Protein AF-C1GUK2-F1 (afdb_monomer_lite)

pLDDT: mean 81.3, std 16.73, range [28.77, 96.94]

Radius of gyration: 42.58 Å; chains: 1; bounding box: 122×115×113 Å

Structure (mmCIF, N/CA/C/O backbone):
data_AF-C1GUK2-F1
#
_entry.id   AF-C1GUK2-F1
#
loop_
_atom_site.group_PDB
_atom_site.id
_atom_site.type_symbol
_atom_site.label_atom_id
_atom_site.label_alt_id
_atom_site.label_comp_id
_atom_site.label_asym_id
_atom_site.label_entity_id
_atom_site.label_seq_id
_atom_site.pdbx_PDB_ins_code
_atom_site.Cartn_x
_atom_site.Cartn_y
_atom_site.Cartn_z
_atom_site.occupancy
_atom_site.B_iso_or_equiv
_atom_site.auth_seq_id
_atom_site.auth_comp_id
_atom_site.auth_asym_id
_atom_site.auth_atom_id
_atom_site.pdbx_PDB_model_num
ATOM 1 N N . MET A 1 1 ? -11.797 35.949 -15.063 1.00 34.34 1 MET A N 1
ATOM 2 C CA . MET A 1 1 ? -13.109 36.200 -14.412 1.00 34.34 1 MET A CA 1
ATOM 3 C C . MET A 1 1 ? -14.295 36.336 -15.389 1.00 34.34 1 MET A C 1
ATOM 5 O O . MET A 1 1 ? -15.388 36.682 -14.964 1.00 34.34 1 MET A O 1
ATOM 9 N N . SER A 1 2 ? -14.150 36.006 -16.677 1.00 36.97 2 SER A N 1
ATOM 10 C CA . SER A 1 2 ? -15.197 36.165 -17.707 1.00 36.97 2 SER A CA 1
ATOM 11 C C . SER A 1 2 ? -16.134 34.954 -17.896 1.00 36.97 2 SER A C 1
ATOM 13 O O . SER A 1 2 ? -17.084 35.046 -18.670 1.00 36.97 2 SER A O 1
ATOM 15 N N . SER A 1 3 ? -15.911 33.816 -17.223 1.00 46.19 3 SER A N 1
ATOM 16 C CA . SER A 1 3 ? -16.674 32.581 -17.496 1.00 46.19 3 SER A CA 1
ATOM 17 C C . SER A 1 3 ? -18.022 32.496 -16.766 1.00 46.19 3 SER A C 1
ATOM 19 O O . SER A 1 3 ? -18.940 31.817 -17.243 1.00 46.19 3 SER A O 1
ATOM 21 N N . PHE A 1 4 ? -18.192 33.208 -15.651 1.00 55.41 4 PHE A N 1
ATOM 22 C CA . PHE A 1 4 ? -19.349 33.051 -14.771 1.00 55.41 4 PHE A CA 1
ATOM 23 C C . PHE A 1 4 ? -20.426 34.090 -15.082 1.00 55.41 4 PHE A C 1
ATOM 25 O O . PHE A 1 4 ? -20.455 35.178 -14.516 1.00 55.41 4 PHE A O 1
ATOM 32 N N . ALA A 1 5 ? -21.363 33.749 -15.969 1.00 56.78 5 ALA A N 1
ATOM 33 C CA . ALA A 1 5 ? -22.519 34.611 -16.213 1.00 56.78 5 ALA A CA 1
ATOM 34 C C . ALA A 1 5 ? -23.393 34.746 -14.947 1.00 56.78 5 ALA A C 1
ATOM 36 O O . ALA A 1 5 ? -24.022 35.780 -14.743 1.00 56.78 5 ALA A O 1
ATOM 37 N N . ARG A 1 6 ? -23.425 33.739 -14.066 1.00 68.81 6 ARG A N 1
ATOM 38 C CA . ARG A 1 6 ? -24.259 33.714 -12.853 1.00 68.81 6 ARG A CA 1
ATOM 39 C C . ARG A 1 6 ? -23.400 33.397 -11.619 1.00 68.81 6 ARG A C 1
ATOM 41 O O . ARG A 1 6 ? -23.351 32.234 -11.228 1.00 68.81 6 ARG A O 1
ATOM 48 N N . PRO A 1 7 ? -22.682 34.379 -11.042 1.00 73.50 7 PRO A N 1
ATOM 49 C CA . PRO A 1 7 ? -21.949 34.154 -9.800 1.00 73.50 7 PRO A CA 1
ATOM 50 C C . PRO A 1 7 ? -22.929 33.840 -8.664 1.00 73.50 7 PRO A C 1
ATOM 52 O O . PRO A 1 7 ? -24.010 34.428 -8.591 1.00 73.50 7 PRO A O 1
ATOM 55 N N . VAL A 1 8 ? -22.550 32.918 -7.781 1.00 79.00 8 VAL A N 1
ATOM 56 C CA . VAL A 1 8 ? -23.299 32.603 -6.561 1.00 79.00 8 VAL A CA 1
ATOM 57 C C . VAL A 1 8 ? -22.581 33.283 -5.397 1.00 79.00 8 VAL A C 1
ATOM 59 O O . VAL A 1 8 ? -21.444 32.939 -5.099 1.00 79.00 8 VAL A O 1
ATOM 62 N N . CYS A 1 9 ? -23.216 34.275 -4.766 1.00 78.25 9 CYS A N 1
ATOM 63 C CA . CYS A 1 9 ? -22.602 35.050 -3.678 1.00 78.25 9 CYS A CA 1
ATOM 64 C C . CYS A 1 9 ? -22.599 34.322 -2.324 1.00 78.25 9 CYS A C 1
ATOM 66 O O . CYS A 1 9 ? -21.855 34.710 -1.430 1.00 78.25 9 CYS A O 1
ATOM 68 N N . SER A 1 10 ? -23.431 33.292 -2.156 1.00 88.06 10 SER A N 1
ATOM 69 C CA . SER A 1 10 ? -23.583 32.553 -0.899 1.00 88.06 10 SER A CA 1
ATOM 70 C C . SER A 1 10 ? -23.221 31.086 -1.092 1.00 88.06 10 SER A C 1
ATOM 72 O O . SER A 1 10 ? -23.662 30.453 -2.047 1.00 88.06 10 SER A O 1
ATOM 74 N N . SER A 1 11 ? -22.447 30.528 -0.167 1.00 85.00 11 SER A N 1
ATOM 75 C CA . SER A 1 11 ? -22.019 29.129 -0.201 1.00 85.00 11 SER A CA 1
ATOM 76 C C . SER A 1 11 ? 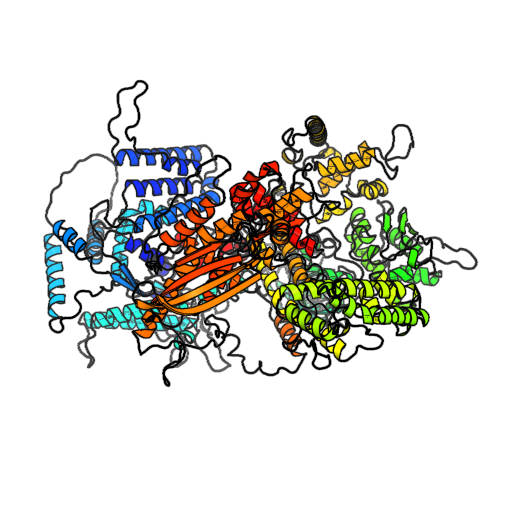-22.264 28.451 1.143 1.00 85.00 11 SER A C 1
ATOM 78 O O . SER A 1 11 ? -22.140 29.100 2.178 1.00 85.00 11 SER A O 1
ATOM 80 N N . ILE A 1 12 ? -22.561 27.152 1.133 1.00 90.19 12 ILE A N 1
ATOM 81 C CA . ILE A 1 12 ? -22.803 26.363 2.351 1.00 90.19 12 ILE A CA 1
ATOM 82 C C . ILE A 1 12 ? -21.505 26.269 3.167 1.00 90.19 12 ILE A C 1
ATOM 84 O O . ILE A 1 12 ? -20.499 25.771 2.659 1.00 90.19 12 ILE A O 1
ATOM 88 N N . GLY A 1 13 ? -21.507 26.777 4.400 1.00 85.44 13 GLY A N 1
ATOM 89 C CA . GLY A 1 13 ? -20.344 26.756 5.297 1.00 85.44 13 GLY A CA 1
ATOM 90 C C . GLY A 1 13 ? -20.205 25.452 6.082 1.00 85.44 13 GLY A C 1
ATOM 91 O O . GLY A 1 13 ? -19.138 24.859 6.084 1.00 85.44 13 GLY A O 1
ATOM 92 N N . GLU A 1 14 ? -21.294 24.994 6.694 1.00 87.94 14 GLU A N 1
ATOM 93 C CA . GLU A 1 14 ? -21.358 23.796 7.538 1.00 87.94 14 GLU A CA 1
ATOM 94 C C . GLU A 1 14 ? -22.722 23.102 7.379 1.00 87.94 14 GLU A C 1
ATOM 96 O O . GLU A 1 14 ? -23.648 23.671 6.791 1.00 87.94 14 GLU A O 1
ATOM 101 N N . ILE A 1 15 ? -22.846 21.878 7.899 1.00 90.81 15 ILE A N 1
ATOM 102 C CA . ILE A 1 15 ? -24.098 21.106 7.938 1.00 90.81 15 ILE A CA 1
ATOM 103 C C . ILE A 1 15 ? -24.337 20.607 9.354 1.00 90.81 15 ILE A C 1
ATOM 105 O O . ILE A 1 15 ? -23.467 19.949 9.910 1.00 90.81 15 ILE A O 1
ATOM 109 N N . ASP A 1 16 ? -25.533 20.829 9.892 1.00 89.62 16 ASP A N 1
ATOM 110 C CA . ASP A 1 16 ? -25.990 20.210 11.138 1.00 89.62 16 ASP A CA 1
ATOM 111 C C . ASP A 1 16 ? -26.901 19.006 10.843 1.00 89.62 16 ASP A C 1
ATOM 113 O O . ASP A 1 16 ? -27.817 19.096 10.020 1.00 89.62 16 ASP A O 1
ATOM 117 N N . PHE A 1 17 ? -26.686 17.888 11.543 1.00 90.88 17 PHE A N 1
ATOM 118 C CA . PHE A 1 17 ? -27.553 16.710 11.473 1.00 90.88 17 PHE A CA 1
ATOM 119 C C . PHE A 1 17 ? -28.589 16.720 12.609 1.00 90.88 17 PHE A C 1
ATOM 121 O O . PHE A 1 17 ? -28.284 17.030 13.760 1.00 90.88 17 PHE A O 1
ATOM 128 N N . GLY A 1 18 ? -29.836 16.362 12.295 1.00 88.44 18 GLY A N 1
ATOM 129 C CA . GLY A 1 18 ? -30.943 16.352 13.252 1.00 88.44 18 GLY A CA 1
ATOM 130 C C . GLY A 1 18 ? -32.194 15.660 12.706 1.00 88.44 18 GLY A C 1
ATOM 131 O O . GLY A 1 18 ? -32.170 15.082 11.620 1.00 88.44 18 GLY A O 1
ATOM 132 N N . VAL A 1 19 ? -33.292 15.717 13.465 1.00 87.50 19 VAL A N 1
ATOM 133 C CA . VAL A 1 19 ? -34.603 15.163 13.081 1.00 87.50 19 VAL A CA 1
ATOM 134 C C . VAL A 1 19 ? -35.626 16.285 12.964 1.00 87.50 19 VAL A C 1
ATOM 136 O O . VAL A 1 19 ? -35.645 17.178 13.805 1.00 87.50 19 VAL A O 1
ATOM 139 N N . LEU A 1 20 ? -36.474 16.211 11.934 1.00 87.81 20 LEU A N 1
ATOM 140 C CA . LEU A 1 20 ? -37.598 17.126 11.747 1.00 87.81 20 LEU A CA 1
ATOM 141 C C . LEU A 1 20 ? -38.716 16.801 12.746 1.00 87.81 20 LEU A C 1
ATOM 143 O O . LEU A 1 20 ? -39.210 15.673 12.786 1.00 87.81 20 LEU A O 1
ATOM 147 N N . SER A 1 21 ? -39.123 17.792 13.529 1.00 87.44 21 SER A N 1
ATOM 148 C CA . SER A 1 21 ? -40.266 17.707 14.443 1.00 87.44 21 SER A CA 1
ATOM 149 C C . SER A 1 21 ? -41.611 17.679 13.701 1.00 87.44 21 SER A C 1
ATOM 151 O O . SER A 1 21 ? -41.704 18.043 12.527 1.00 87.44 21 SER A O 1
ATOM 153 N N . ASP A 1 22 ? -42.684 17.273 14.392 1.00 89.31 22 ASP A N 1
ATOM 154 C CA . ASP A 1 22 ? -44.047 17.273 13.830 1.00 89.31 22 ASP A CA 1
ATOM 155 C C . ASP A 1 22 ? -44.465 18.667 13.325 1.00 89.31 22 ASP A C 1
ATOM 157 O O . ASP A 1 22 ? -45.017 18.806 12.232 1.00 89.31 22 ASP A O 1
ATOM 161 N N . GLU A 1 23 ? -44.144 19.709 14.098 1.00 89.75 23 GLU A N 1
ATOM 162 C CA . GLU A 1 23 ? -44.443 21.107 13.772 1.00 89.75 23 GLU A CA 1
ATOM 163 C C . GLU A 1 23 ? -43.652 21.590 12.549 1.00 89.75 23 GLU A C 1
ATOM 165 O O . GLU A 1 23 ? -44.216 22.231 11.658 1.00 89.75 23 GLU A O 1
ATOM 170 N N . GLU A 1 24 ? -42.368 21.234 12.448 1.00 89.56 24 GLU A N 1
ATOM 171 C CA . GLU A 1 24 ? -41.529 21.574 11.293 1.00 89.56 24 GLU A CA 1
ATOM 172 C C . GLU A 1 24 ? -42.018 20.879 10.019 1.00 89.56 24 GLU A C 1
ATOM 174 O O . GLU A 1 24 ? -42.138 21.525 8.979 1.00 89.56 24 GLU A O 1
ATOM 179 N N . ILE A 1 25 ? -42.367 19.587 10.088 1.00 92.00 25 ILE A N 1
ATOM 180 C CA . ILE A 1 25 ? -42.901 18.847 8.933 1.00 92.00 25 ILE A CA 1
ATOM 181 C C . ILE A 1 25 ? -44.204 19.485 8.446 1.00 92.00 25 ILE A C 1
ATOM 183 O O . ILE A 1 25 ? -44.368 19.697 7.242 1.00 92.00 25 ILE A O 1
ATOM 187 N N . LYS A 1 26 ? -45.116 19.832 9.361 1.00 92.50 26 LYS A N 1
ATOM 188 C CA . LYS A 1 26 ? -46.378 20.513 9.029 1.00 92.50 26 LYS A CA 1
ATOM 189 C C . LYS A 1 26 ? -46.149 21.911 8.449 1.00 92.50 26 LYS A C 1
ATOM 191 O O . LYS A 1 26 ? -46.883 22.300 7.549 1.00 92.50 26 LYS A O 1
ATOM 196 N N . THR A 1 27 ? -45.116 22.622 8.904 1.00 92.81 27 THR A N 1
ATOM 197 C CA . THR A 1 27 ? -44.743 23.954 8.395 1.00 92.81 27 THR A CA 1
ATOM 198 C C . THR A 1 27 ? -44.132 23.893 6.992 1.00 92.81 27 THR A C 1
ATOM 200 O O . THR A 1 27 ? -44.411 24.748 6.155 1.00 92.81 27 THR A O 1
ATOM 203 N N . ILE A 1 28 ? -43.306 22.879 6.713 1.00 91.19 28 ILE A N 1
ATOM 204 C CA . ILE A 1 28 ? -42.681 22.665 5.396 1.00 91.19 28 ILE A CA 1
ATOM 205 C C . ILE A 1 28 ? -43.706 22.150 4.373 1.00 91.19 28 ILE A C 1
ATOM 207 O O . ILE A 1 28 ? -43.604 22.429 3.176 1.00 91.19 28 ILE A O 1
ATOM 211 N N . SER A 1 29 ? -44.668 21.351 4.830 1.00 93.19 29 SER A N 1
ATOM 212 C CA . SER A 1 29 ? -45.648 20.687 3.981 1.00 93.19 29 SER A CA 1
ATOM 213 C C . SER A 1 29 ? -46.713 21.641 3.445 1.00 93.19 29 SER A C 1
ATOM 215 O O . SER A 1 29 ? -47.313 22.413 4.184 1.00 93.19 29 SER A O 1
ATOM 217 N N . ILE A 1 30 ? -47.018 21.527 2.152 1.00 93.25 30 ILE A N 1
ATOM 218 C CA . ILE A 1 30 ? -48.031 22.370 1.496 1.00 93.25 30 ILE A CA 1
ATOM 219 C C . ILE A 1 30 ? -49.412 21.708 1.504 1.00 93.25 30 ILE A C 1
ATOM 221 O O . ILE A 1 30 ? -50.442 22.381 1.456 1.00 93.25 30 ILE A O 1
ATOM 225 N N . LYS A 1 31 ? -49.454 20.372 1.559 1.00 93.19 31 LYS A N 1
ATOM 226 C CA . LYS A 1 31 ? -50.695 19.604 1.445 1.00 93.19 31 LYS A CA 1
ATOM 227 C C . LYS A 1 31 ? -50.661 18.353 2.316 1.00 93.19 31 LYS A C 1
ATOM 229 O O . LYS A 1 31 ? -49.698 17.586 2.290 1.00 93.19 31 LYS A O 1
ATOM 234 N N . ARG A 1 32 ? -51.757 18.121 3.041 1.00 94.75 32 ARG A N 1
ATOM 235 C CA . ARG A 1 32 ? -52.030 16.853 3.722 1.00 94.75 32 ARG A CA 1
ATOM 236 C C . ARG A 1 32 ? -52.549 15.825 2.718 1.00 94.75 32 ARG A C 1
ATOM 238 O O . ARG A 1 32 ? -53.514 16.107 2.009 1.00 94.75 32 ARG A O 1
ATOM 245 N N . ILE A 1 33 ? -51.945 14.643 2.713 1.00 93.94 33 ILE A N 1
ATOM 246 C CA . ILE A 1 33 ? -52.360 13.494 1.907 1.00 93.94 33 ILE A CA 1
ATOM 247 C C . ILE A 1 33 ? -53.239 12.596 2.771 1.00 93.94 33 ILE A C 1
ATOM 249 O O . ILE A 1 33 ? -52.839 12.193 3.863 1.00 93.94 33 ILE A O 1
ATOM 253 N N . TYR A 1 34 ? -54.456 12.341 2.303 1.00 91.50 34 TYR A N 1
ATOM 254 C CA . TYR A 1 34 ? -55.456 11.557 3.031 1.00 91.50 34 TYR A CA 1
ATOM 255 C C . TYR A 1 34 ? -56.293 10.651 2.122 1.00 91.50 34 TYR A C 1
ATOM 257 O O . TYR A 1 34 ? -56.941 9.746 2.628 1.00 91.50 34 TYR A O 1
ATOM 265 N N . ASN A 1 35 ? -56.276 10.854 0.799 1.00 90.62 35 ASN A N 1
ATOM 266 C CA . ASN A 1 35 ? -56.956 9.962 -0.134 1.00 90.62 35 ASN A CA 1
ATOM 267 C C . ASN A 1 35 ? -56.029 8.815 -0.545 1.00 90.62 35 ASN A C 1
ATOM 269 O O . ASN A 1 35 ? -54.904 9.034 -0.995 1.00 90.62 35 ASN A O 1
ATOM 273 N N . THR A 1 36 ? -56.530 7.589 -0.403 1.00 86.12 36 THR A N 1
ATOM 274 C CA . THR A 1 36 ? -55.828 6.363 -0.795 1.00 86.12 36 THR A CA 1
ATOM 275 C C . THR A 1 36 ? -55.628 6.220 -2.317 1.00 86.12 36 THR A C 1
ATOM 277 O O . THR A 1 36 ? -54.506 5.906 -2.711 1.00 86.12 36 THR A O 1
ATOM 280 N N . PRO A 1 37 ? -56.643 6.404 -3.194 1.00 86.56 37 PRO A N 1
ATOM 281 C CA . PRO A 1 37 ? -56.418 6.313 -4.638 1.00 86.56 37 PRO A CA 1
ATOM 282 C C . PRO A 1 37 ? -55.565 7.495 -5.115 1.00 86.56 37 PRO A C 1
ATOM 284 O O . PRO A 1 37 ? -55.906 8.652 -4.863 1.00 86.56 37 PRO A O 1
ATOM 287 N N . ALA A 1 38 ? -54.448 7.212 -5.788 1.00 83.69 38 ALA A N 1
ATOM 288 C CA . ALA A 1 38 ? -53.577 8.252 -6.332 1.00 83.69 38 ALA A CA 1
ATOM 289 C C . ALA A 1 38 ? -54.111 8.817 -7.659 1.00 83.69 38 ALA A C 1
ATOM 291 O O . ALA A 1 38 ? -53.994 10.022 -7.896 1.00 83.69 38 ALA A O 1
ATOM 292 N N . LEU A 1 39 ? -54.710 7.955 -8.487 1.00 85.62 39 LEU A N 1
ATOM 293 C CA . LEU A 1 39 ? -55.281 8.266 -9.798 1.00 85.62 39 LEU A CA 1
ATOM 294 C C . LEU A 1 39 ? -56.771 7.885 -9.849 1.00 85.62 39 LEU A C 1
ATOM 296 O O . LEU A 1 39 ? -57.200 6.947 -9.172 1.00 85.62 39 LEU A O 1
ATOM 300 N N . ASP A 1 40 ? -57.561 8.629 -10.622 1.00 86.25 40 ASP A N 1
ATOM 301 C CA . ASP A 1 40 ? -58.957 8.294 -10.920 1.00 86.25 40 ASP A CA 1
ATOM 302 C C . ASP A 1 40 ? -59.066 7.289 -12.087 1.00 86.25 40 ASP A C 1
ATOM 304 O O . ASP A 1 40 ? -58.070 6.864 -12.670 1.00 86.25 40 ASP A O 1
ATOM 308 N N . SER A 1 41 ? -60.290 6.899 -12.458 1.00 85.31 41 SER A N 1
ATOM 309 C CA . SER A 1 41 ? -60.536 5.977 -13.580 1.00 85.31 41 SER A CA 1
ATOM 310 C C . SER A 1 41 ? -60.124 6.525 -14.955 1.00 85.31 41 SER A C 1
ATOM 312 O O . SER A 1 41 ? -60.115 5.774 -15.926 1.00 85.31 41 SER A O 1
ATOM 314 N N . LEU A 1 42 ? -59.830 7.824 -15.057 1.00 82.56 42 LEU A N 1
ATOM 315 C CA . LEU A 1 42 ? -59.339 8.501 -16.259 1.00 82.56 42 LEU A CA 1
ATOM 316 C C . LEU A 1 42 ? -57.821 8.753 -16.190 1.00 82.56 42 LEU A C 1
ATOM 318 O O . LEU A 1 42 ? -57.291 9.489 -17.020 1.00 82.56 42 LEU A O 1
ATOM 322 N N . ASN A 1 43 ? -57.122 8.144 -15.224 1.00 79.62 43 ASN A N 1
ATOM 323 C CA . ASN A 1 43 ? -55.702 8.336 -14.932 1.00 79.62 43 ASN A CA 1
ATOM 324 C C . ASN A 1 43 ? -55.314 9.774 -14.538 1.00 79.62 43 ASN A C 1
ATOM 326 O O . ASN A 1 43 ? -54.137 10.117 -14.615 1.00 79.62 43 ASN A O 1
ATOM 330 N N . ASN A 1 44 ? -56.249 10.613 -14.083 1.00 85.50 44 ASN A N 1
ATOM 331 C CA . ASN A 1 44 ? -55.936 11.942 -13.553 1.00 85.50 44 ASN A CA 1
ATOM 332 C C . ASN A 1 44 ? -55.591 11.876 -12.056 1.00 85.50 44 ASN A C 1
ATOM 334 O O . ASN A 1 44 ? -56.128 11.033 -11.333 1.00 85.50 44 ASN A O 1
ATOM 338 N N . PRO A 1 45 ? -54.744 12.784 -11.542 1.00 87.56 45 PRO A N 1
ATOM 339 C CA . PRO A 1 45 ? -54.385 12.817 -10.131 1.00 87.56 45 PRO A CA 1
ATOM 340 C C . PRO A 1 45 ? -55.577 13.206 -9.252 1.00 87.56 45 PRO A C 1
ATOM 342 O O . PRO A 1 45 ? -56.184 14.265 -9.427 1.00 87.56 45 PRO A O 1
ATOM 345 N N . VAL A 1 46 ? -55.873 12.377 -8.251 1.00 89.88 46 VAL A N 1
ATOM 346 C CA . VAL A 1 46 ? -56.946 12.641 -7.284 1.00 89.88 46 VAL A CA 1
ATOM 347 C C . VAL A 1 46 ? -56.500 13.740 -6.305 1.00 89.88 46 VAL A C 1
ATOM 349 O O . VAL A 1 46 ? -55.441 13.607 -5.678 1.00 89.88 46 VAL A O 1
ATOM 352 N N . PRO A 1 47 ? -57.286 14.817 -6.101 1.00 88.69 47 PRO A N 1
ATOM 353 C CA . PRO A 1 47 ? -56.993 15.821 -5.079 1.00 88.69 47 PRO A CA 1
ATOM 354 C C . PRO A 1 47 ? -56.874 15.187 -3.686 1.00 88.69 47 PRO A C 1
ATOM 356 O O . PRO A 1 47 ? -57.713 14.384 -3.284 1.00 88.69 47 PRO A O 1
ATOM 359 N N . GLY A 1 48 ? -55.836 15.538 -2.928 1.00 89.50 48 GLY A N 1
ATOM 360 C CA . GLY A 1 48 ? -55.522 14.934 -1.628 1.00 89.50 48 GLY A CA 1
ATOM 361 C C . GLY A 1 48 ? -54.905 13.529 -1.690 1.00 89.50 48 GLY A C 1
ATOM 362 O O . GLY A 1 48 ? -54.653 12.953 -0.629 1.00 89.50 48 GLY A O 1
ATOM 363 N N . GLY A 1 49 ? -54.677 12.980 -2.889 1.00 90.81 49 GLY A N 1
ATOM 364 C CA . GLY A 1 49 ? -53.966 11.720 -3.127 1.00 90.81 49 GLY A CA 1
ATOM 365 C C . GLY A 1 49 ? -52.458 11.912 -3.328 1.00 90.81 49 GLY A C 1
ATOM 366 O O . GLY A 1 49 ? -51.937 13.027 -3.300 1.00 90.81 49 GLY A O 1
ATOM 367 N N . LEU A 1 50 ? -51.724 10.817 -3.555 1.00 91.19 50 LEU A N 1
ATOM 368 C CA . LEU A 1 50 ? -50.253 10.835 -3.655 1.00 91.19 50 LEU A CA 1
ATOM 369 C C . LEU A 1 50 ? -49.695 11.612 -4.860 1.00 91.19 50 LEU A C 1
ATOM 371 O O . LEU A 1 50 ? -48.512 11.958 -4.838 1.00 91.19 50 LEU A O 1
ATOM 375 N N . TYR A 1 51 ? -50.506 11.883 -5.885 1.00 90.94 51 TYR A N 1
ATOM 376 C CA . TYR A 1 51 ? -50.131 12.679 -7.060 1.00 90.94 51 TYR A CA 1
ATOM 377 C C . TYR A 1 51 ? -50.804 14.058 -7.110 1.00 90.94 51 TYR A C 1
ATOM 379 O O . TYR A 1 51 ? -50.846 14.671 -8.173 1.00 90.94 51 TYR A O 1
ATOM 387 N N . ASP A 1 52 ? -51.288 14.579 -5.974 1.00 91.62 52 ASP A N 1
ATOM 388 C CA . ASP A 1 52 ? -51.924 15.903 -5.906 1.00 91.62 52 ASP A CA 1
ATOM 389 C C . ASP A 1 52 ? -51.070 16.974 -6.636 1.00 91.62 52 ASP A C 1
ATOM 391 O O . ASP A 1 52 ? -49.872 17.106 -6.340 1.00 91.62 52 ASP A O 1
ATOM 395 N N . PRO A 1 53 ? -51.649 17.752 -7.575 1.00 90.00 53 PRO A N 1
ATOM 396 C CA . PRO A 1 53 ? -50.941 18.803 -8.313 1.00 90.00 53 PRO A CA 1
ATOM 397 C C . PRO A 1 53 ? -50.279 19.886 -7.439 1.00 90.00 53 PRO A C 1
ATOM 399 O O . PRO A 1 53 ? -49.428 20.637 -7.925 1.00 90.00 53 PRO A O 1
ATOM 402 N N . ALA A 1 54 ? -50.630 19.982 -6.151 1.00 92.12 54 ALA A N 1
ATOM 403 C CA . ALA A 1 54 ? -49.974 20.862 -5.182 1.00 92.12 54 ALA A CA 1
ATOM 404 C C . ALA A 1 54 ? -48.545 20.416 -4.844 1.00 92.12 54 ALA A C 1
ATOM 406 O O . ALA A 1 54 ? -47.701 21.254 -4.515 1.00 92.12 54 ALA A O 1
ATOM 407 N N . LEU A 1 55 ? -48.246 19.118 -4.964 1.00 92.50 55 LEU A N 1
ATOM 408 C CA . LEU A 1 55 ? -46.914 18.549 -4.720 1.00 92.50 55 LEU A CA 1
ATOM 409 C C . LEU A 1 55 ? -45.947 18.754 -5.897 1.00 92.50 55 LEU A C 1
ATOM 411 O O . LEU A 1 55 ? -44.754 18.447 -5.808 1.00 92.50 55 LEU A O 1
ATOM 415 N N . GLY A 1 56 ? -46.445 19.269 -7.018 1.00 90.88 56 GLY A N 1
ATOM 416 C CA . GLY A 1 56 ? -45.679 19.523 -8.228 1.00 90.88 56 GLY A CA 1
ATOM 417 C C . GLY A 1 56 ? -46.510 19.276 -9.478 1.00 90.88 56 GLY A C 1
ATOM 418 O O . GLY A 1 56 ? -47.491 18.535 -9.446 1.00 90.88 56 GLY A O 1
ATOM 419 N N . ALA A 1 57 ? -46.081 19.886 -10.581 1.00 87.69 57 ALA A N 1
ATOM 420 C CA . ALA A 1 57 ? -46.689 19.676 -11.889 1.00 87.69 57 ALA A CA 1
ATOM 421 C C . ALA A 1 57 ? -46.703 18.179 -12.254 1.00 87.69 57 ALA A C 1
ATOM 423 O O . ALA A 1 57 ? -45.744 17.457 -11.966 1.00 87.69 57 ALA A O 1
ATOM 424 N N . TRP A 1 58 ? -47.793 17.735 -12.875 1.00 79.94 58 TRP A N 1
ATOM 425 C CA . TRP A 1 58 ? -48.057 16.337 -13.213 1.00 79.94 58 TRP A CA 1
ATOM 426 C C . TRP A 1 58 ? -48.570 16.269 -14.654 1.00 79.94 58 TRP A C 1
ATOM 428 O O . TRP A 1 58 ? -49.547 16.937 -14.981 1.00 79.94 58 TRP A O 1
ATOM 438 N N . GLY A 1 59 ? -47.897 15.513 -15.528 1.00 77.94 59 GLY A N 1
ATOM 439 C CA . GLY A 1 59 ? -48.200 15.511 -16.965 1.00 77.94 59 GLY A CA 1
ATOM 440 C C . GLY A 1 59 ? -48.194 16.929 -17.551 1.00 77.94 59 GLY A C 1
ATOM 441 O O . GLY A 1 59 ? -47.230 17.678 -17.365 1.00 77.94 59 GLY A O 1
ATOM 442 N N . ASP A 1 60 ? -49.299 17.305 -18.193 1.00 79.00 60 ASP A N 1
ATOM 443 C CA . ASP A 1 60 ? -49.536 18.656 -18.718 1.00 79.00 60 ASP A CA 1
ATOM 444 C C . ASP A 1 60 ? -50.115 19.629 -17.671 1.00 79.00 60 ASP A C 1
ATOM 446 O O . ASP A 1 60 ? -50.195 20.838 -17.908 1.00 79.00 60 ASP A O 1
ATOM 450 N N . HIS A 1 61 ? -50.492 19.143 -16.484 1.00 81.56 61 HIS A N 1
ATOM 451 C CA . HIS A 1 61 ? -50.994 19.993 -15.411 1.00 81.56 61 HIS A CA 1
ATOM 452 C C . HIS A 1 61 ? -49.855 20.793 -14.775 1.00 81.56 61 HIS A C 1
ATOM 454 O O . HIS A 1 61 ? -48.862 20.250 -14.281 1.00 81.56 61 HIS A O 1
ATOM 460 N N . VAL A 1 62 ? -50.031 22.112 -14.723 1.00 89.62 62 VAL A N 1
ATOM 461 C CA . VAL A 1 62 ? -49.153 23.006 -13.962 1.00 89.62 62 VAL A CA 1
ATOM 462 C C . VAL A 1 62 ? -49.293 22.760 -12.461 1.00 89.62 62 VAL A C 1
ATOM 464 O O . VAL A 1 62 ? -50.357 22.390 -11.966 1.00 89.62 62 VAL A O 1
ATOM 467 N N . CYS A 1 63 ? -48.218 23.007 -11.717 1.00 91.44 63 CYS A N 1
ATOM 468 C CA . CYS A 1 63 ? -48.247 22.916 -10.262 1.00 91.44 63 CYS A CA 1
ATOM 469 C C . CYS A 1 63 ? -49.254 23.923 -9.686 1.00 91.44 63 CYS A C 1
ATOM 471 O O . CYS A 1 63 ? -49.151 25.116 -9.970 1.00 91.44 63 CYS A O 1
ATOM 473 N N . THR A 1 64 ? -50.184 23.499 -8.832 1.00 91.38 64 THR A N 1
ATOM 474 C CA . THR A 1 64 ? -51.162 24.431 -8.234 1.00 91.38 64 THR A CA 1
ATOM 475 C C . THR A 1 64 ? -50.532 25.356 -7.190 1.00 91.38 64 THR A C 1
ATOM 477 O O . THR A 1 64 ? -51.051 26.447 -6.956 1.00 91.38 64 THR A O 1
ATOM 480 N N . THR A 1 65 ? -49.376 24.975 -6.634 1.00 92.44 65 THR A N 1
ATOM 481 C CA . THR A 1 65 ? -48.619 25.776 -5.662 1.00 92.44 65 THR A CA 1
ATOM 482 C C . THR A 1 65 ? -47.781 26.867 -6.333 1.00 92.44 65 THR A C 1
ATOM 484 O O . THR A 1 65 ? -47.990 28.049 -6.075 1.00 92.44 65 THR A O 1
ATOM 487 N N . CYS A 1 66 ? -46.816 26.505 -7.190 1.00 92.81 66 CYS A N 1
ATOM 488 C CA . CYS A 1 66 ? -45.900 27.481 -7.802 1.00 92.81 66 CYS A CA 1
ATOM 489 C C . CYS A 1 66 ? -46.296 27.927 -9.215 1.00 92.81 66 CYS A C 1
ATOM 491 O O . CYS A 1 66 ? -45.659 28.827 -9.756 1.00 92.81 66 CYS A O 1
ATOM 493 N N . ARG A 1 67 ? -47.320 27.314 -9.830 1.00 91.81 67 ARG A N 1
ATOM 494 C CA . ARG A 1 67 ? -47.791 27.588 -11.206 1.00 91.81 67 ARG A CA 1
ATOM 495 C C . ARG A 1 67 ? -46.740 27.402 -12.302 1.00 91.81 67 ARG A C 1
ATOM 497 O O . ARG A 1 67 ? -46.930 27.841 -13.432 1.00 91.81 67 ARG A O 1
ATOM 504 N N . LEU A 1 68 ? -45.643 26.727 -11.975 1.00 91.06 68 LEU A N 1
ATOM 505 C CA . LEU A 1 68 ? -44.611 26.342 -12.923 1.00 91.06 68 LEU A CA 1
ATOM 506 C C . LEU A 1 68 ? -44.968 25.005 -13.583 1.00 91.06 68 LEU A C 1
ATOM 508 O O . LEU A 1 68 ? -45.655 24.164 -12.995 1.00 91.06 68 LEU A O 1
ATOM 512 N N . ASN A 1 69 ? -44.477 24.813 -14.805 1.00 88.62 69 ASN A N 1
ATOM 513 C CA . ASN A 1 69 ? -44.562 23.542 -15.523 1.00 88.62 69 ASN A CA 1
ATOM 514 C C . ASN A 1 69 ? -43.631 22.477 -14.908 1.00 88.62 69 ASN A C 1
ATOM 516 O O . ASN A 1 69 ? -42.821 22.777 -14.031 1.00 88.62 69 ASN A O 1
ATOM 520 N N . SER A 1 70 ? -43.716 21.238 -15.390 1.00 84.31 70 SER A N 1
ATOM 521 C CA . SER A 1 70 ? -42.912 20.093 -14.924 1.00 84.31 70 SER A CA 1
ATOM 522 C C . SER A 1 70 ? -41.396 20.334 -14.938 1.00 84.31 70 SER A C 1
ATOM 524 O O . SER A 1 70 ? -40.694 19.892 -14.030 1.00 84.31 70 SER A O 1
ATOM 526 N N . TRP A 1 71 ? -40.891 21.093 -15.912 1.00 83.31 71 TRP A N 1
ATOM 527 C CA . TRP A 1 71 ? -39.465 21.403 -16.050 1.00 83.31 71 TRP A CA 1
ATOM 528 C C . TRP A 1 71 ? -38.963 22.436 -15.039 1.00 83.31 71 TRP A C 1
ATOM 530 O O . TRP A 1 71 ? -37.873 22.284 -14.487 1.00 83.31 71 TRP A O 1
ATOM 540 N N . SER A 1 72 ? -39.755 23.483 -14.794 1.00 87.69 72 SER A N 1
ATOM 541 C CA . SER A 1 72 ? -39.359 24.620 -13.948 1.00 87.69 72 SER A CA 1
ATOM 542 C C . SER A 1 72 ? -39.775 24.441 -12.485 1.00 87.69 72 SER A C 1
ATOM 544 O O . SER A 1 72 ? -39.202 25.064 -11.596 1.00 87.69 72 SER A O 1
ATOM 546 N N . CYS A 1 73 ? -40.774 23.598 -12.217 1.00 89.31 73 CYS A N 1
ATOM 547 C CA . CYS A 1 73 ? -41.210 23.262 -10.870 1.00 89.31 73 CYS A CA 1
ATOM 548 C C . CYS A 1 73 ? -40.134 22.427 -10.148 1.00 89.31 73 CYS A C 1
ATOM 550 O O . CYS A 1 73 ? -39.724 21.356 -10.610 1.00 89.31 73 CYS A O 1
ATOM 552 N N . ASN A 1 74 ? -39.703 22.888 -8.972 1.00 89.06 74 ASN A N 1
ATOM 553 C CA . ASN A 1 74 ? -38.808 22.121 -8.096 1.00 89.06 74 ASN A CA 1
ATOM 554 C C . ASN A 1 74 ? -39.544 21.002 -7.338 1.00 89.06 74 ASN A C 1
ATOM 556 O O . ASN A 1 74 ? -38.903 20.089 -6.822 1.00 89.06 74 ASN A O 1
ATOM 560 N N . GLY A 1 75 ? -40.879 21.053 -7.322 1.00 91.44 75 GLY A N 1
ATOM 561 C CA . GLY A 1 75 ? -41.731 20.188 -6.518 1.00 91.44 75 GLY A CA 1
ATOM 562 C C . GLY A 1 75 ? -41.912 20.713 -5.091 1.00 91.44 75 GLY A C 1
ATOM 563 O O . GLY A 1 75 ? -41.113 21.510 -4.599 1.00 91.44 75 GLY A O 1
ATOM 564 N N . HIS A 1 76 ? -42.982 20.271 -4.436 1.00 94.25 76 HIS A N 1
ATOM 565 C CA . HIS A 1 76 ? -43.332 20.658 -3.073 1.00 94.25 76 HIS A CA 1
ATOM 566 C C . HIS A 1 76 ? -43.686 19.433 -2.236 1.00 94.25 76 HIS A C 1
ATOM 568 O O . HIS A 1 76 ? -44.274 18.480 -2.742 1.00 94.25 76 HIS A O 1
ATOM 574 N N . SER A 1 77 ? -43.315 19.448 -0.960 1.00 94.00 77 SER A N 1
ATOM 575 C CA . SER A 1 77 ? -43.534 18.305 -0.075 1.00 94.00 77 SER A CA 1
ATOM 576 C C . SER A 1 77 ? -44.961 18.273 0.471 1.00 94.00 77 SER A C 1
ATOM 578 O O . SER A 1 77 ? -45.566 19.309 0.757 1.00 94.00 77 SER A O 1
ATOM 580 N N . GLY A 1 78 ? -45.479 17.060 0.637 1.00 94.12 78 GLY A N 1
ATOM 581 C CA . GLY A 1 78 ? -46.741 16.772 1.315 1.00 94.12 78 GLY A CA 1
ATOM 582 C C . GLY A 1 78 ? -46.489 16.124 2.670 1.00 94.12 78 GLY A C 1
ATOM 583 O O . GLY A 1 78 ? -45.341 15.913 3.058 1.00 94.12 78 GLY A O 1
ATOM 584 N N . HIS A 1 79 ? -47.544 15.815 3.416 1.00 95.69 79 HIS A N 1
ATOM 585 C CA . HIS A 1 79 ? -47.416 15.027 4.642 1.00 95.69 79 HIS A CA 1
ATOM 586 C C . HIS A 1 79 ? -48.587 14.064 4.846 1.00 95.69 79 HIS A C 1
ATOM 588 O O . HIS A 1 79 ? -49.712 14.350 4.436 1.00 95.69 79 HIS A O 1
ATOM 594 N N . ILE A 1 80 ? -48.315 12.939 5.508 1.00 94.94 80 ILE A N 1
ATOM 595 C CA . ILE A 1 80 ? -49.310 11.984 6.005 1.00 94.94 80 ILE A CA 1
ATOM 596 C C . ILE A 1 80 ? -49.291 12.063 7.528 1.00 94.94 80 ILE A C 1
ATOM 598 O O . ILE A 1 80 ? -48.265 11.807 8.158 1.00 94.94 80 ILE A O 1
ATOM 602 N N . GLU A 1 81 ? -50.426 12.424 8.117 1.00 93.88 81 GLU A N 1
ATOM 603 C CA . GLU A 1 81 ? -50.596 12.475 9.568 1.00 93.88 81 GLU A CA 1
ATOM 604 C C . GLU A 1 81 ? -51.012 11.093 10.084 1.00 93.88 81 GLU A C 1
ATOM 606 O O . GLU A 1 81 ? -52.087 10.594 9.741 1.00 93.88 81 GLU A O 1
ATOM 611 N N . LEU A 1 82 ? -50.163 10.465 10.902 1.00 93.44 82 LEU A N 1
ATOM 612 C CA . LEU A 1 82 ? -50.457 9.155 11.477 1.00 93.44 82 LEU A CA 1
ATOM 613 C C . LEU A 1 82 ? -51.423 9.315 12.663 1.00 93.44 82 LEU A C 1
ATOM 615 O O . LEU A 1 82 ? -51.258 10.229 13.478 1.00 93.44 82 LEU A O 1
ATOM 619 N N . PRO A 1 83 ? -52.406 8.416 12.845 1.00 90.94 83 PRO A N 1
ATOM 620 C CA . PRO A 1 83 ? -53.358 8.512 13.955 1.00 90.94 83 PRO A CA 1
ATOM 621 C C . PRO A 1 83 ? -52.685 8.328 15.327 1.00 90.94 83 PRO A C 1
ATOM 623 O O . PRO A 1 83 ? -53.091 8.948 16.309 1.00 90.94 83 PRO A O 1
ATOM 626 N N . VAL A 1 84 ? -51.589 7.567 15.396 1.00 90.31 84 VAL A N 1
ATOM 627 C CA . VAL A 1 84 ? -50.818 7.272 16.618 1.00 90.31 84 VAL A CA 1
ATOM 628 C C . VAL A 1 84 ? -49.326 7.553 16.413 1.00 90.31 84 VAL A C 1
ATOM 630 O O . VAL A 1 84 ? -48.868 7.613 15.276 1.00 90.31 84 VAL A O 1
ATOM 633 N N . HIS A 1 85 ? -48.567 7.729 17.499 1.00 90.44 85 HIS A N 1
ATOM 634 C CA . HIS A 1 85 ? -47.102 7.771 17.427 1.00 90.44 85 HIS A CA 1
ATOM 635 C C . HIS A 1 85 ? -46.575 6.379 17.084 1.00 90.44 85 HIS A C 1
ATOM 637 O O . HIS A 1 85 ? -46.970 5.402 17.717 1.00 90.44 85 HIS A O 1
ATOM 643 N N . VAL A 1 86 ? -45.692 6.285 16.101 1.00 92.25 86 VAL A N 1
ATOM 644 C CA . VAL A 1 86 ? -45.077 5.034 15.638 1.00 92.25 86 VAL A CA 1
ATOM 645 C C . VAL A 1 86 ? -43.584 5.101 15.968 1.00 92.25 86 VAL A C 1
ATOM 647 O O . VAL A 1 86 ? -43.009 6.186 15.951 1.00 92.25 86 VAL A O 1
ATOM 650 N N . TYR A 1 87 ? -42.938 3.992 16.322 1.00 93.31 87 TYR A N 1
ATOM 651 C CA . TYR A 1 87 ? -41.504 4.002 16.618 1.00 93.31 87 TYR A CA 1
ATOM 652 C C . TYR A 1 87 ? -40.693 4.337 15.366 1.00 93.31 87 TYR A C 1
ATOM 654 O O . TYR A 1 87 ? -40.974 3.828 14.278 1.00 93.31 87 TYR A O 1
ATOM 662 N N . ASN A 1 88 ? -39.638 5.132 15.528 1.00 91.81 88 ASN A N 1
ATOM 663 C CA . ASN A 1 88 ? -38.618 5.287 14.504 1.00 91.81 88 ASN A CA 1
ATOM 664 C C . ASN A 1 88 ? -37.647 4.097 14.571 1.00 91.81 88 ASN A C 1
ATOM 666 O O . ASN A 1 88 ? -36.833 4.004 15.492 1.00 91.81 88 ASN A O 1
ATOM 670 N N . VAL A 1 89 ? -37.720 3.192 13.589 1.00 89.50 89 VAL A N 1
ATOM 671 C CA . VAL A 1 89 ? -36.903 1.959 13.533 1.00 89.50 89 VAL A CA 1
ATOM 672 C C . VAL A 1 89 ? -35.413 2.241 13.668 1.00 89.50 89 VAL A C 1
ATOM 674 O O . VAL A 1 89 ? -34.699 1.479 14.315 1.00 89.50 89 VAL A O 1
ATOM 677 N N . THR A 1 90 ? -34.957 3.358 13.103 1.00 88.50 90 THR A N 1
ATOM 678 C CA . THR A 1 90 ? -33.551 3.770 13.090 1.00 88.50 90 THR A CA 1
ATOM 679 C C . THR A 1 90 ? -32.981 3.949 14.501 1.00 88.50 90 THR A C 1
ATOM 681 O O . THR A 1 90 ? -31.809 3.656 14.724 1.00 88.50 90 THR A O 1
ATOM 684 N N . PHE A 1 91 ? -33.804 4.375 15.468 1.00 90.75 91 PHE A N 1
ATOM 685 C CA . PHE A 1 91 ? -33.389 4.662 16.850 1.00 90.75 91 PHE A CA 1
ATOM 686 C C . PHE A 1 91 ? -34.038 3.732 17.890 1.00 90.75 91 PHE A C 1
ATOM 688 O O . PHE A 1 91 ? -33.943 3.983 19.093 1.00 90.75 91 PHE A O 1
ATOM 695 N N . PHE A 1 92 ? -34.687 2.649 17.449 1.00 90.88 92 PHE A N 1
ATOM 696 C CA . PHE A 1 92 ? -35.440 1.744 18.322 1.00 90.88 92 PHE A CA 1
ATOM 697 C C . PHE A 1 92 ? -34.569 1.089 19.406 1.00 90.88 92 PHE A C 1
ATOM 699 O O . PHE A 1 92 ? -35.000 0.970 20.551 1.00 90.88 92 PHE A O 1
ATOM 706 N N . ASP A 1 93 ? -33.330 0.711 19.073 1.00 88.88 93 ASP A N 1
ATOM 707 C CA . ASP A 1 93 ? -32.391 0.101 20.025 1.00 88.88 93 ASP A CA 1
ATOM 708 C C . ASP A 1 93 ? -32.071 1.053 21.194 1.00 88.88 93 ASP A C 1
ATOM 710 O O . ASP A 1 93 ? -32.097 0.650 22.358 1.00 88.88 93 ASP A O 1
ATOM 714 N N . GLN A 1 94 ? -31.848 2.339 20.896 1.00 89.19 94 GLN A N 1
ATOM 715 C CA . GLN A 1 94 ? -31.589 3.372 21.906 1.00 89.19 94 GLN A CA 1
ATOM 716 C C . GLN A 1 94 ? -32.840 3.684 22.737 1.00 89.19 94 GLN A C 1
ATOM 718 O O . GLN A 1 94 ? -32.757 3.770 23.962 1.00 89.19 94 GLN A O 1
ATOM 723 N N . LEU A 1 95 ? -34.015 3.768 22.099 1.00 92.12 95 LEU A N 1
ATOM 724 C CA . LEU A 1 95 ? -35.304 3.893 22.791 1.00 92.12 95 LEU A CA 1
ATOM 725 C C . LEU A 1 95 ? -35.509 2.755 23.798 1.00 92.12 95 LEU A C 1
ATOM 727 O O . LEU A 1 95 ? -35.877 2.998 24.948 1.00 92.12 95 LEU A O 1
ATOM 731 N N . PHE A 1 96 ? -35.239 1.517 23.382 1.00 92.19 96 PHE A N 1
ATOM 732 C CA . PHE A 1 96 ? -35.416 0.340 24.226 1.00 92.19 96 PHE A CA 1
ATOM 733 C C . PHE A 1 96 ? -34.440 0.344 25.411 1.00 92.19 96 PHE A C 1
ATOM 735 O O . PHE A 1 96 ? -34.829 0.017 26.535 1.00 92.19 96 PHE A O 1
ATOM 742 N N . ARG A 1 97 ? -33.195 0.785 25.190 1.00 90.94 97 ARG A N 1
ATOM 743 C CA . ARG A 1 97 ? -32.188 0.946 26.247 1.00 90.94 97 ARG A CA 1
ATOM 744 C C . ARG A 1 97 ? -32.602 1.993 27.288 1.00 90.94 97 ARG A C 1
ATOM 746 O O . ARG A 1 97 ? -32.549 1.706 28.484 1.00 90.94 97 ARG A O 1
ATOM 753 N N . LEU A 1 98 ? -33.083 3.163 26.856 1.00 92.44 98 LEU A N 1
ATOM 754 C CA . LEU A 1 98 ? -33.591 4.205 27.760 1.00 92.44 98 LEU A CA 1
ATOM 755 C C . LEU A 1 98 ? -34.806 3.732 28.566 1.00 92.44 98 LEU A C 1
ATOM 757 O O . LEU A 1 98 ? -34.872 3.975 29.771 1.00 92.44 98 LEU A O 1
ATOM 761 N N . LEU A 1 99 ? -35.734 3.011 27.927 1.00 91.81 99 LEU A N 1
ATOM 762 C CA . LEU A 1 99 ? -36.907 2.448 28.597 1.00 91.81 99 LEU A CA 1
ATOM 763 C C . LEU A 1 99 ? -36.507 1.445 29.691 1.00 91.81 99 LEU A C 1
ATOM 765 O O . LEU A 1 99 ? -37.060 1.484 30.787 1.00 91.81 99 LEU A O 1
ATOM 769 N N . ARG A 1 100 ? -35.505 0.588 29.434 1.00 91.94 100 ARG A N 1
ATOM 770 C CA . ARG A 1 100 ? -34.935 -0.315 30.452 1.00 91.94 100 ARG A CA 1
ATOM 771 C C . ARG A 1 100 ? -34.250 0.451 31.584 1.00 91.94 100 ARG A C 1
ATOM 773 O O . ARG A 1 100 ? -34.283 -0.007 32.720 1.00 91.94 100 ARG A O 1
ATOM 780 N N . ALA A 1 101 ? -33.602 1.579 31.309 1.00 92.31 101 ALA A N 1
ATOM 781 C CA . ALA A 1 101 ? -32.877 2.361 32.313 1.00 92.31 101 ALA A CA 1
ATOM 782 C C . ALA A 1 101 ? -33.792 3.208 33.223 1.00 92.31 101 ALA A C 1
ATOM 784 O O . ALA A 1 101 ? -33.411 3.540 34.350 1.00 92.31 101 ALA A O 1
ATOM 785 N N . GLN A 1 102 ? -34.994 3.548 32.753 1.00 93.06 102 GLN A N 1
ATOM 786 C CA . GLN A 1 102 ? -35.970 4.364 33.470 1.00 93.06 102 GLN A CA 1
ATOM 787 C C . GLN A 1 102 ? -36.605 3.621 34.655 1.00 93.06 102 GLN A C 1
ATOM 789 O O . GLN A 1 102 ? -36.993 2.457 34.565 1.00 93.06 102 GLN A O 1
ATOM 794 N N . CYS A 1 103 ? -36.788 4.328 35.769 1.00 92.38 103 CYS A N 1
ATOM 795 C CA . CYS A 1 103 ? -37.640 3.875 36.858 1.00 92.38 103 CYS A CA 1
ATOM 796 C C . CYS A 1 103 ? -39.118 4.151 36.542 1.00 92.38 103 CYS A C 1
ATOM 798 O O . CYS A 1 103 ? -39.495 5.304 36.339 1.00 92.38 103 CYS A O 1
ATOM 800 N N . VAL A 1 104 ? -39.976 3.128 36.572 1.00 89.50 104 VAL A N 1
ATOM 801 C CA . VAL A 1 104 ? -41.421 3.287 36.289 1.00 89.50 104 VAL A CA 1
ATOM 802 C C . VAL A 1 104 ? -42.187 4.082 37.356 1.00 89.50 104 VAL A C 1
ATOM 804 O O . VAL A 1 104 ? -43.316 4.479 37.103 1.00 89.50 104 VAL A O 1
ATOM 807 N N . TYR A 1 105 ? -41.594 4.304 38.536 1.00 88.94 105 TYR A N 1
ATOM 808 C CA . TYR A 1 105 ? -42.227 5.014 39.656 1.00 88.94 105 TYR A CA 1
ATOM 809 C C . TYR A 1 105 ? -41.860 6.501 39.673 1.00 88.94 105 TYR A C 1
ATOM 811 O O . TYR A 1 105 ? -42.724 7.370 39.618 1.00 88.94 105 TYR A O 1
ATOM 819 N N . CYS A 1 106 ? -40.560 6.811 39.731 1.00 88.19 106 CYS A N 1
ATOM 820 C CA . CYS A 1 106 ? -40.078 8.190 39.793 1.00 88.19 106 CYS A CA 1
ATOM 821 C C . CYS A 1 106 ? -39.697 8.771 38.424 1.00 88.19 106 CYS A C 1
ATOM 823 O O . CYS A 1 106 ? -39.210 9.896 38.379 1.00 88.19 106 CYS A O 1
ATOM 825 N N . HIS A 1 107 ? -39.846 8.031 37.323 1.00 89.06 107 HIS A N 1
ATOM 826 C CA . HIS A 1 107 ? -39.523 8.463 35.955 1.00 89.06 107 HIS A CA 1
ATOM 827 C C . HIS A 1 107 ? -38.127 9.096 35.764 1.00 89.06 107 HIS A C 1
ATOM 829 O O . HIS A 1 107 ? -37.913 9.798 34.784 1.00 89.06 107 HIS A O 1
ATOM 835 N N . ARG A 1 108 ? -37.176 8.846 36.672 1.00 91.25 108 ARG A N 1
ATOM 836 C CA . ARG A 1 108 ? -35.747 9.183 36.546 1.00 91.25 108 ARG A CA 1
ATOM 837 C C . ARG A 1 108 ? -34.953 7.945 36.133 1.00 91.25 108 ARG A C 1
ATOM 839 O O . ARG A 1 108 ? -35.494 6.835 36.129 1.00 91.25 108 ARG A O 1
ATOM 846 N N . PHE A 1 109 ? -33.670 8.108 35.826 1.00 93.75 109 PHE A N 1
ATOM 847 C CA . PHE A 1 109 ? -32.766 6.963 35.713 1.00 93.75 109 PHE A CA 1
ATOM 848 C C . PHE A 1 109 ? -32.639 6.219 37.049 1.00 93.75 109 PHE A C 1
ATOM 850 O O . PHE A 1 109 ? -32.800 6.795 38.124 1.00 93.75 109 PHE A O 1
ATOM 857 N N . ARG A 1 110 ? -32.366 4.909 36.996 1.00 92.25 110 ARG A N 1
ATOM 858 C CA . ARG A 1 110 ? -32.171 4.093 38.209 1.00 92.25 110 ARG A CA 1
ATOM 859 C C . ARG A 1 110 ? -30.838 4.371 38.928 1.00 92.25 110 ARG A C 1
ATOM 861 O O . ARG A 1 110 ? -30.731 4.028 40.101 1.00 92.25 110 ARG A O 1
ATOM 868 N N . MET A 1 111 ? -29.874 4.999 38.253 1.00 91.00 111 MET A N 1
ATOM 869 C CA . MET A 1 111 ? -28.544 5.366 38.764 1.00 91.00 111 MET A CA 1
ATOM 870 C C . MET A 1 111 ? -28.586 6.505 39.809 1.00 91.00 111 MET A C 1
ATOM 872 O O . MET A 1 111 ? -29.574 7.236 39.889 1.00 91.00 111 MET A O 1
ATOM 876 N N . SER A 1 112 ? -27.533 6.646 40.627 1.00 90.00 112 SER A N 1
ATOM 877 C CA . SER A 1 112 ? -27.416 7.722 41.624 1.00 90.00 112 SER A CA 1
ATOM 878 C C . SER A 1 112 ? -27.275 9.104 40.965 1.00 90.00 112 SER A C 1
ATOM 880 O O . SER A 1 112 ? -26.760 9.232 39.852 1.00 90.00 112 SER A O 1
ATOM 882 N N . ARG A 1 113 ? -27.720 10.167 41.652 1.00 87.69 113 ARG A N 1
ATOM 883 C CA . ARG A 1 113 ? -27.602 11.545 41.134 1.00 87.69 113 ARG A CA 1
ATOM 884 C C . ARG A 1 113 ? -26.146 12.008 41.057 1.00 87.69 113 ARG A C 1
ATOM 886 O O . ARG A 1 113 ? -25.812 12.754 40.141 1.00 87.69 113 ARG A O 1
ATOM 893 N N . VAL A 1 114 ? -25.303 11.552 41.985 1.00 87.56 114 VAL A N 1
ATOM 894 C CA . VAL A 1 114 ? -23.869 11.870 42.031 1.00 87.56 114 VAL A CA 1
ATOM 895 C C . VAL A 1 114 ? -23.153 11.305 40.802 1.00 87.56 114 VAL A C 1
ATOM 897 O O . VAL A 1 114 ? -22.443 12.041 40.117 1.00 87.56 114 VAL A O 1
ATOM 900 N N . ASP A 1 115 ? -23.416 10.044 40.442 1.00 89.50 115 ASP A N 1
ATOM 901 C CA . ASP A 1 115 ? -22.787 9.421 39.271 1.00 89.50 115 ASP A CA 1
ATOM 902 C C . ASP A 1 115 ? -23.264 10.062 37.964 1.00 89.50 115 ASP A C 1
ATOM 904 O O . ASP A 1 115 ? -22.453 10.407 37.102 1.00 89.50 115 ASP A O 1
ATOM 908 N N . ILE A 1 116 ? -24.579 10.296 37.831 1.00 91.69 116 ILE A N 1
ATOM 909 C CA . ILE A 1 116 ? -25.156 10.998 36.672 1.00 91.69 116 ILE A CA 1
ATOM 910 C C . ILE A 1 116 ? -24.510 12.381 36.519 1.00 91.69 116 ILE A C 1
ATOM 912 O O . ILE A 1 116 ? -24.185 12.795 35.401 1.00 91.69 116 ILE A O 1
ATOM 916 N N . LYS A 1 117 ? -24.283 13.092 37.633 1.00 90.44 117 LYS A N 1
ATOM 917 C CA . LYS A 1 117 ? -23.628 14.399 37.612 1.00 90.44 117 LYS A CA 1
ATOM 918 C C . LYS A 1 117 ? -22.162 14.306 37.204 1.00 90.44 117 LYS A C 1
ATOM 920 O O . LYS A 1 117 ? -21.736 15.109 36.379 1.00 90.44 117 LYS A O 1
ATOM 925 N N . SER A 1 118 ? -21.419 13.317 37.698 1.00 90.62 118 SER A N 1
ATOM 926 C CA . SER A 1 118 ? -20.033 13.066 37.283 1.00 90.62 118 SER A CA 1
ATOM 927 C C . SER A 1 118 ? -19.937 12.867 35.765 1.00 90.62 118 SER A C 1
ATOM 929 O O . SER A 1 118 ? -19.168 13.554 35.086 1.00 90.62 118 SER A O 1
ATOM 931 N N . TYR A 1 119 ? -20.811 12.027 35.197 1.00 93.19 119 TYR A N 1
ATOM 932 C CA . TYR A 1 119 ? -20.932 11.840 33.749 1.00 93.19 119 TYR A CA 1
ATOM 933 C C . TYR A 1 119 ? -21.261 13.145 33.007 1.00 93.19 119 TYR A C 1
ATOM 935 O O . TYR A 1 119 ? -20.622 13.465 32.000 1.00 93.19 119 TYR A O 1
ATOM 943 N N . ALA A 1 120 ? -22.216 13.933 33.512 1.00 92.38 120 ALA A N 1
ATOM 944 C CA . ALA A 1 120 ? -22.575 15.229 32.938 1.00 92.38 120 ALA A CA 1
ATOM 945 C C . ALA A 1 120 ? -21.403 16.230 32.965 1.00 92.38 120 ALA A C 1
ATOM 947 O O . ALA A 1 120 ? -21.151 16.913 31.970 1.00 92.38 120 ALA A O 1
ATOM 948 N N . CYS A 1 121 ? -20.648 16.292 34.063 1.00 92.44 121 CYS A N 1
ATOM 949 C CA . CYS A 1 121 ? -19.468 17.142 34.207 1.00 92.44 121 CYS A CA 1
ATOM 950 C C . CYS A 1 121 ? -18.373 16.768 33.194 1.00 92.44 121 CYS A C 1
ATOM 952 O O . CYS A 1 121 ? -17.860 17.651 32.502 1.00 92.44 121 CYS A O 1
ATOM 954 N N . LYS A 1 122 ? -18.074 15.469 33.033 1.00 92.62 122 LYS A N 1
ATOM 955 C CA . LYS A 1 122 ? -17.097 14.980 32.043 1.00 92.62 122 LYS A CA 1
ATOM 956 C C . LYS A 1 122 ? -17.513 15.308 30.614 1.00 92.62 122 LYS A C 1
ATOM 958 O O . LYS A 1 122 ? -16.726 15.876 29.862 1.00 92.62 122 LYS A O 1
ATOM 963 N N . MET A 1 123 ? -18.761 15.005 30.245 1.00 91.50 123 MET A N 1
ATOM 964 C CA . MET A 1 123 ? -19.278 15.312 28.908 1.00 91.50 123 MET A CA 1
ATOM 965 C C . MET A 1 123 ? -19.230 16.816 28.622 1.00 91.50 123 MET A C 1
ATOM 967 O O . MET A 1 123 ? -18.825 17.213 27.533 1.00 91.50 123 MET A O 1
ATOM 971 N N . ARG A 1 124 ? -19.573 17.661 29.604 1.00 90.12 124 ARG A N 1
ATOM 972 C CA . ARG A 1 124 ? -19.525 19.122 29.462 1.00 90.12 124 ARG A CA 1
ATOM 973 C C . ARG A 1 124 ? -18.105 19.646 29.237 1.00 90.12 124 ARG A C 1
ATOM 975 O O . ARG A 1 124 ? -17.943 20.550 28.428 1.00 90.12 124 ARG A O 1
ATOM 982 N N . LEU A 1 125 ? -17.089 19.101 29.910 1.00 89.81 125 LEU A N 1
ATOM 983 C CA . LEU A 1 125 ? -15.684 19.465 29.663 1.00 89.81 125 LEU A CA 1
ATOM 984 C C . LEU A 1 125 ? -15.212 19.021 28.271 1.00 89.81 125 LEU A C 1
ATOM 986 O O . LEU A 1 125 ? -14.557 19.789 27.566 1.00 89.81 125 LEU A O 1
ATOM 990 N N . LEU A 1 126 ? -15.614 17.824 27.835 1.00 88.88 126 LEU A N 1
ATOM 991 C CA . LEU A 1 126 ? -15.258 17.294 26.517 1.00 88.88 126 LEU A CA 1
ATOM 992 C C . LEU A 1 126 ? -15.878 18.074 25.353 1.00 88.88 126 LEU A C 1
ATOM 994 O O . LEU A 1 126 ? -15.238 18.177 24.311 1.00 88.88 126 LEU A O 1
ATOM 998 N N . GLN A 1 127 ? -17.046 18.706 25.533 1.00 86.12 127 GLN A N 1
ATOM 999 C CA . GLN A 1 127 ? -17.600 19.644 24.541 1.00 86.12 127 GLN A CA 1
ATOM 1000 C C . GLN A 1 127 ? -16.665 20.839 24.249 1.00 86.12 127 GLN A C 1
ATOM 1002 O O . GLN A 1 127 ? -16.803 21.469 23.205 1.00 86.12 127 GLN A O 1
ATOM 1007 N N . TYR A 1 128 ? -15.724 21.153 25.151 1.00 83.88 128 TYR A N 1
ATOM 1008 C CA . TYR A 1 128 ? -14.705 22.201 24.989 1.00 83.88 128 TYR A CA 1
ATOM 1009 C C . TYR A 1 128 ? -13.297 21.645 24.697 1.00 83.88 128 TYR A C 1
ATOM 1011 O O . TYR A 1 128 ? -12.336 22.410 24.691 1.00 83.88 128 TYR A O 1
ATOM 1019 N N . GLY A 1 129 ? -13.154 20.332 24.477 1.00 83.19 129 GLY A N 1
ATOM 1020 C CA . GLY A 1 129 ? -11.864 19.688 24.196 1.00 83.19 129 GLY A CA 1
ATOM 1021 C C . GLY A 1 129 ? -10.950 19.486 25.414 1.00 83.19 129 GLY A C 1
ATOM 1022 O O . GLY A 1 129 ? -9.759 19.249 25.238 1.00 83.19 129 GLY A O 1
ATOM 1023 N N . LEU A 1 130 ? -11.485 19.577 26.636 1.00 87.88 130 LEU A N 1
ATOM 1024 C CA . LEU A 1 130 ? -10.724 19.515 27.891 1.00 87.88 130 LEU A CA 1
ATOM 1025 C C . LEU A 1 130 ? -10.629 18.085 28.434 1.00 87.88 130 LEU A C 1
ATOM 1027 O O . LEU A 1 130 ? -11.429 17.663 29.271 1.00 87.88 130 LEU A O 1
ATOM 1031 N N . ILE A 1 131 ? -9.680 17.315 27.899 1.00 87.31 131 ILE A N 1
ATOM 1032 C CA . ILE A 1 131 ? -9.523 15.881 28.194 1.00 87.31 131 ILE A CA 1
ATOM 1033 C C . ILE A 1 131 ? -8.871 15.660 29.565 1.00 87.31 131 ILE A C 1
ATOM 1035 O O . ILE A 1 131 ? -9.351 14.830 30.338 1.00 87.31 131 ILE A O 1
ATOM 1039 N N . GLU A 1 132 ? -7.813 16.412 29.884 1.00 89.25 132 GLU A N 1
ATOM 1040 C CA . GLU A 1 132 ? -7.099 16.304 31.165 1.00 89.25 132 GLU A CA 1
ATOM 1041 C C . GLU A 1 132 ? -8.014 16.674 32.336 1.00 89.25 132 GLU A C 1
ATOM 1043 O O . GLU A 1 132 ? -8.106 15.946 33.323 1.00 89.25 132 GLU A O 1
ATOM 1048 N N . GLU A 1 133 ? -8.771 17.763 32.202 1.00 90.06 133 GLU A N 1
ATOM 1049 C CA . GLU A 1 133 ? -9.735 18.192 33.210 1.00 90.06 133 GLU A CA 1
ATOM 1050 C C . GLU A 1 133 ? -10.909 17.213 33.337 1.00 90.06 133 GLU A C 1
ATOM 1052 O O . GLU A 1 133 ? -11.434 17.023 34.435 1.00 90.06 133 GLU A O 1
ATOM 1057 N N . ALA A 1 134 ? -11.323 16.562 32.242 1.00 88.81 134 ALA A N 1
ATOM 1058 C CA . ALA A 1 134 ? -12.336 15.510 32.295 1.00 88.81 134 ALA A CA 1
ATOM 1059 C C . ALA A 1 134 ? -11.827 14.261 33.032 1.00 88.81 134 ALA A C 1
ATOM 1061 O O . ALA A 1 134 ? -12.585 13.660 33.792 1.00 88.81 134 ALA A O 1
ATOM 1062 N N . ALA A 1 135 ? -10.553 13.893 32.855 1.00 88.94 135 ALA A N 1
ATOM 1063 C CA . ALA A 1 135 ? -9.915 12.820 33.616 1.00 88.94 135 ALA A CA 1
ATOM 1064 C C . ALA A 1 135 ? -9.743 13.194 35.099 1.00 88.94 135 ALA A C 1
ATOM 1066 O O . ALA A 1 135 ? -9.929 12.351 35.973 1.00 88.94 135 ALA A O 1
ATOM 1067 N N . ALA A 1 136 ? -9.476 14.467 35.405 1.00 89.69 136 ALA A N 1
ATOM 1068 C CA . ALA A 1 136 ? -9.346 14.946 36.779 1.00 89.69 136 ALA A CA 1
ATOM 1069 C C . ALA A 1 136 ? -10.633 14.777 37.610 1.00 89.69 136 ALA A C 1
ATOM 1071 O O . ALA A 1 136 ? -10.538 14.644 38.829 1.00 89.69 136 ALA A O 1
ATOM 1072 N N . ILE A 1 137 ? -11.818 14.729 36.981 1.00 87.62 137 ILE A N 1
ATOM 1073 C CA . ILE A 1 137 ? -13.091 14.451 37.675 1.00 87.62 137 ILE A CA 1
ATOM 1074 C C . ILE A 1 137 ? -13.069 13.073 38.351 1.00 87.62 137 ILE A C 1
ATOM 1076 O O . ILE A 1 137 ? -13.596 12.948 39.453 1.00 87.62 137 ILE A O 1
ATOM 1080 N N . ASP A 1 138 ? -12.434 12.065 37.742 1.00 82.94 138 ASP A N 1
ATOM 1081 C CA . ASP A 1 138 ? -12.314 10.725 38.338 1.00 82.94 138 ASP A CA 1
ATOM 1082 C C . ASP A 1 138 ? -11.450 10.720 39.609 1.00 82.94 138 ASP A C 1
ATOM 1084 O O . ASP A 1 138 ? -11.679 9.920 40.512 1.00 82.94 138 ASP A O 1
ATOM 1088 N N . GLY A 1 139 ? -10.497 11.652 39.716 1.00 79.75 139 GLY A N 1
ATOM 1089 C CA . GLY A 1 139 ? -9.686 11.854 40.920 1.00 79.75 139 GLY A CA 1
ATOM 1090 C C . GLY A 1 139 ? -10.384 12.657 42.025 1.00 79.75 139 GLY A C 1
ATOM 1091 O O . GLY A 1 139 ? -9.892 12.695 43.152 1.00 79.75 139 GLY A O 1
ATOM 1092 N N . MET A 1 140 ? -11.526 13.298 41.741 1.00 74.69 140 MET A N 1
ATOM 1093 C CA . MET A 1 140 ? -12.313 14.035 42.736 1.00 74.69 140 MET A CA 1
ATOM 1094 C C . MET A 1 140 ? -13.194 13.070 43.531 1.00 74.69 140 MET A C 1
ATOM 1096 O O . MET A 1 140 ? -14.406 13.041 43.351 1.00 74.69 140 MET A O 1
ATOM 1100 N N . GLY A 1 141 ? -12.586 12.263 44.401 1.00 64.44 141 GLY A N 1
ATOM 1101 C CA . GLY A 1 141 ? -13.321 11.432 45.356 1.00 64.44 141 GLY A CA 1
ATOM 1102 C C . GLY A 1 141 ? -13.994 12.264 46.453 1.00 64.44 141 GLY A C 1
ATOM 1103 O O . GLY A 1 141 ? -13.558 13.376 46.761 1.00 64.44 141 GLY A O 1
ATOM 1104 N N . SER A 1 142 ? -15.056 11.727 47.063 1.00 56.31 142 SER A N 1
ATOM 1105 C CA . SER A 1 142 ? -15.548 12.244 48.349 1.00 56.31 142 SER A CA 1
ATOM 1106 C C . SER A 1 142 ? -14.420 12.126 49.383 1.00 56.31 142 SER A C 1
ATOM 1108 O O . SER A 1 142 ? -13.692 11.128 49.367 1.00 56.31 142 SER A O 1
ATOM 1110 N N . ARG A 1 143 ? -14.218 13.145 50.235 1.00 49.56 143 ARG A N 1
ATOM 1111 C CA . ARG A 1 143 ? -13.174 13.157 51.279 1.00 49.56 143 ARG A CA 1
ATOM 1112 C C . ARG A 1 143 ? -13.445 12.044 52.304 1.00 49.56 143 ARG A C 1
ATOM 1114 O O . ARG A 1 143 ? -14.000 12.281 53.366 1.00 49.56 143 ARG A O 1
ATOM 1121 N N . SER A 1 144 ? -13.050 10.814 51.988 1.00 44.62 144 SER A N 1
ATOM 1122 C CA . SER A 1 144 ? -13.140 9.672 52.896 1.00 44.62 144 SER A CA 1
ATOM 1123 C C . SER A 1 144 ? -11.864 9.557 53.732 1.00 44.62 144 SER A C 1
ATOM 1125 O O . SER A 1 144 ? -10.756 9.528 53.200 1.00 44.62 144 SER A O 1
ATOM 1127 N N . LYS A 1 145 ? -12.062 9.482 55.053 1.00 36.62 145 LYS A N 1
ATOM 1128 C CA . LYS A 1 145 ? -11.092 9.355 56.157 1.00 36.62 145 LYS A CA 1
ATOM 1129 C C . LYS A 1 145 ? -9.812 8.574 55.795 1.00 36.62 145 LYS A C 1
ATOM 1131 O O . LYS A 1 145 ? -9.857 7.356 55.644 1.00 36.62 145 LYS A O 1
ATOM 1136 N N . GLY A 1 146 ? -8.662 9.259 55.752 1.00 38.81 146 GLY A N 1
ATOM 1137 C CA . GLY A 1 146 ? -7.344 8.638 55.560 1.00 38.81 146 GLY A CA 1
ATOM 1138 C C . GLY A 1 146 ? -6.162 9.501 56.036 1.00 38.81 146 GLY A C 1
ATOM 1139 O O . GLY A 1 146 ? -5.760 10.421 55.338 1.00 38.81 146 GLY A O 1
ATOM 1140 N N . ASN A 1 147 ? -5.605 9.124 57.197 1.00 42.59 147 ASN A N 1
ATOM 1141 C CA . ASN A 1 147 ? -4.365 9.535 57.893 1.00 42.59 147 ASN A CA 1
ATOM 1142 C C . ASN A 1 147 ? -4.165 10.998 58.379 1.00 42.59 147 ASN A C 1
ATOM 1144 O O . ASN A 1 147 ? -3.936 11.894 57.569 1.00 42.59 147 ASN A O 1
ATOM 1148 N N . PRO A 1 148 ? -4.096 11.239 59.713 1.00 37.44 148 PRO A N 1
ATOM 1149 C CA . PRO A 1 148 ? -3.777 12.542 60.284 1.00 37.44 148 PRO A CA 1
ATOM 1150 C C . PRO A 1 148 ? -2.261 12.682 60.482 1.00 37.44 148 PRO A C 1
ATOM 1152 O O . PRO A 1 148 ? -1.702 12.179 61.453 1.00 37.44 148 PRO A O 1
ATOM 1155 N N . VAL A 1 149 ? -1.575 13.392 59.587 1.00 42.19 149 VAL A N 1
ATOM 1156 C CA . VAL A 1 149 ? -0.255 13.962 59.890 1.00 42.19 149 VAL A CA 1
ATOM 1157 C C . VAL A 1 149 ? -0.234 15.409 59.402 1.00 42.19 149 VAL A C 1
ATOM 1159 O O . VAL A 1 149 ? -0.394 15.679 58.217 1.00 42.19 149 VAL A O 1
ATOM 1162 N N . SER A 1 150 ? -0.004 16.318 60.352 1.00 44.16 150 SER A N 1
ATOM 1163 C CA . SER A 1 150 ? 0.161 17.778 60.235 1.00 44.16 150 SER A CA 1
ATOM 1164 C C . SER A 1 150 ? -1.103 18.654 60.104 1.00 44.16 150 SER A C 1
ATOM 1166 O O . SER A 1 150 ? -1.431 19.187 59.054 1.00 44.16 150 SER A O 1
ATOM 1168 N N . GLY A 1 151 ? -1.751 18.880 61.254 1.00 33.25 151 GLY A N 1
ATOM 1169 C CA . GLY A 1 151 ? -2.001 20.232 61.776 1.00 33.25 151 GLY A CA 1
ATOM 1170 C C . GLY A 1 151 ? -2.913 21.176 60.988 1.00 33.25 151 GLY A C 1
ATOM 1171 O O . GLY A 1 151 ? -2.456 22.222 60.545 1.00 33.25 151 GLY A O 1
ATOM 1172 N N . SER A 1 152 ? -4.205 20.864 60.907 1.00 38.75 152 SER A N 1
ATOM 1173 C CA . SER A 1 152 ? -5.287 21.856 61.046 1.00 38.75 152 SER A CA 1
ATOM 1174 C C . SER A 1 152 ? -6.590 21.116 61.362 1.00 38.75 152 SER A C 1
ATOM 1176 O O . SER A 1 152 ? -6.977 20.194 60.646 1.00 38.75 152 SER A O 1
ATOM 1178 N N . GLU A 1 153 ? -7.193 21.447 62.500 1.00 34.81 153 GLU A N 1
ATOM 1179 C CA . GLU A 1 153 ? -8.495 20.949 62.947 1.00 34.81 153 GLU A CA 1
ATOM 1180 C C . GLU A 1 153 ? -9.572 21.733 62.184 1.00 34.81 153 GLU A C 1
ATOM 1182 O O . GLU A 1 153 ? -9.589 22.952 62.309 1.00 34.81 153 GLU A O 1
ATOM 1187 N N . ASP A 1 154 ? -10.328 21.049 61.308 1.00 40.09 154 ASP A N 1
ATOM 1188 C CA . ASP A 1 154 ? -11.714 21.334 60.862 1.00 40.09 154 ASP A CA 1
ATOM 1189 C C . ASP A 1 154 ? -12.000 20.632 59.508 1.00 40.09 154 ASP A C 1
ATOM 1191 O O . ASP A 1 154 ? -11.633 21.121 58.436 1.00 40.09 154 ASP A O 1
ATOM 1195 N N . SER A 1 155 ? -12.673 19.472 59.515 1.00 43.31 155 SER A N 1
ATOM 1196 C CA . SER A 1 155 ? -13.351 18.953 58.311 1.00 43.31 155 SER A CA 1
ATOM 1197 C C . SER A 1 155 ? -14.558 18.078 58.673 1.00 43.31 155 SER A C 1
ATOM 1199 O O . SER A 1 155 ? -14.394 16.907 59.021 1.00 43.31 155 SER A O 1
ATOM 1201 N N . GLU A 1 156 ? -15.750 18.673 58.592 1.00 49.56 156 GLU A N 1
ATOM 1202 C CA . GLU A 1 156 ? -17.066 18.021 58.649 1.00 49.56 156 GLU A CA 1
ATOM 1203 C C . GLU A 1 156 ? -17.335 17.201 57.367 1.00 49.56 156 GLU A C 1
ATOM 1205 O O . GLU A 1 156 ? -16.777 17.493 56.304 1.00 49.56 156 GLU A O 1
ATOM 1210 N N . ASP A 1 157 ? -18.148 16.144 57.490 1.00 53.19 157 ASP A N 1
ATOM 1211 C CA . ASP A 1 157 ? -18.543 15.236 56.406 1.00 53.19 157 ASP A CA 1
ATOM 1212 C C . ASP A 1 157 ? -19.240 16.011 55.267 1.00 53.19 157 ASP A C 1
ATOM 1214 O O . ASP A 1 157 ? -20.129 16.823 55.501 1.00 53.19 157 ASP A O 1
ATOM 1218 N N . GLU A 1 158 ? -18.824 15.783 54.021 1.00 59.19 158 GLU A N 1
ATOM 1219 C CA . GLU A 1 158 ? -19.296 16.557 52.870 1.00 59.19 158 GLU A CA 1
ATOM 1220 C C . GLU A 1 158 ? -20.572 15.946 52.260 1.00 59.19 158 GLU A C 1
ATOM 1222 O O . GLU A 1 158 ? -20.543 14.819 51.758 1.00 59.19 158 GLU A O 1
ATOM 1227 N N . ASP A 1 159 ? -21.681 16.693 52.282 1.00 70.75 159 ASP A N 1
ATOM 1228 C CA . ASP A 1 159 ? -22.981 16.269 51.745 1.00 70.75 159 ASP A CA 1
ATOM 1229 C C . ASP A 1 159 ? -22.945 16.024 50.217 1.00 70.75 159 ASP A C 1
ATOM 1231 O O . ASP A 1 159 ? -22.206 16.678 49.472 1.00 70.75 159 ASP A O 1
ATOM 1235 N N . GLU A 1 160 ? -23.796 15.116 49.700 1.00 74.38 160 GLU A N 1
ATOM 1236 C CA . GLU A 1 160 ? -23.885 14.808 48.253 1.00 74.38 160 GLU A CA 1
ATOM 1237 C C . GLU A 1 160 ? -24.123 16.065 47.393 1.00 74.38 160 GLU A C 1
ATOM 1239 O O . GLU A 1 160 ? -23.611 16.176 46.273 1.00 74.38 160 GLU A O 1
ATOM 1244 N N . GLU A 1 161 ? -24.891 17.030 47.910 1.00 78.56 161 GLU A N 1
ATOM 1245 C CA . GLU A 1 161 ? -25.145 18.300 47.226 1.00 78.56 161 GLU A CA 1
ATOM 1246 C C . GLU A 1 161 ? -23.900 19.183 47.146 1.00 78.56 161 GLU A C 1
ATOM 1248 O O . GLU A 1 161 ? -23.659 19.800 46.104 1.00 78.56 161 GLU A O 1
ATOM 1253 N N . ASP A 1 162 ? -23.085 19.222 48.199 1.00 79.94 162 ASP A N 1
ATOM 1254 C CA . ASP A 1 162 ? -21.843 19.993 48.212 1.00 79.94 162 ASP A CA 1
ATOM 1255 C C . ASP A 1 162 ? -20.797 19.364 47.291 1.00 79.94 162 ASP A C 1
ATOM 1257 O O . ASP A 1 162 ? -20.090 20.077 46.569 1.00 79.94 162 ASP A O 1
ATOM 1261 N N . PHE A 1 163 ? -20.794 18.033 47.179 1.00 81.31 163 PHE A N 1
ATOM 1262 C CA . PHE A 1 163 ? -20.004 17.325 46.177 1.00 81.31 163 PHE A CA 1
ATOM 1263 C C . PHE A 1 163 ? -20.398 17.681 44.740 1.00 81.31 163 PHE A C 1
ATOM 1265 O O . PHE A 1 163 ? -19.537 18.032 43.923 1.00 81.31 163 PHE A O 1
ATOM 1272 N N . ILE A 1 164 ? -21.699 17.691 44.443 1.00 85.38 164 ILE A N 1
ATOM 1273 C CA . ILE A 1 164 ? -22.237 18.138 43.151 1.00 85.38 164 ILE A CA 1
ATOM 1274 C C . ILE A 1 164 ? -21.863 19.605 42.872 1.00 85.38 164 ILE A C 1
ATOM 1276 O O . ILE A 1 164 ? -21.401 19.922 41.771 1.00 85.38 164 ILE A O 1
ATOM 1280 N N . ARG A 1 165 ? -22.014 20.504 43.858 1.00 85.75 165 ARG A N 1
ATOM 1281 C CA . ARG A 1 165 ? -21.674 21.935 43.728 1.00 85.75 165 ARG A CA 1
ATOM 1282 C C . ARG A 1 165 ? -20.190 22.145 43.456 1.00 85.75 165 ARG A C 1
ATOM 1284 O O . ARG A 1 165 ? -19.844 22.961 42.601 1.00 85.75 165 ARG A O 1
ATOM 1291 N N . ARG A 1 166 ? -19.313 21.401 44.133 1.00 86.75 166 ARG A N 1
ATOM 1292 C CA . ARG A 1 166 ? -17.859 21.462 43.932 1.00 86.75 166 ARG A CA 1
ATOM 1293 C C . ARG A 1 166 ? -17.455 20.998 42.535 1.00 86.75 166 ARG A C 1
ATOM 1295 O O . ARG A 1 166 ? -16.661 21.686 41.890 1.00 86.75 166 ARG A O 1
ATOM 1302 N N . GLN A 1 167 ? -18.019 19.895 42.039 1.00 86.19 167 GLN A N 1
ATOM 1303 C CA . GLN A 1 167 ? -17.786 19.456 40.658 1.00 86.19 167 GLN A CA 1
ATOM 1304 C C . GLN A 1 167 ? -18.272 20.504 39.642 1.00 86.19 167 GLN A C 1
ATOM 1306 O O . GLN A 1 167 ? -17.529 20.874 38.732 1.00 86.19 167 GLN A O 1
ATOM 1311 N N . ASP A 1 168 ? -19.476 21.056 39.818 1.00 88.25 168 ASP A N 1
ATOM 1312 C CA . ASP A 1 168 ? -19.999 22.107 38.934 1.00 88.25 168 ASP A CA 1
ATOM 1313 C C . ASP A 1 168 ? -19.144 23.385 38.969 1.00 88.25 168 ASP A C 1
ATOM 1315 O O . ASP A 1 168 ? -18.899 23.999 37.926 1.00 88.25 168 ASP A O 1
ATOM 1319 N N . ALA A 1 169 ? -18.672 23.797 40.150 1.00 90.31 169 ALA A N 1
ATOM 1320 C CA . ALA A 1 169 ? -17.788 24.948 40.313 1.00 90.31 169 ALA A CA 1
ATOM 1321 C C . ALA A 1 169 ? -16.444 24.730 39.602 1.00 90.31 169 ALA A C 1
ATOM 1323 O O . ALA A 1 169 ? -15.956 25.637 38.921 1.00 90.31 169 ALA A O 1
ATOM 1324 N N . TYR A 1 170 ? -15.881 23.520 39.693 1.00 91.44 170 TYR A N 1
ATOM 1325 C CA . TYR A 1 170 ? -14.682 23.135 38.954 1.00 91.44 170 TYR A CA 1
ATOM 1326 C C . TYR A 1 170 ? -14.892 23.250 37.442 1.00 91.44 170 TYR A C 1
ATOM 1328 O O . TYR A 1 170 ? -14.137 23.954 36.770 1.00 91.44 170 TYR A O 1
ATOM 1336 N N . VAL A 1 171 ? -15.961 22.644 36.916 1.00 90.38 171 VAL A N 1
ATOM 1337 C CA . VAL A 1 171 ? -16.280 22.677 35.482 1.00 90.38 171 VAL A CA 1
ATOM 1338 C C . VAL A 1 171 ? -16.482 24.114 34.992 1.00 90.38 171 VAL A C 1
ATOM 1340 O O . VAL A 1 171 ? -15.901 24.510 33.980 1.00 90.38 171 VAL A O 1
ATOM 1343 N N . LYS A 1 172 ? -17.245 24.936 35.729 1.00 90.31 172 LYS A N 1
ATOM 1344 C CA . LYS A 1 172 ? -17.448 26.361 35.410 1.00 90.31 172 LYS A CA 1
ATOM 1345 C C . LYS A 1 172 ? -16.126 27.131 35.371 1.00 90.31 172 LYS A C 1
ATOM 1347 O O . LYS A 1 172 ? -15.920 27.919 34.449 1.00 90.31 172 LYS A O 1
ATOM 1352 N N . ARG A 1 173 ? -15.226 26.888 36.330 1.00 90.94 173 ARG A N 1
ATOM 1353 C CA . ARG A 1 173 ? -13.900 27.521 36.395 1.00 90.94 173 ARG A CA 1
ATOM 1354 C C . ARG A 1 173 ? -13.018 27.127 35.209 1.00 90.94 173 ARG A C 1
ATOM 1356 O O . ARG A 1 173 ? -12.419 28.005 34.594 1.00 90.94 173 ARG A O 1
ATOM 1363 N N . CYS A 1 174 ? -12.968 25.843 34.852 1.00 89.31 174 CYS A N 1
ATOM 1364 C CA . CYS A 1 174 ? -12.192 25.364 33.703 1.00 89.31 174 CYS A CA 1
ATOM 1365 C C . CYS A 1 174 ? -12.688 25.990 32.391 1.00 89.31 174 CYS A C 1
ATOM 1367 O O . CYS A 1 174 ? -11.903 26.570 31.642 1.00 89.31 174 CYS A O 1
ATOM 1369 N N . ILE A 1 175 ? -14.006 25.983 32.162 1.00 85.88 175 ILE A N 1
ATOM 1370 C CA . ILE A 1 175 ? -14.615 26.599 30.972 1.00 85.88 175 ILE A CA 1
ATOM 1371 C C . ILE A 1 175 ? -14.350 28.111 30.932 1.00 85.88 175 ILE A C 1
ATOM 1373 O O . ILE A 1 175 ? -14.067 28.666 29.869 1.00 85.88 175 ILE A O 1
ATOM 1377 N N . TYR A 1 176 ? -14.427 28.792 32.077 1.00 86.62 176 TYR A N 1
ATOM 1378 C CA . TYR A 1 176 ? -14.130 30.220 32.175 1.00 86.62 176 TYR A CA 1
ATOM 1379 C C . TYR A 1 176 ? -12.676 30.535 31.792 1.00 86.62 176 TYR A C 1
ATOM 1381 O O . TYR A 1 176 ? -12.440 31.429 30.979 1.00 86.62 176 TYR A O 1
ATOM 1389 N N . ASN A 1 177 ? -11.710 29.765 32.299 1.00 86.31 177 ASN A N 1
ATOM 1390 C CA . ASN A 1 177 ? -10.289 29.947 31.988 1.00 86.31 177 ASN A CA 1
ATOM 1391 C C . ASN A 1 177 ? -9.998 29.805 30.487 1.00 86.31 177 ASN A C 1
ATOM 1393 O O . ASN A 1 177 ? -9.231 30.585 29.923 1.00 86.31 177 ASN A O 1
ATOM 1397 N N . VAL A 1 178 ? -10.641 28.844 29.824 1.00 79.88 178 VAL A N 1
ATOM 1398 C CA . VAL A 1 178 ? -10.486 28.612 28.380 1.00 79.88 178 VAL A CA 1
ATOM 1399 C C . VAL A 1 178 ? -11.076 29.757 27.559 1.00 79.88 178 VAL A C 1
ATOM 1401 O O . VAL A 1 178 ? -10.423 30.255 26.642 1.00 79.88 178 VAL A O 1
ATOM 1404 N N . LYS A 1 179 ? -12.270 30.236 27.932 1.00 79.06 179 LYS A N 1
ATOM 1405 C CA . LYS A 1 179 ? -12.895 31.408 27.298 1.00 79.06 179 LYS A CA 1
ATOM 1406 C C . LYS A 1 179 ? -12.069 32.687 27.465 1.00 79.06 179 LYS A C 1
ATOM 1408 O O . LYS A 1 179 ? -12.164 33.566 26.618 1.00 79.06 179 LYS A O 1
ATOM 1413 N N . MET A 1 180 ? -11.273 32.796 28.532 1.00 79.19 180 MET A N 1
ATOM 1414 C CA . MET A 1 180 ? -10.379 33.938 28.762 1.00 79.19 180 MET A CA 1
ATOM 1415 C C . MET A 1 180 ? -9.062 33.849 27.980 1.00 79.19 180 MET A C 1
ATOM 1417 O O . MET A 1 180 ? -8.538 34.881 27.565 1.00 79.19 180 MET A O 1
ATOM 1421 N N . ARG A 1 181 ? -8.523 32.641 27.757 1.00 75.69 181 ARG A N 1
ATOM 1422 C CA . ARG A 1 181 ? -7.286 32.438 26.977 1.00 75.69 181 ARG A CA 1
ATOM 1423 C C . ARG A 1 181 ? -7.496 32.670 25.480 1.00 75.69 181 ARG A C 1
ATOM 1425 O O . ARG A 1 181 ? -6.665 33.310 24.842 1.00 75.69 181 ARG A O 1
ATOM 1432 N N . ASN A 1 182 ? -8.612 32.189 24.936 1.00 65.94 182 ASN A N 1
ATOM 1433 C CA . ASN A 1 182 ? -8.909 32.280 23.510 1.00 65.94 182 ASN A CA 1
ATOM 1434 C C . ASN A 1 182 ? -9.875 33.439 23.242 1.00 65.94 182 ASN A C 1
ATOM 1436 O O . ASN A 1 182 ? -11.077 33.319 23.471 1.00 65.94 182 ASN A O 1
ATOM 1440 N N . LYS A 1 183 ? -9.347 34.567 22.740 1.00 57.12 183 LYS A N 1
ATOM 1441 C CA . LYS A 1 183 ? -10.169 35.726 22.336 1.00 57.12 183 LYS A CA 1
ATOM 1442 C C . LYS A 1 183 ? -11.137 35.381 21.199 1.00 57.12 183 LYS A C 1
ATOM 1444 O O . LYS A 1 183 ? -12.241 35.922 21.157 1.00 57.12 183 LYS A O 1
ATOM 1449 N N . ASP A 1 184 ? -10.758 34.440 20.338 1.00 56.91 184 ASP A N 1
ATOM 1450 C CA . ASP A 1 184 ? -11.624 33.926 19.283 1.00 56.91 184 ASP A CA 1
ATOM 1451 C C . ASP A 1 184 ? -12.582 32.878 19.843 1.00 56.91 184 ASP A C 1
ATOM 1453 O O . ASP A 1 184 ? -12.317 31.675 19.827 1.00 56.91 184 ASP A O 1
ATOM 1457 N N . GLN A 1 185 ? -13.745 33.341 20.312 1.00 54.28 185 GLN A N 1
ATOM 1458 C CA . GLN A 1 185 ? -14.837 32.457 20.731 1.00 54.28 185 GLN A CA 1
ATOM 1459 C C . GLN A 1 185 ? -15.186 31.430 19.642 1.00 54.28 185 GLN A C 1
ATOM 1461 O O . GLN A 1 185 ? -15.512 30.294 19.970 1.00 54.28 185 GLN A O 1
ATOM 1466 N N . ASN A 1 186 ? -15.042 31.790 18.362 1.00 54.16 186 ASN A N 1
ATOM 1467 C CA . ASN A 1 186 ? -15.296 30.907 17.221 1.00 54.16 186 ASN A CA 1
ATOM 1468 C C . ASN A 1 186 ? -14.403 29.656 17.205 1.00 54.16 186 ASN A C 1
ATOM 1470 O O . ASN A 1 186 ? -14.866 28.597 16.783 1.00 54.16 186 ASN A O 1
ATOM 1474 N N . PHE A 1 187 ? -13.168 29.740 17.711 1.00 56.66 187 PHE A N 1
ATOM 1475 C CA . PHE A 1 187 ? -12.254 28.595 17.772 1.00 56.66 187 PHE A CA 1
ATOM 1476 C C . PHE A 1 187 ? -12.806 27.480 18.674 1.00 56.66 187 PHE A C 1
ATOM 1478 O O . PHE A 1 187 ? -12.699 26.301 18.349 1.00 56.66 187 PHE A O 1
ATOM 1485 N N . LEU A 1 188 ? -13.476 27.854 19.769 1.00 57.72 188 LEU A N 1
ATOM 1486 C CA . LEU A 1 188 ? -14.024 26.913 20.752 1.00 57.72 188 LEU A CA 1
ATOM 1487 C C . LEU A 1 188 ? -15.306 26.212 20.290 1.00 57.72 188 LEU A C 1
ATOM 1489 O O . LEU A 1 188 ? -15.627 25.151 20.814 1.00 57.72 188 LEU A O 1
ATOM 1493 N N . TYR A 1 189 ? -16.049 26.797 19.347 1.00 58.97 189 TYR A N 1
ATOM 1494 C CA . TYR A 1 189 ? -17.287 26.202 18.827 1.00 58.97 189 TYR A CA 1
ATOM 1495 C C . TYR A 1 189 ? -17.081 25.443 17.505 1.00 58.97 189 TYR A C 1
ATOM 1497 O O . TYR A 1 189 ? -17.913 24.605 17.162 1.00 58.97 189 TYR A O 1
ATOM 1505 N N . GLY A 1 190 ? -16.010 25.738 16.756 1.00 60.41 190 GLY A N 1
ATOM 1506 C CA . GLY A 1 190 ? -15.830 25.255 15.382 1.00 60.41 190 GLY A CA 1
ATOM 1507 C C . GLY A 1 190 ? -14.921 24.034 15.200 1.00 60.41 190 GLY A C 1
ATOM 1508 O O . GLY A 1 190 ? -15.103 23.299 14.228 1.00 60.41 190 GLY A O 1
ATOM 1509 N N . VAL A 1 191 ? -13.953 23.798 16.094 1.00 66.44 191 VAL A N 1
ATOM 1510 C CA . VAL A 1 191 ? -12.922 22.760 15.897 1.00 66.44 191 VAL A CA 1
ATOM 1511 C C . VAL A 1 191 ? -13.338 21.436 16.538 1.00 66.44 191 VAL A C 1
ATOM 1513 O O . VAL A 1 191 ? -13.630 21.369 17.731 1.00 66.44 191 VAL A O 1
ATOM 1516 N N . LYS A 1 192 ? -13.333 20.359 15.746 1.00 77.25 192 LYS A N 1
ATOM 1517 C CA . LYS A 1 192 ? -13.542 18.993 16.232 1.00 77.25 192 LYS A CA 1
ATOM 1518 C C . LYS A 1 192 ? -12.211 18.400 16.678 1.00 77.25 192 LYS A C 1
ATOM 1520 O O . LYS A 1 192 ? -11.377 18.093 15.842 1.00 77.25 192 LYS A O 1
ATOM 1525 N N . ASN A 1 193 ? -12.019 18.213 17.981 1.00 80.56 193 ASN A N 1
ATOM 1526 C CA . ASN A 1 193 ? -10.865 17.470 18.487 1.00 80.56 193 ASN A CA 1
ATOM 1527 C C . ASN A 1 193 ? -11.178 15.955 18.454 1.00 80.56 193 ASN A C 1
ATOM 1529 O O . ASN A 1 193 ? -12.052 15.524 19.218 1.00 80.56 193 ASN A O 1
ATOM 1533 N N . PRO A 1 194 ? -10.500 15.143 17.616 1.00 80.56 194 PRO A N 1
ATOM 1534 C CA . PRO A 1 194 ? -10.797 13.715 17.470 1.00 80.56 194 PRO A CA 1
ATOM 1535 C C . PRO A 1 194 ? -10.630 12.941 18.783 1.00 80.56 194 PRO A C 1
ATOM 1537 O O . PRO A 1 194 ? -11.494 12.139 19.132 1.00 80.56 194 PRO A O 1
ATOM 1540 N N . VAL A 1 195 ? -9.595 13.251 19.572 1.00 83.69 195 VAL A N 1
ATOM 1541 C CA . VAL A 1 195 ? -9.320 12.586 20.858 1.00 83.69 195 VAL A CA 1
ATOM 1542 C C . VAL A 1 195 ? -10.423 12.887 21.879 1.00 83.69 195 VAL A C 1
ATOM 1544 O O . VAL A 1 195 ? -10.863 12.007 22.618 1.00 83.69 195 VAL A O 1
ATOM 1547 N N . ALA A 1 196 ? -10.932 14.124 21.897 1.00 84.31 196 ALA A N 1
ATOM 1548 C CA . ALA A 1 196 ? -12.039 14.498 22.777 1.00 84.31 196 ALA A CA 1
ATOM 1549 C C . ALA A 1 196 ? -13.357 13.814 22.372 1.00 84.31 196 ALA A C 1
ATOM 1551 O O . ALA A 1 196 ? -14.131 13.409 23.241 1.00 84.31 196 ALA A O 1
ATOM 1552 N N . ILE A 1 197 ? -13.606 13.656 21.066 1.00 84.31 197 ILE A N 1
ATOM 1553 C CA . ILE A 1 197 ? -14.781 12.950 20.531 1.00 84.31 197 ILE A CA 1
ATOM 1554 C C . ILE A 1 197 ? -14.710 11.458 20.859 1.00 84.31 197 ILE A C 1
ATOM 1556 O O . ILE A 1 197 ? -15.708 10.889 21.302 1.00 84.31 197 ILE A O 1
ATOM 1560 N N . GLU A 1 198 ? -13.549 10.830 20.686 1.00 82.25 198 GLU A N 1
ATOM 1561 C CA . GLU A 1 198 ? -13.329 9.430 21.049 1.00 82.25 198 GLU A CA 1
ATOM 1562 C C . GLU A 1 198 ? -13.581 9.213 22.543 1.00 82.25 198 GLU A C 1
ATOM 1564 O O . GLU A 1 198 ? -14.443 8.418 22.926 1.00 82.25 198 GLU A O 1
ATOM 1569 N N . ARG A 1 199 ? -12.950 10.034 23.394 1.00 87.62 199 ARG A N 1
ATOM 1570 C CA . ARG A 1 199 ? -13.157 9.964 24.842 1.00 87.62 199 ARG A CA 1
ATOM 1571 C C . ARG A 1 199 ? -14.618 10.194 25.230 1.00 87.62 199 ARG A C 1
ATOM 1573 O O . ARG A 1 199 ? -15.127 9.546 26.146 1.00 87.62 199 ARG A O 1
ATOM 1580 N N . ARG A 1 200 ? -15.317 11.092 24.527 1.00 89.25 200 ARG A N 1
ATOM 1581 C CA . ARG A 1 200 ? -16.756 11.320 24.708 1.00 89.25 200 ARG A CA 1
ATOM 1582 C C . ARG A 1 200 ? -17.554 10.067 24.358 1.00 89.25 200 ARG A C 1
ATOM 1584 O O . ARG A 1 200 ? -18.442 9.711 25.126 1.00 89.25 200 ARG A O 1
ATOM 1591 N N . ARG A 1 201 ? -17.266 9.403 23.235 1.00 85.31 201 ARG A N 1
ATOM 1592 C CA . ARG A 1 201 ? -17.953 8.164 22.831 1.00 85.31 201 ARG A CA 1
ATOM 1593 C C . ARG A 1 201 ? -17.772 7.063 23.864 1.00 85.31 201 ARG A C 1
ATOM 1595 O O . ARG A 1 201 ? -18.759 6.424 24.216 1.00 85.31 201 ARG A O 1
ATOM 1602 N N . ASP A 1 202 ? -16.566 6.893 24.399 1.00 88.06 202 ASP A N 1
ATOM 1603 C CA . ASP A 1 202 ? -16.309 5.911 25.456 1.00 88.06 202 ASP A CA 1
ATOM 1604 C C . ASP A 1 202 ? -17.107 6.211 26.722 1.00 88.06 202 ASP A C 1
ATOM 1606 O O . ASP A 1 202 ? -17.716 5.313 27.298 1.00 88.06 202 ASP A O 1
ATOM 1610 N N . ILE A 1 203 ? -17.172 7.483 27.121 1.00 91.62 203 ILE A N 1
ATOM 1611 C CA . ILE A 1 203 ? -17.954 7.920 28.283 1.00 91.62 203 ILE A CA 1
ATOM 1612 C C . ILE A 1 203 ? -19.454 7.746 28.046 1.00 91.62 203 ILE A C 1
ATOM 1614 O O . ILE A 1 203 ? -20.156 7.300 28.946 1.00 91.62 203 ILE A O 1
ATOM 1618 N N . VAL A 1 204 ? -19.960 8.051 26.848 1.00 90.44 204 VAL A N 1
ATOM 1619 C CA . VAL A 1 204 ? -21.368 7.820 26.489 1.00 90.44 204 VAL A CA 1
ATOM 1620 C C . VAL A 1 204 ? -21.679 6.322 26.468 1.00 90.44 204 VAL A C 1
ATOM 1622 O O . VAL A 1 204 ? -22.725 5.915 26.965 1.00 90.44 204 VAL A O 1
ATOM 1625 N N . ARG A 1 205 ? -20.774 5.484 25.947 1.00 87.69 205 ARG A N 1
ATOM 1626 C CA . ARG A 1 205 ? -20.924 4.022 25.941 1.00 87.69 205 ARG A CA 1
ATOM 1627 C C . ARG A 1 205 ? -20.937 3.464 27.366 1.00 87.69 205 ARG A C 1
ATOM 1629 O O . ARG A 1 205 ? -21.830 2.685 27.691 1.00 87.69 205 ARG A O 1
ATOM 1636 N N . ALA A 1 206 ? -20.005 3.903 28.213 1.00 91.06 206 ALA A N 1
ATOM 1637 C CA . ALA A 1 206 ? -19.955 3.550 29.630 1.00 91.06 206 ALA A CA 1
ATOM 1638 C C . ALA A 1 206 ? -21.231 3.993 30.360 1.00 91.06 206 ALA A C 1
ATOM 1640 O O . ALA A 1 206 ? -21.888 3.174 30.991 1.00 91.06 206 ALA A O 1
ATOM 1641 N N . PHE A 1 207 ? -21.664 5.241 30.160 1.00 92.75 207 PHE A N 1
ATOM 1642 C CA . PHE A 1 207 ? -22.914 5.761 30.712 1.00 92.75 207 PHE A CA 1
ATOM 1643 C C . PHE A 1 207 ? -24.121 4.909 30.298 1.00 92.75 207 PHE A C 1
ATOM 1645 O O . PHE A 1 207 ? -24.889 4.475 31.151 1.00 92.75 207 PHE A O 1
ATOM 1652 N N . LEU A 1 208 ? -24.276 4.617 29.001 1.00 89.94 208 LEU A N 1
ATOM 1653 C CA . LEU A 1 208 ? -25.386 3.813 28.479 1.00 89.94 208 LEU A CA 1
ATOM 1654 C C . LEU A 1 208 ? -25.384 2.370 29.009 1.00 89.94 208 LEU A C 1
ATOM 1656 O O . LEU A 1 208 ? -26.459 1.789 29.169 1.00 89.94 208 LEU A O 1
ATOM 1660 N N . LYS A 1 209 ? -24.209 1.800 29.297 1.00 89.44 209 LYS A N 1
ATOM 1661 C CA . LYS A 1 209 ? -24.068 0.492 29.948 1.00 89.44 209 LYS A CA 1
ATOM 1662 C C . LYS A 1 209 ? -24.476 0.576 31.422 1.00 89.44 209 LYS A C 1
ATOM 1664 O O . LYS A 1 209 ? -25.367 -0.155 31.860 1.00 89.44 209 LYS A O 1
ATOM 1669 N N . ASP A 1 210 ? -23.913 1.524 32.161 1.00 91.50 210 ASP A N 1
ATOM 1670 C CA . ASP A 1 210 ? -24.100 1.658 33.608 1.00 91.50 210 ASP A CA 1
ATOM 1671 C C . ASP A 1 210 ? -25.554 1.958 33.993 1.00 91.50 210 ASP A C 1
ATOM 1673 O O . ASP A 1 210 ? -26.085 1.353 34.929 1.00 91.50 210 ASP A O 1
ATOM 1677 N N . ILE A 1 211 ? -26.259 2.808 33.232 1.00 91.19 211 ILE A N 1
ATOM 1678 C CA . ILE A 1 211 ? -27.676 3.116 33.501 1.00 91.19 211 ILE A CA 1
ATOM 1679 C C . ILE A 1 211 ? -28.596 1.890 33.374 1.00 91.19 211 ILE A C 1
ATOM 1681 O O . ILE A 1 211 ? -29.683 1.875 33.957 1.00 91.19 211 ILE A O 1
ATOM 1685 N N . THR A 1 212 ? -28.189 0.860 32.620 1.00 87.19 212 THR A N 1
ATOM 1686 C CA . THR A 1 212 ? -28.970 -0.379 32.457 1.00 87.19 212 THR A CA 1
ATOM 1687 C C . THR A 1 212 ? -28.643 -1.446 33.500 1.00 87.19 212 THR A C 1
ATOM 1689 O O . THR A 1 212 ? -29.531 -2.232 33.848 1.00 87.19 212 THR A O 1
ATOM 1692 N N . ALA A 1 213 ? -27.422 -1.436 34.045 1.00 87.81 213 ALA A N 1
ATOM 1693 C CA . ALA A 1 213 ? -26.947 -2.404 35.034 1.00 87.81 213 ALA A CA 1
ATOM 1694 C C . ALA A 1 213 ? -27.651 -2.268 36.401 1.00 87.81 213 ALA A C 1
ATOM 1696 O O . ALA A 1 213 ? -27.844 -3.256 37.117 1.00 87.81 213 ALA A O 1
ATOM 1697 N N . VAL A 1 214 ? -28.083 -1.054 36.766 1.00 86.69 214 VAL A N 1
ATOM 1698 C CA . VAL A 1 214 ? -28.687 -0.767 38.077 1.00 86.69 214 VAL A CA 1
ATOM 1699 C C . VAL A 1 214 ? -30.122 -1.300 38.164 1.00 86.69 214 VAL A C 1
ATOM 1701 O O . VAL A 1 214 ? -31.038 -0.778 37.532 1.00 86.69 214 VAL A O 1
ATOM 1704 N N . LYS A 1 215 ? -30.356 -2.327 38.996 1.00 85.06 215 LYS A N 1
ATOM 1705 C CA . LYS A 1 215 ? -31.681 -2.969 39.140 1.00 85.06 215 LYS A CA 1
ATOM 1706 C C . LYS A 1 215 ? -32.675 -2.165 39.993 1.00 85.06 215 LYS A C 1
ATOM 1708 O O . LYS A 1 215 ? -33.834 -2.027 39.592 1.00 85.06 215 LYS A O 1
ATOM 1713 N N . LYS A 1 216 ? -32.232 -1.642 41.142 1.00 89.06 216 LYS A N 1
ATOM 1714 C CA . LYS A 1 216 ? -33.030 -0.870 42.117 1.00 89.06 216 LYS A CA 1
ATOM 1715 C C . LYS A 1 216 ? -32.754 0.625 41.945 1.00 89.06 216 LYS A C 1
ATOM 1717 O O . LYS A 1 216 ? -31.598 1.013 41.887 1.00 89.06 216 LYS A O 1
ATOM 1722 N N . CYS A 1 217 ? -33.790 1.460 41.870 1.00 91.00 217 CYS A N 1
ATOM 1723 C CA . CYS A 1 217 ? -33.620 2.904 41.689 1.00 91.00 217 CYS A CA 1
ATOM 1724 C C . CYS A 1 217 ? -32.961 3.555 42.916 1.00 91.00 217 CYS A C 1
ATOM 1726 O O . CYS A 1 217 ? -33.505 3.458 44.011 1.00 91.00 217 CYS A O 1
ATOM 1728 N N . ALA A 1 218 ? -31.852 4.275 42.737 1.00 89.38 218 ALA A N 1
ATOM 1729 C CA . ALA A 1 218 ? -31.183 4.995 43.821 1.00 89.38 218 ALA A CA 1
ATOM 1730 C C . ALA A 1 218 ? -32.018 6.170 44.367 1.00 89.38 218 ALA A C 1
ATOM 1732 O O . ALA A 1 218 ? -31.982 6.443 45.559 1.00 89.38 218 ALA A O 1
ATOM 1733 N N . SER A 1 219 ? -32.819 6.840 43.526 1.00 84.56 219 SER A N 1
ATOM 1734 C CA . SER A 1 219 ? -33.590 8.023 43.947 1.00 84.56 219 SER A CA 1
ATOM 1735 C C . SER A 1 219 ? -34.859 7.709 44.743 1.00 84.56 219 SER A C 1
ATOM 1737 O O . SER A 1 219 ? -35.232 8.487 45.608 1.00 84.56 219 SER A O 1
ATOM 1739 N N . CYS A 1 220 ? -35.566 6.617 44.424 1.00 88.69 220 CYS A N 1
ATOM 1740 C CA . CYS A 1 220 ? -36.828 6.264 45.096 1.00 88.69 220 CYS A CA 1
ATOM 1741 C C . CYS A 1 220 ? -36.851 4.850 45.679 1.00 88.69 220 CYS A C 1
ATOM 1743 O O . CYS A 1 220 ? -37.859 4.456 46.233 1.00 88.69 220 CYS A O 1
ATOM 1745 N N . SER A 1 221 ? -35.791 4.050 45.546 1.00 86.12 221 SER A N 1
ATOM 1746 C CA . SER A 1 221 ? -35.747 2.640 45.974 1.00 86.12 221 SER A CA 1
ATOM 1747 C C . SER A 1 221 ? -36.695 1.657 45.262 1.00 86.12 221 SER A C 1
ATOM 1749 O O . SER A 1 221 ? -36.662 0.467 45.578 1.00 86.12 221 SER A O 1
ATOM 1751 N N . GLY A 1 222 ? -37.468 2.090 44.260 1.00 86.69 222 GLY A N 1
ATOM 1752 C CA . GLY A 1 222 ? -38.350 1.218 43.474 1.00 86.69 222 GLY A CA 1
ATOM 1753 C C . GLY A 1 222 ? -37.613 0.242 42.534 1.00 86.69 222 GLY A C 1
ATOM 1754 O O . GLY A 1 222 ? -36.579 0.573 41.946 1.00 86.69 222 GLY A O 1
ATOM 1755 N N . ILE A 1 223 ? -38.168 -0.962 42.353 1.00 89.88 223 ILE A N 1
ATOM 1756 C CA . ILE A 1 223 ? -37.712 -2.018 41.432 1.00 89.88 223 ILE A CA 1
ATOM 1757 C C . ILE A 1 223 ? -38.649 -2.051 40.223 1.00 89.88 223 ILE A C 1
ATOM 1759 O O . ILE A 1 223 ? -39.822 -2.392 40.342 1.00 89.88 223 ILE A O 1
ATOM 1763 N N . SER A 1 224 ? -38.128 -1.703 39.048 1.00 88.56 224 SER A N 1
ATOM 1764 C CA . SER A 1 224 ? -38.921 -1.661 37.812 1.00 88.56 224 SER A CA 1
ATOM 1765 C C . SER A 1 224 ? -39.046 -3.046 37.153 1.00 88.56 224 SER A C 1
ATOM 1767 O O . SER A 1 224 ? -38.111 -3.845 37.248 1.00 88.56 224 SER A O 1
ATOM 1769 N N . PRO A 1 225 ? -40.177 -3.352 36.488 1.00 88.31 225 PRO A N 1
ATOM 1770 C CA . PRO A 1 225 ? -40.344 -4.591 35.731 1.00 88.31 225 PRO A CA 1
ATOM 1771 C C . PRO A 1 225 ? -39.373 -4.666 34.541 1.00 88.31 225 PRO A C 1
ATOM 1773 O O . PRO A 1 225 ? -39.045 -3.627 33.964 1.00 88.31 225 PRO A O 1
ATOM 1776 N N . PRO A 1 226 ? -38.926 -5.871 34.139 1.00 89.00 226 PRO A N 1
ATOM 1777 C CA . PRO A 1 226 ? -38.117 -6.023 32.938 1.00 89.00 226 PRO A CA 1
ATOM 1778 C C . PRO A 1 226 ? -38.949 -5.791 31.667 1.00 89.00 226 PRO A C 1
ATOM 1780 O O . PRO A 1 226 ? -40.141 -6.097 31.621 1.00 89.00 226 PRO A O 1
ATOM 1783 N N . PHE A 1 227 ? -38.305 -5.293 30.612 1.00 90.38 227 PHE A N 1
ATOM 1784 C CA . PHE A 1 227 ? -38.904 -5.132 29.286 1.00 90.38 227 PHE A CA 1
ATOM 1785 C C . PHE A 1 227 ? -38.265 -6.107 28.297 1.00 90.38 227 PHE A C 1
ATOM 1787 O O . PHE A 1 227 ? -37.051 -6.304 28.317 1.00 90.38 227 PHE A O 1
ATOM 1794 N N . ARG A 1 228 ? -39.075 -6.684 27.410 1.00 89.94 228 ARG A N 1
ATOM 1795 C CA . ARG A 1 228 ? -38.660 -7.557 26.306 1.00 89.94 228 ARG A CA 1
ATOM 1796 C C . ARG A 1 228 ? -39.163 -6.966 24.995 1.00 89.94 228 ARG A C 1
ATOM 1798 O O . ARG A 1 228 ? -40.279 -6.467 24.938 1.00 89.94 228 ARG A O 1
ATOM 1805 N N . ARG A 1 229 ? -38.383 -7.042 23.925 1.00 88.12 229 ARG A N 1
ATOM 1806 C CA . ARG A 1 229 ? -38.821 -6.657 22.574 1.00 88.12 229 ARG A CA 1
ATOM 1807 C C . ARG A 1 229 ? -39.089 -7.888 21.709 1.00 88.12 229 ARG A C 1
ATOM 1809 O O . ARG A 1 229 ? -38.467 -8.926 21.915 1.00 88.12 229 ARG A O 1
ATOM 1816 N N . ASP A 1 230 ? -39.982 -7.754 20.736 1.00 84.06 230 ASP A N 1
ATOM 1817 C CA . ASP A 1 230 ? -40.164 -8.704 19.632 1.00 84.06 230 ASP A CA 1
ATOM 1818 C C . ASP A 1 230 ? -39.859 -7.963 18.325 1.00 84.06 230 ASP A C 1
ATOM 1820 O O . ASP A 1 230 ? -40.598 -7.062 17.906 1.00 84.06 230 ASP A O 1
ATOM 1824 N N . LYS A 1 231 ? -38.704 -8.295 17.734 1.00 79.81 231 LYS A N 1
ATOM 1825 C CA . LYS A 1 231 ? -38.109 -7.599 16.583 1.00 79.81 231 LYS A CA 1
ATOM 1826 C C . LYS A 1 231 ? -38.065 -6.075 16.817 1.00 79.81 231 LYS A C 1
ATOM 1828 O O . LYS A 1 231 ? -37.530 -5.620 17.826 1.00 79.81 231 LYS A O 1
ATOM 1833 N N . TYR A 1 232 ? -38.615 -5.300 15.884 1.00 85.62 232 TYR A N 1
ATOM 1834 C CA . TYR A 1 232 ? -38.635 -3.832 15.884 1.00 85.62 232 TYR A CA 1
ATOM 1835 C C . TYR A 1 232 ? -40.062 -3.269 15.833 1.00 85.62 232 TYR A C 1
ATOM 1837 O O . TYR A 1 232 ? -40.268 -2.128 15.423 1.00 85.62 232 TYR A O 1
ATOM 1845 N N . SER A 1 233 ? -41.064 -4.083 16.181 1.00 84.94 233 SER A N 1
ATOM 1846 C CA . SER A 1 233 ? -42.470 -3.676 16.117 1.00 84.94 233 SER A CA 1
ATOM 1847 C C . SER A 1 233 ? -43.195 -3.721 17.458 1.00 84.94 233 SER A C 1
ATOM 1849 O O . SER A 1 233 ? -44.152 -2.970 17.638 1.00 84.94 233 SER A O 1
ATOM 1851 N N . LYS A 1 234 ? -42.747 -4.541 18.423 1.00 89.19 234 LYS A N 1
ATOM 1852 C CA . LYS A 1 234 ? -43.440 -4.702 19.711 1.00 89.19 234 LYS A CA 1
ATOM 1853 C C . LYS A 1 234 ? -42.504 -4.643 20.913 1.00 89.19 234 LYS A C 1
ATOM 1855 O O . LYS A 1 234 ? -41.407 -5.200 20.891 1.00 89.19 234 LYS A O 1
ATOM 1860 N N . ILE A 1 235 ? -42.996 -4.038 21.993 1.00 91.38 235 ILE A N 1
ATOM 1861 C CA . ILE A 1 235 ? -42.366 -4.031 23.316 1.00 91.38 235 ILE A CA 1
ATOM 1862 C C . ILE A 1 235 ? -43.346 -4.651 24.314 1.00 91.38 235 ILE A C 1
ATOM 1864 O O . ILE A 1 235 ? -44.526 -4.303 24.354 1.00 91.38 235 ILE A O 1
ATOM 1868 N N . PHE A 1 236 ? -42.846 -5.578 25.119 1.00 90.62 236 PHE A N 1
ATOM 1869 C CA . PHE A 1 236 ? -43.563 -6.268 26.175 1.00 90.62 236 PHE A CA 1
ATOM 1870 C C . PHE A 1 236 ? -42.988 -5.888 27.538 1.00 90.62 236 PHE A C 1
ATOM 1872 O O . PHE A 1 236 ? -41.776 -5.907 27.754 1.00 90.62 236 PHE A O 1
ATOM 1879 N N . LYS A 1 237 ? -43.871 -5.577 28.479 1.00 89.19 237 LYS A N 1
ATOM 1880 C CA . LYS A 1 237 ? -43.573 -5.423 29.898 1.00 89.19 237 LYS A CA 1
ATOM 1881 C C . LYS A 1 237 ? -43.745 -6.785 30.567 1.00 89.19 237 LYS A C 1
ATOM 1883 O O . LYS A 1 237 ? -44.835 -7.359 30.556 1.00 89.19 237 LYS A O 1
ATOM 1888 N N . MET A 1 238 ? -42.662 -7.316 31.120 1.00 89.06 238 MET A N 1
ATOM 1889 C CA . MET A 1 238 ? -42.672 -8.591 31.833 1.00 89.06 238 MET A CA 1
ATOM 1890 C C . MET A 1 238 ? -43.188 -8.381 33.264 1.00 89.06 238 MET A C 1
ATOM 1892 O O . MET A 1 238 ? -42.975 -7.312 33.848 1.00 89.06 238 MET A O 1
ATOM 1896 N N . PRO A 1 239 ? -43.852 -9.377 33.868 1.00 85.69 239 PRO A N 1
ATOM 1897 C CA . PRO A 1 239 ? -44.226 -9.295 35.273 1.00 85.69 239 PRO A CA 1
ATOM 1898 C C . PRO A 1 239 ? -42.978 -9.202 36.168 1.00 85.69 239 PRO A C 1
ATOM 1900 O O . PRO A 1 239 ? -41.932 -9.781 35.868 1.00 85.69 239 PRO A O 1
ATOM 1903 N N . LEU A 1 240 ? -43.083 -8.483 37.292 1.00 84.31 240 LEU A N 1
ATOM 1904 C CA . LEU A 1 240 ? -42.032 -8.475 38.314 1.00 84.31 240 LEU A CA 1
ATOM 1905 C C . LEU A 1 240 ? -41.814 -9.905 38.847 1.00 84.31 240 LEU A C 1
ATOM 1907 O O . LEU A 1 240 ? -42.806 -10.578 39.150 1.00 84.31 240 LEU A O 1
ATOM 1911 N N . PRO A 1 241 ? -40.556 -10.359 39.038 1.00 84.75 241 PRO A N 1
ATOM 1912 C CA . PRO A 1 241 ? -40.278 -11.606 39.743 1.00 84.75 241 PRO A CA 1
ATOM 1913 C C . PRO A 1 241 ? -41.002 -11.626 41.089 1.00 84.75 241 PRO A C 1
ATOM 1915 O O . PRO A 1 241 ? -41.053 -10.601 41.770 1.00 84.75 241 PRO A O 1
ATOM 1918 N N . GLN A 1 242 ? -41.529 -12.779 41.504 1.00 83.94 242 GLN A N 1
ATOM 1919 C CA . GLN A 1 242 ? -42.406 -12.875 42.679 1.00 83.94 242 GLN A CA 1
ATOM 1920 C C . GLN A 1 242 ? -41.798 -12.230 43.941 1.00 83.94 242 GLN A C 1
ATOM 1922 O O . GLN A 1 242 ? -42.488 -11.489 44.636 1.00 83.94 242 GLN A O 1
ATOM 1927 N N . LYS A 1 243 ? -40.486 -12.404 44.172 1.00 86.62 243 LYS A N 1
ATOM 1928 C CA . LYS A 1 243 ? -39.740 -11.749 45.267 1.00 86.62 243 LYS A CA 1
ATOM 1929 C C . LYS A 1 243 ? -39.757 -10.215 45.183 1.00 86.62 243 LYS A C 1
ATOM 1931 O O . LYS A 1 243 ? -39.976 -9.547 46.185 1.00 86.62 243 LYS A O 1
ATOM 1936 N N . ALA A 1 244 ? -39.548 -9.651 43.993 1.00 84.88 244 ALA A N 1
ATOM 1937 C CA . ALA A 1 244 ? -39.560 -8.203 43.779 1.00 84.88 244 ALA A CA 1
ATOM 1938 C C . ALA A 1 244 ? -40.979 -7.622 43.857 1.00 84.88 244 ALA A C 1
ATOM 1940 O O . ALA A 1 244 ? -41.168 -6.530 44.383 1.00 84.88 244 ALA A O 1
ATOM 1941 N N . LYS A 1 245 ? -41.984 -8.366 43.372 1.00 84.25 245 LYS A N 1
ATOM 1942 C CA . LYS A 1 245 ? -43.398 -7.979 43.459 1.00 84.25 245 LYS A CA 1
ATOM 1943 C C . LYS A 1 245 ? -43.842 -7.812 44.916 1.00 84.25 245 LYS A C 1
ATOM 1945 O O . LYS A 1 245 ? -44.491 -6.817 45.231 1.00 84.25 245 LYS A O 1
ATOM 1950 N N . ILE A 1 246 ? -43.456 -8.745 45.792 1.00 85.88 246 ILE A N 1
ATOM 1951 C CA . ILE A 1 246 ? -43.726 -8.668 47.237 1.00 85.88 246 ILE A CA 1
ATOM 1952 C C . ILE A 1 246 ? -43.034 -7.436 47.837 1.00 85.88 246 ILE A C 1
ATOM 1954 O O . ILE A 1 246 ? -43.717 -6.586 48.397 1.00 85.88 246 ILE A O 1
ATOM 1958 N N . ALA A 1 247 ? -41.729 -7.259 47.595 1.00 85.44 247 ALA A N 1
ATOM 1959 C CA . ALA A 1 247 ? -40.960 -6.127 48.126 1.00 85.44 247 ALA A CA 1
ATOM 1960 C C . ALA A 1 247 ? -41.512 -4.746 47.712 1.00 85.44 247 ALA A C 1
ATOM 1962 O O . ALA A 1 247 ? -41.484 -3.802 48.495 1.00 85.44 247 ALA A O 1
ATOM 1963 N N . MET A 1 248 ? -42.021 -4.605 46.482 1.00 85.75 248 MET A N 1
ATOM 1964 C CA . MET A 1 248 ? -42.632 -3.351 46.013 1.00 85.75 248 MET A CA 1
ATOM 1965 C C . MET A 1 248 ? -44.012 -3.099 46.612 1.00 85.75 248 MET A C 1
ATOM 1967 O O . MET A 1 248 ? -44.356 -1.950 46.880 1.00 85.75 248 MET A O 1
ATOM 1971 N N . THR A 1 249 ? -44.783 -4.163 46.842 1.00 84.06 249 THR A N 1
ATOM 1972 C CA . THR A 1 249 ? -46.097 -4.065 47.490 1.00 84.06 249 THR A CA 1
ATOM 1973 C C . THR A 1 249 ? -45.937 -3.680 48.964 1.00 84.06 249 THR A C 1
ATOM 1975 O O . THR A 1 249 ? -46.646 -2.800 49.437 1.00 84.06 249 THR A O 1
ATOM 1978 N N . GLU A 1 250 ? -44.958 -4.268 49.664 1.00 84.88 250 GLU A N 1
ATOM 1979 C CA . GLU A 1 250 ? -44.614 -3.935 51.058 1.00 84.88 250 GLU A CA 1
ATOM 1980 C C . GLU A 1 250 ? -44.092 -2.499 51.214 1.00 84.88 250 GLU A C 1
ATOM 1982 O O . GLU A 1 250 ? -44.397 -1.837 52.201 1.00 84.88 250 GLU A O 1
ATOM 1987 N N . ALA A 1 251 ? -43.350 -1.992 50.227 1.00 80.88 251 ALA A N 1
ATOM 1988 C CA . ALA A 1 251 ? -42.832 -0.625 50.222 1.00 80.88 251 ALA A CA 1
ATOM 1989 C C . ALA A 1 251 ? -43.836 0.435 49.707 1.00 80.88 251 ALA A C 1
ATOM 1991 O O . ALA A 1 251 ? -43.466 1.599 49.572 1.00 80.88 251 ALA A O 1
ATOM 1992 N N . GLY A 1 252 ? -45.090 0.060 49.408 1.00 83.12 252 GLY A N 1
ATOM 1993 C CA . GLY A 1 252 ? -46.149 0.994 48.994 1.00 83.12 252 GLY A CA 1
ATOM 1994 C C . GLY A 1 252 ? -46.028 1.536 47.561 1.00 83.12 252 GLY A C 1
ATOM 1995 O O . GLY A 1 252 ? -46.625 2.560 47.231 1.00 83.12 252 GLY A O 1
ATOM 1996 N N . PHE A 1 253 ? -45.260 0.876 46.688 1.00 81.00 253 PHE A N 1
ATOM 1997 C CA . PHE A 1 253 ? -45.035 1.330 45.314 1.00 81.00 253 PHE A CA 1
ATOM 1998 C C . PHE A 1 253 ? -46.124 0.842 44.346 1.00 81.00 253 PHE A C 1
ATOM 2000 O O . PHE A 1 253 ? -46.145 -0.324 43.943 1.00 81.00 253 PHE A O 1
ATOM 2007 N N . HIS A 1 254 ? -46.969 1.758 43.865 1.00 79.88 254 HIS A N 1
ATOM 2008 C CA . HIS A 1 254 ? -47.911 1.515 42.764 1.00 79.88 254 HIS A CA 1
ATOM 2009 C C . HIS A 1 254 ? -47.379 2.091 41.447 1.00 79.88 254 HIS A C 1
ATOM 2011 O O . HIS A 1 254 ? -46.860 3.202 41.422 1.00 79.88 254 HIS A O 1
ATOM 2017 N N . ILE A 1 255 ? -47.482 1.333 40.348 1.00 79.62 255 ILE A N 1
ATOM 2018 C CA . ILE A 1 255 ? -46.994 1.777 39.032 1.00 79.62 255 ILE A CA 1
ATOM 2019 C C . ILE A 1 255 ? -48.030 2.739 38.421 1.00 79.62 255 ILE A C 1
ATOM 2021 O O . ILE A 1 255 ? -49.130 2.282 38.104 1.00 79.62 255 ILE A O 1
ATOM 2025 N N . PRO A 1 256 ? -47.717 4.034 38.229 1.00 79.00 256 PRO A N 1
ATOM 2026 C CA . PRO A 1 256 ? -48.635 4.972 37.593 1.00 79.00 256 PRO A CA 1
ATOM 2027 C C . PRO A 1 256 ? -48.753 4.704 36.084 1.00 79.00 256 PRO A C 1
ATOM 2029 O O . PRO A 1 256 ? -47.798 4.258 35.445 1.00 79.00 256 PRO A O 1
ATOM 2032 N N . ASN A 1 257 ? -49.914 5.007 35.490 1.00 79.19 257 ASN A N 1
ATOM 2033 C CA . ASN A 1 257 ? -50.063 4.989 34.034 1.00 79.19 257 ASN A CA 1
ATOM 2034 C C . ASN A 1 257 ? -49.480 6.294 33.451 1.00 79.19 257 ASN A C 1
ATOM 2036 O O . ASN A 1 257 ? -50.026 7.370 33.724 1.00 79.19 257 ASN A O 1
ATOM 2040 N N . PRO A 1 258 ? -48.411 6.236 32.635 1.00 80.00 258 PRO A N 1
ATOM 2041 C CA . PRO A 1 258 ? -47.740 7.436 32.139 1.00 80.00 258 PRO A CA 1
ATOM 2042 C C . PRO A 1 258 ? -48.647 8.306 31.253 1.00 80.00 258 PRO A C 1
ATOM 2044 O O . PRO A 1 258 ? -48.470 9.522 31.215 1.00 80.00 258 PRO A O 1
ATOM 2047 N N . LEU A 1 259 ? -49.653 7.725 30.583 1.00 79.56 259 LEU A N 1
ATOM 2048 C CA . LEU A 1 259 ? -50.618 8.485 29.779 1.00 79.56 259 LEU A CA 1
ATOM 2049 C C . LEU A 1 259 ? -51.506 9.392 30.639 1.00 79.56 259 LEU A C 1
ATOM 2051 O O . LEU A 1 259 ? -51.829 10.501 30.216 1.00 79.56 259 LEU A O 1
ATOM 2055 N N . LEU A 1 260 ? -51.888 8.937 31.838 1.00 79.69 260 LEU A N 1
ATOM 2056 C CA . LEU A 1 260 ? -52.696 9.728 32.769 1.00 79.69 260 LEU A CA 1
ATOM 2057 C C . LEU A 1 260 ? -51.877 10.883 33.348 1.00 79.69 260 LEU A C 1
ATOM 2059 O O . LEU A 1 260 ? -52.323 12.023 33.276 1.00 79.69 260 LEU A O 1
ATOM 2063 N N . LEU A 1 261 ? -50.643 10.608 33.787 1.00 78.50 261 LEU A N 1
ATOM 2064 C CA . LEU A 1 261 ? -49.714 11.636 34.274 1.00 78.50 261 LEU A CA 1
ATOM 2065 C C . LEU A 1 261 ? -49.453 12.719 33.220 1.00 78.50 261 LEU A C 1
ATOM 2067 O O . LEU A 1 261 ? -49.461 13.911 33.518 1.00 78.50 261 LEU A O 1
ATOM 2071 N N . MET A 1 262 ? -49.253 12.310 31.966 1.00 75.19 262 MET A N 1
ATOM 2072 C CA . MET A 1 262 ? -49.052 13.244 30.862 1.00 75.19 262 MET A CA 1
ATOM 2073 C C . MET A 1 262 ? -50.316 14.070 30.569 1.00 75.19 262 MET A C 1
ATOM 2075 O O . MET A 1 262 ? -50.215 15.256 30.253 1.00 75.19 262 MET A O 1
ATOM 2079 N N . LYS A 1 263 ? -51.510 13.470 30.665 1.00 75.69 263 LYS A N 1
ATOM 2080 C CA . LYS A 1 263 ? -52.782 14.183 30.492 1.00 75.69 263 LYS A CA 1
ATOM 2081 C C . LYS A 1 263 ? -52.991 15.217 31.600 1.00 75.69 263 LYS A C 1
ATOM 2083 O O . LYS A 1 263 ? -53.295 16.361 31.287 1.00 75.69 263 LYS A O 1
ATOM 2088 N N . GLU A 1 264 ? -52.737 14.850 32.852 1.00 73.62 264 GLU A N 1
ATOM 2089 C CA . GLU A 1 264 ? -52.790 15.758 34.004 1.00 73.62 264 GLU A CA 1
ATOM 2090 C C . GLU A 1 264 ? -51.799 16.921 33.861 1.00 73.62 264 GLU A C 1
ATOM 2092 O O . GLU A 1 264 ? -52.182 18.076 34.041 1.00 73.62 264 GLU A O 1
ATOM 2097 N N . ALA A 1 265 ? -50.553 16.648 33.455 1.00 69.50 265 ALA A N 1
ATOM 2098 C CA . ALA A 1 265 ? -49.545 17.681 33.205 1.00 69.50 265 ALA A CA 1
ATOM 2099 C C . ALA A 1 265 ? -49.953 18.641 32.070 1.00 69.50 265 ALA A C 1
ATOM 2101 O O . ALA A 1 265 ? -49.791 19.858 32.191 1.00 69.50 265 ALA A O 1
ATOM 2102 N N . ASN A 1 266 ? -50.529 18.117 30.982 1.00 70.31 266 ASN A N 1
ATOM 2103 C CA . ASN A 1 266 ? -51.046 18.931 29.878 1.00 70.31 266 ASN A CA 1
ATOM 2104 C C . ASN A 1 266 ? -52.285 19.748 30.278 1.00 70.31 266 ASN A C 1
ATOM 2106 O O . ASN A 1 266 ? -52.434 20.887 29.839 1.00 70.31 266 ASN A O 1
ATOM 2110 N N . ASP A 1 267 ? -53.172 19.200 31.108 1.00 73.00 267 ASP A N 1
ATOM 2111 C CA . ASP A 1 267 ? -54.352 19.913 31.600 1.00 73.00 267 ASP A CA 1
ATOM 2112 C C . ASP A 1 267 ? -53.955 21.015 32.603 1.00 73.00 267 ASP A C 1
ATOM 2114 O O . ASP A 1 267 ? -54.533 22.105 32.585 1.00 73.00 267 ASP A O 1
ATOM 2118 N N . LEU A 1 268 ? -52.919 20.789 33.421 1.00 66.75 268 LEU A N 1
ATOM 2119 C CA . LEU A 1 268 ? -52.316 21.803 34.297 1.00 66.75 268 LEU A CA 1
ATOM 2120 C C . LEU A 1 268 ? -51.618 22.918 33.503 1.00 66.75 268 LEU A C 1
ATOM 2122 O O . LEU A 1 268 ? -51.795 24.094 33.839 1.00 66.75 268 LEU A O 1
ATOM 2126 N N . SER A 1 269 ? -50.881 22.582 32.434 1.00 62.88 269 SER A N 1
ATOM 2127 C CA . SER A 1 269 ? -50.218 23.580 31.579 1.00 62.88 269 SER A CA 1
ATOM 2128 C C . SER A 1 269 ? -51.224 24.415 30.781 1.00 62.88 269 SER A C 1
ATOM 2130 O O . SER A 1 269 ? -51.081 25.635 30.714 1.00 62.88 269 SER A O 1
ATOM 2132 N N . LYS A 1 270 ? -52.308 23.806 30.274 1.00 59.69 270 LYS A N 1
ATOM 2133 C CA . LYS A 1 270 ? -53.427 24.532 29.647 1.00 59.69 270 LYS A CA 1
ATOM 2134 C C . LYS A 1 270 ? -54.146 25.467 30.622 1.00 59.69 270 LYS A C 1
ATOM 2136 O O . LYS A 1 270 ? -54.600 26.527 30.203 1.00 59.69 270 LYS A O 1
ATOM 2141 N N . LYS A 1 271 ? -54.227 25.113 31.912 1.00 56.31 271 LYS A N 1
ATOM 2142 C CA . LYS A 1 271 ? -54.784 25.990 32.958 1.00 56.31 271 LYS A CA 1
ATOM 2143 C C . LYS A 1 271 ? -53.853 27.157 33.323 1.00 56.31 271 LYS A C 1
ATOM 2145 O O . LYS A 1 271 ? -54.356 28.244 33.577 1.00 56.31 271 LYS A O 1
ATOM 2150 N N . HIS A 1 272 ? -52.528 26.972 33.298 1.00 53.19 272 HIS A N 1
ATOM 2151 C CA . HIS A 1 272 ? -51.552 28.038 33.598 1.00 53.19 272 HIS A CA 1
ATOM 2152 C C . HIS A 1 272 ? -51.207 28.930 32.386 1.00 53.19 272 HIS A C 1
ATOM 2154 O O . HIS A 1 272 ? -50.832 30.087 32.561 1.00 53.19 272 HIS A O 1
ATOM 2160 N N . GLY A 1 273 ? -51.378 28.439 31.153 1.00 45.84 273 GLY A N 1
ATOM 2161 C CA . GLY A 1 273 ? -51.053 29.166 29.917 1.00 45.84 273 GLY A CA 1
ATOM 2162 C C . GLY A 1 273 ? -51.963 30.355 29.577 1.00 45.84 273 GLY A C 1
ATOM 2163 O O . GLY A 1 273 ? -51.631 31.128 28.685 1.00 45.84 273 GLY A O 1
ATOM 2164 N N . ASN A 1 274 ? -53.077 30.543 30.293 1.00 40.84 274 ASN A N 1
ATOM 2165 C CA . ASN A 1 274 ? -54.040 31.629 30.056 1.00 40.84 274 ASN A CA 1
ATOM 2166 C C . ASN A 1 274 ? -53.882 32.838 31.012 1.00 40.84 274 ASN A C 1
ATOM 2168 O O . ASN A 1 274 ? -54.788 33.661 31.097 1.00 40.84 274 ASN A O 1
ATOM 2172 N N . SER A 1 275 ? -52.752 32.964 31.728 1.00 38.72 275 SER A N 1
ATOM 2173 C CA . SER A 1 275 ? -52.593 33.904 32.860 1.00 38.72 275 SER A CA 1
ATOM 2174 C C . SER A 1 275 ? -51.344 34.815 32.832 1.00 38.72 275 SER A C 1
ATOM 2176 O O . SER A 1 275 ? -50.943 35.298 33.887 1.00 38.72 275 SER A O 1
ATOM 2178 N N . TYR A 1 276 ? -50.715 35.102 31.684 1.00 38.50 276 TYR A N 1
ATOM 2179 C CA . TYR A 1 276 ? -49.582 36.052 31.652 1.00 38.50 276 TYR A CA 1
ATOM 2180 C C . TYR A 1 276 ? -49.585 36.988 30.428 1.00 38.50 276 TYR A C 1
ATOM 2182 O O . TYR A 1 276 ? -48.865 36.788 29.452 1.00 38.50 276 TYR A O 1
ATOM 2190 N N . MET A 1 277 ? -50.368 38.069 30.532 1.00 34.31 277 MET A N 1
ATOM 2191 C CA . MET A 1 277 ? -49.957 39.404 30.083 1.00 34.31 277 MET A CA 1
ATOM 2192 C C . MET A 1 277 ? -49.537 40.205 31.328 1.00 34.31 277 MET A C 1
ATOM 2194 O O . MET A 1 277 ? -50.279 40.219 32.304 1.00 34.31 277 MET A O 1
ATOM 2198 N N . ASN A 1 278 ? -48.396 40.900 31.234 1.00 37.53 278 ASN A N 1
ATOM 2199 C CA . ASN A 1 278 ? -47.808 41.887 32.166 1.00 37.53 278 ASN A CA 1
ATOM 2200 C C . ASN A 1 278 ? -46.836 41.389 33.265 1.00 37.53 278 ASN A C 1
ATOM 2202 O O . ASN A 1 278 ? -47.258 40.914 34.310 1.00 37.53 278 ASN A O 1
ATOM 2206 N N . GLY A 1 279 ? -45.538 41.678 33.052 1.00 37.47 279 GLY A N 1
ATOM 2207 C CA . GLY A 1 279 ? -44.646 42.309 34.050 1.00 37.47 279 GLY A CA 1
ATOM 2208 C C . GLY A 1 279 ? -43.767 41.428 34.959 1.00 37.47 279 GLY A C 1
ATOM 2209 O O . GLY A 1 279 ? -44.255 40.875 35.930 1.00 37.47 279 GLY A O 1
ATOM 2210 N N . PHE A 1 280 ? -42.452 41.405 34.687 1.00 32.78 280 PHE A N 1
ATOM 2211 C CA . PHE A 1 280 ? -41.324 41.073 35.604 1.00 32.78 280 PHE A CA 1
ATOM 2212 C C . PHE A 1 280 ? -41.307 41.969 36.882 1.00 32.78 280 PHE A C 1
ATOM 2214 O O . PHE A 1 280 ? -42.015 42.980 36.827 1.00 32.78 280 PHE A O 1
ATOM 2221 N N . PRO A 1 281 ? -40.490 41.751 37.962 1.00 35.12 281 PRO A N 1
ATOM 2222 C CA . PRO A 1 281 ? -39.220 40.984 38.076 1.00 35.12 281 PRO A CA 1
ATOM 2223 C C . PRO A 1 281 ? -38.963 40.190 39.402 1.00 35.12 281 PRO A C 1
ATOM 2225 O O . PRO A 1 281 ? -39.772 40.217 40.321 1.00 35.12 281 PRO A O 1
ATOM 2228 N N . ASP A 1 282 ? -37.817 39.487 39.430 1.00 32.16 282 ASP A N 1
ATOM 2229 C CA . ASP A 1 282 ? -36.926 39.067 40.542 1.00 32.16 282 ASP A CA 1
ATOM 2230 C C . ASP A 1 282 ? -37.369 39.278 42.010 1.00 32.16 282 ASP A C 1
ATOM 2232 O O . ASP A 1 282 ? -37.557 40.418 42.422 1.00 32.16 282 ASP A O 1
ATOM 2236 N N . ASP A 1 283 ? -37.393 38.207 42.824 1.00 35.12 283 ASP A N 1
ATOM 2237 C CA . ASP A 1 283 ? -36.534 38.079 44.023 1.00 35.12 283 ASP A CA 1
ATOM 2238 C C . ASP A 1 283 ? -36.586 36.658 44.627 1.00 35.12 283 ASP A C 1
ATOM 2240 O O . ASP A 1 283 ? -37.614 35.974 44.593 1.00 35.12 283 ASP A O 1
ATOM 2244 N N . ASP A 1 284 ? -35.450 36.231 45.174 1.00 31.95 284 ASP A N 1
ATOM 2245 C CA . ASP A 1 284 ? -35.239 34.982 45.905 1.00 31.95 284 ASP A CA 1
ATOM 2246 C C . ASP A 1 284 ? -35.854 35.042 47.325 1.00 31.95 284 ASP A C 1
ATOM 2248 O O . ASP A 1 284 ? -36.018 36.106 47.914 1.00 31.95 284 ASP A O 1
ATOM 2252 N N . ASN A 1 285 ? -36.099 33.862 47.914 1.00 30.33 285 ASN A N 1
ATOM 2253 C CA . ASN A 1 285 ? -36.514 33.589 49.305 1.00 30.33 285 ASN A CA 1
ATOM 2254 C C . ASN A 1 285 ? -37.994 33.787 49.691 1.00 30.33 285 ASN A C 1
ATOM 2256 O O . ASN A 1 285 ? -38.384 34.781 50.299 1.00 30.33 285 ASN A O 1
ATOM 2260 N N . ALA A 1 286 ? -38.772 32.709 49.563 1.00 33.03 286 ALA A N 1
ATOM 2261 C CA . ALA A 1 286 ? -39.826 32.398 50.529 1.00 33.03 286 ALA A CA 1
ATOM 2262 C C . ALA A 1 286 ? -39.979 30.877 50.677 1.00 33.03 286 ALA A C 1
ATOM 2264 O O . ALA A 1 286 ? -40.447 30.178 49.780 1.00 33.03 286 ALA A O 1
ATOM 2265 N N . SER A 1 287 ? -39.564 30.371 51.835 1.00 29.05 287 SER A N 1
ATOM 2266 C CA . SER A 1 287 ? -39.922 29.057 52.352 1.00 29.05 287 SER A CA 1
ATOM 2267 C C . SER A 1 287 ? -41.441 28.965 52.498 1.00 29.05 287 SER A C 1
ATOM 2269 O O . SER A 1 287 ? -42.040 29.726 53.254 1.00 29.05 287 SER A O 1
ATOM 2271 N N . VAL A 1 288 ? -42.079 28.024 51.799 1.00 32.16 288 VAL A N 1
ATOM 2272 C CA . VAL A 1 288 ? -43.487 27.695 52.049 1.00 32.16 288 VAL A CA 1
ATOM 2273 C C . VAL A 1 288 ? -43.645 26.191 52.204 1.00 32.16 288 VAL A C 1
ATOM 2275 O O . VAL A 1 288 ? -43.392 25.391 51.307 1.00 32.16 288 VAL A O 1
ATOM 2278 N N . SER A 1 289 ? -44.035 25.887 53.433 1.00 31.70 289 SER A N 1
ATOM 2279 C CA . SER A 1 289 ? -44.583 24.670 53.996 1.00 31.70 289 SER A CA 1
ATOM 2280 C C . SER A 1 289 ? -45.441 23.835 53.049 1.00 31.70 289 SER A C 1
ATOM 2282 O O . SER A 1 289 ? -46.344 24.323 52.373 1.00 31.70 289 SER A O 1
ATOM 2284 N N . THR A 1 290 ? -45.179 22.535 53.131 1.00 29.33 290 THR A N 1
ATOM 2285 C CA . THR A 1 290 ? -46.109 21.429 52.917 1.00 29.33 290 THR A CA 1
ATOM 2286 C C . THR A 1 290 ? -47.513 21.752 53.420 1.00 29.33 290 THR A C 1
ATOM 2288 O O . THR A 1 290 ? -47.701 21.884 54.625 1.00 29.33 290 THR A O 1
ATOM 2291 N N . ASP A 1 291 ? -48.488 21.785 52.513 1.00 33.81 291 ASP A N 1
ATOM 2292 C CA . ASP A 1 291 ? -49.839 21.352 52.840 1.00 33.81 291 ASP A CA 1
ATOM 2293 C C . ASP A 1 291 ? -50.440 20.532 51.697 1.00 33.81 291 ASP A C 1
ATOM 2295 O O . ASP A 1 291 ? -50.451 20.884 50.517 1.00 33.81 291 ASP A O 1
ATOM 2299 N N . SER A 1 292 ? -50.840 19.352 52.132 1.00 32.69 292 SER A N 1
ATOM 2300 C CA . SER A 1 292 ? -51.348 18.182 51.450 1.00 32.69 292 SER A CA 1
ATOM 2301 C C . SER A 1 292 ? -52.835 18.286 51.100 1.00 32.69 292 SER A C 1
ATOM 2303 O O . SER A 1 292 ? -53.580 19.045 51.707 1.00 32.69 292 SER A O 1
ATOM 2305 N N . HIS A 1 293 ? -53.262 17.375 50.221 1.00 34.84 293 HIS A N 1
ATOM 2306 C CA . HIS A 1 293 ? -54.640 16.902 50.036 1.00 34.84 293 HIS A CA 1
ATOM 2307 C C . HIS A 1 293 ? -55.585 17.764 49.185 1.00 34.84 293 HIS A C 1
ATOM 2309 O O . HIS A 1 293 ? -56.176 18.741 49.628 1.00 34.84 293 HIS A O 1
ATOM 2315 N N . GLY A 1 294 ? -55.837 17.293 47.959 1.00 39.88 294 GLY A N 1
ATOM 2316 C CA . GLY A 1 294 ? -56.966 17.781 47.158 1.00 39.88 294 GLY A CA 1
ATOM 2317 C C . GLY A 1 294 ? -57.200 17.075 45.820 1.00 39.88 294 GLY A C 1
ATOM 2318 O O . GLY A 1 294 ? -58.322 17.092 45.327 1.00 39.88 294 GLY A O 1
ATOM 2319 N N . ALA A 1 295 ? -56.190 16.415 45.238 1.00 39.44 295 ALA A N 1
ATOM 2320 C CA . ALA A 1 295 ? -56.300 15.834 43.888 1.00 39.44 295 ALA A CA 1
ATOM 2321 C C . ALA A 1 295 ? -56.212 14.292 43.823 1.00 39.44 295 ALA A C 1
ATOM 2323 O O . ALA A 1 295 ? -56.640 13.695 42.837 1.00 39.44 295 ALA A O 1
ATOM 2324 N N . GLU A 1 296 ? -55.738 13.618 44.876 1.00 42.31 296 GLU A N 1
ATOM 2325 C CA . GLU A 1 296 ? -55.508 12.160 44.865 1.00 42.31 296 GLU A CA 1
ATOM 2326 C C . GLU A 1 296 ? -56.800 11.316 44.834 1.00 42.31 296 GLU A C 1
ATOM 2328 O O . GLU A 1 296 ? -56.774 10.178 44.360 1.00 42.31 296 GLU A O 1
ATOM 2333 N N . GLN A 1 297 ? -57.951 11.868 45.250 1.00 40.31 297 GLN A N 1
ATOM 2334 C CA . GLN A 1 297 ? -59.241 11.155 45.253 1.00 40.31 297 GLN A CA 1
ATOM 2335 C C . GLN A 1 297 ? -59.892 11.018 43.864 1.00 40.31 297 GLN A C 1
ATOM 2337 O O . GLN A 1 297 ? -60.612 10.050 43.626 1.00 40.31 297 GLN A O 1
ATOM 2342 N N . GLN A 1 298 ? -59.618 11.915 42.907 1.00 42.28 298 GLN A N 1
ATOM 2343 C CA . GLN A 1 298 ? -60.134 11.764 41.533 1.00 42.28 298 GLN A CA 1
ATOM 2344 C C . GLN A 1 298 ? -59.335 10.732 40.722 1.00 42.28 298 GLN A C 1
ATOM 2346 O O . GLN A 1 298 ? -59.905 10.016 39.896 1.00 42.28 298 GLN A O 1
ATOM 2351 N N . ILE A 1 299 ? -58.039 10.590 41.017 1.00 41.09 299 ILE A N 1
ATOM 2352 C CA . ILE A 1 299 ? -57.128 9.643 40.357 1.00 41.09 299 ILE A CA 1
ATOM 2353 C C . ILE A 1 299 ? -57.410 8.203 40.821 1.00 41.09 299 ILE A C 1
ATOM 2355 O O . ILE A 1 299 ? -57.393 7.266 40.021 1.00 41.09 299 ILE A O 1
ATOM 2359 N N . THR A 1 300 ? -57.765 8.013 42.096 1.00 46.22 300 THR A N 1
ATOM 2360 C CA . THR A 1 300 ? -58.164 6.700 42.636 1.00 46.22 300 THR A CA 1
ATOM 2361 C C . THR A 1 300 ? -59.551 6.252 42.161 1.00 46.22 300 THR A C 1
ATOM 2363 O O . THR A 1 300 ? -59.726 5.073 41.856 1.00 46.22 300 THR A O 1
ATOM 2366 N N . MET A 1 301 ? -60.520 7.165 42.002 1.00 41.19 301 MET A N 1
ATOM 2367 C CA . MET A 1 301 ? -61.851 6.824 41.470 1.00 41.19 301 MET A CA 1
ATOM 2368 C C . MET A 1 301 ? -61.840 6.515 39.963 1.00 41.19 301 MET A C 1
ATOM 2370 O O . MET A 1 301 ? -62.545 5.608 39.525 1.00 41.19 301 MET A O 1
ATOM 2374 N N . GLY A 1 302 ? -61.014 7.205 39.166 1.00 41.41 302 GLY A N 1
ATOM 2375 C CA . GLY A 1 302 ? -60.877 6.934 37.726 1.00 41.41 302 GLY A CA 1
ATOM 2376 C C . GLY A 1 302 ? -60.186 5.600 37.418 1.00 41.41 302 GLY A C 1
ATOM 2377 O O . GLY A 1 302 ? -60.618 4.863 36.529 1.00 41.41 302 GLY A O 1
ATOM 2378 N N . ASN A 1 303 ? -59.167 5.243 38.207 1.00 42.88 303 ASN A N 1
ATOM 2379 C CA . ASN A 1 303 ? -58.469 3.960 38.084 1.00 42.88 303 ASN A CA 1
ATOM 2380 C C . ASN A 1 303 ? -59.336 2.769 38.533 1.00 42.88 303 ASN A C 1
ATOM 2382 O O . ASN A 1 303 ? -59.221 1.687 37.960 1.00 42.88 303 ASN A O 1
ATOM 2386 N N . ALA A 1 304 ? -60.260 2.969 39.480 1.00 42.88 304 ALA A N 1
ATOM 2387 C CA . ALA A 1 304 ? -61.226 1.944 39.882 1.00 42.88 304 ALA A CA 1
ATOM 2388 C C . ALA A 1 304 ? -62.255 1.623 38.778 1.00 42.88 304 ALA A C 1
ATOM 2390 O O . ALA A 1 304 ? -62.659 0.471 38.631 1.00 42.88 304 ALA A O 1
ATOM 2391 N N . VAL A 1 305 ? -62.650 2.612 37.965 1.00 40.47 305 VAL A N 1
ATOM 2392 C CA . VAL A 1 305 ? -63.614 2.415 36.865 1.00 40.47 305 VAL A CA 1
ATOM 2393 C C . VAL A 1 305 ? -62.977 1.687 35.676 1.00 40.47 305 VAL A C 1
ATOM 2395 O O . VAL A 1 305 ? -63.624 0.837 35.072 1.00 40.47 305 VAL A O 1
ATOM 2398 N N . LEU A 1 306 ? -61.702 1.945 35.371 1.00 41.62 306 LEU A N 1
ATOM 2399 C CA . LEU A 1 306 ? -60.972 1.217 34.321 1.00 41.62 306 LEU A CA 1
ATOM 2400 C C . LEU A 1 306 ? -60.626 -0.222 34.742 1.00 41.62 306 LEU A C 1
ATOM 2402 O O . LEU A 1 306 ? -60.788 -1.142 33.942 1.00 41.62 306 LEU A O 1
ATOM 2406 N N . ALA A 1 307 ? -60.268 -0.438 36.013 1.00 44.56 307 ALA A N 1
ATOM 2407 C CA . ALA A 1 307 ? -60.033 -1.776 36.561 1.00 44.56 307 ALA A CA 1
ATOM 2408 C C . ALA A 1 307 ? -61.303 -2.655 36.553 1.00 44.56 307 ALA A C 1
ATOM 2410 O O . ALA A 1 307 ? -61.238 -3.843 36.238 1.00 44.56 307 ALA A O 1
ATOM 2411 N N . GLN A 1 308 ? -62.485 -2.073 36.801 1.00 43.16 308 GLN A N 1
ATOM 2412 C CA . GLN A 1 308 ? -63.762 -2.803 36.743 1.00 43.16 308 GLN A CA 1
ATOM 2413 C C . GLN A 1 308 ? -64.195 -3.204 35.321 1.00 43.16 308 GLN A C 1
ATOM 2415 O O . GLN A 1 308 ? -65.027 -4.105 35.170 1.00 43.16 308 GLN A O 1
ATOM 2420 N N . VAL A 1 309 ? -63.645 -2.568 34.280 1.00 44.41 309 VAL A N 1
ATOM 2421 C CA . VAL A 1 309 ? -63.919 -2.914 32.874 1.00 44.41 309 VAL A CA 1
ATOM 2422 C C . VAL A 1 309 ? -63.010 -4.054 32.396 1.00 44.41 309 VAL A C 1
ATOM 2424 O O . VAL A 1 309 ? -63.466 -4.905 31.633 1.00 44.41 309 VAL A O 1
ATOM 2427 N N . GLU A 1 310 ? -61.774 -4.147 32.896 1.00 42.47 310 GLU A N 1
ATOM 2428 C CA . GLU A 1 310 ? -60.848 -5.242 32.561 1.00 42.47 310 GLU A CA 1
ATOM 2429 C C . GLU A 1 310 ? -61.184 -6.561 33.289 1.00 42.47 310 GLU A C 1
ATOM 2431 O O . GLU A 1 310 ? -61.024 -7.643 32.720 1.00 42.47 310 GLU A O 1
ATOM 2436 N N . GLU A 1 311 ? -61.755 -6.509 34.497 1.00 43.66 311 GLU A N 1
ATOM 2437 C CA . GLU A 1 311 ? -62.101 -7.715 35.271 1.00 43.66 311 GLU A CA 1
ATOM 2438 C C . GLU A 1 311 ? -63.367 -8.455 34.795 1.00 43.66 311 GLU A C 1
ATOM 2440 O O . GLU A 1 311 ? -63.556 -9.636 35.104 1.00 43.66 311 GLU A O 1
ATOM 2445 N N . ARG A 1 312 ? -64.248 -7.817 34.012 1.00 42.69 312 ARG A N 1
ATOM 2446 C CA . ARG A 1 312 ? -65.524 -8.433 33.585 1.00 42.69 312 ARG A CA 1
ATOM 2447 C C . ARG A 1 312 ? -65.436 -9.266 32.297 1.00 42.69 312 ARG A C 1
ATOM 2449 O O . ARG A 1 312 ? -66.394 -9.968 31.980 1.00 42.69 312 ARG A O 1
ATOM 2456 N N . GLY A 1 313 ? -64.296 -9.265 31.599 1.00 41.12 313 GLY A N 1
ATOM 2457 C CA . GLY A 1 313 ? -64.112 -9.954 30.310 1.00 41.12 313 GLY A CA 1
ATOM 2458 C C . GLY A 1 313 ? -63.444 -11.340 30.341 1.00 41.12 313 GLY A C 1
ATOM 2459 O O . GLY A 1 313 ? -63.414 -12.007 29.312 1.00 41.12 313 GLY A O 1
ATOM 2460 N N . SER A 1 314 ? -62.916 -11.809 31.481 1.00 40.47 314 SER A N 1
ATOM 2461 C CA . SER A 1 314 ? -61.981 -12.959 31.521 1.00 40.47 314 SER A CA 1
ATOM 2462 C C . SER A 1 314 ? -62.426 -14.147 32.397 1.00 40.47 314 SER A C 1
ATOM 2464 O O . SER A 1 314 ? -61.602 -14.823 33.015 1.00 40.47 314 SER A O 1
ATOM 2466 N N . ARG A 1 315 ? -63.729 -14.452 32.465 1.00 38.91 315 ARG A N 1
ATOM 2467 C CA . ARG A 1 315 ? -64.255 -15.530 33.335 1.00 38.91 315 ARG A CA 1
ATOM 2468 C C . ARG A 1 315 ? -64.213 -16.963 32.779 1.00 38.91 315 ARG A C 1
ATOM 2470 O O . ARG A 1 315 ? -64.709 -17.851 33.454 1.00 38.91 315 ARG A O 1
ATOM 2477 N N . ASN A 1 316 ? -63.580 -17.237 31.634 1.00 39.00 316 ASN A N 1
ATOM 2478 C CA . ASN A 1 316 ? -63.479 -18.603 31.089 1.00 39.00 316 ASN A CA 1
ATOM 2479 C C . ASN A 1 316 ? -62.109 -18.892 30.435 1.00 39.00 316 ASN A C 1
ATOM 2481 O O . ASN A 1 316 ? -61.995 -18.846 29.213 1.00 39.00 316 ASN A O 1
ATOM 2485 N N . LYS A 1 317 ? -61.079 -19.183 31.252 1.00 36.16 317 LYS A N 1
ATOM 2486 C CA . LYS A 1 317 ? -59.974 -20.159 31.030 1.00 36.16 317 LYS A CA 1
ATOM 2487 C C . LYS A 1 317 ? -58.853 -19.946 32.073 1.00 36.16 317 LYS A C 1
ATOM 2489 O O . LYS A 1 317 ? -58.260 -18.870 32.097 1.00 36.16 317 LYS A O 1
ATOM 2494 N N . PRO A 1 318 ? -58.525 -20.940 32.922 1.00 34.09 318 PRO A N 1
ATOM 2495 C CA . PRO A 1 318 ? -57.447 -20.838 33.901 1.00 34.09 318 PRO A CA 1
ATOM 2496 C C . PRO A 1 318 ? -56.117 -21.255 33.258 1.00 34.09 318 PRO A C 1
ATOM 2498 O O . PRO A 1 318 ? -55.678 -22.386 33.425 1.00 34.09 318 PRO A O 1
ATOM 2501 N N . SER A 1 319 ? -55.489 -20.375 32.476 1.00 33.84 319 SER A N 1
ATOM 2502 C CA . SER A 1 319 ? -54.136 -20.623 31.948 1.00 33.84 319 SER A CA 1
ATOM 2503 C C . SER A 1 319 ? -53.513 -19.359 31.337 1.00 33.84 319 SER A C 1
ATOM 2505 O O . SER A 1 319 ? -53.460 -19.280 30.118 1.00 33.84 319 SER A O 1
ATOM 2507 N N . ASP A 1 320 ? -53.092 -18.365 32.139 1.00 44.06 320 ASP A N 1
ATOM 2508 C CA . ASP A 1 320 ? -51.969 -17.467 31.757 1.00 44.06 320 ASP A CA 1
ATOM 2509 C C . ASP A 1 320 ? -51.507 -16.478 32.862 1.00 44.06 320 ASP A C 1
ATOM 2511 O O . ASP A 1 320 ? -51.273 -15.296 32.618 1.00 44.06 320 ASP A O 1
ATOM 2515 N N . GLN A 1 321 ? -51.327 -16.916 34.118 1.00 45.12 321 GLN A N 1
ATOM 2516 C CA . GLN A 1 321 ? -50.811 -16.027 35.189 1.00 45.12 321 GLN A CA 1
ATOM 2517 C C . GLN A 1 321 ? -49.319 -15.627 35.031 1.00 45.12 321 GLN A C 1
ATOM 2519 O O . GLN A 1 321 ? -48.730 -15.050 35.943 1.00 45.12 321 GLN A O 1
ATOM 2524 N N . GLY A 1 322 ? -48.717 -15.886 33.865 1.00 52.06 322 GLY A N 1
ATOM 2525 C CA . GLY A 1 322 ? -47.375 -15.448 33.468 1.00 52.06 322 GLY A CA 1
ATOM 2526 C C . GLY A 1 322 ? -47.340 -14.587 32.198 1.00 52.06 322 GLY A C 1
ATOM 2527 O O . GLY A 1 322 ? -46.257 -14.377 31.654 1.00 52.06 322 GLY A O 1
ATOM 2528 N N . ALA A 1 323 ? -48.486 -14.108 31.699 1.00 59.97 323 ALA A N 1
ATOM 2529 C CA . ALA A 1 323 ? -48.553 -13.431 30.406 1.00 59.97 323 ALA A CA 1
ATOM 2530 C C . ALA A 1 323 ? -47.790 -12.089 30.387 1.00 59.97 323 ALA A C 1
ATOM 2532 O O . ALA A 1 323 ? -48.058 -11.166 31.155 1.00 59.97 323 ALA A O 1
ATOM 2533 N N . GLN A 1 324 ? -46.839 -11.981 29.460 1.00 76.31 324 GLN A N 1
ATOM 2534 C CA . GLN A 1 324 ? -46.156 -10.744 29.075 1.00 76.31 324 GLN A CA 1
ATOM 2535 C C . GLN A 1 324 ? -47.164 -9.706 28.529 1.00 76.31 324 GLN A C 1
ATOM 2537 O O . GLN A 1 324 ? -47.949 -10.015 27.631 1.00 76.31 324 GLN A O 1
ATOM 2542 N N . GLN A 1 325 ? -47.154 -8.471 29.044 1.00 82.94 325 GLN A N 1
ATOM 2543 C CA . GLN A 1 325 ? -48.104 -7.420 28.650 1.00 82.94 325 GLN A CA 1
ATOM 2544 C C . GLN A 1 325 ? -47.545 -6.598 27.482 1.00 82.94 325 GLN A C 1
ATOM 2546 O O . GLN A 1 325 ? -46.464 -6.028 27.598 1.00 82.94 325 GLN A O 1
ATOM 2551 N N . PHE A 1 326 ? -48.264 -6.502 26.360 1.00 86.62 326 PHE A N 1
ATOM 2552 C CA . PHE A 1 326 ? -47.879 -5.619 25.250 1.00 86.62 326 PHE A CA 1
ATOM 2553 C C . PHE A 1 326 ? -48.055 -4.148 25.649 1.00 86.62 326 PHE A C 1
ATOM 2555 O O . PHE A 1 326 ? -49.133 -3.769 26.101 1.00 86.62 326 PHE A O 1
ATOM 2562 N N . MET A 1 327 ? -47.015 -3.332 25.466 1.00 87.00 327 MET A N 1
ATOM 2563 C CA . MET A 1 327 ? -47.041 -1.894 25.732 1.00 87.00 327 MET A CA 1
ATOM 2564 C C . MET A 1 327 ? -47.258 -1.134 24.411 1.00 87.00 327 MET A C 1
ATOM 2566 O O . MET A 1 327 ? -46.372 -1.159 23.551 1.00 87.00 327 MET A O 1
ATOM 2570 N N . PRO A 1 328 ? -48.408 -0.463 24.210 1.00 86.56 328 PRO A N 1
ATOM 2571 C CA . PRO A 1 328 ? -48.664 0.318 23.004 1.00 86.56 328 PRO A CA 1
ATOM 2572 C C . PRO A 1 328 ? -47.668 1.476 22.842 1.00 86.56 328 PRO A C 1
ATOM 2574 O O . PRO A 1 328 ? -47.226 2.081 23.821 1.00 86.56 328 PRO A O 1
ATOM 2577 N N . SER A 1 329 ? -47.367 1.861 21.601 1.00 88.50 329 SER A N 1
ATOM 2578 C CA . SER A 1 329 ? -46.413 2.941 21.311 1.00 88.50 329 SER A CA 1
ATOM 2579 C C . SER A 1 329 ? -46.721 4.294 21.983 1.00 88.50 329 SER A C 1
ATOM 2581 O O . SER A 1 329 ? -45.760 4.935 22.419 1.00 88.50 329 SER A O 1
ATOM 2583 N N . PRO A 1 330 ? -47.986 4.741 22.178 1.00 86.50 330 PRO A N 1
ATOM 2584 C CA . PRO A 1 330 ? -48.262 5.980 22.911 1.00 86.50 330 PRO A CA 1
ATOM 2585 C C . PRO A 1 330 ? -47.894 5.913 24.401 1.00 86.50 330 PRO A C 1
ATOM 2587 O O . PRO A 1 330 ? -47.516 6.931 24.977 1.00 86.50 330 PRO A O 1
ATOM 2590 N N . GLU A 1 331 ? -47.982 4.735 25.026 1.00 88.81 331 GLU A N 1
ATOM 2591 C CA . GLU A 1 331 ? -47.604 4.545 26.433 1.00 88.81 331 GLU A CA 1
ATOM 2592 C C . GLU A 1 331 ? -46.083 4.665 26.605 1.00 88.81 331 GLU A C 1
ATOM 2594 O O . GLU A 1 331 ? -45.612 5.366 27.504 1.00 88.81 331 GLU A O 1
ATOM 2599 N N . VAL A 1 332 ? -45.313 4.073 25.681 1.00 91.31 332 VAL A N 1
ATOM 2600 C CA . VAL A 1 332 ? -43.847 4.223 25.641 1.00 91.31 332 VAL A CA 1
ATOM 2601 C C . VAL A 1 332 ? -43.449 5.687 25.436 1.00 91.31 332 VAL A C 1
ATOM 2603 O O . VAL A 1 332 ? -42.546 6.178 26.114 1.00 91.31 332 VAL A O 1
ATOM 2606 N N . TYR A 1 333 ? -44.135 6.402 24.536 1.00 91.31 333 TYR A N 1
ATOM 2607 C CA . TYR A 1 333 ? -43.894 7.827 24.287 1.00 91.31 333 TYR A CA 1
ATOM 2608 C C . TYR A 1 333 ? -44.092 8.673 25.549 1.00 91.31 333 TYR A C 1
ATOM 2610 O O . TYR A 1 333 ? -43.211 9.451 25.915 1.00 91.31 333 TYR A O 1
ATOM 2618 N N . ALA A 1 334 ? -45.212 8.482 26.254 1.00 88.69 334 ALA A N 1
ATOM 2619 C CA . ALA A 1 334 ? -45.491 9.199 27.495 1.00 88.69 334 ALA A CA 1
ATOM 2620 C C . ALA A 1 334 ? -44.441 8.900 28.580 1.00 88.69 334 ALA A C 1
ATOM 2622 O O . ALA A 1 334 ? -43.983 9.815 29.265 1.00 88.69 334 ALA A O 1
ATOM 2623 N N . SER A 1 335 ? -44.002 7.639 28.694 1.00 90.50 335 SER A N 1
ATOM 2624 C CA . SER A 1 335 ? -42.945 7.245 29.634 1.00 90.50 335 SER A CA 1
ATOM 2625 C C . SER A 1 335 ? -41.632 7.977 29.349 1.00 90.50 335 SER A C 1
ATOM 2627 O O . SER A 1 335 ? -41.047 8.575 30.255 1.00 90.50 335 SER A O 1
ATOM 2629 N N . LEU A 1 336 ? -41.181 7.985 28.091 1.00 91.56 336 LEU A N 1
ATOM 2630 C CA . LEU A 1 336 ? -39.939 8.656 27.704 1.00 91.56 336 LEU A CA 1
ATOM 2631 C C . LEU A 1 336 ? -40.025 10.177 27.821 1.00 91.56 336 LEU A C 1
ATOM 2633 O O . LEU A 1 336 ? -39.043 10.807 28.197 1.00 91.56 336 LEU A O 1
ATOM 2637 N N . ARG A 1 337 ? -41.185 10.785 27.568 1.00 90.94 337 ARG A N 1
ATOM 2638 C CA . ARG A 1 337 ? -41.364 12.228 27.759 1.00 90.94 337 ARG A CA 1
ATOM 2639 C C . ARG A 1 337 ? -41.150 12.654 29.209 1.00 90.94 337 ARG A C 1
ATOM 2641 O O . ARG A 1 337 ? -40.398 13.592 29.452 1.00 90.94 337 ARG A O 1
ATOM 2648 N N . LEU A 1 338 ? -41.709 11.905 30.159 1.00 90.25 338 LEU A N 1
ATOM 2649 C CA . LEU A 1 338 ? -41.476 12.138 31.588 1.00 90.25 338 LEU A CA 1
ATOM 2650 C C . LEU A 1 338 ? -39.996 11.961 31.972 1.00 90.25 338 LEU A C 1
ATOM 2652 O O . LEU A 1 338 ? -39.493 12.707 32.810 1.00 90.25 338 LEU A O 1
ATOM 2656 N N . LEU A 1 339 ? -39.287 11.006 31.352 1.00 92.00 339 LEU A N 1
ATOM 2657 C CA . LEU A 1 339 ? -37.843 10.825 31.554 1.00 92.00 339 LEU A CA 1
ATOM 2658 C C . LEU A 1 339 ? -37.046 12.038 31.064 1.00 92.00 339 LEU A C 1
ATOM 2660 O O . LEU A 1 339 ? -36.202 12.553 31.796 1.00 92.00 339 LEU A O 1
ATOM 2664 N N . PHE A 1 340 ? -37.328 12.504 29.845 1.00 91.50 340 PHE A N 1
ATOM 2665 C CA . PHE A 1 340 ? -36.649 13.653 29.248 1.00 91.50 340 PHE A CA 1
ATOM 2666 C C . PHE A 1 340 ? -36.863 14.932 30.061 1.00 91.50 340 PHE A C 1
ATOM 2668 O O . PHE A 1 340 ? -35.899 15.641 30.332 1.00 91.50 340 PHE A O 1
ATOM 2675 N N . GLU A 1 341 ? -38.083 15.178 30.541 1.00 88.56 341 GLU A N 1
ATOM 2676 C CA . GLU A 1 341 ? -38.388 16.333 31.393 1.00 88.56 341 GLU A CA 1
ATOM 2677 C C . GLU A 1 341 ? -37.629 16.294 32.736 1.00 88.56 341 GLU A C 1
ATOM 2679 O O . GLU A 1 341 ? -37.155 17.333 33.200 1.00 88.56 341 GLU A O 1
ATOM 2684 N N . ARG A 1 342 ? -37.463 15.112 33.355 1.00 89.62 342 ARG A N 1
ATOM 2685 C CA . ARG A 1 342 ? -36.790 14.964 34.664 1.00 89.62 342 ARG A CA 1
ATOM 2686 C C . ARG A 1 342 ? -35.259 14.932 34.592 1.00 89.62 342 ARG A C 1
ATOM 2688 O O . ARG A 1 342 ? -34.621 15.391 35.541 1.00 89.62 342 ARG A O 1
ATOM 2695 N N . GLU A 1 343 ? -34.685 14.401 33.511 1.00 91.38 343 GLU A N 1
ATOM 2696 C CA . GLU A 1 343 ? -33.235 14.185 33.316 1.00 91.38 343 GLU A CA 1
ATOM 2697 C C . GLU A 1 343 ? -32.664 15.001 32.135 1.00 91.38 343 GLU A C 1
ATOM 2699 O O . GLU A 1 343 ? -31.700 14.606 31.472 1.00 91.38 343 GLU A O 1
ATOM 2704 N N . GLN A 1 344 ? -33.253 16.170 31.859 1.00 89.56 344 GLN A N 1
ATOM 2705 C CA . GLN A 1 344 ? -32.931 16.984 30.683 1.00 89.56 344 GLN A CA 1
ATOM 2706 C C . GLN A 1 344 ? -31.448 17.389 30.595 1.00 89.56 344 GLN A C 1
ATOM 2708 O O . GLN A 1 344 ? -30.917 17.478 29.491 1.00 89.56 344 GLN A O 1
ATOM 2713 N N . GLU A 1 345 ? -30.775 17.659 31.722 1.00 88.88 345 GLU A N 1
ATOM 2714 C CA . GLU A 1 345 ? -29.371 18.112 31.734 1.00 88.88 345 GLU A CA 1
ATOM 2715 C C . GLU A 1 345 ? -28.437 17.065 31.112 1.00 88.88 345 GLU A C 1
ATOM 2717 O O . GLU A 1 345 ? -27.697 17.383 30.180 1.00 88.88 345 GLU A O 1
ATOM 2722 N N . VAL A 1 346 ? -28.496 15.819 31.593 1.00 91.44 346 VAL A N 1
ATOM 2723 C CA . VAL A 1 346 ? -27.637 14.729 31.111 1.00 91.44 346 VAL A CA 1
ATOM 2724 C C . VAL A 1 346 ? -28.049 14.274 29.714 1.00 91.44 346 VAL A C 1
ATOM 2726 O O . VAL A 1 346 ? -27.192 14.123 28.846 1.00 91.44 346 VAL A O 1
ATOM 2729 N N . LEU A 1 347 ? -29.353 14.143 29.445 1.00 91.25 347 LEU A N 1
ATOM 2730 C CA . LEU A 1 347 ? -29.855 13.719 28.136 1.00 91.25 347 LEU A CA 1
ATOM 2731 C C . LEU A 1 347 ? -29.488 14.716 27.032 1.00 91.25 347 LEU A C 1
ATOM 2733 O O . LEU A 1 347 ? -29.160 14.308 25.920 1.00 91.25 347 LEU A O 1
ATOM 2737 N N . ASN A 1 348 ? -29.469 16.015 27.341 1.00 89.25 348 ASN A N 1
ATOM 2738 C CA . ASN A 1 348 ? -29.014 17.023 26.393 1.00 89.25 348 ASN A CA 1
ATOM 2739 C C . ASN A 1 348 ? -27.510 16.913 26.101 1.00 89.25 348 ASN A C 1
ATOM 2741 O O . ASN A 1 348 ? -27.115 17.234 24.995 1.00 89.25 348 ASN A O 1
ATOM 2745 N N . LEU A 1 349 ? -26.672 16.466 27.042 1.00 89.50 349 LEU A N 1
ATOM 2746 C CA . LEU A 1 349 ? -25.230 16.264 26.812 1.00 89.50 349 LEU A CA 1
ATOM 2747 C C . LEU A 1 349 ? -24.931 14.954 26.060 1.00 89.50 349 LEU A C 1
ATOM 2749 O O . LEU A 1 349 ? -24.000 14.891 25.254 1.00 89.50 349 LEU A O 1
ATOM 2753 N N . VAL A 1 350 ? -25.740 13.916 26.290 1.00 90.50 350 VAL A N 1
ATOM 2754 C CA . VAL A 1 350 ? -25.637 12.623 25.594 1.00 90.50 350 VAL A CA 1
ATOM 2755 C C . VAL A 1 350 ? -25.990 12.764 24.110 1.00 90.50 350 VAL A C 1
ATOM 2757 O O . VAL A 1 350 ? -25.264 12.243 23.263 1.00 90.50 350 VAL A O 1
ATOM 2760 N N . TYR A 1 351 ? -27.057 13.503 23.793 1.00 89.69 351 TYR A N 1
ATOM 2761 C CA . TYR A 1 351 ? -27.573 13.674 22.426 1.00 89.69 351 TYR A CA 1
ATOM 2762 C C . TYR A 1 351 ? -27.203 15.018 21.768 1.00 89.69 351 TYR A C 1
ATOM 2764 O O . TYR A 1 351 ? -27.732 15.357 20.711 1.00 89.69 351 TYR A O 1
ATOM 2772 N N . ASP A 1 352 ? -26.326 15.814 22.386 1.00 86.75 352 ASP A N 1
ATOM 2773 C CA . ASP A 1 352 ? -25.749 17.016 21.772 1.00 86.75 352 ASP A CA 1
ATOM 2774 C C . ASP A 1 352 ? -24.239 17.067 22.038 1.00 86.75 352 ASP A C 1
ATOM 2776 O O . ASP A 1 352 ? -23.777 17.235 23.171 1.00 86.75 352 ASP A O 1
ATOM 2780 N N . SER A 1 353 ? -23.446 16.898 20.984 1.00 83.00 353 SER A N 1
ATOM 2781 C CA . SER A 1 353 ? -21.988 16.996 21.051 1.00 83.00 353 SER A CA 1
ATOM 2782 C C . SER A 1 353 ? -21.486 18.441 21.146 1.00 83.00 353 SER A C 1
ATOM 2784 O O . SER A 1 353 ? -20.354 18.649 21.580 1.00 83.00 353 SER A O 1
ATOM 2786 N N . ARG A 1 354 ? -22.308 19.447 20.802 1.00 79.88 354 ARG A N 1
ATOM 2787 C CA . ARG A 1 354 ? -21.920 20.866 20.816 1.00 79.88 354 ARG A CA 1
ATOM 2788 C C . ARG A 1 354 ? -22.321 21.563 22.120 1.00 79.88 354 ARG A C 1
ATOM 2790 O O . ARG A 1 354 ? -23.390 21.297 22.680 1.00 79.88 354 ARG A O 1
ATOM 2797 N N . PRO A 1 355 ? -21.544 22.565 22.569 1.00 76.62 355 PRO A N 1
ATOM 2798 C CA . PRO A 1 355 ? -22.040 23.523 23.544 1.00 76.62 355 PRO A CA 1
ATOM 2799 C C . PRO A 1 355 ? -23.294 24.237 23.007 1.00 76.62 355 PRO A C 1
ATOM 2801 O O . PRO A 1 355 ? -23.319 24.744 21.884 1.00 76.62 355 PRO A O 1
ATOM 2804 N N . ARG A 1 356 ? -24.354 24.304 23.816 1.00 69.25 356 ARG A N 1
ATOM 2805 C CA . ARG A 1 356 ? -25.655 24.841 23.391 1.00 69.25 356 ARG A CA 1
ATOM 2806 C C . ARG A 1 356 ? -25.587 26.341 23.059 1.00 69.25 356 ARG A C 1
ATOM 2808 O O . ARG A 1 356 ? -25.343 27.165 23.939 1.00 69.25 356 ARG A O 1
ATOM 2815 N N . SER A 1 357 ? -25.917 26.700 21.816 1.00 70.00 357 SER A N 1
ATOM 2816 C CA . SER A 1 357 ? -26.241 28.084 21.426 1.00 70.00 357 SER A CA 1
ATOM 2817 C C . SER A 1 357 ? -27.650 28.473 21.898 1.00 70.00 357 SER A C 1
ATOM 2819 O O . SER A 1 357 ? -28.534 27.617 21.998 1.00 70.00 357 SER A O 1
ATOM 2821 N N . LYS A 1 358 ? -27.894 29.766 22.164 1.00 66.19 358 LYS A N 1
ATOM 2822 C CA . LYS A 1 358 ? -29.185 30.281 22.674 1.00 66.19 358 LYS A CA 1
ATOM 2823 C C . LYS A 1 358 ? -30.388 29.881 21.803 1.00 66.19 358 LYS A C 1
ATOM 2825 O O . LYS A 1 358 ? -31.477 29.710 22.341 1.00 66.19 358 LYS A O 1
ATOM 2830 N N . HIS A 1 359 ? -30.182 29.697 20.498 1.00 69.00 359 HIS A N 1
ATOM 2831 C CA . HIS A 1 359 ? -31.236 29.397 19.522 1.00 69.00 359 HIS A CA 1
ATOM 2832 C C . HIS A 1 359 ? -31.483 27.899 19.276 1.00 69.00 359 HIS A C 1
ATOM 2834 O O . HIS A 1 359 ? -32.450 27.558 18.602 1.00 69.00 359 HIS A O 1
ATOM 2840 N N . ARG A 1 360 ? -30.642 26.989 19.795 1.00 70.12 360 ARG A N 1
ATOM 2841 C CA . ARG A 1 360 ? -30.770 25.549 19.501 1.00 70.12 360 ARG A CA 1
ATOM 2842 C C . ARG A 1 360 ? -31.878 24.919 20.370 1.00 70.12 360 ARG A C 1
ATOM 2844 O O . ARG A 1 360 ? -31.847 25.106 21.597 1.00 70.12 360 ARG A O 1
ATOM 2851 N N . PRO A 1 361 ? -32.843 24.182 19.782 1.00 74.12 361 PRO A N 1
ATOM 2852 C CA . PRO A 1 361 ? -33.930 23.560 20.535 1.00 74.12 361 PRO A CA 1
ATOM 2853 C C . PRO A 1 361 ? -33.395 22.481 21.481 1.00 74.12 361 PRO A C 1
ATOM 2855 O O . PRO A 1 361 ? -32.414 21.796 21.176 1.00 74.12 361 PRO A O 1
ATOM 2858 N N . ARG A 1 362 ? -34.053 22.310 22.633 1.00 79.12 362 ARG A N 1
ATOM 2859 C CA . ARG A 1 362 ? -33.727 21.235 23.585 1.00 79.12 362 ARG A CA 1
ATOM 2860 C C . ARG A 1 362 ? -33.971 19.867 22.933 1.00 79.12 362 ARG A C 1
ATOM 2862 O O . ARG A 1 362 ? -34.817 19.744 22.049 1.00 79.12 362 ARG A O 1
ATOM 2869 N N . VAL A 1 363 ? -33.223 18.844 23.342 1.00 85.25 363 VAL A N 1
ATOM 2870 C CA . VAL A 1 363 ? -33.471 17.467 22.879 1.00 85.25 363 VAL A CA 1
ATOM 2871 C C . VAL A 1 363 ? -34.814 16.981 23.444 1.00 85.25 363 VAL A C 1
ATOM 2873 O O . VAL A 1 363 ? -35.052 17.123 24.642 1.00 85.25 363 VAL A O 1
ATOM 2876 N N . SER A 1 364 ? -35.671 16.431 22.577 1.00 86.31 364 SER A N 1
ATOM 2877 C CA . SER A 1 364 ? -37.020 15.922 22.876 1.00 86.31 364 SER A CA 1
ATOM 2878 C C . SER A 1 364 ? -37.086 14.401 22.644 1.00 86.31 364 SER A C 1
ATOM 2880 O O . SER A 1 364 ? -36.372 13.906 21.764 1.00 86.31 364 SER A O 1
ATOM 2882 N N . PRO A 1 365 ? -37.956 13.647 23.353 1.00 88.00 365 PRO A N 1
ATOM 2883 C CA . PRO A 1 365 ? -38.240 12.238 23.047 1.00 88.00 365 PRO A CA 1
ATOM 2884 C C . PRO A 1 365 ? -38.771 12.007 21.622 1.00 88.00 365 PRO A C 1
ATOM 2886 O O . PRO A 1 365 ? -38.728 10.873 21.148 1.00 88.00 365 PRO A O 1
ATOM 2889 N N . ASP A 1 366 ? -39.238 13.052 20.926 1.00 87.06 366 ASP A N 1
ATOM 2890 C CA . ASP A 1 366 ? -39.745 12.968 19.548 1.00 87.06 366 ASP A CA 1
ATOM 2891 C C . ASP A 1 366 ? -38.706 12.397 18.566 1.00 87.06 366 ASP A C 1
ATOM 2893 O O . ASP A 1 366 ? -39.077 11.835 17.544 1.00 87.06 366 ASP A O 1
ATOM 2897 N N . LEU A 1 367 ? -37.411 12.443 18.909 1.00 87.12 367 LEU A N 1
ATOM 2898 C CA . LEU A 1 367 ? -36.330 11.780 18.170 1.00 87.12 367 LEU A CA 1
ATOM 2899 C C . LEU A 1 367 ? -36.634 10.299 17.865 1.00 87.12 367 LEU A C 1
ATOM 2901 O O . LEU A 1 367 ? -36.300 9.797 16.791 1.00 87.12 367 LEU A O 1
ATOM 2905 N N . PHE A 1 368 ? -37.276 9.600 18.805 1.00 92.19 368 PHE A N 1
ATOM 2906 C CA . PHE A 1 368 ? -37.521 8.159 18.731 1.00 92.19 368 PHE A CA 1
ATOM 2907 C C . PHE A 1 368 ? -38.878 7.779 18.123 1.00 92.19 368 PHE A C 1
ATOM 2909 O O . PHE A 1 368 ? -39.162 6.588 17.969 1.00 92.19 368 PHE A O 1
ATOM 2916 N N . PHE A 1 369 ? -39.721 8.755 17.776 1.00 93.00 369 PHE A N 1
ATOM 2917 C CA . PHE A 1 369 ? -41.088 8.520 17.312 1.00 93.00 369 PHE A CA 1
ATOM 2918 C C . PHE A 1 369 ? -41.396 9.300 16.034 1.00 93.00 369 PHE A C 1
ATOM 2920 O O . PHE A 1 369 ? -40.857 10.366 15.777 1.00 93.00 369 PHE A O 1
ATOM 2927 N N . ILE A 1 370 ? -42.308 8.768 15.227 1.00 92.38 370 ILE A N 1
ATOM 2928 C CA . ILE A 1 370 ? -42.815 9.398 14.012 1.00 92.38 370 ILE A CA 1
ATOM 2929 C C . ILE A 1 370 ? -44.312 9.625 14.211 1.00 92.38 370 ILE A C 1
ATOM 2931 O O . ILE A 1 370 ? -45.073 8.675 14.412 1.00 92.38 370 ILE A O 1
ATOM 2935 N N . LYS A 1 371 ? -44.733 10.893 14.174 1.00 92.69 371 LYS A N 1
ATOM 2936 C CA . LYS A 1 371 ? -46.150 11.294 14.199 1.00 92.69 371 LYS A CA 1
ATOM 2937 C C . LYS A 1 371 ? -46.667 11.679 12.813 1.00 92.69 371 LYS A C 1
ATOM 2939 O O . LYS A 1 371 ? -47.805 11.363 12.471 1.00 92.69 371 LYS A O 1
ATOM 2944 N N . THR A 1 372 ? -45.812 12.295 12.006 1.00 93.88 372 THR A N 1
ATOM 2945 C CA . THR A 1 372 ? -46.130 12.730 10.647 1.00 93.88 372 THR A CA 1
ATOM 2946 C C . THR A 1 372 ? -45.023 12.289 9.700 1.00 93.88 372 THR A C 1
ATOM 2948 O O . THR A 1 372 ? -43.842 12.467 9.987 1.00 93.88 372 THR A O 1
ATOM 2951 N N . ILE A 1 373 ? -45.402 11.698 8.567 1.00 93.38 373 ILE A N 1
ATOM 2952 C CA . ILE A 1 373 ? -44.477 11.266 7.515 1.00 93.38 373 ILE A CA 1
ATOM 2953 C C . ILE A 1 373 ? -44.457 12.329 6.420 1.00 93.38 373 ILE A C 1
ATOM 2955 O O . ILE A 1 373 ? -45.502 12.685 5.876 1.00 93.38 373 ILE A O 1
ATOM 2959 N N . LEU A 1 374 ? -43.268 12.815 6.067 1.00 93.12 374 LEU A N 1
ATOM 2960 C CA . LEU A 1 374 ? -43.084 13.716 4.933 1.00 93.12 374 LEU A CA 1
ATOM 2961 C C . LEU A 1 374 ? -43.212 12.929 3.618 1.00 93.12 374 LEU A C 1
ATOM 2963 O O . LEU A 1 374 ? -42.507 11.942 3.408 1.00 93.12 374 LEU A O 1
ATOM 2967 N N . VAL A 1 375 ? -44.087 13.377 2.719 1.00 93.44 375 VAL A N 1
ATOM 2968 C CA . VAL A 1 375 ? -44.241 12.797 1.378 1.00 93.44 375 VAL A CA 1
ATOM 2969 C C . VAL A 1 375 ? -43.378 13.593 0.397 1.00 93.44 375 VAL A C 1
ATOM 2971 O O . VAL A 1 375 ? -43.604 14.800 0.246 1.00 93.44 375 VAL A O 1
ATOM 2974 N N . PRO A 1 376 ? -42.413 12.957 -0.297 1.00 92.75 376 PRO A N 1
ATOM 2975 C CA . PRO A 1 376 ? -41.589 13.641 -1.284 1.00 92.75 376 PRO A CA 1
ATOM 2976 C C . PRO A 1 376 ? -42.425 14.243 -2.429 1.00 92.75 376 PRO A C 1
ATOM 2978 O O . PRO A 1 376 ? -43.448 13.660 -2.812 1.00 92.75 376 PRO A O 1
ATOM 2981 N N . PRO A 1 377 ? -41.979 15.361 -3.029 1.00 92.81 377 PRO A N 1
ATOM 2982 C CA . PRO A 1 377 ? -42.593 15.936 -4.222 1.00 92.81 377 PRO A CA 1
ATOM 2983 C C . PRO A 1 377 ? -42.836 14.940 -5.363 1.00 92.81 377 PRO A C 1
ATOM 2985 O O . PRO A 1 377 ? -42.075 13.983 -5.529 1.00 92.81 377 PRO A O 1
ATOM 2988 N N . ASN A 1 378 ? -43.822 15.227 -6.225 1.00 90.12 378 ASN A N 1
ATOM 2989 C CA . ASN A 1 378 ? -44.160 14.385 -7.388 1.00 90.12 378 ASN A CA 1
ATOM 2990 C C . ASN A 1 378 ? -42.940 14.110 -8.290 1.00 90.12 378 ASN A C 1
ATOM 2992 O O . ASN A 1 378 ? -42.764 13.000 -8.785 1.00 90.12 378 ASN A O 1
ATOM 2996 N N . LYS A 1 379 ? -42.035 15.092 -8.420 1.00 89.06 379 LYS A N 1
ATOM 2997 C CA . LYS A 1 379 ? -40.788 14.996 -9.200 1.00 89.06 379 LYS A CA 1
ATOM 2998 C C . LYS A 1 379 ? -39.860 13.852 -8.762 1.00 89.06 379 LYS A C 1
ATOM 3000 O O . LYS A 1 379 ? -39.144 13.309 -9.596 1.00 89.06 379 LYS A O 1
ATOM 3005 N N . TYR A 1 380 ? -39.872 13.477 -7.481 1.00 88.56 380 TYR A N 1
ATOM 3006 C CA . TYR A 1 380 ? -39.038 12.396 -6.933 1.00 88.56 380 TYR A CA 1
ATOM 3007 C C . TYR A 1 380 ? -39.771 11.047 -6.840 1.00 88.56 380 TYR A C 1
ATOM 3009 O O . TYR A 1 380 ? -39.179 10.041 -6.438 1.00 88.56 380 TYR A O 1
ATOM 3017 N N . ARG A 1 381 ? -41.048 11.010 -7.242 1.00 88.38 381 ARG A N 1
ATOM 3018 C CA . ARG A 1 381 ? -41.884 9.804 -7.345 1.00 88.38 381 ARG A CA 1
ATOM 3019 C C . ARG A 1 381 ? -42.476 9.680 -8.761 1.00 88.38 381 ARG A C 1
ATOM 3021 O O . ARG A 1 381 ? -43.698 9.612 -8.899 1.00 88.38 381 ARG A O 1
ATOM 3028 N N . PRO A 1 382 ? -41.638 9.695 -9.816 1.00 80.94 382 PRO A N 1
ATOM 3029 C CA . PRO A 1 382 ? -42.119 9.678 -11.192 1.00 80.94 382 PRO A CA 1
ATOM 3030 C C . PRO A 1 382 ? -42.866 8.379 -11.502 1.00 80.94 382 PRO A C 1
ATOM 3032 O O . PRO A 1 382 ? -42.571 7.331 -10.930 1.00 80.94 382 PRO A O 1
ATOM 3035 N N . ILE A 1 383 ? -43.814 8.466 -12.429 1.00 79.75 383 ILE A N 1
ATOM 3036 C CA . ILE A 1 383 ? -44.495 7.308 -13.012 1.00 79.75 383 ILE A CA 1
ATOM 3037 C C . ILE A 1 383 ? -43.452 6.406 -13.686 1.00 79.75 383 ILE A C 1
ATOM 3039 O O . ILE A 1 383 ? -42.557 6.902 -14.375 1.00 79.75 383 ILE A O 1
ATOM 3043 N N . ALA A 1 384 ? -43.580 5.092 -13.505 1.00 74.19 384 ALA A N 1
ATOM 3044 C CA . ALA A 1 384 ? -42.827 4.116 -14.278 1.00 74.19 384 ALA A CA 1
ATOM 3045 C C . ALA A 1 384 ? -43.648 3.756 -15.527 1.00 74.19 384 ALA A C 1
ATOM 3047 O O . ALA A 1 384 ? -44.722 3.173 -15.420 1.00 74.19 384 ALA A O 1
ATOM 3048 N N . ALA A 1 385 ? -43.177 4.140 -16.714 1.00 67.94 385 ALA A N 1
ATOM 3049 C CA . ALA A 1 385 ? -43.811 3.735 -17.967 1.00 67.94 385 ALA A CA 1
ATOM 3050 C C . ALA A 1 385 ? -43.205 2.402 -18.429 1.00 67.94 385 ALA A C 1
ATOM 3052 O O . ALA A 1 385 ? -42.008 2.343 -18.719 1.00 67.94 385 ALA A O 1
ATOM 3053 N N . SER A 1 386 ? -44.016 1.344 -18.490 1.00 68.12 386 SER A N 1
ATOM 3054 C CA . SER A 1 386 ? -43.633 0.071 -19.111 1.00 68.12 386 SER A CA 1
ATOM 3055 C C . SER A 1 386 ? -44.259 0.022 -20.504 1.00 68.12 386 SER A C 1
ATOM 3057 O O . SER A 1 386 ? -45.401 -0.390 -20.672 1.00 68.12 386 SER A O 1
ATOM 3059 N N . GLY A 1 387 ? -43.542 0.529 -21.510 1.00 70.31 387 GLY A N 1
ATOM 3060 C CA . GLY A 1 387 ? -44.087 0.729 -22.859 1.00 70.31 387 GLY A CA 1
ATOM 3061 C C . GLY A 1 387 ? -44.906 2.020 -23.008 1.00 70.31 387 GLY A C 1
ATOM 3062 O O . GLY A 1 387 ? -44.895 2.889 -22.139 1.00 70.31 387 GLY A O 1
ATOM 3063 N N . SER A 1 388 ? -45.569 2.190 -24.156 1.00 71.25 388 SER A N 1
ATOM 3064 C CA . SER A 1 388 ? -46.262 3.440 -24.511 1.00 71.25 388 SER A CA 1
ATOM 3065 C C . SER A 1 388 ? -47.675 3.588 -23.933 1.00 71.25 388 SER A C 1
ATOM 3067 O O . SER A 1 388 ? -48.183 4.706 -23.922 1.00 71.25 388 SER A O 1
ATOM 3069 N N . SER A 1 389 ? -48.328 2.501 -23.503 1.00 66.56 389 SER A N 1
ATOM 3070 C CA . SER A 1 389 ? -49.733 2.510 -23.051 1.00 66.56 389 SER A CA 1
ATOM 3071 C C . SER A 1 389 ? -49.914 2.380 -21.538 1.00 66.56 389 SER A C 1
ATOM 3073 O O . SER A 1 389 ? -50.896 2.899 -21.008 1.00 66.56 389 SER A O 1
ATOM 3075 N N . ASP A 1 390 ? -48.983 1.726 -20.840 1.00 69.75 390 ASP A N 1
ATOM 3076 C CA . ASP A 1 390 ? -49.213 1.286 -19.465 1.00 69.75 390 ASP A CA 1
ATOM 3077 C C . ASP A 1 390 ? -48.464 2.191 -18.478 1.00 69.75 390 ASP A C 1
ATOM 3079 O O . ASP A 1 390 ? -47.236 2.169 -18.343 1.00 69.75 390 ASP A O 1
ATOM 3083 N N . ILE A 1 391 ? -49.243 3.024 -17.788 1.00 72.19 391 ILE A N 1
ATOM 3084 C CA . ILE A 1 391 ? -48.797 3.911 -16.713 1.00 72.19 391 ILE A CA 1
ATOM 3085 C C . ILE A 1 391 ? -48.799 3.098 -15.416 1.00 72.19 391 ILE A C 1
ATOM 3087 O O . ILE A 1 391 ? -49.862 2.777 -14.888 1.00 72.19 391 ILE A O 1
ATOM 3091 N N . ILE A 1 392 ? -47.615 2.782 -14.888 1.00 73.81 392 ILE A N 1
ATOM 3092 C CA . ILE A 1 392 ? -47.464 2.117 -13.590 1.00 73.81 392 ILE A CA 1
ATOM 3093 C C . ILE A 1 392 ? -47.107 3.174 -12.541 1.00 73.81 392 ILE A C 1
ATOM 3095 O O . ILE A 1 392 ? -46.257 4.046 -12.757 1.00 73.81 392 ILE A O 1
ATOM 3099 N N . GLU A 1 393 ? -47.763 3.115 -11.382 1.00 78.19 393 GLU A N 1
ATOM 3100 C CA . GLU A 1 393 ? -47.422 3.983 -10.256 1.00 78.19 393 GLU A CA 1
ATOM 3101 C C . GLU A 1 393 ? -45.960 3.795 -9.821 1.00 78.19 393 GLU A C 1
ATOM 3103 O O . GLU A 1 393 ? -45.366 2.725 -9.962 1.00 78.19 393 GLU A O 1
ATOM 3108 N N . ALA A 1 394 ? -45.357 4.845 -9.256 1.00 79.94 394 ALA A N 1
ATOM 3109 C CA . ALA A 1 394 ? -44.020 4.732 -8.689 1.00 79.94 394 ALA A CA 1
ATOM 3110 C C . ALA A 1 394 ? -43.992 3.643 -7.605 1.00 79.94 394 ALA A C 1
ATOM 3112 O O . ALA A 1 394 ? -44.782 3.709 -6.669 1.00 79.94 394 ALA A O 1
ATOM 3113 N N . GLN A 1 395 ? -43.007 2.740 -7.635 1.00 79.81 395 GLN A N 1
ATOM 3114 C CA . GLN A 1 395 ? -42.824 1.709 -6.597 1.00 79.81 395 GLN A CA 1
ATOM 3115 C C . GLN A 1 395 ? -42.813 2.297 -5.168 1.00 79.81 395 GLN A C 1
ATOM 3117 O O . GLN A 1 395 ? -43.315 1.705 -4.228 1.00 79.81 395 GLN A O 1
ATOM 3122 N N . GLN A 1 396 ? -42.314 3.527 -4.992 1.00 81.75 396 GLN A N 1
ATOM 3123 C CA . GLN A 1 396 ? -42.338 4.227 -3.696 1.00 81.75 396 GLN A CA 1
ATOM 3124 C C . GLN A 1 396 ? -43.757 4.426 -3.137 1.00 81.75 396 GLN A C 1
ATOM 3126 O O . GLN A 1 396 ? -43.946 4.460 -1.921 1.00 81.75 396 GLN A O 1
ATOM 3131 N N . ASN A 1 397 ? -44.749 4.595 -4.013 1.00 88.00 397 ASN A N 1
ATOM 3132 C CA . ASN A 1 397 ? -46.127 4.881 -3.633 1.00 88.00 397 ASN A CA 1
ATOM 3133 C C . ASN A 1 397 ? -46.830 3.671 -3.023 1.00 88.00 397 ASN A C 1
ATOM 3135 O O . ASN A 1 397 ? -47.742 3.880 -2.226 1.00 88.00 397 ASN A O 1
ATOM 3139 N N . THR A 1 398 ? -46.411 2.435 -3.305 1.00 86.44 398 THR A N 1
ATOM 3140 C CA . THR A 1 398 ? -47.038 1.234 -2.733 1.00 86.44 398 THR A CA 1
ATOM 3141 C C . THR A 1 398 ? -46.957 1.247 -1.205 1.00 86.44 398 THR A C 1
ATOM 3143 O O . THR A 1 398 ? -47.959 1.029 -0.516 1.00 86.44 398 THR A O 1
ATOM 3146 N N . SER A 1 399 ? -45.785 1.592 -0.658 1.00 86.88 399 SER A N 1
ATOM 3147 C CA . SER A 1 399 ? -45.569 1.714 0.788 1.00 86.88 399 SER A CA 1
ATOM 3148 C C . SER A 1 399 ? -46.411 2.840 1.404 1.00 86.88 399 SER A C 1
ATOM 3150 O O . SER A 1 399 ? -47.082 2.623 2.415 1.00 86.88 399 SER A O 1
ATOM 3152 N N . PHE A 1 400 ? -46.465 4.018 0.770 1.00 91.31 400 PHE A N 1
ATOM 3153 C CA . PHE A 1 400 ? -47.313 5.128 1.231 1.00 91.31 400 PHE A CA 1
ATOM 3154 C C . PHE A 1 400 ? -48.809 4.788 1.177 1.00 91.31 400 PHE A C 1
ATOM 3156 O O . PHE A 1 400 ? -49.543 5.084 2.116 1.00 91.31 400 PHE A O 1
ATOM 3163 N N . THR A 1 401 ? -49.256 4.114 0.119 1.00 90.94 401 THR A N 1
ATOM 3164 C CA . THR A 1 401 ? -50.647 3.676 -0.061 1.00 90.94 401 THR A CA 1
ATOM 3165 C C . THR A 1 401 ? -51.046 2.666 1.010 1.00 90.94 401 THR A C 1
ATOM 3167 O O . THR A 1 401 ? -52.140 2.744 1.567 1.00 90.94 401 THR A O 1
ATOM 3170 N N . ARG A 1 402 ? -50.149 1.732 1.354 1.00 89.75 402 ARG A N 1
ATOM 3171 C CA . ARG A 1 402 ? -50.365 0.785 2.456 1.00 89.75 402 ARG A CA 1
ATOM 3172 C C . ARG A 1 402 ? -50.505 1.503 3.800 1.00 89.75 402 ARG A C 1
ATOM 3174 O O . ARG A 1 402 ? -51.395 1.152 4.571 1.00 89.75 402 ARG A O 1
ATOM 3181 N N . ILE A 1 403 ? -49.670 2.510 4.062 1.00 92.94 403 ILE A N 1
ATOM 3182 C CA . ILE A 1 403 ? -49.747 3.339 5.275 1.00 92.94 403 ILE A CA 1
ATOM 3183 C C . ILE A 1 403 ? -51.084 4.091 5.331 1.00 92.94 403 ILE A C 1
ATOM 3185 O O . ILE A 1 403 ? -51.767 4.006 6.347 1.00 92.94 403 ILE A O 1
ATOM 3189 N N . LEU A 1 404 ? -51.498 4.748 4.240 1.00 92.75 404 LEU A N 1
ATOM 3190 C CA . LEU A 1 404 ? -52.780 5.463 4.155 1.00 92.75 404 LEU A CA 1
ATOM 3191 C C . LEU A 1 404 ? -53.973 4.542 4.452 1.00 92.75 404 LEU A C 1
ATOM 3193 O O . LEU A 1 404 ? -54.777 4.855 5.328 1.00 92.75 404 LEU A O 1
ATOM 3197 N N . LYS A 1 405 ? -54.027 3.355 3.825 1.00 93.12 405 LYS A N 1
ATOM 3198 C CA . LYS A 1 405 ? -55.072 2.346 4.084 1.00 93.12 405 LYS A CA 1
ATOM 3199 C C . LYS A 1 405 ? -55.146 1.944 5.559 1.00 93.12 405 LYS A C 1
ATOM 3201 O O . LYS A 1 405 ? -56.236 1.808 6.108 1.00 93.12 405 LYS A O 1
ATOM 3206 N N . LEU A 1 406 ? -53.997 1.745 6.206 1.00 92.81 406 LEU A N 1
ATOM 3207 C CA . LEU A 1 406 ? -53.931 1.378 7.624 1.00 92.81 406 LEU A CA 1
ATOM 3208 C C . LEU A 1 406 ? -54.327 2.548 8.538 1.00 92.81 406 LEU A C 1
ATOM 3210 O O . LEU A 1 406 ? -54.993 2.329 9.548 1.00 92.81 406 LEU A O 1
ATOM 3214 N N . CYS A 1 407 ? -53.979 3.789 8.182 1.00 92.69 407 CYS A N 1
ATOM 3215 C CA . CYS A 1 407 ? -54.447 4.981 8.891 1.00 92.69 407 CYS A CA 1
ATOM 3216 C C . CYS A 1 407 ? -55.977 5.118 8.825 1.00 92.69 407 CYS A C 1
ATOM 3218 O O . CYS A 1 407 ? -56.603 5.358 9.860 1.00 92.69 407 CYS A O 1
ATOM 3220 N N . ASP A 1 408 ? -56.579 4.906 7.651 1.00 90.88 408 ASP A N 1
ATOM 3221 C CA . ASP A 1 408 ? -58.035 4.926 7.471 1.00 90.88 408 ASP A CA 1
ATOM 3222 C C . ASP A 1 408 ? -58.718 3.826 8.294 1.00 90.88 408 ASP A C 1
ATOM 3224 O O . ASP A 1 408 ? -59.694 4.095 8.995 1.00 90.88 408 ASP A O 1
ATOM 3228 N N . GLN A 1 409 ? -58.157 2.611 8.306 1.00 90.19 409 GLN A N 1
ATOM 3229 C CA . GLN A 1 409 ? -58.658 1.508 9.133 1.00 90.19 409 GLN A CA 1
ATOM 3230 C C . GLN A 1 409 ? -58.593 1.818 10.634 1.00 90.19 409 GLN A C 1
ATOM 3232 O O . GLN A 1 409 ? -59.558 1.547 11.345 1.00 90.19 409 GLN A O 1
ATOM 3237 N N . ILE A 1 410 ? -57.500 2.411 11.132 1.00 89.31 410 ILE A N 1
ATOM 3238 C CA . ILE A 1 410 ? -57.377 2.809 12.546 1.00 89.31 410 ILE A CA 1
ATOM 3239 C C . ILE A 1 410 ? -58.417 3.874 12.905 1.00 89.31 410 ILE A C 1
ATOM 3241 O O . ILE A 1 410 ? -59.069 3.767 13.945 1.00 89.31 410 ILE A O 1
ATOM 3245 N N . ASN A 1 411 ? -58.601 4.880 12.045 1.00 87.81 411 ASN A N 1
ATOM 3246 C CA . ASN A 1 411 ? -59.608 5.920 12.248 1.00 87.81 411 ASN A CA 1
ATOM 3247 C C . ASN A 1 411 ? -61.027 5.333 12.243 1.00 87.81 411 ASN A C 1
ATOM 3249 O O . ASN A 1 411 ? -61.837 5.702 13.092 1.00 87.81 411 ASN A O 1
ATOM 3253 N N . GLN A 1 412 ? -61.312 4.388 11.342 1.00 86.44 412 GLN A N 1
ATOM 3254 C CA . GLN A 1 412 ? -62.585 3.672 11.295 1.00 86.44 412 GLN A CA 1
ATOM 3255 C C . GLN A 1 412 ? -62.826 2.877 12.589 1.00 86.44 412 GLN A C 1
ATOM 3257 O O . GLN A 1 412 ? -63.854 3.073 13.230 1.00 86.44 412 GLN A O 1
ATOM 3262 N N . ILE A 1 413 ? -61.854 2.069 13.036 1.00 85.44 413 ILE A N 1
ATOM 3263 C CA . ILE A 1 413 ? -61.944 1.293 14.288 1.00 85.44 413 ILE A CA 1
ATOM 3264 C C . ILE A 1 413 ? -62.139 2.218 15.497 1.00 85.44 413 ILE A C 1
ATOM 3266 O O . ILE A 1 413 ? -62.921 1.926 16.400 1.00 85.44 413 ILE A O 1
ATOM 3270 N N . SER A 1 414 ? -61.439 3.354 15.533 1.00 83.06 414 SER A N 1
ATOM 3271 C CA . SER A 1 414 ? -61.582 4.340 16.601 1.00 83.06 414 SER A CA 1
ATOM 3272 C C . SER A 1 414 ? -62.977 4.983 16.629 1.00 83.06 414 SER A C 1
ATOM 3274 O O . SER A 1 414 ? -63.502 5.188 17.721 1.00 83.06 414 SER A O 1
ATOM 3276 N N . ARG A 1 415 ? -63.590 5.270 15.469 1.00 82.06 415 ARG A N 1
ATOM 3277 C CA . ARG A 1 415 ? -64.967 5.803 15.356 1.00 82.06 415 ARG A CA 1
ATOM 3278 C C . ARG A 1 415 ? -66.025 4.766 15.737 1.00 82.06 415 ARG A C 1
ATOM 3280 O O . ARG A 1 415 ? -66.907 5.072 16.532 1.00 82.06 415 ARG A O 1
ATOM 3287 N N . GLU A 1 416 ? -65.884 3.532 15.251 1.00 81.06 416 GLU A N 1
ATOM 3288 C CA . GLU A 1 416 ? -66.747 2.398 15.617 1.00 81.06 416 GLU A CA 1
ATOM 3289 C C . GLU A 1 416 ? -66.738 2.165 17.142 1.00 81.06 416 GLU A C 1
ATOM 3291 O O . GLU A 1 416 ? -67.786 1.954 17.747 1.00 81.06 416 GLU A O 1
ATOM 3296 N N . ARG A 1 417 ? -65.573 2.299 17.798 1.00 76.56 417 ARG A N 1
ATOM 3297 C CA . ARG A 1 417 ? -65.441 2.185 19.265 1.00 76.56 417 ARG A CA 1
ATOM 3298 C C . ARG A 1 417 ? -65.981 3.383 20.051 1.00 76.56 417 ARG A C 1
ATOM 3300 O O . ARG A 1 417 ? -66.298 3.218 21.226 1.00 76.56 417 ARG A O 1
ATOM 3307 N N . GLN A 1 418 ? -66.052 4.572 19.448 1.00 72.81 418 GLN A N 1
ATOM 3308 C CA . GLN A 1 418 ? -66.608 5.778 20.080 1.00 72.81 418 GLN A CA 1
ATOM 3309 C C . GLN A 1 418 ? -68.145 5.848 20.000 1.00 72.81 418 GLN A C 1
ATOM 3311 O O . GLN A 1 418 ? -68.729 6.705 20.656 1.00 72.81 418 GLN A O 1
ATOM 3316 N N . GLY A 1 419 ? -68.797 4.912 19.294 1.00 65.00 419 GLY A N 1
ATOM 3317 C CA . GLY A 1 419 ? -70.256 4.733 19.307 1.00 65.00 419 GLY A CA 1
ATOM 3318 C C . GLY A 1 419 ? -71.022 5.410 18.165 1.00 65.00 419 GLY A C 1
ATOM 3319 O O . GLY A 1 419 ? -72.238 5.530 18.263 1.00 65.00 419 GLY A O 1
ATOM 3320 N N . ASP A 1 420 ? -70.345 5.822 17.088 1.00 58.03 420 ASP A N 1
ATOM 3321 C CA . ASP A 1 420 ? -70.913 6.715 16.058 1.00 58.03 420 ASP A CA 1
ATOM 3322 C C . ASP A 1 420 ? -71.551 6.018 14.830 1.00 58.03 420 ASP A C 1
ATOM 3324 O O . ASP A 1 420 ? -72.016 6.694 13.915 1.00 58.03 420 ASP A O 1
ATOM 3328 N N . SER A 1 421 ? -71.598 4.681 14.758 1.00 53.09 421 SER A N 1
ATOM 3329 C CA . SER A 1 421 ? -72.138 3.964 13.584 1.00 53.09 421 SER A CA 1
ATOM 3330 C C . SER A 1 421 ? -73.169 2.896 13.962 1.00 53.09 421 SER A C 1
ATOM 3332 O O . SER A 1 421 ? -72.809 1.780 14.336 1.00 53.09 421 SER A O 1
ATOM 3334 N N . THR A 1 422 ? -74.456 3.222 13.831 1.00 51.25 422 THR A N 1
ATOM 3335 C CA . THR A 1 422 ? -75.609 2.353 14.147 1.00 51.25 422 THR A CA 1
ATOM 3336 C C . THR A 1 422 ? -76.023 1.378 13.036 1.00 51.25 422 THR A C 1
ATOM 3338 O O . THR A 1 422 ? -76.979 0.633 13.223 1.00 51.25 422 THR A O 1
ATOM 3341 N N . GLU A 1 423 ? -75.314 1.303 11.905 1.00 51.28 423 GLU A N 1
ATOM 3342 C CA . GLU A 1 423 ? -75.724 0.463 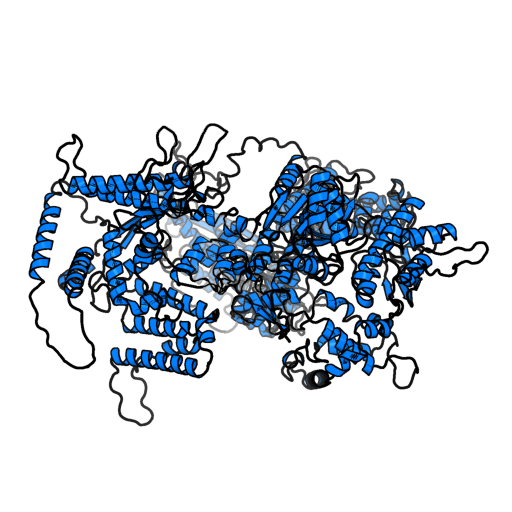10.769 1.00 51.28 423 GLU A CA 1
ATOM 3343 C C . GLU A 1 423 ? -74.527 -0.232 10.093 1.00 51.28 423 GLU A C 1
ATOM 3345 O O . GLU A 1 423 ? -73.945 0.279 9.142 1.00 51.28 423 GLU A O 1
ATOM 3350 N N . SER A 1 424 ? -74.128 -1.419 10.566 1.00 51.47 424 SER A N 1
ATOM 3351 C CA . SER A 1 424 ? -73.384 -2.388 9.738 1.00 51.47 424 SER A CA 1
ATOM 3352 C C . SER A 1 424 ? -73.501 -3.810 10.305 1.00 51.47 424 SER A C 1
ATOM 3354 O O . SER A 1 424 ? -73.384 -4.027 11.507 1.00 51.47 424 SER A O 1
ATOM 3356 N N . SER A 1 425 ? -73.750 -4.803 9.442 1.00 54.50 425 SER A N 1
ATOM 3357 C CA . SER A 1 425 ? -74.007 -6.211 9.810 1.00 54.50 425 SER A CA 1
ATOM 3358 C C . SER A 1 425 ? -72.740 -7.009 10.173 1.00 54.50 425 SER A C 1
ATOM 3360 O O . SER A 1 425 ? -72.708 -8.235 10.045 1.00 54.50 425 SER A O 1
ATOM 3362 N N . THR A 1 426 ? -71.666 -6.329 10.570 1.00 58.25 426 THR A N 1
ATOM 3363 C CA . THR A 1 426 ? -70.338 -6.907 10.808 1.00 58.25 426 THR A CA 1
ATOM 3364 C C . THR A 1 426 ? -69.945 -6.789 12.277 1.00 58.25 426 THR A C 1
ATOM 3366 O O . THR A 1 426 ? -70.256 -5.799 12.929 1.00 58.25 426 THR A O 1
ATOM 3369 N N . ARG A 1 427 ? -69.267 -7.820 12.804 1.00 63.62 427 ARG A N 1
ATOM 3370 C CA . ARG A 1 427 ? -68.765 -7.913 14.188 1.00 63.62 427 ARG A CA 1
ATOM 3371 C C . ARG A 1 427 ? -68.148 -6.584 14.663 1.00 63.62 427 ARG A C 1
ATOM 3373 O O . ARG A 1 427 ? -67.232 -6.084 14.014 1.00 63.62 427 ARG A O 1
ATOM 3380 N N . LEU A 1 428 ? -68.616 -6.079 15.812 1.00 63.47 428 LEU A N 1
ATOM 3381 C CA . LEU A 1 428 ? -68.018 -4.945 16.531 1.00 63.47 428 LEU A CA 1
ATOM 3382 C C . LEU A 1 428 ? -66.521 -5.206 16.745 1.00 63.47 428 LEU A C 1
ATOM 3384 O O . LEU A 1 428 ? -66.150 -6.252 17.281 1.00 63.47 428 LEU A O 1
ATOM 3388 N N . ARG A 1 429 ? -65.673 -4.281 16.287 1.00 70.19 429 ARG A N 1
ATOM 3389 C CA . ARG A 1 429 ? -64.215 -4.407 16.384 1.00 70.19 429 ARG A CA 1
ATOM 3390 C C . ARG A 1 429 ? -63.733 -4.086 17.800 1.00 70.19 429 ARG A C 1
ATOM 3392 O O . ARG A 1 429 ? -64.095 -3.060 18.379 1.00 70.19 429 ARG A O 1
ATOM 3399 N N . ASP A 1 430 ? -62.889 -4.955 18.345 1.00 75.19 430 ASP A N 1
ATOM 3400 C CA . ASP A 1 430 ? -62.425 -4.907 19.735 1.00 75.19 430 ASP A CA 1
ATOM 3401 C C . ASP A 1 430 ? -61.158 -4.033 19.894 1.00 75.19 430 ASP A C 1
ATOM 3403 O O . ASP A 1 430 ? -60.474 -3.694 18.925 1.00 75.19 430 ASP A O 1
ATOM 3407 N N . TYR A 1 431 ? -60.758 -3.696 21.134 1.00 80.38 431 TYR A N 1
ATOM 3408 C CA . TYR A 1 431 ? -59.470 -3.009 21.391 1.00 80.38 431 TYR A CA 1
ATOM 3409 C C . TYR A 1 431 ? -58.268 -3.801 20.851 1.00 80.38 431 TYR A C 1
ATOM 3411 O O . TYR A 1 431 ? -57.276 -3.220 20.415 1.00 80.38 431 TYR A O 1
ATOM 3419 N N . ARG A 1 432 ? -58.380 -5.135 20.821 1.00 83.06 432 ARG A N 1
ATOM 3420 C CA . ARG A 1 432 ? -57.386 -6.028 20.220 1.00 83.06 432 ARG A CA 1
ATOM 3421 C C . ARG A 1 432 ? -57.211 -5.776 18.722 1.00 83.06 432 ARG A C 1
ATOM 3423 O O . ARG A 1 432 ? -56.072 -5.782 18.261 1.00 83.06 432 ARG A O 1
ATOM 3430 N N . ASP A 1 433 ? -58.299 -5.519 17.996 1.00 84.56 433 ASP A N 1
ATOM 3431 C CA . ASP A 1 433 ? -58.246 -5.227 16.560 1.00 84.56 433 ASP A CA 1
ATOM 3432 C C . ASP A 1 433 ? -57.513 -3.903 16.323 1.00 84.56 433 ASP A C 1
ATOM 3434 O O . ASP A 1 433 ? -56.625 -3.834 15.478 1.00 84.56 433 ASP A O 1
ATOM 3438 N N . LEU A 1 434 ? -57.780 -2.885 17.156 1.00 86.44 434 LEU A N 1
ATOM 3439 C CA . LEU A 1 434 ? -57.043 -1.618 17.123 1.00 86.44 434 LEU A CA 1
ATOM 3440 C C . LEU A 1 434 ? -55.537 -1.822 17.356 1.00 86.44 434 LEU A C 1
ATOM 3442 O O . LEU A 1 434 ? -54.726 -1.300 16.593 1.00 86.44 434 LEU A O 1
ATOM 3446 N N . LEU A 1 435 ? -55.150 -2.585 18.385 1.00 86.31 435 LEU A N 1
ATOM 3447 C CA . LEU A 1 435 ? -53.738 -2.878 18.664 1.00 86.31 435 LEU A CA 1
ATOM 3448 C C . LEU A 1 435 ? -53.077 -3.643 17.511 1.00 86.31 435 LEU A C 1
ATOM 3450 O O . LEU A 1 435 ? -51.945 -3.334 17.140 1.00 86.31 435 LEU A O 1
ATOM 3454 N N . GLN A 1 436 ? -53.781 -4.605 16.912 1.00 87.81 436 GLN A N 1
ATOM 3455 C CA . GLN A 1 436 ? -53.286 -5.359 15.764 1.00 87.81 436 GLN A CA 1
ATOM 3456 C C . GLN A 1 436 ? -53.066 -4.456 14.543 1.00 87.81 436 GLN A C 1
ATOM 3458 O O . GLN A 1 436 ? -52.020 -4.558 13.902 1.00 87.81 436 GLN A O 1
ATOM 3463 N N . THR A 1 437 ? -53.990 -3.537 14.245 1.00 89.19 437 THR A N 1
ATOM 3464 C CA . THR A 1 437 ? -53.818 -2.576 13.145 1.00 89.19 437 THR A CA 1
ATOM 3465 C C . THR A 1 437 ? -52.698 -1.569 13.434 1.00 89.19 437 THR A C 1
ATOM 3467 O O . THR A 1 437 ? -51.960 -1.215 12.519 1.00 89.19 437 THR A O 1
ATOM 3470 N N . ILE A 1 438 ? -52.490 -1.156 14.694 1.00 89.56 438 ILE A N 1
ATOM 3471 C CA . ILE A 1 438 ? -51.343 -0.313 15.090 1.00 89.56 438 ILE A CA 1
ATOM 3472 C C . ILE A 1 438 ? -50.011 -1.035 14.832 1.00 89.56 438 ILE A C 1
ATOM 3474 O O . ILE A 1 438 ? -49.086 -0.430 14.292 1.00 89.56 438 ILE A O 1
ATOM 3478 N N . VAL A 1 439 ? -49.910 -2.329 15.156 1.00 90.06 439 VAL A N 1
ATOM 3479 C CA . VAL A 1 439 ? -48.711 -3.134 14.853 1.00 90.06 439 VAL A CA 1
ATOM 3480 C C . VAL A 1 439 ? -48.500 -3.258 13.340 1.00 90.06 439 VAL A C 1
ATOM 3482 O O . VAL A 1 439 ? -47.382 -3.090 12.865 1.00 90.06 439 VAL A O 1
ATOM 3485 N N . GLN A 1 440 ? -49.563 -3.475 12.562 1.00 90.38 440 GLN A N 1
ATOM 3486 C CA . GLN A 1 440 ? -49.464 -3.512 11.097 1.00 90.38 440 GLN A CA 1
ATOM 3487 C C . GLN A 1 440 ? -49.033 -2.164 10.502 1.00 90.38 440 GLN A C 1
ATOM 3489 O O . GLN A 1 440 ? -48.273 -2.141 9.533 1.00 90.38 440 GLN A O 1
ATOM 3494 N N . LEU A 1 441 ? -49.493 -1.044 11.077 1.00 92.19 441 LEU A N 1
ATOM 3495 C CA . LEU A 1 441 ? -49.039 0.297 10.706 1.00 92.19 441 LEU A CA 1
ATOM 3496 C C . LEU A 1 441 ? -47.542 0.458 10.994 1.00 92.19 441 LEU A C 1
ATOM 3498 O O . LEU A 1 441 ? -46.816 0.940 10.128 1.00 92.19 441 LEU A O 1
ATOM 3502 N N . GLN A 1 442 ? -47.073 0.005 12.162 1.00 91.44 442 GLN A N 1
ATOM 3503 C CA . GLN A 1 442 ? -45.648 -0.024 12.491 1.00 91.44 442 GLN A CA 1
ATOM 3504 C C . GLN A 1 442 ? -44.863 -0.847 11.463 1.00 91.44 442 GLN A C 1
ATOM 3506 O O . GLN A 1 442 ? -43.894 -0.341 10.915 1.00 91.44 442 GLN A O 1
ATOM 3511 N N . ASP A 1 443 ? -45.300 -2.060 11.120 1.00 89.81 443 ASP A N 1
ATOM 3512 C CA . ASP A 1 443 ? -44.617 -2.902 10.128 1.00 89.81 443 ASP A CA 1
ATOM 3513 C C . ASP A 1 443 ? -44.580 -2.258 8.723 1.00 89.81 443 ASP A C 1
ATOM 3515 O O . ASP A 1 443 ? -43.592 -2.392 7.990 1.00 89.81 443 ASP A O 1
ATOM 3519 N N . ALA A 1 444 ? -45.630 -1.522 8.338 1.00 89.81 444 ALA A N 1
ATOM 3520 C CA . ALA A 1 444 ? -45.672 -0.780 7.077 1.00 89.81 444 ALA A CA 1
ATOM 3521 C C . ALA A 1 444 ? -44.688 0.405 7.068 1.00 89.81 444 ALA A C 1
ATOM 3523 O O . ALA A 1 444 ? -43.969 0.591 6.086 1.00 89.81 444 ALA A O 1
ATOM 3524 N N . VAL A 1 445 ? -44.598 1.161 8.169 1.00 91.38 445 VAL A N 1
ATOM 3525 C CA . VAL A 1 445 ? -43.597 2.231 8.337 1.00 91.38 445 VAL A CA 1
ATOM 3526 C C . VAL A 1 445 ? -42.181 1.653 8.402 1.00 91.38 445 VAL A C 1
ATOM 3528 O O . VAL A 1 445 ? -41.267 2.210 7.795 1.00 91.38 445 VAL A O 1
ATOM 3531 N N . ASN A 1 446 ? -41.997 0.499 9.050 1.00 90.94 446 ASN A N 1
ATOM 3532 C CA . ASN A 1 446 ? -40.720 -0.209 9.074 1.00 90.94 446 ASN A CA 1
ATOM 3533 C C . ASN A 1 446 ? -40.275 -0.552 7.654 1.00 90.94 446 ASN A C 1
ATOM 3535 O O . ASN A 1 446 ? -39.139 -0.268 7.304 1.00 90.94 446 ASN A O 1
ATOM 3539 N N . SER A 1 447 ? -41.183 -1.071 6.823 1.00 86.81 447 SER A N 1
ATOM 3540 C CA . SER A 1 447 ? -40.898 -1.423 5.424 1.00 86.81 447 SER A CA 1
ATOM 3541 C C . SER A 1 447 ? -40.521 -0.212 4.566 1.00 86.81 447 SER A C 1
ATOM 3543 O O . SER A 1 447 ? -39.655 -0.327 3.703 1.00 86.81 447 SER A O 1
ATOM 3545 N N . LEU A 1 448 ? -41.130 0.955 4.822 1.00 89.81 448 LEU A N 1
ATOM 3546 C CA . LEU A 1 448 ? -40.780 2.208 4.145 1.00 89.81 448 LEU A CA 1
ATOM 3547 C C . LEU A 1 448 ? -39.325 2.622 4.436 1.00 89.81 448 LEU A C 1
ATOM 3549 O O . LEU A 1 448 ? -38.635 3.116 3.545 1.00 89.81 448 LEU A O 1
ATOM 3553 N N . ILE A 1 449 ? -38.850 2.424 5.671 1.00 89.25 449 ILE A N 1
ATOM 3554 C CA . ILE A 1 449 ? -37.491 2.796 6.097 1.00 89.25 449 ILE A CA 1
ATOM 3555 C C . ILE A 1 449 ? -36.480 1.698 5.741 1.00 89.25 449 ILE A C 1
ATOM 3557 O O . ILE A 1 449 ? -35.509 1.965 5.034 1.00 89.25 449 ILE A O 1
ATOM 3561 N N . ASP A 1 450 ? -36.700 0.478 6.231 1.00 86.19 450 ASP A N 1
ATOM 3562 C CA . ASP A 1 450 ? -35.825 -0.683 6.081 1.00 86.19 450 ASP A CA 1
ATOM 3563 C C . ASP A 1 450 ? -36.647 -1.955 5.823 1.00 86.19 450 ASP A C 1
ATOM 3565 O O . ASP A 1 450 ? -37.291 -2.511 6.720 1.00 86.19 450 ASP A O 1
ATOM 3569 N N . ARG A 1 451 ? -36.550 -2.464 4.591 1.00 82.25 451 ARG A N 1
ATOM 3570 C CA . ARG A 1 451 ? -37.198 -3.712 4.173 1.00 82.25 451 ARG A CA 1
ATOM 3571 C C . ARG A 1 451 ? -36.851 -4.894 5.083 1.00 82.25 451 ARG A C 1
ATOM 3573 O O . ARG A 1 451 ? -37.721 -5.710 5.385 1.00 82.25 451 ARG A O 1
ATOM 3580 N N . ASP A 1 452 ? -35.599 -4.981 5.532 1.00 79.81 452 ASP A N 1
ATOM 3581 C CA . ASP A 1 452 ? -35.078 -6.131 6.279 1.00 79.81 452 ASP A CA 1
ATOM 3582 C C . ASP A 1 452 ? -35.581 -6.142 7.743 1.00 79.81 452 ASP A C 1
ATOM 3584 O O . ASP A 1 452 ? -35.430 -7.134 8.454 1.00 79.81 452 ASP A O 1
ATOM 3588 N N . LYS A 1 453 ? -36.219 -5.052 8.203 1.00 81.00 453 LYS A N 1
ATOM 3589 C CA . LYS A 1 453 ? -36.844 -4.933 9.536 1.00 81.00 453 LYS A CA 1
ATOM 3590 C C . LYS A 1 453 ? -38.335 -5.293 9.533 1.00 81.00 453 LYS A C 1
ATOM 3592 O O . LYS A 1 453 ? -38.985 -5.215 10.578 1.00 81.00 453 LYS A O 1
ATOM 3597 N N . ASN A 1 454 ? -38.880 -5.703 8.386 1.00 74.81 454 ASN A N 1
ATOM 3598 C CA . ASN A 1 454 ? -40.220 -6.274 8.289 1.00 74.81 454 ASN A CA 1
ATOM 3599 C C . ASN A 1 454 ? -40.230 -7.703 8.883 1.00 74.81 454 ASN A C 1
ATOM 3601 O O . ASN A 1 454 ? -39.284 -8.464 8.674 1.00 74.81 454 ASN A O 1
ATOM 3605 N N . PRO A 1 455 ? -41.270 -8.109 9.634 1.00 70.25 455 PRO A N 1
ATOM 3606 C CA . PRO A 1 455 ? -41.339 -9.446 10.218 1.00 70.25 455 PRO A CA 1
ATOM 3607 C C . PRO A 1 455 ? -41.382 -10.612 9.212 1.00 70.25 455 PRO A C 1
ATOM 3609 O O . PRO A 1 455 ? -41.072 -11.731 9.633 1.00 70.25 455 PRO A O 1
ATOM 3612 N N . ASN A 1 456 ? -41.743 -10.390 7.944 1.00 72.25 456 ASN A N 1
ATOM 3613 C CA . ASN A 1 456 ? -41.856 -11.440 6.923 1.00 72.25 456 ASN A CA 1
ATOM 3614 C C . ASN A 1 456 ? -40.482 -12.021 6.528 1.00 72.25 456 ASN A C 1
ATOM 3616 O O . ASN A 1 456 ? -39.545 -11.276 6.258 1.00 72.25 456 ASN A O 1
ATOM 3620 N N . GLN A 1 457 ? -40.375 -13.353 6.439 1.00 62.50 457 GLN A N 1
ATOM 3621 C CA . GLN A 1 457 ? -39.174 -14.090 6.009 1.00 62.50 457 GLN A CA 1
ATOM 3622 C C . GLN A 1 457 ? -39.486 -15.006 4.809 1.00 62.50 457 GLN A C 1
ATOM 3624 O O . GLN A 1 457 ? -40.650 -15.270 4.503 1.00 62.50 457 GLN A O 1
ATOM 3629 N N . GLY A 1 458 ? -38.451 -15.495 4.118 1.00 63.94 458 GLY A N 1
ATOM 3630 C CA . GLY A 1 458 ? -38.588 -16.427 2.990 1.00 63.94 458 GLY A CA 1
ATOM 3631 C C . GLY A 1 458 ? -39.035 -15.765 1.680 1.00 63.94 458 GLY A C 1
ATOM 3632 O O . GLY A 1 458 ? -38.717 -14.604 1.420 1.00 63.94 458 GLY A O 1
ATOM 3633 N N . ALA A 1 459 ? -39.774 -16.500 0.843 1.00 60.75 459 ALA A N 1
ATOM 3634 C CA . ALA A 1 459 ? -40.258 -16.016 -0.458 1.00 60.75 459 ALA A CA 1
ATOM 3635 C C . ALA A 1 459 ? -41.126 -14.747 -0.340 1.00 60.75 459 ALA A C 1
ATOM 3637 O O . ALA A 1 459 ? -41.018 -13.838 -1.159 1.00 60.75 459 ALA A O 1
ATOM 3638 N N . ALA A 1 460 ? -41.912 -14.624 0.735 1.00 63.75 460 ALA A N 1
ATOM 3639 C CA . ALA A 1 460 ? -42.724 -13.436 1.005 1.00 63.75 460 ALA A CA 1
ATOM 3640 C C . ALA A 1 460 ? -41.880 -12.177 1.284 1.00 63.75 460 ALA A C 1
ATOM 3642 O O . ALA A 1 460 ? -42.323 -11.066 1.010 1.00 63.75 460 ALA A O 1
ATOM 3643 N N . ALA A 1 461 ? -40.654 -12.331 1.800 1.00 64.69 461 ALA A N 1
ATOM 3644 C CA . ALA A 1 461 ? -39.738 -11.209 2.007 1.00 64.69 461 ALA A CA 1
ATOM 3645 C C . ALA A 1 461 ? -39.128 -10.701 0.690 1.00 64.69 461 ALA A C 1
ATOM 3647 O O . ALA A 1 461 ? -38.767 -9.530 0.603 1.00 64.69 461 ALA A O 1
ATOM 3648 N N . MET A 1 462 ? -39.034 -11.560 -0.336 1.00 63.09 462 MET A N 1
ATOM 3649 C CA . MET A 1 462 ? -38.532 -11.177 -1.665 1.00 63.09 462 MET A CA 1
ATOM 3650 C C . MET A 1 462 ? -39.445 -10.185 -2.369 1.00 63.09 462 MET A C 1
ATOM 3652 O O . MET A 1 462 ? -38.965 -9.334 -3.105 1.00 63.09 462 MET A O 1
ATOM 3656 N N . GLN A 1 463 ? -40.751 -10.304 -2.132 1.00 66.81 463 GLN A N 1
ATOM 3657 C CA . GLN A 1 463 ? -41.766 -9.439 -2.728 1.00 66.81 463 GLN A CA 1
ATOM 3658 C C . GLN A 1 463 ? -41.835 -8.058 -2.061 1.00 66.81 463 GLN A C 1
ATOM 3660 O O . GLN A 1 463 ? -42.508 -7.166 -2.575 1.00 66.81 463 GLN A O 1
ATOM 3665 N N . ASN A 1 464 ? -41.161 -7.860 -0.921 1.00 69.81 464 ASN A N 1
ATOM 3666 C CA . ASN A 1 464 ? -41.118 -6.555 -0.279 1.00 69.81 464 ASN A CA 1
ATOM 3667 C C . ASN A 1 464 ? -40.226 -5.602 -1.088 1.00 69.81 464 ASN A C 1
ATOM 3669 O O . ASN A 1 464 ? -39.092 -5.924 -1.450 1.00 69.81 464 ASN A O 1
ATOM 3673 N N . GLU A 1 465 ? -40.730 -4.399 -1.327 1.00 75.44 465 GLU A N 1
ATOM 3674 C CA . GLU A 1 465 ? -40.026 -3.362 -2.075 1.00 75.44 465 GLU A CA 1
ATOM 3675 C C . GLU A 1 465 ? -38.822 -2.803 -1.303 1.00 75.44 465 GLU A C 1
ATOM 3677 O O . GLU A 1 465 ? -38.742 -2.884 -0.075 1.00 75.44 465 GLU A O 1
ATOM 3682 N N . ASP A 1 466 ? -37.876 -2.212 -2.033 1.00 81.12 466 ASP A N 1
ATOM 3683 C CA . ASP A 1 466 ? -36.713 -1.557 -1.438 1.00 81.12 466 ASP A CA 1
ATOM 3684 C C . ASP A 1 466 ? -37.130 -0.287 -0.675 1.00 81.12 466 ASP A C 1
ATOM 3686 O O . ASP A 1 466 ? -37.579 0.700 -1.273 1.00 81.12 466 ASP A O 1
ATOM 3690 N N . GLY A 1 467 ? -36.916 -0.303 0.643 1.00 84.62 467 GLY A N 1
ATOM 3691 C CA . GLY A 1 467 ? -37.081 0.855 1.518 1.00 84.62 467 GLY A CA 1
ATOM 3692 C C . GLY A 1 467 ? -36.016 1.935 1.292 1.00 84.62 467 GLY A C 1
ATOM 3693 O O . GLY A 1 467 ? -35.114 1.817 0.454 1.00 84.62 467 GLY A O 1
ATOM 3694 N N . ILE A 1 468 ? -36.097 3.016 2.069 1.00 89.06 468 ILE A N 1
ATOM 3695 C CA . ILE A 1 468 ? -35.165 4.152 1.982 1.00 89.06 468 ILE A CA 1
ATOM 3696 C C . ILE A 1 468 ? -33.717 3.704 2.232 1.00 89.06 468 ILE A C 1
ATOM 3698 O O . ILE A 1 468 ? -32.819 4.102 1.488 1.00 89.06 468 ILE A O 1
ATOM 3702 N N . LYS A 1 469 ? -33.477 2.838 3.223 1.00 87.56 469 LYS A N 1
ATOM 3703 C CA . LYS A 1 469 ? -32.137 2.329 3.549 1.00 87.56 469 LYS A CA 1
ATOM 3704 C C . LYS A 1 469 ? -31.495 1.604 2.369 1.00 87.56 469 LYS A C 1
ATOM 3706 O O . LYS A 1 469 ? -30.354 1.903 2.022 1.00 87.56 469 LYS A O 1
ATOM 3711 N N . GLN A 1 470 ? -32.228 0.703 1.713 1.00 83.56 470 GLN A N 1
ATOM 3712 C CA . GLN A 1 470 ? -31.714 -0.070 0.578 1.00 83.56 470 GLN A CA 1
ATOM 3713 C C . GLN A 1 470 ? -31.290 0.836 -0.593 1.00 83.56 470 GLN A C 1
ATOM 3715 O O . GLN A 1 470 ? -30.304 0.546 -1.268 1.00 83.56 470 GLN A O 1
ATOM 3720 N N . ARG A 1 471 ? -31.973 1.969 -0.798 1.00 84.12 471 ARG A N 1
ATOM 3721 C CA . ARG A 1 471 ? -31.632 2.968 -1.830 1.00 84.12 471 ARG A CA 1
ATOM 3722 C C . ARG A 1 471 ? -30.398 3.809 -1.488 1.00 84.12 471 ARG A C 1
ATOM 3724 O O . ARG A 1 471 ? -29.753 4.348 -2.388 1.00 84.12 471 ARG A O 1
ATOM 3731 N N . LEU A 1 472 ? -30.077 3.945 -0.202 1.00 86.12 472 LEU A N 1
ATOM 3732 C CA . LEU A 1 472 ? -28.915 4.699 0.268 1.00 86.12 472 LEU A CA 1
ATOM 3733 C C . LEU A 1 472 ? -27.647 3.833 0.344 1.00 86.12 472 LEU A C 1
ATOM 3735 O O . LEU A 1 472 ? -26.594 4.312 -0.065 1.00 86.12 472 LEU A O 1
ATOM 3739 N N . GLU A 1 473 ? -27.745 2.585 0.825 1.00 76.75 473 GLU A N 1
ATOM 3740 C CA . GLU A 1 473 ? -26.582 1.766 1.228 1.00 76.75 473 GLU A CA 1
ATOM 3741 C C . GLU A 1 473 ? -26.058 0.753 0.199 1.00 76.75 473 GLU A C 1
ATOM 3743 O O . GLU A 1 473 ? -24.921 0.303 0.343 1.00 76.75 473 GLU A O 1
ATOM 3748 N N . LYS A 1 474 ? -26.841 0.345 -0.812 1.00 68.56 474 LYS A N 1
ATOM 3749 C CA . LYS A 1 474 ? -26.370 -0.645 -1.809 1.00 68.56 474 LYS A CA 1
ATOM 3750 C C . LYS A 1 474 ? -25.077 -0.166 -2.506 1.00 68.56 474 LYS A C 1
ATOM 3752 O O . LYS A 1 474 ? -24.768 1.024 -2.502 1.00 68.56 474 LYS A O 1
ATOM 3757 N N . LYS A 1 475 ? -24.331 -1.064 -3.174 1.00 63.81 475 LYS A N 1
ATOM 3758 C CA . LYS A 1 475 ? -23.206 -0.666 -4.062 1.00 63.81 475 LYS A CA 1
ATOM 3759 C C . LYS A 1 475 ? -23.664 0.393 -5.082 1.00 63.81 475 LYS A C 1
ATOM 3761 O O . LYS A 1 475 ? -22.975 1.383 -5.311 1.00 63.81 475 LYS A O 1
ATOM 3766 N N . ASP A 1 476 ? -24.892 0.220 -5.570 1.00 67.25 476 ASP A N 1
ATOM 3767 C CA . ASP A 1 476 ? -25.636 1.150 -6.423 1.00 67.25 476 ASP A CA 1
ATOM 3768 C C . ASP A 1 476 ? -26.363 2.289 -5.680 1.00 67.25 476 ASP A C 1
ATOM 3770 O O . ASP A 1 476 ? -27.186 3.006 -6.252 1.00 67.25 476 ASP A O 1
ATOM 3774 N N . GLY A 1 477 ? -26.071 2.452 -4.394 1.00 73.31 477 GLY A N 1
ATOM 3775 C CA . GLY A 1 477 ? -26.673 3.433 -3.509 1.00 73.31 477 GLY A CA 1
ATOM 3776 C C . GLY A 1 477 ? -26.292 4.865 -3.870 1.00 73.31 477 GLY A C 1
ATOM 3777 O O . GLY A 1 477 ? -25.287 5.141 -4.535 1.00 73.31 477 GLY A O 1
ATOM 3778 N N . LEU A 1 478 ? -27.115 5.800 -3.398 1.00 86.62 478 LEU A N 1
ATOM 3779 C CA . LEU A 1 478 ? -27.041 7.216 -3.757 1.00 86.62 478 LEU A CA 1
ATOM 3780 C C . LEU A 1 478 ? -25.646 7.835 -3.549 1.00 86.62 478 LEU A C 1
ATOM 3782 O O . LEU A 1 478 ? -25.138 8.506 -4.450 1.00 86.62 478 LEU A O 1
ATOM 3786 N N . PHE A 1 479 ? -25.019 7.600 -2.390 1.00 85.25 479 PHE A N 1
ATOM 3787 C CA . PHE A 1 479 ? -23.731 8.214 -2.045 1.00 85.25 479 PHE A CA 1
ATOM 3788 C C . PHE A 1 479 ? -22.616 7.787 -2.999 1.00 85.25 479 PHE A C 1
ATOM 3790 O O . PHE A 1 479 ? -21.827 8.612 -3.452 1.00 85.25 479 PHE A O 1
ATOM 3797 N N . ARG A 1 480 ? -22.565 6.507 -3.363 1.00 79.50 480 ARG A N 1
ATOM 3798 C CA . ARG A 1 480 ? -21.472 5.968 -4.174 1.00 79.50 480 ARG A CA 1
ATOM 3799 C C . ARG A 1 480 ? -21.696 6.188 -5.668 1.00 79.50 480 ARG A C 1
ATOM 3801 O O . ARG A 1 480 ? -20.790 6.664 -6.345 1.00 79.50 480 ARG A O 1
ATOM 3808 N N . LYS A 1 481 ? -22.909 5.915 -6.162 1.00 82.31 481 LYS A N 1
ATOM 3809 C CA . LYS A 1 481 ? -23.239 5.921 -7.598 1.00 82.31 481 LYS A CA 1
ATOM 3810 C C . LYS A 1 481 ? -23.594 7.284 -8.176 1.00 82.31 481 LYS A C 1
ATOM 3812 O O . LYS A 1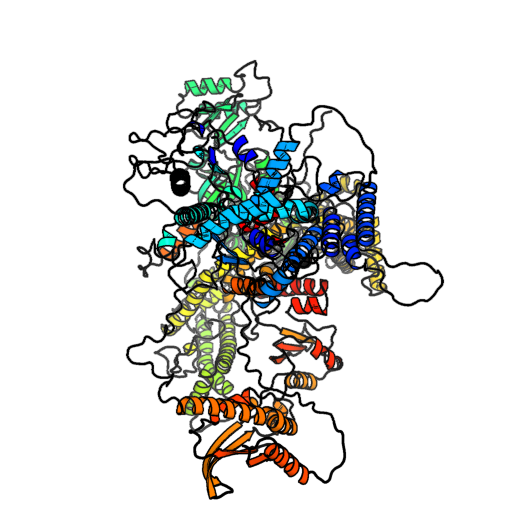 481 ? -23.357 7.498 -9.362 1.00 82.31 481 LYS A O 1
ATOM 3817 N N . ASN A 1 482 ? -24.186 8.165 -7.363 1.00 87.75 482 ASN A N 1
ATOM 3818 C CA . ASN A 1 482 ? -24.747 9.436 -7.833 1.00 87.75 482 ASN A CA 1
ATOM 3819 C C . ASN A 1 482 ? -24.109 10.675 -7.178 1.00 87.75 482 ASN A C 1
ATOM 3821 O O . ASN A 1 482 ? -24.295 11.785 -7.682 1.00 87.75 482 ASN A O 1
ATOM 3825 N N . MET A 1 483 ? -23.393 10.524 -6.055 1.00 89.06 483 MET A N 1
ATOM 3826 C CA . MET A 1 483 ? -22.675 11.631 -5.407 1.00 89.06 483 MET A CA 1
ATOM 3827 C C . MET A 1 483 ? -21.166 11.556 -5.648 1.00 89.06 483 MET A C 1
ATOM 3829 O O . MET A 1 483 ? -20.618 12.496 -6.222 1.00 89.06 483 MET A O 1
ATOM 3833 N N . MET A 1 484 ? -20.509 10.467 -5.230 1.00 87.06 484 MET A N 1
ATOM 3834 C CA . MET A 1 484 ? -19.065 10.271 -5.422 1.00 87.06 484 MET A CA 1
ATOM 3835 C C . MET A 1 484 ? -18.740 9.959 -6.887 1.00 87.06 484 MET A C 1
ATOM 3837 O O . MET A 1 484 ? -17.928 10.645 -7.501 1.00 87.06 484 MET A O 1
ATOM 3841 N N . GLY A 1 485 ? -19.418 8.965 -7.465 1.00 85.00 485 GLY A N 1
ATOM 3842 C CA . GLY A 1 485 ? -19.468 8.737 -8.905 1.00 85.00 485 GLY A CA 1
ATOM 3843 C C . GLY A 1 485 ? -20.630 9.503 -9.531 1.00 85.00 485 GLY A C 1
ATOM 3844 O O . GLY A 1 485 ? -21.691 9.632 -8.926 1.00 85.00 485 GLY A O 1
ATOM 3845 N N . LYS A 1 486 ? -20.436 10.036 -10.740 1.00 87.69 486 LYS A N 1
ATOM 3846 C CA . LYS A 1 486 ? -21.487 10.682 -11.541 1.00 87.69 486 LYS A CA 1
ATOM 3847 C C . LYS A 1 486 ? -21.268 10.370 -13.014 1.00 87.69 486 LYS A C 1
ATOM 3849 O O . LYS A 1 486 ? -20.132 10.278 -13.474 1.00 87.69 486 LYS A O 1
ATOM 3854 N N . ARG A 1 487 ? -22.356 10.277 -13.781 1.00 89.56 487 ARG A N 1
ATOM 3855 C CA . ARG A 1 487 ? -22.270 10.399 -15.242 1.00 89.56 487 ARG A CA 1
ATOM 3856 C C . ARG A 1 487 ? -22.056 11.871 -15.585 1.00 89.56 487 ARG A C 1
ATOM 3858 O O . ARG A 1 487 ? -22.733 12.736 -15.033 1.00 89.56 487 ARG A O 1
ATOM 3865 N N . VAL A 1 488 ? -21.113 12.144 -16.478 1.00 91.44 488 VAL A N 1
ATOM 3866 C CA . VAL A 1 488 ? -20.732 13.506 -16.868 1.00 91.44 488 VAL A CA 1
ATOM 3867 C C . VAL A 1 488 ? -21.149 13.803 -18.305 1.00 91.44 488 VAL A C 1
ATOM 3869 O O . VAL A 1 488 ? -21.213 12.907 -19.145 1.00 91.44 488 VAL A O 1
ATOM 3872 N N . ASN A 1 489 ? -21.420 15.078 -18.581 1.00 92.50 489 ASN A N 1
ATOM 3873 C CA . ASN A 1 489 ? -21.597 15.588 -19.941 1.00 92.50 489 ASN A CA 1
ATOM 3874 C C . ASN A 1 489 ? -20.229 15.865 -20.590 1.00 92.50 489 ASN A C 1
ATOM 3876 O O . ASN A 1 489 ? -19.208 15.860 -19.906 1.00 92.50 489 ASN A O 1
ATOM 3880 N N . PHE A 1 490 ? -20.220 16.159 -21.897 1.00 93.44 490 PHE A N 1
ATOM 3881 C CA . PHE A 1 490 ? -19.008 16.523 -22.654 1.00 93.44 490 PHE A CA 1
ATOM 3882 C C . PHE A 1 490 ? -17.875 15.494 -22.525 1.00 93.44 490 PHE A C 1
ATOM 3884 O O . PHE A 1 490 ? -16.703 15.839 -22.377 1.00 93.44 490 PHE A O 1
ATOM 3891 N N . ALA A 1 491 ? -18.249 14.218 -22.587 1.00 94.50 491 ALA A N 1
ATOM 3892 C CA . ALA A 1 491 ? -17.327 13.099 -22.621 1.00 94.50 491 ALA A CA 1
ATOM 3893 C C . ALA A 1 491 ? -17.640 12.180 -23.808 1.00 94.50 491 ALA A C 1
ATOM 3895 O O . ALA A 1 491 ? -18.769 12.149 -24.303 1.00 94.50 491 ALA A O 1
ATOM 3896 N N . ALA A 1 492 ? -16.636 11.440 -24.256 1.00 94.31 492 ALA A N 1
ATOM 3897 C CA . ALA A 1 492 ? -16.739 10.410 -25.277 1.00 94.31 492 ALA A CA 1
ATOM 3898 C C . ALA A 1 492 ? -16.000 9.152 -24.812 1.00 94.31 492 ALA A C 1
ATOM 3900 O O . ALA A 1 492 ? -15.199 9.199 -23.881 1.00 94.31 492 ALA A O 1
ATOM 3901 N N . ARG A 1 493 ? -16.269 8.026 -25.465 1.00 92.50 493 ARG A N 1
ATOM 3902 C CA . ARG A 1 493 ? -15.575 6.762 -25.234 1.00 92.50 493 ARG A CA 1
ATOM 3903 C C . ARG A 1 493 ? -15.372 6.071 -26.573 1.00 92.50 493 ARG A C 1
ATOM 3905 O O . ARG A 1 493 ? -16.265 6.107 -27.418 1.00 92.50 493 ARG A O 1
ATOM 3912 N N . SER A 1 494 ? -14.205 5.477 -26.767 1.00 93.31 494 SER A N 1
ATOM 3913 C CA . SER A 1 494 ? -13.896 4.660 -27.937 1.00 93.31 494 SER A CA 1
ATOM 3914 C C . SER A 1 494 ? -12.768 3.694 -27.610 1.00 93.31 494 SER A C 1
ATOM 3916 O O . SER A 1 494 ? -11.958 3.965 -26.723 1.00 93.31 494 SER A O 1
ATOM 3918 N N . VAL A 1 495 ? -12.678 2.628 -28.404 1.00 94.38 495 VAL A N 1
ATOM 3919 C CA . VAL A 1 495 ? -11.466 1.818 -28.530 1.00 94.38 495 VAL A CA 1
ATOM 3920 C C . VAL A 1 495 ? -10.291 2.720 -28.912 1.00 94.38 495 VAL A C 1
ATOM 3922 O O . VAL A 1 495 ? -10.464 3.662 -29.706 1.00 94.38 495 VAL A O 1
ATOM 3925 N N . ILE A 1 496 ? -9.124 2.440 -28.336 1.00 94.31 496 ILE A N 1
ATOM 3926 C CA . ILE A 1 496 ? -7.865 3.092 -28.694 1.00 94.31 496 ILE A CA 1
ATOM 3927 C C . ILE A 1 496 ? -7.123 2.330 -29.787 1.00 94.31 496 ILE A C 1
ATOM 3929 O O . ILE A 1 496 ? -7.214 1.115 -29.922 1.00 94.31 496 ILE A O 1
ATOM 3933 N N . SER A 1 497 ? -6.361 3.053 -30.594 1.00 95.25 497 SER A N 1
ATOM 3934 C CA . SER A 1 497 ? -5.494 2.477 -31.614 1.00 95.25 497 SER A CA 1
ATOM 3935 C C . SER A 1 497 ? -4.132 3.167 -31.574 1.00 95.25 497 SER A C 1
ATOM 3937 O O . SER A 1 497 ? -4.065 4.359 -31.263 1.00 95.25 497 SER A O 1
ATOM 3939 N N . PRO A 1 498 ? -3.040 2.461 -31.885 1.00 94.62 498 PRO A N 1
ATOM 3940 C CA . PRO A 1 498 ? -1.717 3.057 -31.824 1.00 94.62 498 PRO A CA 1
ATOM 3941 C C . PRO A 1 498 ? -1.497 4.077 -32.950 1.00 94.62 498 PRO A C 1
ATOM 3943 O O . PRO A 1 498 ? -2.026 3.918 -34.057 1.00 94.62 498 PRO A O 1
ATOM 3946 N N . ASP A 1 499 ? -0.693 5.107 -32.674 1.00 93.75 499 ASP A N 1
ATOM 3947 C CA . ASP A 1 499 ? -0.158 6.039 -33.673 1.00 93.75 499 ASP A CA 1
ATOM 3948 C C . ASP A 1 499 ? 1.212 6.615 -33.236 1.00 93.75 499 ASP A C 1
ATOM 3950 O O . ASP A 1 499 ? 1.277 7.369 -32.263 1.00 93.75 499 ASP A O 1
ATOM 3954 N N . PRO A 1 500 ? 2.324 6.288 -33.926 1.00 92.06 500 PRO A N 1
ATOM 3955 C CA . PRO A 1 500 ? 3.649 6.845 -33.631 1.00 92.06 500 PRO A CA 1
ATOM 3956 C C . PRO A 1 500 ? 3.888 8.255 -34.205 1.00 92.06 500 PRO A C 1
ATOM 3958 O O . PRO A 1 500 ? 4.943 8.838 -33.959 1.00 92.06 500 PRO A O 1
ATOM 3961 N N . ASN A 1 501 ? 2.976 8.795 -35.024 1.00 90.94 501 ASN A N 1
ATOM 3962 C CA . ASN A 1 501 ? 3.196 10.059 -35.741 1.00 90.94 501 ASN A CA 1
ATOM 3963 C C . ASN A 1 501 ? 2.695 11.297 -34.990 1.00 90.94 501 ASN A C 1
ATOM 3965 O O . ASN A 1 501 ? 3.136 12.409 -35.318 1.00 90.94 501 ASN A O 1
ATOM 3969 N N . ILE A 1 502 ? 1.783 11.103 -34.033 1.00 92.44 502 ILE A N 1
ATOM 3970 C CA . ILE A 1 502 ? 1.332 12.132 -33.089 1.00 92.44 502 ILE A CA 1
ATOM 3971 C C . ILE A 1 502 ? 2.370 12.334 -31.984 1.00 92.44 502 ILE A C 1
ATOM 3973 O O . ILE A 1 502 ? 3.197 11.455 -31.727 1.00 92.44 502 ILE A O 1
ATOM 3977 N N . GLU A 1 503 ? 2.351 13.495 -31.334 1.00 92.50 503 GLU A N 1
ATOM 3978 C CA . GLU A 1 503 ? 3.233 13.712 -30.188 1.00 92.50 503 GLU A CA 1
ATOM 3979 C C . GLU A 1 503 ? 2.813 12.855 -28.989 1.00 92.50 503 GLU A C 1
ATOM 3981 O O . GLU A 1 503 ? 1.676 12.404 -28.854 1.00 92.50 503 GLU A O 1
ATOM 3986 N N . THR A 1 504 ? 3.751 12.635 -28.073 1.00 93.06 504 THR A N 1
ATOM 3987 C CA . THR A 1 504 ? 3.522 11.784 -26.901 1.00 93.06 504 THR A CA 1
ATOM 3988 C C . THR A 1 504 ? 2.492 12.373 -25.931 1.00 93.06 504 THR A C 1
ATOM 3990 O O . THR A 1 504 ? 1.892 11.623 -25.163 1.00 93.06 504 THR A O 1
ATOM 3993 N N . ASN A 1 505 ? 2.292 13.692 -25.965 1.00 94.19 505 ASN A N 1
ATOM 3994 C CA . ASN A 1 505 ? 1.305 14.440 -25.187 1.00 94.19 505 ASN A CA 1
ATOM 3995 C C . ASN A 1 505 ? 0.036 14.783 -25.984 1.00 94.19 505 ASN A C 1
ATOM 3997 O O . ASN A 1 505 ? -0.808 15.548 -25.510 1.00 94.19 505 ASN A O 1
ATOM 4001 N N . GLU A 1 506 ? -0.097 14.243 -27.196 1.00 94.69 506 GLU A N 1
ATOM 4002 C CA . GLU A 1 506 ? -1.273 14.393 -28.040 1.00 94.69 506 GLU A CA 1
ATOM 4003 C C . GLU A 1 506 ? -2.142 13.132 -28.022 1.00 94.69 506 GLU A C 1
ATOM 4005 O O . GLU A 1 506 ? -1.669 12.005 -27.868 1.00 94.69 506 GLU A O 1
ATOM 4010 N N . ILE A 1 507 ? -3.436 13.336 -28.261 1.00 96.00 507 ILE A N 1
ATOM 4011 C CA . ILE A 1 507 ? -4.390 12.265 -28.524 1.00 96.00 507 ILE A CA 1
ATOM 4012 C C . ILE A 1 507 ? -5.125 12.541 -29.834 1.00 96.00 507 ILE A C 1
ATOM 4014 O O . ILE A 1 507 ? -5.667 13.629 -30.054 1.00 96.00 507 ILE A O 1
ATOM 4018 N N . GLY A 1 508 ? -5.153 11.555 -30.725 1.00 96.38 508 GLY A N 1
ATOM 4019 C CA . GLY A 1 508 ? -5.886 11.644 -31.977 1.00 96.38 508 GLY A CA 1
ATOM 4020 C C . GLY A 1 508 ? -7.384 11.496 -31.740 1.00 96.38 508 GLY A C 1
ATOM 4021 O O . GLY A 1 508 ? -7.864 10.425 -31.368 1.00 96.38 508 GLY A O 1
ATOM 4022 N N . VAL A 1 509 ? -8.129 12.575 -31.964 1.00 96.50 509 VAL A N 1
ATOM 4023 C CA . VAL A 1 509 ? -9.582 12.632 -31.791 1.00 96.50 509 VAL A CA 1
ATOM 4024 C C . VAL A 1 509 ? -10.255 12.442 -33.152 1.00 96.50 509 VAL A C 1
ATOM 4026 O O . VAL A 1 509 ? -9.975 13.213 -34.077 1.00 96.50 509 VAL A O 1
ATOM 4029 N N . PRO A 1 510 ? -11.174 11.472 -33.304 1.00 96.00 510 PRO A N 1
ATOM 4030 C CA . PRO A 1 510 ? -11.885 11.283 -34.559 1.00 96.00 510 PRO A CA 1
ATOM 4031 C C . PRO A 1 510 ? -12.810 12.472 -34.838 1.00 96.00 510 PRO A C 1
ATOM 4033 O O . PRO A 1 510 ? -13.443 13.030 -33.933 1.00 96.00 510 PRO A O 1
ATOM 4036 N N . LEU A 1 511 ? -12.959 12.828 -36.117 1.00 94.50 511 LEU A N 1
ATOM 4037 C CA . LEU A 1 511 ? -13.790 13.957 -36.556 1.00 94.50 511 LEU A CA 1
ATOM 4038 C C . LEU A 1 511 ? -15.244 13.882 -36.039 1.00 94.50 511 LEU A C 1
ATOM 4040 O O . LEU A 1 511 ? -15.881 14.913 -35.817 1.00 94.50 511 LEU A O 1
ATOM 4044 N N . VAL A 1 512 ? -15.762 12.669 -35.816 1.00 93.69 512 VAL A N 1
ATOM 4045 C CA . VAL A 1 512 ? -17.098 12.424 -35.243 1.00 93.69 512 VAL A CA 1
ATOM 4046 C C . VAL A 1 512 ? -17.229 13.031 -33.844 1.00 93.69 512 VAL A C 1
ATOM 4048 O O . VAL A 1 512 ? -18.230 13.685 -33.556 1.00 93.69 512 VAL A O 1
ATOM 4051 N N . PHE A 1 513 ? -16.217 12.862 -32.989 1.00 95.06 513 PHE A N 1
ATOM 4052 C CA . PHE A 1 513 ? -16.209 13.439 -31.644 1.00 95.06 513 PHE A CA 1
ATOM 4053 C C . PHE A 1 513 ? -15.964 14.943 -31.695 1.00 95.06 513 PHE A C 1
ATOM 4055 O O . PHE A 1 513 ? -16.678 15.690 -31.026 1.00 95.06 513 PHE A O 1
ATOM 4062 N N . ALA A 1 514 ? -15.041 15.396 -32.550 1.00 95.00 514 ALA A N 1
ATOM 4063 C CA . ALA A 1 514 ? -14.707 16.814 -32.691 1.00 95.00 514 ALA A CA 1
ATOM 4064 C C . ALA A 1 514 ? -15.928 17.687 -33.044 1.00 95.00 514 ALA A C 1
ATOM 4066 O O . ALA A 1 514 ? -16.097 18.767 -32.485 1.00 95.00 514 ALA A O 1
ATOM 4067 N N . LYS A 1 515 ? -16.829 17.202 -33.913 1.00 93.75 515 LYS A N 1
ATOM 4068 C CA . LYS A 1 515 ? -18.074 17.910 -34.282 1.00 93.75 515 LYS A CA 1
ATOM 4069 C C . LYS A 1 515 ? -19.162 17.890 -33.198 1.00 93.75 515 LYS A C 1
ATOM 4071 O O . LYS A 1 515 ? -20.103 18.674 -33.266 1.00 93.75 515 LYS A O 1
ATOM 4076 N N . LYS A 1 516 ? -19.101 16.963 -32.236 1.00 93.88 516 LYS A N 1
ATOM 4077 C CA . LYS A 1 516 ? -20.133 16.796 -31.192 1.00 93.88 516 LYS A CA 1
ATOM 4078 C C . LYS A 1 516 ? -19.758 17.465 -29.880 1.00 93.88 516 LYS A C 1
ATOM 4080 O O . LYS A 1 516 ? -20.627 18.036 -29.226 1.00 93.88 516 LYS A O 1
ATOM 4085 N N . LEU A 1 517 ? -18.492 17.372 -29.491 1.00 95.56 517 LEU A N 1
ATOM 4086 C CA . LEU A 1 517 ? -17.977 17.999 -28.283 1.00 95.56 517 LEU A CA 1
ATOM 4087 C C . LEU A 1 517 ? -17.799 19.496 -28.533 1.00 95.56 517 LEU A C 1
ATOM 4089 O O . LEU A 1 517 ? -17.182 19.896 -29.518 1.00 95.56 517 LEU A O 1
ATOM 4093 N N . THR A 1 518 ? -18.350 20.317 -27.641 1.00 95.50 518 THR A N 1
ATOM 4094 C CA . THR A 1 518 ? -18.298 21.776 -27.761 1.00 95.50 518 THR A CA 1
ATOM 4095 C C . THR A 1 518 ? -17.683 22.435 -26.540 1.00 95.50 518 THR A C 1
ATOM 4097 O O . THR A 1 518 ? -17.789 21.906 -25.434 1.00 95.50 518 THR A O 1
ATOM 4100 N N . TYR A 1 519 ? -17.105 23.616 -26.744 1.00 95.31 519 TYR A N 1
ATOM 4101 C CA . TYR A 1 519 ? -16.583 24.486 -25.697 1.00 95.31 519 TYR A CA 1
ATOM 4102 C C . TYR A 1 519 ? -17.306 25.842 -25.717 1.00 95.31 519 TYR A C 1
ATOM 4104 O O . TYR A 1 519 ? -17.409 26.444 -26.791 1.00 95.31 519 TYR A O 1
ATOM 4112 N N . PRO A 1 520 ? -17.829 26.342 -24.580 1.00 93.38 520 PRO A N 1
ATOM 4113 C CA . PRO A 1 520 ? -18.550 27.612 -24.512 1.00 93.38 520 PRO A CA 1
ATOM 4114 C C . PRO A 1 520 ? -17.582 28.808 -24.480 1.00 93.38 520 PRO A C 1
ATOM 4116 O O . PRO A 1 520 ? -17.377 29.434 -23.438 1.00 93.38 520 PRO A O 1
ATOM 4119 N N . GLU A 1 521 ? -17.015 29.148 -25.637 1.00 93.06 521 GLU A N 1
ATOM 4120 C CA . GLU A 1 521 ? -16.024 30.216 -25.801 1.00 93.06 521 GLU A CA 1
ATOM 4121 C C . GLU A 1 521 ? -16.679 31.609 -25.678 1.00 93.06 521 GLU A C 1
ATOM 4123 O O . GLU A 1 521 ? -17.565 31.947 -26.477 1.00 93.06 521 GLU A O 1
ATOM 4128 N N . PRO A 1 522 ? -16.284 32.455 -24.705 1.00 91.62 522 PRO A N 1
ATOM 4129 C CA . PRO A 1 522 ? -16.779 33.824 -24.610 1.00 91.62 522 PRO A CA 1
ATOM 4130 C C . PRO A 1 522 ? -16.307 34.664 -25.796 1.00 91.62 522 PRO A C 1
ATOM 4132 O O . PRO A 1 522 ? -15.115 34.728 -26.087 1.00 91.62 522 PRO A O 1
ATOM 4135 N N . VAL A 1 523 ? -17.228 35.370 -26.449 1.00 91.69 523 VAL A N 1
ATOM 4136 C CA . VAL A 1 523 ? -16.878 36.267 -27.552 1.00 91.69 523 VAL A CA 1
ATOM 4137 C C . VAL A 1 523 ? -16.148 37.485 -26.994 1.00 91.69 523 VAL A C 1
ATOM 4139 O O . VAL A 1 523 ? -16.618 38.170 -26.082 1.00 91.69 523 VAL A O 1
ATOM 4142 N N . THR A 1 524 ? -14.984 37.763 -27.559 1.00 90.88 524 THR A N 1
ATOM 4143 C CA . THR A 1 524 ? -14.123 38.897 -27.234 1.00 90.88 524 THR A CA 1
ATOM 4144 C C . THR A 1 524 ? -13.606 39.530 -28.523 1.00 90.88 524 THR A C 1
ATOM 4146 O O . THR A 1 524 ? -13.781 38.999 -29.619 1.00 90.88 524 THR A O 1
ATOM 4149 N N . ASN A 1 525 ? -12.920 40.667 -28.409 1.00 91.25 525 ASN A N 1
ATOM 4150 C CA . ASN A 1 525 ? -12.348 41.329 -29.580 1.00 91.25 525 ASN A CA 1
ATOM 4151 C C . ASN A 1 525 ? -11.246 40.498 -30.265 1.00 91.25 525 ASN A C 1
ATOM 4153 O O . ASN A 1 525 ? -11.061 40.645 -31.470 1.00 91.25 525 ASN A O 1
ATOM 4157 N N . HIS A 1 526 ? -10.535 39.627 -29.533 1.00 91.75 526 HIS A N 1
ATOM 4158 C CA . HIS A 1 526 ? -9.436 38.832 -30.094 1.00 91.75 526 HIS A CA 1
ATOM 4159 C C . HIS A 1 526 ? -9.933 37.598 -30.861 1.00 91.75 526 HIS A C 1
ATOM 4161 O O . HIS A 1 526 ? -9.432 37.322 -31.946 1.00 91.75 526 HIS A O 1
ATOM 4167 N N . ASN A 1 527 ? -10.955 36.901 -30.353 1.00 93.38 527 ASN A N 1
ATOM 4168 C CA . ASN A 1 527 ? -11.475 35.672 -30.968 1.00 93.38 527 ASN A CA 1
ATOM 4169 C C . ASN A 1 527 ? -12.692 35.900 -31.889 1.00 93.38 527 ASN A C 1
ATOM 4171 O O . ASN A 1 527 ? -13.177 34.958 -32.514 1.00 93.38 527 ASN A O 1
ATOM 4175 N N . TYR A 1 528 ? -13.187 37.140 -32.021 1.00 92.88 528 TYR A N 1
ATOM 4176 C CA . TYR A 1 528 ? -14.389 37.447 -32.807 1.00 92.88 528 TYR A CA 1
ATOM 4177 C C . TYR A 1 528 ? -14.335 36.900 -34.239 1.00 92.88 528 TYR A C 1
ATOM 4179 O O . TYR A 1 528 ? -15.322 36.341 -34.706 1.00 92.88 528 TYR A O 1
ATOM 4187 N N . ARG A 1 529 ? -13.200 37.043 -34.941 1.00 94.38 529 ARG A N 1
ATOM 4188 C CA . ARG A 1 529 ? -13.066 36.581 -36.336 1.00 94.38 529 ARG A CA 1
ATOM 4189 C C . ARG A 1 529 ? -13.213 35.062 -36.450 1.00 94.38 529 ARG A C 1
ATOM 4191 O O . ARG A 1 529 ? -13.931 34.587 -37.326 1.00 94.38 529 ARG A O 1
ATOM 4198 N N . GLU A 1 530 ? -12.581 34.326 -35.543 1.00 93.50 530 GLU A N 1
ATOM 4199 C CA . GLU A 1 530 ? -12.622 32.862 -35.501 1.00 93.50 530 GLU A CA 1
ATOM 4200 C C . GLU A 1 530 ? -14.020 32.361 -35.135 1.00 93.50 530 GLU A C 1
ATOM 4202 O O . GLU A 1 530 ? -14.589 31.519 -35.830 1.00 93.50 530 GLU A O 1
ATOM 4207 N N . LEU A 1 531 ? -14.630 32.942 -34.098 1.00 95.25 531 LEU A N 1
ATOM 4208 C CA . LEU A 1 531 ? -15.970 32.565 -33.652 1.00 95.25 531 LEU A CA 1
ATOM 4209 C C . LEU A 1 531 ? -17.054 32.952 -34.658 1.00 95.25 531 LEU A C 1
ATOM 4211 O O . LEU A 1 531 ? -18.012 32.203 -34.845 1.00 95.25 531 LEU A O 1
ATOM 4215 N N . LYS A 1 532 ? -16.891 34.081 -35.354 1.00 95.12 532 LYS A N 1
ATOM 4216 C CA . LYS A 1 532 ? -17.751 34.464 -36.476 1.00 95.12 532 LYS A CA 1
ATOM 4217 C C . LYS A 1 532 ? -17.732 33.378 -37.549 1.00 95.12 532 LYS A C 1
ATOM 4219 O O . LYS A 1 532 ? -18.798 32.940 -37.977 1.00 95.12 532 LYS A O 1
ATOM 4224 N N . GLN A 1 533 ? -16.544 32.913 -37.941 1.00 95.25 533 GLN A N 1
ATOM 4225 C CA . GLN A 1 533 ? -16.416 31.844 -38.929 1.00 95.25 533 GLN A CA 1
ATOM 4226 C C . GLN A 1 533 ? -17.006 30.521 -38.422 1.00 95.25 533 GLN A C 1
ATOM 4228 O O . GLN A 1 533 ? -17.711 29.846 -39.170 1.00 95.25 533 GLN A O 1
ATOM 4233 N N . ALA A 1 534 ? -16.796 30.176 -37.149 1.00 95.75 534 ALA A N 1
ATOM 4234 C CA . ALA A 1 534 ? -17.360 28.972 -36.542 1.00 95.75 534 ALA A CA 1
ATOM 4235 C C . ALA A 1 534 ? -18.902 28.969 -36.572 1.00 95.75 534 ALA A C 1
ATOM 4237 O O . ALA A 1 534 ? -19.513 27.958 -36.924 1.00 95.75 534 ALA A O 1
ATOM 4238 N N . VAL A 1 535 ? -19.542 30.108 -36.273 1.00 95.81 535 VAL A N 1
ATOM 4239 C CA . VAL A 1 535 ? -21.008 30.258 -36.356 1.00 95.81 535 VAL A CA 1
ATOM 4240 C C . VAL A 1 535 ? -21.500 30.147 -37.799 1.00 95.81 535 VAL A C 1
ATOM 4242 O O . VAL A 1 535 ? -22.509 29.484 -38.034 1.00 95.81 535 VAL A O 1
ATOM 4245 N N . ILE A 1 536 ? -20.785 30.735 -38.766 1.00 95.94 536 ILE A N 1
ATOM 4246 C CA . ILE A 1 536 ? -21.113 30.617 -40.197 1.00 95.94 536 ILE A CA 1
ATOM 4247 C C . ILE A 1 536 ? -21.035 29.153 -40.645 1.00 95.94 536 ILE A C 1
ATOM 4249 O O . ILE A 1 536 ? -21.969 28.666 -41.278 1.00 95.94 536 ILE A O 1
ATOM 4253 N N . ASN A 1 537 ? -19.981 28.427 -40.261 1.00 95.25 537 ASN A N 1
ATOM 4254 C CA . ASN A 1 537 ? -19.785 27.014 -40.604 1.00 95.25 537 ASN A CA 1
ATOM 4255 C C . ASN A 1 537 ? -20.875 26.103 -40.008 1.00 95.25 537 ASN A C 1
ATOM 4257 O O . ASN A 1 537 ? -21.305 25.148 -40.661 1.00 95.25 537 ASN A O 1
ATOM 4261 N N . GLY A 1 538 ? -21.402 26.448 -38.828 1.00 94.00 538 GLY A N 1
ATOM 4262 C CA . GLY A 1 538 ? -22.460 25.695 -38.146 1.00 94.00 538 GLY A CA 1
ATOM 4263 C C . GLY A 1 538 ? -21.987 24.331 -37.616 1.00 94.00 538 GLY A C 1
ATOM 4264 O O . GLY A 1 538 ? -20.783 24.110 -37.499 1.00 94.00 538 GLY A O 1
ATOM 4265 N N . PRO A 1 539 ? -22.910 23.414 -37.268 1.00 93.81 539 PRO A N 1
ATOM 4266 C CA . PRO A 1 539 ? -22.563 22.163 -36.586 1.00 93.81 539 PRO A CA 1
ATOM 4267 C C . PRO A 1 539 ? -21.970 21.069 -37.492 1.00 93.81 539 PRO A C 1
ATOM 4269 O O . PRO A 1 539 ? -21.320 20.145 -37.006 1.00 93.81 539 PRO A O 1
ATOM 4272 N N . ASP A 1 540 ? -22.182 21.141 -38.807 1.00 92.25 540 ASP A N 1
ATOM 4273 C CA . ASP A 1 540 ? -21.810 20.047 -39.717 1.00 92.25 540 ASP A CA 1
ATOM 4274 C C . ASP A 1 540 ? -20.415 20.219 -40.338 1.00 92.25 540 ASP A C 1
ATOM 4276 O O . ASP A 1 540 ? -19.735 19.227 -40.626 1.00 92.25 540 ASP A O 1
ATOM 4280 N N . ILE A 1 541 ? -19.958 21.462 -40.514 1.00 93.12 541 ILE A N 1
ATOM 4281 C CA . ILE A 1 541 ? -18.655 21.797 -41.102 1.00 93.12 541 ILE A CA 1
ATOM 4282 C C . ILE A 1 541 ? -17.655 22.059 -39.970 1.00 93.12 541 ILE A C 1
ATOM 4284 O O . ILE A 1 541 ? -17.882 22.902 -39.108 1.00 93.12 541 ILE A O 1
ATOM 4288 N N . TYR A 1 542 ? -16.539 21.326 -39.960 1.00 93.56 542 TYR A N 1
ATOM 4289 C CA . TYR A 1 542 ? -15.451 21.514 -38.996 1.00 93.56 542 TYR A CA 1
ATOM 4290 C C . TYR A 1 542 ? -14.359 22.420 -39.596 1.00 93.56 542 TYR A C 1
ATOM 4292 O O . TYR A 1 542 ? -13.991 22.183 -40.747 1.00 93.56 542 TYR A O 1
ATOM 4300 N N . PRO A 1 543 ? -13.804 23.399 -38.853 1.00 94.62 543 PRO A N 1
ATOM 4301 C CA . PRO A 1 543 ? -14.174 23.835 -37.500 1.00 94.62 543 PRO A CA 1
ATOM 4302 C C . PRO A 1 543 ? -15.463 24.674 -37.498 1.00 94.62 543 PRO A C 1
ATOM 4304 O O . PRO A 1 543 ? -15.631 25.555 -38.334 1.00 94.62 543 PRO A O 1
ATOM 4307 N N . GLY A 1 544 ? -16.375 24.415 -36.562 1.00 95.00 544 GLY A N 1
ATOM 4308 C CA . GLY A 1 544 ? -17.725 24.991 -36.555 1.00 95.00 544 GLY A CA 1
ATOM 4309 C C . GLY A 1 544 ? -18.248 25.268 -35.148 1.00 95.00 544 GLY A C 1
ATOM 4310 O O . GLY A 1 544 ? -17.474 25.291 -34.188 1.00 95.00 544 GLY A O 1
ATOM 4311 N N . ALA A 1 545 ? -19.555 25.489 -35.018 1.00 95.94 545 ALA A N 1
ATOM 4312 C CA . ALA A 1 545 ? -20.226 25.730 -33.742 1.00 95.94 545 ALA A CA 1
ATOM 4313 C C . ALA A 1 545 ? -21.641 25.136 -33.725 1.00 95.94 545 ALA A C 1
ATOM 4315 O O . ALA A 1 545 ? -22.357 25.168 -34.727 1.00 95.94 545 ALA A O 1
ATOM 4316 N N . ALA A 1 546 ? -22.080 24.652 -32.562 1.00 95.12 546 ALA A N 1
ATOM 4317 C CA . ALA A 1 546 ? -23.399 24.034 -32.410 1.00 95.12 546 ALA A CA 1
ATOM 4318 C C . ALA A 1 546 ? -24.493 25.018 -31.962 1.00 95.12 546 ALA A C 1
ATOM 4320 O O . ALA A 1 546 ? -25.663 24.867 -32.330 1.00 95.12 546 ALA A O 1
ATOM 4321 N N . ALA A 1 547 ? -24.131 26.012 -31.150 1.00 95.38 547 ALA A N 1
ATOM 4322 C CA . ALA A 1 547 ? -25.070 26.953 -30.547 1.00 95.38 547 ALA A CA 1
ATOM 4323 C C . ALA A 1 547 ? -24.406 28.291 -30.181 1.00 95.38 547 ALA A C 1
ATOM 4325 O O . ALA A 1 547 ? -23.182 28.382 -30.065 1.00 95.38 547 ALA A O 1
ATOM 4326 N N . VAL A 1 548 ? -25.228 29.319 -29.967 1.00 94.38 548 VAL A N 1
ATOM 4327 C CA . VAL A 1 548 ? -24.816 30.630 -29.444 1.00 94.38 548 VAL A CA 1
ATOM 4328 C C . VAL A 1 548 ? -25.653 30.959 -28.211 1.00 94.38 548 VAL A C 1
ATOM 4330 O O . VAL A 1 548 ? -26.879 30.924 -28.262 1.00 94.38 548 VAL A O 1
ATOM 4333 N N . GLU A 1 549 ? -24.999 31.279 -27.101 1.00 91.56 549 GLU A N 1
ATOM 4334 C CA . GLU A 1 549 ? -25.629 31.731 -25.863 1.00 91.56 549 GLU A CA 1
ATOM 4335 C C . GLU A 1 549 ? -25.601 33.261 -25.791 1.00 91.56 549 GLU A C 1
ATOM 4337 O O . GLU A 1 549 ? -24.539 33.887 -25.845 1.00 91.56 549 GLU A O 1
ATOM 4342 N N . ASN A 1 550 ? -26.778 33.868 -25.654 1.00 87.88 550 ASN A N 1
ATOM 4343 C CA . ASN A 1 550 ? -26.925 35.309 -25.461 1.00 87.88 550 ASN A CA 1
ATOM 4344 C C . ASN A 1 550 ? -26.605 35.718 -24.011 1.00 87.88 550 ASN A C 1
ATOM 4346 O O . ASN A 1 550 ? -26.548 34.897 -23.101 1.00 87.88 550 ASN A O 1
ATOM 4350 N N . GLU A 1 551 ? -26.516 37.018 -23.741 1.00 83.69 551 GLU A N 1
ATOM 4351 C CA . GLU A 1 551 ? -26.170 37.600 -22.431 1.00 83.69 551 GLU A CA 1
ATOM 4352 C C . GLU A 1 551 ? -27.189 37.267 -21.312 1.00 83.69 551 GLU A C 1
ATOM 4354 O O . GLU A 1 551 ? -26.890 37.340 -20.113 1.00 83.69 551 GLU A O 1
ATOM 4359 N N . ILE A 1 552 ? -28.407 36.874 -21.701 1.00 79.44 552 ILE A N 1
ATOM 4360 C CA . ILE A 1 552 ? -29.502 36.438 -20.814 1.00 79.44 552 ILE A CA 1
ATOM 4361 C C . ILE A 1 552 ? -29.325 34.960 -20.386 1.00 79.44 552 ILE A C 1
ATOM 4363 O O . ILE A 1 552 ? -29.909 34.513 -19.395 1.00 79.44 552 ILE A O 1
ATOM 4367 N N . GLY A 1 553 ? -28.478 34.204 -21.092 1.00 81.38 553 GLY A N 1
ATOM 4368 C CA . GLY A 1 553 ? -28.327 32.751 -20.962 1.00 81.38 553 GLY A CA 1
ATOM 4369 C C . GLY A 1 553 ? -29.281 31.952 -21.858 1.00 81.38 553 GLY A C 1
ATOM 4370 O O . GLY A 1 553 ? -29.440 30.751 -21.671 1.00 81.38 553 GLY A O 1
ATOM 4371 N N . GLN A 1 554 ? -29.959 32.609 -22.806 1.00 85.75 554 GLN A N 1
ATOM 4372 C CA . GLN A 1 554 ? -30.752 31.923 -23.829 1.00 85.75 554 GLN A CA 1
ATOM 4373 C C . GLN A 1 554 ? -29.818 31.316 -24.875 1.00 85.75 554 GLN A C 1
ATOM 4375 O O . GLN A 1 554 ? -29.012 32.037 -25.464 1.00 85.75 554 GLN A O 1
ATOM 4380 N N . VAL A 1 555 ? -29.950 30.012 -25.113 1.00 90.75 555 VAL A N 1
ATOM 4381 C CA . VAL A 1 555 ? -29.138 29.261 -26.076 1.00 90.75 555 VAL A CA 1
ATOM 4382 C C . VAL A 1 555 ? -29.907 29.114 -27.388 1.00 90.75 555 VAL A C 1
ATOM 4384 O O . VAL A 1 555 ? -30.978 28.513 -27.430 1.00 90.75 555 VAL A O 1
ATOM 4387 N N . VAL A 1 556 ? -29.354 29.657 -28.468 1.00 92.44 556 VAL A N 1
ATOM 4388 C CA . VAL A 1 556 ? -29.875 29.540 -29.832 1.00 92.44 556 VAL A CA 1
ATOM 4389 C C . VAL A 1 556 ? -29.122 28.421 -30.544 1.00 92.44 556 VAL A C 1
ATOM 4391 O O . VAL A 1 556 ? -27.917 28.522 -30.771 1.00 92.44 556 VAL A O 1
ATOM 4394 N N . SER A 1 557 ? -29.823 27.343 -30.902 1.00 94.56 557 SER A N 1
ATOM 4395 C CA . SER A 1 557 ? -29.231 26.243 -31.674 1.00 94.56 557 SER A CA 1
ATOM 4396 C C . SER A 1 557 ? -29.007 26.649 -33.132 1.00 94.56 557 SER A C 1
ATOM 4398 O O . SER A 1 557 ? -29.906 27.197 -33.770 1.00 94.56 557 SER A O 1
ATOM 4400 N N . LEU A 1 558 ? -27.831 26.324 -33.677 1.00 94.00 558 LEU A N 1
ATOM 4401 C CA . LEU A 1 558 ? -27.482 26.569 -35.081 1.00 94.00 558 LEU A CA 1
ATOM 4402 C C . LEU A 1 558 ? -27.894 25.416 -36.011 1.00 94.00 558 LEU A C 1
ATOM 4404 O O . LEU A 1 558 ? -27.779 25.545 -37.225 1.00 94.00 558 LEU A O 1
ATOM 4408 N N . LYS A 1 559 ? -28.399 24.300 -35.464 1.00 91.88 559 LYS A N 1
ATOM 4409 C CA . LYS A 1 559 ? -28.735 23.085 -36.228 1.00 91.88 559 LYS A CA 1
ATOM 4410 C C . LYS A 1 559 ? -29.827 23.305 -37.274 1.00 91.88 559 LYS A C 1
ATOM 4412 O O . LYS A 1 559 ? -29.744 22.763 -38.366 1.00 91.88 559 LYS A O 1
ATOM 4417 N N . PHE A 1 560 ? -30.847 24.087 -36.934 1.00 90.94 560 PHE A N 1
ATOM 4418 C CA . PHE A 1 560 ? -31.997 24.339 -37.808 1.00 90.94 560 PHE A CA 1
ATOM 4419 C C . PHE A 1 560 ? -31.908 25.693 -38.523 1.00 90.94 560 PHE A C 1
ATOM 4421 O O . PHE A 1 560 ? -32.907 26.162 -39.058 1.00 90.94 560 PHE A O 1
ATOM 4428 N N . LYS A 1 561 ? -30.737 26.344 -38.489 1.00 91.19 561 LYS A N 1
ATOM 4429 C CA . LYS A 1 561 ? -30.539 27.689 -39.029 1.00 91.19 561 LYS A CA 1
ATOM 4430 C C . LYS A 1 561 ? -29.898 27.655 -40.410 1.00 91.19 561 LYS A C 1
ATOM 4432 O O . LYS A 1 561 ? -28.857 27.023 -40.616 1.00 91.19 561 LYS A O 1
ATOM 4437 N N . GLY A 1 562 ? -30.507 28.379 -41.348 1.00 91.81 562 GLY A N 1
ATOM 4438 C CA . GLY A 1 562 ? -29.956 28.580 -42.688 1.00 91.81 562 GLY A CA 1
ATOM 4439 C C . GLY A 1 562 ? -28.591 29.276 -42.641 1.00 91.81 562 GLY A C 1
ATOM 4440 O O . GLY A 1 562 ? -28.210 29.855 -41.622 1.00 91.81 562 GLY A O 1
ATOM 4441 N N . VAL A 1 563 ? -27.830 29.223 -43.737 1.00 92.25 563 VAL A N 1
ATOM 4442 C CA . VAL A 1 563 ? -26.523 29.907 -43.817 1.00 92.25 563 VAL A CA 1
ATOM 4443 C C . VAL A 1 563 ? -26.691 31.417 -43.609 1.00 92.25 563 VAL A C 1
ATOM 4445 O O . VAL A 1 563 ? -25.952 32.005 -42.823 1.00 92.25 563 VAL A O 1
ATOM 4448 N N . ASP A 1 564 ? -27.720 32.023 -44.205 1.00 93.19 564 ASP A N 1
ATOM 4449 C CA . ASP A 1 564 ? -27.998 33.460 -44.073 1.00 93.19 564 ASP A CA 1
ATOM 4450 C C . ASP A 1 564 ? -28.360 33.860 -42.637 1.00 93.19 564 ASP A C 1
ATOM 4452 O O . ASP A 1 564 ? -27.859 34.854 -42.108 1.00 93.19 564 ASP A O 1
ATOM 4456 N N . GLU A 1 565 ? -29.173 33.045 -41.957 1.00 93.00 565 GLU A N 1
ATOM 4457 C CA . GLU A 1 565 ? -29.505 33.259 -40.545 1.00 93.00 565 GLU A CA 1
ATOM 4458 C C . GLU A 1 565 ? -28.262 33.133 -39.654 1.00 93.00 565 GLU A C 1
ATOM 4460 O O . GLU A 1 565 ? -28.078 33.918 -38.722 1.00 93.00 565 GLU A O 1
ATOM 4465 N N . ARG A 1 566 ? -27.377 32.172 -39.951 1.00 93.81 566 ARG A N 1
ATOM 4466 C CA . ARG A 1 566 ? -26.095 32.016 -39.251 1.00 93.81 566 ARG A CA 1
ATOM 4467 C C . ARG A 1 566 ? -25.189 33.222 -39.466 1.00 93.81 566 ARG A C 1
ATOM 4469 O O . ARG A 1 566 ? -24.615 33.706 -38.495 1.00 93.81 566 ARG A O 1
ATOM 4476 N N . ILE A 1 567 ? -25.104 33.754 -40.686 1.00 94.31 567 ILE A N 1
ATOM 4477 C CA . ILE A 1 567 ? -24.358 34.985 -40.989 1.00 94.31 567 ILE A CA 1
ATOM 4478 C C . ILE A 1 567 ? -24.924 36.167 -40.192 1.00 94.31 567 ILE A C 1
ATOM 4480 O O . ILE A 1 567 ? -24.156 36.933 -39.602 1.00 94.31 567 ILE A O 1
ATOM 4484 N N . ALA A 1 568 ? -26.252 36.299 -40.115 1.00 92.62 568 ALA A N 1
ATOM 4485 C CA . ALA A 1 568 ? -26.900 37.346 -39.329 1.00 92.62 568 ALA A CA 1
ATOM 4486 C C . ALA A 1 568 ? -26.534 37.247 -37.837 1.00 92.62 568 ALA A C 1
ATOM 4488 O O . ALA A 1 568 ? -26.097 38.235 -37.245 1.00 92.62 568 ALA A O 1
ATOM 4489 N N . ILE A 1 569 ? -26.618 36.048 -37.248 1.00 92.25 569 ILE A N 1
ATOM 4490 C CA . ILE A 1 569 ? -26.223 35.801 -35.851 1.00 92.25 569 ILE A CA 1
ATOM 4491 C C . ILE A 1 569 ? -24.727 36.085 -35.646 1.00 92.25 569 ILE A C 1
ATOM 4493 O O . ILE A 1 569 ? -24.353 36.749 -34.679 1.00 92.25 569 ILE A O 1
ATOM 4497 N N . ALA A 1 570 ? -23.873 35.634 -36.569 1.00 92.31 570 ALA A N 1
ATOM 4498 C CA . ALA A 1 570 ? -22.423 35.805 -36.508 1.00 92.31 570 ALA A CA 1
ATOM 4499 C C . ALA A 1 570 ? -22.009 37.290 -36.526 1.00 92.31 570 ALA A C 1
ATOM 4501 O O . ALA A 1 570 ? -21.090 37.704 -35.815 1.00 92.31 570 ALA A O 1
ATOM 4502 N N . ASN A 1 571 ? -22.721 38.125 -37.290 1.00 92.62 571 ASN A N 1
ATOM 4503 C CA . ASN A 1 571 ? -22.506 39.573 -37.304 1.00 92.62 571 ASN A CA 1
ATOM 4504 C C . ASN A 1 571 ? -22.940 40.249 -35.988 1.00 92.62 571 ASN A C 1
ATOM 4506 O O . ASN A 1 571 ? -22.359 41.263 -35.610 1.00 92.62 571 ASN A O 1
ATOM 4510 N N . MET A 1 572 ? -23.892 39.664 -35.254 1.00 90.31 572 MET A N 1
ATOM 4511 C CA . MET A 1 572 ? -24.430 40.190 -33.992 1.00 90.31 572 MET A CA 1
ATOM 4512 C C . MET A 1 572 ? -23.689 39.707 -32.730 1.00 90.31 572 MET A C 1
ATOM 4514 O O . MET A 1 572 ? -24.138 39.979 -31.613 1.00 90.31 572 MET A O 1
ATOM 4518 N N . LEU A 1 573 ? -22.572 38.981 -32.842 1.00 89.88 573 LEU A N 1
ATOM 4519 C CA . LEU A 1 573 ? -21.907 38.384 -31.671 1.00 89.88 573 LEU A CA 1
ATOM 4520 C C . LEU A 1 573 ? -21.357 39.414 -30.666 1.00 89.88 573 LEU A C 1
ATOM 4522 O O . LEU A 1 573 ? -21.389 39.163 -29.464 1.00 89.88 573 LEU A O 1
ATOM 4526 N N . LEU A 1 574 ? -20.890 40.572 -31.144 1.00 87.31 574 LEU A N 1
ATOM 4527 C CA . LEU A 1 574 ? -20.407 41.673 -30.295 1.00 87.31 574 LEU A CA 1
ATOM 4528 C C . LEU A 1 574 ? -21.494 42.710 -29.971 1.00 87.31 574 LEU A C 1
ATOM 4530 O O . LEU A 1 574 ? -21.281 43.578 -29.126 1.00 87.31 574 LEU A O 1
ATOM 4534 N N . SER A 1 575 ? -22.651 42.652 -30.638 1.00 84.38 575 SER A N 1
ATOM 4535 C CA . SER A 1 575 ? -23.741 43.598 -30.389 1.00 84.38 575 SER A CA 1
ATOM 4536 C C . SER A 1 575 ? -24.557 43.172 -29.160 1.00 84.38 575 SER A C 1
ATOM 4538 O O . SER A 1 575 ? -25.001 42.017 -29.128 1.00 84.38 575 SER A O 1
ATOM 4540 N N . PRO A 1 576 ? -24.816 44.079 -28.198 1.00 76.81 576 PRO A N 1
ATOM 4541 C CA . PRO A 1 576 ? -25.584 43.759 -27.001 1.00 76.81 576 PRO A CA 1
ATOM 4542 C C . PRO A 1 576 ? -27.044 43.448 -27.348 1.00 76.81 576 PRO A C 1
ATOM 4544 O O . PRO A 1 576 ? -27.686 44.216 -28.061 1.00 76.81 576 PRO A O 1
ATOM 4547 N N . SER A 1 577 ? -27.602 42.362 -26.806 1.00 71.50 577 SER A N 1
ATOM 4548 C CA . SER A 1 577 ? -29.013 42.009 -27.062 1.00 71.50 577 SER A CA 1
ATOM 4549 C C . SER A 1 577 ? -30.020 42.941 -26.370 1.00 71.50 577 SER A C 1
ATOM 4551 O O . SER A 1 577 ? -31.142 43.102 -26.842 1.00 71.50 577 SER A O 1
ATOM 4553 N N . ASN A 1 578 ? -29.657 43.551 -25.234 1.00 67.75 578 ASN A N 1
ATOM 4554 C CA . ASN A 1 578 ? -30.516 44.498 -24.518 1.00 67.75 578 ASN A CA 1
ATOM 4555 C C . ASN A 1 578 ? -29.671 45.539 -23.775 1.00 67.75 578 ASN A C 1
ATOM 4557 O O . ASN A 1 578 ? -28.931 45.199 -22.852 1.00 67.75 578 ASN A O 1
ATOM 4561 N N . PHE A 1 579 ? -29.833 46.817 -24.124 1.00 64.69 579 PHE A N 1
ATOM 4562 C CA . PHE A 1 579 ? -29.094 47.925 -23.510 1.00 64.69 579 PHE A CA 1
ATOM 4563 C C . PHE A 1 579 ? -29.293 48.041 -21.988 1.00 64.69 579 PHE A C 1
ATOM 4565 O O . PHE A 1 579 ? -28.411 48.555 -21.301 1.00 64.69 579 PHE A O 1
ATOM 4572 N N . LYS A 1 580 ? -30.416 47.551 -21.436 1.00 66.00 580 LYS A N 1
ATOM 4573 C CA . LYS A 1 580 ? -30.683 47.593 -19.984 1.00 66.00 580 LYS A CA 1
ATOM 4574 C C . LYS A 1 580 ? -29.894 46.555 -19.187 1.00 66.00 580 LYS A C 1
ATOM 4576 O O . LYS A 1 580 ? -29.654 46.751 -17.996 1.00 66.00 580 LYS A O 1
ATOM 4581 N N . ILE A 1 581 ? -29.479 45.460 -19.820 1.00 60.03 581 ILE A N 1
ATOM 4582 C CA . ILE A 1 581 ? -28.715 44.395 -19.168 1.00 60.03 581 ILE A CA 1
ATOM 4583 C C . ILE A 1 581 ? -27.246 44.828 -19.211 1.00 60.03 581 ILE A C 1
ATOM 4585 O O . ILE A 1 581 ? -26.499 44.487 -20.121 1.00 60.03 581 ILE A O 1
ATOM 4589 N N . LYS A 1 582 ? -26.884 45.701 -18.257 1.00 52.44 582 LYS A N 1
ATOM 4590 C CA . LYS A 1 582 ? -25.563 46.332 -18.093 1.00 52.44 582 LYS A CA 1
ATOM 4591 C C . LYS A 1 582 ? -24.413 45.375 -18.441 1.00 52.44 582 LYS A C 1
ATOM 4593 O O . LYS A 1 582 ? -24.271 44.366 -17.759 1.00 52.44 582 LYS A O 1
ATOM 4598 N N . ARG A 1 583 ? -23.605 45.768 -19.443 1.00 56.62 583 ARG A N 1
ATOM 4599 C CA . ARG A 1 583 ? -22.148 45.604 -19.738 1.00 56.62 583 ARG A CA 1
ATOM 4600 C C . ARG A 1 583 ? -21.296 44.445 -19.170 1.00 56.62 583 ARG A C 1
ATOM 4602 O O . ARG A 1 583 ? -20.131 44.363 -19.529 1.00 56.62 583 ARG A O 1
ATOM 4609 N N . SER A 1 584 ? -21.793 43.566 -18.312 1.00 65.00 584 SER A N 1
ATOM 4610 C CA . SER A 1 584 ? -20.970 42.605 -17.571 1.00 65.00 584 SER A CA 1
ATOM 4611 C C . SER A 1 584 ? -20.881 41.225 -18.228 1.00 65.00 584 SER A C 1
ATOM 4613 O O . SER A 1 584 ? -20.125 40.387 -17.742 1.00 65.00 584 SER A O 1
ATOM 4615 N N . ARG A 1 585 ? -21.668 40.944 -19.275 1.00 71.56 585 ARG A N 1
ATOM 4616 C CA . ARG A 1 585 ? -21.736 39.621 -19.909 1.00 71.56 585 ARG A CA 1
ATOM 4617 C C . ARG A 1 585 ? -21.536 39.727 -21.411 1.00 71.56 585 ARG A C 1
ATOM 4619 O O . ARG A 1 585 ? -22.172 40.554 -22.057 1.00 71.56 585 ARG A O 1
ATOM 4626 N N . ASN A 1 586 ? -20.723 38.826 -21.942 1.00 83.38 586 ASN A N 1
ATOM 4627 C CA . ASN A 1 586 ? -20.523 38.656 -23.374 1.00 83.38 586 ASN A CA 1
ATOM 4628 C C . ASN A 1 586 ? -21.352 37.457 -23.848 1.00 83.38 586 ASN A C 1
ATOM 4630 O O . ASN A 1 586 ? -21.649 36.555 -23.058 1.00 83.38 586 ASN A O 1
ATOM 4634 N N . LYS A 1 587 ? -21.697 37.422 -25.138 1.00 89.12 587 LYS A N 1
ATOM 4635 C CA . LYS A 1 587 ? -22.244 36.208 -25.761 1.00 89.12 587 LYS A CA 1
ATOM 4636 C C . LYS A 1 587 ? -21.193 35.096 -25.738 1.00 89.12 587 LYS A C 1
ATOM 4638 O O . LYS A 1 587 ? -19.995 35.382 -25.729 1.00 89.12 587 LYS A O 1
ATOM 4643 N N . LYS A 1 588 ? -21.626 33.837 -25.745 1.00 91.62 588 LYS A N 1
ATOM 4644 C CA . LYS A 1 588 ? -20.733 32.672 -25.841 1.00 91.62 588 LYS A CA 1
ATOM 4645 C C . LYS A 1 588 ? -21.071 31.854 -27.076 1.00 91.62 588 LYS A C 1
ATOM 4647 O O . LYS A 1 588 ? -22.242 31.633 -27.368 1.00 91.62 588 LYS A O 1
ATOM 4652 N N . VAL A 1 589 ? -20.058 31.386 -27.790 1.00 94.81 589 VAL A N 1
ATOM 4653 C CA . VAL A 1 589 ? -20.222 30.499 -28.944 1.00 94.81 589 VAL A CA 1
ATOM 4654 C C . VAL A 1 589 ? -19.784 29.104 -28.536 1.00 94.81 589 VAL A C 1
ATOM 4656 O O . VAL A 1 589 ? -18.674 28.917 -28.050 1.00 94.81 589 VAL A O 1
ATOM 4659 N N . TYR A 1 590 ? -20.656 28.118 -28.729 1.00 95.44 590 TYR A N 1
ATOM 4660 C CA . TYR A 1 590 ? -20.375 26.724 -28.397 1.00 95.44 590 TYR A CA 1
ATOM 4661 C C . TYR A 1 590 ? -19.632 26.116 -29.590 1.00 95.44 590 TYR A C 1
ATOM 4663 O O . TYR A 1 590 ? -20.230 25.430 -30.427 1.00 95.44 590 TYR A O 1
ATOM 4671 N N . ARG A 1 591 ? -18.346 26.469 -29.716 1.00 95.69 591 ARG A N 1
ATOM 4672 C CA . ARG A 1 591 ? -17.458 26.027 -30.801 1.00 95.69 591 ARG A CA 1
ATOM 4673 C C . ARG A 1 591 ? -17.162 24.534 -30.678 1.00 95.69 591 ARG A C 1
ATOM 4675 O O . ARG A 1 591 ? -17.171 24.008 -29.571 1.00 95.69 591 ARG A O 1
ATOM 4682 N N . HIS A 1 592 ? -16.891 23.863 -31.792 1.00 96.94 592 HIS A N 1
ATOM 4683 C CA . HIS A 1 592 ? -16.404 22.479 -31.808 1.00 96.94 592 HIS A CA 1
ATOM 4684 C C . HIS A 1 592 ? -15.071 22.334 -31.055 1.00 96.94 592 HIS A C 1
ATOM 4686 O O . HIS A 1 592 ? -14.329 23.310 -30.906 1.00 96.94 592 HIS A O 1
ATOM 4692 N N . LEU A 1 593 ? -14.756 21.112 -30.619 1.00 95.62 593 LEU A N 1
ATOM 4693 C CA . LEU A 1 593 ? -13.422 20.750 -30.137 1.00 95.62 593 LEU A CA 1
ATOM 4694 C C . LEU A 1 593 ? -12.434 20.864 -31.294 1.00 95.62 593 LEU A C 1
ATOM 4696 O O . LEU A 1 593 ? -12.618 20.228 -32.329 1.00 95.62 593 LEU A O 1
ATOM 4700 N N . THR A 1 594 ? -11.397 21.670 -31.112 1.00 94.62 594 THR A N 1
ATOM 4701 C CA . THR A 1 594 ? -10.382 21.984 -32.121 1.00 94.62 594 THR A CA 1
ATOM 4702 C C . THR A 1 594 ? -9.024 21.389 -31.765 1.00 94.62 594 THR A C 1
ATOM 4704 O O . THR A 1 594 ? -8.756 21.063 -30.609 1.00 94.62 594 THR A O 1
ATOM 4707 N N . THR A 1 595 ? -8.142 21.248 -32.758 1.00 94.31 595 THR A N 1
ATOM 4708 C CA . THR A 1 595 ? -6.755 20.830 -32.514 1.00 94.31 595 THR A CA 1
ATOM 4709 C C . THR A 1 595 ? -6.057 21.822 -31.580 1.00 94.31 595 THR A C 1
ATOM 4711 O O . THR A 1 595 ? -6.081 23.023 -31.834 1.00 94.31 595 THR A O 1
ATOM 4714 N N . GLY A 1 596 ? -5.432 21.318 -30.516 1.00 91.75 596 GLY A N 1
ATOM 4715 C CA . GLY A 1 596 ? -4.780 22.116 -29.474 1.00 91.75 596 GLY A CA 1
ATOM 4716 C C . GLY A 1 596 ? -5.617 22.327 -28.207 1.00 91.75 596 GLY A C 1
ATOM 4717 O O . GLY A 1 596 ? -5.069 22.780 -27.201 1.00 91.75 596 GLY A O 1
ATOM 4718 N N . ASP A 1 597 ? -6.906 21.966 -28.209 1.00 94.81 597 ASP A N 1
ATOM 4719 C CA . ASP A 1 597 ? -7.696 21.892 -26.975 1.00 94.81 597 ASP A CA 1
ATOM 4720 C C . ASP A 1 597 ? -7.153 20.799 -26.039 1.00 94.81 597 ASP A C 1
ATOM 4722 O O . ASP A 1 597 ? -6.575 19.815 -26.491 1.00 94.81 597 ASP A O 1
ATOM 4726 N N . ILE A 1 598 ? -7.341 20.958 -24.729 1.00 95.50 598 ILE A N 1
ATOM 4727 C CA . ILE A 1 598 ? -6.900 19.970 -23.734 1.00 95.50 598 ILE A CA 1
ATOM 4728 C C . ILE A 1 598 ? -8.065 19.050 -23.388 1.00 95.50 598 ILE A C 1
ATOM 4730 O O . ILE A 1 598 ? -9.169 19.524 -23.114 1.00 95.50 598 ILE A O 1
ATOM 4734 N N . VAL A 1 599 ? -7.813 17.746 -23.378 1.00 96.12 599 VAL A N 1
ATOM 4735 C CA . VAL A 1 599 ? -8.769 16.706 -22.988 1.00 96.12 599 VAL A CA 1
ATOM 4736 C C . VAL A 1 599 ? -8.156 15.809 -21.922 1.00 96.12 599 VAL A C 1
ATOM 4738 O O . VAL A 1 599 ? -6.959 15.549 -21.944 1.00 96.12 599 VAL A O 1
ATOM 4741 N N . LEU A 1 600 ? -8.967 15.322 -20.988 1.00 96.75 600 LEU A N 1
ATOM 4742 C CA . LEU A 1 600 ? -8.535 14.337 -19.999 1.00 96.75 600 LEU A CA 1
ATOM 4743 C C . LEU A 1 600 ? -8.868 12.936 -20.511 1.00 96.75 600 LEU A C 1
ATOM 4745 O O . LEU A 1 600 ? -10.035 12.619 -20.741 1.00 96.75 600 LEU A O 1
ATOM 4749 N N . MET A 1 601 ? -7.845 12.107 -20.673 1.00 95.56 601 MET A N 1
ATOM 4750 C CA . MET A 1 601 ? -7.960 10.717 -21.099 1.00 95.56 601 MET A CA 1
ATOM 4751 C C . MET A 1 601 ? -7.863 9.797 -19.885 1.00 95.56 601 MET A C 1
ATOM 4753 O O . MET A 1 601 ? -6.884 9.878 -19.142 1.00 95.56 601 MET A O 1
ATOM 4757 N N . ASN A 1 602 ? -8.857 8.927 -19.702 1.00 93.38 602 ASN A N 1
ATOM 4758 C CA . ASN A 1 602 ? -8.962 7.976 -18.594 1.00 93.38 602 ASN A CA 1
ATOM 4759 C C . ASN A 1 602 ? -9.076 6.533 -19.120 1.00 93.38 602 ASN A C 1
ATOM 4761 O O . ASN A 1 602 ? -9.950 6.256 -19.948 1.00 93.38 602 ASN A O 1
ATOM 4765 N N . ARG A 1 603 ? -8.240 5.623 -18.596 1.00 89.81 603 ARG A N 1
ATOM 4766 C CA . ARG A 1 603 ? -8.423 4.165 -18.725 1.00 89.81 603 ARG A CA 1
ATOM 4767 C C . ARG A 1 603 ? -8.981 3.585 -17.420 1.00 89.81 603 ARG A C 1
ATOM 4769 O O . ARG A 1 603 ? -8.486 3.890 -16.331 1.00 89.81 603 ARG A O 1
ATOM 4776 N N . GLN A 1 604 ? -10.021 2.762 -17.543 1.00 81.50 604 GLN A N 1
ATOM 4777 C CA . GLN A 1 604 ? -10.614 2.013 -16.432 1.00 81.50 604 GLN A CA 1
ATOM 4778 C C . GLN A 1 604 ? -10.003 0.601 -16.381 1.00 81.50 604 GLN A C 1
ATOM 4780 O O . GLN A 1 604 ? -9.808 0.024 -17.447 1.00 81.50 604 GLN A O 1
ATOM 4785 N N . PRO A 1 605 ? -9.730 0.035 -15.189 1.00 78.81 605 PRO A N 1
ATOM 4786 C CA . PRO A 1 605 ? -9.827 0.646 -13.859 1.00 78.81 605 PRO A CA 1
ATOM 4787 C C . PRO A 1 605 ? -8.729 1.699 -13.602 1.00 78.81 605 PRO A C 1
ATOM 4789 O O . PRO A 1 605 ? -7.575 1.538 -13.988 1.00 78.81 605 PRO A O 1
ATOM 4792 N N . THR A 1 606 ? -9.085 2.794 -12.924 1.00 85.75 606 THR A N 1
ATOM 4793 C CA . THR A 1 606 ? -8.152 3.889 -12.595 1.00 85.75 606 THR A CA 1
ATOM 4794 C C . THR A 1 606 ? -7.460 3.605 -11.252 1.00 85.75 606 THR A C 1
ATOM 4796 O O . THR A 1 606 ? -7.956 4.014 -10.204 1.00 85.75 606 THR A O 1
ATOM 4799 N N . LEU A 1 607 ? -6.325 2.894 -11.279 1.00 84.44 607 LEU A N 1
ATOM 4800 C CA . LEU A 1 607 ? -5.596 2.460 -10.071 1.00 84.44 607 LEU A CA 1
ATOM 4801 C C . LEU A 1 607 ? -4.611 3.508 -9.523 1.00 84.44 607 LEU A C 1
ATOM 4803 O O . LEU A 1 607 ? -4.275 3.492 -8.344 1.00 84.44 607 LEU A O 1
ATOM 4807 N N . HIS A 1 608 ? -4.152 4.448 -10.343 1.00 89.88 608 HIS A N 1
ATOM 4808 C CA . HIS A 1 608 ? -3.211 5.494 -9.929 1.00 89.88 608 HIS A CA 1
ATOM 4809 C C . HIS A 1 608 ? -3.430 6.781 -10.737 1.00 89.88 608 HIS A C 1
ATOM 4811 O O . HIS A 1 608 ? -4.060 6.741 -11.799 1.00 89.88 608 HIS A O 1
ATOM 4817 N N . LYS A 1 609 ? -2.895 7.922 -10.280 1.00 91.00 609 LYS A N 1
ATOM 4818 C CA . LYS A 1 609 ? -3.092 9.218 -10.957 1.00 91.00 609 LYS A CA 1
ATOM 4819 C C . LYS A 1 609 ? -2.734 9.221 -12.459 1.00 91.00 609 LYS A C 1
ATOM 4821 O O . LYS A 1 609 ? -3.549 9.746 -13.211 1.00 91.00 609 LYS A O 1
ATOM 4826 N N . PRO A 1 610 ? -1.652 8.575 -12.960 1.00 91.50 610 PRO A N 1
ATOM 4827 C CA . PRO A 1 610 ? -1.348 8.581 -14.398 1.00 91.50 610 PRO A CA 1
ATOM 4828 C C . PRO A 1 610 ? -2.350 7.804 -15.270 1.00 91.50 610 PRO A C 1
ATOM 4830 O O . PRO A 1 610 ? -2.296 7.896 -16.490 1.00 91.50 610 PRO A O 1
ATOM 4833 N N . SER A 1 611 ? -3.314 7.083 -14.680 1.00 91.25 611 SER A N 1
ATOM 4834 C CA . SER A 1 611 ? -4.436 6.492 -15.428 1.00 91.25 611 SER A CA 1
ATOM 4835 C C . SER A 1 611 ? -5.467 7.540 -15.869 1.00 91.25 611 SER A C 1
ATOM 4837 O O . SER A 1 611 ? -6.395 7.195 -16.602 1.00 91.25 611 SER A O 1
ATOM 4839 N N . ILE A 1 612 ? -5.330 8.803 -15.438 1.00 94.44 612 ILE A N 1
ATOM 4840 C CA . ILE A 1 612 ? -6.073 9.963 -15.938 1.00 94.44 612 ILE A CA 1
ATOM 4841 C C . ILE A 1 612 ? -5.113 11.139 -16.190 1.00 94.44 612 ILE A C 1
ATOM 4843 O O . ILE A 1 612 ? -4.610 11.755 -15.258 1.00 94.44 612 ILE A O 1
ATOM 4847 N N . MET A 1 613 ? -4.860 11.465 -17.460 1.00 95.38 613 MET A N 1
ATOM 4848 C CA . MET A 1 613 ? -3.911 12.524 -17.847 1.00 95.38 613 MET A CA 1
ATOM 4849 C C . MET A 1 613 ? -4.510 13.479 -18.876 1.00 95.38 613 MET A C 1
ATOM 4851 O O . MET A 1 613 ? -5.406 13.110 -19.638 1.00 95.38 613 MET A O 1
ATOM 4855 N N . GLY A 1 614 ? -3.999 14.705 -18.903 1.00 95.75 614 GLY A N 1
ATOM 4856 C CA . GLY A 1 614 ? -4.286 15.731 -19.893 1.00 95.75 614 GLY A CA 1
ATOM 4857 C C . GLY A 1 614 ? -3.478 15.517 -21.168 1.00 95.75 614 GLY A C 1
ATOM 4858 O O . GLY A 1 614 ? -2.252 15.479 -21.135 1.00 95.75 614 GLY A O 1
ATOM 4859 N N . HIS A 1 615 ? -4.173 15.417 -22.297 1.00 96.31 615 HIS A N 1
ATOM 4860 C CA . HIS A 1 615 ? -3.593 15.353 -23.637 1.00 96.31 615 HIS A CA 1
ATOM 4861 C C . HIS A 1 615 ? -4.059 16.546 -24.461 1.00 96.31 615 HIS A C 1
ATOM 4863 O O . HIS A 1 615 ? -5.177 17.043 -24.297 1.00 96.31 615 HIS A O 1
ATOM 4869 N N . ARG A 1 616 ? -3.227 16.976 -25.405 1.00 95.75 616 ARG A N 1
ATOM 4870 C CA . ARG A 1 616 ? -3.622 17.907 -26.463 1.00 95.75 616 ARG A CA 1
ATOM 4871 C C . ARG A 1 616 ? -4.412 17.147 -27.523 1.00 95.75 616 ARG A C 1
ATOM 4873 O O . ARG A 1 616 ? -3.951 16.153 -28.073 1.00 95.75 616 ARG A O 1
ATOM 4880 N N . ALA A 1 617 ? -5.614 17.604 -27.832 1.00 96.12 617 ALA A N 1
ATOM 4881 C CA . ALA A 1 617 ? -6.421 17.016 -28.882 1.00 96.12 617 ALA A CA 1
ATOM 4882 C C . ALA A 1 617 ? -5.799 17.304 -30.254 1.00 96.12 617 ALA A C 1
ATOM 4884 O O . ALA A 1 617 ? -5.547 18.457 -30.609 1.00 96.12 617 ALA A O 1
ATOM 4885 N N . ARG A 1 618 ? -5.622 16.258 -31.057 1.00 95.44 618 ARG A N 1
ATOM 4886 C CA . ARG A 1 618 ? -5.250 16.325 -32.470 1.00 95.44 618 ARG A CA 1
ATOM 4887 C C . ARG A 1 618 ? -6.408 15.773 -33.288 1.00 95.44 618 ARG A C 1
ATOM 4889 O O . ARG A 1 618 ? -6.646 14.572 -33.283 1.00 95.44 618 ARG A O 1
ATOM 4896 N N . VAL A 1 619 ? -7.162 16.624 -33.980 1.00 95.56 619 VAL A N 1
ATOM 4897 C CA . VAL A 1 619 ? -8.308 16.141 -34.769 1.00 95.56 619 VAL A CA 1
ATOM 4898 C C . VAL A 1 619 ? -7.806 15.455 -36.040 1.00 95.56 619 VAL A C 1
ATOM 4900 O O . VAL A 1 619 ? -7.137 16.085 -36.859 1.00 95.56 619 VAL A O 1
ATOM 4903 N N . LEU A 1 620 ? -8.140 14.173 -36.206 1.00 94.38 620 LEU A N 1
ATOM 4904 C CA . LEU A 1 620 ? -7.747 13.355 -37.355 1.00 94.38 620 LEU A CA 1
ATOM 4905 C C . LEU A 1 620 ? -8.941 13.111 -38.288 1.00 94.38 620 LEU A C 1
ATOM 4907 O O . LEU A 1 620 ? -10.052 12.778 -37.860 1.00 94.38 620 LEU A O 1
ATOM 4911 N N . THR A 1 621 ? -8.719 13.286 -39.591 1.00 89.75 621 THR A N 1
ATOM 4912 C CA . THR A 1 621 ? -9.727 13.062 -40.636 1.00 89.75 621 THR A CA 1
ATOM 4913 C C . THR A 1 621 ? -9.680 11.620 -41.131 1.00 89.75 621 THR A C 1
ATOM 4915 O O . THR A 1 621 ? -8.606 11.125 -41.446 1.00 89.75 621 THR A O 1
ATOM 4918 N N . GLY A 1 622 ? -10.837 10.963 -41.252 1.00 89.06 622 GLY A N 1
ATOM 4919 C CA . GLY A 1 622 ? -10.942 9.572 -41.724 1.00 89.06 622 GLY A CA 1
ATOM 4920 C C . GLY A 1 622 ? -10.893 8.516 -40.613 1.00 89.06 622 GLY A C 1
ATOM 4921 O O . GLY A 1 622 ? -11.298 7.380 -40.840 1.00 89.06 622 GLY A O 1
ATOM 4922 N N . GLU A 1 623 ? -10.493 8.905 -39.403 1.00 91.69 623 GLU A N 1
ATOM 4923 C CA . GLU A 1 623 ? -10.422 8.024 -38.238 1.00 91.69 623 GLU A CA 1
ATOM 4924 C C . GLU A 1 623 ? -11.770 7.875 -37.521 1.00 91.69 623 GLU A C 1
ATOM 4926 O O . GLU A 1 623 ? -12.591 8.801 -37.482 1.00 91.69 623 GLU A O 1
ATOM 4931 N N . ARG A 1 624 ? -11.986 6.697 -36.924 1.00 91.56 624 ARG A N 1
ATOM 4932 C CA . ARG A 1 624 ? -13.172 6.386 -36.102 1.00 91.56 624 ARG A CA 1
ATOM 4933 C C . ARG A 1 624 ? -12.838 6.054 -34.649 1.00 91.56 624 ARG A C 1
ATOM 4935 O O . ARG A 1 624 ? -13.726 6.160 -33.811 1.00 91.56 624 ARG A O 1
ATOM 4942 N N . THR A 1 625 ? -11.595 5.671 -34.371 1.00 94.44 625 THR A N 1
ATOM 4943 C CA . THR A 1 625 ? -11.094 5.344 -33.034 1.00 94.44 625 THR A CA 1
ATOM 4944 C C . THR A 1 625 ? -10.266 6.492 -32.467 1.00 94.44 625 THR A C 1
ATOM 4946 O O . THR A 1 625 ? -9.911 7.436 -33.178 1.00 94.44 625 THR A O 1
ATOM 4949 N N . ILE A 1 626 ? -9.977 6.433 -31.168 1.00 95.56 626 ILE A N 1
ATOM 4950 C CA . ILE A 1 626 ? -9.032 7.355 -30.537 1.00 95.56 626 ILE A CA 1
ATOM 4951 C C . ILE A 1 626 ? -7.617 6.854 -30.839 1.00 95.56 626 ILE A C 1
ATOM 4953 O O . ILE A 1 626 ? -7.326 5.680 -30.626 1.00 95.56 626 ILE A O 1
ATOM 4957 N N . ARG A 1 627 ? -6.727 7.719 -31.331 1.00 95.31 627 ARG A N 1
ATOM 4958 C CA . ARG A 1 627 ? -5.333 7.350 -31.634 1.00 95.31 627 ARG A CA 1
ATOM 4959 C C . ARG A 1 627 ? -4.403 7.784 -30.502 1.00 95.31 627 ARG A C 1
ATOM 4961 O O . ARG A 1 627 ? -4.484 8.930 -30.071 1.00 95.31 627 ARG A O 1
ATOM 4968 N N . MET A 1 628 ? -3.532 6.897 -30.023 1.00 94.94 628 MET A N 1
ATOM 4969 C CA . MET A 1 628 ? -2.624 7.156 -28.897 1.00 94.94 628 MET A CA 1
ATOM 4970 C C . MET A 1 628 ? -1.187 6.726 -29.215 1.00 94.94 628 MET A C 1
ATOM 4972 O O . MET A 1 628 ? -0.958 5.682 -29.822 1.00 94.94 628 MET A O 1
ATOM 4976 N N . HIS A 1 629 ? -0.210 7.505 -28.748 1.00 95.19 629 HIS A N 1
ATOM 4977 C CA . HIS A 1 629 ? 1.208 7.179 -28.883 1.00 95.19 629 HIS A CA 1
ATOM 4978 C C . HIS A 1 629 ? 1.645 6.034 -27.946 1.00 95.19 629 HIS A C 1
ATOM 4980 O O . HIS A 1 629 ? 1.240 5.976 -26.782 1.00 95.19 629 HIS A O 1
ATOM 4986 N N . TYR A 1 630 ? 2.559 5.171 -28.412 1.00 93.69 630 TYR A N 1
ATOM 4987 C CA . TYR A 1 630 ? 3.058 3.997 -27.673 1.00 93.69 630 TYR A CA 1
ATOM 4988 C C . TYR A 1 630 ? 3.668 4.320 -26.301 1.00 93.69 630 TYR A C 1
ATOM 4990 O O . TYR A 1 630 ? 3.532 3.548 -25.356 1.00 93.69 630 TYR A O 1
ATOM 4998 N N . ALA A 1 631 ? 4.297 5.488 -26.167 1.00 93.62 631 ALA A N 1
ATOM 4999 C CA . ALA A 1 631 ? 4.939 5.927 -24.924 1.00 93.62 631 ALA A CA 1
ATOM 5000 C C . ALA A 1 631 ? 3.992 6.015 -23.711 1.00 93.62 631 ALA A C 1
ATOM 5002 O O . ALA A 1 631 ? 4.466 5.998 -22.577 1.00 93.62 631 ALA A O 1
ATOM 5003 N N . ASN A 1 632 ? 2.676 6.086 -23.943 1.00 93.69 632 ASN A N 1
ATOM 5004 C CA . ASN A 1 632 ? 1.664 6.156 -22.888 1.00 93.69 632 ASN A CA 1
ATOM 5005 C C . ASN A 1 632 ? 1.050 4.782 -22.536 1.00 93.69 632 ASN A C 1
ATOM 5007 O O . ASN A 1 632 ? 0.183 4.701 -21.666 1.00 93.69 632 ASN A O 1
ATOM 5011 N N . CYS A 1 633 ? 1.475 3.689 -23.180 1.00 92.12 633 CYS A N 1
ATOM 5012 C CA . CYS A 1 633 ? 0.913 2.355 -22.925 1.00 92.12 633 CYS A CA 1
ATOM 5013 C C . CYS A 1 633 ? 1.177 1.908 -21.489 1.00 92.12 633 CYS A C 1
ATOM 5015 O O . CYS A 1 633 ? 0.250 1.547 -20.775 1.00 92.12 633 CYS A O 1
ATOM 5017 N N . ASN A 1 634 ? 2.427 2.031 -21.036 1.00 88.31 634 ASN A N 1
ATOM 5018 C CA . ASN A 1 634 ? 2.818 1.655 -19.679 1.00 88.31 634 ASN A CA 1
ATOM 5019 C C . ASN A 1 634 ? 2.108 2.516 -18.617 1.00 88.31 634 ASN A C 1
ATOM 5021 O O . ASN A 1 634 ? 1.656 1.992 -17.609 1.00 88.31 634 ASN A O 1
ATOM 5025 N N . THR A 1 635 ? 1.924 3.821 -18.866 1.00 90.94 635 THR A N 1
ATOM 5026 C CA . THR A 1 635 ? 1.202 4.713 -17.937 1.00 90.94 635 THR A CA 1
ATOM 5027 C C . THR A 1 635 ? -0.276 4.373 -17.794 1.00 90.94 635 THR A C 1
ATOM 5029 O O . THR A 1 635 ? -0.825 4.553 -16.720 1.00 90.94 635 THR A O 1
ATOM 5032 N N . TYR A 1 636 ? -0.945 3.913 -18.854 1.00 91.06 636 TYR A N 1
ATOM 5033 C CA . TYR A 1 636 ? -2.352 3.504 -18.773 1.00 91.06 636 TYR A CA 1
ATOM 5034 C C . TYR A 1 636 ? -2.520 2.006 -18.473 1.00 91.06 636 TYR A C 1
ATOM 5036 O O . TYR A 1 636 ? -3.641 1.560 -18.228 1.00 91.06 636 TYR A O 1
ATOM 5044 N N . ASN A 1 637 ? -1.422 1.243 -18.477 1.00 86.56 637 ASN A N 1
ATOM 5045 C CA . ASN A 1 637 ? -1.403 -0.216 -18.549 1.00 86.56 637 ASN A CA 1
ATOM 5046 C C . ASN A 1 637 ? -2.237 -0.759 -19.732 1.00 86.56 637 ASN A C 1
ATOM 5048 O O . ASN A 1 637 ? -3.027 -1.682 -19.563 1.00 86.56 637 ASN A O 1
ATOM 5052 N N . ALA A 1 638 ? -2.121 -0.110 -20.896 1.00 88.69 638 ALA A N 1
ATOM 5053 C CA . ALA A 1 638 ? -2.885 -0.407 -22.109 1.00 88.69 638 ALA A CA 1
ATOM 5054 C C . ALA A 1 638 ? -2.068 -1.225 -23.122 1.00 88.69 638 ALA A C 1
ATOM 5056 O O . ALA A 1 638 ? -0.872 -0.966 -23.283 1.00 88.69 638 ALA A O 1
ATOM 5057 N N . ASP A 1 639 ? -2.705 -2.149 -23.844 1.00 85.94 639 ASP A N 1
ATOM 5058 C CA . ASP A 1 639 ? -2.038 -3.070 -24.786 1.00 85.94 639 ASP A CA 1
ATOM 5059 C C . ASP A 1 639 ? -2.610 -3.074 -26.223 1.00 85.94 639 ASP A C 1
ATOM 5061 O O . ASP A 1 639 ? -2.046 -3.725 -27.104 1.00 85.94 639 ASP A O 1
ATOM 5065 N N . PHE A 1 640 ? -3.650 -2.273 -26.486 1.00 88.94 640 PHE A N 1
ATOM 5066 C CA . PHE A 1 640 ? -4.336 -2.135 -27.782 1.00 88.94 640 PHE A CA 1
ATOM 5067 C C . PHE A 1 640 ? -5.052 -3.402 -28.294 1.00 88.94 640 PHE A C 1
ATOM 5069 O O . PHE A 1 640 ? -5.220 -3.555 -29.507 1.00 88.94 640 PHE A O 1
ATOM 5076 N N . ASP A 1 641 ? -5.520 -4.287 -27.414 1.00 86.12 641 ASP A N 1
ATOM 5077 C CA . ASP A 1 641 ? -6.261 -5.502 -27.798 1.00 86.12 641 ASP A CA 1
ATOM 5078 C C . ASP A 1 641 ? -7.784 -5.299 -28.009 1.00 86.12 641 ASP A C 1
ATOM 5080 O O . ASP A 1 641 ? -8.497 -6.213 -28.431 1.00 86.12 641 ASP A O 1
ATOM 5084 N N . GLY A 1 642 ? -8.281 -4.089 -27.743 1.00 85.19 642 GLY A N 1
ATOM 5085 C CA . GLY A 1 642 ? -9.711 -3.784 -27.631 1.00 85.19 642 GLY A CA 1
ATOM 5086 C C . GLY A 1 642 ? -10.039 -2.809 -26.498 1.00 85.19 642 GLY A C 1
ATOM 5087 O O . GLY A 1 642 ? -11.182 -2.363 -26.400 1.00 85.19 642 GLY A O 1
ATOM 5088 N N . ASP A 1 643 ? -9.037 -2.448 -25.691 1.00 86.62 643 ASP A N 1
ATOM 5089 C CA . ASP A 1 643 ? -9.091 -1.407 -24.666 1.00 86.62 643 ASP A CA 1
ATOM 5090 C C . ASP A 1 643 ? -9.904 -0.161 -25.071 1.00 86.62 643 ASP A C 1
ATOM 5092 O O . ASP A 1 643 ? -9.628 0.520 -26.067 1.00 86.62 643 ASP A O 1
ATOM 5096 N N . GLU A 1 644 ? -10.887 0.191 -24.241 1.00 90.94 644 GLU A N 1
ATOM 5097 C CA . GLU A 1 644 ? -11.668 1.420 -24.365 1.00 90.94 644 GLU A CA 1
ATOM 5098 C C . GLU A 1 644 ? -11.139 2.491 -23.406 1.00 90.94 644 GLU A C 1
ATOM 5100 O O . GLU A 1 644 ? -10.911 2.240 -22.222 1.00 90.94 644 GLU A O 1
ATOM 5105 N N . MET A 1 645 ? -11.017 3.729 -23.890 1.00 93.31 645 MET A N 1
ATOM 5106 C CA . MET A 1 645 ? -10.681 4.878 -23.046 1.00 93.31 645 MET A CA 1
ATOM 5107 C C . MET A 1 645 ? -11.767 5.949 -23.095 1.00 93.31 645 MET A C 1
ATOM 5109 O O . MET A 1 645 ? -12.395 6.200 -24.129 1.00 93.31 645 MET A O 1
ATOM 5113 N N . ASN A 1 646 ? -11.969 6.605 -21.954 1.00 94.56 646 ASN A N 1
ATOM 5114 C CA . ASN A 1 646 ? -12.857 7.751 -21.814 1.00 94.56 646 ASN A CA 1
ATOM 5115 C C . ASN A 1 646 ? -12.086 9.044 -22.110 1.00 94.56 646 ASN A C 1
ATOM 5117 O O . ASN A 1 646 ? -10.982 9.247 -21.610 1.00 94.56 646 ASN A O 1
ATOM 5121 N N . LEU A 1 647 ? -12.700 9.934 -22.883 1.00 95.31 647 LEU A N 1
ATOM 5122 C CA . LEU A 1 647 ? -12.227 11.281 -23.179 1.00 95.31 647 LEU A CA 1
ATOM 5123 C C . LEU A 1 647 ? -13.174 12.273 -22.508 1.00 95.31 647 LEU A C 1
ATOM 5125 O O . LEU A 1 647 ? -14.353 12.315 -22.847 1.00 95.31 647 LEU A O 1
ATOM 5129 N N . HIS A 1 648 ? -12.674 13.093 -21.589 1.00 96.12 648 HIS A N 1
ATOM 5130 C CA . HIS A 1 648 ? -13.428 14.165 -20.940 1.00 96.12 648 HIS A CA 1
ATOM 5131 C C . HIS A 1 648 ? -12.947 15.522 -21.450 1.00 96.12 648 HIS A C 1
ATOM 5133 O O . HIS A 1 648 ? -11.743 15.773 -21.483 1.00 96.12 648 HIS A O 1
ATOM 5139 N N . PHE A 1 649 ? -13.872 16.409 -21.825 1.00 96.38 649 PHE A N 1
ATOM 5140 C CA . PHE A 1 649 ? -13.536 17.732 -22.347 1.00 96.38 649 PHE A CA 1
ATOM 5141 C C . PHE A 1 649 ? -13.849 18.843 -21.325 1.00 96.38 649 PHE A C 1
ATOM 5143 O O . PHE A 1 649 ? -15.024 19.203 -21.165 1.00 96.38 649 PHE A O 1
ATOM 5150 N N . PRO A 1 650 ? -12.835 19.399 -20.624 1.00 95.19 650 PRO A N 1
ATOM 5151 C CA . PRO A 1 650 ? -13.010 20.483 -19.659 1.00 95.19 650 PRO A CA 1
ATOM 5152 C C . PRO A 1 650 ? -13.762 21.688 -20.244 1.00 95.19 650 PRO A C 1
ATOM 5154 O O . PRO A 1 650 ? -13.478 22.140 -21.348 1.00 95.19 650 PRO A O 1
ATOM 5157 N N . GLN A 1 651 ? -14.718 22.230 -19.485 1.00 93.94 651 GLN A N 1
ATOM 5158 C CA . GLN A 1 651 ? -15.658 23.262 -19.961 1.00 93.94 651 GLN A CA 1
ATOM 5159 C C . GLN A 1 651 ? -15.326 24.687 -19.485 1.00 93.94 651 GLN A C 1
ATOM 5161 O O . GLN A 1 651 ? -16.105 25.614 -19.707 1.00 93.94 651 GLN A O 1
ATOM 5166 N N . ASN A 1 652 ? -14.205 24.877 -18.784 1.00 91.31 652 ASN A N 1
ATOM 5167 C CA . ASN A 1 652 ? -13.771 26.185 -18.301 1.00 91.31 652 ASN A CA 1
ATOM 5168 C C . ASN A 1 652 ? -12.238 26.315 -18.302 1.00 91.31 652 ASN A C 1
ATOM 5170 O O . ASN A 1 652 ? -11.522 25.316 -18.286 1.00 91.31 652 ASN A O 1
ATOM 5174 N N . GLU A 1 653 ? -11.746 27.555 -18.283 1.00 91.31 653 GLU A N 1
ATOM 5175 C CA . GLU A 1 653 ? -10.306 27.853 -18.336 1.00 91.31 653 GLU A CA 1
ATOM 5176 C C . GLU A 1 653 ? -9.522 27.379 -17.104 1.00 91.31 653 GLU A C 1
ATOM 5178 O O . GLU A 1 653 ? -8.348 27.056 -17.231 1.00 91.31 653 GLU A O 1
ATOM 5183 N N . ILE A 1 654 ? -10.150 27.297 -15.924 1.00 92.31 654 ILE A N 1
ATOM 5184 C CA . ILE A 1 654 ? -9.480 26.830 -14.696 1.00 92.31 654 ILE A CA 1
ATOM 5185 C C . ILE A 1 654 ? -9.131 25.344 -14.838 1.00 92.31 654 ILE A C 1
ATOM 5187 O O . ILE A 1 654 ? -7.976 24.962 -14.705 1.00 92.31 654 ILE A O 1
ATOM 5191 N N . ALA A 1 655 ? -10.111 24.526 -15.219 1.00 93.06 655 ALA A N 1
ATOM 5192 C CA . ALA A 1 655 ? -9.931 23.100 -15.453 1.00 93.06 655 ALA A CA 1
ATOM 5193 C C . ALA A 1 655 ? -8.996 22.825 -16.643 1.00 93.06 655 ALA A C 1
ATOM 5195 O O . ALA A 1 655 ? -8.244 21.854 -16.621 1.00 93.06 655 ALA A O 1
ATOM 5196 N N . ARG A 1 656 ? -9.002 23.680 -17.680 1.00 93.81 656 ARG A N 1
ATOM 5197 C CA . ARG A 1 656 ? -8.008 23.610 -18.767 1.00 93.81 656 ARG A CA 1
ATOM 5198 C C . ARG A 1 656 ? -6.593 23.896 -18.261 1.00 93.81 656 ARG A C 1
ATOM 5200 O O . ARG A 1 656 ? -5.670 23.198 -18.668 1.00 93.81 656 ARG A O 1
ATOM 5207 N N . ALA A 1 657 ? -6.419 24.891 -17.390 1.00 94.69 657 ALA A N 1
ATOM 5208 C CA . ALA A 1 657 ? -5.123 25.223 -16.804 1.00 94.69 657 ALA A CA 1
ATOM 5209 C C . ALA A 1 657 ? -4.597 24.088 -15.912 1.00 94.69 657 ALA A C 1
ATOM 5211 O O . ALA A 1 657 ? -3.448 23.689 -16.070 1.00 94.69 657 ALA A O 1
ATOM 5212 N N . GLU A 1 658 ? -5.444 23.507 -15.059 1.00 94.31 658 GLU A N 1
ATOM 5213 C CA . GLU A 1 658 ? -5.095 22.339 -14.232 1.00 94.31 658 GLU A CA 1
ATOM 5214 C C . GLU A 1 658 ? -4.705 21.128 -15.090 1.00 94.31 658 GLU A C 1
ATOM 5216 O O . GLU A 1 658 ? -3.673 20.498 -14.858 1.00 94.31 658 GLU A O 1
ATOM 5221 N N . ALA A 1 659 ? -5.482 20.837 -16.138 1.00 94.12 659 ALA A N 1
ATOM 5222 C CA . ALA A 1 659 ? -5.183 19.738 -17.050 1.00 94.12 659 ALA A CA 1
ATOM 5223 C C . ALA A 1 659 ? -3.884 19.948 -17.851 1.00 94.12 659 ALA A C 1
ATOM 5225 O O . ALA A 1 659 ? -3.269 18.969 -18.258 1.00 94.12 659 ALA A O 1
ATOM 5226 N N . MET A 1 660 ? -3.475 21.200 -18.081 1.00 92.75 660 MET A N 1
ATOM 5227 C CA . MET A 1 660 ? -2.265 21.548 -18.834 1.00 92.75 660 MET A CA 1
ATOM 5228 C C . MET A 1 660 ? -1.009 21.658 -17.961 1.00 92.75 660 MET A C 1
ATOM 5230 O O . MET A 1 660 ? 0.077 21.417 -18.466 1.00 92.75 660 MET A O 1
ATOM 5234 N N . GLN A 1 661 ? -1.134 22.084 -16.703 1.00 91.75 661 GLN A N 1
ATOM 5235 C CA . GLN A 1 661 ? 0.012 22.400 -15.836 1.00 91.75 661 GLN A CA 1
ATOM 5236 C C . GLN A 1 661 ? 0.236 21.377 -14.715 1.00 91.75 661 GLN A C 1
ATOM 5238 O O . GLN A 1 661 ? 1.299 21.377 -14.113 1.00 91.75 661 GLN A O 1
ATOM 5243 N N . LEU A 1 662 ? -0.754 20.531 -14.404 1.00 92.31 662 LEU A N 1
ATOM 5244 C CA . LEU A 1 662 ? -0.652 19.537 -13.325 1.00 92.31 662 LEU A CA 1
ATOM 5245 C C . LEU A 1 662 ? -0.840 18.110 -13.845 1.00 92.31 662 LEU A C 1
ATOM 5247 O O . LEU A 1 662 ? -0.038 17.219 -13.567 1.00 92.31 662 LEU A O 1
ATOM 5251 N N . ALA A 1 663 ? -1.925 17.881 -14.587 1.00 94.06 663 ALA A N 1
ATOM 5252 C CA . ALA A 1 663 ? -2.319 16.540 -15.013 1.00 94.06 663 ALA A CA 1
ATOM 5253 C C . ALA A 1 663 ? -1.816 16.159 -16.411 1.00 94.06 663 ALA A C 1
ATOM 5255 O O . ALA A 1 663 ? -2.173 15.084 -16.888 1.00 94.06 663 ALA A O 1
ATOM 5256 N N . ASP A 1 664 ? -1.052 17.015 -17.092 1.00 93.38 664 ASP A N 1
ATOM 5257 C CA . ASP A 1 664 ? -0.589 16.718 -18.448 1.00 93.38 664 ASP A CA 1
ATOM 5258 C C . ASP A 1 664 ? 0.337 15.488 -18.475 1.00 93.38 664 ASP A C 1
ATOM 5260 O O . ASP A 1 664 ? 0.889 15.055 -17.463 1.00 93.38 664 ASP A O 1
ATOM 5264 N N . THR A 1 665 ? 0.521 14.880 -19.641 1.00 93.88 665 THR A N 1
ATOM 5265 C CA . THR A 1 665 ? 1.363 13.678 -19.731 1.00 93.88 665 THR A CA 1
ATOM 5266 C C . THR A 1 665 ? 2.837 13.931 -19.415 1.00 93.88 665 THR A C 1
ATOM 5268 O O . THR A 1 665 ? 3.557 12.999 -19.052 1.00 93.88 665 THR A O 1
ATOM 5271 N N . ASP A 1 666 ? 3.322 15.154 -19.631 1.00 92.69 666 ASP A N 1
ATOM 5272 C CA . ASP A 1 666 ? 4.744 15.480 -19.533 1.00 92.69 666 ASP A CA 1
ATOM 5273 C C . ASP A 1 666 ? 5.163 15.631 -18.063 1.00 92.69 666 ASP A C 1
ATOM 5275 O O . ASP A 1 666 ? 6.160 15.029 -17.664 1.00 92.69 666 ASP A O 1
ATOM 5279 N N . HIS A 1 667 ? 4.352 16.280 -17.220 1.00 91.56 667 HIS A N 1
ATOM 5280 C CA . HIS A 1 667 ? 4.545 16.316 -15.765 1.00 91.56 667 HIS A CA 1
ATOM 5281 C C . HIS A 1 667 ? 4.397 14.925 -15.122 1.00 91.56 667 HIS A C 1
ATOM 5283 O O . HIS A 1 667 ? 5.013 14.641 -14.096 1.00 91.56 667 HIS A O 1
ATOM 5289 N N . GLN A 1 668 ? 3.621 14.022 -15.730 1.00 92.62 668 GLN A N 1
ATOM 5290 C CA . GLN A 1 668 ? 3.415 12.647 -15.251 1.00 92.62 668 GLN A CA 1
ATOM 5291 C C . GLN A 1 668 ? 4.469 11.651 -15.788 1.00 92.62 668 GLN A C 1
ATOM 5293 O O . GLN A 1 668 ? 4.216 10.447 -15.864 1.00 92.62 668 GLN A O 1
ATOM 5298 N N . TYR A 1 669 ? 5.665 12.126 -16.162 1.00 93.94 669 TYR A N 1
ATOM 5299 C CA . TYR A 1 669 ? 6.767 11.271 -16.625 1.00 93.94 669 TYR A CA 1
ATOM 5300 C C . TYR A 1 669 ? 7.247 10.279 -15.550 1.00 93.94 669 TYR A C 1
ATOM 5302 O O . TYR A 1 669 ? 7.550 9.124 -15.868 1.00 93.94 669 TYR A O 1
ATOM 5310 N N . LEU A 1 670 ? 7.298 10.708 -14.283 1.00 93.12 670 LEU A N 1
ATOM 5311 C CA . LEU A 1 670 ? 7.790 9.918 -13.150 1.00 93.12 670 LEU A CA 1
ATOM 5312 C C . LEU A 1 670 ? 6.646 9.348 -12.307 1.00 93.12 670 LEU A C 1
ATOM 5314 O O . LEU A 1 670 ? 5.677 10.034 -11.981 1.00 93.12 670 LEU A O 1
ATOM 5318 N N . SER A 1 671 ? 6.795 8.090 -11.892 1.00 91.56 671 SER A N 1
ATOM 5319 C CA . SER A 1 671 ? 5.890 7.433 -10.951 1.00 91.56 671 SER A CA 1
ATOM 5320 C C . SER A 1 671 ? 6.017 8.039 -9.560 1.00 91.56 671 SER A C 1
ATOM 5322 O O . SER A 1 671 ? 7.117 8.148 -9.015 1.00 91.56 671 SER A O 1
ATOM 5324 N N . ALA A 1 672 ? 4.881 8.337 -8.938 1.00 91.50 672 ALA A N 1
ATOM 5325 C CA . ALA A 1 672 ? 4.842 8.772 -7.549 1.00 91.50 672 ALA A CA 1
ATOM 5326 C C . ALA A 1 672 ? 5.110 7.630 -6.546 1.00 91.50 672 ALA A C 1
ATOM 5328 O O . ALA A 1 672 ? 5.412 7.905 -5.390 1.00 91.50 672 ALA A O 1
ATOM 5329 N N . THR A 1 673 ? 5.056 6.362 -6.974 1.00 91.31 673 THR A N 1
ATOM 5330 C CA . THR A 1 673 ? 5.305 5.182 -6.124 1.00 91.31 673 THR A CA 1
ATOM 5331 C C . THR A 1 673 ? 6.767 5.058 -5.727 1.00 91.31 673 THR A C 1
ATOM 5333 O O . THR A 1 673 ? 7.083 4.765 -4.577 1.00 91.31 673 THR A O 1
ATOM 5336 N N . SER A 1 674 ? 7.668 5.264 -6.689 1.00 90.19 674 SER A N 1
ATOM 5337 C CA . SER A 1 674 ? 9.094 4.991 -6.507 1.00 90.19 674 SER A CA 1
ATOM 5338 C C . SER A 1 674 ? 10.012 6.017 -7.166 1.00 90.19 674 SER A C 1
ATOM 5340 O O . SER A 1 674 ? 11.224 5.818 -7.127 1.00 90.19 674 SER A O 1
ATOM 5342 N N . GLY A 1 675 ? 9.480 7.028 -7.863 1.00 90.31 675 GLY A N 1
ATOM 5343 C CA . GLY A 1 675 ? 10.250 7.993 -8.660 1.00 90.31 675 GLY A CA 1
ATOM 5344 C C . GLY A 1 675 ? 10.863 7.408 -9.938 1.00 90.31 675 GLY A C 1
ATOM 5345 O O . GLY A 1 675 ? 11.824 7.961 -10.458 1.00 90.31 675 GLY A O 1
ATOM 5346 N N . LYS A 1 676 ? 10.389 6.248 -10.420 1.00 91.38 676 LYS A N 1
ATOM 5347 C CA . LYS A 1 676 ? 10.875 5.640 -11.676 1.00 91.38 676 LYS A CA 1
ATOM 5348 C C . LYS A 1 676 ? 10.112 6.218 -12.878 1.00 91.38 676 LYS A C 1
ATOM 5350 O O . LYS A 1 676 ? 8.915 6.463 -12.735 1.00 91.38 676 LYS A O 1
ATOM 5355 N N . PRO A 1 677 ? 10.746 6.392 -14.049 1.00 93.19 677 PRO A N 1
ATOM 5356 C CA . PRO A 1 677 ? 10.037 6.767 -15.270 1.00 93.19 677 PRO A CA 1
ATOM 5357 C C . PRO A 1 677 ? 8.926 5.780 -15.635 1.00 93.19 677 PRO A C 1
ATOM 5359 O O . PRO A 1 677 ? 9.132 4.571 -15.566 1.00 93.19 677 PRO A O 1
ATOM 5362 N N . LEU A 1 678 ? 7.762 6.293 -16.037 1.00 91.88 678 LEU A N 1
ATOM 5363 C CA . LEU A 1 678 ? 6.643 5.495 -16.551 1.00 91.88 678 LEU A CA 1
ATOM 5364 C C . LEU A 1 678 ? 6.572 5.519 -18.078 1.00 91.88 678 LEU A C 1
ATOM 5366 O O . LEU A 1 678 ? 6.210 4.515 -18.692 1.00 91.88 678 LEU A O 1
ATOM 5370 N N . ARG A 1 679 ? 6.925 6.656 -18.688 1.00 92.88 679 ARG A N 1
ATOM 5371 C CA . ARG A 1 679 ? 6.867 6.871 -20.138 1.00 92.88 679 ARG A CA 1
ATOM 5372 C C . ARG A 1 679 ? 8.222 6.567 -20.767 1.00 92.88 679 ARG A C 1
ATOM 5374 O O . ARG A 1 679 ? 9.265 6.913 -20.223 1.00 92.88 679 ARG A O 1
ATOM 5381 N N . GLY A 1 680 ? 8.198 5.937 -21.931 1.00 92.50 680 GLY A N 1
ATOM 5382 C CA . GLY A 1 680 ? 9.395 5.586 -22.686 1.00 92.50 680 GLY A CA 1
ATOM 5383 C C . GLY A 1 680 ? 9.024 4.880 -23.981 1.00 92.50 680 GLY A C 1
ATOM 5384 O O . GLY A 1 680 ? 7.875 4.488 -24.178 1.00 92.50 680 GLY A O 1
ATOM 5385 N N . LEU A 1 681 ? 9.990 4.733 -24.878 1.00 94.50 681 LEU A N 1
ATOM 5386 C CA . LEU A 1 681 ? 9.800 3.963 -26.101 1.00 94.50 681 LEU A CA 1
ATOM 5387 C C . LEU A 1 681 ? 9.783 2.463 -25.780 1.00 94.50 681 LEU A C 1
ATOM 5389 O O . LEU A 1 681 ? 10.410 2.011 -24.820 1.00 94.50 681 LEU A O 1
ATOM 5393 N N . ILE A 1 682 ? 9.042 1.688 -26.570 1.00 93.00 682 ILE A N 1
ATOM 5394 C CA . ILE A 1 682 ? 8.815 0.256 -26.333 1.00 93.00 682 ILE A CA 1
ATOM 5395 C C . ILE A 1 682 ? 9.005 -0.547 -27.626 1.00 93.00 682 ILE A C 1
ATOM 5397 O O . ILE A 1 682 ? 8.917 0.011 -28.719 1.00 93.00 682 ILE A O 1
ATOM 5401 N N . GLN A 1 683 ? 9.246 -1.857 -27.496 1.00 92.25 683 GLN A N 1
ATOM 5402 C CA . GLN A 1 683 ? 9.249 -2.836 -28.595 1.00 92.25 683 GLN A CA 1
ATOM 5403 C C . GLN A 1 683 ? 10.118 -2.417 -29.798 1.00 92.25 683 GLN A C 1
ATOM 5405 O O . GLN A 1 683 ? 11.337 -2.315 -29.655 1.00 92.25 683 GLN A O 1
ATOM 5410 N N . ASP A 1 684 ? 9.517 -2.169 -30.964 1.00 93.62 684 ASP A N 1
ATOM 5411 C CA . ASP A 1 684 ? 10.210 -1.903 -32.229 1.00 93.62 684 ASP A CA 1
ATOM 5412 C C . ASP A 1 684 ? 11.172 -0.722 -32.139 1.00 93.62 684 ASP A C 1
ATOM 5414 O O . ASP A 1 684 ? 12.273 -0.781 -32.681 1.00 93.62 684 ASP A O 1
ATOM 5418 N N . HIS A 1 685 ? 10.807 0.332 -31.404 1.00 94.88 685 HIS A N 1
ATOM 5419 C CA . HIS A 1 685 ? 11.700 1.466 -31.182 1.00 94.88 685 HIS A CA 1
ATOM 5420 C C . HIS A 1 685 ? 12.959 1.048 -30.422 1.00 94.88 685 HIS A C 1
ATOM 5422 O O . HIS A 1 685 ? 14.039 1.524 -30.738 1.00 94.88 685 HIS A O 1
ATOM 5428 N N . ILE A 1 686 ? 12.869 0.123 -29.468 1.00 94.88 686 ILE A N 1
ATOM 5429 C CA . ILE A 1 686 ? 14.049 -0.366 -28.745 1.00 94.88 686 ILE A CA 1
ATOM 5430 C C . ILE A 1 686 ? 14.934 -1.211 -29.666 1.00 94.88 686 ILE A C 1
ATOM 5432 O O . ILE A 1 686 ? 16.135 -0.955 -29.758 1.00 94.88 686 ILE A O 1
ATOM 5436 N N . SER A 1 687 ? 14.347 -2.154 -30.410 1.00 93.19 687 SER A N 1
ATOM 5437 C CA . SER A 1 687 ? 15.080 -2.981 -31.381 1.00 93.19 687 SER A CA 1
ATOM 5438 C C . SER A 1 687 ? 15.761 -2.132 -32.461 1.00 93.19 687 SER A C 1
ATOM 5440 O O . SER A 1 687 ? 16.918 -2.365 -32.818 1.00 93.19 687 SER A O 1
ATOM 5442 N N . MET A 1 688 ? 15.062 -1.112 -32.964 1.00 94.38 688 MET A N 1
ATOM 5443 C CA . MET A 1 688 ? 15.612 -0.149 -33.916 1.00 94.38 688 MET A CA 1
ATOM 5444 C C . MET A 1 688 ? 16.649 0.767 -33.283 1.00 94.38 688 MET A C 1
ATOM 5446 O O . MET A 1 688 ? 17.608 1.100 -33.965 1.00 94.38 688 MET A O 1
ATOM 5450 N N . GLY A 1 689 ? 16.523 1.132 -32.006 1.00 93.94 689 GLY A N 1
ATOM 5451 C CA . GLY A 1 689 ? 17.526 1.912 -31.279 1.00 93.94 689 GLY A CA 1
ATOM 5452 C C . GLY A 1 689 ? 18.890 1.222 -31.258 1.00 93.94 689 GLY A C 1
ATOM 5453 O O . GLY A 1 689 ? 19.900 1.849 -31.591 1.00 93.94 689 GLY A O 1
ATOM 5454 N N . VAL A 1 690 ? 18.909 -0.090 -30.990 1.00 92.94 690 VAL A N 1
ATOM 5455 C CA . VAL A 1 690 ? 20.124 -0.924 -31.022 1.00 92.94 690 VAL A CA 1
ATOM 5456 C C . VAL A 1 690 ? 20.771 -0.913 -32.403 1.00 92.94 690 VAL A C 1
ATOM 5458 O O . VAL A 1 690 ? 21.963 -0.643 -32.533 1.00 92.94 690 VAL A O 1
ATOM 5461 N N . TRP A 1 691 ? 19.986 -1.169 -33.450 1.00 93.00 691 TRP A N 1
ATOM 5462 C CA . TRP A 1 691 ? 20.497 -1.186 -34.818 1.00 93.00 691 TRP A CA 1
ATOM 5463 C C . TRP A 1 691 ? 20.929 0.198 -35.304 1.00 93.00 691 TRP A C 1
ATOM 5465 O O . TRP A 1 691 ? 21.967 0.324 -35.947 1.00 93.00 691 TRP A O 1
ATOM 5475 N N . PHE A 1 692 ? 20.164 1.238 -34.985 1.00 94.56 692 PHE A N 1
ATOM 5476 C CA . PHE A 1 692 ? 20.429 2.611 -35.399 1.00 94.56 692 PHE A CA 1
ATOM 5477 C C . PHE A 1 692 ? 21.722 3.143 -34.786 1.00 94.56 692 PHE A C 1
ATOM 5479 O O . PHE A 1 692 ? 22.514 3.784 -35.469 1.00 94.56 692 PHE A O 1
ATOM 5486 N N . THR A 1 693 ? 21.957 2.847 -33.506 1.00 94.44 693 THR A N 1
ATOM 5487 C CA . THR A 1 693 ? 23.147 3.310 -32.777 1.00 94.44 693 THR A CA 1
ATOM 5488 C C . THR A 1 693 ? 24.316 2.335 -32.818 1.00 94.44 693 THR A C 1
ATOM 5490 O O . THR A 1 693 ? 25.367 2.648 -32.269 1.00 94.44 693 THR A O 1
ATOM 5493 N N . SER A 1 694 ? 24.189 1.201 -33.510 1.00 91.50 694 SER A N 1
ATOM 5494 C CA . SER A 1 694 ? 25.305 0.288 -33.760 1.00 91.50 694 SER A CA 1
ATOM 5495 C C . SER A 1 694 ? 26.442 0.979 -34.526 1.00 91.50 694 SER A C 1
ATOM 5497 O O . SER A 1 694 ? 26.207 1.853 -35.363 1.00 91.50 694 SER A O 1
ATOM 5499 N N . ARG A 1 695 ? 27.692 0.571 -34.260 1.00 89.44 695 ARG A N 1
ATOM 5500 C CA . ARG A 1 695 ? 28.883 1.061 -34.982 1.00 89.44 695 ARG A CA 1
ATOM 5501 C C . ARG A 1 695 ? 28.839 0.773 -36.488 1.00 89.44 695 ARG A C 1
ATOM 5503 O O . ARG A 1 695 ? 29.463 1.513 -37.241 1.00 89.44 695 ARG A O 1
ATOM 5510 N N . ASP A 1 696 ? 28.087 -0.241 -36.913 1.00 88.62 696 ASP A N 1
ATOM 5511 C CA . ASP A 1 696 ? 28.004 -0.664 -38.317 1.00 88.62 696 ASP A CA 1
ATOM 5512 C C . ASP A 1 696 ? 27.031 0.183 -39.161 1.00 88.62 696 ASP A C 1
ATOM 5514 O O . ASP A 1 696 ? 26.936 -0.003 -40.376 1.00 88.62 696 ASP A O 1
ATOM 5518 N N . THR A 1 697 ? 26.297 1.118 -38.546 1.00 92.62 697 THR A N 1
ATOM 5519 C CA . THR A 1 697 ? 25.251 1.896 -39.222 1.00 92.62 697 THR A CA 1
ATOM 5520 C C . THR A 1 697 ? 25.762 3.267 -39.672 1.00 92.62 697 THR A C 1
ATOM 5522 O O . THR A 1 697 ? 26.001 4.166 -38.856 1.00 92.62 697 THR A O 1
ATOM 5525 N N . PHE A 1 698 ? 25.857 3.440 -40.994 1.00 94.69 698 PHE A N 1
ATOM 5526 C CA . PHE A 1 698 ? 26.245 4.682 -41.665 1.00 94.69 698 PHE A CA 1
ATOM 5527 C C . PHE A 1 698 ? 25.133 5.186 -42.587 1.00 94.69 698 PHE A C 1
ATOM 5529 O O . PHE A 1 698 ? 24.444 4.394 -43.226 1.00 94.69 698 PHE A O 1
ATOM 5536 N N . PHE A 1 699 ? 25.005 6.505 -42.685 1.00 95.25 699 PHE A N 1
ATOM 5537 C CA . PHE A 1 699 ? 24.050 7.198 -43.543 1.00 95.25 699 PHE A CA 1
ATOM 5538 C C . PHE A 1 699 ? 24.791 8.145 -44.478 1.00 95.25 699 PHE A C 1
ATOM 5540 O O . PHE A 1 699 ? 25.752 8.807 -44.070 1.00 95.25 699 PHE A O 1
ATOM 5547 N N . ASP A 1 700 ? 24.342 8.229 -45.725 1.00 95.00 700 ASP A N 1
ATOM 5548 C CA . ASP A 1 700 ? 24.824 9.260 -46.631 1.00 95.00 700 ASP A CA 1
ATOM 5549 C C . ASP A 1 700 ? 24.202 10.629 -46.300 1.00 95.00 700 ASP A C 1
ATOM 5551 O O . ASP A 1 700 ? 23.460 10.806 -45.330 1.00 95.00 700 ASP A O 1
ATOM 5555 N N . LYS A 1 701 ? 24.548 11.640 -47.095 1.00 94.31 701 LYS A N 1
ATOM 5556 C CA . LYS A 1 701 ? 24.065 13.005 -46.880 1.00 94.31 701 LYS A CA 1
ATOM 5557 C C . LYS A 1 701 ? 22.544 13.130 -47.049 1.00 94.31 701 LYS A C 1
ATOM 5559 O O . LYS A 1 701 ? 21.932 13.955 -46.372 1.00 94.31 701 LYS A O 1
ATOM 5564 N N . GLU A 1 702 ? 21.956 12.386 -47.980 1.00 94.25 702 GLU A N 1
ATOM 5565 C CA . GLU A 1 702 ? 20.532 12.484 -48.308 1.00 94.25 702 GLU A CA 1
ATOM 5566 C C . GLU A 1 702 ? 19.698 11.831 -47.208 1.00 94.25 702 GLU A C 1
ATOM 5568 O O . GLU A 1 702 ? 18.791 12.470 -46.669 1.00 94.25 702 GLU A O 1
ATOM 5573 N N . ASP A 1 703 ? 20.094 10.632 -46.783 1.00 94.38 703 ASP A N 1
ATOM 5574 C CA . ASP A 1 703 ? 19.497 9.920 -45.658 1.00 94.38 703 ASP A CA 1
ATOM 5575 C C . ASP A 1 703 ? 19.629 10.714 -44.356 1.00 94.38 703 ASP A C 1
ATOM 5577 O O . ASP A 1 703 ? 18.650 10.865 -43.622 1.00 94.38 703 ASP A O 1
ATOM 5581 N N . TYR A 1 704 ? 20.808 11.291 -44.085 1.00 95.00 704 TYR A N 1
ATOM 5582 C CA . TYR A 1 704 ? 21.041 12.140 -42.913 1.00 95.00 704 TYR A CA 1
ATOM 5583 C C . TYR A 1 704 ? 20.049 13.312 -42.857 1.00 95.00 704 TYR A C 1
ATOM 5585 O O . TYR A 1 704 ? 19.383 13.525 -41.841 1.00 95.00 704 TYR A O 1
ATOM 5593 N N . HIS A 1 705 ? 19.885 14.047 -43.962 1.00 94.38 705 HIS A N 1
ATOM 5594 C CA . HIS A 1 705 ? 18.926 15.151 -44.031 1.00 94.38 705 HIS A CA 1
ATOM 5595 C C . HIS A 1 705 ? 17.474 14.675 -43.904 1.00 94.38 705 HIS A C 1
ATOM 5597 O O . HIS A 1 705 ? 16.679 15.293 -43.191 1.00 94.38 705 HIS A O 1
ATOM 5603 N N . GLN A 1 706 ? 17.123 13.582 -44.584 1.00 93.38 706 GLN A N 1
ATOM 5604 C CA . GLN A 1 706 ? 15.766 13.050 -44.606 1.00 93.38 706 GLN A CA 1
ATOM 5605 C C . GLN A 1 706 ? 15.328 12.551 -43.225 1.00 93.38 706 GLN A C 1
ATOM 5607 O O . GLN A 1 706 ? 14.194 12.807 -42.806 1.00 93.38 706 GLN A O 1
ATOM 5612 N N . LEU A 1 707 ? 16.216 11.860 -42.508 1.00 94.69 707 LEU A N 1
ATOM 5613 C CA . LEU A 1 707 ? 15.975 11.392 -41.147 1.00 94.69 707 LEU A CA 1
ATOM 5614 C C . LEU A 1 707 ? 15.780 12.576 -40.196 1.00 94.69 707 LEU A C 1
ATOM 5616 O O . LEU A 1 707 ? 14.782 12.601 -39.474 1.00 94.69 707 LEU A O 1
ATOM 5620 N N . LEU A 1 708 ? 16.649 13.592 -40.259 1.00 94.12 708 LEU A N 1
ATOM 5621 C CA . LEU A 1 708 ? 16.539 14.784 -39.414 1.00 94.12 708 LEU A CA 1
ATOM 5622 C C . LEU A 1 708 ? 15.250 15.568 -39.657 1.00 94.12 708 LEU A C 1
ATOM 5624 O O . LEU A 1 708 ? 14.542 15.863 -38.701 1.00 94.12 708 LEU A O 1
ATOM 5628 N N . TYR A 1 709 ? 14.901 15.870 -40.909 1.00 91.94 709 TYR A N 1
ATOM 5629 C CA . TYR A 1 709 ? 13.677 16.626 -41.207 1.00 91.94 709 TYR A CA 1
ATOM 5630 C C . TYR A 1 709 ? 12.403 15.836 -40.857 1.00 91.94 709 TYR A C 1
ATOM 5632 O O . TYR A 1 709 ? 11.380 16.415 -40.493 1.00 91.94 709 TYR A O 1
ATOM 5640 N N . SER A 1 710 ? 12.456 14.498 -40.904 1.00 90.38 710 SER A N 1
ATOM 5641 C CA . SER A 1 710 ? 11.315 13.660 -40.513 1.00 90.38 710 SER A CA 1
ATOM 5642 C C . SER A 1 710 ? 10.991 13.734 -39.014 1.00 90.38 710 SER A C 1
ATOM 5644 O O . SER A 1 710 ? 9.818 13.655 -38.626 1.00 90.38 710 SER A O 1
ATOM 5646 N N . CYS A 1 711 ? 12.010 13.907 -38.166 1.00 91.88 711 CYS A N 1
ATOM 5647 C CA . CYS A 1 711 ? 11.863 13.907 -36.713 1.00 91.88 711 CYS A CA 1
ATOM 5648 C C . CYS A 1 711 ? 11.845 15.329 -36.114 1.00 91.88 711 CYS A C 1
ATOM 5650 O O . CYS A 1 711 ? 10.968 15.639 -35.294 1.00 91.88 711 CYS A O 1
ATOM 5652 N N . LEU A 1 712 ? 12.741 16.210 -36.573 1.00 90.25 712 LEU A N 1
ATOM 5653 C CA . LEU A 1 712 ? 12.823 17.631 -36.236 1.00 90.25 712 LEU A CA 1
ATOM 5654 C C . LEU A 1 712 ? 11.989 18.429 -37.242 1.00 90.25 712 LEU A C 1
ATOM 5656 O O . LEU A 1 712 ? 12.431 18.698 -38.354 1.00 90.25 712 LEU A O 1
ATOM 5660 N N . ARG A 1 713 ? 10.775 18.816 -36.835 1.00 87.50 713 ARG A N 1
ATOM 5661 C CA . ARG A 1 713 ? 9.862 19.650 -37.627 1.00 87.50 713 ARG A CA 1
ATOM 5662 C C . ARG A 1 713 ? 9.871 21.069 -37.044 1.00 87.50 713 ARG A C 1
ATOM 5664 O O . ARG A 1 713 ? 9.203 21.289 -36.028 1.00 87.50 713 ARG A O 1
ATOM 5671 N N . PRO A 1 714 ? 10.602 22.034 -37.633 1.00 86.25 714 PRO A N 1
ATOM 5672 C CA . PRO A 1 714 ? 10.631 23.410 -37.128 1.00 86.25 714 PRO A CA 1
ATOM 5673 C C . PRO A 1 714 ? 9.239 24.058 -37.108 1.00 86.25 714 PRO A C 1
ATOM 5675 O O . PRO A 1 714 ? 8.917 24.814 -36.198 1.00 86.25 714 PRO A O 1
ATOM 5678 N N . GLU A 1 715 ? 8.375 23.665 -38.050 1.00 86.19 715 GLU A N 1
ATOM 5679 C CA . GLU A 1 715 ? 6.977 24.107 -38.179 1.00 86.19 715 GLU A CA 1
ATOM 5680 C C . GLU A 1 715 ? 6.119 23.793 -36.938 1.00 86.19 715 GLU A C 1
ATOM 5682 O O . GLU A 1 715 ? 5.175 24.519 -36.639 1.00 86.19 715 GLU A O 1
ATOM 5687 N N . ASN A 1 716 ? 6.481 22.748 -36.184 1.00 82.38 716 ASN A N 1
ATOM 5688 C CA . ASN A 1 716 ? 5.814 22.336 -34.945 1.00 82.38 716 ASN A CA 1
ATOM 5689 C C . ASN A 1 716 ? 6.588 22.772 -33.682 1.00 82.38 716 ASN A C 1
ATOM 5691 O O . ASN A 1 716 ? 6.331 22.265 -32.590 1.00 82.38 716 ASN A O 1
ATOM 5695 N N . SER A 1 717 ? 7.572 23.670 -33.810 1.00 83.25 717 SER A N 1
ATOM 5696 C CA . SER A 1 717 ? 8.396 24.155 -32.690 1.00 83.25 717 SER A CA 1
ATOM 5697 C C . SER A 1 717 ? 9.161 23.042 -31.947 1.00 83.25 717 SER A C 1
ATOM 5699 O O . SER A 1 717 ? 9.308 23.067 -30.717 1.00 83.25 717 SER A O 1
ATOM 5701 N N . HIS A 1 718 ? 9.643 22.033 -32.684 1.00 84.25 718 HIS A N 1
ATOM 5702 C CA . HIS A 1 718 ? 10.523 20.991 -32.129 1.00 84.25 718 HIS A CA 1
ATOM 5703 C C . HIS A 1 718 ? 11.946 21.501 -31.906 1.00 84.25 718 HIS A C 1
ATOM 5705 O O . HIS A 1 718 ? 12.605 21.076 -30.962 1.00 84.25 718 HIS A O 1
ATOM 5711 N N . THR A 1 719 ? 12.405 22.407 -32.766 1.00 86.44 719 THR A N 1
ATOM 5712 C CA . THR A 1 719 ? 13.728 23.018 -32.691 1.00 86.44 719 THR A CA 1
ATOM 5713 C C . THR A 1 719 ? 13.659 24.340 -31.937 1.00 86.44 719 THR A C 1
ATOM 5715 O O . THR A 1 719 ? 12.666 25.064 -32.016 1.00 86.44 719 THR A O 1
ATOM 5718 N N . VAL A 1 720 ? 14.720 24.661 -31.197 1.00 86.75 720 VAL A N 1
ATOM 5719 C CA . VAL A 1 720 ? 14.834 25.956 -30.501 1.00 86.75 720 VAL A CA 1
ATOM 5720 C C . VAL A 1 720 ? 15.135 27.086 -31.493 1.00 86.75 720 VAL A C 1
ATOM 5722 O O . VAL A 1 720 ? 14.723 28.226 -31.297 1.00 86.75 720 VAL A O 1
ATOM 5725 N N . ILE A 1 721 ? 15.825 26.748 -32.583 1.00 86.00 721 ILE A N 1
ATOM 5726 C CA . ILE A 1 721 ? 16.166 27.642 -33.690 1.00 86.00 721 ILE A CA 1
ATOM 5727 C C . ILE A 1 721 ? 15.279 27.279 -34.888 1.00 86.00 721 ILE A C 1
ATOM 5729 O O . ILE A 1 721 ? 15.025 26.102 -35.137 1.00 86.00 721 ILE A O 1
ATOM 5733 N N . GLU A 1 722 ? 14.827 28.265 -35.665 1.00 85.06 722 GLU A N 1
ATOM 5734 C CA . GLU A 1 722 ? 13.990 28.033 -36.860 1.00 85.06 722 GLU A CA 1
ATOM 5735 C C . GLU A 1 722 ? 14.682 27.162 -37.927 1.00 85.06 722 GLU A C 1
ATOM 5737 O O . GLU A 1 722 ? 14.025 26.496 -38.727 1.00 85.06 722 GLU A O 1
ATOM 5742 N N . LYS A 1 723 ? 16.020 27.139 -37.929 1.00 88.62 723 LYS A N 1
ATOM 5743 C CA . LYS A 1 723 ? 16.851 26.349 -38.837 1.00 88.62 723 LYS A CA 1
ATOM 5744 C C . LYS A 1 723 ? 17.533 25.206 -38.087 1.00 88.62 723 LYS A C 1
ATOM 5746 O O . LYS A 1 723 ? 18.158 25.434 -37.057 1.00 88.62 723 LYS A O 1
ATOM 5751 N N . ILE A 1 724 ? 17.485 24.007 -38.670 1.00 91.19 724 ILE A N 1
ATOM 5752 C CA . ILE A 1 724 ? 18.193 22.828 -38.158 1.00 91.19 724 ILE A CA 1
ATOM 5753 C C . ILE A 1 724 ? 19.708 23.041 -38.296 1.00 91.19 724 ILE A C 1
ATOM 5755 O O . ILE A 1 724 ? 20.219 23.271 -39.397 1.00 91.19 724 ILE A O 1
ATOM 5759 N N . VAL A 1 725 ? 20.421 22.952 -37.177 1.00 91.56 725 VAL A N 1
ATOM 5760 C CA . VAL A 1 725 ? 21.886 22.957 -37.108 1.00 91.56 725 VAL A CA 1
ATOM 5761 C C . VAL A 1 725 ? 22.395 21.543 -37.388 1.00 91.56 725 VAL A C 1
ATOM 5763 O O . VAL A 1 725 ? 21.871 20.584 -36.828 1.00 91.56 725 VAL A O 1
ATOM 5766 N N . LEU A 1 726 ? 23.387 21.405 -38.269 1.00 93.81 726 LEU A N 1
ATOM 5767 C CA . LEU A 1 726 ? 23.922 20.116 -38.729 1.00 93.81 726 LEU A CA 1
ATOM 5768 C C . LEU A 1 726 ? 25.350 19.897 -38.213 1.00 93.81 726 LEU A C 1
ATOM 5770 O O . LEU A 1 726 ? 26.080 20.864 -38.007 1.00 93.81 726 LEU A O 1
ATOM 5774 N N . MET A 1 727 ? 25.756 18.633 -38.077 1.00 92.81 727 MET A N 1
ATOM 5775 C CA . MET A 1 727 ? 27.122 18.238 -37.708 1.00 92.81 727 MET A CA 1
ATOM 5776 C C . MET A 1 727 ? 27.965 17.857 -38.933 1.00 92.81 727 MET A C 1
ATOM 5778 O O . MET A 1 727 ? 27.440 17.454 -39.976 1.00 92.81 727 MET A O 1
ATOM 5782 N N . GLU A 1 728 ? 29.289 17.933 -38.801 1.00 93.31 728 GLU A N 1
ATOM 5783 C CA . GLU A 1 728 ? 30.217 17.425 -39.816 1.00 93.31 728 GLU A CA 1
ATOM 5784 C C . GLU A 1 728 ? 30.200 15.881 -39.888 1.00 93.31 728 GLU A C 1
ATOM 5786 O O . GLU A 1 728 ? 29.987 15.217 -38.871 1.00 93.31 728 GLU A O 1
ATOM 5791 N N . PRO A 1 729 ? 30.410 15.275 -41.072 1.00 94.56 729 PRO A N 1
ATOM 5792 C CA . PRO A 1 729 ? 30.396 13.818 -41.222 1.00 94.56 729 PRO A CA 1
ATOM 5793 C C . PRO A 1 729 ? 31.589 13.163 -40.515 1.00 94.56 729 PRO A C 1
ATOM 5795 O O . PRO A 1 729 ? 32.717 13.639 -40.648 1.00 94.56 729 PRO A O 1
ATOM 5798 N N . ALA A 1 730 ? 31.359 12.034 -39.833 1.00 93.25 730 ALA A N 1
ATOM 5799 C CA . ALA A 1 730 ? 32.421 11.249 -39.192 1.00 93.25 730 ALA A CA 1
ATOM 5800 C C . ALA A 1 730 ? 33.444 10.710 -40.204 1.00 93.25 730 ALA A C 1
ATOM 5802 O O . ALA A 1 730 ? 34.638 10.655 -39.918 1.00 93.25 730 ALA A O 1
ATOM 5803 N N . ILE A 1 731 ? 32.984 10.328 -41.400 1.00 93.75 731 ILE A N 1
ATOM 5804 C CA . ILE A 1 731 ? 33.844 9.894 -42.503 1.00 93.75 731 ILE A CA 1
ATOM 5805 C C . ILE A 1 731 ? 33.729 10.926 -43.616 1.00 93.75 731 ILE A C 1
ATOM 5807 O O . ILE A 1 731 ? 32.661 11.111 -44.190 1.00 93.75 731 ILE A O 1
ATOM 5811 N N . GLN A 1 732 ? 34.830 11.601 -43.943 1.00 92.12 732 GLN A N 1
ATOM 5812 C CA . GLN A 1 732 ? 34.849 12.601 -45.017 1.00 92.12 732 GLN A CA 1
ATOM 5813 C C . GLN A 1 732 ? 35.205 12.012 -46.393 1.00 92.12 732 GLN A C 1
ATOM 5815 O O . GLN A 1 732 ? 34.793 12.558 -47.418 1.00 92.12 732 GLN A O 1
ATOM 5820 N N . ARG A 1 733 ? 35.993 10.929 -46.431 1.00 91.44 733 ARG A N 1
ATOM 5821 C CA . ARG A 1 733 ? 36.468 10.244 -47.646 1.00 91.44 733 ARG A CA 1
ATOM 5822 C C . ARG A 1 733 ? 36.426 8.723 -47.419 1.00 91.44 733 ARG A C 1
ATOM 5824 O O . ARG A 1 733 ? 36.779 8.309 -46.318 1.00 91.44 733 ARG A O 1
ATOM 5831 N N . PRO A 1 734 ? 36.057 7.889 -48.416 1.00 92.62 734 PRO A N 1
ATOM 5832 C CA . PRO A 1 734 ? 35.804 8.223 -49.826 1.00 92.62 734 PRO A CA 1
ATOM 5833 C C . PRO A 1 734 ? 34.460 8.922 -50.089 1.00 92.62 734 PRO A C 1
ATOM 5835 O O . PRO A 1 734 ? 34.366 9.710 -51.024 1.00 92.62 734 PRO A O 1
ATOM 5838 N N . GLN A 1 735 ? 33.460 8.701 -49.237 1.00 90.88 735 GLN A N 1
ATOM 5839 C CA . GLN A 1 735 ? 32.151 9.355 -49.278 1.00 90.88 735 GLN A CA 1
ATOM 5840 C C . GLN A 1 735 ? 31.881 10.022 -47.927 1.00 90.88 735 GLN A C 1
ATOM 5842 O O . GLN A 1 735 ? 32.367 9.550 -46.900 1.00 90.88 735 GLN A O 1
ATOM 5847 N N . LYS A 1 736 ? 31.118 11.121 -47.930 1.00 93.44 736 LYS A N 1
ATOM 5848 C CA . LYS A 1 736 ? 30.658 11.767 -46.696 1.00 93.44 736 LYS A CA 1
ATOM 5849 C C . LYS A 1 736 ? 29.591 10.898 -46.041 1.00 93.44 736 LYS A C 1
ATOM 5851 O O . LYS A 1 736 ? 28.491 10.812 -46.582 1.00 93.44 736 LYS A O 1
ATOM 5856 N N . LEU A 1 737 ? 29.930 10.276 -44.917 1.00 95.81 737 LEU A N 1
ATOM 5857 C CA . LEU A 1 737 ? 29.028 9.417 -44.156 1.00 95.81 737 LEU A CA 1
ATOM 5858 C C . LEU A 1 737 ? 28.907 9.909 -42.716 1.00 95.81 737 LEU A C 1
ATOM 5860 O O . LEU A 1 737 ? 29.902 10.275 -42.082 1.00 95.81 737 LEU A O 1
ATOM 5864 N N . TRP A 1 738 ? 27.680 9.874 -42.212 1.00 96.06 738 TRP A N 1
ATOM 5865 C CA . TRP A 1 738 ? 27.344 10.135 -40.820 1.00 96.06 738 TRP A CA 1
ATOM 5866 C C . TRP A 1 738 ? 27.020 8.825 -40.113 1.00 96.06 738 TRP A C 1
ATOM 5868 O O . TRP A 1 738 ? 26.475 7.905 -40.719 1.00 96.06 738 TRP A O 1
ATOM 5878 N N . THR A 1 739 ? 27.333 8.731 -38.826 1.00 96.00 739 THR A N 1
ATOM 5879 C CA . THR A 1 739 ? 26.914 7.583 -38.009 1.00 96.00 739 THR A CA 1
ATOM 5880 C C . THR A 1 739 ? 25.521 7.820 -37.430 1.00 96.00 739 THR A C 1
ATOM 5882 O O . THR A 1 739 ? 25.098 8.964 -37.241 1.00 96.00 739 THR A O 1
ATOM 5885 N N . GLY A 1 740 ? 24.804 6.754 -37.066 1.00 94.62 740 GLY A N 1
ATOM 5886 C CA . GLY A 1 740 ? 23.541 6.915 -36.331 1.00 94.62 740 GLY A CA 1
ATOM 5887 C C . GLY A 1 740 ? 23.715 7.644 -34.993 1.00 94.62 740 GLY A C 1
ATOM 5888 O O . GLY A 1 740 ? 22.864 8.445 -34.605 1.00 94.62 740 GLY A O 1
ATOM 5889 N N . LYS A 1 741 ? 24.870 7.473 -34.334 1.00 95.38 741 LYS A N 1
ATOM 5890 C CA . LYS A 1 741 ? 25.238 8.229 -33.127 1.00 95.38 741 LYS A CA 1
ATOM 5891 C C . LYS A 1 741 ? 25.308 9.744 -33.393 1.00 95.38 741 LYS A C 1
ATOM 5893 O O . LYS A 1 741 ? 24.737 10.511 -32.625 1.00 95.38 741 LYS A O 1
ATOM 5898 N N . GLN A 1 742 ? 25.887 10.176 -34.522 1.00 95.25 742 GLN A N 1
ATOM 5899 C CA . GLN A 1 742 ? 25.916 11.596 -34.916 1.00 95.25 742 GLN A CA 1
ATOM 5900 C C . GLN A 1 742 ? 24.522 12.188 -35.170 1.00 95.25 742 GLN A C 1
ATOM 5902 O O . GLN A 1 742 ? 24.310 13.376 -34.924 1.00 95.25 742 GLN A O 1
ATOM 5907 N N . ILE A 1 743 ? 23.552 11.391 -35.635 1.00 95.88 743 ILE A N 1
ATOM 5908 C CA . ILE A 1 743 ? 22.163 11.857 -35.790 1.00 95.88 743 ILE A CA 1
ATOM 5909 C C . ILE A 1 743 ? 21.540 12.152 -34.422 1.00 95.88 743 ILE A C 1
ATOM 5911 O O . ILE A 1 743 ? 20.909 13.197 -34.262 1.00 95.88 743 ILE A O 1
ATOM 5915 N N . ILE A 1 744 ? 21.759 11.288 -33.425 1.00 95.31 744 ILE A N 1
ATOM 5916 C CA . ILE A 1 744 ? 21.309 11.538 -32.046 1.00 95.31 744 ILE A CA 1
ATOM 5917 C C . ILE A 1 744 ? 21.962 12.806 -31.484 1.00 95.31 744 ILE A C 1
ATOM 5919 O O . ILE A 1 744 ? 21.253 13.665 -30.964 1.00 95.31 744 ILE A O 1
ATOM 5923 N N . SER A 1 745 ? 23.276 12.976 -31.660 1.00 95.75 745 SER A N 1
ATOM 5924 C CA . SER A 1 745 ? 23.990 14.201 -31.265 1.00 95.75 745 SER A CA 1
ATOM 5925 C C . SER A 1 745 ? 23.409 15.451 -31.942 1.00 95.75 745 SER A C 1
ATOM 5927 O O . SER A 1 745 ? 23.183 16.473 -31.296 1.00 95.75 745 SER A O 1
ATOM 5929 N N . THR A 1 746 ? 23.070 15.360 -33.234 1.00 95.12 746 THR A N 1
ATOM 5930 C CA . THR A 1 746 ? 22.436 16.465 -33.973 1.00 95.12 746 THR A CA 1
ATOM 5931 C C . THR A 1 746 ? 21.053 16.798 -33.401 1.00 95.12 746 THR A C 1
ATOM 5933 O O . THR A 1 746 ? 20.692 17.970 -33.297 1.00 95.12 746 THR A O 1
ATOM 5936 N N . ILE A 1 747 ? 20.267 15.793 -33.002 1.00 95.06 747 ILE A N 1
ATOM 5937 C CA . ILE A 1 747 ? 18.971 16.008 -32.342 1.00 95.06 747 ILE A CA 1
ATOM 5938 C C . ILE A 1 747 ? 19.164 16.738 -31.014 1.00 95.06 747 ILE A C 1
ATOM 5940 O O . ILE A 1 747 ? 18.503 17.753 -30.797 1.00 95.06 747 ILE A O 1
ATOM 5944 N N . MET A 1 748 ? 20.096 16.281 -30.172 1.00 93.88 748 MET A N 1
ATOM 5945 C CA . MET A 1 748 ? 20.406 16.921 -28.889 1.00 93.88 748 MET A CA 1
ATOM 5946 C C . MET A 1 748 ? 20.787 18.395 -29.066 1.00 93.88 748 MET A C 1
ATOM 5948 O O . MET A 1 748 ? 20.257 19.258 -28.363 1.00 93.88 748 MET A O 1
ATOM 5952 N N . LEU A 1 749 ? 21.614 18.703 -30.068 1.00 93.06 749 LEU A N 1
ATOM 5953 C CA . LEU A 1 749 ? 22.034 20.068 -30.390 1.00 93.06 749 LEU A CA 1
ATOM 5954 C C . LEU A 1 749 ? 20.859 21.001 -30.737 1.00 93.06 749 LEU A C 1
ATOM 5956 O O . LEU A 1 749 ? 20.899 22.186 -30.425 1.00 93.06 749 LEU A O 1
ATOM 5960 N N . ASN A 1 750 ? 19.806 20.485 -31.378 1.00 93.75 750 ASN A N 1
ATOM 5961 C CA . ASN A 1 750 ? 18.677 21.294 -31.849 1.00 93.75 750 ASN A CA 1
ATOM 5962 C C . ASN A 1 750 ? 17.533 21.448 -30.829 1.00 93.75 750 ASN A C 1
ATOM 5964 O O . ASN A 1 750 ? 16.705 22.353 -30.987 1.00 93.75 750 ASN A O 1
ATOM 5968 N N . ILE A 1 751 ? 17.460 20.574 -29.817 1.00 92.62 751 ILE A N 1
ATOM 5969 C CA . ILE A 1 751 ? 16.419 20.610 -28.771 1.00 92.62 751 ILE A CA 1
ATOM 5970 C C . ILE A 1 751 ? 16.888 21.256 -27.466 1.00 92.62 751 ILE A C 1
ATOM 5972 O O . ILE A 1 751 ? 16.051 21.706 -26.684 1.00 92.62 751 ILE A O 1
ATOM 5976 N N . THR A 1 752 ? 18.201 21.281 -27.214 1.00 91.56 752 THR A N 1
ATOM 5977 C CA . THR A 1 752 ? 18.764 21.854 -25.987 1.00 91.56 752 THR A CA 1
ATOM 5978 C C . THR A 1 752 ? 18.492 23.360 -25.967 1.00 91.56 752 THR A C 1
ATOM 5980 O O . THR A 1 752 ? 18.803 24.042 -26.949 1.00 91.56 752 THR A O 1
ATOM 5983 N N . PRO A 1 753 ? 17.888 23.920 -24.901 1.00 89.19 753 PRO A N 1
ATOM 5984 C CA . PRO A 1 753 ? 17.599 25.347 -24.873 1.00 89.19 753 PRO A CA 1
ATOM 5985 C C . PRO A 1 753 ? 18.892 26.171 -24.809 1.00 89.19 753 PRO A C 1
ATOM 5987 O O . PRO A 1 753 ? 19.835 25.799 -24.122 1.00 89.19 753 PRO A O 1
ATOM 5990 N N . ILE A 1 754 ? 18.910 27.326 -25.485 1.00 86.56 754 ILE A N 1
ATOM 5991 C CA . ILE A 1 754 ? 20.126 28.122 -25.777 1.00 86.56 754 ILE A CA 1
ATOM 5992 C C . ILE A 1 754 ? 20.959 28.478 -24.530 1.00 86.56 754 ILE A C 1
ATOM 5994 O O . ILE A 1 754 ? 22.170 28.643 -24.633 1.00 86.56 754 ILE A O 1
ATOM 5998 N N . LYS A 1 755 ? 20.326 28.623 -23.358 1.00 85.12 755 LYS A N 1
ATOM 5999 C CA . LYS A 1 755 ? 21.013 28.979 -22.104 1.00 85.12 755 LYS A CA 1
ATOM 6000 C C . LYS A 1 755 ? 21.746 27.809 -21.439 1.00 85.12 755 LYS A C 1
ATOM 6002 O O . LYS A 1 755 ? 22.586 28.041 -20.579 1.00 85.12 755 LYS A O 1
ATOM 6007 N N . PHE A 1 756 ? 21.407 26.573 -21.789 1.00 89.00 756 PHE A N 1
ATOM 6008 C CA . PHE A 1 756 ? 21.916 25.390 -21.108 1.00 89.00 756 PHE A CA 1
ATOM 6009 C C . PHE A 1 756 ? 23.092 24.772 -21.864 1.00 89.00 756 PHE A C 1
ATOM 6011 O O . PHE A 1 756 ? 23.199 24.889 -23.083 1.00 89.00 756 PHE A O 1
ATOM 6018 N N . HIS A 1 757 ? 23.963 24.083 -21.127 1.00 90.31 757 HIS A N 1
ATOM 6019 C CA . HIS A 1 757 ? 25.081 23.346 -21.711 1.00 90.31 757 HIS A CA 1
ATOM 6020 C C . HIS A 1 757 ? 24.624 21.953 -22.158 1.00 90.31 757 HIS A C 1
ATOM 6022 O O . HIS A 1 757 ? 23.578 21.460 -21.719 1.00 90.31 757 HIS A O 1
ATOM 6028 N N . GLY A 1 758 ? 25.408 21.320 -23.032 1.00 90.50 758 GLY A N 1
ATOM 6029 C CA . GLY A 1 758 ? 25.150 19.960 -23.498 1.00 90.50 758 GLY A CA 1
ATOM 6030 C C . GLY A 1 758 ? 25.183 18.925 -22.367 1.00 90.50 758 GLY A C 1
ATOM 6031 O O . GLY A 1 758 ? 25.784 19.141 -21.317 1.00 90.50 758 GLY A O 1
ATOM 6032 N N . LEU A 1 759 ? 24.498 17.802 -22.581 1.00 93.62 759 LEU A N 1
ATOM 6033 C CA . LEU A 1 759 ? 24.366 16.726 -21.602 1.00 93.62 759 LEU A CA 1
ATOM 6034 C C . LEU A 1 759 ? 25.688 15.968 -21.435 1.00 93.62 759 LEU A C 1
ATOM 6036 O O . LEU A 1 759 ? 26.230 15.452 -22.414 1.00 93.62 759 LEU A O 1
ATOM 6040 N N . ASN A 1 760 ? 26.117 15.801 -20.186 1.00 94.25 760 ASN A N 1
ATOM 6041 C CA . ASN A 1 760 ? 27.152 14.853 -19.788 1.00 94.25 760 ASN A CA 1
ATOM 6042 C C . ASN A 1 760 ? 26.503 13.671 -19.053 1.00 94.25 760 ASN A C 1
ATOM 6044 O O . ASN A 1 760 ? 25.841 13.855 -18.030 1.00 94.25 760 ASN A O 1
ATOM 6048 N N . LEU A 1 761 ? 26.652 12.456 -19.583 1.00 93.25 761 LEU A N 1
ATOM 6049 C CA . LEU A 1 761 ? 26.059 11.248 -19.001 1.00 93.25 761 LEU A CA 1
ATOM 6050 C C . LEU A 1 761 ? 26.975 10.046 -19.210 1.00 93.25 761 LEU A C 1
ATOM 6052 O O . LEU A 1 761 ? 27.355 9.731 -20.336 1.00 93.25 761 LEU A O 1
ATOM 6056 N N . THR A 1 762 ? 27.241 9.320 -18.129 1.00 92.06 762 THR A N 1
ATOM 6057 C CA . THR A 1 762 ? 27.884 8.006 -18.159 1.00 92.06 762 THR A CA 1
ATOM 6058 C C . THR A 1 762 ? 26.896 6.945 -17.673 1.00 92.06 762 THR A C 1
ATOM 6060 O O . THR A 1 762 ? 26.491 6.909 -16.514 1.00 92.06 762 THR A O 1
ATOM 6063 N N . GLY A 1 763 ? 26.471 6.072 -18.584 1.00 89.19 763 GLY A N 1
ATOM 6064 C CA . GLY A 1 763 ? 25.455 5.051 -18.352 1.00 89.19 763 GLY A CA 1
ATOM 6065 C C . GLY A 1 763 ? 25.876 3.667 -18.843 1.00 89.19 763 GLY A C 1
ATOM 6066 O O . GLY A 1 763 ? 26.967 3.459 -19.375 1.00 89.19 763 GLY A O 1
ATOM 6067 N N . LYS A 1 764 ? 24.984 2.692 -18.670 1.00 91.44 764 LYS A N 1
ATOM 6068 C CA . LYS A 1 764 ? 25.148 1.328 -19.188 1.00 91.44 764 LYS A CA 1
ATOM 6069 C C . LYS A 1 764 ? 23.984 0.976 -20.107 1.00 91.44 764 LYS A C 1
ATOM 6071 O O . LYS A 1 764 ? 22.857 1.423 -19.890 1.00 91.44 764 LYS A O 1
ATOM 6076 N N . SER A 1 765 ? 24.270 0.168 -21.116 1.00 90.12 765 SER A N 1
ATOM 6077 C CA . SER A 1 765 ? 23.263 -0.503 -21.933 1.00 90.12 765 SER A CA 1
ATOM 6078 C C . SER A 1 765 ? 22.787 -1.773 -21.215 1.00 90.12 765 SER A C 1
ATOM 6080 O O . SER A 1 765 ? 23.532 -2.393 -20.452 1.00 90.12 765 SER A O 1
ATOM 6082 N N . SER A 1 766 ? 21.530 -2.158 -21.440 1.00 87.12 766 SER A N 1
ATOM 6083 C CA . SER A 1 766 ? 21.017 -3.476 -21.038 1.00 87.12 766 SER A CA 1
ATOM 6084 C C . SER A 1 766 ? 21.703 -4.623 -21.792 1.00 87.12 766 SER A C 1
ATOM 6086 O O . SER A 1 766 ? 21.877 -5.713 -21.247 1.00 87.12 766 SER A O 1
ATOM 6088 N N . THR A 1 767 ? 22.173 -4.356 -23.013 1.00 86.94 767 THR A N 1
ATOM 6089 C CA . THR A 1 767 ? 22.975 -5.291 -23.800 1.00 86.94 767 THR A CA 1
ATOM 6090 C C . THR A 1 767 ? 24.420 -5.287 -23.316 1.00 86.94 767 THR A C 1
ATOM 6092 O O . THR A 1 767 ? 25.108 -4.266 -23.307 1.00 86.94 767 THR A O 1
ATOM 6095 N N . ARG A 1 768 ? 24.920 -6.461 -22.932 1.00 84.88 768 ARG A N 1
ATOM 6096 C CA . ARG A 1 768 ? 26.303 -6.612 -22.466 1.00 84.88 768 ARG A CA 1
ATOM 6097 C C . ARG A 1 768 ? 27.287 -6.372 -23.613 1.00 84.88 768 ARG A C 1
ATOM 6099 O O . ARG A 1 768 ? 27.084 -6.885 -24.711 1.00 84.88 768 ARG A O 1
ATOM 6106 N N . GLY A 1 769 ? 28.401 -5.693 -23.326 1.00 84.06 769 GLY A N 1
ATOM 6107 C CA . GLY A 1 769 ? 29.489 -5.490 -24.295 1.00 84.06 769 GLY A CA 1
ATOM 6108 C C . GLY A 1 769 ? 30.003 -6.807 -24.891 1.00 84.06 769 GLY A C 1
ATOM 6109 O O . GLY A 1 769 ? 30.218 -6.887 -26.094 1.00 84.06 769 GLY A O 1
ATOM 6110 N N . ASP A 1 770 ? 30.060 -7.870 -24.079 1.00 84.31 770 ASP A N 1
ATOM 6111 C CA . ASP A 1 770 ? 30.485 -9.218 -24.489 1.00 84.31 770 ASP A CA 1
ATOM 6112 C C . ASP A 1 770 ? 29.705 -9.770 -25.697 1.00 84.31 770 ASP A C 1
ATOM 6114 O O . ASP A 1 770 ? 30.263 -10.525 -26.490 1.00 84.31 770 ASP A O 1
ATOM 6118 N N . CYS A 1 771 ? 28.433 -9.378 -25.865 1.00 83.81 771 CYS A N 1
ATOM 6119 C CA . CYS A 1 771 ? 27.589 -9.838 -26.974 1.00 83.81 771 CYS A CA 1
ATOM 6120 C C . CYS A 1 771 ? 28.064 -9.296 -28.330 1.00 83.81 771 CYS A C 1
ATOM 6122 O O . CYS A 1 771 ? 27.873 -9.951 -29.347 1.00 83.81 771 CYS A O 1
ATOM 6124 N N . TRP A 1 772 ? 28.705 -8.123 -28.348 1.00 84.25 772 TRP A N 1
ATOM 6125 C CA . TRP A 1 772 ? 29.265 -7.502 -29.555 1.00 84.25 772 TRP A CA 1
ATOM 6126 C C . TRP A 1 772 ? 30.670 -8.012 -29.899 1.00 84.25 772 TRP A C 1
ATOM 6128 O O . TRP A 1 772 ? 31.194 -7.709 -30.967 1.00 84.25 772 TRP A O 1
ATOM 6138 N N . GLY A 1 773 ? 31.300 -8.749 -28.983 1.00 82.12 773 GLY A N 1
ATOM 6139 C CA . GLY A 1 773 ? 32.675 -9.216 -29.097 1.00 82.12 773 GLY A CA 1
ATOM 6140 C C . GLY A 1 773 ? 33.508 -8.883 -27.860 1.00 82.12 773 GLY A C 1
ATOM 6141 O O . GLY A 1 773 ? 33.231 -7.951 -27.102 1.00 82.12 773 GLY A O 1
ATOM 6142 N N . LYS A 1 774 ? 34.570 -9.664 -27.650 1.00 80.69 774 LYS A N 1
ATOM 6143 C CA . LYS A 1 774 ? 35.475 -9.503 -26.507 1.00 80.69 774 LYS A CA 1
ATOM 6144 C C . LYS A 1 774 ? 36.159 -8.130 -26.554 1.00 80.69 774 LYS A C 1
ATOM 6146 O O . LYS A 1 774 ? 36.863 -7.830 -27.512 1.00 80.69 774 LYS A O 1
ATOM 6151 N N . GLY A 1 775 ? 35.987 -7.332 -25.498 1.00 81.81 775 GLY A N 1
ATOM 6152 C CA . GLY A 1 775 ? 36.565 -5.985 -25.393 1.00 81.81 775 GLY A CA 1
ATOM 6153 C C . GLY A 1 775 ? 35.730 -4.874 -26.037 1.00 81.81 775 GLY A C 1
ATOM 6154 O O . GLY A 1 775 ? 36.230 -3.763 -26.174 1.00 81.81 775 GLY A O 1
ATOM 6155 N N . SER A 1 776 ? 34.480 -5.146 -26.431 1.00 85.62 776 SER A N 1
ATOM 6156 C CA . SER A 1 776 ? 33.596 -4.108 -26.963 1.00 85.62 776 SER A CA 1
ATOM 6157 C C . SER A 1 776 ? 33.145 -3.125 -25.880 1.00 85.62 776 SER A C 1
ATOM 6159 O O . SER A 1 776 ? 32.657 -3.511 -24.816 1.00 85.62 776 SER A O 1
ATOM 6161 N N . GLU A 1 777 ? 33.257 -1.839 -26.195 1.00 88.81 777 GLU A N 1
ATOM 6162 C CA . GLU A 1 777 ? 32.825 -0.726 -25.348 1.00 88.81 777 GLU A CA 1
ATOM 6163 C C . GLU A 1 777 ? 31.334 -0.398 -25.523 1.00 88.81 777 GLU A C 1
ATOM 6165 O O . GLU A 1 777 ? 30.794 0.379 -24.746 1.00 88.81 777 GLU A O 1
ATOM 6170 N N . GLU A 1 778 ? 30.637 -1.009 -26.493 1.00 87.81 778 GLU A N 1
ATOM 6171 C CA . GLU A 1 778 ? 29.239 -0.677 -26.834 1.00 87.81 778 GLU A CA 1
ATOM 6172 C C . GLU A 1 778 ? 28.234 -0.935 -25.690 1.00 87.81 778 GLU A C 1
ATOM 6174 O O . GLU A 1 778 ? 27.100 -0.462 -25.743 1.00 87.81 778 GLU A O 1
ATOM 6179 N N . GLY A 1 779 ? 28.647 -1.649 -24.637 1.00 88.44 779 GLY A N 1
ATOM 6180 C CA . GLY A 1 779 ? 27.867 -1.795 -23.404 1.00 88.44 779 GLY A CA 1
ATOM 6181 C C . GLY A 1 779 ? 27.882 -0.560 -22.486 1.00 88.44 779 GLY A C 1
ATOM 6182 O O . GLY A 1 779 ? 27.065 -0.477 -21.568 1.00 88.44 779 GLY A O 1
ATOM 6183 N N . GLN A 1 780 ? 28.799 0.391 -22.694 1.00 91.88 780 GLN A N 1
ATOM 6184 C CA . GLN A 1 780 ? 28.893 1.650 -21.949 1.00 91.88 780 GLN A CA 1
ATOM 6185 C C . GLN A 1 780 ? 28.350 2.799 -22.796 1.00 91.88 780 GLN A C 1
ATOM 6187 O O . GLN A 1 780 ? 28.765 2.974 -23.936 1.00 91.88 780 GLN A O 1
ATOM 6192 N N . VAL A 1 781 ? 27.441 3.592 -22.232 1.00 93.81 781 VAL A N 1
ATOM 6193 C CA . VAL A 1 781 ? 26.825 4.737 -22.915 1.00 93.81 781 VAL A CA 1
ATOM 6194 C C . VAL A 1 781 ? 27.479 6.011 -22.408 1.00 93.81 781 VAL A C 1
ATOM 6196 O O . VAL A 1 781 ? 27.444 6.276 -21.208 1.00 93.81 781 VAL A O 1
ATOM 6199 N N . ILE A 1 782 ? 28.084 6.788 -23.304 1.00 95.06 782 ILE A N 1
ATOM 6200 C CA . ILE A 1 782 ? 28.810 8.011 -22.946 1.00 95.06 782 ILE A CA 1
ATOM 6201 C C . ILE A 1 782 ? 28.297 9.163 -23.804 1.00 95.06 782 ILE A C 1
ATOM 6203 O O . ILE A 1 782 ? 28.491 9.166 -25.023 1.00 95.06 782 ILE A O 1
ATOM 6207 N N . PHE A 1 783 ? 27.677 10.139 -23.144 1.00 95.31 783 PHE A N 1
ATOM 6208 C CA . PHE A 1 783 ? 27.407 11.459 -23.699 1.00 95.31 783 PHE A CA 1
ATOM 6209 C C . PHE A 1 783 ? 28.389 12.466 -23.119 1.00 95.31 783 PHE A C 1
ATOM 6211 O O . PHE A 1 783 ? 28.563 12.519 -21.898 1.00 95.31 783 PHE A O 1
ATOM 6218 N N . GLN A 1 784 ? 28.990 13.267 -23.991 1.00 93.56 784 GLN A N 1
ATOM 6219 C CA . GLN A 1 784 ? 29.846 14.378 -23.602 1.00 93.56 784 GLN A CA 1
ATOM 6220 C C . GLN A 1 784 ? 29.410 15.634 -24.352 1.00 93.56 784 GLN A C 1
ATOM 6222 O O . GLN A 1 784 ? 29.332 15.621 -25.577 1.00 93.56 784 GLN A O 1
ATOM 6227 N N . ASP A 1 785 ? 29.079 16.691 -23.613 1.00 91.38 785 ASP A N 1
ATOM 6228 C CA . ASP A 1 785 ? 28.581 17.970 -24.126 1.00 91.38 785 ASP A CA 1
ATOM 6229 C C . ASP A 1 785 ? 27.456 17.819 -25.175 1.00 91.38 785 ASP A C 1
ATOM 6231 O O . ASP A 1 785 ? 27.336 18.592 -26.123 1.00 91.38 785 ASP A O 1
ATOM 6235 N N . GLY A 1 786 ? 26.576 16.828 -24.978 1.00 90.00 786 GLY A N 1
ATOM 6236 C CA . GLY A 1 786 ? 25.437 16.532 -25.854 1.00 90.00 786 GLY A CA 1
ATOM 6237 C C . GLY A 1 786 ? 25.734 15.586 -27.024 1.00 90.00 786 GLY A C 1
ATOM 6238 O O . GLY A 1 786 ? 24.797 15.194 -27.723 1.00 90.00 786 GLY A O 1
ATOM 6239 N N . GLU A 1 787 ? 26.984 15.165 -27.222 1.00 94.19 787 GLU A N 1
ATOM 6240 C CA . GLU A 1 787 ? 27.366 14.210 -28.264 1.00 94.19 787 GLU A CA 1
ATOM 6241 C C . GLU A 1 787 ? 27.391 12.765 -27.748 1.00 94.19 787 GLU A C 1
ATOM 6243 O O . GLU A 1 787 ? 28.033 12.466 -26.743 1.00 94.19 787 GLU A O 1
ATOM 6248 N N . LEU A 1 788 ? 26.731 11.841 -28.459 1.00 95.44 788 LEU A N 1
ATOM 6249 C CA . LEU A 1 788 ? 26.808 10.402 -28.192 1.00 95.44 788 LEU A CA 1
ATOM 6250 C C . LEU A 1 788 ? 28.113 9.828 -28.762 1.00 95.44 788 LEU A C 1
ATOM 6252 O O . LEU A 1 788 ? 28.208 9.555 -29.960 1.00 95.44 788 LEU A O 1
ATOM 6256 N N . LEU A 1 789 ? 29.104 9.613 -27.897 1.00 92.94 789 LEU A N 1
ATOM 6257 C CA . LEU A 1 789 ? 30.428 9.129 -28.298 1.00 92.94 789 LEU A CA 1
ATOM 6258 C C . LEU A 1 789 ? 30.496 7.598 -28.366 1.00 92.94 789 LEU A C 1
ATOM 6260 O O . LEU A 1 789 ? 31.035 7.036 -29.320 1.00 92.94 789 LEU A O 1
ATOM 6264 N N . CYS A 1 790 ? 29.941 6.912 -27.365 1.00 92.75 790 CYS A N 1
ATOM 6265 C CA . CYS A 1 790 ? 30.017 5.456 -27.238 1.00 92.75 790 CYS A CA 1
ATOM 6266 C C . CYS A 1 790 ? 28.700 4.864 -26.725 1.00 92.75 790 CYS A C 1
ATOM 6268 O O . CYS A 1 790 ? 27.958 5.532 -26.003 1.00 92.75 790 CYS A O 1
ATOM 6270 N N . GLY A 1 791 ? 28.439 3.606 -27.091 1.00 91.19 791 GLY A N 1
ATOM 6271 C CA . GLY A 1 791 ? 27.321 2.818 -26.580 1.00 91.19 791 GLY A CA 1
ATOM 6272 C C . GLY A 1 791 ? 26.094 2.779 -27.478 1.00 91.19 791 GLY A C 1
ATOM 6273 O O . GLY A 1 791 ? 25.864 3.669 -28.297 1.00 91.19 791 GLY A O 1
ATOM 6274 N N . ILE A 1 792 ? 25.287 1.737 -27.296 1.00 92.81 792 ILE A N 1
ATOM 6275 C CA . ILE A 1 792 ? 23.981 1.617 -27.948 1.00 92.81 792 ILE A CA 1
ATOM 6276 C C . ILE A 1 792 ? 22.855 2.191 -27.080 1.00 92.81 792 ILE A C 1
ATOM 6278 O O . ILE A 1 792 ? 22.914 2.174 -25.849 1.00 92.81 792 ILE A O 1
ATOM 6282 N N . LEU A 1 793 ? 21.791 2.658 -27.729 1.00 93.69 793 LEU A N 1
ATOM 6283 C CA . LEU A 1 793 ? 20.572 3.120 -27.072 1.00 93.69 793 LEU A CA 1
ATOM 6284 C C . LEU A 1 793 ? 19.502 2.026 -27.116 1.00 93.69 793 LEU A C 1
ATOM 6286 O O . LEU A 1 793 ? 18.899 1.767 -28.154 1.00 93.69 793 LEU A O 1
ATOM 6290 N N . ASP A 1 794 ? 19.265 1.395 -25.971 1.00 93.12 794 ASP A N 1
ATOM 6291 C CA . ASP A 1 794 ? 18.284 0.324 -25.784 1.00 93.12 794 ASP A CA 1
ATOM 6292 C C . ASP A 1 794 ? 17.266 0.684 -24.684 1.00 93.12 794 ASP A C 1
ATOM 6294 O O . ASP A 1 794 ? 17.094 1.862 -24.350 1.00 93.12 794 ASP A O 1
ATOM 6298 N N . LYS A 1 795 ? 16.579 -0.307 -24.092 1.00 93.75 795 LYS A N 1
ATOM 6299 C CA . LYS A 1 795 ? 15.590 -0.071 -23.029 1.00 93.75 795 LYS A CA 1
ATOM 6300 C C . LYS A 1 795 ? 16.161 0.720 -21.847 1.00 93.75 795 LYS A C 1
ATOM 6302 O O . LYS A 1 795 ? 15.420 1.494 -21.241 1.00 93.75 795 LYS A O 1
ATOM 6307 N N . ALA A 1 796 ? 17.443 0.560 -21.513 1.00 93.69 796 ALA A N 1
ATOM 6308 C CA . ALA A 1 796 ? 18.054 1.269 -20.389 1.00 93.69 796 ALA A CA 1
ATOM 6309 C C . ALA A 1 796 ? 18.133 2.789 -20.626 1.00 93.69 796 ALA A C 1
ATOM 6311 O O . ALA A 1 796 ? 18.147 3.550 -19.665 1.00 93.69 796 ALA A O 1
ATOM 6312 N N . GLN A 1 797 ? 18.150 3.227 -21.889 1.00 94.31 797 GLN A N 1
ATOM 6313 C CA . GLN A 1 797 ? 18.301 4.634 -22.271 1.00 94.31 797 GLN A CA 1
ATOM 6314 C C . GLN A 1 797 ? 17.009 5.256 -22.817 1.00 94.31 797 GLN A C 1
ATOM 6316 O O . GLN A 1 797 ? 16.694 6.401 -22.491 1.00 94.31 797 GLN A O 1
ATOM 6321 N N . LEU A 1 798 ? 16.272 4.507 -23.648 1.00 94.56 798 LEU A N 1
ATOM 6322 C CA . LEU A 1 798 ? 15.065 4.963 -24.353 1.00 94.56 798 LEU A CA 1
ATOM 6323 C C . LEU A 1 798 ? 13.757 4.476 -23.717 1.00 94.56 798 LEU A C 1
ATOM 6325 O O . LEU A 1 798 ? 12.691 5.030 -23.992 1.00 94.56 798 LEU A O 1
ATOM 6329 N N . GLY A 1 799 ? 13.823 3.416 -22.913 1.00 91.94 799 GLY A N 1
ATOM 6330 C CA . GLY A 1 799 ? 12.673 2.866 -22.208 1.00 91.94 799 GLY A CA 1
ATOM 6331 C C . GLY A 1 799 ? 12.396 3.580 -20.879 1.00 91.94 799 GLY A C 1
ATOM 6332 O O . GLY A 1 799 ? 13.102 4.519 -20.509 1.00 91.94 799 GLY A O 1
ATOM 6333 N N . PRO A 1 800 ? 11.383 3.116 -20.127 1.00 90.06 800 PRO A N 1
ATOM 6334 C CA . PRO A 1 800 ? 11.052 3.624 -18.796 1.00 90.06 800 PRO A CA 1
ATOM 6335 C C . PRO A 1 800 ? 12.075 3.140 -17.746 1.00 90.06 800 PRO A C 1
ATOM 6337 O O . PRO A 1 800 ? 11.777 2.312 -16.885 1.00 90.06 800 PRO A O 1
ATOM 6340 N N . SER A 1 801 ? 13.314 3.622 -17.852 1.00 90.31 801 SER A N 1
ATOM 6341 C CA . SER A 1 801 ? 14.456 3.190 -17.038 1.00 90.31 801 SER A CA 1
ATOM 6342 C C . SER A 1 801 ? 15.056 4.367 -16.260 1.00 90.31 801 SER A C 1
ATOM 6344 O O . SER A 1 801 ? 15.248 5.444 -16.831 1.00 90.31 801 SER A O 1
ATOM 6346 N N . PRO A 1 802 ? 15.366 4.206 -14.958 1.00 90.06 802 PRO A N 1
ATOM 6347 C CA . PRO A 1 802 ? 15.995 5.264 -14.177 1.00 90.06 802 PRO A CA 1
ATOM 6348 C C . PRO A 1 802 ? 17.422 5.534 -14.674 1.00 90.06 802 PRO A C 1
ATOM 6350 O O . PRO A 1 802 ? 18.121 4.621 -15.107 1.00 90.06 802 PRO A O 1
ATOM 6353 N N . SER A 1 803 ? 17.841 6.795 -14.585 1.00 87.88 803 SER A N 1
ATOM 6354 C CA . SER A 1 803 ? 19.173 7.295 -14.982 1.00 87.88 803 SER A CA 1
ATOM 6355 C C . SER A 1 803 ? 19.567 7.045 -16.449 1.00 87.88 803 SER A C 1
ATOM 6357 O O . SER A 1 803 ? 20.742 7.130 -16.797 1.00 87.88 803 SER A O 1
ATOM 6359 N N . GLY A 1 804 ? 18.601 6.729 -17.317 1.00 91.75 804 GLY A N 1
ATOM 6360 C CA . GLY A 1 804 ? 18.804 6.691 -18.765 1.00 91.75 804 GLY A CA 1
ATOM 6361 C C . GLY A 1 804 ? 18.771 8.085 -19.397 1.00 91.75 804 GLY A C 1
ATOM 6362 O O . GLY A 1 804 ? 18.341 9.052 -18.766 1.00 91.75 804 GLY A O 1
ATOM 6363 N N . LEU A 1 805 ? 19.142 8.169 -20.677 1.00 94.38 805 LEU A N 1
ATOM 6364 C CA . LEU A 1 805 ? 19.159 9.398 -21.482 1.00 94.38 805 LEU A CA 1
ATOM 6365 C C . LEU A 1 805 ? 17.922 10.292 -21.282 1.00 94.38 805 LEU A C 1
ATOM 6367 O O . LEU A 1 805 ? 18.062 11.474 -20.972 1.00 94.38 805 LEU A O 1
ATOM 6371 N N . ILE A 1 806 ? 16.710 9.744 -21.433 1.00 94.81 806 ILE A N 1
ATOM 6372 C CA . ILE A 1 806 ? 15.472 10.541 -21.340 1.00 94.81 806 ILE A CA 1
ATOM 6373 C C . ILE A 1 806 ? 15.268 11.084 -19.917 1.00 94.81 806 ILE A C 1
ATOM 6375 O O . ILE A 1 806 ? 14.844 12.225 -19.745 1.00 94.81 806 ILE A O 1
ATOM 6379 N N . HIS A 1 807 ? 15.597 10.297 -18.889 1.00 94.69 807 HIS A N 1
ATOM 6380 C CA . HIS A 1 807 ? 15.471 10.725 -17.495 1.00 94.69 807 HIS A CA 1
ATOM 6381 C C . HIS A 1 807 ? 16.481 11.823 -17.141 1.00 94.69 807 HIS A C 1
ATOM 6383 O O . HIS A 1 807 ? 16.122 12.782 -16.464 1.00 94.69 807 HIS A O 1
ATOM 6389 N N . SER A 1 808 ? 17.713 11.726 -17.640 1.00 94.25 808 SER A N 1
ATOM 6390 C CA . SER A 1 808 ? 18.728 12.771 -17.473 1.00 94.25 808 SER A CA 1
ATOM 6391 C C . SER A 1 808 ? 18.341 14.070 -18.187 1.00 94.25 808 SER A C 1
ATOM 6393 O O . SER A 1 808 ? 18.537 15.155 -17.647 1.00 94.25 808 SER A O 1
ATOM 6395 N N . VAL A 1 809 ? 17.726 13.976 -19.371 1.00 94.62 809 VAL A N 1
ATOM 6396 C CA . VAL A 1 809 ? 17.160 15.130 -20.096 1.00 94.62 809 VAL A CA 1
ATOM 6397 C C . VAL A 1 809 ? 15.998 15.759 -19.328 1.00 94.62 809 VAL A C 1
ATOM 6399 O O . VAL A 1 809 ? 15.927 16.982 -19.243 1.00 94.62 809 VAL A O 1
ATOM 6402 N N . HIS A 1 810 ? 15.118 14.944 -18.739 1.00 94.38 810 HIS A N 1
ATOM 6403 C CA . HIS A 1 810 ? 14.031 15.423 -17.882 1.00 94.38 810 HIS A CA 1
ATOM 6404 C C . HIS A 1 810 ? 14.564 16.208 -16.678 1.00 94.38 810 HIS A C 1
ATOM 6406 O O . HIS A 1 810 ? 14.030 17.266 -16.359 1.00 94.38 810 HIS A O 1
ATOM 6412 N N . GLU A 1 811 ? 15.619 15.706 -16.031 1.00 92.50 811 GLU A N 1
ATOM 6413 C CA . GLU A 1 811 ? 16.242 16.350 -14.871 1.00 92.50 811 GLU A CA 1
ATOM 6414 C C . GLU A 1 811 ? 16.889 17.696 -15.212 1.00 92.50 811 GLU A C 1
ATOM 6416 O O . GLU A 1 811 ? 16.727 18.653 -14.469 1.00 92.50 811 GLU A O 1
ATOM 6421 N N . LEU A 1 812 ? 17.632 17.773 -16.320 1.00 92.88 812 LEU A N 1
ATOM 6422 C CA . LEU A 1 812 ? 18.436 18.954 -16.650 1.00 92.88 812 LEU A CA 1
ATOM 6423 C C . LEU A 1 812 ? 17.680 20.021 -17.447 1.00 92.88 812 LEU A C 1
ATOM 6425 O O . LEU A 1 812 ? 17.918 21.211 -17.260 1.00 92.88 812 LEU A O 1
ATOM 6429 N N . TYR A 1 813 ? 16.814 19.603 -18.374 1.00 92.62 813 TYR A N 1
ATOM 6430 C CA . TYR A 1 813 ? 16.136 20.498 -19.321 1.00 92.62 813 TYR A CA 1
ATOM 6431 C C . TYR A 1 813 ? 14.615 20.560 -19.111 1.00 92.62 813 TYR A C 1
ATOM 6433 O O . TYR A 1 813 ? 13.924 21.306 -19.809 1.00 92.62 813 TYR A O 1
ATOM 6441 N N . GLY A 1 814 ? 14.084 19.789 -18.160 1.00 90.88 814 GLY A N 1
ATOM 6442 C CA . GLY A 1 814 ? 12.670 19.761 -17.803 1.00 90.88 814 GLY A CA 1
ATOM 6443 C C . GLY A 1 814 ? 11.818 18.781 -18.618 1.00 90.88 814 GLY A C 1
ATOM 6444 O O . GLY A 1 814 ? 12.208 18.229 -19.652 1.00 90.88 814 GLY A O 1
ATOM 6445 N N . HIS A 1 815 ? 10.586 18.591 -18.146 1.00 91.81 815 HIS A N 1
ATOM 6446 C CA . HIS A 1 815 ? 9.636 17.605 -18.664 1.00 91.81 815 HIS A CA 1
ATOM 6447 C C . HIS A 1 815 ? 9.210 17.847 -20.124 1.00 91.81 815 HIS A C 1
ATOM 6449 O O . HIS A 1 815 ? 9.065 16.888 -20.880 1.00 91.81 815 HIS A O 1
ATOM 6455 N N . VAL A 1 816 ? 9.068 19.107 -20.562 1.00 91.75 816 VAL A N 1
ATOM 6456 C CA . VAL A 1 816 ? 8.664 19.438 -21.946 1.00 91.75 816 VAL A CA 1
ATOM 6457 C C . VAL A 1 816 ? 9.714 18.974 -22.959 1.00 91.75 816 VAL A C 1
ATOM 6459 O O . VAL A 1 816 ? 9.374 18.425 -24.007 1.00 91.75 816 VAL A O 1
ATOM 6462 N N . VAL A 1 817 ? 11.000 19.183 -22.658 1.00 93.31 817 VAL A N 1
ATOM 6463 C CA . VAL A 1 817 ? 12.101 18.781 -23.548 1.00 93.31 817 VAL A CA 1
ATOM 6464 C C . VAL A 1 817 ? 12.209 17.258 -23.591 1.00 93.31 817 VAL A C 1
ATOM 6466 O O . VAL A 1 817 ? 12.360 16.695 -24.675 1.00 93.31 817 VAL A O 1
ATOM 6469 N N . ALA A 1 818 ? 12.033 16.582 -22.452 1.00 93.94 818 ALA A N 1
ATOM 6470 C CA . ALA A 1 818 ? 11.980 15.122 -22.398 1.00 93.94 818 ALA A CA 1
ATOM 6471 C C . ALA A 1 818 ? 10.809 14.550 -23.218 1.00 93.94 818 ALA A C 1
ATOM 6473 O O . ALA A 1 818 ? 11.019 13.657 -24.040 1.00 93.94 818 ALA A O 1
ATOM 6474 N N . GLY A 1 819 ? 9.598 15.101 -23.075 1.00 92.62 819 GLY A N 1
ATOM 6475 C CA . GLY A 1 819 ? 8.422 14.694 -23.852 1.00 92.62 819 GLY A CA 1
ATOM 6476 C C . GLY A 1 819 ? 8.623 14.855 -25.364 1.00 92.62 819 GLY A C 1
ATOM 6477 O O . GLY A 1 819 ? 8.317 13.934 -26.132 1.00 92.62 819 GLY A O 1
ATOM 6478 N N . LYS A 1 820 ? 9.226 15.979 -25.787 1.00 92.19 820 LYS A N 1
ATOM 6479 C CA . LYS A 1 820 ? 9.626 16.224 -27.184 1.00 92.19 820 LYS A CA 1
ATOM 6480 C C . LYS A 1 820 ? 10.673 15.223 -27.665 1.00 92.19 820 LYS A C 1
ATOM 6482 O O . LYS A 1 820 ? 10.529 14.691 -28.762 1.00 92.19 820 LYS A O 1
ATOM 6487 N N . LEU A 1 821 ? 11.704 14.945 -26.865 1.00 94.62 821 LEU A N 1
ATOM 6488 C CA . LEU A 1 821 ? 12.764 13.999 -27.220 1.00 94.62 821 LEU A CA 1
ATOM 6489 C C . LEU A 1 821 ? 12.199 12.599 -27.488 1.00 94.62 821 LEU A C 1
ATOM 6491 O O . LEU A 1 821 ? 12.552 11.992 -28.498 1.00 94.62 821 LEU A O 1
ATOM 6495 N N . ILE A 1 822 ? 11.278 12.116 -26.643 1.00 94.88 822 ILE A N 1
ATOM 6496 C CA . ILE A 1 822 ? 10.602 10.824 -26.852 1.00 94.88 822 ILE A CA 1
ATOM 6497 C C . ILE A 1 822 ? 9.865 10.820 -28.198 1.00 94.88 822 ILE A C 1
ATOM 6499 O O . ILE A 1 822 ? 10.017 9.876 -28.971 1.00 94.88 822 ILE A O 1
ATOM 6503 N N . GLY A 1 823 ? 9.108 11.879 -28.511 1.00 93.19 823 GLY A N 1
ATOM 6504 C CA . GLY A 1 823 ? 8.398 12.000 -29.790 1.00 93.19 823 GLY A CA 1
ATOM 6505 C C . GLY A 1 823 ? 9.344 12.036 -30.997 1.00 93.19 823 GLY A C 1
ATOM 6506 O O . GLY A 1 823 ? 9.132 11.331 -31.985 1.00 93.19 823 GLY A O 1
ATOM 6507 N N . ILE A 1 824 ? 10.431 12.810 -30.909 1.00 94.94 824 ILE A N 1
ATOM 6508 C CA . ILE A 1 824 ? 11.437 12.946 -31.974 1.00 94.94 824 ILE A CA 1
ATOM 6509 C C . ILE A 1 824 ? 12.124 11.602 -32.240 1.00 94.94 824 ILE A C 1
ATOM 6511 O O . ILE A 1 824 ? 12.178 11.172 -33.395 1.00 94.94 824 ILE A O 1
ATOM 6515 N N . ILE A 1 825 ? 12.604 10.911 -31.200 1.00 95.38 825 ILE A N 1
ATOM 6516 C CA . ILE A 1 825 ? 13.243 9.597 -31.355 1.00 95.38 825 ILE A CA 1
ATOM 6517 C C . ILE A 1 825 ? 12.225 8.559 -31.848 1.00 95.38 825 ILE A C 1
ATOM 6519 O O . ILE A 1 825 ? 12.542 7.785 -32.749 1.00 95.38 825 ILE A O 1
ATOM 6523 N N . GLY A 1 826 ? 10.988 8.570 -31.342 1.00 94.31 826 GLY A N 1
ATOM 6524 C CA . GLY A 1 826 ? 9.925 7.673 -31.806 1.00 94.31 826 GLY A CA 1
ATOM 6525 C C . GLY A 1 826 ? 9.685 7.788 -33.315 1.00 94.31 826 GLY A C 1
ATOM 6526 O O . GLY A 1 826 ? 9.663 6.780 -34.027 1.00 94.31 826 GLY A O 1
ATOM 6527 N N . ARG A 1 827 ? 9.607 9.015 -33.844 1.00 94.56 827 ARG A N 1
ATOM 6528 C CA . ARG A 1 827 ? 9.480 9.262 -35.291 1.00 94.56 827 ARG A CA 1
ATOM 6529 C C . ARG A 1 827 ? 10.716 8.858 -36.079 1.00 94.56 827 ARG A C 1
ATOM 6531 O O . ARG A 1 827 ? 10.576 8.239 -37.132 1.00 94.56 827 ARG A O 1
ATOM 6538 N N . LEU A 1 828 ? 11.905 9.182 -35.568 1.00 95.25 828 LEU A N 1
ATOM 6539 C CA . LEU A 1 828 ? 13.178 8.810 -36.188 1.00 95.25 828 LEU A CA 1
ATOM 6540 C C . LEU A 1 828 ? 13.260 7.294 -36.384 1.00 95.25 828 LEU A C 1
ATOM 6542 O O . LEU A 1 828 ? 13.503 6.820 -37.492 1.00 95.25 828 LEU A O 1
ATOM 6546 N N . LEU A 1 829 ? 13.008 6.534 -35.318 1.00 95.56 829 LEU A N 1
ATOM 6547 C CA . LEU A 1 829 ? 13.112 5.079 -35.332 1.00 95.56 829 LEU A CA 1
ATOM 6548 C C . LEU A 1 829 ? 11.979 4.432 -36.131 1.00 95.56 829 LEU A C 1
ATOM 6550 O O . LEU A 1 829 ? 12.205 3.414 -36.773 1.00 95.56 829 LEU A O 1
ATOM 6554 N N . THR A 1 830 ? 10.800 5.055 -36.188 1.00 95.25 830 THR A N 1
ATOM 6555 C CA . THR A 1 830 ? 9.715 4.626 -37.087 1.00 95.25 830 THR A CA 1
ATOM 6556 C C . THR A 1 830 ? 10.091 4.840 -38.558 1.00 95.25 830 THR A C 1
ATOM 6558 O O . THR A 1 830 ? 9.868 3.966 -39.395 1.00 95.25 830 THR A O 1
ATOM 6561 N N . LYS A 1 831 ? 10.714 5.975 -38.905 1.00 94.38 831 LYS A N 1
ATOM 6562 C CA . LYS A 1 831 ? 11.206 6.213 -40.270 1.00 94.38 831 LYS A CA 1
ATOM 6563 C C . LYS A 1 831 ? 12.331 5.246 -40.633 1.00 94.38 831 LYS A C 1
ATOM 6565 O O . LYS A 1 831 ? 12.331 4.719 -41.743 1.00 94.38 831 LYS A O 1
ATOM 6570 N N . PHE A 1 832 ? 13.241 4.981 -39.700 1.00 94.50 832 PHE A N 1
ATOM 6571 C CA . PHE A 1 832 ? 14.307 4.002 -39.884 1.00 94.50 832 PHE A CA 1
ATOM 6572 C C . PHE A 1 832 ? 13.761 2.576 -40.044 1.00 94.50 832 PHE A C 1
ATOM 6574 O O . PHE A 1 832 ? 14.206 1.850 -40.933 1.00 94.50 832 PHE A O 1
ATOM 6581 N N . LEU A 1 833 ? 12.731 2.206 -39.276 1.00 94.56 833 LEU A N 1
ATOM 6582 C CA . LEU A 1 833 ? 12.018 0.939 -39.441 1.00 94.56 833 LEU A CA 1
ATOM 6583 C C . LEU A 1 833 ? 11.440 0.807 -40.854 1.00 94.56 833 LEU A C 1
ATOM 6585 O O . LEU A 1 833 ? 11.575 -0.248 -41.460 1.00 94.56 833 LEU A O 1
ATOM 6589 N N . HIS A 1 834 ? 10.868 1.872 -41.426 1.00 93.00 834 HIS A N 1
ATOM 6590 C CA . HIS A 1 834 ? 10.404 1.844 -42.819 1.00 93.00 834 HIS A CA 1
ATOM 6591 C C . HIS A 1 834 ? 11.537 1.686 -43.846 1.00 93.00 834 HIS A C 1
ATOM 6593 O O . HIS A 1 834 ? 11.295 1.153 -44.924 1.00 93.00 834 HIS A O 1
ATOM 6599 N N . MET A 1 835 ? 12.752 2.157 -43.547 1.00 92.25 835 MET A N 1
ATOM 6600 C CA . MET A 1 835 ? 13.902 2.032 -44.453 1.00 92.25 835 MET A CA 1
ATOM 6601 C C . MET A 1 835 ? 14.530 0.635 -44.412 1.00 92.25 835 MET A C 1
ATOM 6603 O O . MET A 1 835 ? 14.947 0.127 -45.448 1.00 92.25 835 MET A O 1
ATOM 6607 N N . ARG A 1 836 ? 14.611 0.019 -43.225 1.00 89.56 836 ARG A N 1
ATOM 6608 C CA . ARG A 1 836 ? 15.367 -1.224 -42.998 1.00 89.56 836 ARG A CA 1
ATOM 6609 C C . ARG A 1 836 ? 14.504 -2.465 -42.731 1.00 89.56 836 ARG A C 1
ATOM 6611 O O . ARG A 1 836 ? 14.938 -3.570 -43.046 1.00 89.56 836 ARG A O 1
ATOM 6618 N N . ALA A 1 837 ? 13.311 -2.287 -42.166 1.00 92.06 837 ALA A N 1
ATOM 6619 C CA . ALA A 1 837 ? 12.472 -3.319 -41.550 1.00 92.06 837 ALA A CA 1
ATOM 6620 C C . ALA A 1 837 ? 13.147 -4.080 -40.381 1.00 92.06 837 ALA A C 1
ATOM 6622 O O . ALA A 1 837 ? 14.325 -3.899 -40.070 1.00 92.06 837 ALA A O 1
ATOM 6623 N N . PHE A 1 838 ? 12.370 -4.923 -39.697 1.00 91.62 838 PHE A N 1
ATOM 6624 C CA . PHE A 1 838 ? 12.816 -5.845 -38.647 1.00 91.62 838 PHE A CA 1
ATOM 6625 C C . PHE A 1 838 ? 11.968 -7.116 -38.723 1.00 91.62 838 PHE A C 1
ATOM 6627 O O . PHE A 1 838 ? 10.759 -7.034 -38.930 1.00 91.62 838 PHE A O 1
ATOM 6634 N N . THR A 1 839 ? 12.575 -8.293 -38.589 1.00 92.94 839 THR A N 1
ATOM 6635 C CA . THR A 1 839 ? 11.865 -9.574 -38.719 1.00 92.94 839 THR A CA 1
ATOM 6636 C C . THR A 1 839 ? 12.468 -10.618 -37.789 1.00 92.94 839 THR A C 1
ATOM 6638 O O . THR A 1 839 ? 13.673 -10.614 -37.596 1.00 92.94 839 THR A O 1
ATOM 6641 N N . CYS A 1 840 ? 11.651 -11.495 -37.209 1.00 92.12 840 CYS A N 1
ATOM 6642 C CA . CYS A 1 840 ? 12.108 -12.636 -36.416 1.00 92.12 840 CYS A CA 1
ATOM 6643 C C . CYS A 1 840 ? 11.632 -13.910 -37.116 1.00 92.12 840 CYS A C 1
ATOM 6645 O O . CYS A 1 840 ? 10.428 -14.095 -37.311 1.00 92.12 840 CYS A O 1
ATOM 6647 N N . GLY A 1 841 ? 12.575 -14.739 -37.553 1.00 91.75 841 GLY A N 1
ATOM 6648 C CA . GLY A 1 841 ? 12.325 -15.943 -38.339 1.00 91.75 841 GLY A CA 1
ATOM 6649 C C . GLY A 1 841 ? 12.503 -17.233 -37.543 1.00 91.75 841 GLY A C 1
ATOM 6650 O O . GLY A 1 841 ? 12.896 -17.239 -36.380 1.00 91.75 841 GLY A O 1
ATOM 6651 N N . MET A 1 842 ? 12.243 -18.367 -38.198 1.00 91.81 842 MET A N 1
ATOM 6652 C CA . MET A 1 842 ? 12.488 -19.695 -37.620 1.00 91.81 842 MET A CA 1
ATOM 6653 C C . MET A 1 842 ? 13.984 -19.951 -37.376 1.00 91.81 842 MET A C 1
ATOM 6655 O O . MET A 1 842 ? 14.362 -20.612 -36.415 1.00 91.81 842 MET A O 1
ATOM 6659 N N . ASP A 1 843 ? 14.838 -19.419 -38.245 1.00 92.25 843 ASP A N 1
ATOM 6660 C CA . ASP A 1 843 ? 16.297 -19.521 -38.191 1.00 92.25 843 ASP A CA 1
ATOM 6661 C C . ASP A 1 843 ? 16.925 -18.778 -36.998 1.00 92.25 843 ASP A C 1
ATOM 6663 O O . ASP A 1 843 ? 17.985 -19.181 -36.527 1.00 92.25 843 ASP A O 1
ATOM 6667 N N . ASP A 1 844 ? 16.252 -17.768 -36.439 1.00 91.69 844 ASP A N 1
ATOM 6668 C CA . ASP A 1 844 ? 16.671 -17.109 -35.191 1.00 91.69 844 ASP A CA 1
ATOM 6669 C C . ASP A 1 844 ? 16.509 -18.019 -33.956 1.00 91.69 844 ASP A C 1
ATOM 6671 O O . ASP A 1 844 ? 17.129 -17.784 -32.917 1.00 91.69 844 ASP A O 1
ATOM 6675 N N . LEU A 1 845 ? 15.690 -19.071 -34.065 1.00 91.50 845 LEU A N 1
ATOM 6676 C CA . LEU A 1 845 ? 15.341 -19.979 -32.967 1.00 91.50 845 LEU A CA 1
ATOM 6677 C C . LEU A 1 845 ? 16.162 -21.275 -32.977 1.00 91.50 845 LEU A C 1
ATOM 6679 O O . LEU A 1 845 ? 16.164 -22.006 -31.982 1.00 91.50 845 LEU A O 1
ATOM 6683 N N . ARG A 1 846 ? 16.826 -21.598 -34.095 1.00 92.06 846 ARG A N 1
ATOM 6684 C CA . ARG A 1 846 ? 17.529 -22.874 -34.279 1.00 92.06 846 ARG A CA 1
ATOM 6685 C C . ARG A 1 846 ? 18.871 -22.881 -33.561 1.00 92.06 846 ARG A C 1
ATOM 6687 O O . ARG A 1 846 ? 19.663 -21.945 -33.653 1.00 92.06 846 ARG A O 1
ATOM 6694 N N . LEU A 1 847 ? 19.148 -24.001 -32.902 1.00 92.69 847 LEU A N 1
ATOM 6695 C CA . LEU A 1 847 ? 20.486 -24.310 -32.420 1.00 92.69 847 LEU A CA 1
ATOM 6696 C C . LEU A 1 847 ? 21.357 -24.831 -33.573 1.00 92.69 847 LEU A C 1
ATOM 6698 O O . LEU A 1 847 ? 20.881 -25.507 -34.487 1.00 92.69 847 LEU A O 1
ATOM 6702 N N . THR A 1 848 ? 22.654 -24.561 -33.491 1.00 93.00 848 THR A N 1
ATOM 6703 C CA . THR A 1 848 ? 23.697 -25.261 -34.242 1.00 93.00 848 THR A CA 1
ATOM 6704 C C . THR A 1 848 ? 23.647 -26.760 -33.951 1.00 93.00 848 THR A C 1
ATOM 6706 O O . THR A 1 848 ? 23.193 -27.188 -32.889 1.00 93.00 848 THR A O 1
ATOM 6709 N N . LYS A 1 849 ? 24.180 -27.579 -34.868 1.00 91.56 849 LYS A N 1
ATOM 6710 C CA . LYS A 1 849 ? 24.288 -29.033 -34.652 1.00 91.56 849 LYS A CA 1
ATOM 6711 C C . LYS A 1 849 ? 25.014 -29.364 -33.348 1.00 91.56 849 LYS A C 1
ATOM 6713 O O . LYS A 1 849 ? 24.519 -30.176 -32.581 1.00 91.56 849 LYS A O 1
ATOM 6718 N N . LYS A 1 850 ? 26.117 -28.658 -33.076 1.00 92.06 850 LYS A N 1
ATOM 6719 C CA . LYS A 1 850 ? 26.888 -28.803 -31.841 1.00 92.06 850 LYS A CA 1
ATOM 6720 C C . LYS A 1 850 ? 26.060 -28.444 -30.601 1.00 92.06 850 LYS A C 1
ATOM 6722 O O . LYS A 1 850 ? 26.004 -29.234 -29.675 1.00 92.06 850 LYS A O 1
ATOM 6727 N N . GLY A 1 851 ? 25.363 -27.305 -30.606 1.00 90.88 851 GLY A N 1
ATOM 6728 C CA . GLY A 1 851 ? 24.507 -26.917 -29.478 1.00 90.88 851 GLY A CA 1
ATOM 6729 C C . GLY A 1 851 ? 23.365 -27.910 -29.220 1.00 90.88 851 GLY A C 1
ATOM 6730 O O . GLY A 1 851 ? 23.018 -28.172 -28.072 1.00 90.88 851 GLY A O 1
ATOM 6731 N N . ASP A 1 852 ? 22.799 -28.507 -30.274 1.00 91.31 852 ASP A N 1
ATOM 6732 C CA . ASP A 1 852 ? 21.770 -29.548 -30.141 1.00 91.31 852 ASP A CA 1
ATOM 6733 C C . ASP A 1 852 ? 22.342 -30.890 -29.641 1.00 91.31 852 ASP A C 1
ATOM 6735 O O . ASP A 1 852 ? 21.663 -31.596 -28.893 1.00 91.31 852 ASP A O 1
ATOM 6739 N N . GLU A 1 853 ? 23.577 -31.235 -30.022 1.00 92.88 853 GLU A N 1
ATOM 6740 C CA . GLU A 1 853 ? 24.332 -32.384 -29.497 1.00 92.88 853 GLU A CA 1
ATOM 6741 C C . GLU A 1 853 ? 24.652 -32.202 -28.008 1.00 92.88 853 GLU A C 1
ATOM 6743 O O . GLU A 1 853 ? 24.293 -33.069 -27.212 1.00 92.88 853 GLU A O 1
ATOM 6748 N N . ASP A 1 854 ? 25.210 -31.052 -27.618 1.00 92.31 854 ASP A N 1
ATOM 6749 C CA . ASP A 1 854 ? 25.542 -30.715 -26.227 1.00 92.31 854 ASP A CA 1
ATOM 6750 C C . ASP A 1 854 ? 24.287 -30.780 -25.335 1.00 92.31 854 ASP A C 1
ATOM 6752 O O . ASP A 1 854 ? 24.272 -31.424 -24.286 1.00 92.31 854 ASP A O 1
ATOM 6756 N N . ARG A 1 855 ? 23.172 -30.202 -25.802 1.00 92.44 855 ARG A N 1
ATOM 6757 C CA . ARG A 1 855 ? 21.862 -30.301 -25.141 1.00 92.44 855 ARG A CA 1
ATOM 6758 C C . ARG A 1 855 ? 21.417 -31.750 -24.939 1.00 92.44 855 ARG A C 1
ATOM 6760 O O . ARG A 1 855 ? 20.904 -32.094 -23.876 1.00 92.44 855 ARG A O 1
ATOM 6767 N N . LYS A 1 856 ? 21.525 -32.584 -25.979 1.00 91.50 856 LYS A N 1
ATOM 6768 C CA . LYS A 1 856 ? 21.118 -33.997 -25.920 1.00 91.50 856 LYS A CA 1
ATOM 6769 C C . LYS A 1 856 ? 21.997 -34.789 -24.961 1.00 91.50 856 LYS A C 1
ATOM 6771 O O . LYS A 1 856 ? 21.453 -35.621 -24.246 1.00 91.50 856 LYS A O 1
ATOM 6776 N N . MET A 1 857 ? 23.300 -34.511 -24.922 1.00 92.94 857 MET A N 1
ATOM 6777 C CA . MET A 1 857 ? 24.220 -35.133 -23.971 1.00 92.94 857 MET A CA 1
ATOM 6778 C C . MET A 1 857 ? 23.823 -34.823 -22.526 1.00 92.94 857 MET A C 1
ATOM 6780 O O . MET A 1 857 ? 23.604 -35.751 -21.754 1.00 92.94 857 MET A O 1
ATOM 6784 N N . ILE A 1 858 ? 23.607 -33.546 -22.188 1.00 92.12 858 ILE A N 1
ATOM 6785 C CA . ILE A 1 858 ? 23.201 -33.141 -20.828 1.00 92.12 858 ILE A CA 1
ATOM 6786 C C . ILE A 1 858 ? 21.856 -33.783 -20.439 1.00 92.12 858 ILE A C 1
ATOM 6788 O O . ILE A 1 858 ? 21.683 -34.268 -19.322 1.00 92.12 858 ILE A O 1
ATOM 6792 N N . LEU A 1 859 ? 20.894 -33.843 -21.369 1.00 90.12 859 LEU A N 1
ATOM 6793 C CA . LEU A 1 859 ? 19.604 -34.496 -21.117 1.00 90.12 859 LEU A CA 1
ATOM 6794 C C . LEU A 1 859 ? 19.730 -36.013 -20.902 1.00 90.12 859 LEU A C 1
ATOM 6796 O O . LEU A 1 859 ? 19.006 -36.549 -20.068 1.00 90.12 859 LEU A O 1
ATOM 6800 N N . GLN A 1 860 ? 20.626 -36.695 -21.623 1.00 89.00 860 GLN A N 1
ATOM 6801 C CA . GLN A 1 860 ? 20.893 -38.127 -21.434 1.00 89.00 860 GLN A CA 1
ATOM 6802 C C . GLN A 1 860 ? 21.538 -38.406 -20.073 1.00 89.00 860 GLN A C 1
ATOM 6804 O O . GLN A 1 860 ? 21.147 -39.352 -19.392 1.00 89.00 860 GLN A O 1
ATOM 6809 N N . GLU A 1 861 ? 22.475 -37.560 -19.641 1.00 87.00 861 GLU A N 1
ATOM 6810 C CA . GLU A 1 861 ? 23.080 -37.651 -18.306 1.00 87.00 861 GLU A CA 1
ATOM 6811 C C . GLU A 1 861 ? 22.021 -37.465 -17.200 1.00 87.00 861 GLU A C 1
ATOM 6813 O O . GLU A 1 861 ? 21.993 -38.213 -16.214 1.00 87.00 861 GLU A O 1
ATOM 6818 N N . ALA A 1 862 ? 21.075 -36.544 -17.413 1.00 85.56 862 ALA A N 1
ATOM 6819 C CA . ALA A 1 862 ? 19.993 -36.246 -16.479 1.00 85.56 862 ALA A CA 1
ATOM 6820 C C . ALA A 1 862 ? 18.911 -37.342 -16.357 1.00 85.56 862 ALA A C 1
ATOM 6822 O O . ALA A 1 862 ? 18.165 -37.334 -15.375 1.00 85.56 862 ALA A O 1
ATOM 6823 N N . GLU A 1 863 ? 18.806 -38.308 -17.284 1.00 83.50 863 GLU A N 1
ATOM 6824 C CA . GLU A 1 863 ? 17.797 -39.384 -17.195 1.00 83.50 863 GLU A CA 1
ATOM 6825 C C . GLU A 1 863 ? 17.969 -40.236 -15.926 1.00 83.50 863 GLU A C 1
ATOM 6827 O O . GLU A 1 863 ? 16.985 -40.641 -15.302 1.00 83.50 863 GLU A O 1
ATOM 6832 N N . SER A 1 864 ? 19.218 -40.459 -15.501 1.00 84.50 864 SER A N 1
ATOM 6833 C CA . SER A 1 864 ? 19.540 -41.233 -14.295 1.00 84.50 864 SER A CA 1
ATOM 6834 C C . SER A 1 864 ? 19.405 -40.435 -12.991 1.00 84.50 864 SER A C 1
ATOM 6836 O O . SER A 1 864 ? 19.274 -41.023 -11.913 1.00 84.50 864 SER A O 1
ATOM 6838 N N . LEU A 1 865 ? 19.387 -39.102 -13.084 1.00 87.50 865 LEU A N 1
ATOM 6839 C CA . LEU A 1 865 ? 19.441 -38.192 -11.940 1.00 87.50 865 LEU A CA 1
ATOM 6840 C C . LEU A 1 865 ? 18.223 -38.345 -11.023 1.00 87.50 865 LEU A C 1
ATOM 6842 O O . LEU A 1 865 ? 18.368 -38.396 -9.805 1.00 87.50 865 LEU A O 1
ATOM 6846 N N . GLY A 1 866 ? 17.024 -38.495 -11.595 1.00 87.44 866 GLY A N 1
ATOM 6847 C CA . GLY A 1 866 ? 15.796 -38.680 -10.816 1.00 87.44 866 GLY A CA 1
ATOM 6848 C C . GLY A 1 866 ? 15.830 -39.927 -9.920 1.00 87.44 866 GLY A C 1
ATOM 6849 O O . GLY A 1 866 ? 15.433 -39.869 -8.756 1.00 87.44 866 GLY A O 1
ATOM 6850 N N . ARG A 1 867 ? 16.406 -41.037 -10.412 1.00 88.31 867 ARG A N 1
ATOM 6851 C CA . ARG A 1 867 ? 16.607 -42.259 -9.613 1.00 88.31 867 ARG A CA 1
ATOM 6852 C C . ARG A 1 867 ? 17.643 -42.048 -8.511 1.00 88.31 867 ARG A C 1
ATOM 6854 O O . ARG A 1 867 ? 17.409 -42.487 -7.391 1.00 88.31 867 ARG A O 1
ATOM 6861 N N . GLN A 1 868 ? 18.755 -41.375 -8.808 1.00 88.00 868 GLN A N 1
ATOM 6862 C CA . GLN A 1 868 ? 19.794 -41.079 -7.812 1.00 88.00 868 GLN A CA 1
ATOM 6863 C C . GLN A 1 868 ? 19.251 -40.210 -6.671 1.00 88.00 868 GLN A C 1
ATOM 6865 O O . GLN A 1 868 ? 19.516 -40.492 -5.505 1.00 88.00 868 GLN A O 1
ATOM 6870 N N . ILE A 1 869 ? 18.446 -39.192 -6.998 1.00 88.19 869 ILE A N 1
ATOM 6871 C CA . ILE A 1 869 ? 17.796 -38.330 -6.004 1.00 88.19 869 ILE A CA 1
ATOM 6872 C C . ILE A 1 869 ? 16.836 -39.144 -5.143 1.00 88.19 869 ILE A C 1
ATOM 6874 O O . ILE A 1 869 ? 16.881 -39.028 -3.922 1.00 88.19 869 ILE A O 1
ATOM 6878 N N . ALA A 1 870 ? 16.005 -39.986 -5.765 1.00 88.88 870 ALA A N 1
ATOM 6879 C CA . ALA A 1 870 ? 15.072 -40.832 -5.036 1.00 88.88 870 ALA A CA 1
ATOM 6880 C C . ALA A 1 870 ? 15.809 -41.765 -4.061 1.00 88.88 870 ALA A C 1
ATOM 6882 O O . ALA A 1 870 ? 15.476 -41.759 -2.882 1.00 88.88 870 ALA A O 1
ATOM 6883 N N . LEU A 1 871 ? 16.846 -42.483 -4.518 1.00 88.75 871 LEU A N 1
ATOM 6884 C CA . LEU A 1 871 ? 17.659 -43.385 -3.684 1.00 88.75 871 LEU A CA 1
ATOM 6885 C C . LEU A 1 871 ? 18.320 -42.661 -2.505 1.00 88.75 871 LEU A C 1
ATOM 6887 O O . LEU A 1 871 ? 18.264 -43.161 -1.383 1.00 88.75 871 LEU A O 1
ATOM 6891 N N . LYS A 1 872 ? 18.891 -41.476 -2.755 1.00 87.69 872 LYS A N 1
ATOM 6892 C CA . LYS A 1 872 ? 19.525 -40.638 -1.729 1.00 87.69 872 LYS A CA 1
ATOM 6893 C C . LYS A 1 872 ? 18.516 -40.108 -0.712 1.00 87.69 872 LYS A C 1
ATOM 6895 O O . LYS A 1 872 ? 18.791 -40.102 0.482 1.00 87.69 872 LYS A O 1
ATOM 6900 N N . TYR A 1 873 ? 17.344 -39.668 -1.172 1.00 87.56 873 TYR A N 1
ATOM 6901 C CA . TYR A 1 873 ? 16.294 -39.150 -0.294 1.00 87.56 873 TYR A CA 1
ATOM 6902 C C . TYR A 1 873 ? 15.754 -40.239 0.645 1.00 87.56 873 TYR A C 1
ATOM 6904 O O . TYR A 1 873 ? 15.504 -39.966 1.814 1.00 87.56 873 TYR A O 1
ATOM 6912 N N . VAL A 1 874 ? 15.638 -41.485 0.163 1.00 84.62 874 VAL A N 1
ATOM 6913 C CA . VAL A 1 874 ? 15.177 -42.629 0.972 1.00 84.62 874 VAL A CA 1
ATOM 6914 C C . VAL A 1 874 ? 16.303 -43.444 1.622 1.00 84.62 874 VAL A C 1
ATOM 6916 O O . VAL A 1 874 ? 16.030 -44.549 2.087 1.00 84.62 874 VAL A O 1
ATOM 6919 N N . THR A 1 875 ? 17.543 -42.936 1.644 1.00 83.88 875 THR A N 1
ATOM 6920 C CA . THR A 1 875 ? 18.741 -43.541 2.276 1.00 83.88 875 THR A CA 1
ATOM 6921 C C . THR A 1 875 ? 19.127 -44.953 1.802 1.00 83.88 875 THR A C 1
ATOM 6923 O O . THR A 1 875 ? 19.821 -45.695 2.504 1.00 83.88 875 THR A O 1
ATOM 6926 N N . LEU A 1 876 ? 18.696 -45.353 0.600 1.00 81.81 876 LEU A N 1
ATOM 6927 C CA . LEU A 1 876 ? 19.069 -46.642 -0.005 1.00 81.81 876 LEU A CA 1
ATOM 6928 C C . LEU A 1 876 ? 20.453 -46.620 -0.664 1.00 81.81 876 LEU A C 1
ATOM 6930 O O . LEU A 1 876 ? 21.015 -47.676 -0.932 1.00 81.81 876 LEU A O 1
ATOM 6934 N N . ASP A 1 877 ? 21.025 -45.435 -0.874 1.00 78.19 877 ASP A N 1
ATOM 6935 C CA . ASP A 1 877 ? 22.421 -45.262 -1.283 1.00 78.19 877 ASP A CA 1
ATOM 6936 C C . ASP A 1 877 ? 23.410 -45.708 -0.192 1.00 78.19 877 ASP A C 1
ATOM 6938 O O . ASP A 1 877 ? 24.493 -46.205 -0.500 1.00 78.19 877 ASP A O 1
ATOM 6942 N N . ILE A 1 878 ? 23.021 -45.561 1.077 1.00 77.56 878 ILE A N 1
ATOM 6943 C CA . ILE A 1 878 ? 23.816 -45.953 2.247 1.00 77.56 878 ILE A CA 1
ATOM 6944 C C . ILE A 1 878 ? 23.546 -47.416 2.636 1.00 77.56 878 ILE A C 1
ATOM 6946 O O . ILE A 1 878 ? 24.472 -48.126 3.025 1.00 77.56 878 ILE A O 1
ATOM 6950 N N . ASN A 1 879 ? 22.296 -47.878 2.509 1.00 76.75 879 ASN A N 1
ATOM 6951 C CA . ASN A 1 879 ? 21.854 -49.213 2.924 1.00 76.75 879 ASN A CA 1
ATOM 6952 C C . ASN A 1 879 ? 21.332 -50.035 1.725 1.00 76.75 879 ASN A C 1
ATOM 6954 O O . ASN A 1 879 ? 20.112 -50.129 1.551 1.00 76.75 879 ASN A O 1
ATOM 6958 N N . PRO A 1 880 ? 22.216 -50.632 0.901 1.00 74.50 880 PRO A N 1
ATOM 6959 C CA . PRO A 1 880 ? 21.806 -51.427 -0.255 1.00 74.50 880 PRO A CA 1
ATOM 6960 C C . PRO A 1 880 ? 21.093 -52.720 0.173 1.00 74.50 880 PRO A C 1
ATOM 6962 O O . PRO A 1 880 ? 21.495 -53.379 1.134 1.00 74.50 880 PRO A O 1
ATOM 6965 N N . VAL A 1 881 ? 20.040 -53.093 -0.558 1.00 77.25 881 VAL A N 1
ATOM 6966 C CA . VAL A 1 881 ? 19.195 -54.276 -0.305 1.00 77.25 881 VAL A CA 1
ATOM 6967 C C . VAL A 1 881 ? 19.152 -55.147 -1.564 1.00 77.25 881 VAL A C 1
ATOM 6969 O O . VAL A 1 881 ? 19.205 -54.614 -2.670 1.00 77.25 881 VAL A O 1
ATOM 6972 N N . ASP A 1 882 ? 19.033 -56.473 -1.407 1.00 74.50 882 ASP A N 1
ATOM 6973 C CA . ASP A 1 882 ? 19.029 -57.440 -2.522 1.00 74.50 882 ASP A CA 1
ATOM 6974 C C . ASP A 1 882 ? 17.972 -57.123 -3.601 1.00 74.50 882 ASP A C 1
ATOM 6976 O O . ASP A 1 882 ? 18.242 -57.267 -4.793 1.00 74.50 882 ASP A O 1
ATOM 6980 N N . ASP A 1 883 ? 16.785 -56.657 -3.192 1.00 81.62 883 ASP A N 1
ATOM 6981 C CA . ASP A 1 883 ? 15.737 -56.137 -4.082 1.00 81.62 883 ASP A CA 1
ATOM 6982 C C . ASP A 1 883 ? 15.558 -54.622 -3.872 1.00 81.62 883 ASP A C 1
ATOM 6984 O O . ASP A 1 883 ? 14.609 -54.153 -3.235 1.00 81.62 883 ASP A O 1
ATOM 6988 N N . GLU A 1 884 ? 16.516 -53.847 -4.392 1.00 82.69 884 GLU A N 1
ATOM 6989 C CA . GLU A 1 884 ? 16.522 -52.378 -4.324 1.00 82.69 884 GLU A CA 1
ATOM 6990 C C . GLU A 1 884 ? 15.228 -51.768 -4.887 1.00 82.69 884 GLU A C 1
ATOM 6992 O O . GLU A 1 884 ? 14.744 -50.759 -4.379 1.00 82.69 884 GLU A O 1
ATOM 6997 N N . GLU A 1 885 ? 14.633 -52.371 -5.924 1.00 81.19 885 GLU A N 1
ATOM 6998 C CA . GLU A 1 885 ? 13.454 -51.804 -6.580 1.00 81.19 885 GLU A CA 1
ATOM 6999 C C . GLU A 1 885 ? 12.173 -52.005 -5.763 1.00 81.19 885 GLU A C 1
ATOM 7001 O O . GLU A 1 885 ? 11.351 -51.084 -5.687 1.00 81.19 885 GLU A O 1
ATOM 7006 N N . ALA A 1 886 ? 11.990 -53.171 -5.138 1.00 84.75 886 ALA A N 1
ATOM 7007 C CA . ALA A 1 886 ? 10.865 -53.389 -4.232 1.00 84.75 886 ALA A CA 1
ATOM 7008 C C . ALA A 1 886 ? 10.953 -52.480 -2.996 1.00 84.75 886 ALA A C 1
ATOM 7010 O O . ALA A 1 886 ? 9.953 -51.870 -2.608 1.00 84.75 886 ALA A O 1
ATOM 7011 N N . GLU A 1 887 ? 12.147 -52.331 -2.420 1.00 85.75 887 GLU A N 1
ATOM 7012 C CA . GLU A 1 887 ? 12.359 -51.491 -1.240 1.00 85.75 887 GLU A CA 1
ATOM 7013 C C . GLU A 1 887 ? 12.229 -49.992 -1.561 1.00 85.75 887 GLU A C 1
ATOM 7015 O O . GLU A 1 887 ? 11.600 -49.252 -0.801 1.00 85.75 887 GLU A O 1
ATOM 7020 N N . LEU A 1 888 ? 12.733 -49.539 -2.715 1.00 88.44 888 LEU A N 1
ATOM 7021 C CA . LEU A 1 888 ? 12.557 -48.161 -3.181 1.00 88.44 888 LEU A CA 1
ATOM 7022 C C . LEU A 1 888 ? 11.074 -47.821 -3.367 1.00 88.44 888 LEU A C 1
ATOM 7024 O O . LEU A 1 888 ? 10.632 -46.765 -2.921 1.00 88.44 888 LEU A O 1
ATOM 7028 N N . LYS A 1 889 ? 10.289 -48.716 -3.983 1.00 87.94 889 LYS A N 1
ATOM 7029 C CA . LYS A 1 889 ? 8.836 -48.521 -4.138 1.00 87.94 889 LYS A CA 1
ATOM 7030 C C . LYS A 1 889 ? 8.134 -48.429 -2.788 1.00 87.94 889 LYS A C 1
ATOM 7032 O O . LYS A 1 889 ? 7.300 -47.547 -2.621 1.00 87.94 889 LYS A O 1
ATOM 7037 N N . ARG A 1 890 ? 8.503 -49.283 -1.828 1.00 88.00 890 ARG A N 1
ATOM 7038 C CA . ARG A 1 890 ? 7.956 -49.253 -0.464 1.00 88.00 890 ARG A CA 1
ATOM 7039 C C . ARG A 1 890 ? 8.225 -47.910 0.222 1.00 88.00 890 ARG A C 1
ATOM 7041 O O . ARG A 1 890 ? 7.293 -47.291 0.718 1.00 88.00 890 ARG A O 1
ATOM 7048 N N . ARG A 1 891 ? 9.466 -47.411 0.180 1.00 88.75 891 ARG A N 1
ATOM 7049 C CA . ARG A 1 891 ? 9.821 -46.127 0.815 1.00 88.75 891 ARG A CA 1
ATOM 7050 C C . ARG A 1 891 ? 9.253 -44.906 0.096 1.00 88.75 891 ARG A C 1
ATOM 7052 O O . ARG A 1 891 ? 8.932 -43.917 0.747 1.00 88.75 891 ARG A O 1
ATOM 7059 N N . LEU A 1 892 ? 9.115 -44.955 -1.229 1.00 90.88 892 LEU A N 1
ATOM 7060 C CA . LEU A 1 892 ? 8.417 -43.909 -1.983 1.00 90.88 892 LEU A CA 1
ATOM 7061 C C . LEU A 1 892 ? 6.909 -43.924 -1.713 1.00 90.88 892 LEU A C 1
ATOM 7063 O O . LEU A 1 892 ? 6.297 -42.860 -1.693 1.00 90.88 892 LEU A O 1
ATOM 7067 N N . GLU A 1 893 ? 6.309 -45.094 -1.476 1.00 90.62 893 GLU A N 1
ATOM 7068 C CA . GLU A 1 893 ? 4.933 -45.173 -0.987 1.00 90.62 893 GLU A CA 1
ATOM 7069 C C . GLU A 1 893 ? 4.816 -44.534 0.399 1.00 90.62 893 GLU A C 1
ATOM 7071 O O . GLU A 1 893 ? 3.942 -43.691 0.588 1.00 90.62 893 GLU A O 1
ATOM 7076 N N . ASP A 1 894 ? 5.727 -44.839 1.326 1.00 87.31 894 ASP A N 1
ATOM 7077 C CA . ASP A 1 894 ? 5.754 -44.209 2.653 1.00 87.31 894 ASP A CA 1
ATOM 7078 C C . ASP A 1 894 ? 5.913 -42.681 2.566 1.00 87.31 894 ASP A C 1
ATOM 7080 O O . ASP A 1 894 ? 5.245 -41.949 3.297 1.00 87.31 894 ASP A O 1
ATOM 7084 N N . ALA A 1 895 ? 6.749 -42.185 1.645 1.00 87.81 895 ALA A N 1
ATOM 7085 C CA . ALA A 1 895 ? 6.903 -40.754 1.390 1.00 87.81 895 ALA A CA 1
ATOM 7086 C C . ALA A 1 895 ? 5.636 -40.125 0.789 1.00 87.81 895 ALA A C 1
ATOM 7088 O O . ALA A 1 895 ? 5.265 -39.036 1.197 1.00 87.81 895 ALA A O 1
ATOM 7089 N N . LEU A 1 896 ? 4.929 -40.805 -0.122 1.00 89.88 896 LEU A N 1
ATOM 7090 C CA . LEU A 1 896 ? 3.678 -40.303 -0.707 1.00 89.88 896 LEU A CA 1
ATOM 7091 C C . LEU A 1 896 ? 2.542 -40.203 0.325 1.00 89.88 896 LEU A C 1
ATOM 7093 O O . LEU A 1 896 ? 1.662 -39.353 0.197 1.00 89.88 896 LEU A O 1
ATOM 7097 N N . ARG A 1 897 ? 2.520 -41.092 1.325 1.00 87.75 897 ARG A N 1
ATOM 7098 C CA . ARG A 1 897 ? 1.513 -41.072 2.404 1.00 87.75 897 ARG A CA 1
ATOM 7099 C C . ARG A 1 897 ? 1.736 -39.938 3.405 1.00 87.75 897 ARG A C 1
ATOM 7101 O O . ARG A 1 897 ? 0.813 -39.626 4.154 1.00 87.75 897 ARG A O 1
ATOM 7108 N N . ASP A 1 898 ? 2.930 -39.358 3.418 1.00 84.38 898 ASP A N 1
ATOM 7109 C CA . ASP A 1 898 ? 3.354 -38.314 4.338 1.00 84.38 898 ASP A CA 1
ATOM 7110 C C . ASP A 1 898 ? 3.629 -37.014 3.568 1.00 84.38 898 ASP A C 1
ATOM 7112 O O . ASP A 1 898 ? 4.624 -36.882 2.857 1.00 84.38 898 ASP A O 1
ATOM 7116 N N . ASP A 1 899 ? 2.728 -36.042 3.706 1.00 82.44 899 ASP A N 1
ATOM 7117 C CA . ASP A 1 899 ? 2.758 -34.797 2.935 1.00 82.44 899 ASP A CA 1
ATOM 7118 C C . ASP A 1 899 ? 4.073 -34.012 3.108 1.00 82.44 899 ASP A C 1
ATOM 7120 O O . ASP A 1 899 ? 4.576 -33.423 2.149 1.00 82.44 899 ASP A O 1
ATOM 7124 N N . GLU A 1 900 ? 4.676 -34.062 4.302 1.00 79.25 900 GLU A N 1
ATOM 7125 C CA . GLU A 1 900 ? 5.948 -33.392 4.595 1.00 79.25 900 GLU A CA 1
ATOM 7126 C C . GLU A 1 900 ? 7.117 -34.068 3.869 1.00 79.25 900 GLU A C 1
ATOM 7128 O O . GLU A 1 900 ? 7.965 -33.393 3.275 1.00 79.25 900 GLU A O 1
ATOM 7133 N N . LYS A 1 901 ? 7.142 -35.407 3.852 1.00 85.31 901 LYS A N 1
ATOM 7134 C CA . LYS A 1 901 ? 8.159 -36.172 3.115 1.00 85.31 901 LYS A CA 1
ATOM 7135 C C . LYS A 1 901 ? 7.998 -36.002 1.609 1.00 85.31 901 LYS A C 1
ATOM 7137 O O . LYS A 1 901 ? 8.991 -35.844 0.899 1.00 85.31 901 LYS A O 1
ATOM 7142 N N . GLN A 1 902 ? 6.765 -35.985 1.109 1.00 86.88 902 GLN A N 1
ATOM 7143 C CA . GLN A 1 902 ? 6.507 -35.744 -0.308 1.00 86.88 902 GLN A CA 1
ATOM 7144 C C . GLN A 1 902 ? 6.956 -34.335 -0.724 1.00 86.88 902 GLN A C 1
ATOM 7146 O O . GLN A 1 902 ? 7.666 -34.188 -1.722 1.00 86.88 902 GLN A O 1
ATOM 7151 N N . ALA A 1 903 ? 6.622 -33.308 0.064 1.00 82.25 903 ALA A N 1
ATOM 7152 C CA . ALA A 1 903 ? 7.075 -31.940 -0.180 1.00 82.25 903 ALA A CA 1
ATOM 7153 C C . ALA A 1 903 ? 8.610 -31.827 -0.143 1.00 82.25 903 ALA A C 1
ATOM 7155 O O . ALA A 1 903 ? 9.210 -31.177 -1.004 1.00 82.25 903 ALA A O 1
ATOM 7156 N N . GLY A 1 904 ? 9.262 -32.510 0.805 1.00 85.06 904 GLY A N 1
ATOM 7157 C CA . GLY A 1 904 ? 10.720 -32.581 0.886 1.00 85.06 904 GLY A CA 1
ATOM 7158 C C . GLY A 1 904 ? 11.355 -33.220 -0.354 1.00 85.06 904 GLY A C 1
ATOM 7159 O O . GLY A 1 904 ? 12.304 -32.663 -0.914 1.00 85.06 904 GLY A O 1
ATOM 7160 N N . LEU A 1 905 ? 10.810 -34.344 -0.832 1.00 88.31 905 LEU A N 1
ATOM 7161 C CA . LEU A 1 905 ? 11.262 -34.997 -2.065 1.00 88.31 905 LEU A CA 1
ATOM 7162 C C . LEU A 1 905 ? 11.097 -34.070 -3.277 1.00 88.31 905 LEU A C 1
ATOM 7164 O O . LEU A 1 905 ? 11.987 -33.992 -4.131 1.00 88.31 905 LEU A O 1
ATOM 7168 N N . ASP A 1 906 ? 9.982 -33.343 -3.343 1.00 88.12 906 ASP A N 1
ATOM 7169 C CA . ASP A 1 906 ? 9.678 -32.457 -4.460 1.00 88.12 906 ASP A CA 1
ATOM 7170 C C . ASP A 1 906 ? 10.601 -31.239 -4.527 1.00 88.12 906 ASP A C 1
ATOM 7172 O O . ASP A 1 906 ? 11.055 -30.874 -5.618 1.00 88.12 906 ASP A O 1
ATOM 7176 N N . ALA A 1 907 ? 10.946 -30.661 -3.375 1.00 82.81 907 ALA A N 1
ATOM 7177 C CA . ALA A 1 907 ? 11.891 -29.555 -3.273 1.00 82.81 907 ALA A CA 1
ATOM 7178 C C . ALA A 1 907 ? 13.298 -29.960 -3.741 1.00 82.81 907 ALA A C 1
ATOM 7180 O O . ALA A 1 907 ? 13.921 -29.256 -4.543 1.00 82.81 907 ALA A O 1
ATOM 7181 N N . VAL A 1 908 ? 13.789 -31.124 -3.296 1.00 87.44 908 VAL A N 1
ATOM 7182 C CA . VAL A 1 908 ? 15.109 -31.637 -3.698 1.00 87.44 908 VAL A CA 1
ATOM 7183 C C . VAL A 1 908 ? 15.138 -31.949 -5.197 1.00 87.44 908 VAL A C 1
ATOM 7185 O O . VAL A 1 908 ? 16.074 -31.538 -5.886 1.00 87.44 908 VAL A O 1
ATOM 7188 N N . CYS A 1 909 ? 14.102 -32.613 -5.724 1.00 88.12 909 CYS A N 1
ATOM 7189 C CA . CYS A 1 909 ? 13.999 -32.911 -7.154 1.00 88.12 909 CYS A CA 1
ATOM 7190 C C . CYS A 1 909 ? 13.974 -31.633 -8.006 1.00 88.12 909 CYS A C 1
ATOM 7192 O O . CYS A 1 909 ? 14.697 -31.542 -8.997 1.00 88.12 909 CYS A O 1
ATOM 7194 N N . SER A 1 910 ? 13.183 -30.634 -7.605 1.00 86.06 910 SER A N 1
ATOM 7195 C CA . SER A 1 910 ? 13.041 -29.371 -8.343 1.00 86.06 910 SER A CA 1
ATOM 7196 C C . SER A 1 910 ? 14.332 -28.551 -8.344 1.00 86.06 910 SER A C 1
ATOM 7198 O O . SER A 1 910 ? 14.714 -28.013 -9.382 1.00 86.06 910 SER A O 1
ATOM 7200 N N . SER A 1 911 ? 15.040 -28.505 -7.210 1.00 85.81 911 SER A N 1
ATOM 7201 C CA . SER A 1 911 ? 16.340 -27.834 -7.090 1.00 85.81 911 SER A CA 1
ATOM 7202 C C . SER A 1 911 ? 17.381 -28.431 -8.045 1.00 85.81 911 SER A C 1
ATOM 7204 O O . SER A 1 911 ? 18.019 -27.710 -8.810 1.00 85.81 911 SER A O 1
ATOM 7206 N N . GLN A 1 912 ? 17.489 -29.762 -8.092 1.00 88.00 912 GLN A N 1
ATOM 7207 C CA . GLN A 1 912 ? 18.410 -30.441 -9.011 1.00 88.00 912 GLN A CA 1
ATOM 7208 C C . GLN A 1 912 ? 17.999 -30.272 -10.483 1.00 88.00 912 GLN A C 1
ATOM 7210 O O . GLN A 1 912 ? 18.842 -30.017 -11.342 1.00 88.00 912 GLN A O 1
ATOM 7215 N N . ALA A 1 913 ? 16.700 -30.338 -10.787 1.00 88.75 913 ALA A N 1
ATOM 7216 C CA . ALA A 1 913 ? 16.183 -30.106 -12.136 1.00 88.75 913 ALA A CA 1
ATOM 7217 C C . ALA A 1 913 ? 16.437 -28.666 -12.643 1.00 88.75 913 ALA A C 1
ATOM 7219 O O . ALA A 1 913 ? 16.637 -28.444 -13.847 1.00 88.75 913 ALA A O 1
ATOM 7220 N N . ALA A 1 914 ? 16.458 -27.678 -11.741 1.00 86.62 914 ALA A N 1
ATOM 7221 C CA . ALA A 1 914 ? 16.819 -26.298 -12.060 1.00 86.62 914 ALA A CA 1
ATOM 7222 C C . ALA A 1 914 ? 18.304 -26.161 -12.442 1.00 86.62 914 ALA A C 1
ATOM 7224 O O . ALA A 1 914 ? 18.623 -25.434 -13.389 1.00 86.62 914 ALA A O 1
ATOM 7225 N N . THR A 1 915 ? 19.198 -26.904 -11.779 1.00 89.88 915 THR A N 1
ATOM 7226 C CA . THR A 1 915 ? 20.626 -26.978 -12.138 1.00 89.88 915 THR A CA 1
ATOM 7227 C C . THR A 1 915 ? 20.806 -27.513 -13.557 1.00 89.88 915 THR A C 1
ATOM 7229 O O . THR A 1 915 ? 21.413 -26.832 -14.381 1.00 89.88 915 THR A O 1
ATOM 7232 N N . VAL A 1 916 ? 20.165 -28.642 -13.894 1.00 90.38 916 VAL A N 1
ATOM 7233 C CA . VAL A 1 916 ? 20.201 -29.225 -15.254 1.00 90.38 916 VAL A CA 1
ATOM 7234 C C . VAL A 1 916 ? 19.720 -28.218 -16.303 1.00 90.38 916 VAL A C 1
ATOM 7236 O O . VAL A 1 916 ? 20.338 -28.036 -17.350 1.00 90.38 916 VAL A O 1
ATOM 7239 N N . SER A 1 917 ? 18.627 -27.503 -16.022 1.00 89.38 917 SER A N 1
ATOM 7240 C CA . SER A 1 917 ? 18.094 -26.495 -16.953 1.00 89.38 917 SER A CA 1
ATOM 7241 C C . SER A 1 917 ? 19.045 -25.309 -17.134 1.00 89.38 917 SER A C 1
ATOM 7243 O O . SER A 1 917 ? 19.160 -24.771 -18.237 1.00 89.38 917 SER A O 1
ATOM 7245 N N . SER A 1 918 ? 19.750 -24.916 -16.073 1.00 88.56 918 SER A N 1
ATOM 7246 C CA . SER A 1 918 ? 20.748 -23.842 -16.113 1.00 88.56 918 SER A CA 1
ATOM 7247 C C . SER A 1 918 ? 21.983 -24.248 -16.920 1.00 88.56 918 SER A C 1
ATOM 7249 O O . SER A 1 918 ? 22.478 -23.448 -17.714 1.00 88.56 918 SER A O 1
ATOM 7251 N N . GLU A 1 919 ? 22.437 -25.497 -16.790 1.00 90.69 919 GLU A N 1
ATOM 7252 C CA . GLU A 1 919 ? 23.540 -26.059 -17.580 1.00 90.69 919 GLU A CA 1
ATOM 7253 C C . GLU A 1 919 ? 23.197 -26.117 -19.073 1.00 90.69 919 GLU A C 1
ATOM 7255 O O . GLU A 1 919 ? 23.974 -25.638 -19.902 1.00 90.69 919 GLU A O 1
ATOM 7260 N N . ILE A 1 920 ? 21.995 -26.596 -19.423 1.00 90.94 920 ILE A N 1
ATOM 7261 C CA . ILE A 1 920 ? 21.502 -26.590 -20.812 1.00 90.94 920 ILE A CA 1
ATOM 7262 C C . ILE A 1 920 ? 21.459 -25.158 -21.360 1.00 90.94 920 ILE A C 1
ATOM 7264 O O . ILE A 1 920 ? 21.906 -24.909 -22.483 1.00 90.94 920 ILE A O 1
ATOM 7268 N N . SER A 1 921 ? 20.943 -24.212 -20.567 1.00 88.69 921 SER A N 1
ATOM 7269 C CA . SER A 1 921 ? 20.842 -22.801 -20.959 1.00 88.69 921 SER A CA 1
ATOM 7270 C C . SER A 1 921 ? 22.218 -22.208 -21.258 1.00 88.69 921 SER A C 1
ATOM 7272 O O . SER A 1 921 ? 22.388 -21.562 -22.289 1.00 88.69 921 SER A O 1
ATOM 7274 N N . ALA A 1 922 ? 23.207 -22.458 -20.394 1.00 88.62 922 ALA A N 1
ATOM 7275 C CA . ALA A 1 922 ? 24.570 -21.954 -20.546 1.00 88.62 922 ALA A CA 1
ATOM 7276 C C . ALA A 1 922 ? 25.317 -22.589 -21.733 1.00 88.62 922 ALA A C 1
ATOM 7278 O O . ALA A 1 922 ? 26.092 -21.905 -22.403 1.00 88.62 922 ALA A O 1
ATOM 7279 N N . ALA A 1 923 ? 25.076 -23.874 -22.014 1.00 87.81 923 ALA A N 1
ATOM 7280 C CA . ALA A 1 923 ? 25.662 -24.564 -23.161 1.00 87.81 923 ALA A CA 1
ATOM 7281 C C . ALA A 1 923 ? 25.078 -24.067 -24.498 1.00 87.81 923 ALA A C 1
ATOM 7283 O O . ALA A 1 923 ? 25.807 -23.875 -25.472 1.00 87.81 923 ALA A O 1
ATOM 7284 N N . CYS A 1 924 ? 23.763 -23.826 -24.547 1.00 88.19 924 CYS A N 1
ATOM 7285 C CA . CYS A 1 924 ? 23.056 -23.498 -25.787 1.00 88.19 924 CYS A CA 1
ATOM 7286 C C . CYS A 1 924 ? 22.994 -21.994 -26.090 1.00 88.19 924 CYS A C 1
ATOM 7288 O O . CYS A 1 924 ? 23.053 -21.604 -27.256 1.00 88.19 924 CYS A O 1
ATOM 7290 N N . LEU A 1 925 ? 22.856 -21.131 -25.080 1.00 85.25 925 LEU A N 1
ATOM 7291 C CA . LEU A 1 925 ? 22.654 -19.692 -25.252 1.00 85.25 925 LEU A CA 1
ATOM 7292 C C . LEU A 1 925 ? 23.816 -18.912 -24.612 1.00 85.25 925 LEU A C 1
ATOM 7294 O O . LEU A 1 925 ? 24.069 -19.071 -23.421 1.00 85.25 925 LEU A O 1
ATOM 7298 N N . PRO A 1 926 ? 24.516 -18.021 -25.344 1.00 80.25 926 PRO A N 1
ATOM 7299 C CA . PRO A 1 926 ? 24.248 -17.570 -26.713 1.00 80.25 926 PRO A CA 1
ATOM 7300 C C . PRO A 1 926 ? 24.991 -18.356 -27.810 1.00 80.25 926 PRO A C 1
ATOM 7302 O O . PRO A 1 926 ? 24.658 -18.208 -28.981 1.00 80.25 926 PRO A O 1
ATOM 7305 N N . LEU A 1 927 ? 26.010 -19.148 -27.454 1.00 82.81 927 LEU A N 1
ATOM 7306 C CA . LEU A 1 927 ? 26.990 -19.704 -28.402 1.00 82.81 927 LEU A CA 1
ATOM 7307 C C . LEU A 1 927 ? 26.432 -20.810 -29.307 1.00 82.81 927 LEU A C 1
ATOM 7309 O O . LEU A 1 927 ? 26.959 -21.042 -30.392 1.00 82.81 927 LEU A O 1
ATOM 7313 N N . GLY A 1 928 ? 25.394 -21.506 -28.853 1.00 85.88 928 GLY A N 1
ATOM 7314 C CA . GLY A 1 928 ? 24.817 -22.653 -29.537 1.00 85.88 928 GLY A CA 1
ATOM 7315 C C . GLY A 1 928 ? 23.781 -22.305 -30.601 1.00 85.88 928 GLY A C 1
ATOM 7316 O O . GLY A 1 928 ? 23.255 -23.241 -31.190 1.00 85.88 928 GLY A O 1
ATOM 7317 N N . LEU A 1 929 ? 23.480 -21.032 -30.880 1.00 90.06 929 LEU A N 1
ATOM 7318 C CA . LEU A 1 929 ? 22.501 -20.618 -31.900 1.00 90.06 929 LEU A CA 1
ATOM 7319 C C . LEU A 1 929 ? 23.101 -20.540 -33.307 1.00 90.06 929 LEU A C 1
ATOM 7321 O O . LEU A 1 929 ? 24.248 -20.139 -33.481 1.00 90.06 929 LEU A O 1
ATOM 7325 N N . GLU A 1 930 ? 22.308 -20.898 -34.322 1.00 90.19 930 GLU A N 1
ATOM 7326 C CA . GLU A 1 930 ? 22.728 -20.860 -35.733 1.00 90.19 930 GLU A CA 1
ATOM 7327 C C . GLU A 1 930 ? 23.073 -19.434 -36.188 1.00 90.19 930 GLU A C 1
ATOM 7329 O O . GLU A 1 930 ? 24.086 -19.217 -36.855 1.00 90.19 930 GLU A O 1
ATOM 7334 N N . LYS A 1 931 ? 22.271 -18.452 -35.761 1.00 90.69 931 LYS A N 1
ATOM 7335 C CA . LYS A 1 931 ? 22.577 -17.028 -35.901 1.00 90.69 931 LYS A CA 1
ATOM 7336 C C . LYS A 1 931 ? 23.073 -16.458 -34.572 1.00 90.69 931 LYS A C 1
ATOM 7338 O O . LYS A 1 931 ? 22.352 -16.577 -33.577 1.00 90.69 931 LYS A O 1
ATOM 7343 N N . PRO A 1 932 ? 24.232 -15.780 -34.545 1.00 87.44 932 PRO A N 1
ATOM 7344 C CA . PRO A 1 932 ? 24.678 -15.025 -33.383 1.00 87.44 932 PRO A CA 1
ATOM 7345 C C . PRO A 1 932 ? 24.058 -13.619 -33.349 1.00 87.44 932 PRO A C 1
ATOM 7347 O O . PRO A 1 932 ? 23.655 -13.059 -34.373 1.00 87.44 932 PRO A O 1
ATOM 7350 N N . PHE A 1 933 ? 24.023 -13.007 -32.170 1.00 87.25 933 PHE A N 1
ATOM 7351 C CA . PHE A 1 933 ? 23.788 -11.570 -32.015 1.00 87.25 933 PHE A CA 1
ATOM 7352 C C . PHE A 1 933 ? 24.885 -10.746 -32.733 1.00 87.25 933 PHE A C 1
ATOM 7354 O O . PHE A 1 933 ? 26.045 -11.165 -32.706 1.00 87.25 933 PHE A O 1
ATOM 7361 N N . PRO A 1 934 ? 24.581 -9.571 -33.333 1.00 85.69 934 PRO A N 1
ATOM 7362 C CA . PRO A 1 934 ? 23.277 -8.897 -33.511 1.00 85.69 934 PRO A CA 1
ATOM 7363 C C . PRO A 1 934 ? 22.347 -9.426 -34.624 1.00 85.69 934 PRO A C 1
ATOM 7365 O O . PRO A 1 934 ? 21.213 -8.961 -34.743 1.00 85.69 934 PRO A O 1
ATOM 7368 N N . TRP A 1 935 ? 22.778 -10.373 -35.461 1.00 89.62 935 TRP A N 1
ATOM 7369 C CA . TRP A 1 935 ? 21.972 -10.869 -36.594 1.00 89.62 935 TRP A CA 1
ATOM 7370 C C . TRP A 1 935 ? 20.794 -11.748 -36.171 1.00 89.62 935 TRP A C 1
ATOM 7372 O O . TRP A 1 935 ? 19.813 -11.838 -36.909 1.00 89.62 935 TRP A O 1
ATOM 7382 N N . ASN A 1 936 ? 20.866 -12.356 -34.989 1.00 91.50 936 ASN A N 1
ATOM 7383 C CA . ASN A 1 936 ? 19.753 -13.068 -34.376 1.00 91.50 936 ASN A CA 1
ATOM 7384 C C . ASN A 1 936 ? 18.736 -12.088 -33.783 1.00 91.50 936 ASN A C 1
ATOM 7386 O O . ASN A 1 936 ? 18.998 -11.452 -32.756 1.00 91.50 936 ASN A O 1
ATOM 7390 N N . GLN A 1 937 ? 17.565 -11.979 -34.411 1.00 91.94 937 GLN A N 1
ATOM 7391 C CA . GLN A 1 937 ? 16.574 -10.983 -34.001 1.00 91.94 937 GLN A CA 1
ATOM 7392 C C . GLN A 1 937 ? 15.806 -11.384 -32.734 1.00 91.94 937 GLN A C 1
ATOM 7394 O O . GLN A 1 937 ? 15.427 -10.502 -31.963 1.00 91.94 937 GLN A O 1
ATOM 7399 N N . MET A 1 938 ? 15.658 -12.683 -32.440 1.00 92.19 938 MET A N 1
ATOM 7400 C CA . MET A 1 938 ? 15.119 -13.142 -31.153 1.00 92.19 938 MET A CA 1
ATOM 7401 C C . MET A 1 938 ? 16.030 -12.696 -30.003 1.00 92.19 938 MET A C 1
ATOM 7403 O O . MET A 1 938 ? 15.566 -12.065 -29.054 1.00 92.19 938 MET A O 1
ATOM 7407 N N . GLN A 1 939 ? 17.341 -12.923 -30.125 1.00 89.31 939 GLN A N 1
ATOM 7408 C CA . GLN A 1 939 ? 18.305 -12.452 -29.130 1.00 89.31 939 GLN A CA 1
ATOM 7409 C C . GLN A 1 939 ? 18.377 -10.929 -29.049 1.00 89.31 939 GLN A C 1
ATOM 7411 O O . GLN A 1 939 ? 18.504 -10.392 -27.946 1.00 89.31 939 GLN A O 1
ATOM 7416 N N . ALA A 1 940 ? 18.298 -10.229 -30.185 1.00 90.62 940 ALA A N 1
ATOM 7417 C CA . ALA A 1 940 ? 18.283 -8.773 -30.199 1.00 90.62 940 ALA A CA 1
ATOM 7418 C C . ALA A 1 940 ? 17.088 -8.230 -29.404 1.00 90.62 940 ALA A C 1
ATOM 7420 O O . ALA A 1 940 ? 17.267 -7.308 -28.611 1.00 90.62 940 ALA A O 1
ATOM 7421 N N . MET A 1 941 ? 15.902 -8.839 -29.524 1.00 93.00 941 MET A N 1
ATOM 7422 C CA . MET A 1 941 ? 14.719 -8.445 -28.752 1.00 93.00 941 MET A CA 1
ATOM 7423 C C . MET A 1 941 ? 14.851 -8.742 -27.255 1.00 93.00 941 MET A C 1
ATOM 7425 O O . MET A 1 941 ? 14.563 -7.866 -26.436 1.00 93.00 941 MET A O 1
ATOM 7429 N N . THR A 1 942 ? 15.300 -9.946 -26.886 1.00 91.12 942 THR A N 1
ATOM 7430 C CA . THR A 1 942 ? 15.354 -10.367 -25.476 1.00 91.12 942 THR A CA 1
ATOM 7431 C C . THR A 1 942 ? 16.489 -9.704 -24.703 1.00 91.12 942 THR A C 1
ATOM 7433 O O . THR A 1 942 ? 16.337 -9.415 -23.519 1.00 91.12 942 THR A O 1
ATOM 7436 N N . THR A 1 943 ? 17.630 -9.452 -25.353 1.00 89.31 943 THR A N 1
ATOM 7437 C CA . THR A 1 943 ? 18.833 -8.894 -24.704 1.00 89.31 943 THR A CA 1
ATOM 7438 C C . THR A 1 943 ? 18.760 -7.373 -24.573 1.00 89.31 943 THR A C 1
ATOM 7440 O O . THR A 1 943 ? 19.208 -6.829 -23.570 1.00 89.31 943 THR A O 1
ATOM 7443 N N . SER A 1 944 ? 18.146 -6.683 -25.542 1.00 90.38 944 SER A N 1
ATOM 7444 C CA . SER A 1 944 ? 17.931 -5.224 -25.487 1.00 90.38 944 SER A CA 1
ATOM 7445 C C . SER A 1 944 ? 16.755 -4.800 -24.598 1.00 90.38 944 SER A C 1
ATOM 7447 O O . SER A 1 944 ? 16.546 -3.609 -24.356 1.00 90.38 944 SER A O 1
ATOM 7449 N N . GLY A 1 945 ? 15.941 -5.767 -24.159 1.00 89.56 945 GLY A N 1
ATOM 7450 C CA . GLY A 1 945 ? 14.709 -5.532 -23.413 1.00 89.56 945 GLY A CA 1
ATOM 7451 C C . GLY A 1 945 ? 13.532 -5.040 -24.262 1.00 89.56 945 GLY A C 1
ATOM 7452 O O . GLY A 1 945 ? 12.553 -4.561 -23.689 1.00 89.56 945 GLY A O 1
ATOM 7453 N N . ALA A 1 946 ? 13.594 -5.141 -25.595 1.00 91.38 946 ALA A N 1
ATOM 7454 C CA . ALA A 1 946 ? 12.504 -4.730 -26.481 1.00 91.38 946 ALA A CA 1
ATOM 7455 C C . ALA A 1 946 ? 11.220 -5.542 -26.242 1.00 91.38 946 ALA A C 1
ATOM 7457 O O . ALA A 1 946 ? 10.148 -4.965 -26.036 1.00 91.38 946 ALA A O 1
ATOM 7458 N N . LYS A 1 947 ? 11.326 -6.879 -26.255 1.00 91.38 947 LYS A N 1
ATOM 7459 C CA . LYS A 1 947 ? 10.228 -7.805 -25.946 1.00 91.38 947 LYS A CA 1
ATOM 7460 C C . LYS A 1 947 ? 10.778 -9.181 -25.561 1.00 91.38 947 LYS A C 1
ATOM 7462 O O . LYS A 1 947 ? 11.696 -9.687 -26.199 1.00 91.38 947 LYS A O 1
ATOM 7467 N N . GLY A 1 948 ? 10.171 -9.796 -24.546 1.00 86.38 948 GLY A N 1
ATOM 7468 C CA . GLY A 1 948 ? 10.596 -11.093 -24.018 1.00 86.38 948 GLY A CA 1
ATOM 7469 C C . GLY A 1 948 ? 11.863 -11.016 -23.163 1.00 86.38 948 GLY A C 1
ATOM 7470 O O . GLY A 1 948 ? 12.493 -9.970 -23.028 1.00 86.38 948 GLY A O 1
ATOM 7471 N N . THR A 1 949 ? 12.220 -12.144 -22.559 1.00 87.31 949 THR A N 1
ATOM 7472 C CA . THR A 1 949 ? 13.420 -12.312 -21.731 1.00 87.31 949 THR A CA 1
ATOM 7473 C C . THR A 1 949 ? 14.272 -13.465 -22.256 1.00 87.31 949 THR A C 1
ATOM 7475 O O . THR A 1 949 ? 13.825 -14.253 -23.092 1.00 87.31 949 THR A O 1
ATOM 7478 N N . VAL A 1 950 ? 15.491 -13.611 -21.732 1.00 86.69 950 VAL A N 1
ATOM 7479 C CA . VAL A 1 950 ? 16.352 -14.769 -22.034 1.00 86.69 950 VAL A CA 1
ATOM 7480 C C . VAL A 1 950 ? 15.666 -16.090 -21.656 1.00 86.69 950 VAL A C 1
ATOM 7482 O O . VAL A 1 950 ? 15.858 -17.088 -22.342 1.00 86.69 950 VAL A O 1
ATOM 7485 N N . VAL A 1 951 ? 14.789 -16.087 -20.641 1.00 86.88 951 VAL A N 1
ATOM 7486 C CA . VAL A 1 951 ? 13.976 -17.258 -20.274 1.00 86.88 951 VAL A CA 1
ATOM 7487 C C . VAL A 1 951 ? 13.033 -17.637 -21.415 1.00 86.88 951 VAL A C 1
ATOM 7489 O O . VAL A 1 951 ? 12.975 -18.802 -21.781 1.00 86.88 951 VAL A O 1
ATOM 7492 N N . ASN A 1 952 ? 12.357 -16.677 -22.056 1.00 89.31 952 ASN A N 1
ATOM 7493 C CA . ASN A 1 952 ? 11.481 -16.971 -23.198 1.00 89.31 952 ASN A CA 1
ATOM 7494 C C . ASN A 1 952 ? 12.257 -17.594 -24.367 1.00 89.31 952 ASN A C 1
ATOM 7496 O O . ASN A 1 952 ? 11.795 -18.573 -24.948 1.00 89.31 952 ASN A O 1
ATOM 7500 N N . ALA A 1 953 ? 13.446 -17.067 -24.680 1.00 88.06 953 ALA A N 1
ATOM 7501 C CA . ALA A 1 953 ? 14.319 -17.664 -25.691 1.00 88.06 953 ALA A CA 1
ATOM 7502 C C . ALA A 1 953 ? 14.741 -19.093 -25.298 1.00 88.06 953 ALA A C 1
ATOM 7504 O O . ALA A 1 953 ? 14.736 -19.992 -26.139 1.00 88.06 953 ALA A O 1
ATOM 7505 N N . ASN A 1 954 ? 15.024 -19.325 -24.013 1.00 90.12 954 ASN A N 1
ATOM 7506 C CA . ASN A 1 954 ? 15.366 -20.642 -23.482 1.00 90.12 954 ASN A CA 1
ATOM 7507 C C . ASN A 1 954 ? 14.222 -21.660 -23.626 1.00 90.12 954 ASN A C 1
ATOM 7509 O O . ASN A 1 954 ? 14.449 -22.762 -24.121 1.00 90.12 954 ASN A O 1
ATOM 7513 N N . LEU A 1 955 ? 12.984 -21.279 -23.290 1.00 90.56 955 LEU A N 1
ATOM 7514 C CA . LEU A 1 955 ? 11.806 -22.151 -23.428 1.00 90.56 955 LEU A CA 1
ATOM 7515 C C . LEU A 1 955 ? 11.550 -22.562 -24.893 1.00 90.56 955 LEU A C 1
ATOM 7517 O O . LEU A 1 955 ? 11.064 -23.661 -25.173 1.00 90.56 955 LEU A O 1
ATOM 7521 N N . ILE A 1 956 ? 11.888 -21.687 -25.846 1.00 92.44 956 ILE A N 1
ATOM 7522 C CA . ILE A 1 956 ? 11.700 -21.943 -27.277 1.00 92.44 956 ILE A CA 1
ATOM 7523 C C . ILE A 1 956 ? 12.809 -22.841 -27.834 1.00 92.44 956 ILE A C 1
ATOM 7525 O O . ILE A 1 956 ? 12.508 -23.846 -28.485 1.00 92.44 956 ILE A O 1
ATOM 7529 N N . SER A 1 957 ? 14.074 -22.495 -27.582 1.00 91.12 957 SER A N 1
ATOM 7530 C CA . SER A 1 957 ? 15.234 -23.122 -28.232 1.00 91.12 957 SER A CA 1
ATOM 7531 C C . SER A 1 957 ? 15.852 -24.279 -27.440 1.00 91.12 957 SER A C 1
ATOM 7533 O O . SER A 1 957 ? 16.405 -25.193 -28.055 1.00 91.12 957 SER A O 1
ATOM 7535 N N . CYS A 1 958 ? 15.741 -24.296 -26.110 1.00 91.00 958 CYS A N 1
ATOM 7536 C CA . CYS A 1 958 ? 16.431 -25.246 -25.233 1.00 91.00 958 CYS A CA 1
ATOM 7537 C C . CYS A 1 958 ? 15.464 -26.255 -24.602 1.00 91.00 958 CYS A C 1
ATOM 7539 O O . CYS A 1 958 ? 15.384 -27.391 -25.067 1.00 91.00 958 CYS A O 1
ATOM 7541 N N . ASN A 1 959 ? 14.728 -25.883 -23.560 1.00 91.00 959 ASN A N 1
ATOM 7542 C CA . ASN A 1 959 ? 13.793 -26.753 -22.842 1.00 91.00 959 ASN A CA 1
ATOM 7543 C C . ASN A 1 959 ? 12.800 -25.920 -22.018 1.00 91.00 959 ASN A C 1
ATOM 7545 O O . ASN A 1 959 ? 13.101 -24.784 -21.659 1.00 91.00 959 ASN A O 1
ATOM 7549 N N . LEU A 1 960 ? 11.634 -26.487 -21.693 1.00 90.75 960 LEU A N 1
ATOM 7550 C CA . LEU A 1 960 ? 10.677 -25.832 -20.791 1.00 90.75 960 LEU A CA 1
ATOM 7551 C C . LEU A 1 960 ? 11.093 -25.933 -19.313 1.00 90.75 960 LEU A C 1
ATOM 7553 O O . LEU A 1 960 ? 10.856 -25.003 -18.548 1.00 90.75 960 LEU A O 1
ATOM 7557 N N . GLY A 1 961 ? 11.720 -27.045 -18.918 1.00 90.62 961 GLY A N 1
ATOM 7558 C CA . GLY A 1 961 ? 12.164 -27.278 -17.542 1.00 90.62 961 GLY A CA 1
ATOM 7559 C C . GLY A 1 961 ? 11.059 -27.803 -16.617 1.00 90.62 961 GLY A C 1
ATOM 7560 O O . GLY A 1 961 ? 10.033 -28.321 -17.066 1.00 90.62 961 GLY A O 1
ATOM 7561 N N . GLN A 1 962 ? 11.289 -27.715 -15.306 1.00 90.62 962 GLN A N 1
ATOM 7562 C CA . GLN A 1 962 ? 10.375 -28.223 -14.278 1.00 90.62 962 GLN A CA 1
ATOM 7563 C C . GLN A 1 962 ? 9.088 -27.388 -14.215 1.00 90.62 962 GLN A C 1
ATOM 7565 O O . GLN A 1 962 ? 9.155 -26.176 -14.032 1.00 90.62 962 GLN A O 1
ATOM 7570 N N . GLN A 1 963 ? 7.922 -28.031 -14.331 1.00 89.81 963 GLN A N 1
ATOM 7571 C CA . GLN A 1 963 ? 6.641 -27.391 -14.016 1.00 89.81 963 GLN A CA 1
ATOM 7572 C C . GLN A 1 963 ? 6.412 -27.437 -12.503 1.00 89.81 963 GLN A C 1
ATOM 7574 O O . GLN A 1 963 ? 6.528 -28.507 -11.897 1.00 89.81 963 GLN A O 1
ATOM 7579 N N . ILE A 1 964 ? 6.118 -26.283 -11.908 1.00 83.62 964 ILE A N 1
ATOM 7580 C CA . ILE A 1 964 ? 5.875 -26.128 -10.473 1.00 83.62 964 ILE A CA 1
ATOM 7581 C C . ILE A 1 964 ? 4.415 -25.714 -10.297 1.00 83.62 964 ILE A C 1
ATOM 7583 O O . ILE A 1 964 ? 3.972 -24.800 -10.988 1.00 83.62 964 ILE A O 1
ATOM 7587 N N . LEU A 1 965 ? 3.699 -26.398 -9.405 1.00 80.44 965 LEU A N 1
ATOM 7588 C CA . LEU A 1 965 ? 2.297 -26.153 -9.075 1.00 80.44 965 LEU A CA 1
ATOM 7589 C C . LEU A 1 965 ? 2.178 -25.913 -7.571 1.00 80.44 965 LEU A C 1
ATOM 7591 O O . LEU A 1 965 ? 2.616 -26.764 -6.799 1.00 80.44 965 LEU A O 1
ATOM 7595 N N . GLU A 1 966 ? 1.657 -24.764 -7.138 1.00 73.19 966 GLU A N 1
ATOM 7596 C CA . GLU A 1 966 ? 1.544 -24.393 -5.714 1.00 73.19 966 GLU A CA 1
ATOM 7597 C C . GLU A 1 966 ? 2.869 -24.531 -4.918 1.00 73.19 966 GLU A C 1
ATOM 7599 O O . GLU A 1 966 ? 2.890 -24.855 -3.732 1.00 73.19 966 GLU A O 1
ATOM 7604 N N . GLY A 1 967 ? 4.014 -24.316 -5.580 1.00 70.31 967 GLY A N 1
ATOM 7605 C CA . GLY A 1 967 ? 5.354 -24.503 -4.996 1.00 70.31 967 GLY A CA 1
ATOM 7606 C C . GLY A 1 967 ? 5.846 -25.958 -4.932 1.00 70.31 967 GLY A C 1
ATOM 7607 O O . GLY A 1 967 ? 6.968 -26.204 -4.492 1.00 70.31 967 GLY A O 1
ATOM 7608 N N . ARG A 1 968 ? 5.045 -26.921 -5.401 1.00 79.62 968 ARG A N 1
ATOM 7609 C CA . ARG A 1 968 ? 5.353 -28.358 -5.468 1.00 79.62 968 ARG A CA 1
ATOM 7610 C C . ARG A 1 968 ? 5.526 -28.838 -6.910 1.00 79.62 968 ARG A C 1
ATOM 7612 O O . ARG A 1 968 ? 5.359 -28.085 -7.868 1.00 79.62 968 ARG A O 1
ATOM 7619 N N . ARG A 1 969 ? 5.886 -30.111 -7.087 1.00 88.19 969 ARG A N 1
ATOM 7620 C CA . ARG A 1 969 ? 5.882 -30.767 -8.407 1.00 88.19 969 ARG A CA 1
ATOM 7621 C C . ARG A 1 969 ? 4.460 -31.155 -8.817 1.00 88.19 969 ARG A C 1
ATOM 7623 O O . ARG A 1 969 ? 3.487 -30.860 -8.131 1.00 88.19 969 ARG A O 1
ATOM 7630 N N . VAL A 1 970 ? 4.337 -31.816 -9.966 1.00 91.31 970 VAL A N 1
ATOM 7631 C CA . VAL A 1 970 ? 3.052 -32.339 -10.447 1.00 91.31 970 VAL A CA 1
ATOM 7632 C C . VAL A 1 970 ? 2.427 -33.296 -9.423 1.00 91.31 970 VAL A C 1
ATOM 7634 O O . VAL A 1 970 ? 3.140 -34.132 -8.862 1.00 91.31 970 VAL A O 1
ATOM 7637 N N . PRO A 1 971 ? 1.108 -33.209 -9.180 1.00 90.19 971 PRO A N 1
ATOM 7638 C CA . PRO A 1 971 ? 0.447 -34.029 -8.176 1.00 90.19 971 PRO A CA 1
ATOM 7639 C C . PRO A 1 971 ? 0.514 -35.518 -8.534 1.00 90.19 971 PRO A C 1
ATOM 7641 O O . PRO A 1 971 ? 0.424 -35.913 -9.701 1.00 90.19 971 PRO A O 1
ATOM 7644 N N . VAL A 1 972 ? 0.636 -36.359 -7.507 1.00 91.44 972 VAL A N 1
ATOM 7645 C CA . VAL A 1 972 ? 0.699 -37.819 -7.632 1.00 91.44 972 VAL A CA 1
ATOM 7646 C C . VAL A 1 972 ? -0.654 -38.420 -7.224 1.00 91.44 972 VAL A C 1
ATOM 7648 O O . VAL A 1 972 ? -1.195 -38.103 -6.169 1.00 91.44 972 VAL A O 1
ATOM 7651 N N . MET A 1 973 ? -1.224 -39.299 -8.053 1.00 92.75 973 MET A N 1
ATOM 7652 C CA . MET A 1 973 ? -2.454 -40.041 -7.744 1.00 92.75 973 MET A CA 1
ATOM 7653 C C . MET A 1 973 ? -2.232 -41.025 -6.586 1.00 92.75 973 MET A C 1
ATOM 7655 O O . MET A 1 973 ? -1.121 -41.507 -6.383 1.00 92.75 973 MET A O 1
ATOM 7659 N N . ILE A 1 974 ? -3.314 -41.452 -5.921 1.00 90.50 974 ILE A N 1
ATOM 7660 C CA . ILE A 1 974 ? -3.284 -42.463 -4.836 1.00 90.50 974 ILE A CA 1
ATOM 7661 C C . ILE A 1 974 ? -2.585 -43.768 -5.270 1.00 90.50 974 ILE A C 1
ATOM 7663 O O . ILE A 1 974 ? -2.006 -44.470 -4.449 1.00 90.50 974 ILE A O 1
ATOM 7667 N N . SER A 1 975 ? -2.594 -44.088 -6.568 1.00 91.50 975 SER A N 1
ATOM 7668 C CA . SER A 1 975 ? -1.877 -45.235 -7.139 1.00 91.50 975 SER A CA 1
ATOM 7669 C C . SER A 1 975 ? -0.357 -45.038 -7.280 1.00 91.50 975 SER A C 1
ATOM 7671 O O . SER A 1 975 ? 0.283 -45.843 -7.953 1.00 91.50 975 SER A O 1
ATOM 7673 N N . GLY A 1 976 ? 0.210 -43.932 -6.788 1.00 90.44 976 GLY A N 1
ATOM 7674 C CA . GLY A 1 976 ? 1.615 -43.556 -6.973 1.00 90.44 976 GLY A CA 1
ATOM 7675 C C . GLY A 1 976 ? 1.969 -43.069 -8.382 1.00 90.44 976 GLY A C 1
ATOM 7676 O O . GLY A 1 976 ? 3.141 -43.026 -8.739 1.00 90.44 976 GLY A O 1
ATOM 7677 N N . LYS A 1 977 ? 0.979 -42.746 -9.223 1.00 93.62 977 LYS A N 1
ATOM 7678 C CA . LYS A 1 977 ? 1.187 -42.348 -10.629 1.00 93.62 977 LYS A CA 1
ATOM 7679 C C . LYS A 1 977 ? 0.911 -40.862 -10.813 1.00 93.62 977 LYS A C 1
ATOM 7681 O O . LYS A 1 977 ? -0.109 -40.391 -10.338 1.00 93.62 977 LYS A O 1
ATOM 7686 N N . THR A 1 978 ? 1.732 -40.144 -11.569 1.00 93.00 978 THR A N 1
ATOM 7687 C CA . THR A 1 978 ? 1.448 -38.741 -11.941 1.00 93.00 978 THR A CA 1
ATOM 7688 C C . THR A 1 978 ? 0.548 -38.635 -13.174 1.00 93.00 978 THR A C 1
ATOM 7690 O O . THR A 1 978 ? -0.293 -37.747 -13.266 1.00 93.00 978 THR A O 1
ATOM 7693 N N . LEU A 1 979 ? 0.658 -39.594 -14.099 1.00 94.69 979 LEU A N 1
ATOM 7694 C CA . LEU A 1 979 ? -0.270 -39.814 -15.212 1.00 94.69 979 LEU A CA 1
ATOM 7695 C C . LEU A 1 979 ? -0.505 -41.314 -15.421 1.00 94.69 979 LEU A C 1
ATOM 7697 O O . LEU A 1 979 ? 0.382 -42.113 -15.107 1.00 94.69 979 LEU A O 1
ATOM 7701 N N . PRO A 1 980 ? -1.636 -41.726 -16.030 1.00 94.19 980 PRO A N 1
ATOM 7702 C CA . PRO A 1 980 ? -1.901 -43.133 -16.342 1.00 94.19 980 PRO A CA 1
ATOM 7703 C C . PRO A 1 980 ? -0.813 -43.801 -17.199 1.00 94.19 980 PRO A C 1
ATOM 7705 O O . PRO A 1 980 ? -0.654 -45.019 -17.135 1.00 94.19 980 PRO A O 1
ATOM 7708 N N . SER A 1 981 ? -0.058 -43.007 -17.970 1.00 94.12 981 SER A N 1
ATOM 7709 C CA . SER A 1 981 ? 1.047 -43.452 -18.826 1.00 94.12 981 SER A CA 1
ATOM 7710 C C . SER A 1 981 ? 2.339 -43.800 -18.083 1.00 94.12 981 SER A C 1
ATOM 7712 O O . SER A 1 981 ? 3.206 -44.433 -18.678 1.00 94.12 981 SER A O 1
ATOM 7714 N N . PHE A 1 982 ? 2.507 -43.369 -16.829 1.00 94.44 982 PHE A N 1
ATOM 7715 C CA . PHE A 1 982 ? 3.697 -43.671 -16.028 1.00 94.44 982 PHE A CA 1
ATOM 7716 C C . PHE A 1 982 ? 3.456 -44.875 -15.112 1.00 94.44 982 PHE A C 1
ATOM 7718 O O . PHE A 1 982 ? 2.327 -45.140 -14.676 1.00 94.44 982 PHE A O 1
ATOM 7725 N N . LYS A 1 983 ? 4.525 -45.624 -14.808 1.00 92.38 983 LYS A N 1
ATOM 7726 C CA . LYS A 1 983 ? 4.450 -46.699 -13.814 1.00 92.38 983 LYS A CA 1
ATOM 7727 C C . LYS A 1 983 ? 4.277 -46.094 -12.408 1.00 92.38 983 LYS A C 1
ATOM 7729 O O . LYS A 1 983 ? 4.675 -44.949 -12.190 1.00 92.38 983 LYS A O 1
ATOM 7734 N N . PRO A 1 984 ? 3.666 -46.822 -11.459 1.00 92.00 984 PRO A N 1
ATOM 7735 C CA . PRO A 1 984 ? 3.623 -46.386 -10.065 1.00 92.00 984 PRO A CA 1
ATOM 7736 C C . PRO A 1 984 ? 5.031 -46.088 -9.539 1.00 92.00 984 PRO A C 1
ATOM 7738 O O . PRO A 1 984 ? 5.938 -46.895 -9.755 1.00 92.00 984 PRO A O 1
ATOM 7741 N N . PHE A 1 985 ? 5.194 -44.952 -8.860 1.00 90.44 985 PHE A N 1
ATOM 7742 C CA . PHE A 1 985 ? 6.450 -44.489 -8.263 1.00 90.44 985 PHE A CA 1
ATOM 7743 C C . PHE A 1 985 ? 7.599 -44.360 -9.278 1.00 90.44 985 PHE A C 1
ATOM 7745 O O . PHE A 1 985 ? 8.751 -44.688 -8.996 1.00 90.44 985 PHE A O 1
ATOM 7752 N N . GLU A 1 986 ? 7.285 -43.902 -10.494 1.00 90.12 986 GLU A N 1
ATOM 7753 C CA . GLU A 1 986 ? 8.290 -43.604 -11.515 1.00 90.12 986 GLU A CA 1
ATOM 7754 C C . GLU A 1 986 ? 9.217 -42.469 -11.052 1.00 90.12 986 GLU A C 1
ATOM 7756 O O . GLU A 1 986 ? 8.773 -41.346 -10.821 1.00 90.12 986 GLU A O 1
ATOM 7761 N N . THR A 1 987 ? 10.519 -42.750 -10.968 1.00 90.25 987 THR A N 1
ATOM 7762 C CA . THR A 1 987 ? 11.535 -41.805 -10.473 1.00 90.25 987 THR A CA 1
ATOM 7763 C C . THR A 1 987 ? 12.129 -40.920 -11.564 1.00 90.25 987 THR A C 1
ATOM 7765 O O . THR A 1 987 ? 12.964 -40.066 -11.276 1.00 90.25 987 THR A O 1
ATOM 7768 N N . SER A 1 988 ? 11.712 -41.088 -12.823 1.00 89.56 988 SER A N 1
ATOM 7769 C CA . SER A 1 988 ? 12.146 -40.205 -13.910 1.00 89.56 988 SER A CA 1
ATOM 7770 C C . SER A 1 988 ? 11.730 -38.749 -13.652 1.00 89.56 988 SER A C 1
ATOM 7772 O O . SER A 1 988 ? 10.607 -38.476 -13.217 1.00 89.56 988 SER A O 1
ATOM 7774 N N . LEU A 1 989 ? 12.603 -37.794 -13.992 1.00 90.50 989 LEU A N 1
ATOM 7775 C CA . LEU A 1 989 ? 12.283 -36.364 -13.885 1.00 90.50 989 LEU A CA 1
ATOM 7776 C C . LEU A 1 989 ? 11.040 -36.000 -14.719 1.00 90.50 989 LEU A C 1
ATOM 7778 O O . LEU A 1 989 ? 10.213 -35.201 -14.284 1.00 90.50 989 LEU A O 1
ATOM 7782 N N . MET A 1 990 ? 10.863 -36.648 -15.877 1.00 91.94 990 MET A N 1
ATOM 7783 C CA . MET A 1 990 ? 9.699 -36.470 -16.753 1.00 91.94 990 MET A CA 1
ATOM 7784 C C . MET A 1 990 ? 8.380 -36.818 -16.057 1.00 91.94 990 MET A C 1
ATOM 7786 O O . MET A 1 990 ? 7.427 -36.047 -16.150 1.00 91.94 990 MET A O 1
ATOM 7790 N N . ALA A 1 991 ? 8.319 -37.942 -15.332 1.00 91.94 991 ALA A N 1
ATOM 7791 C CA . ALA A 1 991 ? 7.135 -38.295 -14.547 1.00 91.94 991 ALA A CA 1
ATOM 7792 C C . ALA A 1 991 ? 6.850 -37.254 -13.455 1.00 91.94 991 ALA A C 1
ATOM 7794 O O . ALA A 1 991 ? 5.696 -37.044 -13.103 1.00 91.94 991 ALA A O 1
ATOM 7795 N N . GLY A 1 992 ? 7.892 -36.570 -12.980 1.00 88.88 992 GLY A N 1
ATOM 7796 C CA . GLY A 1 992 ? 7.840 -35.462 -12.036 1.00 88.88 992 GLY A CA 1
ATOM 7797 C C . GLY A 1 992 ? 7.456 -34.095 -12.587 1.00 88.88 992 GLY A C 1
ATOM 7798 O O . GLY A 1 992 ? 7.533 -33.137 -11.822 1.00 88.88 992 GLY A O 1
ATOM 7799 N N . GLY A 1 993 ? 7.100 -33.973 -13.867 1.00 91.00 993 GLY A N 1
ATOM 7800 C CA . GLY A 1 993 ? 6.776 -32.687 -14.489 1.00 91.00 993 GLY A CA 1
ATOM 7801 C C . GLY A 1 993 ? 7.970 -31.936 -15.085 1.00 91.00 993 GLY A C 1
ATOM 7802 O O . GLY A 1 993 ? 7.826 -30.767 -15.438 1.00 91.00 993 GLY A O 1
ATOM 7803 N N . TYR A 1 994 ? 9.139 -32.571 -15.221 1.00 93.19 994 TYR A N 1
ATOM 7804 C CA . TYR A 1 994 ? 10.265 -31.984 -15.947 1.00 93.19 994 TYR A CA 1
ATOM 7805 C C . TYR A 1 994 ? 10.079 -32.123 -17.459 1.00 93.19 994 TYR A C 1
ATOM 7807 O O . TYR A 1 994 ? 10.131 -33.225 -18.009 1.00 93.19 994 TYR A O 1
ATOM 7815 N N . ILE A 1 995 ? 9.888 -30.997 -18.142 1.00 92.88 995 ILE A N 1
ATOM 7816 C CA . ILE A 1 995 ? 9.680 -30.967 -19.587 1.00 92.88 995 ILE A CA 1
ATOM 7817 C C . ILE A 1 995 ? 11.026 -30.814 -20.292 1.00 92.88 995 ILE A C 1
ATOM 7819 O O . ILE A 1 995 ? 11.624 -29.736 -20.351 1.00 92.88 995 ILE A O 1
ATOM 7823 N N . SER A 1 996 ? 11.477 -31.930 -20.860 1.00 90.56 996 SER A N 1
ATOM 7824 C CA . SER A 1 996 ? 12.672 -32.022 -21.700 1.00 90.56 996 SER A CA 1
ATOM 7825 C C . SER A 1 996 ? 12.448 -31.452 -23.104 1.00 90.56 996 SER A C 1
ATOM 7827 O O . SER A 1 996 ? 13.407 -31.080 -23.783 1.00 90.56 996 SER A O 1
ATOM 7829 N N . GLY A 1 997 ? 11.190 -31.391 -23.555 1.00 91.06 997 GLY A N 1
ATOM 7830 C CA . GLY A 1 997 ? 10.788 -30.764 -24.810 1.00 91.06 997 GLY A CA 1
ATOM 7831 C C . GLY A 1 997 ? 10.964 -29.241 -24.814 1.00 91.06 997 GLY A C 1
ATOM 7832 O O . GLY A 1 997 ? 11.176 -28.601 -23.784 1.00 91.06 997 GLY A O 1
ATOM 7833 N N . ARG A 1 998 ? 10.875 -28.659 -26.009 1.00 92.88 998 ARG A N 1
ATOM 7834 C CA . ARG A 1 998 ? 10.975 -27.214 -26.270 1.00 92.88 998 ARG A CA 1
ATOM 7835 C C . ARG A 1 998 ? 9.903 -26.811 -27.268 1.00 92.88 998 ARG A C 1
ATOM 7837 O O . ARG A 1 998 ? 9.514 -27.639 -28.095 1.00 92.88 998 ARG A O 1
ATOM 7844 N N . PHE A 1 999 ? 9.471 -25.552 -27.265 1.00 93.50 999 PHE A N 1
ATOM 7845 C CA . PHE A 1 999 ? 8.408 -25.133 -28.187 1.00 93.50 999 PHE A CA 1
ATOM 7846 C C . PHE A 1 999 ? 8.791 -25.293 -29.665 1.00 93.50 999 PHE A C 1
ATOM 7848 O O . PHE A 1 999 ? 7.926 -25.619 -30.472 1.00 93.50 999 PHE A O 1
ATOM 7855 N N . LEU A 1 1000 ? 10.078 -25.160 -30.017 1.00 91.88 1000 LEU A N 1
ATOM 7856 C CA . LEU A 1 1000 ? 10.553 -25.300 -31.400 1.00 91.88 1000 LEU A CA 1
ATOM 7857 C C . LEU A 1 1000 ? 10.268 -26.680 -32.019 1.00 91.88 1000 LEU A C 1
ATOM 7859 O O . LEU A 1 1000 ? 9.934 -26.771 -33.196 1.00 91.88 1000 LEU A O 1
ATOM 7863 N N . THR A 1 1001 ? 10.438 -27.759 -31.251 1.00 91.25 1001 THR A N 1
ATOM 7864 C CA . THR A 1 1001 ? 10.281 -29.145 -31.741 1.00 91.25 1001 THR A CA 1
ATOM 7865 C C . THR A 1 1001 ? 9.004 -29.821 -31.246 1.00 91.25 1001 THR A C 1
ATOM 7867 O O . THR A 1 1001 ? 8.749 -30.965 -31.611 1.00 91.25 1001 THR A O 1
ATOM 7870 N N . GLY A 1 1002 ? 8.220 -29.130 -30.416 1.00 92.25 1002 GLY A N 1
ATOM 7871 C CA . GLY A 1 1002 ? 7.067 -29.683 -29.714 1.00 92.25 1002 GLY A CA 1
ATOM 7872 C C . GLY A 1 1002 ? 7.430 -30.365 -28.390 1.00 92.25 1002 GLY A C 1
ATOM 7873 O O . GLY A 1 1002 ? 8.590 -30.685 -28.111 1.00 92.25 1002 GLY A O 1
ATOM 7874 N N . ILE A 1 1003 ? 6.398 -30.576 -27.574 1.00 93.56 1003 ILE A N 1
ATOM 7875 C CA . ILE A 1 1003 ? 6.446 -31.256 -26.273 1.00 93.56 1003 ILE A CA 1
ATOM 7876 C C . ILE A 1 1003 ? 5.650 -32.565 -26.351 1.00 93.56 1003 ILE A C 1
ATOM 7878 O O . ILE A 1 1003 ? 4.692 -32.666 -27.121 1.00 93.56 1003 ILE A O 1
ATOM 7882 N N . LYS A 1 1004 ? 6.053 -33.591 -25.593 1.00 93.25 1004 LYS A N 1
ATOM 7883 C CA . LYS A 1 1004 ? 5.368 -34.899 -25.604 1.00 93.25 1004 LYS A CA 1
ATOM 7884 C C . LYS A 1 1004 ? 3.964 -34.785 -24.982 1.00 93.25 1004 LYS A C 1
ATOM 7886 O O . LYS A 1 1004 ? 3.767 -33.911 -24.146 1.00 93.25 1004 LYS A O 1
ATOM 7891 N N . PRO A 1 1005 ? 2.997 -35.674 -25.286 1.00 95.31 1005 PRO A N 1
ATOM 7892 C CA . PRO A 1 1005 ? 1.649 -35.602 -24.704 1.00 95.31 1005 PRO A CA 1
ATOM 7893 C C . PRO A 1 1005 ? 1.615 -35.563 -23.165 1.00 95.31 1005 PRO A C 1
ATOM 7895 O O . PRO A 1 1005 ? 0.806 -34.844 -22.587 1.00 95.31 1005 PRO A O 1
ATOM 7898 N N . GLN A 1 1006 ? 2.517 -36.290 -22.496 1.00 93.62 1006 GLN A N 1
ATOM 7899 C CA . GLN A 1 1006 ? 2.651 -36.257 -21.034 1.00 93.62 1006 GLN A CA 1
ATOM 7900 C C . GLN A 1 1006 ? 3.124 -34.883 -20.542 1.00 93.62 1006 GLN A C 1
ATOM 7902 O O . GLN A 1 1006 ? 2.547 -34.310 -19.624 1.00 93.62 1006 GLN A O 1
ATOM 7907 N N . GLU A 1 1007 ? 4.155 -34.339 -21.194 1.00 93.81 1007 GLU A N 1
ATOM 7908 C CA . GLU A 1 1007 ? 4.702 -33.010 -20.906 1.00 93.81 1007 GLU A CA 1
ATOM 7909 C C . GLU A 1 1007 ? 3.670 -31.908 -21.189 1.00 93.81 1007 GLU A C 1
ATOM 7911 O O . GLU A 1 1007 ? 3.539 -30.973 -20.405 1.00 93.81 1007 GLU A O 1
ATOM 7916 N N . TYR A 1 1008 ? 2.900 -32.044 -22.273 1.00 94.44 1008 TYR A N 1
ATOM 7917 C CA . TYR A 1 1008 ? 1.815 -31.136 -22.643 1.00 94.44 1008 TYR A CA 1
ATOM 7918 C C . TYR A 1 1008 ? 0.771 -31.031 -21.536 1.00 94.44 1008 TYR A C 1
ATOM 7920 O O . TYR A 1 1008 ? 0.377 -29.927 -21.167 1.00 94.44 1008 TYR A O 1
ATOM 7928 N N . TYR A 1 1009 ? 0.358 -32.167 -20.971 1.00 94.62 1009 TYR A N 1
ATOM 7929 C CA . TYR A 1 1009 ? -0.629 -32.184 -19.898 1.00 94.62 1009 TYR A CA 1
ATOM 7930 C C . TYR A 1 1009 ? -0.119 -31.470 -18.638 1.00 94.62 1009 TYR A C 1
ATOM 7932 O O . TYR A 1 1009 ? -0.825 -30.638 -18.073 1.00 94.62 1009 TYR A O 1
ATOM 7940 N N . PHE A 1 1010 ? 1.132 -31.722 -18.239 1.00 93.62 1010 PHE A N 1
ATOM 7941 C CA . PHE A 1 1010 ? 1.750 -31.021 -17.109 1.00 93.62 1010 PHE A CA 1
ATOM 7942 C C . PHE A 1 1010 ? 1.918 -29.520 -17.363 1.00 93.62 1010 PHE A C 1
ATOM 7944 O O . PHE A 1 1010 ? 1.689 -28.714 -16.464 1.00 93.62 1010 PHE A O 1
ATOM 7951 N N . HIS A 1 1011 ? 2.260 -29.124 -18.590 1.00 92.00 1011 HIS A N 1
ATOM 7952 C CA . HIS A 1 1011 ? 2.333 -27.713 -18.960 1.00 92.00 1011 HIS A CA 1
ATOM 7953 C C . HIS A 1 1011 ? 0.960 -27.026 -18.898 1.00 92.00 1011 HIS A C 1
ATOM 7955 O O . HIS A 1 1011 ? 0.845 -25.904 -18.405 1.00 92.00 1011 HIS A O 1
ATOM 7961 N N . ALA A 1 1012 ? -0.098 -27.712 -19.345 1.00 92.44 1012 ALA A N 1
ATOM 7962 C CA . ALA A 1 1012 ? -1.467 -27.208 -19.278 1.00 92.44 1012 ALA A CA 1
ATOM 7963 C C . ALA A 1 1012 ? -1.952 -27.015 -17.829 1.00 92.44 1012 ALA A C 1
ATOM 7965 O O . ALA A 1 1012 ? -2.664 -26.050 -17.553 1.00 92.44 1012 ALA A O 1
ATOM 7966 N N . MET A 1 1013 ? -1.536 -27.883 -16.896 1.00 89.94 1013 MET A N 1
ATOM 7967 C CA . MET A 1 1013 ? -1.810 -27.709 -15.461 1.00 89.94 1013 MET A CA 1
ATOM 7968 C C . MET A 1 1013 ? -1.226 -26.394 -14.934 1.00 89.94 1013 MET A C 1
ATOM 7970 O O . MET A 1 1013 ? -1.964 -25.602 -14.349 1.00 89.94 1013 MET A O 1
ATOM 7974 N N . ALA A 1 1014 ? 0.055 -26.126 -15.216 1.00 83.56 1014 ALA A N 1
ATOM 7975 C CA . ALA A 1 1014 ? 0.731 -24.903 -14.776 1.00 83.56 1014 ALA A CA 1
ATOM 7976 C C . ALA A 1 1014 ? 0.111 -23.640 -15.397 1.00 83.56 1014 ALA A C 1
ATOM 7978 O O . ALA A 1 1014 ? -0.060 -22.625 -14.725 1.00 83.56 1014 ALA A O 1
ATOM 7979 N N . GLY A 1 1015 ? -0.302 -23.710 -16.668 1.00 82.50 1015 GLY A N 1
ATOM 7980 C CA . GLY A 1 1015 ? -1.028 -22.616 -17.317 1.00 82.50 1015 GLY A CA 1
ATOM 7981 C C . GLY A 1 1015 ? -2.393 -22.328 -16.679 1.00 82.50 1015 GLY A C 1
ATOM 7982 O O . GLY A 1 1015 ? -2.761 -21.166 -16.509 1.00 82.50 1015 GLY A O 1
ATOM 7983 N N . ARG A 1 1016 ? -3.147 -23.370 -16.296 1.00 85.62 1016 ARG A N 1
ATOM 7984 C CA . ARG A 1 1016 ? -4.487 -23.226 -15.702 1.00 85.62 1016 ARG A CA 1
ATOM 7985 C C . ARG A 1 1016 ? -4.447 -22.638 -14.294 1.00 85.62 1016 ARG A C 1
ATOM 7987 O O . ARG A 1 1016 ? -5.284 -21.790 -13.994 1.00 85.62 1016 ARG A O 1
ATOM 7994 N N . GLU A 1 1017 ? -3.490 -23.050 -13.465 1.00 75.75 1017 GLU A N 1
ATOM 7995 C CA . GLU A 1 1017 ? -3.265 -22.457 -12.137 1.00 75.75 1017 GLU A CA 1
ATOM 7996 C C . GLU A 1 1017 ? -3.140 -20.937 -12.243 1.00 75.75 1017 GLU A C 1
ATOM 7998 O O . GLU A 1 1017 ? -3.776 -20.199 -11.488 1.00 75.75 1017 GLU A O 1
ATOM 8003 N N . GLY A 1 1018 ? -2.423 -20.456 -13.262 1.00 67.75 1018 GLY A N 1
ATOM 8004 C CA . GLY A 1 1018 ? -2.223 -19.027 -13.393 1.00 67.75 1018 GLY A CA 1
ATOM 8005 C C . GLY A 1 1018 ? -3.439 -18.202 -13.789 1.00 67.75 1018 GLY A C 1
ATOM 8006 O O . GLY A 1 1018 ? -3.598 -17.056 -13.352 1.00 67.75 1018 GLY A O 1
ATOM 8007 N N . LEU A 1 1019 ? -4.345 -18.801 -14.559 1.00 74.06 1019 LEU A N 1
ATOM 8008 C CA . LEU A 1 1019 ? -5.637 -18.198 -14.873 1.00 74.06 1019 LEU A CA 1
ATOM 8009 C C . LEU A 1 1019 ? -6.545 -18.151 -13.635 1.00 74.06 1019 LEU A C 1
ATOM 8011 O O . LEU A 1 1019 ? -7.205 -17.137 -13.407 1.00 74.06 1019 LEU A O 1
ATOM 8015 N N . ILE A 1 1020 ? -6.537 -19.210 -12.813 1.00 74.69 1020 ILE A N 1
ATOM 8016 C CA . ILE A 1 1020 ? -7.316 -19.281 -11.564 1.00 74.69 1020 ILE A CA 1
ATOM 8017 C C . ILE A 1 1020 ? -6.856 -18.193 -10.587 1.00 74.69 1020 ILE A C 1
ATOM 8019 O O . ILE A 1 1020 ? -7.679 -17.454 -10.044 1.00 74.69 1020 ILE A O 1
ATOM 8023 N N . ASP A 1 1021 ? -5.544 -18.041 -10.417 1.00 66.00 1021 ASP A N 1
ATOM 8024 C CA . ASP A 1 1021 ? -4.962 -17.028 -9.540 1.00 66.00 1021 ASP A CA 1
ATOM 8025 C C . ASP A 1 1021 ? -5.353 -15.604 -9.949 1.00 66.00 1021 ASP A C 1
ATOM 8027 O O . ASP A 1 1021 ? -5.745 -14.795 -9.105 1.00 66.00 1021 ASP A O 1
ATOM 8031 N N . THR A 1 1022 ? -5.313 -15.311 -11.249 1.00 65.75 1022 THR A N 1
ATOM 8032 C CA . THR A 1 1022 ? -5.700 -14.000 -11.790 1.00 65.75 1022 THR A CA 1
ATOM 8033 C C . THR A 1 1022 ? -7.190 -13.718 -11.566 1.00 65.75 1022 THR A C 1
ATOM 8035 O O . THR A 1 1022 ? -7.560 -12.601 -11.197 1.00 65.75 1022 THR A O 1
ATOM 8038 N N . ALA A 1 1023 ? -8.053 -14.725 -11.729 1.00 66.31 1023 ALA A N 1
ATOM 8039 C CA . ALA A 1 1023 ? -9.493 -14.582 -11.525 1.00 66.31 1023 ALA A CA 1
ATOM 8040 C C . ALA A 1 1023 ? -9.865 -14.332 -10.050 1.00 66.31 1023 ALA A C 1
ATOM 8042 O O . ALA A 1 1023 ? -10.698 -13.476 -9.766 1.00 66.31 1023 ALA A O 1
ATOM 8043 N N . VAL A 1 1024 ? -9.235 -15.038 -9.102 1.00 65.38 1024 VAL A N 1
ATOM 8044 C CA . VAL A 1 1024 ? -9.607 -14.975 -7.673 1.00 65.38 1024 VAL A CA 1
ATOM 8045 C C . VAL A 1 1024 ? -8.904 -13.838 -6.924 1.00 65.38 1024 VAL A C 1
ATOM 8047 O O . VAL A 1 1024 ? -9.479 -13.239 -6.013 1.00 65.38 1024 VAL A O 1
ATOM 8050 N N . LYS A 1 1025 ? -7.640 -13.534 -7.250 1.00 65.62 1025 LYS A N 1
ATOM 8051 C CA . LYS A 1 1025 ? -6.817 -12.619 -6.438 1.00 65.62 1025 LYS A CA 1
ATOM 8052 C C . LYS A 1 1025 ? -6.978 -11.138 -6.825 1.00 65.62 1025 LYS A C 1
ATOM 8054 O O . LYS A 1 1025 ? -6.701 -10.278 -5.988 1.00 65.62 1025 LYS A O 1
ATOM 8059 N N . THR A 1 1026 ? -7.443 -10.816 -8.037 1.00 64.25 1026 THR A N 1
ATOM 8060 C CA . THR A 1 1026 ? -7.562 -9.426 -8.537 1.00 64.25 1026 THR A CA 1
ATOM 8061 C C . THR A 1 1026 ? -8.619 -8.592 -7.806 1.00 64.25 1026 THR A C 1
ATOM 8063 O O . THR A 1 1026 ? -8.352 -7.434 -7.473 1.00 64.25 1026 THR A O 1
ATOM 8066 N N . SER A 1 1027 ? -9.780 -9.165 -7.471 1.00 64.88 1027 SER A N 1
ATOM 8067 C CA . SER A 1 1027 ? -10.858 -8.454 -6.760 1.00 64.88 1027 SER A CA 1
ATOM 8068 C C . SER A 1 1027 ? -10.440 -7.961 -5.367 1.00 64.88 1027 SER A C 1
ATOM 8070 O O . SER A 1 1027 ? -10.800 -6.853 -4.955 1.00 64.88 1027 SER A O 1
ATOM 8072 N N . ARG A 1 1028 ? -9.599 -8.741 -4.674 1.00 68.38 1028 ARG A N 1
ATOM 8073 C CA . ARG A 1 1028 ? -9.110 -8.464 -3.310 1.00 68.38 1028 ARG A CA 1
ATOM 8074 C C . ARG A 1 1028 ? -8.249 -7.200 -3.224 1.00 68.38 1028 ARG A C 1
ATOM 8076 O O . ARG A 1 1028 ? -8.333 -6.460 -2.246 1.00 68.38 1028 ARG A O 1
ATOM 8083 N N . SER A 1 1029 ? -7.443 -6.924 -4.251 1.00 75.00 1029 SER A N 1
ATOM 8084 C CA . SER A 1 1029 ? -6.561 -5.746 -4.301 1.00 75.00 1029 SER A CA 1
ATOM 8085 C C . SER A 1 1029 ? -7.350 -4.427 -4.365 1.00 75.00 1029 SER A C 1
ATOM 8087 O O . SER A 1 1029 ? -7.017 -3.452 -3.686 1.00 75.00 1029 SER A O 1
ATOM 8089 N N . GLY A 1 1030 ? -8.454 -4.409 -5.116 1.00 77.00 1030 GLY A N 1
ATOM 8090 C CA . GLY A 1 1030 ? -9.265 -3.210 -5.303 1.00 77.00 1030 GLY A CA 1
ATOM 8091 C C . GLY A 1 1030 ? -9.957 -2.713 -4.028 1.00 77.00 1030 GLY A C 1
ATOM 8092 O O . GLY A 1 1030 ? -9.992 -1.509 -3.752 1.00 77.00 1030 GLY A O 1
ATOM 8093 N N . TYR A 1 1031 ? -10.484 -3.632 -3.211 1.00 76.44 1031 TYR A N 1
ATOM 8094 C CA . TYR A 1 1031 ? -11.116 -3.273 -1.938 1.00 76.44 1031 TYR A CA 1
ATOM 8095 C C . TYR A 1 1031 ? -10.092 -2.710 -0.940 1.00 76.44 1031 TYR A C 1
ATOM 8097 O O . TYR A 1 1031 ? -10.331 -1.649 -0.355 1.00 76.44 1031 TYR A O 1
ATOM 8105 N N . LEU A 1 1032 ? -8.908 -3.329 -0.849 1.00 83.38 1032 LEU A N 1
ATOM 8106 C CA . LEU A 1 1032 ? -7.783 -2.829 -0.050 1.00 83.38 1032 LEU A CA 1
ATOM 8107 C C . LEU A 1 1032 ? -7.401 -1.392 -0.438 1.00 83.38 1032 LEU A C 1
ATOM 8109 O O . LEU A 1 1032 ? -7.270 -0.523 0.429 1.00 83.38 1032 LEU A O 1
ATOM 8113 N N . GLN A 1 1033 ? -7.299 -1.106 -1.739 1.00 86.81 1033 GLN A N 1
ATOM 8114 C CA . GLN A 1 1033 ? -7.002 0.242 -2.220 1.00 86.81 1033 GLN A CA 1
ATOM 8115 C C . GLN A 1 1033 ? -8.081 1.258 -1.814 1.00 86.81 1033 GLN A C 1
ATOM 8117 O O . GLN A 1 1033 ? -7.765 2.379 -1.409 1.00 86.81 1033 GLN A O 1
ATOM 8122 N N . ARG A 1 1034 ? -9.362 0.889 -1.906 1.00 83.88 1034 ARG A N 1
ATOM 8123 C CA . ARG A 1 1034 ? -10.477 1.766 -1.522 1.00 83.88 1034 ARG A CA 1
ATOM 8124 C C . ARG A 1 1034 ? -10.443 2.121 -0.040 1.00 83.88 1034 ARG A C 1
ATOM 8126 O O . ARG A 1 1034 ? -10.676 3.282 0.294 1.00 83.88 1034 ARG A O 1
ATOM 8133 N N . CYS A 1 1035 ? -10.162 1.144 0.819 1.00 86.62 1035 CYS A N 1
ATOM 8134 C CA . CYS A 1 1035 ? -10.018 1.332 2.260 1.00 86.62 1035 CYS A CA 1
ATOM 8135 C C . CYS A 1 1035 ? -8.890 2.315 2.598 1.00 86.62 1035 CYS A C 1
ATOM 8137 O O . CYS A 1 1035 ? -9.109 3.257 3.360 1.00 86.62 1035 CYS A O 1
ATOM 8139 N N . LEU A 1 1036 ? -7.725 2.160 1.960 1.00 90.88 1036 LEU A N 1
ATOM 8140 C CA . LEU A 1 1036 ? -6.589 3.075 2.102 1.00 90.88 1036 LEU A CA 1
ATOM 8141 C C . LEU A 1 1036 ? -6.923 4.496 1.625 1.00 90.88 1036 LEU A C 1
ATOM 8143 O O . LEU A 1 1036 ? -6.723 5.457 2.364 1.00 90.88 1036 LEU A O 1
ATOM 8147 N N . ILE A 1 1037 ? -7.477 4.637 0.414 1.00 91.12 1037 ILE A N 1
ATOM 8148 C CA . ILE A 1 1037 ? -7.835 5.943 -0.164 1.00 91.12 1037 ILE A CA 1
ATOM 8149 C C . ILE A 1 1037 ? -8.860 6.659 0.709 1.00 91.12 1037 ILE A C 1
ATOM 8151 O O . ILE A 1 1037 ? -8.690 7.836 1.001 1.00 91.12 1037 ILE A O 1
ATOM 8155 N N . LYS A 1 1038 ? -9.915 5.963 1.145 1.00 88.00 1038 LYS A N 1
ATOM 8156 C CA . LYS A 1 1038 ? -10.948 6.571 1.986 1.00 88.00 1038 LYS A CA 1
ATOM 8157 C C . LYS A 1 1038 ? -10.421 6.925 3.370 1.00 88.00 1038 LYS A C 1
ATOM 8159 O O . LYS A 1 1038 ? -10.791 7.974 3.870 1.00 88.00 1038 LYS A O 1
ATOM 8164 N N . GLY A 1 1039 ? -9.546 6.113 3.962 1.00 87.31 1039 GLY A N 1
ATOM 8165 C CA . GLY A 1 1039 ? -8.920 6.435 5.246 1.00 87.31 1039 GLY A CA 1
ATOM 8166 C C . GLY A 1 1039 ? -7.934 7.608 5.194 1.00 87.31 1039 GLY A C 1
ATOM 8167 O O . GLY A 1 1039 ? -7.739 8.251 6.216 1.00 87.31 1039 GLY A O 1
ATOM 8168 N N . MET A 1 1040 ? -7.343 7.903 4.028 1.00 91.44 1040 MET A N 1
ATOM 8169 C CA . MET A 1 1040 ? -6.297 8.928 3.860 1.00 91.44 1040 MET A CA 1
ATOM 8170 C C . MET A 1 1040 ? -6.681 10.080 2.914 1.00 91.44 1040 MET A C 1
ATOM 8172 O O . MET A 1 1040 ? -5.814 10.866 2.532 1.00 91.44 1040 MET A O 1
ATOM 8176 N N . GLU A 1 1041 ? -7.949 10.205 2.499 1.00 90.50 1041 GLU A N 1
ATOM 8177 C CA . GLU A 1 1041 ? -8.345 11.196 1.483 1.00 90.50 1041 GLU A CA 1
ATOM 8178 C C . GLU A 1 1041 ? -8.130 12.646 1.929 1.00 90.50 1041 GLU A C 1
ATOM 8180 O O . GLU A 1 1041 ? -7.895 13.516 1.092 1.00 90.50 1041 GLU A O 1
ATOM 8185 N N . GLY A 1 1042 ? -8.196 12.906 3.235 1.00 88.50 1042 GLY A N 1
ATOM 8186 C CA . GLY A 1 1042 ? -8.007 14.229 3.810 1.00 88.50 1042 GLY A CA 1
ATOM 8187 C C . GLY A 1 1042 ? -6.554 14.594 4.110 1.00 88.50 1042 GLY A C 1
ATOM 8188 O O . GLY A 1 1042 ? -6.318 15.740 4.487 1.00 88.50 1042 GLY A O 1
ATOM 8189 N N . LEU A 1 1043 ? -5.581 13.693 3.928 1.00 93.19 1043 LEU A N 1
ATOM 8190 C CA . LEU A 1 1043 ? -4.178 13.975 4.248 1.00 93.19 1043 LEU A CA 1
ATOM 8191 C C . LEU A 1 1043 ? -3.497 14.777 3.135 1.00 93.19 1043 LEU A C 1
ATOM 8193 O O . LEU A 1 1043 ? -3.363 14.304 1.998 1.00 93.19 1043 LEU A O 1
ATOM 8197 N N . LYS A 1 1044 ? -3.010 15.970 3.484 1.00 93.88 1044 LYS A N 1
ATOM 8198 C CA . LYS A 1 1044 ? -2.237 16.840 2.587 1.00 93.88 1044 LYS A CA 1
ATOM 8199 C C . LYS A 1 1044 ? -1.004 17.421 3.279 1.00 93.88 1044 LYS A C 1
ATOM 8201 O O . LYS A 1 1044 ? -0.977 17.529 4.505 1.00 93.88 1044 LYS A O 1
ATOM 8206 N N . ALA A 1 1045 ? -0.010 17.820 2.489 1.00 93.50 1045 ALA A N 1
ATOM 8207 C CA . ALA A 1 1045 ? 1.093 18.645 2.977 1.00 93.50 1045 ALA A CA 1
ATOM 8208 C C . ALA A 1 1045 ? 0.595 20.081 3.230 1.00 93.50 1045 ALA A C 1
ATOM 8210 O O . ALA A 1 1045 ? -0.017 20.686 2.353 1.00 93.50 1045 ALA A O 1
ATOM 8211 N N . GLU A 1 1046 ? 0.817 20.628 4.418 1.00 92.88 1046 GLU A N 1
ATOM 8212 C CA . GLU A 1 1046 ? 0.482 22.012 4.765 1.00 92.88 1046 GLU A CA 1
ATOM 8213 C C . GLU A 1 1046 ? 1.629 22.979 4.435 1.00 92.88 1046 GLU A C 1
ATOM 8215 O O . GLU A 1 1046 ? 2.746 22.572 4.123 1.00 92.88 1046 GLU A O 1
ATOM 8220 N N . TYR A 1 1047 ? 1.366 24.286 4.514 1.00 91.25 1047 TYR A N 1
ATOM 8221 C CA . TYR A 1 1047 ? 2.363 25.336 4.236 1.00 91.25 1047 TYR A CA 1
ATOM 8222 C C . TYR A 1 1047 ? 3.563 25.354 5.200 1.00 91.25 1047 TYR A C 1
ATOM 8224 O O . TYR A 1 1047 ? 4.581 25.974 4.898 1.00 91.25 1047 TYR A O 1
ATOM 8232 N N . ASP A 1 1048 ? 3.458 24.686 6.350 1.00 89.88 1048 ASP A N 1
ATOM 8233 C CA . ASP A 1 1048 ? 4.560 24.451 7.292 1.00 89.88 1048 ASP A CA 1
ATOM 8234 C C . ASP A 1 1048 ? 5.314 23.128 7.019 1.00 89.88 1048 ASP A C 1
ATOM 8236 O O . ASP A 1 1048 ? 6.203 22.762 7.786 1.00 89.88 1048 ASP A O 1
ATOM 8240 N N . ASN A 1 1049 ? 4.985 22.433 5.921 1.00 89.50 1049 ASN A N 1
ATOM 8241 C CA . ASN A 1 1049 ? 5.458 21.106 5.502 1.00 89.50 1049 ASN A CA 1
ATOM 8242 C C . ASN A 1 1049 ? 5.047 19.930 6.409 1.00 89.50 1049 ASN A C 1
ATOM 8244 O O . ASN A 1 1049 ? 5.490 18.797 6.177 1.00 89.50 1049 ASN A O 1
ATOM 8248 N N . SER A 1 1050 ? 4.183 20.161 7.402 1.00 93.44 1050 SER A N 1
ATOM 8249 C CA . SER A 1 1050 ? 3.545 19.078 8.153 1.00 93.44 1050 SER A CA 1
ATOM 8250 C C . SER A 1 1050 ? 2.485 18.376 7.301 1.00 93.44 1050 SER A C 1
ATOM 8252 O O . SER A 1 1050 ? 1.931 18.957 6.370 1.00 93.44 1050 SER A O 1
ATOM 8254 N N . VAL A 1 1051 ? 2.189 17.113 7.602 1.00 94.88 1051 VAL A N 1
ATOM 8255 C CA . VAL A 1 1051 ? 1.079 16.384 6.978 1.00 94.88 1051 VAL A CA 1
ATOM 8256 C C . VAL A 1 1051 ? -0.091 16.389 7.940 1.00 94.88 1051 VAL A C 1
ATOM 8258 O O . VAL A 1 1051 ? 0.012 15.846 9.045 1.00 94.88 1051 VAL A O 1
ATOM 8261 N N . ARG A 1 1052 ? -1.201 16.996 7.517 1.00 92.88 1052 ARG A N 1
ATOM 8262 C CA . ARG A 1 1052 ? -2.397 17.144 8.349 1.00 92.88 1052 ARG A CA 1
ATOM 8263 C C . ARG A 1 1052 ? -3.633 16.575 7.684 1.00 92.88 1052 ARG A C 1
ATOM 8265 O O . ARG A 1 1052 ? -3.771 16.605 6.461 1.00 92.88 1052 ARG A O 1
ATOM 8272 N N . GLU A 1 1053 ? -4.541 16.090 8.515 1.00 90.25 1053 GLU A N 1
ATOM 8273 C CA . GLU A 1 1053 ? -5.884 15.712 8.105 1.00 90.25 1053 GLU A CA 1
ATOM 8274 C C . GLU A 1 1053 ? -6.737 16.970 7.911 1.00 90.25 1053 GLU A C 1
ATOM 8276 O O . GLU A 1 1053 ? -6.888 17.798 8.806 1.00 90.25 1053 GLU A O 1
ATOM 8281 N N . THR A 1 1054 ? -7.300 17.138 6.717 1.00 84.88 1054 THR A N 1
ATOM 8282 C CA . THR A 1 1054 ? -7.989 18.380 6.348 1.00 84.88 1054 THR A CA 1
ATOM 8283 C C . THR A 1 1054 ? -9.341 18.517 7.051 1.00 84.88 1054 THR A C 1
ATOM 8285 O O . THR A 1 1054 ? -9.818 19.634 7.242 1.00 84.88 1054 THR A O 1
ATOM 8288 N N . SER A 1 1055 ? -9.983 17.409 7.443 1.00 80.62 1055 SER A N 1
ATOM 8289 C CA . SER A 1 1055 ? -11.286 17.452 8.117 1.00 80.62 1055 SER A CA 1
ATOM 8290 C C . SER A 1 1055 ? -11.228 18.078 9.516 1.00 80.62 1055 SER A C 1
ATOM 8292 O O . SER A 1 1055 ? -12.125 18.849 9.845 1.00 80.62 1055 SER A O 1
ATOM 8294 N N . ASP A 1 1056 ? -10.190 17.830 10.318 1.00 81.06 1056 ASP A N 1
ATOM 8295 C CA . ASP A 1 1056 ? -10.065 18.345 11.694 1.00 81.06 1056 ASP A CA 1
ATOM 8296 C C . ASP A 1 1056 ? -8.790 19.147 11.994 1.00 81.06 1056 ASP A C 1
ATOM 8298 O O . ASP A 1 1056 ? -8.738 19.851 13.004 1.00 81.06 1056 ASP A O 1
ATOM 8302 N N . GLY A 1 1057 ? -7.789 19.094 11.116 1.00 84.62 1057 GLY A N 1
ATOM 8303 C CA . GLY A 1 1057 ? -6.491 19.738 11.294 1.00 84.62 1057 GLY A CA 1
ATOM 8304 C C . GLY A 1 1057 ? -5.501 18.952 12.161 1.00 84.62 1057 GLY A C 1
ATOM 8305 O O . GLY A 1 1057 ? -4.483 19.529 12.562 1.00 84.62 1057 GLY A O 1
ATOM 8306 N N . SER A 1 1058 ? -5.777 17.678 12.474 1.00 87.12 1058 SER A N 1
ATOM 8307 C CA . SER A 1 1058 ? -4.855 16.818 13.227 1.00 87.12 1058 SER A CA 1
ATOM 8308 C C . SER A 1 1058 ? -3.552 16.590 12.461 1.00 87.12 1058 SER A C 1
ATOM 8310 O O . SER A 1 1058 ? -3.536 16.456 11.237 1.00 87.12 1058 SER A O 1
ATOM 8312 N N . VAL A 1 1059 ? -2.435 16.600 13.188 1.00 92.19 1059 VAL A N 1
ATOM 8313 C CA . VAL A 1 1059 ? -1.096 16.415 12.622 1.00 92.19 1059 VAL A CA 1
ATOM 8314 C C . VAL A 1 1059 ? -0.755 14.930 12.639 1.00 92.19 1059 VAL A C 1
ATOM 8316 O O . VAL A 1 1059 ? -0.695 14.332 13.708 1.00 92.19 1059 VAL A O 1
ATOM 8319 N N . ILE A 1 1060 ? -0.497 14.358 11.464 1.00 93.12 1060 ILE A N 1
ATOM 8320 C CA . ILE A 1 1060 ? -0.067 12.962 11.314 1.00 93.12 1060 ILE A CA 1
ATOM 8321 C C . ILE A 1 1060 ? 1.458 12.875 11.258 1.00 93.12 1060 ILE A C 1
ATOM 8323 O O . ILE A 1 1060 ? 2.060 12.072 11.961 1.00 93.12 1060 ILE A O 1
ATOM 8327 N N . GLN A 1 1061 ? 2.091 13.730 10.450 1.00 94.38 1061 GLN A N 1
ATOM 8328 C CA . GLN A 1 1061 ? 3.549 13.851 10.386 1.00 94.38 1061 GLN A CA 1
ATOM 8329 C C . GLN A 1 1061 ? 3.957 15.307 10.583 1.00 94.38 1061 GLN A C 1
ATOM 8331 O O . GLN A 1 1061 ? 3.351 16.212 10.013 1.00 94.38 1061 GLN A O 1
ATOM 8336 N N . PHE A 1 1062 ? 5.034 15.541 11.330 1.00 93.69 1062 PHE A N 1
ATOM 8337 C CA . PHE A 1 1062 ? 5.629 16.877 11.449 1.00 93.69 1062 PHE A CA 1
ATOM 8338 C C . PHE A 1 1062 ? 6.328 17.329 10.165 1.00 93.69 1062 PHE A C 1
ATOM 8340 O O . PHE A 1 1062 ? 6.417 18.523 9.904 1.00 93.69 1062 PHE A O 1
ATOM 8347 N N . LEU A 1 1063 ? 6.808 16.376 9.367 1.00 92.56 1063 LEU A N 1
ATOM 8348 C CA . LEU A 1 1063 ? 7.429 16.609 8.073 1.00 92.56 1063 LEU A CA 1
ATOM 8349 C C . LEU A 1 1063 ? 7.145 15.409 7.172 1.00 92.56 1063 LEU A C 1
ATOM 8351 O O . LEU A 1 1063 ? 7.352 14.269 7.596 1.00 92.56 1063 LEU A O 1
ATOM 8355 N N . TYR A 1 1064 ? 6.691 15.656 5.942 1.00 93.19 1064 TYR A N 1
ATOM 8356 C CA . TYR A 1 1064 ? 6.394 14.578 4.997 1.00 93.19 1064 TYR A CA 1
ATOM 8357 C C . TYR A 1 1064 ? 7.600 13.649 4.808 1.00 93.19 1064 TYR A C 1
ATOM 8359 O O . TYR A 1 1064 ? 8.683 14.095 4.426 1.00 93.19 1064 TYR A O 1
ATOM 8367 N N . GLY A 1 1065 ? 7.419 12.358 5.093 1.00 88.69 1065 GLY A N 1
ATOM 8368 C CA . GLY A 1 1065 ? 8.464 11.358 4.877 1.00 88.69 1065 GLY A CA 1
ATOM 8369 C C . GLY A 1 1065 ? 9.743 11.560 5.702 1.00 88.69 1065 GLY A C 1
ATOM 8370 O O . GLY A 1 1065 ? 10.783 11.041 5.312 1.00 88.69 1065 GLY A O 1
ATOM 8371 N N . GLU A 1 1066 ? 9.679 12.316 6.805 1.00 89.31 1066 GLU A N 1
ATOM 8372 C CA . GLU A 1 1066 ? 10.798 12.683 7.700 1.00 89.31 1066 GLU A CA 1
ATOM 8373 C C . GLU A 1 1066 ? 11.883 13.596 7.083 1.00 89.31 1066 GLU A C 1
ATOM 8375 O O . GLU A 1 1066 ? 12.702 14.153 7.815 1.00 89.31 1066 GLU A O 1
ATOM 8380 N N . ASP A 1 1067 ? 11.883 13.812 5.762 1.00 91.50 1067 ASP A N 1
ATOM 8381 C CA . ASP A 1 1067 ? 12.867 14.643 5.051 1.00 91.50 1067 ASP A CA 1
ATOM 8382 C C . ASP A 1 1067 ? 12.266 15.779 4.203 1.00 91.50 1067 ASP A C 1
ATOM 8384 O O . ASP A 1 1067 ? 12.995 16.683 3.776 1.00 91.50 1067 ASP A O 1
ATOM 8388 N N . GLY A 1 1068 ? 10.946 15.765 4.005 1.00 91.56 1068 GLY A N 1
ATOM 8389 C CA . GLY A 1 1068 ? 10.181 16.760 3.261 1.00 91.56 1068 GLY A CA 1
ATOM 8390 C C . GLY A 1 1068 ? 10.294 16.642 1.743 1.00 91.56 1068 GLY A C 1
ATOM 8391 O O . GLY A 1 1068 ? 9.806 17.530 1.052 1.00 91.56 1068 GLY A O 1
ATOM 8392 N N . LEU A 1 1069 ? 10.945 15.609 1.201 1.00 93.38 1069 LEU A N 1
ATOM 8393 C CA . LEU A 1 1069 ? 11.221 15.505 -0.235 1.00 93.38 1069 LEU A CA 1
ATOM 8394 C C . LEU A 1 1069 ? 10.054 14.907 -1.026 1.00 93.38 1069 LEU A C 1
ATOM 8396 O O . LEU A 1 1069 ? 9.411 13.945 -0.607 1.00 93.38 1069 LEU A O 1
ATOM 8400 N N . GLU A 1 1070 ? 9.838 15.424 -2.234 1.00 93.12 1070 GLU A N 1
ATOM 8401 C CA . GLU A 1 1070 ? 8.915 14.839 -3.202 1.00 93.12 1070 GLU A CA 1
ATOM 8402 C C . GLU A 1 1070 ? 9.560 13.634 -3.914 1.00 93.12 1070 GLU A C 1
ATOM 8404 O O . GLU A 1 1070 ? 10.683 13.698 -4.426 1.00 93.12 1070 GLU A O 1
ATOM 8409 N N . ILE A 1 1071 ? 8.834 12.517 -4.001 1.00 93.88 1071 ILE A N 1
ATOM 8410 C CA . ILE A 1 1071 ? 9.357 11.240 -4.525 1.00 93.88 1071 ILE A CA 1
ATOM 8411 C C . ILE A 1 1071 ? 9.749 11.325 -6.009 1.00 93.88 1071 ILE A C 1
ATOM 8413 O O . ILE A 1 1071 ? 10.668 10.632 -6.453 1.00 93.88 1071 ILE A O 1
ATOM 8417 N N . THR A 1 1072 ? 9.078 12.183 -6.773 1.00 91.94 1072 THR A N 1
ATOM 8418 C CA . THR A 1 1072 ? 9.351 12.439 -8.194 1.00 91.94 1072 THR A CA 1
ATOM 8419 C C . THR A 1 1072 ? 10.632 13.256 -8.403 1.00 91.94 1072 THR A C 1
ATOM 8421 O O . THR A 1 1072 ? 11.238 13.151 -9.458 1.00 91.94 1072 THR A O 1
ATOM 8424 N N . LYS A 1 1073 ? 11.112 14.018 -7.411 1.00 91.56 1073 LYS A N 1
ATOM 8425 C CA . LYS A 1 1073 ? 12.273 14.922 -7.557 1.00 91.56 1073 LYS A CA 1
ATOM 8426 C C . LYS A 1 1073 ? 13.570 14.386 -6.928 1.00 91.56 1073 LYS A C 1
ATOM 8428 O O . LYS A 1 1073 ? 14.641 14.948 -7.121 1.00 91.56 1073 LYS A O 1
ATOM 8433 N N . GLN A 1 1074 ? 13.518 13.281 -6.181 1.00 89.50 1074 GLN A N 1
ATOM 8434 C CA . GLN A 1 1074 ? 14.666 12.809 -5.384 1.00 89.50 1074 GLN A CA 1
ATOM 8435 C C . GLN A 1 1074 ? 15.709 11.945 -6.125 1.00 89.50 1074 GLN A C 1
ATOM 8437 O O . GLN A 1 1074 ? 16.809 11.772 -5.603 1.00 89.50 1074 GLN A O 1
ATOM 8442 N N . LYS A 1 1075 ? 15.413 11.338 -7.288 1.00 89.00 1075 LYS A N 1
ATOM 8443 C CA . LYS A 1 1075 ? 16.277 10.267 -7.843 1.00 89.00 1075 LYS A CA 1
ATOM 8444 C C . LYS A 1 1075 ? 17.693 10.718 -8.195 1.00 89.00 1075 LYS A C 1
ATOM 8446 O O . LYS A 1 1075 ? 18.637 10.024 -7.828 1.00 89.00 1075 LYS A O 1
ATOM 8451 N N . HIS A 1 1076 ? 17.847 11.864 -8.853 1.00 90.31 1076 HIS A N 1
ATOM 8452 C CA . HIS A 1 1076 ? 19.170 12.420 -9.152 1.00 90.31 1076 HIS A CA 1
ATOM 8453 C C . HIS A 1 1076 ? 19.771 13.194 -7.972 1.00 90.31 1076 HIS A C 1
ATOM 8455 O O . HIS A 1 1076 ? 20.945 13.543 -8.018 1.00 90.31 1076 HIS A O 1
ATOM 8461 N N . LEU A 1 1077 ? 19.016 13.437 -6.891 1.00 90.38 1077 LEU A N 1
ATOM 8462 C CA . LEU A 1 1077 ? 19.464 14.267 -5.768 1.00 90.38 1077 LEU A CA 1
ATOM 8463 C C . LEU A 1 1077 ? 20.710 13.694 -5.070 1.00 90.38 1077 LEU A C 1
ATOM 8465 O O . LEU A 1 1077 ? 21.542 14.455 -4.584 1.00 90.38 1077 LEU A O 1
ATOM 8469 N N . GLN A 1 1078 ? 20.860 12.365 -5.037 1.00 88.19 1078 GLN A N 1
ATOM 8470 C CA . GLN A 1 1078 ? 22.047 11.690 -4.493 1.00 88.19 1078 GLN A CA 1
ATOM 8471 C C . GLN A 1 1078 ? 23.093 11.319 -5.560 1.00 88.19 1078 GLN A C 1
ATOM 8473 O O . GLN A 1 1078 ? 24.183 10.865 -5.207 1.00 88.19 1078 GLN A O 1
ATOM 8478 N N . ASP A 1 1079 ? 22.803 11.531 -6.847 1.00 90.50 1079 ASP A N 1
ATOM 8479 C CA . ASP A 1 1079 ? 23.737 11.281 -7.948 1.00 90.50 1079 ASP A CA 1
ATOM 8480 C C . ASP A 1 1079 ? 24.680 12.479 -8.137 1.00 90.50 1079 ASP A C 1
ATOM 8482 O O . ASP A 1 1079 ? 24.632 13.237 -9.109 1.00 90.50 1079 ASP A O 1
ATOM 8486 N N . PHE A 1 1080 ? 25.544 12.687 -7.142 1.00 92.00 1080 PHE A N 1
ATOM 8487 C CA . PHE A 1 1080 ? 26.458 13.828 -7.125 1.00 92.00 1080 PHE A CA 1
ATOM 8488 C C . PHE A 1 1080 ? 27.474 13.809 -8.275 1.00 92.00 1080 PHE A C 1
ATOM 8490 O O . PHE A 1 1080 ? 27.991 14.871 -8.622 1.00 92.00 1080 PHE A O 1
ATOM 8497 N N . SER A 1 1081 ? 27.753 12.636 -8.858 1.00 90.81 1081 SER A N 1
ATOM 8498 C CA . SER A 1 1081 ? 28.629 12.495 -10.027 1.00 90.81 1081 SER A CA 1
ATOM 8499 C C . SER A 1 1081 ? 27.987 13.153 -11.247 1.00 90.81 1081 SER A C 1
ATOM 8501 O O . SER A 1 1081 ? 28.554 14.088 -11.819 1.00 90.81 1081 SER A O 1
ATOM 8503 N N . PHE A 1 1082 ? 26.747 12.763 -11.560 1.00 92.25 1082 PHE A N 1
ATOM 8504 C CA . PHE A 1 1082 ? 25.957 13.359 -12.635 1.00 92.25 1082 PHE A CA 1
ATOM 8505 C C . PHE A 1 1082 ? 25.746 14.867 -12.432 1.00 92.25 1082 PHE A C 1
ATOM 8507 O O . PHE A 1 1082 ? 25.947 15.661 -13.355 1.00 92.25 1082 PHE A O 1
ATOM 8514 N N . LEU A 1 1083 ? 25.405 15.289 -11.209 1.00 92.56 1083 LEU A N 1
ATOM 8515 C CA . LEU A 1 1083 ? 25.189 16.706 -10.892 1.00 92.56 1083 LEU A CA 1
ATOM 8516 C C . LEU A 1 1083 ? 26.476 17.541 -10.962 1.00 92.56 1083 LEU A C 1
ATOM 8518 O O . LEU A 1 1083 ? 26.417 18.722 -11.299 1.00 92.56 1083 LEU A O 1
ATOM 8522 N N . ALA A 1 1084 ? 27.640 16.963 -10.651 1.00 90.81 1084 ALA A N 1
ATOM 8523 C CA . ALA A 1 1084 ? 28.921 17.655 -10.783 1.00 90.81 1084 ALA A CA 1
ATOM 8524 C C . ALA A 1 1084 ? 29.344 17.811 -12.249 1.00 90.81 1084 ALA A C 1
ATOM 8526 O O . ALA A 1 1084 ? 29.814 18.883 -12.621 1.00 90.81 1084 ALA A O 1
ATOM 8527 N N . GLN A 1 1085 ? 29.135 16.785 -13.080 1.00 90.12 1085 GLN A N 1
ATOM 8528 C CA . GLN A 1 1085 ? 29.419 16.841 -14.521 1.00 90.12 1085 GLN A CA 1
ATOM 8529 C C . GLN A 1 1085 ? 28.517 17.845 -15.262 1.00 90.12 1085 GLN A C 1
ATOM 8531 O O . GLN A 1 1085 ? 28.946 18.460 -16.235 1.00 90.12 1085 GLN A O 1
ATOM 8536 N N . ASN A 1 1086 ? 27.285 18.050 -14.783 1.00 92.50 1086 ASN A N 1
ATOM 8537 C CA . ASN A 1 1086 ? 26.301 18.969 -15.372 1.00 92.50 1086 ASN A CA 1
ATOM 8538 C C . ASN A 1 1086 ? 26.088 20.251 -14.543 1.00 92.50 1086 ASN A C 1
ATOM 8540 O O . ASN A 1 1086 ? 25.043 20.895 -14.637 1.00 92.50 1086 ASN A O 1
ATOM 8544 N N . TYR A 1 1087 ? 27.066 20.637 -13.720 1.00 91.12 1087 TYR A N 1
ATOM 8545 C CA . TYR A 1 1087 ? 26.931 21.716 -12.734 1.00 91.12 1087 TYR A CA 1
ATOM 8546 C C . TYR A 1 1087 ? 26.416 23.043 -13.310 1.00 91.12 1087 TYR A C 1
ATOM 8548 O O . TYR A 1 1087 ? 25.548 23.674 -12.709 1.00 91.12 1087 TYR A O 1
ATOM 8556 N N . TRP A 1 1088 ? 26.931 23.467 -14.468 1.00 88.81 1088 TRP A N 1
ATOM 8557 C CA . TRP A 1 1088 ? 26.543 24.734 -15.097 1.00 88.81 1088 TRP A CA 1
ATOM 8558 C C . TRP A 1 1088 ? 25.080 24.734 -15.548 1.00 88.81 1088 TRP A C 1
ATOM 8560 O O . TRP A 1 1088 ? 24.374 25.714 -15.344 1.00 88.81 1088 TRP A O 1
ATOM 8570 N N . THR A 1 1089 ? 24.602 23.611 -16.083 1.00 91.12 1089 THR A N 1
ATOM 8571 C CA . THR A 1 1089 ? 23.202 23.413 -16.479 1.00 91.12 1089 THR A CA 1
ATOM 8572 C C . THR A 1 1089 ? 22.272 23.446 -15.266 1.00 91.12 1089 THR A C 1
ATOM 8574 O O . THR A 1 1089 ? 21.261 24.139 -15.297 1.00 91.12 1089 THR A O 1
ATOM 8577 N N . VAL A 1 1090 ? 22.648 22.778 -14.169 1.00 89.81 1090 VAL A N 1
ATOM 8578 C CA . VAL A 1 1090 ? 21.882 22.791 -12.906 1.00 89.81 1090 VAL A CA 1
ATOM 8579 C C . VAL A 1 1090 ? 21.850 24.192 -12.279 1.00 89.81 1090 VAL A C 1
ATOM 8581 O O . VAL A 1 1090 ? 20.850 24.597 -11.694 1.00 89.81 1090 VAL A O 1
ATOM 8584 N N . LEU A 1 1091 ? 22.933 24.964 -12.393 1.00 87.06 1091 LEU A N 1
ATOM 8585 C CA . LEU A 1 1091 ? 22.978 26.337 -11.884 1.00 87.06 1091 LEU A CA 1
ATOM 8586 C C . LEU A 1 1091 ? 21.993 27.260 -12.625 1.00 87.06 1091 LEU A C 1
ATOM 8588 O O . LEU A 1 1091 ? 21.319 28.067 -11.980 1.00 87.06 1091 LEU A O 1
ATOM 8592 N N . GLU A 1 1092 ? 21.907 27.118 -13.950 1.00 86.19 1092 GLU A N 1
ATOM 8593 C CA . GLU A 1 1092 ? 20.949 27.842 -14.797 1.00 86.19 1092 GLU A CA 1
ATOM 8594 C C . GLU A 1 1092 ? 19.504 27.386 -14.539 1.00 86.19 1092 GLU A C 1
ATOM 8596 O O . GLU A 1 1092 ? 18.616 28.225 -14.406 1.00 86.19 1092 GLU A O 1
ATOM 8601 N N . GLU A 1 1093 ? 19.268 26.075 -14.387 1.00 85.44 1093 GLU A N 1
ATOM 8602 C CA . GLU A 1 1093 ? 17.960 25.487 -14.032 1.00 85.44 1093 GLU A CA 1
ATOM 8603 C C . GLU A 1 1093 ? 17.384 26.124 -12.758 1.00 85.44 1093 GLU A C 1
ATOM 8605 O O . GLU A 1 1093 ? 16.206 26.477 -12.688 1.00 85.44 1093 GLU A O 1
ATOM 8610 N N . LEU A 1 1094 ? 18.238 26.321 -11.753 1.00 82.00 1094 LEU A N 1
ATOM 8611 C CA . LEU A 1 1094 ? 17.856 26.856 -10.453 1.00 82.00 1094 LEU A CA 1
ATOM 8612 C C . LEU A 1 1094 ? 17.648 28.386 -10.441 1.00 82.00 1094 LEU A C 1
ATOM 8614 O O . LEU A 1 1094 ? 17.300 28.916 -9.389 1.00 82.00 1094 LEU A O 1
ATOM 8618 N N . ASN A 1 1095 ? 17.847 29.113 -11.555 1.00 71.56 1095 ASN A N 1
ATOM 8619 C CA . ASN A 1 1095 ? 17.787 30.589 -11.627 1.00 71.56 1095 ASN A CA 1
ATOM 8620 C C . ASN A 1 1095 ? 18.621 31.285 -10.525 1.00 71.56 1095 ASN A C 1
ATOM 8622 O O . ASN A 1 1095 ? 18.215 32.288 -9.928 1.00 71.56 1095 ASN A O 1
ATOM 8626 N N . GLY A 1 1096 ? 19.795 30.726 -10.214 1.00 56.53 1096 GLY A N 1
ATOM 8627 C CA . GLY A 1 1096 ? 20.499 30.954 -8.949 1.00 56.53 1096 GLY A CA 1
ATOM 8628 C C . GLY A 1 1096 ? 21.013 32.371 -8.654 1.00 56.53 1096 GLY A C 1
ATOM 8629 O O . GLY A 1 1096 ? 21.464 32.600 -7.533 1.00 56.53 1096 GLY A O 1
ATOM 8630 N N . SER A 1 1097 ? 20.972 33.332 -9.583 1.00 59.25 1097 SER A N 1
ATOM 8631 C CA . SER A 1 1097 ? 21.498 34.684 -9.322 1.00 59.25 1097 SER A CA 1
ATOM 8632 C C . SER A 1 1097 ? 20.557 35.543 -8.473 1.00 59.25 1097 SER A C 1
ATOM 8634 O O . SER A 1 1097 ? 20.992 36.171 -7.506 1.00 59.25 1097 SER A O 1
ATOM 8636 N N . ASP A 1 1098 ? 19.265 35.551 -8.798 1.00 62.78 1098 ASP A N 1
ATOM 8637 C CA . ASP A 1 1098 ? 18.349 36.581 -8.293 1.00 62.78 1098 ASP A CA 1
ATOM 8638 C C . ASP A 1 1098 ? 17.622 36.135 -7.023 1.00 62.78 1098 ASP A C 1
ATOM 8640 O O . ASP A 1 1098 ? 17.421 36.923 -6.097 1.00 62.78 1098 ASP A O 1
ATOM 8644 N N . GLU A 1 1099 ? 17.259 34.856 -6.936 1.00 62.06 1099 GLU A N 1
ATOM 8645 C CA . GLU A 1 1099 ? 16.525 34.314 -5.790 1.00 62.06 1099 GLU A CA 1
ATOM 8646 C C . GLU A 1 1099 ? 17.432 33.997 -4.598 1.00 62.06 1099 GLU A C 1
ATOM 8648 O O . GLU A 1 1099 ? 17.030 34.191 -3.448 1.00 62.06 1099 GLU A O 1
ATOM 8653 N N . PHE A 1 1100 ? 18.674 33.567 -4.847 1.00 64.62 1100 PHE A N 1
ATOM 8654 C CA . PHE A 1 1100 ? 19.606 33.173 -3.786 1.00 64.62 1100 PHE A CA 1
ATOM 8655 C C . PHE A 1 1100 ? 19.886 34.323 -2.807 1.00 64.62 1100 PHE A C 1
ATOM 8657 O O . PHE A 1 1100 ? 19.980 34.108 -1.598 1.00 64.62 1100 PHE A O 1
ATOM 8664 N N . THR A 1 1101 ? 19.948 35.563 -3.305 1.00 66.69 1101 THR A N 1
ATOM 8665 C CA . THR A 1 1101 ? 20.163 36.756 -2.468 1.00 66.69 1101 THR A CA 1
ATOM 8666 C C . THR A 1 1101 ? 19.023 37.026 -1.484 1.00 66.69 1101 THR A C 1
ATOM 8668 O O . THR A 1 1101 ? 19.261 37.629 -0.441 1.00 66.69 1101 THR A O 1
ATOM 8671 N N . ARG A 1 1102 ? 17.802 36.553 -1.768 1.00 68.94 1102 ARG A N 1
ATOM 8672 C CA . ARG A 1 1102 ? 16.629 36.750 -0.901 1.00 68.94 1102 ARG A CA 1
ATOM 8673 C C . ARG A 1 1102 ? 16.540 35.728 0.232 1.00 68.94 1102 ARG A C 1
ATOM 8675 O O . ARG A 1 1102 ? 15.942 36.024 1.260 1.00 68.94 1102 ARG A O 1
ATOM 8682 N N . ILE A 1 1103 ? 17.111 34.537 0.039 1.00 70.56 1103 ILE A N 1
ATOM 8683 C CA . ILE A 1 1103 ? 16.928 33.372 0.926 1.00 70.56 1103 ILE A CA 1
ATOM 8684 C C . ILE A 1 1103 ? 18.209 33.059 1.724 1.00 70.56 1103 ILE A C 1
ATOM 8686 O O . ILE A 1 1103 ? 18.155 32.373 2.744 1.00 70.56 1103 ILE A O 1
ATOM 8690 N N . GLY A 1 1104 ? 19.369 33.555 1.279 1.00 64.19 1104 GLY A N 1
ATOM 8691 C CA . GLY A 1 1104 ? 20.698 33.201 1.784 1.00 64.19 1104 GLY A CA 1
ATOM 8692 C C . GLY A 1 1104 ? 20.956 33.530 3.260 1.00 64.19 1104 GLY A C 1
ATOM 8693 O O . GLY A 1 1104 ? 21.613 34.516 3.577 1.00 64.19 1104 GLY A O 1
ATOM 8694 N N . SER A 1 1105 ? 20.507 32.653 4.157 1.00 72.81 1105 SER A N 1
ATOM 8695 C CA . SER A 1 1105 ? 20.925 32.580 5.557 1.00 72.81 1105 SER A CA 1
ATOM 8696 C C . SER A 1 1105 ? 21.653 31.258 5.795 1.00 72.81 1105 SER A C 1
ATOM 8698 O O . SER A 1 1105 ? 21.083 30.186 5.614 1.00 72.81 1105 SER A O 1
ATOM 8700 N N . ASP A 1 1106 ? 22.918 31.313 6.218 1.00 77.69 1106 ASP A N 1
ATOM 8701 C CA . ASP A 1 1106 ? 23.740 30.117 6.466 1.00 77.69 1106 ASP A CA 1
ATOM 8702 C C . ASP A 1 1106 ? 23.416 29.415 7.806 1.00 77.69 1106 ASP A C 1
ATOM 8704 O O . ASP A 1 1106 ? 24.026 28.392 8.134 1.00 77.69 1106 ASP A O 1
ATOM 8708 N N . ALA A 1 1107 ? 22.444 29.920 8.577 1.00 86.56 1107 ALA A N 1
ATOM 8709 C CA . ALA A 1 1107 ? 22.127 29.444 9.926 1.00 86.56 1107 ALA A CA 1
ATOM 8710 C C . ALA A 1 1107 ? 21.760 27.948 9.978 1.00 86.56 1107 ALA A C 1
ATOM 8712 O O . ALA A 1 1107 ? 22.306 27.203 10.797 1.00 86.56 1107 ALA A O 1
ATOM 8713 N N . ALA A 1 1108 ? 20.890 27.475 9.078 1.00 86.81 1108 ALA A N 1
ATOM 8714 C CA . ALA A 1 1108 ? 20.468 26.071 9.057 1.00 86.81 1108 ALA A CA 1
ATOM 8715 C C . ALA A 1 1108 ? 21.611 25.133 8.624 1.00 86.81 1108 ALA A C 1
ATOM 8717 O O . ALA A 1 1108 ? 21.815 24.064 9.206 1.00 86.81 1108 ALA A O 1
ATOM 8718 N N . ALA A 1 1109 ? 22.430 25.565 7.657 1.00 83.44 1109 ALA A N 1
ATOM 8719 C CA . ALA A 1 1109 ? 23.614 24.820 7.239 1.00 83.44 1109 ALA A CA 1
ATOM 8720 C C . ALA A 1 1109 ? 24.643 24.707 8.380 1.00 83.44 1109 ALA A C 1
ATOM 8722 O O . ALA A 1 1109 ? 25.241 23.646 8.583 1.00 83.44 1109 ALA A O 1
ATOM 8723 N N . GLU A 1 1110 ? 24.854 25.783 9.142 1.00 86.50 1110 GLU A N 1
ATOM 8724 C CA . GLU A 1 1110 ? 25.708 25.792 10.332 1.00 86.50 1110 GLU A CA 1
ATOM 8725 C C . GLU A 1 1110 ? 25.206 24.868 11.430 1.00 86.50 1110 GLU A C 1
ATOM 8727 O O . GLU A 1 1110 ? 25.999 24.095 11.980 1.00 86.50 1110 GLU A O 1
ATOM 8732 N N . TRP A 1 1111 ? 23.900 24.888 11.689 1.00 89.94 1111 TRP A N 1
ATOM 8733 C CA . TRP A 1 1111 ? 23.259 23.976 12.625 1.00 89.94 1111 TRP A CA 1
ATOM 8734 C C . TRP A 1 1111 ? 23.544 22.520 12.261 1.00 89.94 1111 TRP A C 1
ATOM 8736 O O . TRP A 1 1111 ? 24.090 21.771 13.072 1.00 89.94 1111 TRP A O 1
ATOM 8746 N N . ASN A 1 1112 ? 23.309 22.148 11.000 1.00 86.06 1112 ASN A N 1
ATOM 8747 C CA . ASN A 1 1112 ? 23.554 20.794 10.508 1.00 86.06 1112 ASN A CA 1
ATOM 8748 C C . ASN A 1 1112 ? 25.051 20.404 10.607 1.00 86.06 1112 ASN A C 1
ATOM 8750 O O . ASN A 1 1112 ? 25.422 19.275 10.943 1.00 86.06 1112 ASN A O 1
ATOM 8754 N N . ARG A 1 1113 ? 25.980 21.354 10.388 1.00 85.00 1113 ARG A N 1
ATOM 8755 C CA . ARG A 1 1113 ? 27.419 21.132 10.656 1.00 85.00 1113 ARG A CA 1
ATOM 8756 C C . ARG A 1 1113 ? 27.690 20.821 12.126 1.00 85.00 1113 ARG A C 1
ATOM 8758 O O . ARG A 1 1113 ? 28.506 19.936 12.398 1.00 85.00 1113 ARG A O 1
ATOM 8765 N N . ASN A 1 1114 ? 27.058 21.541 13.043 1.00 87.94 1114 ASN A N 1
ATOM 8766 C CA . ASN A 1 1114 ? 27.264 21.388 14.480 1.00 87.94 1114 ASN A CA 1
ATOM 8767 C C . ASN A 1 1114 ? 26.635 20.095 15.017 1.00 87.94 1114 ASN A C 1
ATOM 8769 O O . ASN A 1 1114 ? 27.317 19.379 15.755 1.00 87.94 1114 ASN A O 1
ATOM 8773 N N . ALA A 1 1115 ? 25.422 19.750 14.570 1.00 85.88 1115 ALA A N 1
ATOM 8774 C CA . ALA A 1 1115 ? 24.731 18.498 14.883 1.00 85.88 1115 ALA A CA 1
ATOM 8775 C C . ALA A 1 1115 ? 25.594 17.279 14.519 1.00 85.88 1115 ALA A C 1
ATOM 8777 O O . ALA A 1 1115 ? 26.032 16.537 15.402 1.00 85.88 1115 ALA A O 1
ATOM 8778 N N . ILE A 1 1116 ? 26.012 17.168 13.251 1.00 83.88 1116 ILE A N 1
ATOM 8779 C CA . ILE A 1 1116 ? 26.858 16.057 12.778 1.00 83.88 1116 ILE A CA 1
ATOM 8780 C C . ILE A 1 1116 ? 28.199 15.999 13.533 1.00 83.88 1116 ILE A C 1
ATOM 8782 O O . ILE A 1 1116 ? 28.705 14.919 13.850 1.00 83.88 1116 ILE A O 1
ATOM 8786 N N . LYS A 1 1117 ? 28.822 17.152 13.828 1.00 86.81 1117 LYS A N 1
ATOM 8787 C CA . LYS A 1 1117 ? 30.082 17.194 14.594 1.00 86.81 1117 LYS A CA 1
ATOM 8788 C C . LYS A 1 1117 ? 29.898 16.687 16.023 1.00 86.81 1117 LYS A C 1
ATOM 8790 O O . LYS A 1 1117 ? 30.796 16.008 16.520 1.00 86.81 1117 LYS A O 1
ATOM 8795 N N . LYS A 1 1118 ? 28.792 17.028 16.689 1.00 86.94 1118 LYS A N 1
ATOM 8796 C CA . LYS A 1 1118 ? 28.530 16.606 18.069 1.00 86.94 1118 LYS A CA 1
ATOM 8797 C C . LYS A 1 1118 ? 28.137 15.133 18.129 1.00 86.94 1118 LYS A C 1
ATOM 8799 O O . LYS A 1 1118 ? 28.750 14.422 18.919 1.00 86.94 1118 LYS A O 1
ATOM 8804 N N . PHE A 1 1119 ? 27.284 14.653 17.221 1.00 84.88 1119 PHE A N 1
ATOM 8805 C CA . PHE A 1 1119 ? 26.950 13.230 17.098 1.00 84.88 1119 PHE A CA 1
ATOM 8806 C C . PHE A 1 1119 ? 28.203 12.367 16.916 1.00 84.88 1119 PHE A C 1
ATOM 8808 O O . PHE A 1 1119 ? 28.415 11.394 17.635 1.00 84.88 1119 PHE A O 1
ATOM 8815 N N . ARG A 1 1120 ? 29.123 12.776 16.030 1.00 83.62 1120 ARG A N 1
ATOM 8816 C CA . ARG A 1 1120 ? 30.404 12.072 15.845 1.00 83.62 1120 ARG A CA 1
ATOM 8817 C C . ARG A 1 1120 ? 31.272 12.025 17.107 1.00 83.62 1120 ARG A C 1
ATOM 8819 O O . ARG A 1 1120 ? 32.065 11.095 17.237 1.00 83.62 1120 ARG A O 1
ATOM 8826 N N . LYS A 1 1121 ? 31.165 13.016 18.000 1.00 88.81 1121 LYS A N 1
ATOM 8827 C CA . LYS A 1 1121 ? 31.906 13.063 19.272 1.00 88.81 1121 LYS A CA 1
ATOM 8828 C C . LYS A 1 1121 ? 31.240 12.225 20.365 1.00 88.81 1121 LYS A C 1
ATOM 8830 O O . LYS A 1 1121 ? 31.952 11.586 21.127 1.00 88.81 1121 LYS A O 1
ATOM 8835 N N . THR A 1 1122 ? 29.911 12.246 20.462 1.00 87.69 1122 THR A N 1
ATOM 8836 C CA . THR A 1 1122 ? 29.164 11.621 21.568 1.00 87.69 1122 THR A CA 1
ATOM 8837 C C . THR A 1 1122 ? 28.674 10.209 21.261 1.00 87.69 1122 THR A C 1
ATOM 8839 O O . THR A 1 1122 ? 28.481 9.437 22.193 1.00 87.69 1122 THR A O 1
ATOM 8842 N N . ARG A 1 1123 ? 28.442 9.875 19.982 1.00 83.06 1123 ARG A N 1
ATOM 8843 C CA . ARG A 1 1123 ? 27.710 8.680 19.512 1.00 83.06 1123 ARG A CA 1
ATOM 8844 C C . ARG A 1 1123 ? 26.309 8.513 20.123 1.00 83.06 1123 ARG A C 1
ATOM 8846 O O . ARG A 1 1123 ? 25.748 7.424 20.071 1.00 83.06 1123 ARG A O 1
ATOM 8853 N N . LYS A 1 1124 ? 25.747 9.584 20.690 1.00 82.69 1124 LYS A N 1
ATOM 8854 C CA . LYS A 1 1124 ? 24.384 9.622 21.231 1.00 82.69 1124 LYS A CA 1
ATOM 8855 C C . LYS A 1 1124 ? 23.452 10.309 20.236 1.00 82.69 1124 LYS A C 1
ATOM 8857 O O . LYS A 1 1124 ? 23.793 11.394 19.764 1.00 82.69 1124 LYS A O 1
ATOM 8862 N N . LEU A 1 1125 ? 22.315 9.683 19.935 1.00 75.31 1125 LEU A N 1
ATOM 8863 C CA . LEU A 1 1125 ? 21.312 10.181 18.982 1.00 75.31 1125 LEU A CA 1
ATOM 8864 C C . LEU A 1 1125 ? 20.646 11.488 19.455 1.00 75.31 1125 LEU A C 1
ATOM 8866 O O . LEU A 1 1125 ? 20.423 12.380 18.653 1.00 75.31 1125 LEU A O 1
ATOM 8870 N N . ASP A 1 1126 ? 20.440 11.650 20.760 1.00 80.12 1126 ASP A N 1
ATOM 8871 C CA . ASP A 1 1126 ? 19.742 12.768 21.419 1.00 80.12 1126 ASP A CA 1
ATOM 8872 C C . ASP A 1 1126 ? 20.627 14.007 21.685 1.00 80.12 1126 ASP A C 1
ATOM 8874 O O . ASP A 1 1126 ? 20.365 14.810 22.580 1.00 80.12 1126 ASP A O 1
ATOM 8878 N N . CYS A 1 1127 ? 21.743 14.165 20.965 1.00 83.94 1127 CYS A N 1
ATOM 8879 C CA . CYS A 1 1127 ? 22.737 15.177 21.327 1.00 83.94 1127 CYS A CA 1
ATOM 8880 C C . CYS A 1 1127 ? 22.403 16.609 20.863 1.00 83.94 1127 CYS A C 1
ATOM 8882 O O . CYS A 1 1127 ? 22.809 17.559 21.549 1.00 83.94 1127 CYS A O 1
ATOM 8884 N N . ILE A 1 1128 ? 21.761 16.762 19.697 1.00 86.25 1128 ILE A N 1
ATOM 8885 C CA . ILE A 1 1128 ? 21.237 17.998 19.075 1.00 86.25 1128 ILE A CA 1
ATOM 8886 C C . ILE A 1 1128 ? 20.127 17.568 18.115 1.00 86.25 1128 ILE A C 1
ATOM 8888 O O . ILE A 1 1128 ? 20.336 16.614 17.367 1.00 86.25 1128 ILE A O 1
ATOM 8892 N N . ASP A 1 1129 ? 19.016 18.300 18.086 1.00 88.00 1129 ASP A N 1
ATOM 8893 C CA . ASP A 1 1129 ? 17.926 18.028 17.149 1.00 88.00 1129 ASP A CA 1
ATOM 8894 C C . ASP A 1 1129 ? 18.339 18.281 15.683 1.00 88.00 1129 ASP A C 1
ATOM 8896 O O . ASP A 1 1129 ? 19.110 19.212 15.398 1.00 88.00 1129 ASP A O 1
ATOM 8900 N N . PRO A 1 1130 ? 17.822 17.504 14.715 1.00 87.69 1130 PRO A N 1
ATOM 8901 C CA . PRO A 1 1130 ? 18.111 17.709 13.299 1.00 87.69 1130 PRO A CA 1
ATOM 8902 C C . PRO A 1 1130 ? 17.718 19.112 12.826 1.00 87.69 1130 PRO A C 1
ATOM 8904 O O . PRO A 1 1130 ? 16.718 19.669 13.275 1.00 87.69 1130 PRO A O 1
ATOM 8907 N N . ALA A 1 1131 ? 18.446 19.672 11.854 1.00 89.50 1131 ALA A N 1
ATOM 8908 C CA . ALA A 1 1131 ? 18.148 21.007 11.314 1.00 89.50 1131 ALA A CA 1
ATOM 8909 C C . ALA A 1 1131 ? 16.696 21.144 10.813 1.00 89.50 1131 ALA A C 1
ATOM 8911 O O . ALA A 1 1131 ? 16.084 22.189 11.014 1.00 89.50 1131 ALA A O 1
ATOM 8912 N N . LEU A 1 1132 ? 16.140 20.069 10.242 1.00 90.50 1132 LEU A N 1
ATOM 8913 C CA . LEU A 1 1132 ? 14.765 19.993 9.738 1.00 90.50 1132 LEU A CA 1
ATOM 8914 C C . LEU A 1 1132 ? 13.686 20.193 10.816 1.00 90.50 1132 LEU A C 1
ATOM 8916 O O . LEU A 1 1132 ? 12.578 20.592 10.482 1.00 90.50 1132 LEU A O 1
ATOM 8920 N N . SER A 1 1133 ? 13.998 19.943 12.093 1.00 88.62 1133 SER A N 1
ATOM 8921 C CA . SER A 1 1133 ? 13.047 20.134 13.202 1.00 88.62 1133 SER A CA 1
ATOM 8922 C C . SER A 1 1133 ? 12.883 21.601 13.616 1.00 88.62 1133 SER A C 1
ATOM 8924 O O . SER A 1 1133 ? 11.856 21.981 14.167 1.00 88.62 1133 SER A O 1
ATOM 8926 N N . ILE A 1 1134 ? 13.893 22.433 13.340 1.00 89.19 1134 ILE A N 1
ATOM 8927 C CA . ILE A 1 1134 ? 13.936 23.851 13.727 1.00 89.19 1134 ILE A CA 1
ATOM 8928 C C . ILE A 1 1134 ? 13.702 24.747 12.509 1.00 89.19 1134 ILE A C 1
ATOM 8930 O O . ILE A 1 1134 ? 13.051 25.786 12.608 1.00 89.19 1134 ILE A O 1
ATOM 8934 N N . PHE A 1 1135 ? 14.250 24.358 11.357 1.00 89.56 1135 PHE A N 1
ATOM 8935 C CA . PHE A 1 1135 ? 14.231 25.133 10.124 1.00 89.56 1135 PHE A CA 1
ATOM 8936 C C . PHE A 1 1135 ? 13.440 24.395 9.047 1.00 89.56 1135 PHE A C 1
ATOM 8938 O O . PHE A 1 1135 ? 13.863 23.342 8.566 1.00 89.56 1135 PHE A O 1
ATOM 8945 N N . VAL A 1 1136 ? 12.329 24.988 8.611 1.00 88.56 1136 VAL A N 1
ATOM 8946 C CA . VAL A 1 1136 ? 11.469 24.420 7.566 1.00 88.56 1136 VAL A CA 1
ATOM 8947 C C . VAL A 1 1136 ? 12.232 24.373 6.231 1.00 88.56 1136 VAL A C 1
ATOM 8949 O O . VAL A 1 1136 ? 12.710 25.414 5.765 1.00 88.56 1136 VAL A O 1
ATOM 8952 N N . PRO A 1 1137 ? 12.361 23.201 5.579 1.00 89.75 1137 PRO A N 1
ATOM 8953 C CA . PRO A 1 1137 ? 13.205 23.043 4.390 1.00 89.75 1137 PRO A CA 1
ATOM 8954 C C . PRO A 1 1137 ? 12.709 23.819 3.164 1.00 89.75 1137 PRO A C 1
ATOM 8956 O O . PRO A 1 1137 ? 13.518 24.168 2.311 1.00 89.75 1137 PRO A O 1
ATOM 8959 N N . GLY A 1 1138 ? 11.411 24.134 3.089 1.00 83.12 1138 GLY A N 1
ATOM 8960 C CA . GLY A 1 1138 ? 10.828 24.910 1.987 1.00 83.12 1138 GLY A CA 1
ATOM 8961 C C . GLY A 1 1138 ? 11.102 26.418 2.050 1.00 83.12 1138 GLY A C 1
ATOM 8962 O O . GLY A 1 1138 ? 10.989 27.098 1.036 1.00 83.12 1138 GLY A O 1
ATOM 8963 N N . SER A 1 1139 ? 11.490 26.957 3.213 1.00 82.06 1139 SER A N 1
ATOM 8964 C CA . SER A 1 1139 ? 11.734 28.397 3.409 1.00 82.06 1139 SER A CA 1
ATOM 8965 C C . SER A 1 1139 ? 13.161 28.730 3.843 1.00 82.06 1139 SER A C 1
ATOM 8967 O O . SER A 1 1139 ? 13.635 29.840 3.608 1.00 82.06 1139 SER A O 1
ATOM 8969 N N . CYS A 1 1140 ? 13.854 27.797 4.501 1.00 85.62 1140 CYS A N 1
ATOM 8970 C CA . CYS A 1 1140 ? 15.168 28.028 5.091 1.00 85.62 1140 CYS A CA 1
ATOM 8971 C C . CYS A 1 1140 ? 16.268 27.313 4.301 1.00 85.62 1140 CYS A C 1
ATOM 8973 O O . CYS A 1 1140 ? 16.437 26.095 4.388 1.00 85.62 1140 CYS A O 1
ATOM 8975 N N . TYR A 1 1141 ? 17.078 28.096 3.589 1.00 86.25 1141 TYR A N 1
ATOM 8976 C CA . TYR A 1 1141 ? 18.233 27.586 2.860 1.00 86.25 1141 TYR A CA 1
ATOM 8977 C C . TYR A 1 1141 ? 19.207 26.818 3.777 1.00 86.25 1141 TYR A C 1
ATOM 8979 O O . TYR A 1 1141 ? 19.549 27.254 4.875 1.00 86.25 1141 TYR A O 1
ATOM 8987 N N . GLY A 1 1142 ? 19.678 25.660 3.307 1.00 84.94 1142 GLY A N 1
ATOM 8988 C CA . GLY A 1 1142 ? 20.630 24.812 4.031 1.00 84.94 1142 GLY A CA 1
ATOM 8989 C C . GLY A 1 1142 ? 20.004 23.850 5.047 1.00 84.94 1142 GLY A C 1
ATOM 8990 O O . GLY A 1 1142 ? 20.734 23.012 5.588 1.00 84.94 1142 GLY A O 1
ATOM 8991 N N . SER A 1 1143 ? 18.687 23.915 5.275 1.00 90.81 1143 SER A N 1
ATOM 8992 C CA . SER A 1 1143 ? 17.964 22.900 6.047 1.00 90.81 1143 SER A CA 1
ATOM 8993 C C . SER A 1 1143 ? 17.783 21.639 5.198 1.00 90.81 1143 SER A C 1
ATOM 8995 O O . SER A 1 1143 ? 17.052 21.629 4.214 1.00 90.81 1143 SER A O 1
ATOM 8997 N N . THR A 1 1144 ? 18.537 20.594 5.529 1.00 92.00 1144 THR A N 1
ATOM 8998 C CA . THR A 1 1144 ? 18.658 19.355 4.745 1.00 92.00 1144 THR A CA 1
ATOM 8999 C C . THR A 1 1144 ? 18.697 18.154 5.680 1.00 92.00 1144 THR A C 1
ATOM 9001 O O . THR A 1 1144 ? 19.111 18.285 6.837 1.00 92.00 1144 THR A O 1
ATOM 9004 N N . SER A 1 1145 ? 18.313 16.976 5.184 1.00 91.75 1145 SER A N 1
ATOM 9005 C CA . SER A 1 1145 ? 18.432 15.737 5.954 1.00 91.75 1145 SER A CA 1
ATOM 9006 C C . SER A 1 1145 ? 19.894 15.400 6.268 1.00 91.75 1145 SER A C 1
ATOM 9008 O O . SER A 1 1145 ? 20.820 15.687 5.499 1.00 91.75 1145 SER A O 1
ATOM 9010 N N . GLU A 1 1146 ? 20.128 14.773 7.421 1.00 88.56 1146 GLU A N 1
ATOM 9011 C CA . GLU A 1 1146 ? 21.481 14.384 7.834 1.00 88.56 1146 GLU A CA 1
ATOM 9012 C C . GLU A 1 1146 ? 22.088 13.348 6.882 1.00 88.56 1146 GLU A C 1
ATOM 9014 O O . GLU A 1 1146 ? 23.286 13.395 6.595 1.00 88.56 1146 GLU A O 1
ATOM 9019 N N . THR A 1 1147 ? 21.260 12.450 6.339 1.00 89.44 1147 THR A N 1
ATOM 9020 C CA . THR A 1 1147 ? 21.653 11.445 5.343 1.00 89.44 1147 THR A CA 1
ATOM 9021 C C . THR A 1 1147 ? 22.192 12.106 4.075 1.00 89.44 1147 THR A C 1
ATOM 9023 O O . THR A 1 1147 ? 23.303 11.784 3.645 1.00 89.44 1147 THR A O 1
ATOM 9026 N N . PHE A 1 1148 ? 21.477 13.097 3.533 1.00 92.69 1148 PHE A N 1
ATOM 9027 C CA . PHE A 1 1148 ? 21.920 13.881 2.381 1.00 92.69 1148 PHE A CA 1
ATOM 9028 C C . PHE A 1 1148 ? 23.201 14.665 2.687 1.00 92.69 1148 PHE A C 1
ATOM 9030 O O . PHE A 1 1148 ? 24.175 14.592 1.935 1.00 92.69 1148 PHE A O 1
ATOM 9037 N N . ALA A 1 1149 ? 23.253 15.361 3.826 1.00 90.06 1149 ALA A N 1
ATOM 9038 C CA . ALA A 1 1149 ? 24.419 16.150 4.216 1.00 90.06 1149 ALA A CA 1
ATOM 9039 C C . ALA A 1 1149 ? 25.679 15.286 4.422 1.00 90.06 1149 ALA A C 1
ATOM 9041 O O . ALA A 1 1149 ? 26.793 15.710 4.089 1.00 90.06 1149 ALA A O 1
ATOM 9042 N N . MET A 1 1150 ? 25.532 14.069 4.957 1.00 88.88 1150 MET A N 1
ATOM 9043 C CA . MET A 1 1150 ? 26.622 13.099 5.082 1.00 88.88 1150 MET A CA 1
ATOM 9044 C C . MET A 1 1150 ? 27.065 12.555 3.723 1.00 88.88 1150 MET A C 1
ATOM 9046 O O . MET A 1 1150 ? 28.272 12.504 3.473 1.00 88.88 1150 MET A O 1
ATOM 9050 N N . ALA A 1 1151 ? 26.125 12.195 2.846 1.00 91.50 1151 ALA A N 1
ATOM 9051 C CA . ALA A 1 1151 ? 26.423 11.700 1.504 1.00 91.50 1151 ALA A CA 1
ATOM 9052 C C . ALA A 1 1151 ? 27.154 12.759 0.660 1.00 91.50 1151 ALA A C 1
ATOM 9054 O O . ALA A 1 1151 ? 28.206 12.473 0.085 1.00 91.50 1151 ALA A O 1
ATOM 9055 N N . LEU A 1 1152 ? 26.691 14.013 0.700 1.00 90.88 1152 LEU A N 1
ATOM 9056 C CA . LEU A 1 1152 ? 27.337 15.145 0.037 1.00 90.88 1152 LEU A CA 1
ATOM 9057 C C . LEU A 1 1152 ? 28.766 15.364 0.555 1.00 90.88 1152 LEU A C 1
ATOM 9059 O O . LEU A 1 1152 ? 29.700 15.529 -0.230 1.00 90.88 1152 LEU A O 1
ATOM 9063 N N . ARG A 1 1153 ? 28.982 15.316 1.877 1.00 88.75 1153 ARG A N 1
ATOM 9064 C CA . ARG A 1 1153 ? 30.334 15.431 2.458 1.00 88.75 1153 ARG A CA 1
ATOM 9065 C C . ARG A 1 1153 ? 31.240 14.266 2.083 1.00 88.75 1153 ARG A C 1
ATOM 9067 O O . ARG A 1 1153 ? 32.436 14.482 1.884 1.00 88.75 1153 ARG A O 1
ATOM 9074 N N . LYS A 1 1154 ? 30.698 13.046 2.026 1.00 90.81 1154 LYS A N 1
ATOM 9075 C CA . LYS A 1 1154 ? 31.431 11.854 1.590 1.00 90.81 1154 LYS A CA 1
ATOM 9076 C C . LYS A 1 1154 ? 31.903 12.040 0.149 1.00 90.81 1154 LYS A C 1
ATOM 9078 O O . LYS A 1 1154 ? 33.103 11.949 -0.092 1.00 90.81 1154 LYS A O 1
ATOM 9083 N N . TYR A 1 1155 ? 31.009 12.449 -0.750 1.00 90.38 1155 TYR A N 1
ATOM 9084 C CA . TYR A 1 1155 ? 31.343 12.759 -2.139 1.00 90.38 1155 TYR A CA 1
ATOM 9085 C C . TYR A 1 1155 ? 32.389 13.878 -2.262 1.00 90.38 1155 TYR A C 1
ATOM 9087 O O . TYR A 1 1155 ? 33.394 13.714 -2.942 1.00 90.38 1155 TYR A O 1
ATOM 9095 N N . GLN A 1 1156 ? 32.241 14.986 -1.527 1.00 89.12 1156 GLN A N 1
ATOM 9096 C CA . GLN A 1 1156 ? 33.232 16.073 -1.521 1.00 89.12 1156 GLN A CA 1
ATOM 9097 C C . GLN A 1 1156 ? 34.625 15.641 -1.035 1.00 89.12 1156 GLN A C 1
ATOM 9099 O O . GLN A 1 1156 ? 35.625 16.293 -1.367 1.00 89.12 1156 GLN A O 1
ATOM 9104 N N . LYS A 1 1157 ? 34.696 14.605 -0.190 1.00 87.56 1157 LYS A N 1
ATOM 9105 C CA . LYS A 1 1157 ? 35.946 14.056 0.343 1.00 87.56 1157 LYS A CA 1
ATOM 9106 C C . LYS A 1 1157 ? 36.575 13.048 -0.618 1.00 87.56 1157 LYS A C 1
ATOM 9108 O O . LYS A 1 1157 ? 37.781 13.123 -0.817 1.00 87.56 1157 LYS A O 1
ATOM 9113 N N . GLU A 1 1158 ? 35.780 12.126 -1.154 1.00 89.31 1158 GLU A N 1
ATOM 9114 C CA . GLU A 1 1158 ? 36.234 11.062 -2.060 1.00 89.31 1158 GLU A CA 1
ATOM 9115 C C . GLU A 1 1158 ? 36.515 11.590 -3.473 1.00 89.31 1158 GLU A C 1
ATOM 9117 O O . GLU A 1 1158 ? 37.478 11.148 -4.087 1.00 89.31 1158 GLU A O 1
ATOM 9122 N N . ASN A 1 1159 ? 35.725 12.565 -3.948 1.00 84.94 1159 ASN A N 1
ATOM 9123 C CA . ASN A 1 1159 ? 35.838 13.236 -5.251 1.00 84.94 1159 ASN A CA 1
ATOM 9124 C C . ASN A 1 1159 ? 36.187 12.265 -6.400 1.00 84.94 1159 ASN A C 1
ATOM 9126 O O . ASN A 1 1159 ? 37.199 12.473 -7.077 1.00 84.94 1159 ASN A O 1
ATOM 9130 N N . PRO A 1 1160 ? 35.392 11.193 -6.601 1.00 83.12 1160 PRO A N 1
ATOM 9131 C CA . PRO A 1 1160 ? 35.753 10.086 -7.491 1.00 83.12 1160 PRO A CA 1
ATOM 9132 C C . PRO A 1 1160 ? 36.050 10.551 -8.924 1.00 83.12 1160 PRO A C 1
ATOM 9134 O O . PRO A 1 1160 ? 36.996 10.068 -9.543 1.00 83.12 1160 PRO A O 1
ATOM 9137 N N . ASP A 1 1161 ? 35.315 11.556 -9.403 1.00 78.38 1161 ASP A N 1
ATOM 9138 C CA . ASP A 1 1161 ? 35.390 12.054 -10.781 1.00 78.38 1161 ASP A CA 1
ATOM 9139 C C . ASP A 1 1161 ? 36.376 13.216 -10.965 1.00 78.38 1161 ASP A C 1
ATOM 9141 O O . ASP A 1 1161 ? 36.535 13.729 -12.070 1.00 78.38 1161 ASP A O 1
ATOM 9145 N N . LYS A 1 1162 ? 37.027 13.669 -9.881 1.00 81.38 1162 LYS A N 1
ATOM 9146 C CA . LYS A 1 1162 ? 37.973 14.804 -9.861 1.00 81.38 1162 LYS A CA 1
ATOM 9147 C C . LYS A 1 1162 ? 37.412 16.127 -10.415 1.00 81.38 1162 LYS A C 1
ATOM 9149 O O . LYS A 1 1162 ? 38.182 17.011 -10.778 1.00 81.38 1162 LYS A O 1
ATOM 9154 N N . GLN A 1 1163 ? 36.088 16.294 -10.411 1.00 78.31 1163 GLN A N 1
ATOM 9155 C CA . GLN A 1 1163 ? 35.393 17.508 -10.870 1.00 78.31 1163 GLN A CA 1
ATOM 9156 C C . GLN A 1 1163 ? 35.500 18.671 -9.868 1.00 78.31 1163 GLN A C 1
ATOM 9158 O O . GLN A 1 1163 ? 35.433 19.848 -10.229 1.00 78.31 1163 GLN A O 1
ATOM 9163 N N . LEU A 1 1164 ? 35.664 18.358 -8.578 1.00 81.31 1164 LEU A N 1
ATOM 9164 C CA . LEU A 1 1164 ? 35.753 19.366 -7.523 1.00 81.31 1164 LEU A CA 1
ATOM 9165 C C . LEU A 1 1164 ? 37.200 19.822 -7.317 1.00 81.31 1164 LEU A C 1
ATOM 9167 O O . LEU A 1 1164 ? 38.097 18.996 -7.136 1.00 81.31 1164 LEU A O 1
ATOM 9171 N N . ARG A 1 1165 ? 37.418 21.140 -7.238 1.00 74.88 1165 ARG A N 1
ATOM 9172 C CA . ARG A 1 1165 ? 38.749 21.730 -7.032 1.00 74.88 1165 ARG A CA 1
ATOM 9173 C C . ARG A 1 1165 ? 39.370 21.266 -5.710 1.00 74.88 1165 ARG A C 1
ATOM 9175 O O . ARG A 1 1165 ? 38.817 21.480 -4.623 1.00 74.88 1165 ARG A O 1
ATOM 9182 N N . GLU A 1 1166 ? 40.558 20.674 -5.793 1.00 67.56 1166 GLU A N 1
ATOM 9183 C CA . GLU A 1 1166 ? 41.410 20.389 -4.638 1.00 67.56 1166 GLU A CA 1
ATOM 9184 C C . GLU A 1 1166 ? 42.342 21.573 -4.366 1.00 67.56 1166 GLU A C 1
ATOM 9186 O O . GLU A 1 1166 ? 42.791 22.265 -5.282 1.00 67.56 1166 GLU A O 1
ATOM 9191 N N . LYS A 1 1167 ? 42.635 21.848 -3.089 1.00 59.16 1167 LYS A N 1
ATOM 9192 C CA . LYS A 1 1167 ? 43.570 22.923 -2.733 1.00 59.16 1167 LYS A CA 1
ATOM 9193 C C . LYS A 1 1167 ? 44.947 22.606 -3.337 1.00 59.16 1167 LYS A C 1
ATOM 9195 O O . LYS A 1 1167 ? 45.630 21.718 -2.843 1.00 59.16 1167 LYS A O 1
ATOM 9200 N N . GLY A 1 1168 ? 45.337 23.345 -4.380 1.00 55.88 1168 GLY A N 1
ATOM 9201 C CA . GLY A 1 1168 ? 46.664 23.275 -5.005 1.00 55.88 1168 GLY A CA 1
ATOM 9202 C C . GLY A 1 1168 ? 46.750 22.603 -6.384 1.00 55.88 1168 GLY A C 1
ATOM 9203 O O . GLY A 1 1168 ? 47.858 22.513 -6.902 1.00 55.88 1168 GLY A O 1
ATOM 9204 N N . LYS A 1 1169 ? 45.644 22.147 -6.999 1.00 53.50 1169 LYS A N 1
ATOM 9205 C CA . LYS A 1 1169 ? 45.641 21.589 -8.371 1.00 53.50 1169 LYS A CA 1
ATOM 9206 C C . LYS A 1 1169 ? 44.393 22.028 -9.163 1.00 53.50 1169 LYS A C 1
ATOM 9208 O O . LYS A 1 1169 ? 43.290 21.940 -8.635 1.00 53.50 1169 LYS A O 1
ATOM 9213 N N . VAL A 1 1170 ? 44.622 22.448 -10.418 1.00 51.59 1170 VAL A N 1
ATOM 9214 C CA . VAL A 1 1170 ? 43.670 22.899 -11.466 1.00 51.59 1170 VAL A CA 1
ATOM 9215 C C . VAL A 1 1170 ? 42.963 24.241 -11.171 1.00 51.59 1170 VAL A C 1
ATOM 9217 O O . VAL A 1 1170 ? 42.314 24.405 -10.136 1.00 51.59 1170 VAL A O 1
ATOM 9220 N N . GLU A 1 1171 ? 43.118 25.225 -12.071 1.00 55.22 1171 GLU A N 1
ATOM 9221 C CA . GLU A 1 1171 ? 42.432 26.533 -12.002 1.00 55.22 1171 GLU A CA 1
ATOM 9222 C C . GLU A 1 1171 ? 40.944 26.432 -12.402 1.00 55.22 1171 GLU A C 1
ATOM 9224 O O . GLU A 1 1171 ? 40.116 27.107 -11.792 1.00 55.22 1171 GLU A O 1
ATOM 9229 N N . ASP A 1 1172 ? 40.590 25.486 -13.281 1.00 60.81 1172 ASP A N 1
ATOM 9230 C CA . ASP A 1 1172 ? 39.266 25.347 -13.921 1.00 60.81 1172 ASP A CA 1
ATOM 9231 C C . ASP A 1 1172 ? 38.277 24.368 -13.237 1.00 60.81 1172 ASP A C 1
ATOM 9233 O O . ASP A 1 1172 ? 37.477 23.710 -13.894 1.00 60.81 1172 ASP A O 1
ATOM 9237 N N . GLY A 1 1173 ? 38.303 24.235 -11.904 1.00 66.69 1173 GLY A N 1
ATOM 9238 C CA . GLY A 1 1173 ? 37.427 23.302 -11.164 1.00 66.69 1173 GLY A CA 1
ATOM 9239 C C . GLY A 1 1173 ? 36.306 23.965 -10.350 1.00 66.69 1173 GLY A C 1
ATOM 9240 O O . GLY A 1 1173 ? 36.490 25.045 -9.779 1.00 66.69 1173 GLY A O 1
ATOM 9241 N N . ILE A 1 1174 ? 35.167 23.278 -10.183 1.00 81.56 1174 ILE A N 1
ATOM 9242 C CA . ILE A 1 1174 ? 34.053 23.751 -9.341 1.00 81.56 1174 ILE A CA 1
ATOM 9243 C C . ILE A 1 1174 ? 34.508 23.792 -7.877 1.00 81.56 1174 ILE A C 1
ATOM 9245 O O . ILE A 1 1174 ? 35.045 22.821 -7.332 1.00 81.56 1174 ILE A O 1
ATOM 9249 N N . SER A 1 1175 ? 34.288 24.920 -7.198 1.00 84.38 1175 SER A N 1
ATOM 9250 C CA . SER A 1 1175 ? 34.651 25.030 -5.785 1.00 84.38 1175 SER A CA 1
ATOM 9251 C C . SER A 1 1175 ? 33.761 24.118 -4.929 1.00 84.38 1175 SER A C 1
ATOM 9253 O O . SER A 1 1175 ? 32.538 24.108 -5.080 1.00 84.38 1175 SER A O 1
ATOM 9255 N N . LYS A 1 1176 ? 34.351 23.380 -3.973 1.00 85.56 1176 LYS A N 1
ATOM 9256 C CA . LYS A 1 1176 ? 33.584 22.513 -3.050 1.00 85.56 1176 LYS A CA 1
ATOM 9257 C C . LYS A 1 1176 ? 32.476 23.286 -2.325 1.00 85.56 1176 LYS A C 1
ATOM 9259 O O . LYS A 1 1176 ? 31.397 22.747 -2.099 1.00 85.56 1176 LYS A O 1
ATOM 9264 N N . GLY A 1 1177 ? 32.746 24.547 -1.975 1.00 83.88 1177 GLY A N 1
ATOM 9265 C CA . GLY A 1 1177 ? 31.777 25.439 -1.341 1.00 83.88 1177 GLY A CA 1
ATOM 9266 C C . GLY A 1 1177 ? 30.616 25.788 -2.269 1.00 83.88 1177 GLY A C 1
ATOM 9267 O O . GLY A 1 1177 ? 29.470 25.639 -1.866 1.00 83.88 1177 GLY A O 1
ATOM 9268 N N . SER A 1 1178 ? 30.901 26.190 -3.509 1.00 84.94 1178 SER A N 1
ATOM 9269 C CA . SER A 1 1178 ? 29.878 26.511 -4.514 1.00 84.94 1178 SER A CA 1
ATOM 9270 C C . SER A 1 1178 ? 29.013 25.295 -4.833 1.00 84.94 1178 SER A C 1
ATOM 9272 O O . SER A 1 1178 ? 27.793 25.404 -4.798 1.00 84.94 1178 SER A O 1
ATOM 9274 N N . PHE A 1 1179 ? 29.628 24.122 -5.024 1.00 89.12 1179 PHE A N 1
ATOM 9275 C CA . PHE A 1 1179 ? 28.899 22.874 -5.246 1.00 89.12 1179 PHE A CA 1
ATOM 9276 C C . PHE A 1 1179 ? 27.926 22.579 -4.100 1.00 89.12 1179 PHE A C 1
ATOM 9278 O O . PHE A 1 1179 ? 26.745 22.365 -4.344 1.00 89.12 1179 PHE A O 1
ATOM 9285 N N . ALA A 1 1180 ? 28.373 22.666 -2.840 1.00 88.50 1180 ALA A N 1
ATOM 9286 C CA . ALA A 1 1180 ? 27.480 22.472 -1.695 1.00 88.50 1180 ALA A CA 1
ATOM 9287 C C . ALA A 1 1180 ? 26.311 23.465 -1.668 1.00 88.50 1180 ALA A C 1
ATOM 9289 O O . ALA A 1 1180 ? 25.206 23.079 -1.295 1.00 88.50 1180 ALA A O 1
ATOM 9290 N N . LYS A 1 1181 ? 26.540 24.724 -2.064 1.00 86.56 1181 LYS A N 1
ATOM 9291 C CA . LYS A 1 1181 ? 25.472 25.727 -2.119 1.00 86.56 1181 LYS A CA 1
ATOM 9292 C C . LYS A 1 1181 ? 24.402 25.362 -3.145 1.00 86.56 1181 LYS A C 1
ATOM 9294 O O . LYS A 1 1181 ? 23.221 25.369 -2.813 1.00 86.56 1181 LYS A O 1
ATOM 9299 N N . VAL A 1 1182 ? 24.823 24.975 -4.350 1.00 88.31 1182 VAL A N 1
ATOM 9300 C CA . VAL A 1 1182 ? 23.915 24.540 -5.422 1.00 88.31 1182 VAL A CA 1
ATOM 9301 C C . VAL A 1 1182 ? 23.160 23.272 -5.019 1.00 88.31 1182 VAL A C 1
ATOM 9303 O O . VAL A 1 1182 ? 21.950 23.209 -5.186 1.00 88.31 1182 VAL A O 1
ATOM 9306 N N . MET A 1 1183 ? 23.829 22.294 -4.399 1.00 91.38 1183 MET A N 1
ATOM 9307 C CA . MET A 1 1183 ? 23.177 21.062 -3.936 1.00 91.38 1183 MET A CA 1
ATOM 9308 C C . MET A 1 1183 ? 22.133 21.322 -2.836 1.00 91.38 1183 MET A C 1
ATOM 9310 O O . MET A 1 1183 ? 21.057 20.731 -2.863 1.00 91.38 1183 MET A O 1
ATOM 9314 N N . ASN A 1 1184 ? 22.406 22.234 -1.895 1.00 89.81 1184 ASN A N 1
ATOM 9315 C CA . ASN A 1 1184 ? 21.424 22.643 -0.882 1.00 89.81 1184 ASN A CA 1
ATOM 9316 C C . ASN A 1 1184 ? 20.219 23.361 -1.506 1.00 89.81 1184 ASN A C 1
ATOM 9318 O O . ASN A 1 1184 ? 19.090 23.178 -1.057 1.00 89.81 1184 ASN A O 1
ATOM 9322 N N . MET A 1 1185 ? 20.448 24.169 -2.543 1.00 87.75 1185 MET A N 1
ATOM 9323 C CA . MET A 1 1185 ? 19.377 24.826 -3.290 1.00 87.75 1185 MET A CA 1
ATOM 9324 C C . MET A 1 1185 ? 18.545 23.813 -4.091 1.00 87.75 1185 MET A C 1
ATOM 9326 O O . MET A 1 1185 ? 17.318 23.894 -4.092 1.00 87.75 1185 MET A O 1
ATOM 9330 N N . LYS A 1 1186 ? 19.190 22.809 -4.699 1.00 90.62 1186 LYS A N 1
ATOM 9331 C CA . LYS A 1 1186 ? 18.499 21.707 -5.378 1.00 90.62 1186 LYS A CA 1
ATOM 9332 C C . LYS A 1 1186 ? 17.645 20.885 -4.409 1.00 90.62 1186 LYS A C 1
ATOM 9334 O O . LYS A 1 1186 ? 16.511 20.556 -4.743 1.00 90.62 1186 LYS A O 1
ATOM 9339 N N . TYR A 1 1187 ? 18.137 20.626 -3.193 1.00 92.75 1187 TYR A N 1
ATOM 9340 C CA . TYR A 1 1187 ? 17.344 19.995 -2.131 1.00 92.75 1187 TYR A CA 1
ATOM 9341 C C . TYR A 1 1187 ? 16.087 20.817 -1.815 1.00 92.75 1187 TYR A C 1
ATOM 9343 O O . TYR A 1 1187 ? 14.993 20.268 -1.827 1.00 92.75 1187 TYR A O 1
ATOM 9351 N N . MET A 1 1188 ? 16.227 22.133 -1.608 1.00 90.31 1188 MET A N 1
ATOM 9352 C CA . MET A 1 1188 ? 15.104 23.041 -1.323 1.00 90.31 1188 MET A CA 1
ATOM 9353 C C . MET A 1 1188 ? 14.032 23.020 -2.428 1.00 90.31 1188 MET A C 1
ATOM 9355 O O . MET A 1 1188 ? 12.846 22.995 -2.125 1.00 90.31 1188 MET A O 1
ATOM 9359 N N . ARG A 1 1189 ? 14.431 22.971 -3.707 1.00 89.25 1189 ARG A N 1
ATOM 9360 C CA . ARG A 1 1189 ? 13.511 22.848 -4.858 1.00 89.25 1189 ARG A CA 1
ATOM 9361 C C . ARG A 1 1189 ? 12.878 21.459 -5.017 1.00 89.25 1189 ARG A C 1
ATOM 9363 O O . ARG A 1 1189 ? 11.910 21.312 -5.759 1.00 89.25 1189 ARG A O 1
ATOM 9370 N N . SER A 1 1190 ? 13.417 20.454 -4.330 1.00 93.00 1190 SER A N 1
ATOM 9371 C CA . SER A 1 1190 ? 12.925 19.069 -4.345 1.00 93.00 1190 SER A CA 1
ATOM 9372 C C . SER A 1 1190 ? 11.959 18.760 -3.195 1.00 93.00 1190 SER A C 1
ATOM 9374 O O . SER A 1 1190 ? 11.509 17.621 -3.070 1.00 93.00 1190 SER A O 1
ATOM 9376 N N . VAL A 1 1191 ? 11.661 19.746 -2.343 1.00 93.19 1191 VAL A N 1
ATOM 9377 C CA . VAL A 1 1191 ? 10.687 19.637 -1.249 1.00 93.19 1191 VAL A CA 1
ATOM 9378 C C . VAL A 1 1191 ? 9.271 19.503 -1.822 1.00 93.19 1191 VAL A C 1
ATOM 9380 O O . VAL A 1 1191 ? 8.975 20.044 -2.888 1.00 93.19 1191 VAL A O 1
ATOM 9383 N N . VAL A 1 1192 ? 8.410 18.756 -1.129 1.00 93.94 1192 VAL A N 1
ATOM 9384 C CA . VAL A 1 1192 ? 6.993 18.599 -1.483 1.00 93.94 1192 VAL A CA 1
ATOM 9385 C C . VAL A 1 1192 ? 6.276 19.953 -1.495 1.00 93.94 1192 VAL A C 1
ATOM 9387 O O . VAL A 1 1192 ? 6.478 20.784 -0.612 1.00 93.94 1192 VAL A O 1
ATOM 9390 N N . GLU A 1 1193 ? 5.432 20.177 -2.500 1.00 92.25 1193 GLU A N 1
ATOM 9391 C CA . GLU A 1 1193 ? 4.646 21.407 -2.604 1.00 92.25 1193 GLU A CA 1
ATOM 9392 C C . GLU A 1 1193 ? 3.490 21.407 -1.580 1.00 92.25 1193 GLU A C 1
ATOM 9394 O O . GLU A 1 1193 ? 2.790 20.394 -1.433 1.00 92.25 1193 GLU A O 1
ATOM 9399 N N . PRO A 1 1194 ? 3.226 22.529 -0.886 1.00 92.88 1194 PRO A N 1
ATOM 9400 C CA . PRO A 1 1194 ? 2.052 22.662 -0.030 1.00 92.88 1194 PRO A CA 1
ATOM 9401 C C . PRO A 1 1194 ? 0.745 22.437 -0.801 1.00 92.88 1194 PRO A C 1
ATOM 9403 O O . PRO A 1 1194 ? 0.544 22.946 -1.902 1.00 92.88 1194 PRO A O 1
ATOM 9406 N N . GLY A 1 1195 ? -0.175 21.694 -0.196 1.00 91.88 1195 GLY A N 1
ATOM 9407 C CA . GLY A 1 1195 ? -1.447 21.283 -0.780 1.00 91.88 1195 GLY A CA 1
ATOM 9408 C C . GLY A 1 1195 ? -1.414 19.918 -1.471 1.00 91.88 1195 GLY A C 1
ATOM 9409 O O . GLY A 1 1195 ? -2.489 19.409 -1.793 1.00 91.88 1195 GLY A O 1
ATOM 9410 N N . GLU A 1 1196 ? -0.242 19.301 -1.668 1.00 93.12 1196 GLU A N 1
ATOM 9411 C CA . GLU A 1 1196 ? -0.125 17.983 -2.305 1.00 93.12 1196 GLU A CA 1
ATOM 9412 C C . GLU A 1 1196 ? -0.875 16.903 -1.508 1.00 93.12 1196 GLU A C 1
ATOM 9414 O O . GLU A 1 1196 ? -0.750 16.800 -0.283 1.00 93.12 1196 GLU A O 1
ATOM 9419 N N . SER A 1 1197 ? -1.659 16.074 -2.206 1.00 93.75 1197 SER A N 1
ATOM 9420 C CA . SER A 1 1197 ? -2.509 15.035 -1.603 1.00 93.75 1197 SER A CA 1
ATOM 9421 C C . SER A 1 1197 ? -1.720 13.762 -1.279 1.00 93.75 1197 SER A C 1
ATOM 9423 O O . SER A 1 1197 ? -1.956 12.688 -1.842 1.00 93.75 1197 SER A O 1
ATOM 9425 N N . VAL A 1 1198 ? -0.758 13.878 -0.364 1.00 94.56 1198 VAL A N 1
ATOM 9426 C CA . VAL A 1 1198 ? 0.181 12.798 -0.021 1.00 94.56 1198 VAL A CA 1
ATOM 9427 C C . VAL A 1 1198 ? -0.511 11.508 0.442 1.00 94.56 1198 VAL A C 1
ATOM 9429 O O . VAL A 1 1198 ? -0.019 10.422 0.140 1.00 94.56 1198 VAL A O 1
ATOM 9432 N N . GLY A 1 1199 ? -1.684 11.596 1.086 1.00 93.38 1199 GLY A N 1
ATOM 9433 C CA . GLY A 1 1199 ? -2.458 10.419 1.499 1.00 93.38 1199 GLY A CA 1
ATOM 9434 C C . GLY A 1 1199 ? -3.031 9.615 0.332 1.00 93.38 1199 GLY A C 1
ATOM 9435 O O . GLY A 1 1199 ? -2.920 8.388 0.301 1.00 93.38 1199 GLY A O 1
ATOM 9436 N N . ILE A 1 1200 ? -3.589 10.295 -0.675 1.00 94.38 1200 ILE A N 1
ATOM 9437 C CA . ILE A 1 1200 ? -4.106 9.646 -1.888 1.00 94.38 1200 ILE A CA 1
ATOM 9438 C C . ILE A 1 1200 ? -2.964 8.993 -2.668 1.00 94.38 1200 ILE A C 1
ATOM 9440 O O . ILE A 1 1200 ? -3.097 7.854 -3.119 1.00 94.38 1200 ILE A O 1
ATOM 9444 N N . VAL A 1 1201 ? -1.832 9.690 -2.800 1.00 94.00 1201 VAL A N 1
ATOM 9445 C CA . VAL A 1 1201 ? -0.653 9.177 -3.508 1.00 94.00 1201 VAL A CA 1
ATOM 9446 C C . VAL A 1 1201 ? -0.080 7.943 -2.803 1.00 94.00 1201 VAL A C 1
ATOM 9448 O O . VAL A 1 1201 ? 0.234 6.959 -3.478 1.00 94.00 1201 VAL A O 1
ATOM 9451 N N . ALA A 1 1202 ? -0.008 7.939 -1.468 1.00 94.31 1202 ALA A N 1
ATOM 9452 C CA . ALA A 1 1202 ? 0.418 6.772 -0.696 1.00 94.31 1202 ALA A CA 1
ATOM 9453 C C . ALA A 1 1202 ? -0.546 5.587 -0.862 1.00 94.31 1202 ALA A C 1
ATOM 9455 O O . ALA A 1 1202 ? -0.109 4.472 -1.143 1.00 94.31 1202 ALA A O 1
ATOM 9456 N N . GLY A 1 1203 ? -1.862 5.828 -0.792 1.00 92.62 1203 GLY A N 1
ATOM 9457 C CA . GLY A 1 1203 ? -2.876 4.789 -1.007 1.00 92.62 1203 GLY A CA 1
ATOM 9458 C C . GLY A 1 1203 ? -2.813 4.161 -2.405 1.00 92.62 1203 GLY A C 1
ATOM 9459 O O . GLY A 1 1203 ? -2.907 2.941 -2.542 1.00 92.62 1203 GLY A O 1
ATOM 9460 N N . GLN A 1 1204 ? -2.589 4.968 -3.448 1.00 93.44 1204 GLN A N 1
ATOM 9461 C CA . GLN A 1 1204 ? -2.384 4.483 -4.822 1.00 93.44 1204 GLN A CA 1
ATOM 9462 C C . GLN A 1 1204 ? -1.077 3.697 -4.976 1.00 93.44 1204 GLN A C 1
ATOM 9464 O O . GLN A 1 1204 ? -1.056 2.676 -5.655 1.00 93.44 1204 GLN A O 1
ATOM 9469 N N . SER A 1 1205 ? -0.009 4.140 -4.309 1.00 92.69 1205 SER A N 1
ATOM 9470 C CA . SER A 1 1205 ? 1.325 3.524 -4.367 1.00 92.69 1205 SER A CA 1
ATOM 9471 C C . SER A 1 1205 ? 1.412 2.157 -3.685 1.00 92.69 1205 SER A C 1
ATOM 9473 O O . SER A 1 1205 ? 2.385 1.440 -3.887 1.00 92.69 1205 SER A O 1
ATOM 9475 N N . ILE A 1 1206 ? 0.400 1.792 -2.898 1.00 91.25 1206 ILE A N 1
ATOM 9476 C CA . ILE A 1 1206 ? 0.215 0.459 -2.313 1.00 91.25 1206 ILE A CA 1
ATOM 9477 C C . ILE A 1 1206 ? -0.820 -0.341 -3.108 1.00 91.25 1206 ILE A C 1
ATOM 9479 O O . ILE A 1 1206 ? -0.601 -1.515 -3.406 1.00 91.25 1206 ILE A O 1
ATOM 9483 N N . GLY A 1 1207 ? -1.929 0.305 -3.483 1.00 86.69 1207 GLY A N 1
ATOM 9484 C CA . GLY A 1 1207 ? -3.024 -0.315 -4.222 1.00 86.69 1207 GLY A CA 1
ATOM 9485 C C . GLY A 1 1207 ? -2.613 -0.822 -5.602 1.00 86.69 1207 GLY A C 1
ATOM 9486 O O . GLY A 1 1207 ? -2.788 -2.005 -5.881 1.00 86.69 1207 GLY A O 1
ATOM 9487 N N . GLU A 1 1208 ? -2.014 0.025 -6.444 1.00 84.81 1208 GLU A N 1
ATOM 9488 C CA . GLU A 1 1208 ? -1.641 -0.372 -7.808 1.00 84.81 1208 GLU A CA 1
ATOM 9489 C C . GLU A 1 1208 ? -0.622 -1.524 -7.824 1.00 84.81 1208 GLU A C 1
ATOM 9491 O O . GLU A 1 1208 ? -0.934 -2.551 -8.434 1.00 84.81 1208 GLU A O 1
ATOM 9496 N N . PRO A 1 1209 ? 0.505 -1.483 -7.084 1.00 86.31 1209 PRO A N 1
ATOM 9497 C CA . PRO A 1 1209 ? 1.456 -2.591 -7.115 1.00 86.31 1209 PRO A CA 1
ATOM 9498 C C . PRO A 1 1209 ? 0.920 -3.877 -6.479 1.00 86.31 1209 PRO A C 1
ATOM 9500 O O . PRO A 1 1209 ? 1.353 -4.968 -6.849 1.00 86.31 1209 PRO A O 1
ATOM 9503 N N . SER A 1 1210 ? -0.054 -3.790 -5.564 1.00 83.94 1210 SER A N 1
ATOM 9504 C CA . SER A 1 1210 ? -0.694 -4.990 -5.012 1.00 83.94 1210 SER A CA 1
ATOM 9505 C C . SER A 1 1210 ? -1.423 -5.811 -6.084 1.00 83.94 1210 SER A C 1
ATOM 9507 O O . SER A 1 1210 ? -1.477 -7.033 -5.967 1.00 83.94 1210 SER A O 1
ATOM 9509 N N . THR A 1 1211 ? -1.883 -5.192 -7.181 1.00 77.75 1211 THR A N 1
ATOM 9510 C CA . THR A 1 1211 ? -2.419 -5.942 -8.330 1.00 77.75 1211 THR A CA 1
ATOM 9511 C C . THR A 1 1211 ? -1.339 -6.800 -8.992 1.00 77.75 1211 THR A C 1
ATOM 9513 O O . THR A 1 1211 ? -1.598 -7.948 -9.338 1.00 77.75 1211 THR A O 1
ATOM 9516 N N . GLN A 1 1212 ? -0.095 -6.319 -9.071 1.00 75.44 1212 GLN A N 1
ATOM 9517 C CA . GLN A 1 1212 ? 1.028 -7.067 -9.648 1.00 75.44 1212 GLN A CA 1
ATOM 9518 C C . GLN A 1 1212 ? 1.444 -8.258 -8.769 1.00 75.44 1212 GLN A C 1
ATOM 9520 O O . GLN A 1 1212 ? 1.890 -9.285 -9.279 1.00 75.44 1212 GLN A O 1
ATOM 9525 N N . MET A 1 1213 ? 1.243 -8.168 -7.450 1.00 74.75 1213 MET A N 1
ATOM 9526 C CA . MET A 1 1213 ? 1.504 -9.277 -6.522 1.00 74.75 1213 MET A CA 1
ATOM 9527 C C . MET A 1 1213 ? 0.578 -10.475 -6.755 1.00 74.75 1213 MET A C 1
ATOM 9529 O O . MET A 1 1213 ? 0.958 -11.596 -6.430 1.00 74.75 1213 MET A O 1
ATOM 9533 N N . THR A 1 1214 ? -0.608 -10.258 -7.337 1.00 67.44 1214 THR A N 1
ATOM 9534 C CA . THR A 1 1214 ? -1.507 -11.358 -7.731 1.00 67.44 1214 THR A CA 1
ATOM 9535 C C . THR A 1 1214 ? -0.910 -12.197 -8.857 1.00 67.44 1214 THR A C 1
ATOM 9537 O O . THR A 1 1214 ? -1.005 -13.422 -8.823 1.00 67.44 1214 THR A O 1
ATOM 9540 N N . LEU A 1 1215 ? -0.234 -11.533 -9.801 1.00 60.78 1215 LEU A N 1
ATOM 9541 C CA . LEU A 1 1215 ? 0.371 -12.137 -10.984 1.00 60.78 1215 LEU A CA 1
ATOM 9542 C C . LEU A 1 1215 ? 1.736 -12.756 -10.668 1.00 60.78 1215 LEU A C 1
ATOM 9544 O O . LEU A 1 1215 ? 2.060 -13.822 -11.162 1.00 60.78 1215 LEU A O 1
ATOM 9548 N N . ASN A 1 1216 ? 2.559 -12.132 -9.822 1.00 52.22 1216 ASN A N 1
ATOM 9549 C CA . ASN A 1 1216 ? 3.954 -12.558 -9.639 1.00 52.22 1216 ASN A CA 1
ATOM 9550 C C . ASN A 1 1216 ? 4.156 -13.829 -8.797 1.00 52.22 1216 ASN A C 1
ATOM 9552 O O . ASN A 1 1216 ? 5.305 -14.227 -8.590 1.00 52.22 1216 ASN A O 1
ATOM 9556 N N . THR A 1 1217 ? 3.090 -14.501 -8.352 1.00 51.22 1217 THR A N 1
ATOM 9557 C CA . THR A 1 1217 ? 3.196 -15.819 -7.700 1.00 51.22 1217 THR A CA 1
ATOM 9558 C C . THR A 1 1217 ? 3.955 -16.829 -8.594 1.00 51.22 1217 THR A C 1
ATOM 9560 O O . THR A 1 1217 ? 4.701 -17.655 -8.074 1.00 51.22 1217 THR A O 1
ATOM 9563 N N . PHE A 1 1218 ? 3.898 -16.683 -9.933 1.00 42.47 1218 PHE A N 1
ATOM 9564 C CA . PHE A 1 1218 ? 4.562 -17.576 -10.907 1.00 42.47 1218 PHE A CA 1
ATOM 9565 C C . PHE A 1 1218 ? 6.090 -17.589 -10.862 1.00 42.47 1218 PHE A C 1
ATOM 9567 O O . PHE A 1 1218 ? 6.706 -18.600 -11.190 1.00 42.47 1218 PHE A O 1
ATOM 9574 N N . HIS A 1 1219 ? 6.732 -16.472 -10.516 1.00 46.22 1219 HIS A N 1
ATOM 9575 C CA . HIS A 1 1219 ? 8.183 -16.342 -10.688 1.00 46.22 1219 HIS A CA 1
ATOM 9576 C C . HIS A 1 1219 ? 8.995 -16.826 -9.480 1.00 46.22 1219 HIS A C 1
ATOM 9578 O O . HIS A 1 1219 ? 10.212 -16.961 -9.579 1.00 46.22 1219 HIS A O 1
ATOM 9584 N N . LEU A 1 1220 ? 8.335 -17.096 -8.351 1.00 43.00 1220 LEU A N 1
ATOM 9585 C CA . LEU A 1 1220 ? 8.974 -17.354 -7.054 1.00 43.00 1220 LEU A CA 1
ATOM 9586 C C . LEU A 1 1220 ? 8.716 -18.758 -6.502 1.00 43.00 1220 LEU A C 1
ATOM 9588 O O . LEU A 1 1220 ? 9.107 -19.043 -5.370 1.00 43.00 1220 LEU A O 1
ATOM 9592 N N . ALA A 1 1221 ? 8.137 -19.658 -7.300 1.00 41.50 1221 ALA A N 1
ATOM 9593 C CA . ALA A 1 1221 ? 7.734 -21.005 -6.889 1.00 41.50 1221 ALA A CA 1
ATOM 9594 C C . ALA A 1 1221 ? 8.895 -21.942 -6.441 1.00 41.50 1221 ALA A C 1
ATOM 9596 O O . ALA A 1 1221 ? 8.687 -23.127 -6.226 1.00 41.50 1221 ALA A O 1
ATOM 9597 N N . GLY A 1 1222 ? 10.117 -21.425 -6.254 1.00 39.09 1222 GLY A N 1
ATOM 9598 C CA . GLY A 1 1222 ? 11.288 -22.140 -5.729 1.00 39.09 1222 GLY A CA 1
ATOM 9599 C C . GLY A 1 1222 ? 11.769 -21.715 -4.329 1.00 39.09 1222 GLY A C 1
ATOM 9600 O O . GLY A 1 1222 ? 12.792 -22.220 -3.877 1.00 39.09 1222 GLY A O 1
ATOM 9601 N N . HIS A 1 1223 ? 11.096 -20.795 -3.624 1.00 43.25 1223 HIS A N 1
ATOM 9602 C CA . HIS A 1 1223 ? 11.465 -20.363 -2.255 1.00 43.25 1223 HIS A CA 1
ATOM 9603 C C . HIS A 1 1223 ? 10.582 -21.002 -1.159 1.00 43.25 1223 HIS A C 1
ATOM 9605 O O . HIS A 1 1223 ? 10.151 -20.350 -0.213 1.00 43.25 1223 HIS A O 1
ATOM 9611 N N . SER A 1 1224 ? 10.318 -22.307 -1.275 1.00 41.59 1224 SER A N 1
ATOM 9612 C CA . SER A 1 1224 ? 9.375 -23.069 -0.431 1.00 41.59 1224 SER A CA 1
ATOM 9613 C C . SER A 1 1224 ? 9.872 -23.418 0.991 1.00 41.59 1224 SER A C 1
ATOM 9615 O O . SER A 1 1224 ? 9.345 -24.332 1.618 1.00 41.59 1224 SER A O 1
ATOM 9617 N N . THR A 1 1225 ? 10.879 -22.745 1.552 1.00 40.56 1225 THR A N 1
ATOM 9618 C CA . THR A 1 1225 ? 11.428 -23.147 2.867 1.00 40.56 1225 THR A CA 1
ATOM 9619 C C . THR A 1 1225 ? 10.746 -22.504 4.076 1.00 40.56 1225 THR A C 1
ATOM 9621 O O . THR A 1 1225 ? 11.109 -22.833 5.202 1.00 40.56 1225 THR A O 1
ATOM 9624 N N . LYS A 1 1226 ? 9.767 -21.600 3.903 1.00 44.94 1226 LYS A N 1
ATOM 9625 C CA . LYS A 1 1226 ? 9.115 -20.907 5.031 1.00 44.94 1226 LYS A CA 1
ATOM 9626 C C . LYS A 1 1226 ? 7.600 -20.779 4.834 1.00 44.94 1226 LYS A C 1
ATOM 9628 O O . LYS A 1 1226 ? 7.164 -20.081 3.926 1.00 44.94 1226 LYS A O 1
ATOM 9633 N N . ASN A 1 1227 ? 6.817 -21.379 5.737 1.00 48.56 1227 ASN A N 1
ATOM 9634 C CA . ASN A 1 1227 ? 5.348 -21.290 5.837 1.00 48.56 1227 ASN A CA 1
ATOM 9635 C C . ASN A 1 1227 ? 4.854 -19.891 6.273 1.00 48.56 1227 ASN A C 1
ATOM 9637 O O . ASN A 1 1227 ? 3.991 -19.771 7.134 1.00 48.56 1227 ASN A O 1
ATOM 9641 N N . VAL A 1 1228 ? 5.421 -18.809 5.742 1.00 53.38 1228 VAL A N 1
ATOM 9642 C CA . VAL A 1 1228 ? 4.999 -17.442 6.076 1.00 53.38 1228 VAL A CA 1
ATOM 9643 C C . VAL A 1 1228 ? 3.853 -17.057 5.147 1.00 53.38 1228 VAL A C 1
ATOM 9645 O O . VAL A 1 1228 ? 3.941 -17.274 3.941 1.00 53.38 1228 VAL A O 1
ATOM 9648 N N . THR A 1 1229 ? 2.778 -16.462 5.669 1.00 60.41 1229 THR A N 1
ATOM 9649 C CA . THR A 1 1229 ? 1.761 -15.828 4.815 1.00 60.41 1229 THR A CA 1
ATOM 9650 C C . THR A 1 1229 ? 2.427 -14.757 3.948 1.00 60.41 1229 THR A C 1
ATOM 9652 O O . THR A 1 1229 ? 2.951 -13.775 4.476 1.00 60.41 1229 THR A O 1
ATOM 9655 N N . LEU A 1 1230 ? 2.423 -14.933 2.626 1.00 68.44 1230 LEU A N 1
ATOM 9656 C CA . LEU A 1 1230 ? 3.035 -14.004 1.672 1.00 68.44 1230 LEU A CA 1
ATOM 9657 C C . LEU A 1 1230 ? 1.971 -13.266 0.857 1.00 68.44 1230 LEU A C 1
ATOM 9659 O O . LEU A 1 1230 ? 0.830 -13.710 0.725 1.00 68.44 1230 LEU A O 1
ATOM 9663 N N . GLY A 1 1231 ? 2.359 -12.130 0.283 1.00 76.44 1231 GLY A N 1
ATOM 9664 C CA . GLY A 1 1231 ? 1.538 -11.410 -0.681 1.00 76.44 1231 GLY A CA 1
ATOM 9665 C C . GLY A 1 1231 ? 0.404 -10.575 -0.073 1.00 76.44 1231 GLY A C 1
ATOM 9666 O O . GLY A 1 1231 ? 0.533 -9.968 0.991 1.00 76.44 1231 GLY A O 1
ATOM 9667 N N . ILE A 1 1232 ? -0.729 -10.538 -0.781 1.00 79.38 1232 ILE A N 1
ATOM 9668 C CA . ILE A 1 1232 ? -1.923 -9.770 -0.395 1.00 79.38 1232 ILE A CA 1
ATOM 9669 C C . ILE A 1 1232 ? -2.530 -10.218 0.948 1.00 79.38 1232 ILE A C 1
ATOM 9671 O O . ILE A 1 1232 ? -2.877 -9.329 1.723 1.00 79.38 1232 ILE A O 1
ATOM 9675 N N . PRO A 1 1233 ? -2.665 -11.523 1.275 1.00 79.56 1233 PRO A N 1
ATOM 9676 C CA . PRO A 1 1233 ? -3.203 -11.948 2.572 1.00 79.56 1233 PRO A CA 1
ATOM 9677 C C . PRO A 1 1233 ? -2.470 -11.312 3.755 1.00 79.56 1233 PRO A C 1
ATOM 9679 O O . PRO A 1 1233 ? -3.106 -10.741 4.637 1.00 79.56 1233 PRO A O 1
ATOM 9682 N N . ARG A 1 1234 ? -1.132 -11.293 3.716 1.00 85.19 1234 ARG A N 1
ATOM 9683 C CA . ARG A 1 1234 ? -0.322 -10.648 4.755 1.00 85.19 1234 ARG A CA 1
ATOM 9684 C C . ARG A 1 1234 ? -0.522 -9.135 4.801 1.00 85.19 1234 ARG A C 1
ATOM 9686 O O . ARG A 1 1234 ? -0.601 -8.554 5.879 1.00 85.19 1234 ARG A O 1
ATOM 9693 N N . LEU A 1 1235 ? -0.641 -8.489 3.642 1.00 86.69 1235 LEU A N 1
ATOM 9694 C CA . LEU A 1 1235 ? -0.917 -7.054 3.574 1.00 86.69 1235 LEU A CA 1
ATOM 9695 C C . LEU A 1 1235 ? -2.297 -6.705 4.167 1.00 86.69 1235 LEU A C 1
ATOM 9697 O O . LEU A 1 1235 ? -2.415 -5.699 4.862 1.00 86.69 1235 LEU A O 1
ATOM 9701 N N . ARG A 1 1236 ? -3.319 -7.546 3.948 1.00 85.38 1236 ARG A N 1
ATOM 9702 C CA . ARG A 1 1236 ? -4.669 -7.395 4.526 1.00 85.38 1236 ARG A CA 1
ATOM 9703 C C . ARG A 1 1236 ? -4.659 -7.583 6.045 1.00 85.38 1236 ARG A C 1
ATOM 9705 O O . ARG A 1 1236 ? -5.229 -6.748 6.748 1.00 85.38 1236 ARG A O 1
ATOM 9712 N N . GLU A 1 1237 ? -3.941 -8.591 6.551 1.00 86.31 1237 GLU A N 1
ATOM 9713 C CA . GLU A 1 1237 ? -3.772 -8.811 7.997 1.00 86.31 1237 GLU A CA 1
ATOM 9714 C C . GLU A 1 1237 ? -3.247 -7.558 8.714 1.00 86.31 1237 GLU A C 1
ATOM 9716 O O . GLU A 1 1237 ? -3.783 -7.162 9.756 1.00 86.31 1237 GLU A O 1
ATOM 9721 N N . ILE A 1 1238 ? -2.218 -6.932 8.128 1.00 90.56 1238 ILE A N 1
ATOM 9722 C CA . ILE A 1 1238 ? -1.576 -5.724 8.653 1.00 90.56 1238 ILE A CA 1
ATOM 9723 C C . ILE A 1 1238 ? -2.517 -4.523 8.505 1.00 90.56 1238 ILE A C 1
ATOM 9725 O O . ILE A 1 1238 ? -2.874 -3.904 9.500 1.00 90.56 1238 ILE A O 1
ATOM 9729 N N . VAL A 1 1239 ? -2.937 -4.198 7.278 1.00 89.88 1239 VAL A N 1
ATOM 9730 C CA . VAL A 1 1239 ? -3.574 -2.912 6.939 1.00 89.88 1239 VAL A CA 1
ATOM 9731 C C . VAL A 1 1239 ? -5.078 -2.892 7.229 1.00 89.88 1239 VAL A C 1
ATOM 9733 O O . VAL A 1 1239 ? -5.588 -1.892 7.732 1.00 89.88 1239 VAL A O 1
ATOM 9736 N N . MET A 1 1240 ? -5.811 -3.958 6.897 1.00 84.19 1240 MET A N 1
ATOM 9737 C CA . MET A 1 1240 ? -7.282 -3.964 6.908 1.00 84.19 1240 MET A CA 1
ATOM 9738 C C . MET A 1 1240 ? -7.888 -4.518 8.192 1.00 84.19 1240 MET A C 1
ATOM 9740 O O . MET A 1 1240 ? -8.930 -4.029 8.630 1.00 84.19 1240 MET A O 1
ATOM 9744 N N . THR A 1 1241 ? -7.260 -5.522 8.801 1.00 82.38 1241 THR A N 1
ATOM 9745 C CA . THR A 1 1241 ? -7.765 -6.121 10.047 1.00 82.38 1241 THR A CA 1
ATOM 9746 C C . THR A 1 1241 ? -6.986 -5.692 11.283 1.00 82.38 1241 THR A C 1
ATOM 9748 O O . THR A 1 1241 ? -7.545 -5.746 12.372 1.00 82.38 1241 THR A O 1
ATOM 9751 N N . ALA A 1 1242 ? -5.717 -5.283 11.134 1.00 85.06 1242 ALA A N 1
ATOM 9752 C CA . ALA A 1 1242 ? -4.794 -5.063 12.251 1.00 85.06 1242 ALA A CA 1
ATOM 9753 C C . ALA A 1 1242 ? -4.844 -6.227 13.266 1.00 85.06 1242 ALA A C 1
ATOM 9755 O O . ALA A 1 1242 ? -5.089 -6.034 14.458 1.00 85.06 1242 ALA A O 1
ATOM 9756 N N . SER A 1 1243 ? -4.707 -7.465 12.767 1.00 81.81 1243 SER A N 1
ATOM 9757 C CA . SER A 1 1243 ? -5.020 -8.659 13.560 1.00 81.81 1243 SER A CA 1
ATOM 9758 C C . SER A 1 1243 ? -4.084 -8.813 14.762 1.00 81.81 1243 SER A C 1
ATOM 9760 O O . SER A 1 1243 ? -2.860 -8.769 14.627 1.00 81.81 1243 SER A O 1
ATOM 9762 N N . SER A 1 1244 ? -4.665 -9.056 15.939 1.00 83.75 1244 SER A N 1
ATOM 9763 C CA . SER A 1 1244 ? -3.928 -9.475 17.135 1.00 83.75 1244 SER A CA 1
ATOM 9764 C C . SER A 1 1244 ? -3.531 -10.954 17.088 1.00 83.75 1244 SER A C 1
ATOM 9766 O O . SER A 1 1244 ? -2.593 -11.359 17.769 1.00 83.75 1244 SER A O 1
ATOM 9768 N N . GLN A 1 1245 ? -4.226 -11.755 16.273 1.00 83.56 1245 GLN A N 1
ATOM 9769 C CA . GLN A 1 1245 ? -3.967 -13.175 16.046 1.00 83.56 1245 GLN A CA 1
ATOM 9770 C C . GLN A 1 1245 ? -3.643 -13.378 14.566 1.00 83.56 1245 GLN A C 1
ATOM 9772 O O . GLN A 1 1245 ? -4.531 -13.521 13.726 1.00 83.56 1245 GLN A O 1
ATOM 9777 N N . ILE A 1 1246 ? -2.357 -13.312 14.236 1.00 86.56 1246 ILE A N 1
ATOM 9778 C CA . ILE A 1 1246 ? -1.867 -13.539 12.871 1.00 86.56 1246 ILE A CA 1
ATOM 9779 C C . ILE A 1 1246 ? -1.821 -15.038 12.564 1.00 86.56 1246 ILE A C 1
ATOM 9781 O O . ILE A 1 1246 ? -1.616 -15.841 13.475 1.00 86.56 1246 ILE A O 1
ATOM 9785 N N . LEU A 1 1247 ? -1.989 -15.419 11.293 1.00 82.06 1247 LEU A N 1
ATOM 9786 C CA . LEU A 1 1247 ? -2.025 -16.832 10.898 1.00 82.06 1247 LEU A CA 1
ATOM 9787 C C . LEU A 1 1247 ? -0.684 -17.544 11.134 1.00 82.06 1247 LEU A C 1
ATOM 9789 O O . LEU A 1 1247 ? -0.662 -18.677 11.606 1.00 82.06 1247 LEU A O 1
ATOM 9793 N N . THR A 1 1248 ? 0.436 -16.877 10.833 1.00 84.00 1248 THR A N 1
ATOM 9794 C CA . THR A 1 1248 ? 1.791 -17.453 10.934 1.00 84.00 1248 THR A CA 1
ATOM 9795 C C . THR A 1 1248 ? 2.692 -16.579 11.819 1.00 84.00 1248 THR A C 1
ATOM 9797 O O . THR A 1 1248 ? 3.512 -15.805 11.304 1.00 84.00 1248 THR A O 1
ATOM 9800 N N . PRO A 1 1249 ? 2.524 -16.627 13.155 1.00 89.50 1249 PRO A N 1
ATOM 9801 C CA . PRO A 1 1249 ? 3.355 -15.873 14.084 1.00 89.50 1249 PRO A CA 1
ATOM 9802 C C . PRO A 1 1249 ? 4.768 -16.446 14.137 1.00 89.50 1249 PRO A C 1
ATOM 9804 O O . PRO A 1 1249 ? 4.943 -17.647 14.302 1.00 89.50 1249 PRO A O 1
ATOM 9807 N N . THR A 1 1250 ? 5.778 -15.589 14.016 1.00 90.12 1250 THR A N 1
ATOM 9808 C CA . THR A 1 1250 ? 7.192 -15.974 14.069 1.00 90.12 1250 THR A CA 1
ATOM 9809 C C . THR A 1 1250 ? 7.995 -14.966 14.880 1.00 90.12 1250 THR A C 1
ATOM 9811 O O . THR A 1 1250 ? 7.703 -13.766 14.888 1.00 90.12 1250 THR A O 1
ATOM 9814 N N . MET A 1 1251 ? 9.031 -15.447 15.560 1.00 91.12 1251 MET A N 1
ATOM 9815 C CA . MET A 1 1251 ? 9.965 -14.608 16.306 1.00 91.12 1251 MET A CA 1
ATOM 9816 C C . MET A 1 1251 ? 11.404 -14.970 15.939 1.00 91.12 1251 MET A C 1
ATOM 9818 O O . MET A 1 1251 ? 11.760 -16.134 15.798 1.00 91.12 1251 MET A O 1
ATOM 9822 N N . THR A 1 1252 ? 12.231 -13.944 15.756 1.00 90.56 1252 THR A N 1
ATOM 9823 C CA . THR A 1 1252 ? 13.660 -14.057 15.455 1.00 90.56 1252 THR A CA 1
ATOM 9824 C C . THR A 1 1252 ? 14.469 -13.637 16.674 1.00 90.56 1252 THR A C 1
ATOM 9826 O O . THR A 1 1252 ? 14.306 -12.525 17.186 1.00 90.56 1252 THR A O 1
ATOM 9829 N N . ALA A 1 1253 ? 15.364 -14.516 17.115 1.00 89.62 1253 ALA A N 1
ATOM 9830 C CA . ALA A 1 1253 ? 16.234 -14.313 18.264 1.00 89.62 1253 ALA A CA 1
ATOM 9831 C C . ALA A 1 1253 ? 17.703 -14.491 17.856 1.00 89.62 1253 ALA A C 1
ATOM 9833 O O . ALA A 1 1253 ? 18.141 -15.591 17.524 1.00 89.62 1253 ALA A O 1
ATOM 9834 N N . ILE A 1 1254 ? 18.470 -13.396 17.868 1.00 90.62 1254 ILE A N 1
ATOM 9835 C CA . ILE A 1 1254 ? 19.898 -13.409 17.526 1.00 90.62 1254 ILE A CA 1
ATOM 9836 C C . ILE A 1 1254 ? 20.713 -13.889 18.734 1.00 90.62 1254 ILE A C 1
ATOM 9838 O O . ILE A 1 1254 ? 20.528 -13.406 19.857 1.00 90.62 1254 ILE A O 1
ATOM 9842 N N . PHE A 1 1255 ? 21.637 -14.821 18.494 1.00 89.44 1255 PHE A N 1
ATOM 9843 C CA . PHE A 1 1255 ? 22.535 -15.341 19.523 1.00 89.44 1255 PHE A CA 1
ATOM 9844 C C . PHE A 1 1255 ? 23.628 -14.338 19.906 1.00 89.44 1255 PHE A C 1
ATOM 9846 O O . PHE A 1 1255 ? 24.041 -13.485 19.113 1.00 89.44 1255 PHE A O 1
ATOM 9853 N N . HIS A 1 1256 ? 24.161 -14.463 21.123 1.00 85.00 1256 HIS A N 1
ATOM 9854 C CA . HIS A 1 1256 ? 25.405 -13.779 21.477 1.00 85.00 1256 HIS A CA 1
ATOM 9855 C C . HIS A 1 1256 ? 26.558 -14.276 20.605 1.00 85.00 1256 HIS A C 1
ATOM 9857 O O . HIS A 1 1256 ? 26.700 -15.468 20.350 1.00 85.00 1256 HIS A O 1
ATOM 9863 N N . ARG A 1 1257 ? 27.444 -13.358 20.199 1.00 78.88 1257 ARG A N 1
ATOM 9864 C CA . ARG A 1 1257 ? 28.597 -13.672 19.331 1.00 78.88 1257 ARG A CA 1
ATOM 9865 C C . ARG A 1 1257 ? 29.579 -14.687 19.937 1.00 78.88 1257 ARG A C 1
ATOM 9867 O O . ARG A 1 1257 ? 30.416 -15.206 19.211 1.00 78.88 1257 ARG A O 1
ATOM 9874 N N . SER A 1 1258 ? 29.521 -14.915 21.249 1.00 80.00 1258 SER A N 1
ATOM 9875 C CA . SER A 1 1258 ? 30.370 -15.862 21.983 1.00 80.00 1258 SER A CA 1
ATOM 9876 C C . SER A 1 1258 ? 29.847 -17.301 21.986 1.00 80.00 1258 SER A C 1
ATOM 9878 O O . SER A 1 1258 ? 30.546 -18.178 22.485 1.00 80.00 1258 SER A O 1
ATOM 9880 N N . LEU A 1 1259 ? 28.628 -17.544 21.496 1.00 80.88 1259 LEU A N 1
ATOM 9881 C CA . LEU A 1 1259 ? 27.997 -18.861 21.523 1.00 80.88 1259 LEU A CA 1
ATOM 9882 C C . LEU A 1 1259 ? 28.576 -19.763 20.424 1.00 80.88 1259 LEU A C 1
ATOM 9884 O O . LEU A 1 1259 ? 28.729 -19.323 19.282 1.00 80.88 1259 LEU A O 1
ATOM 9888 N N . SER A 1 1260 ? 28.886 -21.022 20.748 1.00 82.81 1260 SER A N 1
ATOM 9889 C CA . SER A 1 1260 ? 29.312 -21.981 19.727 1.00 82.81 1260 SER A CA 1
ATOM 9890 C C . SER A 1 1260 ? 28.127 -22.412 18.854 1.00 82.81 1260 SER A C 1
ATOM 9892 O O . SER A 1 1260 ? 26.976 -22.407 19.293 1.00 82.81 1260 SER A O 1
ATOM 9894 N N . GLU A 1 1261 ? 28.395 -22.815 17.610 1.00 83.19 1261 GLU A N 1
ATOM 9895 C CA . GLU A 1 1261 ? 27.361 -23.349 16.712 1.00 83.19 1261 GLU A CA 1
ATOM 9896 C C . GLU A 1 1261 ? 26.632 -24.548 17.337 1.00 83.19 1261 GLU A C 1
ATOM 9898 O O . GLU A 1 1261 ? 25.409 -24.659 17.251 1.00 83.19 1261 GLU A O 1
ATOM 9903 N N . ARG A 1 1262 ? 27.383 -25.409 18.037 1.00 84.38 1262 ARG A N 1
ATOM 9904 C CA . ARG A 1 1262 ? 26.844 -26.558 18.765 1.00 84.38 1262 ARG A CA 1
ATOM 9905 C C . ARG A 1 1262 ? 25.855 -26.124 19.843 1.00 84.38 1262 ARG A C 1
ATOM 9907 O O . ARG A 1 1262 ? 24.759 -26.674 19.896 1.00 84.38 1262 ARG A O 1
ATOM 9914 N N . ASP A 1 1263 ? 26.217 -25.135 20.659 1.00 85.81 1263 ASP A N 1
ATOM 9915 C CA . ASP A 1 1263 ? 25.342 -24.634 21.725 1.00 85.81 1263 ASP A CA 1
ATOM 9916 C C . ASP A 1 1263 ? 24.084 -23.974 21.141 1.00 85.81 1263 ASP A C 1
ATOM 9918 O O . ASP A 1 1263 ? 22.992 -24.154 21.672 1.00 85.81 1263 ASP A O 1
ATOM 9922 N N . GLY A 1 1264 ? 24.209 -23.271 20.008 1.00 86.31 1264 GLY A N 1
ATOM 9923 C CA . GLY A 1 1264 ? 23.072 -22.690 19.286 1.00 86.31 1264 GLY A CA 1
ATOM 9924 C C . GLY A 1 1264 ? 22.099 -23.741 18.739 1.00 86.31 1264 GLY A C 1
ATOM 9925 O O . GLY A 1 1264 ? 20.886 -23.595 18.899 1.00 86.31 1264 GLY A O 1
ATOM 9926 N N . ARG A 1 1265 ? 22.613 -24.831 18.150 1.00 86.94 1265 ARG A N 1
ATOM 9927 C CA . ARG A 1 1265 ? 21.795 -25.971 17.692 1.00 86.94 1265 ARG A CA 1
ATOM 9928 C C . ARG A 1 1265 ? 21.139 -26.701 18.865 1.00 86.94 1265 ARG A C 1
ATOM 9930 O O . ARG A 1 1265 ? 19.954 -27.015 18.796 1.00 86.94 1265 ARG A O 1
ATOM 9937 N N . MET A 1 1266 ? 21.881 -26.937 19.950 1.00 86.44 1266 MET A N 1
ATOM 9938 C CA . MET A 1 1266 ? 21.342 -27.548 21.170 1.00 86.44 1266 MET A CA 1
ATOM 9939 C C . MET A 1 1266 ? 20.247 -26.689 21.803 1.00 86.44 1266 MET A C 1
ATOM 9941 O O . MET A 1 1266 ? 19.228 -27.224 22.229 1.00 86.44 1266 MET A O 1
ATOM 9945 N N . PHE A 1 1267 ? 20.423 -25.366 21.821 1.00 88.38 1267 PHE A N 1
ATOM 9946 C CA . PHE A 1 1267 ? 19.408 -24.444 22.313 1.00 88.38 1267 PHE A CA 1
ATOM 9947 C C . PHE A 1 1267 ? 18.133 -24.510 21.474 1.00 88.38 1267 PHE A C 1
ATOM 9949 O O . PHE A 1 1267 ? 17.059 -24.676 22.042 1.00 88.38 1267 PHE A O 1
ATOM 9956 N N . ALA A 1 1268 ? 18.247 -24.444 20.140 1.00 87.75 1268 ALA A N 1
ATOM 9957 C CA . ALA A 1 1268 ? 17.096 -24.544 19.240 1.00 87.75 1268 ALA A CA 1
ATOM 9958 C C . ALA A 1 1268 ? 16.312 -25.853 19.450 1.00 87.75 1268 ALA A C 1
ATOM 9960 O O . ALA A 1 1268 ? 15.086 -25.816 19.526 1.00 87.75 1268 ALA A O 1
ATOM 9961 N N . LYS A 1 1269 ? 17.018 -26.981 19.628 1.00 87.31 1269 LYS A N 1
ATOM 9962 C CA . LYS A 1 1269 ? 16.416 -28.280 19.965 1.00 87.31 1269 LYS A CA 1
ATOM 9963 C C . LYS A 1 1269 ? 15.703 -28.244 21.323 1.00 87.31 1269 LYS A C 1
ATOM 9965 O O . LYS A 1 1269 ? 14.537 -28.606 21.390 1.00 87.31 1269 LYS A O 1
ATOM 9970 N N . GLY A 1 1270 ? 16.356 -27.733 22.370 1.00 86.88 1270 GLY A N 1
ATOM 9971 C CA . GLY A 1 1270 ? 15.825 -27.740 23.741 1.00 86.88 1270 GLY A CA 1
ATOM 9972 C C . GLY A 1 1270 ? 14.625 -26.818 24.003 1.00 86.88 1270 GLY A C 1
ATOM 9973 O O . GLY A 1 1270 ? 13.902 -27.030 24.976 1.00 86.88 1270 GLY A O 1
ATOM 9974 N N . ILE A 1 1271 ? 14.400 -25.795 23.166 1.00 89.44 1271 ILE A N 1
ATOM 9975 C CA . ILE A 1 1271 ? 13.196 -24.942 23.237 1.00 89.44 1271 ILE A CA 1
ATOM 9976 C C . ILE A 1 1271 ? 12.067 -25.411 22.307 1.00 89.44 1271 ILE A C 1
ATOM 9978 O O . ILE A 1 1271 ? 10.953 -24.890 22.394 1.00 89.44 1271 ILE A O 1
ATOM 9982 N N . SER A 1 1272 ? 12.348 -26.361 21.411 1.00 89.31 1272 SER A N 1
ATOM 9983 C CA . SER A 1 1272 ? 11.365 -26.892 20.472 1.00 89.31 1272 SER A CA 1
ATOM 9984 C C . SER A 1 1272 ? 10.336 -27.748 21.206 1.00 89.31 1272 SER A C 1
ATOM 9986 O O . SER A 1 1272 ? 10.647 -28.475 22.150 1.00 89.31 1272 SER A O 1
ATOM 9988 N N . ARG A 1 1273 ? 9.078 -27.678 20.775 1.00 89.25 1273 ARG A N 1
ATOM 9989 C CA . ARG A 1 1273 ? 8.024 -28.537 21.320 1.00 89.25 1273 ARG A CA 1
ATOM 9990 C C . ARG A 1 1273 ? 8.294 -30.002 20.949 1.00 89.25 1273 ARG A C 1
ATOM 9992 O O . ARG A 1 1273 ? 8.418 -30.301 19.769 1.00 89.25 1273 ARG A O 1
ATOM 9999 N N . LEU A 1 1274 ? 8.292 -30.891 21.945 1.00 89.88 1274 LEU A N 1
ATOM 10000 C CA . LEU A 1 1274 ? 8.542 -32.332 21.788 1.00 89.88 1274 LEU A CA 1
ATOM 10001 C C . LEU A 1 1274 ? 7.439 -33.158 22.456 1.00 89.88 1274 LEU A C 1
ATOM 10003 O O . LEU A 1 1274 ? 7.199 -33.025 23.663 1.00 89.88 1274 LEU A O 1
ATOM 10007 N N . SER A 1 1275 ? 6.773 -34.032 21.700 1.00 90.88 1275 SER A N 1
ATOM 10008 C CA . SER A 1 1275 ? 5.785 -34.980 22.233 1.00 90.88 1275 SER A CA 1
ATOM 10009 C C . SER A 1 1275 ? 6.392 -36.347 22.574 1.00 90.88 1275 SER A C 1
ATOM 10011 O O . SER A 1 1275 ? 7.400 -36.761 22.012 1.00 90.88 1275 SER A O 1
ATOM 10013 N N . LEU A 1 1276 ? 5.751 -37.100 23.476 1.00 90.31 1276 LEU A N 1
ATOM 10014 C CA . LEU A 1 1276 ? 6.167 -38.468 23.806 1.00 90.31 1276 LEU A CA 1
ATOM 10015 C C . LEU A 1 1276 ? 6.046 -39.399 22.590 1.00 90.31 1276 LEU A C 1
ATOM 10017 O O . LEU A 1 1276 ? 6.775 -40.377 22.504 1.00 90.31 1276 LEU A O 1
ATOM 10021 N N . ALA A 1 1277 ? 5.150 -39.099 21.647 1.00 89.44 1277 ALA A N 1
ATOM 10022 C CA . ALA A 1 1277 ? 4.993 -39.889 20.429 1.00 89.44 1277 ALA A CA 1
ATOM 10023 C C . ALA A 1 1277 ? 6.230 -39.849 19.516 1.00 89.44 1277 ALA A C 1
ATOM 10025 O O . ALA A 1 1277 ? 6.463 -40.818 18.808 1.00 89.44 1277 ALA A O 1
ATOM 10026 N N . GLU A 1 1278 ? 7.023 -38.775 19.553 1.00 87.62 1278 GLU A N 1
ATOM 10027 C CA . GLU A 1 1278 ? 8.223 -38.621 18.713 1.00 87.62 1278 GLU A CA 1
ATOM 10028 C C . GLU A 1 1278 ? 9.394 -39.508 19.170 1.00 87.62 1278 GLU A C 1
ATOM 10030 O O . GLU A 1 1278 ? 10.269 -39.819 18.372 1.00 87.62 1278 GLU A O 1
ATOM 10035 N N . VAL A 1 1279 ? 9.401 -39.965 20.432 1.00 89.50 1279 VAL A N 1
ATOM 10036 C CA . VAL A 1 1279 ? 10.471 -40.824 20.988 1.00 89.50 1279 VAL A CA 1
ATOM 10037 C C . VAL A 1 1279 ? 10.096 -42.311 21.073 1.00 89.50 1279 VAL A C 1
ATOM 10039 O O . VAL A 1 1279 ? 10.929 -43.135 21.458 1.00 89.50 1279 VAL A O 1
ATOM 10042 N N . VAL A 1 1280 ? 8.847 -42.668 20.759 1.00 89.62 1280 VAL A N 1
ATOM 10043 C CA . VAL A 1 1280 ? 8.344 -44.052 20.794 1.00 89.62 1280 VAL A CA 1
ATOM 10044 C C . VAL A 1 1280 ? 8.607 -44.725 19.448 1.00 89.62 1280 VAL A C 1
ATOM 10046 O O . VAL A 1 1280 ? 8.116 -44.262 18.426 1.00 89.62 1280 VAL A O 1
ATOM 10049 N N . ASP A 1 1281 ? 9.333 -45.843 19.470 1.00 89.50 1281 ASP A N 1
ATOM 10050 C CA . ASP A 1 1281 ? 9.588 -46.691 18.296 1.00 89.50 1281 ASP A CA 1
ATOM 10051 C C . ASP A 1 1281 ? 8.412 -47.654 18.065 1.00 89.50 1281 ASP A C 1
ATOM 10053 O O . ASP A 1 1281 ? 7.811 -47.715 16.992 1.00 89.50 1281 ASP A O 1
ATOM 10057 N N . SER A 1 1282 ? 8.017 -48.385 19.112 1.00 88.81 1282 SER A N 1
ATOM 10058 C CA . SER A 1 1282 ? 7.015 -49.448 19.016 1.00 88.81 1282 SER A CA 1
ATOM 10059 C C . SER A 1 1282 ? 6.076 -49.432 20.221 1.00 88.81 1282 SER A C 1
ATOM 10061 O O . SER A 1 1282 ? 6.500 -49.264 21.362 1.00 88.81 1282 SER A O 1
ATOM 10063 N N . LEU A 1 1283 ? 4.772 -49.603 19.982 1.00 89.12 1283 LEU A N 1
ATOM 10064 C CA . LEU A 1 1283 ? 3.766 -49.669 21.042 1.00 89.12 1283 LEU A CA 1
ATOM 10065 C C . LEU A 1 1283 ? 2.874 -50.895 20.864 1.00 89.12 1283 LEU A C 1
ATOM 10067 O O . LEU A 1 1283 ? 2.176 -51.036 19.860 1.00 89.12 1283 LEU A O 1
ATOM 10071 N N . ARG A 1 1284 ? 2.874 -51.788 21.855 1.00 91.06 1284 ARG A N 1
ATOM 10072 C CA . ARG A 1 1284 ? 2.145 -53.062 21.820 1.00 91.06 1284 ARG A CA 1
ATOM 10073 C C . ARG A 1 1284 ? 1.182 -53.158 22.993 1.00 91.06 1284 ARG A C 1
ATOM 10075 O O . ARG A 1 1284 ? 1.501 -52.780 24.116 1.00 91.06 1284 ARG A O 1
ATOM 10082 N N . VAL A 1 1285 ? -0.012 -53.684 22.728 1.00 90.44 1285 VAL A N 1
ATOM 10083 C CA . VAL A 1 1285 ? -1.047 -53.907 23.745 1.00 90.44 1285 VAL A CA 1
ATOM 10084 C C . VAL A 1 1285 ? -1.472 -55.371 23.715 1.00 90.44 1285 VAL A C 1
ATOM 10086 O O . VAL A 1 1285 ? -2.132 -55.811 22.775 1.00 90.44 1285 VAL A O 1
ATOM 10089 N N . HIS A 1 1286 ? -1.136 -56.127 24.756 1.00 90.44 1286 HIS A N 1
ATOM 10090 C CA . HIS A 1 1286 ? -1.553 -57.517 24.915 1.00 90.44 1286 HIS A CA 1
ATOM 10091 C C . HIS A 1 1286 ? -2.753 -57.606 25.858 1.00 90.44 1286 HIS A C 1
ATOM 10093 O O . HIS A 1 1286 ? -2.652 -57.328 27.050 1.00 90.44 1286 HIS A O 1
ATOM 10099 N N . GLU A 1 1287 ? -3.907 -58.018 25.338 1.00 88.00 1287 GLU A N 1
ATOM 10100 C CA . GLU A 1 1287 ? -5.084 -58.296 26.161 1.00 88.00 1287 GLU A CA 1
ATOM 10101 C C . GLU A 1 1287 ? -5.142 -59.776 26.531 1.00 88.00 1287 GLU A C 1
ATOM 10103 O O . GLU A 1 1287 ? -5.106 -60.653 25.667 1.00 88.00 1287 GLU A O 1
ATOM 10108 N N . ARG A 1 1288 ? -5.306 -60.058 27.822 1.00 89.25 1288 ARG A N 1
ATOM 10109 C CA . ARG A 1 1288 ? -5.529 -61.410 28.335 1.00 89.25 1288 ARG A CA 1
ATOM 10110 C C . ARG A 1 1288 ? -6.610 -61.420 29.402 1.00 89.25 1288 ARG A C 1
ATOM 10112 O O . ARG A 1 1288 ? -6.794 -60.462 30.149 1.00 89.25 1288 ARG A O 1
ATOM 10119 N N . ILE A 1 1289 ? -7.304 -62.545 29.505 1.00 84.44 1289 ILE A N 1
ATOM 10120 C CA . ILE A 1 1289 ? -8.239 -62.807 30.596 1.00 84.44 1289 ILE A CA 1
ATOM 10121 C C . ILE A 1 1289 ? -7.533 -63.749 31.559 1.00 84.44 1289 ILE A C 1
ATOM 10123 O O . ILE A 1 1289 ? -7.203 -64.875 31.195 1.00 84.44 1289 ILE A O 1
ATOM 10127 N N . SER A 1 1290 ? -7.300 -63.293 32.783 1.00 76.19 1290 SER A N 1
ATOM 10128 C CA . SER A 1 1290 ? -6.720 -64.119 33.843 1.00 76.19 1290 SER A CA 1
ATOM 10129 C C . SER A 1 1290 ? -7.648 -64.134 35.050 1.00 76.19 1290 SER A C 1
ATOM 10131 O O . SER A 1 1290 ? -8.469 -63.232 35.234 1.00 76.19 1290 SER A O 1
ATOM 10133 N N . SER A 1 1291 ? -7.521 -65.159 35.893 1.00 66.44 1291 SER A N 1
ATOM 10134 C CA . SER A 1 1291 ? -8.080 -65.091 37.240 1.00 66.44 1291 SER A CA 1
ATOM 10135 C C . SER A 1 1291 ? -7.296 -64.013 37.991 1.00 66.44 1291 SER A C 1
ATOM 10137 O O . SER A 1 1291 ? -6.099 -64.174 38.223 1.00 66.44 1291 SER A O 1
ATOM 10139 N N . GLY A 1 1292 ? -7.945 -62.888 38.291 1.00 59.44 1292 GLY A N 1
ATOM 10140 C CA . GLY A 1 1292 ? -7.343 -61.791 39.044 1.00 59.44 1292 GLY A CA 1
ATOM 10141 C C . GLY A 1 1292 ? -7.108 -62.181 40.505 1.00 59.44 1292 GLY A C 1
ATOM 10142 O O . GLY A 1 1292 ? -7.479 -63.279 40.935 1.00 59.44 1292 GLY A O 1
ATOM 10143 N N . SER A 1 1293 ? -6.539 -61.258 41.284 1.00 61.25 1293 SER A N 1
ATOM 10144 C CA . SER A 1 1293 ? -6.142 -61.419 42.697 1.00 61.25 1293 SER A CA 1
ATOM 10145 C C . SER A 1 1293 ? -7.283 -61.714 43.701 1.00 61.25 1293 SER A C 1
ATOM 10147 O O . SER A 1 1293 ? -7.134 -61.458 44.889 1.00 61.25 1293 SER A O 1
ATOM 10149 N N . GLY A 1 1294 ? -8.419 -62.276 43.269 1.00 61.31 1294 GLY A N 1
ATOM 10150 C CA . GLY A 1 1294 ? -9.589 -62.553 44.111 1.00 61.31 1294 GLY A CA 1
ATOM 10151 C C . GLY A 1 1294 ? -10.544 -63.635 43.589 1.00 61.31 1294 GLY A C 1
ATOM 10152 O O . GLY A 1 1294 ? -11.736 -63.554 43.856 1.00 61.31 1294 GLY A O 1
ATOM 10153 N N . ARG A 1 1295 ? -10.074 -64.630 42.815 1.00 58.47 1295 ARG A N 1
ATOM 10154 C CA . ARG A 1 1295 ? -10.902 -65.678 42.148 1.00 58.47 1295 ARG A CA 1
ATOM 10155 C C . ARG A 1 1295 ? -11.938 -65.170 41.120 1.00 58.47 1295 ARG A C 1
ATOM 10157 O O . ARG A 1 1295 ? -12.557 -65.990 40.447 1.00 58.47 1295 ARG A O 1
ATOM 10164 N N . ALA A 1 1296 ? -12.090 -63.859 40.930 1.00 66.44 1296 ALA A N 1
ATOM 10165 C CA . ALA A 1 1296 ? -12.849 -63.274 39.825 1.00 66.44 1296 ALA A CA 1
ATOM 10166 C C . ALA A 1 1296 ? -11.990 -63.197 38.550 1.00 66.44 1296 ALA A C 1
ATOM 10168 O O . ALA A 1 1296 ? -10.799 -62.881 38.603 1.00 66.44 1296 ALA A O 1
ATOM 10169 N N . LYS A 1 1297 ? -12.585 -63.482 37.387 1.00 76.25 1297 LYS A N 1
ATOM 10170 C CA . LYS A 1 1297 ? -11.920 -63.269 36.093 1.00 76.25 1297 LYS A CA 1
ATOM 10171 C C . LYS A 1 1297 ? -11.821 -61.762 35.831 1.00 76.25 1297 LYS A C 1
ATOM 10173 O O . LYS A 1 1297 ? -12.819 -61.064 35.977 1.00 76.25 1297 LYS A O 1
ATOM 10178 N N . ALA A 1 1298 ? -10.652 -61.275 35.426 1.00 82.00 1298 ALA A N 1
ATOM 10179 C CA . ALA A 1 1298 ? -10.415 -59.874 35.076 1.00 82.00 1298 ALA A CA 1
ATOM 10180 C C . ALA A 1 1298 ? -9.811 -59.769 33.668 1.00 82.00 1298 ALA A C 1
ATOM 10182 O O . ALA A 1 1298 ? -9.111 -60.683 33.217 1.00 82.00 1298 ALA A O 1
ATOM 10183 N N . LYS A 1 1299 ? -10.079 -58.658 32.975 1.00 85.56 1299 LYS A N 1
ATOM 10184 C CA . LYS A 1 1299 ? -9.399 -58.297 31.726 1.00 85.56 1299 LYS A CA 1
ATOM 10185 C C . LYS A 1 1299 ? -8.135 -57.524 32.071 1.00 85.56 1299 LYS A C 1
ATOM 10187 O O . LYS A 1 1299 ? -8.206 -56.479 32.711 1.00 85.56 1299 LYS A O 1
ATOM 10192 N N . ILE A 1 1300 ? -6.995 -58.050 31.652 1.00 88.44 1300 ILE A N 1
ATOM 10193 C CA . ILE A 1 1300 ? -5.680 -57.459 31.876 1.00 88.44 1300 ILE A CA 1
ATOM 10194 C C . ILE A 1 1300 ? -5.147 -56.992 30.522 1.00 88.44 1300 ILE A C 1
ATOM 10196 O O . ILE A 1 1300 ? -5.123 -57.776 29.573 1.00 88.44 1300 ILE A O 1
ATOM 10200 N N . TYR A 1 1301 ? -4.726 -55.734 30.445 1.00 90.00 1301 TYR A N 1
ATOM 10201 C CA . TYR A 1 1301 ? -4.047 -55.147 29.295 1.00 90.00 1301 TYR A CA 1
ATOM 10202 C C . TYR A 1 1301 ? -2.595 -54.877 29.674 1.00 90.00 1301 TYR A C 1
ATOM 10204 O O . TYR A 1 1301 ? -2.323 -54.050 30.538 1.00 90.00 1301 TYR A O 1
ATOM 10212 N N . ASP A 1 1302 ? -1.674 -55.583 29.039 1.00 90.94 1302 ASP A N 1
ATOM 10213 C CA . ASP A 1 1302 ? -0.237 -55.377 29.161 1.00 90.94 1302 ASP A CA 1
ATOM 10214 C C . ASP A 1 1302 ? 0.218 -54.434 28.033 1.00 90.94 1302 ASP A C 1
ATOM 10216 O O . ASP A 1 1302 ? 0.145 -54.788 26.858 1.00 90.94 1302 ASP A O 1
ATOM 10220 N N . LEU A 1 1303 ? 0.628 -53.217 28.386 1.00 91.25 1303 LEU A N 1
ATOM 10221 C CA . LEU A 1 1303 ? 1.179 -52.203 27.487 1.00 91.25 1303 LEU A CA 1
ATOM 10222 C C . LEU A 1 1303 ? 2.702 -52.328 27.491 1.00 91.25 1303 LEU A C 1
ATOM 10224 O O . LEU A 1 1303 ? 3.319 -52.193 28.546 1.00 91.25 1303 LEU A O 1
ATOM 10228 N N . GLU A 1 1304 ? 3.300 -52.551 26.330 1.00 90.94 1304 GLU A N 1
ATOM 10229 C CA . GLU A 1 1304 ? 4.748 -52.525 26.122 1.00 90.94 1304 GLU A CA 1
ATOM 10230 C C . GLU A 1 1304 ? 5.072 -51.355 25.191 1.00 90.94 1304 GLU A C 1
ATOM 10232 O O . GLU A 1 1304 ? 4.556 -51.281 24.077 1.00 90.94 1304 GLU A O 1
ATOM 10237 N N . ILE A 1 1305 ? 5.860 -50.403 25.684 1.00 90.69 1305 ILE A N 1
ATOM 10238 C CA . ILE A 1 1305 ? 6.295 -49.213 24.952 1.00 90.69 1305 ILE A CA 1
ATOM 10239 C C . ILE A 1 1305 ? 7.802 -49.331 24.773 1.00 90.69 1305 ILE A C 1
ATOM 10241 O O . ILE A 1 1305 ? 8.532 -49.281 25.764 1.00 90.69 1305 ILE A O 1
ATOM 10245 N N . ASP A 1 1306 ? 8.244 -49.476 23.534 1.00 90.50 1306 ASP A N 1
ATOM 10246 C CA . ASP A 1 1306 ? 9.646 -49.456 23.142 1.00 90.50 1306 ASP A CA 1
ATOM 10247 C C . ASP A 1 1306 ? 9.996 -48.053 22.632 1.00 90.50 1306 ASP A C 1
ATOM 10249 O O . ASP A 1 1306 ? 9.282 -47.479 21.808 1.00 90.50 1306 ASP A O 1
ATOM 10253 N N . PHE A 1 1307 ? 11.080 -47.486 23.145 1.00 90.69 1307 PHE A N 1
ATOM 10254 C CA . PHE A 1 1307 ? 11.628 -46.199 22.720 1.00 90.69 1307 PHE A CA 1
ATOM 10255 C C . PHE A 1 1307 ? 12.794 -46.425 21.760 1.00 90.69 1307 PHE A C 1
ATOM 10257 O O . PHE A 1 1307 ? 13.434 -47.483 21.797 1.00 90.69 1307 PHE A O 1
ATOM 10264 N N . PHE A 1 1308 ? 13.119 -45.407 20.960 1.00 88.44 1308 PHE A N 1
ATOM 10265 C CA . PHE A 1 1308 ? 14.362 -45.401 20.185 1.00 88.44 1308 PHE A CA 1
ATOM 10266 C C . PHE A 1 1308 ? 15.587 -45.618 21.096 1.00 88.44 1308 PHE A C 1
ATOM 10268 O O . PHE A 1 1308 ? 15.512 -45.398 22.311 1.00 88.44 1308 PHE A O 1
ATOM 10275 N N . PRO A 1 1309 ? 16.734 -46.079 20.569 1.00 85.94 1309 PRO A N 1
ATOM 10276 C CA . PRO A 1 1309 ? 17.970 -46.149 21.337 1.00 85.94 1309 PRO A CA 1
ATOM 10277 C C . PRO A 1 1309 ? 18.277 -44.816 22.051 1.00 85.94 1309 PRO A C 1
ATOM 10279 O O . PRO A 1 1309 ? 18.167 -43.759 21.430 1.00 85.94 1309 PRO A O 1
ATOM 10282 N N . PRO A 1 1310 ? 18.703 -44.834 23.331 1.00 83.19 1310 PRO A N 1
ATOM 10283 C CA . PRO A 1 1310 ? 18.990 -43.609 24.075 1.00 83.19 1310 PRO A CA 1
ATOM 10284 C C . PRO A 1 1310 ? 19.981 -42.667 23.417 1.00 83.19 1310 PRO A C 1
ATOM 10286 O O . PRO A 1 1310 ? 19.852 -41.460 23.557 1.00 83.19 1310 PRO A O 1
ATOM 10289 N N . GLU A 1 1311 ? 20.955 -43.202 22.694 1.00 84.38 1311 GLU A N 1
ATOM 10290 C CA . GLU A 1 1311 ? 21.952 -42.413 21.971 1.00 84.38 1311 GLU A CA 1
ATOM 10291 C C . GLU A 1 1311 ? 21.301 -41.531 20.890 1.00 84.38 1311 GLU A C 1
ATOM 10293 O O . GLU A 1 1311 ? 21.655 -40.365 20.768 1.00 84.38 1311 GLU A O 1
ATOM 10298 N N . GLU A 1 1312 ? 20.275 -42.032 20.198 1.00 84.69 1312 GLU A N 1
ATOM 10299 C CA . GLU A 1 1312 ? 19.594 -41.321 19.111 1.00 84.69 1312 GLU A CA 1
ATOM 10300 C C . GLU A 1 1312 ? 18.698 -40.195 19.636 1.00 84.69 1312 GLU A C 1
ATOM 10302 O O . GLU A 1 1312 ? 18.857 -39.037 19.251 1.00 84.69 1312 GLU A O 1
ATOM 10307 N N . TYR A 1 1313 ? 17.779 -40.492 20.565 1.00 86.25 1313 TYR A N 1
ATOM 10308 C CA . TYR A 1 1313 ? 16.842 -39.466 21.037 1.00 86.25 1313 TYR A CA 1
ATOM 10309 C C . TYR A 1 1313 ? 17.508 -38.408 21.934 1.00 86.25 1313 TYR A C 1
ATOM 10311 O O . TYR A 1 1313 ? 17.016 -37.281 22.017 1.00 86.25 1313 TYR A O 1
ATOM 10319 N N . THR A 1 1314 ? 18.617 -38.738 22.613 1.00 85.31 1314 THR A N 1
ATOM 10320 C CA . THR A 1 1314 ? 19.369 -37.758 23.422 1.00 85.31 1314 THR A CA 1
ATOM 10321 C C . THR A 1 1314 ? 20.135 -36.775 22.537 1.00 85.31 1314 THR A C 1
ATOM 10323 O O . THR A 1 1314 ? 20.196 -35.590 22.867 1.00 85.31 1314 THR A O 1
ATOM 10326 N N . GLU A 1 1315 ? 20.668 -37.226 21.398 1.00 84.69 1315 GLU A N 1
ATOM 10327 C CA . GLU A 1 1315 ? 21.336 -36.369 20.414 1.00 84.69 1315 GLU A CA 1
ATOM 10328 C C . GLU A 1 1315 ? 20.334 -35.550 19.586 1.00 84.69 1315 GLU A C 1
ATOM 10330 O O . GLU A 1 1315 ? 20.541 -34.351 19.344 1.00 84.69 1315 GLU A O 1
ATOM 10335 N N . GLU A 1 1316 ? 19.219 -36.162 19.180 1.00 81.75 1316 GLU A N 1
ATOM 10336 C CA . GLU A 1 1316 ? 18.261 -35.496 18.306 1.00 81.75 1316 GLU A CA 1
ATOM 10337 C C . GLU A 1 1316 ? 17.428 -34.426 19.009 1.00 81.75 1316 GLU A C 1
ATOM 10339 O O . GLU A 1 1316 ? 17.273 -33.328 18.472 1.00 81.75 1316 GLU A O 1
ATOM 10344 N N . TYR A 1 1317 ? 16.976 -34.695 20.233 1.00 85.44 1317 TYR A N 1
ATOM 10345 C CA . TYR A 1 1317 ? 16.047 -33.816 20.947 1.00 85.44 1317 TYR A CA 1
ATOM 10346 C C . TYR A 1 1317 ? 16.643 -33.135 22.185 1.00 85.44 1317 TYR A C 1
ATOM 10348 O O . TYR A 1 1317 ? 15.951 -32.388 22.872 1.00 85.44 1317 TYR A O 1
ATOM 10356 N N . ALA A 1 1318 ? 17.922 -33.379 22.495 1.00 85.25 1318 ALA A N 1
ATOM 10357 C CA . ALA A 1 1318 ? 18.593 -32.825 23.675 1.00 85.25 1318 ALA A CA 1
ATOM 10358 C C . ALA A 1 1318 ? 17.859 -33.120 25.011 1.00 85.25 1318 ALA A C 1
ATOM 10360 O O . ALA A 1 1318 ? 17.828 -32.275 25.907 1.00 85.25 1318 ALA A O 1
ATOM 10361 N N . ILE A 1 1319 ? 17.273 -34.318 25.153 1.00 87.50 1319 ILE A N 1
ATOM 10362 C CA . ILE A 1 1319 ? 16.596 -34.804 26.378 1.00 87.50 1319 ILE A CA 1
ATOM 10363 C C . ILE A 1 1319 ? 17.447 -35.817 27.154 1.00 87.50 1319 ILE A C 1
ATOM 10365 O O . ILE A 1 1319 ? 18.365 -36.413 26.598 1.00 87.50 1319 ILE A O 1
ATOM 10369 N N . GLN A 1 1320 ? 17.123 -36.060 28.429 1.00 85.06 1320 GLN A N 1
ATOM 10370 C CA . GLN A 1 1320 ? 17.704 -37.133 29.248 1.00 85.06 1320 GLN A CA 1
ATOM 10371 C C . GLN A 1 1320 ? 16.721 -38.303 29.431 1.00 85.06 1320 GLN A C 1
ATOM 10373 O O . GLN A 1 1320 ? 15.504 -38.151 29.334 1.00 85.06 1320 GLN A O 1
ATOM 10378 N N . ILE A 1 1321 ? 17.234 -39.492 29.775 1.00 85.31 1321 ILE A N 1
ATOM 10379 C CA . ILE A 1 1321 ? 16.397 -40.685 30.048 1.00 85.31 1321 ILE A CA 1
ATOM 10380 C C . ILE A 1 1321 ? 15.402 -40.420 31.197 1.00 85.31 1321 ILE A C 1
ATOM 10382 O O . ILE A 1 1321 ? 14.283 -40.936 31.207 1.00 85.31 1321 ILE A O 1
ATOM 10386 N N . GLU A 1 1322 ? 15.794 -39.588 32.164 1.00 84.00 1322 GLU A N 1
ATOM 10387 C CA . GLU A 1 1322 ? 14.958 -39.205 33.304 1.00 84.00 1322 GLU A CA 1
ATOM 10388 C C . GLU A 1 1322 ? 13.737 -38.368 32.899 1.00 84.00 1322 GLU A C 1
ATOM 10390 O O . GLU A 1 1322 ? 12.682 -38.493 33.528 1.00 84.00 1322 GLU A O 1
ATOM 10395 N N . ASP A 1 1323 ? 13.841 -37.570 31.833 1.00 85.50 1323 ASP A N 1
ATOM 10396 C CA . ASP A 1 1323 ? 12.743 -36.728 31.349 1.00 85.50 1323 ASP A CA 1
ATOM 10397 C C . ASP A 1 1323 ? 11.606 -37.593 30.793 1.00 85.50 1323 ASP A C 1
ATOM 10399 O O . ASP A 1 1323 ? 10.425 -37.340 31.056 1.00 85.50 1323 ASP A O 1
ATOM 10403 N N . ILE A 1 1324 ? 11.956 -38.694 30.118 1.00 86.88 1324 ILE A N 1
ATOM 10404 C CA . ILE A 1 1324 ? 10.996 -39.690 29.626 1.00 86.88 1324 ILE A CA 1
ATOM 10405 C C . ILE A 1 1324 ? 10.267 -40.339 30.806 1.00 86.88 1324 ILE A C 1
ATOM 10407 O O . ILE A 1 1324 ? 9.037 -40.416 30.811 1.00 86.88 1324 ILE A O 1
ATOM 10411 N N . LEU A 1 1325 ? 11.000 -40.754 31.847 1.00 85.62 1325 LEU A N 1
ATOM 10412 C CA . LEU A 1 1325 ? 10.405 -41.363 33.040 1.00 85.62 1325 LEU A CA 1
ATOM 10413 C C . LEU A 1 1325 ? 9.441 -40.402 33.753 1.00 85.62 1325 LEU A C 1
ATOM 10415 O O . LEU A 1 1325 ? 8.319 -40.796 34.083 1.00 85.62 1325 LEU A O 1
ATOM 10419 N N . LYS A 1 1326 ? 9.845 -39.141 33.946 1.00 86.44 1326 LYS A N 1
ATOM 10420 C CA . LYS A 1 1326 ? 8.989 -38.094 34.528 1.00 86.44 1326 LYS A CA 1
ATOM 10421 C C . LYS A 1 1326 ? 7.733 -37.873 33.687 1.00 86.44 1326 LYS A C 1
ATOM 10423 O O . LYS A 1 1326 ? 6.633 -37.803 34.235 1.00 86.44 1326 LYS A O 1
ATOM 10428 N N . THR A 1 1327 ? 7.872 -37.829 32.363 1.00 87.88 1327 THR A N 1
ATOM 10429 C CA . THR A 1 1327 ? 6.748 -37.632 31.434 1.00 87.88 1327 THR A CA 1
ATOM 10430 C C . THR A 1 1327 ? 5.765 -38.796 31.486 1.00 87.88 1327 THR A C 1
ATOM 10432 O O . THR A 1 1327 ? 4.548 -38.584 31.542 1.00 87.88 1327 THR A O 1
ATOM 10435 N N . LEU A 1 1328 ? 6.277 -40.029 31.539 1.00 87.94 1328 LEU A N 1
ATOM 10436 C CA . LEU A 1 1328 ? 5.460 -41.231 31.670 1.00 87.94 1328 LEU A CA 1
ATOM 10437 C C . LEU A 1 1328 ? 4.616 -41.198 32.954 1.00 87.94 1328 LEU A C 1
ATOM 10439 O O . LEU A 1 1328 ? 3.415 -41.468 32.913 1.00 87.94 1328 LEU A O 1
ATOM 10443 N N . GLN A 1 1329 ? 5.230 -40.820 34.078 1.00 85.19 1329 GLN A N 1
ATOM 10444 C CA . GLN A 1 1329 ? 4.593 -40.805 35.398 1.00 85.19 1329 GLN A CA 1
ATOM 10445 C C . GLN A 1 1329 ? 3.588 -39.659 35.570 1.00 85.19 1329 GLN A C 1
ATOM 10447 O O . GLN A 1 1329 ? 2.461 -39.882 36.017 1.00 85.19 1329 GLN A O 1
ATOM 10452 N N . ASN A 1 1330 ? 3.999 -38.438 35.223 1.00 86.56 1330 ASN A N 1
ATOM 10453 C CA . ASN A 1 1330 ? 3.276 -37.218 35.583 1.00 86.56 1330 ASN A CA 1
ATOM 10454 C C . ASN A 1 1330 ? 2.289 -36.763 34.510 1.00 86.56 1330 ASN A C 1
ATOM 10456 O O . ASN A 1 1330 ? 1.298 -36.112 34.839 1.00 86.56 1330 ASN A O 1
ATOM 10460 N N . THR A 1 1331 ? 2.523 -37.118 33.244 1.00 88.12 1331 THR A N 1
ATOM 10461 C CA . THR A 1 1331 ? 1.712 -36.632 32.120 1.00 88.12 1331 THR A CA 1
ATOM 10462 C C . THR A 1 1331 ? 0.973 -37.772 31.425 1.00 88.12 1331 THR A C 1
ATOM 10464 O O . THR A 1 1331 ? -0.250 -37.711 31.284 1.00 88.12 1331 THR A O 1
ATOM 10467 N N . PHE A 1 1332 ? 1.680 -38.832 31.027 1.00 91.31 1332 PHE A N 1
ATOM 10468 C CA . PHE A 1 1332 ? 1.126 -39.891 30.179 1.00 91.31 1332 PHE A CA 1
ATOM 10469 C C . PHE A 1 1332 ? 0.133 -40.804 30.906 1.00 91.31 1332 PHE A C 1
ATOM 10471 O O . PHE A 1 1332 ? -1.014 -40.894 30.472 1.00 91.31 1332 PHE A O 1
ATOM 10478 N N . VAL A 1 1333 ? 0.517 -41.440 32.023 1.00 89.44 1333 VAL A N 1
ATOM 10479 C CA . VAL A 1 1333 ? -0.386 -42.321 32.796 1.00 89.44 1333 VAL A CA 1
ATOM 10480 C C . VAL A 1 1333 ? -1.669 -41.593 33.242 1.00 89.44 1333 VAL A C 1
ATOM 10482 O O . VAL A 1 1333 ? -2.754 -42.112 32.959 1.00 89.44 1333 VAL A O 1
ATOM 10485 N N . PRO A 1 1334 ? -1.618 -40.387 33.851 1.00 89.12 1334 PRO A N 1
ATOM 10486 C CA . PRO A 1 1334 ? -2.829 -39.628 34.182 1.00 89.12 1334 PRO A CA 1
ATOM 10487 C C . PRO A 1 1334 ? -3.745 -39.374 32.982 1.00 89.12 1334 PRO A C 1
ATOM 10489 O O . PRO A 1 1334 ? -4.970 -39.496 33.089 1.00 89.12 1334 PRO A O 1
ATOM 10492 N N . ARG A 1 1335 ? -3.172 -39.009 31.828 1.00 89.31 1335 ARG A N 1
ATOM 10493 C CA . ARG A 1 1335 ? -3.950 -38.768 30.606 1.00 89.31 1335 ARG A CA 1
ATOM 10494 C C . ARG A 1 1335 ? -4.547 -40.056 30.060 1.00 89.31 1335 ARG A C 1
ATOM 10496 O O . ARG A 1 1335 ? -5.724 -40.051 29.706 1.00 89.31 1335 ARG A O 1
ATOM 10503 N N . LEU A 1 1336 ? -3.787 -41.148 30.060 1.00 90.94 1336 LEU A N 1
ATOM 10504 C CA . LEU A 1 1336 ? -4.254 -42.460 29.631 1.00 90.94 1336 LEU A CA 1
ATOM 10505 C C . LEU A 1 1336 ? -5.444 -42.921 30.480 1.00 90.94 1336 LEU A C 1
ATOM 10507 O O . LEU A 1 1336 ? -6.489 -43.238 29.922 1.00 90.94 1336 LEU A O 1
ATOM 10511 N N . VAL A 1 1337 ? -5.344 -42.861 31.812 1.00 89.62 1337 VAL A N 1
ATOM 10512 C CA . VAL A 1 1337 ? -6.445 -43.238 32.719 1.00 89.62 1337 VAL A CA 1
ATOM 10513 C C . VAL A 1 1337 ? -7.671 -42.336 32.526 1.00 89.62 1337 VAL A C 1
ATOM 10515 O O . VAL A 1 1337 ? -8.808 -42.807 32.546 1.00 89.62 1337 VAL A O 1
ATOM 10518 N N . LYS A 1 1338 ? -7.478 -41.030 32.289 1.00 89.19 1338 LYS A N 1
ATOM 10519 C CA . LYS A 1 1338 ? -8.591 -40.115 31.984 1.00 89.19 1338 LYS A CA 1
ATOM 10520 C C . LYS A 1 1338 ? -9.301 -40.501 30.681 1.00 89.19 1338 LYS A C 1
ATOM 10522 O O . LYS A 1 1338 ? -10.532 -40.521 30.651 1.00 89.19 1338 LYS A O 1
ATOM 10527 N N . LEU A 1 1339 ? -8.542 -40.809 29.626 1.00 90.19 1339 LEU A N 1
ATOM 10528 C CA . LEU A 1 1339 ? -9.075 -41.224 28.326 1.00 90.19 1339 LEU A CA 1
ATOM 10529 C C . LEU A 1 1339 ? -9.800 -42.574 28.417 1.00 90.19 1339 LEU A C 1
ATOM 10531 O O . LEU A 1 1339 ? -10.911 -42.698 27.901 1.00 90.19 1339 LEU A O 1
ATOM 10535 N N . THR A 1 1340 ? -9.241 -43.557 29.130 1.00 87.94 1340 THR A N 1
ATOM 10536 C CA . THR A 1 1340 ? -9.900 -44.858 29.317 1.00 87.94 1340 THR A CA 1
ATOM 10537 C C . THR A 1 1340 ? -11.179 -44.736 30.141 1.00 87.94 1340 THR A C 1
ATOM 10539 O O . THR A 1 1340 ? -12.198 -45.304 29.750 1.00 87.94 1340 THR A O 1
ATOM 10542 N N . ARG A 1 1341 ? -11.193 -43.947 31.226 1.00 87.62 1341 ARG A N 1
ATOM 10543 C CA . ARG A 1 1341 ? -12.411 -43.686 32.019 1.00 87.62 1341 ARG A CA 1
ATOM 10544 C C . ARG A 1 1341 ? -13.504 -42.994 31.202 1.00 87.62 1341 ARG A C 1
ATOM 10546 O O . ARG A 1 1341 ? -14.669 -43.377 31.310 1.00 87.62 1341 ARG A O 1
ATOM 10553 N N . ALA A 1 1342 ? -13.151 -41.996 30.389 1.00 86.38 1342 ALA A N 1
ATOM 10554 C CA . ALA A 1 1342 ? -14.105 -41.300 29.525 1.00 86.38 1342 ALA A CA 1
ATOM 10555 C C . ALA A 1 1342 ? -14.736 -42.250 28.491 1.00 86.38 1342 ALA A C 1
ATOM 10557 O O . ALA A 1 1342 ? -15.960 -42.271 28.344 1.00 86.38 1342 ALA A O 1
ATOM 10558 N N . GLU A 1 1343 ? -13.926 -43.096 27.848 1.00 84.81 1343 GLU A N 1
ATOM 10559 C CA . GLU A 1 1343 ? -14.404 -44.079 26.869 1.00 84.81 1343 GLU A CA 1
ATOM 10560 C C . GLU A 1 1343 ? -15.248 -45.186 27.522 1.00 84.81 1343 GLU A C 1
ATOM 10562 O O . GLU A 1 1343 ? -16.285 -45.580 26.987 1.00 84.81 1343 GLU A O 1
ATOM 10567 N N . LEU A 1 1344 ? -14.875 -45.650 28.719 1.00 84.38 1344 LEU A N 1
ATOM 10568 C CA . LEU A 1 1344 ? -15.679 -46.603 29.489 1.00 84.38 1344 LEU A CA 1
ATOM 10569 C C . LEU A 1 1344 ? -17.037 -46.017 29.885 1.00 84.38 1344 LEU A C 1
ATOM 10571 O O . LEU A 1 1344 ? -18.051 -46.710 29.776 1.00 84.38 1344 LEU A O 1
ATOM 10575 N N . LYS A 1 1345 ? -17.084 -44.744 30.300 1.00 83.19 1345 LYS A N 1
ATOM 10576 C CA . LYS A 1 1345 ? -18.339 -44.044 30.614 1.00 83.19 1345 LYS A CA 1
ATOM 10577 C C . LYS A 1 1345 ? -19.238 -43.945 29.379 1.00 83.19 1345 LYS A C 1
ATOM 10579 O O . LYS A 1 1345 ? -20.427 -44.244 29.483 1.00 83.19 1345 LYS A O 1
ATOM 10584 N N . ARG A 1 1346 ? -18.669 -43.606 28.216 1.00 81.06 1346 ARG A N 1
ATOM 10585 C CA . ARG A 1 1346 ? -19.383 -43.558 26.930 1.00 81.06 1346 ARG A CA 1
ATOM 10586 C C . ARG A 1 1346 ? -19.954 -44.927 26.547 1.00 81.06 1346 ARG A C 1
ATOM 10588 O O . ARG A 1 1346 ? -21.158 -45.045 26.351 1.00 81.06 1346 ARG A O 1
ATOM 10595 N N . ARG A 1 1347 ? -19.133 -45.985 26.555 1.00 76.69 1347 ARG A N 1
ATOM 10596 C CA . ARG A 1 1347 ? -19.578 -47.349 26.200 1.00 76.69 1347 ARG A CA 1
ATOM 10597 C C . ARG A 1 1347 ? -20.570 -47.948 27.193 1.00 76.69 1347 ARG A C 1
ATOM 10599 O O . ARG A 1 1347 ? -21.414 -48.751 26.809 1.00 76.69 1347 ARG A O 1
ATOM 10606 N N . THR A 1 1348 ? -20.477 -47.596 28.473 1.00 74.12 1348 THR A N 1
ATOM 10607 C CA . THR A 1 1348 ? -21.449 -48.054 29.480 1.00 74.12 1348 THR A CA 1
ATOM 10608 C C . THR A 1 1348 ? -22.804 -47.381 29.268 1.00 74.12 1348 THR A C 1
ATOM 10610 O O . THR A 1 1348 ? -23.818 -48.073 29.320 1.00 74.12 1348 THR A O 1
ATOM 10613 N N . ALA A 1 1349 ? -22.819 -46.080 28.947 1.00 69.94 1349 ALA A N 1
ATOM 10614 C CA . ALA A 1 1349 ? -24.038 -45.372 28.554 1.00 69.94 1349 ALA A CA 1
ATOM 10615 C C . ALA A 1 1349 ? -24.659 -45.978 27.280 1.00 69.94 1349 ALA A C 1
ATOM 10617 O O . ALA A 1 1349 ? -25.869 -46.176 27.233 1.00 69.94 1349 ALA A O 1
ATOM 10618 N N . GLU A 1 1350 ? -23.841 -46.376 26.299 1.00 65.69 1350 GLU A N 1
ATOM 10619 C CA . GLU A 1 1350 ? -24.299 -47.101 25.100 1.00 65.69 1350 GLU A CA 1
ATOM 10620 C C . GLU A 1 1350 ? -24.888 -48.485 25.432 1.00 65.69 1350 GLU A C 1
ATOM 10622 O O . GLU A 1 1350 ? -25.893 -48.884 24.855 1.00 65.69 1350 GLU A O 1
ATOM 10627 N N . LYS A 1 1351 ? -24.312 -49.227 26.390 1.00 62.56 1351 LYS A N 1
ATOM 10628 C CA . LYS A 1 1351 ? -24.766 -50.588 26.743 1.00 62.56 1351 LYS A CA 1
ATOM 10629 C C . LYS A 1 1351 ? -26.065 -50.603 27.561 1.00 62.56 1351 LYS A C 1
ATOM 10631 O O . LYS A 1 1351 ? -26.818 -51.568 27.473 1.00 62.56 1351 LYS A O 1
ATOM 10636 N N . SER A 1 1352 ? -26.323 -49.561 28.360 1.00 58.56 1352 SER A N 1
ATOM 10637 C CA . SER A 1 1352 ? -27.584 -49.390 29.104 1.00 58.56 1352 SER A CA 1
ATOM 10638 C C . SER A 1 1352 ? -28.739 -48.887 28.233 1.00 58.56 1352 SER A C 1
ATOM 10640 O O . SER A 1 1352 ? -29.892 -48.954 28.647 1.00 58.56 1352 SER A O 1
ATOM 10642 N N . LEU A 1 1353 ? -28.434 -48.389 27.034 1.00 47.66 1353 LEU A N 1
ATOM 10643 C CA . LEU A 1 1353 ? -29.391 -47.862 26.070 1.00 47.66 1353 LEU A CA 1
ATOM 10644 C C . LEU A 1 1353 ? -29.356 -48.741 24.820 1.00 47.66 1353 LEU A C 1
ATOM 10646 O O . LEU A 1 1353 ? -28.714 -48.415 23.826 1.00 47.66 1353 LEU A O 1
ATOM 10650 N N . SER A 1 1354 ? -30.113 -49.839 24.851 1.00 44.34 1354 SER A N 1
ATOM 10651 C CA . SER A 1 1354 ? -30.412 -50.704 23.698 1.00 44.34 1354 SER A CA 1
ATOM 10652 C C . SER A 1 1354 ? -31.209 -49.996 22.581 1.00 44.34 1354 SER A C 1
ATOM 10654 O O . SER A 1 1354 ? -31.976 -50.640 21.871 1.00 44.34 1354 SER A O 1
ATOM 10656 N N . THR A 1 1355 ? -31.063 -48.677 22.433 1.00 42.91 1355 THR A N 1
ATOM 10657 C CA . THR A 1 1355 ? -31.910 -47.831 21.587 1.00 42.91 1355 THR A CA 1
ATOM 10658 C C . THR A 1 1355 ? -31.176 -46.669 20.911 1.00 42.91 1355 THR A C 1
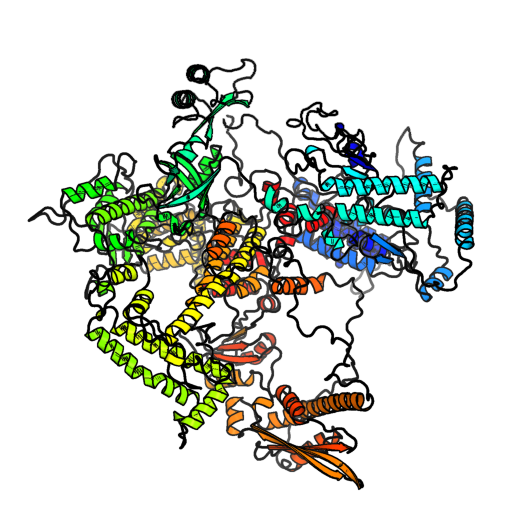ATOM 10660 O O . THR A 1 1355 ? -31.842 -45.844 20.307 1.00 42.91 1355 THR A O 1
ATOM 10663 N N . PHE A 1 1356 ? -29.840 -46.573 20.963 1.00 42.16 1356 PHE A N 1
ATOM 10664 C CA . PHE A 1 1356 ? -29.098 -45.566 20.183 1.00 42.16 1356 PHE A CA 1
ATOM 10665 C C . PHE A 1 1356 ? -27.699 -46.071 19.792 1.00 42.16 1356 PHE A C 1
ATOM 10667 O O . PHE A 1 1356 ? -26.735 -45.904 20.534 1.00 42.16 1356 PHE A O 1
ATOM 10674 N N . SER A 1 1357 ? -27.573 -46.669 18.602 1.00 39.84 1357 SER A N 1
ATOM 10675 C CA . SER A 1 1357 ? -26.283 -46.784 17.910 1.00 39.84 1357 SER A CA 1
ATOM 10676 C C . SER A 1 1357 ? -26.161 -45.597 16.961 1.00 39.84 1357 SER A C 1
ATOM 10678 O O . SER A 1 1357 ? -26.812 -45.557 15.922 1.00 39.84 1357 SER A O 1
ATOM 10680 N N . ALA A 1 1358 ? -25.319 -44.624 17.308 1.00 47.50 1358 ALA A N 1
ATOM 10681 C CA . ALA A 1 1358 ? -25.040 -43.431 16.502 1.00 47.50 1358 ALA A CA 1
ATOM 10682 C C . ALA A 1 1358 ? -24.398 -43.727 15.125 1.00 47.50 1358 ALA A C 1
ATOM 10684 O O . ALA A 1 1358 ? -24.082 -42.801 14.387 1.00 47.50 1358 ALA A O 1
ATOM 10685 N N . ALA A 1 1359 ? -24.199 -45.001 14.769 1.00 48.62 1359 ALA A N 1
ATOM 10686 C CA . ALA A 1 1359 ? -23.620 -45.418 13.496 1.00 48.62 1359 ALA A CA 1
ATOM 10687 C C . ALA A 1 1359 ? -24.651 -45.931 12.468 1.00 48.62 1359 ALA A C 1
ATOM 10689 O O . ALA A 1 1359 ? -24.274 -46.172 11.325 1.00 48.62 1359 ALA A O 1
ATOM 10690 N N . GLN A 1 1360 ? -25.934 -46.088 12.826 1.00 47.78 1360 GLN A N 1
ATOM 10691 C CA . GLN A 1 1360 ? -27.007 -46.410 11.871 1.00 47.78 1360 GLN A CA 1
ATOM 10692 C C . GLN A 1 1360 ? -28.298 -45.655 12.241 1.00 47.78 1360 GLN A C 1
ATOM 10694 O O . GLN A 1 1360 ? -28.858 -45.931 13.302 1.00 47.78 1360 GLN A O 1
ATOM 10699 N N . PRO A 1 1361 ? -28.779 -44.703 11.416 1.00 47.41 1361 PRO A N 1
ATOM 10700 C CA . PRO A 1 1361 ? -30.063 -44.043 11.648 1.00 47.41 1361 PRO A CA 1
ATOM 10701 C C . PRO A 1 1361 ? -31.231 -45.025 11.460 1.00 47.41 1361 PRO A C 1
ATOM 10703 O O . PRO A 1 1361 ? -31.136 -45.960 10.662 1.00 47.41 1361 PRO A O 1
ATOM 10706 N N . ASP A 1 1362 ? -32.341 -44.791 12.170 1.00 47.94 1362 ASP A N 1
ATOM 10707 C CA . ASP A 1 1362 ? -33.613 -45.486 11.939 1.00 47.94 1362 ASP A CA 1
ATOM 10708 C C . ASP A 1 1362 ? -34.005 -45.379 10.458 1.00 47.94 1362 ASP A C 1
ATOM 10710 O O . ASP A 1 1362 ? -34.075 -44.280 9.896 1.00 47.94 1362 ASP A O 1
ATOM 10714 N N . ILE A 1 1363 ? -34.288 -46.521 9.825 1.00 48.53 1363 ILE A N 1
ATOM 10715 C CA . ILE A 1 1363 ? -34.822 -46.580 8.460 1.00 48.53 1363 ILE A CA 1
ATOM 10716 C C . ILE A 1 1363 ? -36.139 -45.787 8.444 1.00 48.53 1363 ILE A C 1
ATOM 10718 O O . ILE A 1 1363 ? -37.159 -46.265 8.934 1.00 48.53 1363 ILE A O 1
ATOM 10722 N N . GLY A 1 1364 ? -36.113 -44.568 7.898 1.00 58.56 1364 GLY A N 1
ATOM 10723 C CA . GLY A 1 1364 ? -37.282 -43.685 7.795 1.00 58.56 1364 GLY A CA 1
ATOM 10724 C C . GLY A 1 1364 ? -37.157 -42.314 8.472 1.00 58.56 1364 GLY A C 1
ATOM 10725 O O . GLY A 1 1364 ? -38.051 -41.491 8.290 1.00 58.56 1364 GLY A O 1
ATOM 10726 N N . VAL A 1 1365 ? -36.067 -42.019 9.192 1.00 52.62 1365 VAL A N 1
ATOM 10727 C CA . VAL A 1 1365 ? -35.806 -40.678 9.750 1.00 52.62 1365 VAL A CA 1
ATOM 10728 C C . VAL A 1 1365 ? -34.556 -40.102 9.094 1.00 52.62 1365 VAL A C 1
ATOM 10730 O O . VAL A 1 1365 ? -33.455 -40.613 9.280 1.00 52.62 1365 VAL A O 1
ATOM 10733 N N . SER A 1 1366 ? -34.719 -39.036 8.305 1.00 47.03 1366 SER A N 1
ATOM 10734 C CA . SER A 1 1366 ? -33.597 -38.345 7.666 1.00 47.03 1366 SER A CA 1
ATOM 10735 C C . SER A 1 1366 ? -32.603 -37.886 8.733 1.00 47.03 1366 SER A C 1
ATOM 10737 O O . SER A 1 1366 ? -32.933 -37.021 9.552 1.00 47.03 1366 SER A O 1
ATOM 10739 N N . ALA A 1 1367 ? -31.387 -38.440 8.717 1.00 49.53 1367 ALA A N 1
ATOM 10740 C CA . ALA A 1 1367 ? -30.260 -37.836 9.409 1.00 49.53 1367 ALA A CA 1
ATOM 10741 C C . ALA A 1 1367 ? -30.179 -36.383 8.929 1.00 49.53 1367 ALA A C 1
ATOM 10743 O O . ALA A 1 1367 ? -30.161 -36.140 7.721 1.00 49.53 1367 ALA A O 1
ATOM 10744 N N . ARG A 1 1368 ? -30.242 -35.426 9.863 1.00 48.28 1368 ARG A N 1
ATOM 10745 C CA . ARG A 1 1368 ? -30.084 -33.999 9.565 1.00 48.28 1368 ARG A CA 1
ATOM 10746 C C . ARG A 1 1368 ? -28.873 -33.839 8.647 1.00 48.28 1368 ARG A C 1
ATOM 10748 O O . ARG A 1 1368 ? -27.765 -34.103 9.090 1.00 48.28 1368 ARG A O 1
ATOM 10755 N N . VAL A 1 1369 ? -29.175 -33.477 7.398 1.00 42.59 1369 VAL A N 1
ATOM 10756 C CA . VAL A 1 1369 ? -28.301 -33.041 6.305 1.00 42.59 1369 VAL A CA 1
ATOM 10757 C C . VAL A 1 1369 ? -26.875 -33.597 6.431 1.00 42.59 1369 VAL A C 1
ATOM 10759 O O . VAL A 1 1369 ? -26.014 -32.961 7.031 1.00 42.59 1369 VAL A O 1
ATOM 10762 N N . MET A 1 1370 ? -26.631 -34.785 5.846 1.00 41.44 1370 MET A N 1
ATOM 10763 C CA . MET A 1 1370 ? -25.290 -35.114 5.327 1.00 41.44 1370 MET A CA 1
ATOM 10764 C C . MET A 1 1370 ? -24.788 -33.884 4.580 1.00 41.44 1370 MET A C 1
ATOM 10766 O O . MET A 1 1370 ? -25.600 -33.303 3.868 1.00 41.44 1370 MET A O 1
ATOM 10770 N N . GLU A 1 1371 ? -23.521 -33.512 4.772 1.00 40.56 1371 GLU A N 1
ATOM 10771 C CA . GLU A 1 1371 ? -22.826 -32.388 4.134 1.00 40.56 1371 GLU A CA 1
ATOM 10772 C C . GLU A 1 1371 ? -23.091 -32.325 2.615 1.00 40.56 1371 GLU A C 1
ATOM 10774 O O . GLU A 1 1371 ? -22.262 -32.696 1.791 1.00 40.56 1371 GLU A O 1
ATOM 10779 N N . GLU A 1 1372 ? -24.263 -31.834 2.213 1.00 34.22 1372 GLU A N 1
ATOM 10780 C CA . GLU A 1 1372 ? -24.380 -31.053 1.005 1.00 34.22 1372 GLU A CA 1
ATOM 10781 C C . GLU A 1 1372 ? -23.519 -29.829 1.297 1.00 34.22 1372 GLU A C 1
ATOM 10783 O O . GLU A 1 1372 ? -23.726 -29.202 2.347 1.00 34.22 1372 GLU A O 1
ATOM 10788 N N . PRO A 1 1373 ? -22.530 -29.513 0.440 1.00 33.75 1373 PRO A N 1
ATOM 10789 C CA . PRO A 1 1373 ? -21.738 -28.308 0.609 1.00 33.75 1373 PRO A CA 1
ATOM 10790 C C . PRO A 1 1373 ? -22.746 -27.195 0.807 1.00 33.75 1373 PRO A C 1
ATOM 10792 O O . PRO A 1 1373 ? -23.635 -27.032 -0.030 1.00 33.75 1373 PRO A O 1
ATOM 10795 N N . THR A 1 1374 ? -22.687 -26.553 1.970 1.00 34.00 1374 THR A N 1
ATOM 10796 C CA . THR A 1 1374 ? -23.625 -25.536 2.419 1.00 34.00 1374 THR A CA 1
ATOM 10797 C C . THR A 1 1374 ? -23.930 -24.617 1.246 1.00 34.00 1374 THR A C 1
ATOM 10799 O O . THR A 1 1374 ? -23.149 -23.724 0.922 1.00 34.00 1374 THR A O 1
ATOM 10802 N N . ARG A 1 1375 ? -25.065 -24.856 0.568 1.00 31.09 1375 ARG A N 1
ATOM 10803 C CA . ARG A 1 1375 ? -25.626 -23.922 -0.403 1.00 31.09 1375 ARG A CA 1
ATOM 10804 C C . ARG A 1 1375 ? -25.940 -22.692 0.428 1.00 31.09 1375 ARG A C 1
ATOM 10806 O O . ARG A 1 1375 ? -26.880 -22.678 1.223 1.00 31.09 1375 ARG A O 1
ATOM 10813 N N . ARG A 1 1376 ? -24.997 -21.757 0.349 1.00 34.19 1376 ARG A N 1
ATOM 10814 C CA . ARG A 1 1376 ? -24.760 -20.651 1.266 1.00 34.19 1376 ARG A CA 1
ATOM 10815 C C . ARG A 1 1376 ? -26.065 -19.949 1.619 1.00 34.19 1376 ARG A C 1
ATOM 10817 O O . ARG A 1 1376 ? -26.692 -19.300 0.784 1.00 34.19 1376 ARG A O 1
ATOM 10824 N N . PHE A 1 1377 ? -26.453 -20.023 2.888 1.00 31.53 1377 PHE A N 1
ATOM 10825 C CA . PHE A 1 1377 ? -27.436 -19.107 3.454 1.00 31.53 1377 PHE A CA 1
ATOM 10826 C C . PHE A 1 1377 ? -26.760 -17.745 3.662 1.00 31.53 1377 PHE A C 1
ATOM 10828 O O . PHE A 1 1377 ? -26.320 -17.415 4.757 1.00 31.53 1377 PHE A O 1
ATOM 10835 N N . GLY A 1 1378 ? -26.663 -16.956 2.589 1.00 36.03 1378 GLY A N 1
ATOM 10836 C CA . GLY A 1 1378 ? -26.068 -15.620 2.627 1.00 36.03 1378 GLY A CA 1
ATOM 10837 C C . GLY A 1 1378 ? -26.003 -14.961 1.250 1.00 36.03 1378 GLY A C 1
ATOM 10838 O O . GLY A 1 1378 ? -25.051 -15.171 0.525 1.00 36.03 1378 GLY A O 1
ATOM 10839 N N . ARG A 1 1379 ? -27.037 -14.177 0.908 1.00 41.19 1379 ARG A N 1
ATOM 10840 C CA . ARG A 1 1379 ? -27.138 -13.086 -0.099 1.00 41.19 1379 ARG A CA 1
ATOM 10841 C C . ARG A 1 1379 ? -26.606 -13.231 -1.545 1.00 41.19 1379 ARG A C 1
ATOM 10843 O O . ARG A 1 1379 ? -27.051 -12.425 -2.355 1.00 41.19 1379 ARG A O 1
ATOM 10850 N N . GLU A 1 1380 ? -25.774 -14.203 -1.905 1.00 37.12 1380 GLU A N 1
ATOM 10851 C CA . GLU A 1 1380 ? -25.066 -14.223 -3.201 1.00 37.12 1380 GLU A CA 1
ATOM 10852 C C . GLU A 1 1380 ? -25.760 -15.028 -4.316 1.00 37.12 1380 GLU A C 1
ATOM 10854 O O . GLU A 1 1380 ? -25.496 -14.790 -5.485 1.00 37.12 1380 GLU A O 1
ATOM 10859 N N . ALA A 1 1381 ? -26.734 -15.892 -4.013 1.00 35.47 1381 ALA A N 1
ATOM 10860 C CA . ALA A 1 1381 ? -27.403 -16.711 -5.040 1.00 35.47 1381 ALA A CA 1
ATOM 10861 C C . ALA A 1 1381 ? -28.466 -15.973 -5.894 1.00 35.47 1381 ALA A C 1
ATOM 10863 O O . ALA A 1 1381 ? -29.042 -16.558 -6.801 1.00 35.47 1381 ALA A O 1
ATOM 10864 N N . ARG A 1 1382 ? -28.785 -14.697 -5.620 1.00 40.38 1382 ARG A N 1
ATOM 10865 C CA . ARG A 1 1382 ? -29.919 -14.005 -6.279 1.00 40.38 1382 ARG A CA 1
ATOM 10866 C C . ARG A 1 1382 ? -29.582 -13.114 -7.463 1.00 40.38 1382 ARG A C 1
ATOM 10868 O O . ARG A 1 1382 ? -30.518 -12.713 -8.146 1.00 40.38 1382 ARG A O 1
ATOM 10875 N N . ASP A 1 1383 ? -28.306 -12.854 -7.706 1.00 41.44 1383 ASP A N 1
ATOM 10876 C CA . ASP A 1 1383 ? -27.884 -12.273 -8.983 1.00 41.44 1383 ASP A CA 1
ATOM 10877 C C . ASP A 1 1383 ? -27.494 -13.370 -9.994 1.00 41.44 1383 ASP A C 1
ATOM 10879 O O . ASP A 1 1383 ? -27.361 -13.071 -11.171 1.00 41.44 1383 ASP A O 1
ATOM 10883 N N . ALA A 1 1384 ? -27.395 -14.638 -9.562 1.00 37.78 1384 ALA A N 1
ATOM 10884 C CA . ALA A 1 1384 ? -27.181 -15.787 -10.445 1.00 37.78 1384 ALA A CA 1
ATOM 10885 C C . ALA A 1 1384 ? -28.512 -16.357 -10.978 1.00 37.78 1384 ALA A C 1
ATOM 10887 O O . ALA A 1 1384 ? -28.686 -16.513 -12.176 1.00 37.78 1384 ALA A O 1
ATOM 10888 N N . ASP A 1 1385 ? -29.525 -16.555 -10.126 1.00 38.50 1385 ASP A N 1
ATOM 10889 C CA . ASP A 1 1385 ? -30.728 -17.319 -10.510 1.00 38.50 1385 ASP A CA 1
ATOM 10890 C C . ASP A 1 1385 ? -31.855 -16.522 -11.222 1.00 38.50 1385 ASP A C 1
ATOM 10892 O O . ASP A 1 1385 ? -32.994 -16.990 -11.296 1.00 38.50 1385 ASP A O 1
ATOM 10896 N N . ALA A 1 1386 ? -31.579 -15.317 -11.736 1.00 38.06 1386 ALA A N 1
ATOM 10897 C CA . ALA A 1 1386 ? -32.526 -14.541 -12.559 1.00 38.06 1386 ALA A CA 1
ATOM 10898 C C . ALA A 1 1386 ? -31.971 -14.109 -13.934 1.00 38.06 1386 ALA A C 1
ATOM 10900 O O . ALA A 1 1386 ? -32.727 -13.532 -14.714 1.00 38.06 1386 ALA A O 1
ATOM 10901 N N . ASP A 1 1387 ? -30.719 -14.476 -14.233 1.00 36.91 1387 ASP A N 1
ATOM 10902 C CA . ASP A 1 1387 ? -30.131 -14.568 -15.580 1.00 36.91 1387 ASP A CA 1
ATOM 10903 C C . ASP A 1 1387 ? -29.694 -16.026 -15.888 1.00 36.91 1387 ASP A C 1
ATOM 10905 O O . ASP A 1 1387 ? -28.922 -16.282 -16.807 1.00 36.91 1387 ASP A O 1
ATOM 10909 N N . THR A 1 1388 ? -30.259 -17.020 -15.183 1.00 34.62 1388 THR A N 1
ATOM 10910 C CA . THR A 1 1388 ? -30.019 -18.476 -15.347 1.00 34.62 1388 THR A CA 1
ATOM 10911 C C . THR A 1 1388 ? -30.514 -19.078 -16.673 1.00 34.62 1388 THR A C 1
ATOM 10913 O O . THR A 1 1388 ? -30.810 -20.267 -16.754 1.00 34.62 1388 THR A O 1
ATOM 10916 N N . ASN A 1 1389 ? -30.588 -18.274 -17.731 1.00 36.50 1389 ASN A N 1
ATOM 10917 C CA . ASN A 1 1389 ? -30.657 -18.759 -19.106 1.00 36.50 1389 ASN A CA 1
ATOM 10918 C C . ASN A 1 1389 ? -29.317 -18.641 -19.864 1.00 36.50 1389 ASN A C 1
ATOM 10920 O O . ASN A 1 1389 ? -29.315 -19.021 -21.027 1.00 36.50 1389 ASN A O 1
ATOM 10924 N N . ASP A 1 1390 ? -28.212 -18.193 -19.242 1.00 40.28 1390 ASP A N 1
ATOM 10925 C CA . ASP A 1 1390 ? -26.908 -18.037 -19.929 1.00 40.28 1390 ASP A CA 1
ATOM 10926 C C . ASP A 1 1390 ? -25.702 -18.756 -19.250 1.00 40.28 1390 ASP A C 1
ATOM 10928 O O . ASP A 1 1390 ? -24.582 -18.644 -19.739 1.00 40.28 1390 ASP A O 1
ATOM 10932 N N . ASP A 1 1391 ? -25.889 -19.535 -18.171 1.00 42.31 1391 ASP A N 1
ATOM 10933 C CA . ASP A 1 1391 ? -24.779 -20.142 -17.386 1.00 42.31 1391 ASP A CA 1
ATOM 10934 C C . ASP A 1 1391 ? -24.486 -21.644 -17.674 1.00 42.31 1391 ASP A C 1
ATOM 10936 O O . ASP A 1 1391 ? -23.674 -22.256 -16.976 1.00 42.31 1391 ASP A O 1
ATOM 10940 N N . ASP A 1 1392 ? -25.089 -22.244 -18.714 1.00 41.66 1392 ASP A N 1
ATOM 10941 C CA . ASP A 1 1392 ? -24.888 -23.664 -19.097 1.00 41.66 1392 ASP A CA 1
ATOM 10942 C C . ASP A 1 1392 ? -24.041 -23.892 -20.379 1.00 41.66 1392 ASP A C 1
ATOM 10944 O O . ASP A 1 1392 ? -23.796 -25.040 -20.758 1.00 41.66 1392 ASP A O 1
ATOM 10948 N N . ASP A 1 1393 ? -23.501 -22.850 -21.024 1.00 38.16 1393 ASP A N 1
ATOM 10949 C CA . ASP A 1 1393 ? -22.742 -22.986 -22.284 1.00 38.16 1393 ASP A CA 1
ATOM 10950 C C . ASP A 1 1393 ? -21.212 -23.011 -22.062 1.00 38.16 1393 ASP A C 1
ATOM 10952 O O . ASP A 1 1393 ? -20.456 -22.111 -22.424 1.00 38.16 1393 ASP A O 1
ATOM 10956 N N . ALA A 1 1394 ? -20.721 -24.090 -21.447 1.00 39.25 1394 ALA A N 1
ATOM 10957 C CA . ALA A 1 1394 ? -19.316 -24.281 -21.064 1.00 39.25 1394 ALA A CA 1
ATOM 10958 C C . ALA A 1 1394 ? -18.346 -24.677 -22.211 1.00 39.25 1394 ALA A C 1
ATOM 10960 O O . ALA A 1 1394 ? -17.414 -25.452 -21.969 1.00 39.25 1394 ALA A O 1
ATOM 10961 N N . GLU A 1 1395 ? -18.511 -24.161 -23.438 1.00 39.69 1395 GLU A N 1
ATOM 10962 C CA . GLU A 1 1395 ? -17.651 -24.549 -24.580 1.00 39.69 1395 GLU A CA 1
ATOM 10963 C C . GLU A 1 1395 ? -16.858 -23.434 -25.301 1.00 39.69 1395 GLU A C 1
ATOM 10965 O O . GLU A 1 1395 ? -15.949 -23.791 -26.049 1.00 39.69 1395 GLU A O 1
ATOM 10970 N N . ASP A 1 1396 ? -17.031 -22.128 -25.034 1.00 44.78 1396 ASP A N 1
ATOM 10971 C CA . ASP A 1 1396 ? -16.345 -21.088 -25.836 1.00 44.78 1396 ASP A CA 1
ATOM 10972 C C . ASP A 1 1396 ? -15.455 -20.093 -25.052 1.00 44.78 1396 ASP A C 1
ATOM 10974 O O . ASP A 1 1396 ? -15.879 -19.363 -24.158 1.00 44.78 1396 ASP A O 1
ATOM 10978 N N . GLN A 1 1397 ? -14.182 -19.980 -25.470 1.00 49.41 1397 GLN A N 1
ATOM 10979 C CA . GLN A 1 1397 ? -13.194 -18.988 -24.986 1.00 49.41 1397 GLN A CA 1
ATOM 10980 C C . GLN A 1 1397 ? -13.623 -17.522 -25.207 1.00 49.41 1397 GLN A C 1
ATOM 10982 O O . GLN A 1 1397 ? -13.023 -16.605 -24.635 1.00 49.41 1397 GLN A O 1
ATOM 10987 N N . ASP A 1 1398 ? -14.646 -17.290 -26.029 1.00 45.94 1398 ASP A N 1
ATOM 10988 C CA . ASP A 1 1398 ? -15.160 -15.960 -26.345 1.00 45.94 1398 ASP A CA 1
ATOM 10989 C C . ASP A 1 1398 ? -15.984 -15.346 -25.199 1.00 45.94 1398 ASP A C 1
ATOM 10991 O O . ASP A 1 1398 ? -16.057 -14.114 -25.100 1.00 45.94 1398 ASP A O 1
ATOM 10995 N N . ASP A 1 1399 ? -16.514 -16.150 -24.268 1.00 46.56 1399 ASP A N 1
ATOM 10996 C CA . ASP A 1 1399 ? -17.336 -15.622 -23.175 1.00 46.56 1399 ASP A CA 1
ATOM 10997 C C . ASP A 1 1399 ? -16.535 -15.013 -22.027 1.00 46.56 1399 ASP A C 1
ATOM 10999 O O . ASP A 1 1399 ? -16.971 -14.016 -21.459 1.00 46.56 1399 ASP A O 1
ATOM 11003 N N . ALA A 1 1400 ? -15.300 -15.453 -21.761 1.00 49.03 1400 ALA A N 1
ATOM 11004 C CA . ALA A 1 1400 ? -14.420 -14.732 -20.832 1.00 49.03 1400 ALA A CA 1
ATOM 11005 C C . ALA A 1 1400 ? -14.125 -13.309 -21.342 1.00 49.03 1400 ALA A C 1
ATOM 11007 O O . ALA A 1 1400 ? -14.106 -12.348 -20.569 1.00 49.03 1400 ALA A O 1
ATOM 11008 N N . LYS A 1 1401 ? -13.977 -13.151 -22.667 1.00 46.16 1401 LYS A N 1
ATOM 11009 C CA . LYS A 1 1401 ? -13.849 -11.838 -23.307 1.00 46.16 1401 LYS A CA 1
ATOM 11010 C C . LYS A 1 1401 ? -15.154 -11.059 -23.284 1.00 46.16 1401 LYS A C 1
ATOM 11012 O O . LYS A 1 1401 ? -15.088 -9.847 -23.121 1.00 46.16 1401 LYS A O 1
ATOM 11017 N N . ARG A 1 1402 ? -16.327 -11.691 -23.418 1.00 42.66 1402 ARG A N 1
ATOM 11018 C CA . ARG A 1 1402 ? -17.617 -10.996 -23.245 1.00 42.66 1402 ARG A CA 1
ATOM 11019 C C . ARG A 1 1402 ? -17.877 -10.596 -21.805 1.00 42.66 1402 ARG A C 1
ATOM 11021 O O . ARG A 1 1402 ? -18.342 -9.483 -21.609 1.00 42.66 1402 ARG A O 1
ATOM 11028 N N . ALA A 1 1403 ? -17.536 -11.423 -20.824 1.00 44.47 1403 ALA A N 1
ATOM 11029 C CA . ALA A 1 1403 ? -17.614 -11.101 -19.406 1.00 44.47 1403 ALA A CA 1
ATOM 11030 C C . ALA A 1 1403 ? -16.664 -9.945 -19.075 1.00 44.47 1403 ALA A C 1
ATOM 11032 O O . ALA A 1 1403 ? -17.097 -8.952 -18.497 1.00 44.47 1403 ALA A O 1
ATOM 11033 N N . MET A 1 1404 ? -15.415 -9.984 -19.558 1.00 47.06 1404 MET A N 1
ATOM 11034 C CA . MET A 1 1404 ? -14.493 -8.845 -19.470 1.00 47.06 1404 MET A CA 1
ATOM 11035 C C . MET A 1 1404 ? -15.007 -7.621 -20.237 1.00 47.06 1404 MET A C 1
ATOM 11037 O O . MET A 1 1404 ? -14.930 -6.509 -19.728 1.00 47.06 1404 MET A O 1
ATOM 11041 N N . ALA A 1 1405 ? -15.603 -7.784 -21.420 1.00 47.09 1405 ALA A N 1
ATOM 11042 C CA . ALA A 1 1405 ? -16.207 -6.687 -22.174 1.00 47.09 1405 ALA A CA 1
ATOM 11043 C C . ALA A 1 1405 ? -17.446 -6.123 -21.463 1.00 47.09 1405 ALA A C 1
ATOM 11045 O O . ALA A 1 1405 ? -17.697 -4.923 -21.537 1.00 47.09 1405 ALA A O 1
ATOM 11046 N N . HIS A 1 1406 ? -18.208 -6.950 -20.747 1.00 50.62 1406 HIS A N 1
ATOM 11047 C CA . HIS A 1 1406 ? -19.337 -6.537 -19.926 1.00 50.62 1406 HIS A CA 1
ATOM 11048 C C . HIS A 1 1406 ? -18.841 -5.810 -18.674 1.00 50.62 1406 HIS A C 1
ATOM 11050 O O . HIS A 1 1406 ? -19.360 -4.739 -18.367 1.00 50.62 1406 HIS A O 1
ATOM 11056 N N . MET A 1 1407 ? -17.767 -6.293 -18.038 1.00 49.00 1407 MET A N 1
ATOM 11057 C CA . MET A 1 1407 ? -17.049 -5.592 -16.968 1.00 49.00 1407 MET A CA 1
ATOM 11058 C C . MET A 1 1407 ? -16.488 -4.248 -17.452 1.00 49.00 1407 MET A C 1
ATOM 11060 O O . MET A 1 1407 ? -16.624 -3.261 -16.736 1.00 49.00 1407 MET A O 1
ATOM 11064 N N . ASN A 1 1408 ? -15.963 -4.168 -18.681 1.00 49.56 1408 ASN A N 1
ATOM 11065 C CA . ASN A 1 1408 ? -15.467 -2.934 -19.305 1.00 49.56 1408 ASN A CA 1
ATOM 11066 C C . ASN A 1 1408 ? -16.609 -1.967 -19.686 1.00 49.56 1408 ASN A C 1
ATOM 11068 O O . ASN A 1 1408 ? -16.455 -0.744 -19.593 1.00 49.56 1408 ASN A O 1
ATOM 11072 N N . ARG A 1 1409 ? -17.776 -2.489 -20.101 1.00 49.69 1409 ARG A N 1
ATOM 11073 C CA . ARG A 1 1409 ? -18.986 -1.708 -20.441 1.00 49.69 1409 ARG A CA 1
ATOM 11074 C C . ARG A 1 1409 ? -19.722 -1.206 -19.204 1.00 49.69 1409 ARG A C 1
ATOM 11076 O O . ARG A 1 1409 ? -20.253 -0.090 -19.207 1.00 49.69 1409 ARG A O 1
ATOM 11083 N N . SER A 1 1410 ? -19.767 -2.010 -18.147 1.00 48.88 1410 SER A N 1
ATOM 11084 C CA . SER A 1 1410 ? -20.287 -1.601 -16.854 1.00 48.88 1410 SER A CA 1
ATOM 11085 C C . SER A 1 1410 ? -19.260 -0.660 -16.234 1.00 48.88 1410 SER A C 1
ATOM 11087 O O . SER A 1 1410 ? -18.199 -1.091 -15.810 1.00 48.88 1410 SER A O 1
ATOM 11089 N N . ASN A 1 1411 ? -19.528 0.648 -16.218 1.00 50.69 1411 ASN A N 1
ATOM 11090 C CA . ASN A 1 1411 ? -18.708 1.589 -15.451 1.00 50.69 1411 ASN A CA 1
ATOM 11091 C C . ASN A 1 1411 ? -18.645 1.073 -14.005 1.00 50.69 1411 ASN A C 1
ATOM 11093 O O . ASN A 1 1411 ? -19.606 1.281 -13.266 1.00 50.69 1411 ASN A O 1
ATOM 11097 N N . GLN A 1 1412 ? -17.582 0.369 -13.614 1.00 51.72 1412 GLN A N 1
ATOM 11098 C CA . GLN A 1 1412 ? -17.493 -0.228 -12.288 1.00 51.72 1412 GLN A CA 1
ATOM 11099 C C . GLN A 1 1412 ? -17.451 0.899 -11.255 1.00 51.72 1412 GLN A C 1
ATOM 11101 O O . GLN A 1 1412 ? -16.468 1.619 -11.109 1.00 51.72 1412 GLN A O 1
ATOM 11106 N N . VAL A 1 1413 ? -18.572 1.089 -10.559 1.00 48.34 1413 VAL A N 1
ATOM 11107 C CA . VAL A 1 1413 ? -18.756 2.125 -9.529 1.00 48.34 1413 VAL A CA 1
ATOM 11108 C C . VAL A 1 1413 ? -18.118 1.696 -8.190 1.00 48.34 1413 VAL A C 1
ATOM 11110 O O . VAL A 1 1413 ? -18.067 2.471 -7.233 1.00 48.34 1413 VAL A O 1
ATOM 11113 N N . SER A 1 1414 ? -17.609 0.462 -8.078 1.00 49.47 1414 SER A N 1
ATOM 11114 C CA . SER A 1 1414 ? -17.170 -0.107 -6.802 1.00 49.47 1414 SER A CA 1
ATOM 11115 C C . SER A 1 1414 ? -16.266 -1.326 -6.944 1.00 49.47 1414 SER A C 1
ATOM 11117 O O . SER A 1 1414 ? -16.624 -2.255 -7.654 1.00 49.47 1414 SER A O 1
ATOM 11119 N N . TYR A 1 1415 ? -15.217 -1.386 -6.125 1.00 54.00 1415 TYR A N 1
ATOM 11120 C CA . TYR A 1 1415 ? -14.521 -2.626 -5.759 1.00 54.00 1415 TYR A CA 1
ATOM 11121 C C . TYR A 1 1415 ? -15.419 -3.551 -4.906 1.00 54.00 1415 TYR A C 1
ATOM 11123 O O . TYR A 1 1415 ? -16.398 -3.076 -4.317 1.00 54.00 1415 TYR A O 1
ATOM 11131 N N . GLU A 1 1416 ? -15.152 -4.857 -4.878 1.00 51.22 1416 GLU A N 1
ATOM 11132 C CA . GLU A 1 1416 ? -15.990 -5.856 -4.189 1.00 51.22 1416 GLU A CA 1
ATOM 11133 C C . GLU A 1 1416 ? -15.937 -5.767 -2.652 1.00 51.22 1416 GLU A C 1
ATOM 11135 O O . GLU A 1 1416 ? -15.192 -4.967 -2.097 1.00 51.22 1416 GLU A O 1
ATOM 11140 N N . ALA A 1 1417 ? -16.835 -6.501 -1.986 1.00 57.00 1417 ALA A N 1
ATOM 11141 C CA . ALA A 1 1417 ? -16.974 -6.546 -0.527 1.00 57.00 1417 ALA A CA 1
ATOM 11142 C C . ALA A 1 1417 ? -15.840 -7.388 0.109 1.00 57.00 1417 ALA A C 1
ATOM 11144 O O . ALA A 1 1417 ? -15.196 -8.145 -0.621 1.00 57.00 1417 ALA A O 1
ATOM 11145 N N . PRO A 1 1418 ? -15.578 -7.268 1.427 1.00 56.06 1418 PRO A N 1
ATOM 11146 C CA . PRO A 1 1418 ? -14.658 -8.170 2.129 1.00 56.06 1418 PRO A CA 1
ATOM 11147 C C . PRO A 1 1418 ? -15.079 -9.638 1.954 1.00 56.06 1418 PRO A C 1
ATOM 11149 O O . PRO A 1 1418 ? -16.264 -9.934 1.808 1.00 56.06 1418 PRO A O 1
ATOM 11152 N N . ASP A 1 1419 ? -14.112 -10.556 1.963 1.00 61.88 1419 ASP A N 1
ATOM 11153 C CA . ASP A 1 1419 ? -14.392 -11.996 1.976 1.00 61.88 1419 ASP A CA 1
ATOM 11154 C C . ASP A 1 1419 ? -14.895 -12.444 3.357 1.00 61.88 1419 ASP A C 1
ATOM 11156 O O . ASP A 1 1419 ? -14.648 -11.786 4.367 1.00 61.88 1419 ASP A O 1
ATOM 11160 N N . GLU A 1 1420 ? -15.604 -13.576 3.413 1.00 59.69 1420 GLU A N 1
ATOM 11161 C CA . GLU A 1 1420 ? -16.200 -14.099 4.654 1.00 59.69 1420 GLU A CA 1
ATOM 11162 C C . GLU A 1 1420 ? -15.168 -14.230 5.785 1.00 59.69 1420 GLU A C 1
ATOM 11164 O O . GLU A 1 1420 ? -15.457 -13.857 6.914 1.00 59.69 1420 GLU A O 1
ATOM 11169 N N . GLY A 1 1421 ? -13.935 -14.654 5.476 1.00 58.62 1421 GLY A N 1
ATOM 11170 C CA . GLY A 1 1421 ? -12.856 -14.750 6.464 1.00 58.62 1421 GLY A CA 1
ATOM 11171 C C . GLY A 1 1421 ? -12.455 -13.400 7.069 1.00 58.62 1421 GLY A C 1
ATOM 11172 O O . GLY A 1 1421 ? -12.195 -13.316 8.267 1.00 58.62 1421 GLY A O 1
ATOM 11173 N N . GLU A 1 1422 ? -12.450 -12.319 6.284 1.00 63.00 1422 GLU A N 1
ATOM 11174 C CA . GLU A 1 1422 ? -12.271 -10.974 6.833 1.00 63.00 1422 GLU A CA 1
ATOM 11175 C C . GLU A 1 1422 ? -13.486 -10.498 7.602 1.00 63.00 1422 GLU A C 1
ATOM 11177 O O . GLU A 1 1422 ? -13.323 -9.870 8.645 1.00 63.00 1422 GLU A O 1
ATOM 11182 N N . GLU A 1 1423 ? -14.694 -10.769 7.107 1.00 65.44 1423 GLU A N 1
ATOM 11183 C CA . GLU A 1 1423 ? -15.899 -10.445 7.857 1.00 65.44 1423 GLU A CA 1
ATOM 11184 C C . GLU A 1 1423 ? -15.908 -11.157 9.207 1.00 65.44 1423 GLU A C 1
ATOM 11186 O O . GLU A 1 1423 ? -16.301 -10.537 10.187 1.00 65.44 1423 GLU A O 1
ATOM 11191 N N . ASP A 1 1424 ? -15.435 -12.399 9.283 1.00 64.00 1424 ASP A N 1
ATOM 11192 C CA . ASP A 1 1424 ? -15.325 -13.173 10.515 1.00 64.00 1424 ASP A CA 1
ATOM 11193 C C . ASP A 1 1424 ? -14.244 -12.617 11.445 1.00 64.00 1424 ASP A C 1
ATOM 11195 O O . ASP A 1 1424 ? -14.480 -12.522 12.647 1.00 64.00 1424 ASP A O 1
ATOM 11199 N N . ILE A 1 1425 ? -13.099 -12.161 10.923 1.00 61.00 1425 ILE A N 1
ATOM 11200 C CA . ILE A 1 1425 ? -12.083 -11.463 11.732 1.00 61.00 1425 ILE A CA 1
ATOM 11201 C C . ILE A 1 1425 ? -12.636 -10.125 12.249 1.00 61.00 1425 ILE A C 1
ATOM 11203 O O . ILE A 1 1425 ? -12.508 -9.821 13.435 1.00 61.00 1425 ILE A O 1
ATOM 11207 N N . ILE A 1 1426 ? -13.301 -9.344 11.391 1.00 63.94 1426 ILE A N 1
ATOM 11208 C CA . ILE A 1 1426 ? -13.923 -8.059 11.745 1.00 63.94 1426 ILE A CA 1
ATOM 11209 C C . ILE A 1 1426 ? -15.052 -8.278 12.765 1.00 63.94 1426 ILE A C 1
ATOM 11211 O O . ILE A 1 1426 ? -15.151 -7.535 13.738 1.00 63.94 1426 ILE A O 1
ATOM 11215 N N . ARG A 1 1427 ? -15.882 -9.315 12.591 1.00 63.38 1427 ARG A N 1
ATOM 11216 C CA . ARG A 1 1427 ? -16.950 -9.695 13.531 1.00 63.38 1427 ARG A CA 1
ATOM 11217 C C . ARG A 1 1427 ? -16.387 -10.241 14.839 1.00 63.38 1427 ARG A C 1
ATOM 11219 O O . ARG A 1 1427 ? -16.927 -9.945 15.897 1.00 63.38 1427 ARG A O 1
ATOM 11226 N N . GLY A 1 1428 ? -15.305 -11.015 14.784 1.00 58.53 1428 GLY A N 1
ATOM 11227 C CA . GLY A 1 1428 ? -14.595 -11.518 15.957 1.00 58.53 1428 GLY A CA 1
ATOM 11228 C C . GLY A 1 1428 ? -14.059 -10.371 16.809 1.00 58.53 1428 GLY A C 1
ATOM 11229 O O . GLY A 1 1428 ? -14.215 -10.390 18.029 1.00 58.53 1428 GLY A O 1
ATOM 11230 N N . GLN A 1 1429 ? -13.538 -9.322 16.166 1.00 57.09 1429 GLN A N 1
ATOM 11231 C CA . GLN A 1 1429 ? -13.185 -8.064 16.828 1.00 57.09 1429 GLN A CA 1
ATOM 11232 C C . GLN A 1 1429 ? -14.429 -7.308 17.350 1.00 57.09 1429 GLN A C 1
ATOM 11234 O O . GLN A 1 1429 ? -14.394 -6.812 18.474 1.00 57.09 1429 GLN A O 1
ATOM 11239 N N . ASP A 1 1430 ? -15.546 -7.284 16.603 1.00 48.00 1430 ASP A N 1
ATOM 11240 C CA . ASP A 1 1430 ? -16.822 -6.663 17.023 1.00 48.00 1430 ASP A CA 1
ATOM 11241 C C . ASP A 1 1430 ? -17.465 -7.368 18.248 1.00 48.00 1430 ASP A C 1
ATOM 11243 O O . ASP A 1 1430 ? -18.087 -6.703 19.083 1.00 48.00 1430 ASP A O 1
ATOM 11247 N N . SER A 1 1431 ? -17.323 -8.695 18.388 1.00 46.69 1431 SER A N 1
ATOM 11248 C CA . SER A 1 1431 ? -17.992 -9.500 19.435 1.00 46.69 1431 SER A CA 1
ATOM 11249 C C . SER A 1 1431 ? -17.549 -9.144 20.860 1.00 46.69 1431 SER A C 1
ATOM 11251 O O . SER A 1 1431 ? -18.321 -9.254 21.811 1.00 46.69 1431 SER A O 1
ATOM 11253 N N . GLN A 1 1432 ? -16.342 -8.592 21.027 1.00 43.75 1432 GLN A N 1
ATOM 11254 C CA . GLN A 1 1432 ? -15.910 -8.069 22.326 1.00 43.75 1432 GLN A CA 1
ATOM 11255 C C . GLN A 1 1432 ? -16.548 -6.711 22.675 1.00 43.75 1432 GLN A C 1
ATOM 11257 O O . GLN A 1 1432 ? -16.613 -6.361 23.856 1.00 43.75 1432 GLN A O 1
ATOM 11262 N N . GLU A 1 1433 ? -17.059 -5.954 21.694 1.00 43.53 1433 GLU A N 1
ATOM 11263 C CA . GLU A 1 1433 ? -17.610 -4.606 21.905 1.00 43.53 1433 GLU A CA 1
ATOM 11264 C C . GLU A 1 1433 ? -19.149 -4.533 21.920 1.00 43.53 1433 GLU A C 1
ATOM 11266 O O . GLU A 1 1433 ? -19.699 -3.589 22.500 1.00 43.53 1433 GLU A O 1
ATOM 11271 N N . LEU A 1 1434 ? -19.862 -5.499 21.325 1.00 40.75 1434 LEU A N 1
ATOM 11272 C CA . LEU A 1 1434 ? -21.328 -5.447 21.168 1.00 40.75 1434 LEU A CA 1
ATOM 11273 C C . LEU A 1 1434 ? -22.126 -6.437 22.045 1.00 40.75 1434 LEU A C 1
ATOM 11275 O O . LEU A 1 1434 ? -23.310 -6.188 22.282 1.00 40.75 1434 LEU A O 1
ATOM 11279 N N . ASP A 1 1435 ? -21.495 -7.451 22.648 1.00 37.56 1435 ASP A N 1
ATOM 11280 C CA . ASP A 1 1435 ? -22.208 -8.591 23.265 1.00 37.56 1435 ASP A CA 1
ATOM 11281 C C . ASP A 1 1435 ? -22.427 -8.519 24.788 1.00 37.56 1435 ASP A C 1
ATOM 11283 O O . ASP A 1 1435 ? -22.598 -9.535 25.457 1.00 37.56 1435 ASP A O 1
ATOM 11287 N N . SER A 1 1436 ? -22.505 -7.325 25.385 1.00 35.09 1436 SER A N 1
ATOM 11288 C CA . SER A 1 1436 ? -22.898 -7.229 26.811 1.00 35.09 1436 SER A CA 1
ATOM 11289 C C . SER A 1 1436 ? -24.414 -7.177 27.067 1.00 35.09 1436 SER A C 1
ATOM 11291 O O . SER A 1 1436 ? -24.824 -7.102 28.223 1.00 35.09 1436 SER A O 1
ATOM 11293 N N . ASP A 1 1437 ? -25.248 -7.236 26.020 1.00 41.00 1437 ASP A N 1
ATOM 11294 C CA . ASP A 1 1437 ? -26.713 -7.100 26.118 1.00 41.00 1437 ASP A CA 1
ATOM 11295 C C . ASP A 1 1437 ? -27.511 -8.346 25.655 1.00 41.00 1437 ASP A C 1
ATOM 11297 O O . ASP A 1 1437 ? -28.740 -8.347 25.791 1.00 41.00 1437 ASP A O 1
ATOM 11301 N N . GLU A 1 1438 ? -26.866 -9.418 25.169 1.00 40.75 1438 GLU A N 1
ATOM 11302 C CA . GLU A 1 1438 ? -27.529 -10.711 24.935 1.00 40.75 1438 GLU A CA 1
ATOM 11303 C C . GLU A 1 1438 ? -27.265 -11.669 26.105 1.00 40.75 1438 GLU A C 1
ATOM 11305 O O . GLU A 1 1438 ? -26.185 -12.233 26.263 1.00 40.75 1438 GLU A O 1
ATOM 11310 N N . GLU A 1 1439 ? -28.287 -11.846 26.948 1.00 35.84 1439 GLU A N 1
ATOM 11311 C CA . GLU A 1 1439 ? -28.394 -12.937 27.921 1.00 35.84 1439 GLU A CA 1
ATOM 11312 C C . GLU A 1 1439 ? -28.510 -14.284 27.177 1.00 35.84 1439 GLU A C 1
ATOM 11314 O O . GLU A 1 1439 ? -29.557 -14.929 27.167 1.00 35.84 1439 GLU A O 1
ATOM 11319 N N . THR A 1 1440 ? -27.430 -14.719 26.537 1.00 31.44 1440 THR A N 1
ATOM 11320 C CA . THR A 1 1440 ? -27.131 -16.142 26.400 1.00 31.44 1440 THR A CA 1
ATOM 11321 C C . THR A 1 1440 ? -26.229 -16.474 27.569 1.00 31.44 1440 THR A C 1
ATOM 11323 O O . THR A 1 1440 ? -25.026 -16.216 27.540 1.00 31.44 1440 THR A O 1
ATOM 11326 N N . ASP A 1 1441 ? -26.848 -16.980 28.640 1.00 32.00 1441 ASP A N 1
ATOM 11327 C CA . ASP A 1 1441 ? -26.155 -17.749 29.668 1.00 32.00 1441 ASP A CA 1
ATOM 11328 C C . ASP A 1 1441 ? -25.148 -18.645 28.955 1.00 32.00 1441 ASP A C 1
ATOM 11330 O O . ASP A 1 1441 ? -25.531 -19.475 28.128 1.00 32.00 1441 ASP A O 1
ATOM 11334 N N . GLY A 1 1442 ? -23.867 -18.368 29.208 1.00 31.39 1442 GLY A N 1
ATOM 11335 C CA . GLY A 1 1442 ? -22.774 -18.944 28.450 1.00 31.39 1442 GLY A CA 1
ATOM 11336 C C . GLY A 1 1442 ? -22.917 -20.451 28.337 1.00 31.39 1442 GLY A C 1
ATOM 11337 O O . GLY A 1 1442 ? -23.418 -21.098 29.262 1.00 31.39 1442 GLY A O 1
ATOM 11338 N N . ASP A 1 1443 ? -22.423 -20.988 27.222 1.00 31.67 1443 ASP A N 1
ATOM 11339 C CA . ASP A 1 1443 ? -22.122 -22.401 27.022 1.00 31.67 1443 ASP A CA 1
ATOM 11340 C C . ASP A 1 1443 ? -21.178 -22.899 28.133 1.00 31.67 1443 ASP A C 1
ATOM 11342 O O . ASP A 1 1443 ? -19.987 -23.148 27.972 1.00 31.67 1443 ASP A O 1
ATOM 11346 N N . ARG A 1 1444 ? -21.747 -23.073 29.324 1.00 31.66 1444 ARG A N 1
ATOM 11347 C CA . ARG A 1 1444 ? -21.283 -23.906 30.413 1.00 31.66 1444 ARG A CA 1
ATOM 11348 C C . ARG A 1 1444 ? -21.872 -25.291 30.169 1.00 31.66 1444 ARG A C 1
ATOM 11350 O O . ARG A 1 1444 ? -22.532 -25.861 31.027 1.00 31.66 1444 ARG A O 1
ATOM 11357 N N . GLN A 1 1445 ? -21.516 -25.890 29.035 1.00 32.75 1445 GLN A N 1
ATOM 11358 C CA . GLN A 1 1445 ? -21.241 -27.328 29.000 1.00 32.75 1445 GLN A CA 1
ATOM 11359 C C . GLN A 1 1445 ? -19.800 -27.585 29.476 1.00 32.75 1445 GLN A C 1
ATOM 11361 O O . GLN A 1 1445 ? -19.058 -28.397 28.939 1.00 32.75 1445 GLN A O 1
ATOM 11366 N N . GLY A 1 1446 ? -19.395 -26.886 30.538 1.00 29.16 1446 GLY A N 1
ATOM 11367 C CA . GLY A 1 1446 ? -18.280 -27.270 31.380 1.00 29.16 1446 GLY A CA 1
ATOM 11368 C C . GLY A 1 1446 ? -18.830 -28.161 32.480 1.00 29.16 1446 GLY A C 1
ATOM 11369 O O . GLY A 1 1446 ? -19.233 -27.667 33.530 1.00 29.16 1446 GLY A O 1
ATOM 11370 N N . ALA A 1 1447 ? -18.831 -29.476 32.260 1.00 30.02 1447 ALA A N 1
ATOM 11371 C CA . ALA A 1 1447 ? -18.845 -30.441 33.354 1.00 30.02 1447 ALA A CA 1
ATOM 11372 C C . ALA A 1 1447 ? -17.514 -30.312 34.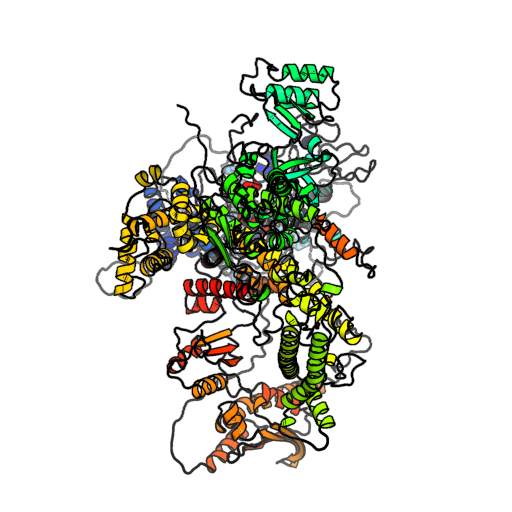125 1.00 30.02 1447 ALA A C 1
ATOM 11374 O O . ALA A 1 1447 ? -16.620 -31.149 34.020 1.00 30.02 1447 ALA A O 1
ATOM 11375 N N . ALA A 1 1448 ? -17.365 -29.205 34.853 1.00 28.77 1448 ALA A N 1
ATOM 11376 C CA . ALA A 1 1448 ? -16.278 -28.918 35.768 1.00 28.77 1448 ALA A CA 1
ATOM 11377 C C . ALA A 1 1448 ? -16.546 -29.678 37.072 1.00 28.77 1448 ALA A C 1
ATOM 11379 O O . ALA A 1 1448 ? -17.037 -29.129 38.054 1.00 28.77 1448 ALA A O 1
ATOM 11380 N N . ALA A 1 1449 ? -16.267 -30.980 37.054 1.00 31.27 1449 ALA A N 1
ATOM 11381 C CA . ALA A 1 1449 ? -16.042 -31.750 38.267 1.00 31.27 1449 ALA A CA 1
ATOM 11382 C C . ALA A 1 1449 ? -14.541 -31.689 38.589 1.00 31.27 1449 ALA A C 1
ATOM 11384 O O . ALA A 1 1449 ? -13.733 -32.235 37.841 1.00 31.27 1449 ALA A O 1
ATOM 11385 N N . ALA A 1 1450 ? -14.225 -30.962 39.664 1.00 29.05 1450 ALA A N 1
ATOM 11386 C CA . ALA A 1 1450 ? -13.032 -31.027 40.511 1.00 29.05 1450 ALA A CA 1
ATOM 11387 C C . ALA A 1 1450 ? -11.696 -31.410 39.835 1.00 29.05 1450 ALA A C 1
ATOM 11389 O O . ALA A 1 1450 ? -11.395 -32.584 39.616 1.00 29.05 1450 ALA A O 1
ATOM 11390 N N . ARG A 1 1451 ? -10.839 -30.411 39.606 1.00 32.22 1451 ARG A N 1
ATOM 11391 C CA . ARG A 1 1451 ? -9.385 -30.600 39.637 1.00 32.22 1451 ARG A CA 1
ATOM 11392 C C . ARG A 1 1451 ? -8.853 -29.759 40.786 1.00 32.22 1451 ARG A C 1
ATOM 11394 O O . ARG A 1 1451 ? -8.869 -28.540 40.694 1.00 32.22 1451 ARG A O 1
ATOM 11401 N N . GLU A 1 1452 ? -8.493 -30.442 41.866 1.00 31.88 1452 GLU A N 1
ATOM 11402 C CA . GLU A 1 1452 ? -7.597 -29.912 42.886 1.00 31.88 1452 GLU A CA 1
ATOM 11403 C C . GLU A 1 1452 ? -6.213 -29.771 42.251 1.00 31.88 1452 GLU A C 1
ATOM 11405 O O . GLU A 1 1452 ? -5.690 -30.720 41.654 1.00 31.88 1452 GLU A O 1
ATOM 11410 N N . ASP A 1 1453 ? -5.683 -28.557 42.334 1.00 30.17 1453 ASP A N 1
ATOM 11411 C CA . ASP A 1 1453 ? -4.287 -28.240 42.090 1.00 30.17 1453 ASP A CA 1
ATOM 11412 C C . ASP A 1 1453 ? -3.431 -29.054 43.070 1.00 30.17 1453 ASP A C 1
ATOM 11414 O O . ASP A 1 1453 ? -3.659 -29.033 44.279 1.00 30.17 1453 ASP A O 1
ATOM 11418 N N . VAL A 1 1454 ? -2.479 -29.826 42.544 1.00 31.77 1454 VAL A N 1
ATOM 11419 C CA . VAL A 1 1454 ? -1.428 -30.449 43.352 1.00 31.77 1454 VAL A CA 1
ATOM 11420 C C . VAL A 1 1454 ? -0.131 -29.762 42.966 1.00 31.77 1454 VAL A C 1
ATOM 11422 O O . VAL A 1 1454 ? 0.451 -30.060 41.920 1.00 31.77 1454 VAL A O 1
ATOM 11425 N N . ASP A 1 1455 ? 0.265 -28.820 43.817 1.00 30.86 1455 ASP A N 1
ATOM 11426 C CA . ASP A 1 1455 ? 1.582 -28.199 43.854 1.00 30.86 1455 ASP A CA 1
ATOM 11427 C C . ASP A 1 1455 ? 2.660 -29.283 44.018 1.00 30.86 1455 ASP A C 1
ATOM 11429 O O . ASP A 1 1455 ? 2.554 -30.171 44.868 1.00 30.86 1455 ASP A O 1
ATOM 11433 N N . MET A 1 1456 ? 3.697 -29.238 43.182 1.00 32.97 1456 MET A N 1
ATOM 11434 C CA . MET A 1 1456 ? 4.900 -30.058 43.338 1.00 32.97 1456 MET A CA 1
ATOM 11435 C C . MET A 1 1456 ? 6.007 -29.154 43.878 1.00 32.97 1456 MET A C 1
ATOM 11437 O O . MET A 1 1456 ? 6.580 -28.372 43.125 1.00 32.97 1456 MET A O 1
ATOM 11441 N N . GLU A 1 1457 ? 6.261 -29.258 45.184 1.00 32.78 1457 GLU A N 1
ATOM 11442 C CA . GLU A 1 1457 ? 7.382 -28.624 45.884 1.00 32.78 1457 GLU A CA 1
ATOM 11443 C C . GLU A 1 1457 ? 8.714 -29.331 45.570 1.00 32.78 1457 GLU A C 1
ATOM 11445 O O . GLU A 1 1457 ? 8.793 -30.563 45.493 1.00 32.78 1457 GLU A O 1
ATOM 11450 N N . ASP A 1 1458 ? 9.756 -28.516 45.412 1.00 30.72 1458 ASP A N 1
ATOM 11451 C CA . ASP A 1 1458 ? 11.156 -28.888 45.215 1.00 30.72 1458 ASP A CA 1
ATOM 11452 C C . ASP A 1 1458 ? 11.744 -29.599 46.450 1.00 30.72 1458 ASP A C 1
ATOM 11454 O O . ASP A 1 1458 ? 11.561 -29.154 47.584 1.00 30.72 1458 ASP A O 1
ATOM 11458 N N . ALA A 1 1459 ? 12.508 -30.679 46.248 1.00 34.69 1459 ALA A N 1
ATOM 11459 C CA . ALA A 1 1459 ? 13.338 -31.264 47.304 1.00 34.69 1459 ALA A CA 1
ATOM 11460 C C . ALA A 1 1459 ? 14.674 -31.793 46.754 1.00 34.69 1459 ALA A C 1
ATOM 11462 O O . ALA A 1 1459 ? 14.725 -32.758 45.984 1.00 34.69 1459 ALA A O 1
ATOM 11463 N N . ASP A 1 1460 ? 15.735 -31.118 47.197 1.00 35.91 1460 ASP A N 1
ATOM 11464 C CA . ASP A 1 1460 ? 17.150 -31.298 46.888 1.00 35.91 1460 ASP A CA 1
ATOM 11465 C C . ASP A 1 1460 ? 17.801 -32.576 47.462 1.00 35.91 1460 ASP A C 1
ATOM 11467 O O . ASP A 1 1460 ? 17.274 -33.258 48.339 1.00 35.91 1460 ASP A O 1
ATOM 11471 N N . GLY A 1 1461 ? 18.992 -32.843 46.908 1.00 35.19 1461 GLY A N 1
ATOM 11472 C CA . GLY A 1 1461 ? 20.019 -33.856 47.183 1.00 35.19 1461 GLY A CA 1
ATOM 11473 C C . GLY A 1 1461 ? 20.006 -34.645 48.497 1.00 35.19 1461 GLY A C 1
ATOM 11474 O O . GLY A 1 1461 ? 19.954 -34.078 49.577 1.00 35.19 1461 GLY A O 1
ATOM 11475 N N . ASP A 1 1462 ? 20.252 -35.959 48.398 1.00 37.62 1462 ASP A N 1
ATOM 11476 C CA . ASP A 1 1462 ? 21.604 -36.449 48.702 1.00 37.62 1462 ASP A CA 1
ATOM 11477 C C . ASP A 1 1462 ? 21.874 -37.911 48.279 1.00 37.62 1462 ASP A C 1
ATOM 11479 O O . ASP A 1 1462 ? 20.988 -38.765 48.257 1.00 37.62 1462 ASP A O 1
ATOM 11483 N N . SER A 1 1463 ? 23.157 -38.118 47.978 1.00 42.22 1463 SER A N 1
ATOM 11484 C CA . SER A 1 1463 ? 24.040 -39.296 47.962 1.00 42.22 1463 SER A CA 1
ATOM 11485 C C . SER A 1 1463 ? 23.645 -40.683 47.407 1.00 42.22 1463 SER A C 1
ATOM 11487 O O . SER A 1 1463 ? 22.589 -41.284 47.615 1.00 42.22 1463 SER A O 1
ATOM 11489 N N . ASP A 1 1464 ? 24.634 -41.216 46.689 1.00 36.69 1464 ASP A N 1
ATOM 11490 C CA . ASP A 1 1464 ? 24.737 -42.518 46.052 1.00 36.69 1464 ASP A CA 1
ATOM 11491 C C . ASP A 1 1464 ? 24.738 -43.677 47.056 1.00 36.69 1464 ASP A C 1
ATOM 11493 O O . ASP A 1 1464 ? 25.692 -43.822 47.809 1.00 36.69 1464 ASP A O 1
ATOM 11497 N N . LEU A 1 1465 ? 23.690 -44.515 47.021 1.00 41.28 1465 LEU A N 1
ATOM 11498 C CA . LEU A 1 1465 ? 23.710 -45.977 47.268 1.00 41.28 1465 LEU A CA 1
ATOM 11499 C C . LEU A 1 1465 ? 22.301 -46.625 47.176 1.00 41.28 1465 LEU A C 1
ATOM 11501 O O . LEU A 1 1465 ? 22.191 -47.847 47.129 1.00 41.28 1465 LEU A O 1
ATOM 11505 N N . GLU A 1 1466 ? 21.216 -45.847 47.023 1.00 43.53 1466 GLU A N 1
ATOM 11506 C CA . GLU A 1 1466 ? 19.827 -46.362 46.916 1.00 43.53 1466 GLU A CA 1
ATOM 11507 C C . GLU A 1 1466 ? 19.295 -46.582 45.475 1.00 43.53 1466 GLU A C 1
ATOM 11509 O O . GLU A 1 1466 ? 18.112 -46.880 45.275 1.00 43.53 1466 GLU A O 1
ATOM 11514 N N . LYS A 1 1467 ? 20.138 -46.473 44.437 1.00 45.69 1467 LYS A N 1
ATOM 11515 C CA . LYS A 1 1467 ? 19.726 -46.397 43.010 1.00 45.69 1467 LYS A CA 1
ATOM 11516 C C . LYS A 1 1467 ? 18.958 -47.613 42.453 1.00 45.69 1467 LYS A C 1
ATOM 11518 O O . LYS A 1 1467 ? 18.349 -47.516 41.394 1.00 45.69 1467 LYS A O 1
ATOM 11523 N N . ILE A 1 1468 ? 18.899 -48.734 43.174 1.00 45.97 1468 ILE A N 1
ATOM 11524 C CA . ILE A 1 1468 ? 18.054 -49.891 42.816 1.00 45.97 1468 ILE A CA 1
ATOM 11525 C C . ILE A 1 1468 ? 16.740 -49.905 43.625 1.00 45.97 1468 ILE A C 1
ATOM 11527 O O . ILE A 1 1468 ? 15.715 -50.365 43.119 1.00 45.97 1468 ILE A O 1
ATOM 11531 N N . GLN A 1 1469 ? 16.724 -49.327 44.834 1.00 46.78 1469 GLN A N 1
ATOM 11532 C CA . GLN A 1 1469 ? 15.526 -49.208 45.677 1.00 46.78 1469 GLN A CA 1
ATOM 11533 C C . GLN A 1 1469 ? 14.597 -48.062 45.245 1.00 46.78 146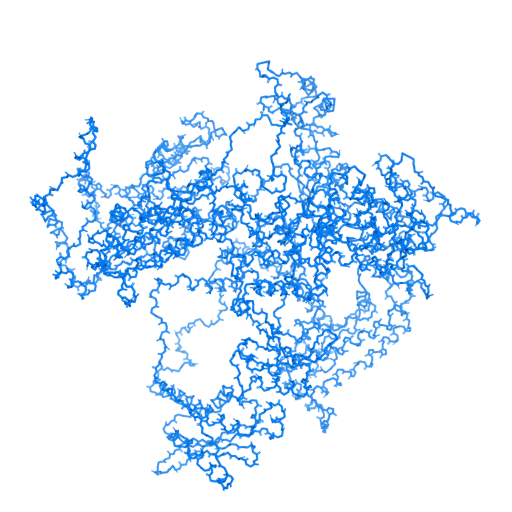9 GLN A C 1
ATOM 11535 O O . GLN A 1 1469 ? 13.380 -48.207 45.374 1.00 46.78 1469 GLN A O 1
ATOM 11540 N N . LYS A 1 1470 ? 15.127 -46.973 44.659 1.00 50.56 1470 LYS A N 1
ATOM 11541 C CA . LYS A 1 1470 ? 14.294 -45.891 44.093 1.00 50.56 1470 LYS A CA 1
ATOM 11542 C C . LYS A 1 1470 ? 13.404 -46.367 42.940 1.00 50.56 1470 LYS A C 1
ATOM 11544 O O . LYS A 1 1470 ? 12.253 -45.959 42.907 1.00 50.56 1470 LYS A O 1
ATOM 11549 N N . SER A 1 1471 ? 13.859 -47.294 42.084 1.00 51.62 1471 SER A N 1
ATOM 11550 C CA . SER A 1 1471 ? 13.005 -47.830 41.004 1.00 51.62 1471 SER A CA 1
ATOM 11551 C C . SER A 1 1471 ? 11.731 -48.482 41.550 1.00 51.62 1471 SER A C 1
ATOM 11553 O O . SER A 1 1471 ? 10.644 -48.167 41.082 1.00 51.62 1471 SER A O 1
ATOM 11555 N N . LYS A 1 1472 ? 11.839 -49.266 42.632 1.00 54.19 1472 LYS A N 1
ATOM 11556 C CA . LYS A 1 1472 ? 10.675 -49.875 43.289 1.00 54.19 1472 LYS A CA 1
ATOM 11557 C C . LYS A 1 1472 ? 9.759 -48.835 43.934 1.00 54.19 1472 LYS A C 1
ATOM 11559 O O . LYS A 1 1472 ? 8.560 -48.883 43.707 1.00 54.19 1472 LYS A O 1
ATOM 11564 N N . LYS A 1 1473 ? 10.313 -47.847 44.655 1.00 58.75 1473 LYS A N 1
ATOM 11565 C CA . LYS A 1 1473 ? 9.507 -46.761 45.251 1.00 58.75 1473 LYS A CA 1
ATOM 11566 C C . LYS A 1 1473 ? 8.748 -45.957 44.182 1.00 58.75 1473 LYS A C 1
ATOM 11568 O O . LYS A 1 1473 ? 7.591 -45.605 44.396 1.00 58.75 1473 LYS A O 1
ATOM 11573 N N . SER A 1 1474 ? 9.366 -45.680 43.031 1.00 59.66 1474 SER A N 1
ATOM 11574 C CA . SER A 1 1474 ? 8.728 -44.963 41.917 1.00 59.66 1474 SER A CA 1
ATOM 11575 C C . SER A 1 1474 ? 7.634 -45.787 41.230 1.00 59.66 1474 SER A C 1
ATOM 11577 O O . SER A 1 1474 ? 6.568 -45.251 40.929 1.00 59.66 1474 SER A O 1
ATOM 11579 N N . GLU A 1 1475 ? 7.871 -47.084 41.012 1.00 68.06 1475 GLU A N 1
ATOM 11580 C CA . GLU A 1 1475 ? 6.879 -48.025 40.469 1.00 68.06 1475 GLU A CA 1
ATOM 11581 C C . GLU A 1 1475 ? 5.660 -48.138 41.406 1.00 68.06 1475 GLU A C 1
ATOM 11583 O O . GLU A 1 1475 ? 4.519 -47.992 40.959 1.00 68.06 1475 GLU A O 1
ATOM 11588 N N . ASP A 1 1476 ? 5.898 -48.260 42.717 1.00 70.00 1476 ASP A N 1
ATOM 11589 C CA . ASP A 1 1476 ? 4.856 -48.324 43.751 1.00 70.00 1476 ASP A CA 1
ATOM 11590 C C . ASP A 1 1476 ? 4.037 -47.019 43.846 1.00 70.00 1476 ASP A C 1
ATOM 11592 O O . ASP A 1 1476 ? 2.842 -47.035 44.159 1.00 70.00 1476 ASP A O 1
ATOM 11596 N N . THR A 1 1477 ? 4.642 -45.870 43.524 1.00 73.75 1477 THR A N 1
ATOM 11597 C CA . THR A 1 1477 ? 3.955 -44.565 43.534 1.00 73.75 1477 THR A CA 1
ATOM 11598 C C . THR A 1 1477 ? 2.910 -44.463 42.417 1.00 73.75 1477 THR A C 1
ATOM 11600 O O . THR A 1 1477 ? 1.820 -43.935 42.633 1.00 73.75 1477 THR A O 1
ATOM 11603 N N . VAL A 1 1478 ? 3.196 -44.984 41.218 1.00 77.75 1478 VAL A N 1
ATOM 11604 C CA . VAL A 1 1478 ? 2.222 -44.979 40.109 1.00 77.75 1478 VAL A CA 1
ATOM 11605 C C . VAL A 1 1478 ? 1.078 -45.955 40.392 1.00 77.75 1478 VAL A C 1
ATOM 11607 O O . VAL A 1 1478 ? -0.087 -45.602 40.205 1.00 77.75 1478 VAL A O 1
ATOM 11610 N N . ILE A 1 1479 ? 1.408 -47.152 40.888 1.00 79.56 1479 ILE A N 1
ATOM 11611 C CA . ILE A 1 1479 ? 0.441 -48.210 41.221 1.00 79.56 1479 ILE A CA 1
ATOM 11612 C C . ILE A 1 1479 ? -0.502 -47.763 42.351 1.00 79.56 1479 ILE A C 1
ATOM 11614 O O . ILE A 1 1479 ? -1.696 -48.044 42.310 1.00 79.56 1479 ILE A O 1
ATOM 11618 N N . SER A 1 1480 ? -0.000 -47.022 43.346 1.00 79.81 1480 SER A N 1
ATOM 11619 C CA . SER A 1 1480 ? -0.835 -46.495 44.439 1.00 79.81 1480 SER A CA 1
ATOM 11620 C C . SER A 1 1480 ? -1.741 -45.333 44.018 1.00 79.81 1480 SER A C 1
ATOM 11622 O O . SER A 1 1480 ? -2.846 -45.212 44.544 1.00 79.81 1480 SER A O 1
ATOM 11624 N N . LYS A 1 1481 ? -1.317 -44.496 43.057 1.00 83.50 1481 LYS A N 1
ATOM 11625 C CA . LYS A 1 1481 ? -2.123 -43.367 42.552 1.00 83.50 1481 LYS A CA 1
ATOM 11626 C C . LYS A 1 1481 ? -3.283 -43.799 41.648 1.00 83.50 1481 LYS A C 1
ATOM 11628 O O . LYS A 1 1481 ? -4.331 -43.154 41.667 1.00 83.50 1481 LYS A O 1
ATOM 11633 N N . TYR A 1 1482 ? -3.118 -44.858 40.854 1.00 84.88 1482 TYR A N 1
ATOM 11634 C CA . TYR A 1 1482 ? -4.122 -45.299 39.879 1.00 84.88 1482 TYR A CA 1
ATOM 11635 C C . TYR A 1 1482 ? -4.513 -46.757 40.116 1.00 84.88 1482 TYR A C 1
ATOM 11637 O O . TYR A 1 1482 ? -3.769 -47.666 39.766 1.00 84.88 1482 TYR A O 1
ATOM 11645 N N . SER A 1 1483 ? -5.721 -46.979 40.643 1.00 80.69 1483 SER A N 1
ATOM 11646 C CA . SER A 1 1483 ? -6.264 -48.313 40.962 1.00 80.69 1483 SER A CA 1
ATOM 11647 C C . SER A 1 1483 ? -6.281 -49.296 39.788 1.00 80.69 1483 SER A C 1
ATOM 11649 O O . SER A 1 1483 ? -6.276 -50.509 39.977 1.00 80.69 1483 SER A O 1
ATOM 11651 N N . GLU A 1 1484 ? -6.330 -48.767 38.570 1.00 83.06 1484 GLU A N 1
ATOM 11652 C CA . GLU A 1 1484 ? -6.359 -49.524 37.332 1.00 83.06 1484 GLU A CA 1
ATOM 11653 C C . GLU A 1 1484 ? -4.972 -50.048 36.942 1.00 83.06 1484 GLU A C 1
ATOM 11655 O O . GLU A 1 1484 ? -4.900 -51.019 36.196 1.00 83.06 1484 GLU A O 1
ATOM 11660 N N . VAL A 1 1485 ? -3.884 -49.433 37.420 1.00 86.44 1485 VAL A N 1
ATOM 11661 C CA . VAL A 1 1485 ? -2.502 -49.796 37.077 1.00 86.44 1485 VAL A CA 1
ATOM 11662 C C . VAL A 1 1485 ? -1.990 -50.830 38.078 1.00 86.44 1485 VAL A C 1
ATOM 11664 O O . VAL A 1 1485 ? -1.695 -50.506 39.221 1.00 86.44 1485 VAL A O 1
ATOM 11667 N N . THR A 1 1486 ? -1.844 -52.084 37.657 1.00 84.31 1486 THR A N 1
ATOM 11668 C CA . THR A 1 1486 ? -1.391 -53.178 38.535 1.00 84.31 1486 THR A CA 1
ATOM 11669 C C . THR A 1 1486 ? 0.112 -53.412 38.490 1.00 84.31 1486 THR A C 1
ATOM 11671 O O . THR A 1 1486 ? 0.676 -53.963 39.435 1.00 84.31 1486 THR A O 1
ATOM 11674 N N . LYS A 1 1487 ? 0.772 -53.026 37.394 1.00 85.12 1487 LYS A N 1
ATOM 11675 C CA . LYS A 1 1487 ? 2.232 -53.053 37.251 1.00 85.12 1487 LYS A CA 1
ATOM 11676 C C . LYS A 1 1487 ? 2.689 -51.849 36.443 1.00 85.12 1487 LYS A C 1
ATOM 11678 O O . LYS A 1 1487 ? 2.087 -51.524 35.427 1.00 85.12 1487 LYS A O 1
ATOM 11683 N N . PHE A 1 1488 ? 3.789 -51.246 36.857 1.00 86.81 1488 PHE A N 1
ATOM 11684 C CA . PHE A 1 1488 ? 4.531 -50.256 36.090 1.00 86.81 1488 PHE A CA 1
ATOM 11685 C C . PHE A 1 1488 ? 5.999 -50.652 36.207 1.00 86.81 1488 PHE A C 1
ATOM 11687 O O . PHE A 1 1488 ? 6.468 -50.862 37.319 1.00 86.81 1488 PHE A O 1
ATOM 11694 N N . LYS A 1 1489 ? 6.702 -50.837 35.090 1.00 84.44 1489 LYS A N 1
ATOM 11695 C CA . LYS A 1 1489 ? 8.118 -51.214 35.076 1.00 84.44 1489 LYS A CA 1
ATOM 11696 C C . LYS A 1 1489 ? 8.837 -50.459 33.972 1.00 84.44 1489 LYS A C 1
ATOM 11698 O O . LYS A 1 1489 ? 8.494 -50.608 32.803 1.00 84.44 1489 LYS A O 1
ATOM 11703 N N . PHE A 1 1490 ? 9.853 -49.682 34.323 1.00 83.56 1490 PHE A N 1
ATOM 11704 C CA . PHE A 1 1490 ? 10.651 -48.923 33.359 1.00 83.56 1490 PHE A CA 1
ATOM 11705 C C . PHE A 1 1490 ? 12.116 -49.357 33.424 1.00 83.56 1490 PHE A C 1
ATOM 11707 O O . PHE A 1 1490 ? 12.714 -49.429 34.499 1.00 83.56 1490 PHE A O 1
ATOM 11714 N N . SER A 1 1491 ? 12.714 -49.674 32.274 1.00 76.25 1491 SER A N 1
ATOM 11715 C CA . SER A 1 1491 ? 14.092 -50.164 32.222 1.00 76.25 1491 SER A CA 1
ATOM 11716 C C . SER A 1 1491 ? 15.109 -49.021 32.319 1.00 76.25 1491 SER A C 1
ATOM 11718 O O . SER A 1 1491 ? 15.740 -48.667 31.327 1.00 76.25 1491 SER A O 1
ATOM 11720 N N . LEU A 1 1492 ? 15.343 -48.502 33.528 1.00 67.50 1492 LEU A N 1
ATOM 11721 C CA . LEU A 1 1492 ? 16.324 -47.433 33.805 1.00 67.50 1492 LEU A CA 1
ATOM 11722 C C . LEU A 1 1492 ? 17.736 -47.712 33.260 1.00 67.50 1492 LEU A C 1
ATOM 11724 O O . LEU A 1 1492 ? 18.418 -46.786 32.846 1.00 67.50 1492 LEU A O 1
ATOM 11728 N N . LYS A 1 1493 ? 18.182 -48.976 33.241 1.00 65.94 1493 LYS A N 1
ATOM 11729 C CA . LYS A 1 1493 ? 19.527 -49.332 32.750 1.00 65.94 1493 LYS A CA 1
ATOM 11730 C C . LYS A 1 1493 ? 19.690 -49.196 31.239 1.00 65.94 1493 LYS A C 1
ATOM 11732 O O . LYS A 1 1493 ? 20.804 -48.977 30.785 1.00 65.94 1493 LYS A O 1
ATOM 11737 N N . ASN A 1 1494 ? 18.602 -49.355 30.488 1.00 68.81 1494 ASN A N 1
ATOM 11738 C CA . ASN A 1 1494 ? 18.662 -49.373 29.030 1.00 68.81 1494 ASN A CA 1
ATOM 11739 C C . ASN A 1 1494 ? 17.907 -48.198 28.402 1.00 68.81 1494 ASN A C 1
ATOM 11741 O O . ASN A 1 1494 ? 18.125 -47.954 27.231 1.00 68.81 1494 ASN A O 1
ATOM 11745 N N . GLY A 1 1495 ? 16.977 -47.530 29.098 1.00 75.06 1495 GLY A N 1
ATOM 11746 C CA . GLY A 1 1495 ? 16.084 -46.500 28.535 1.00 75.06 1495 GLY A CA 1
ATOM 11747 C C . GLY A 1 1495 ? 15.117 -46.998 27.448 1.00 75.06 1495 GLY A C 1
ATOM 11748 O O . GLY A 1 1495 ? 14.208 -46.279 27.065 1.00 75.06 1495 GLY A O 1
ATOM 11749 N N . LYS A 1 1496 ? 15.281 -48.245 26.990 1.00 82.75 1496 LYS A N 1
ATOM 11750 C CA . LYS A 1 1496 ? 14.652 -48.794 25.783 1.00 82.75 1496 LYS A CA 1
ATOM 11751 C C . LYS A 1 1496 ? 13.180 -49.158 25.910 1.00 82.75 1496 LYS A C 1
ATOM 11753 O O . LYS A 1 1496 ? 12.507 -49.182 24.896 1.00 82.75 1496 LYS A O 1
ATOM 11758 N N . SER A 1 1497 ? 12.679 -49.507 27.096 1.00 86.19 1497 SER A N 1
ATOM 11759 C CA . SER A 1 1497 ? 11.328 -50.076 27.202 1.00 86.19 1497 SER A CA 1
ATOM 11760 C C . SER A 1 1497 ? 10.614 -49.751 28.517 1.00 86.19 1497 SER A C 1
ATOM 11762 O O . SER A 1 1497 ? 11.218 -49.768 29.600 1.00 86.19 1497 SER A O 1
ATOM 11764 N N . CYS A 1 1498 ? 9.301 -49.545 28.432 1.00 88.62 1498 CYS A N 1
ATOM 11765 C CA . CYS A 1 1498 ? 8.364 -49.399 29.543 1.00 88.62 1498 CYS A CA 1
ATOM 11766 C C . CYS A 1 1498 ? 7.252 -50.452 29.447 1.00 88.62 1498 CYS A C 1
ATOM 11768 O O . CYS A 1 1498 ? 6.708 -50.690 28.375 1.00 88.62 1498 CYS A O 1
ATOM 11770 N N . HIS A 1 1499 ? 6.886 -51.057 30.574 1.00 90.31 1499 HIS A N 1
ATOM 11771 C CA . HIS A 1 1499 ? 5.782 -52.003 30.680 1.00 90.31 1499 HIS A CA 1
ATOM 11772 C C . HIS A 1 1499 ? 4.747 -51.503 31.694 1.00 90.31 1499 HIS A C 1
ATOM 11774 O O . HIS A 1 1499 ? 5.075 -51.300 32.865 1.00 90.31 1499 HIS A O 1
ATOM 11780 N N . ILE A 1 1500 ? 3.497 -51.325 31.263 1.00 90.31 1500 ILE A N 1
ATOM 11781 C CA . ILE A 1 1500 ? 2.384 -50.849 32.095 1.00 90.31 1500 ILE A CA 1
ATOM 11782 C C . ILE A 1 1500 ? 1.240 -51.856 32.001 1.00 90.31 1500 ILE A C 1
ATOM 11784 O O . ILE A 1 1500 ? 0.750 -52.144 30.919 1.00 90.31 1500 ILE A O 1
ATOM 11788 N N . GLN A 1 1501 ? 0.771 -52.383 33.124 1.00 90.12 1501 GLN A N 1
ATOM 11789 C CA . GLN A 1 1501 ? -0.346 -53.321 33.163 1.00 90.12 1501 GLN A CA 1
ATOM 11790 C C . GLN A 1 1501 ? -1.590 -52.624 33.707 1.00 90.12 1501 GLN A C 1
ATOM 11792 O O . GLN A 1 1501 ? -1.562 -52.106 34.822 1.00 90.12 1501 GLN A O 1
ATOM 11797 N N . LEU A 1 1502 ? -2.678 -52.640 32.937 1.00 89.44 1502 LEU A N 1
ATOM 11798 C CA . LEU A 1 1502 ? -3.994 -52.170 33.358 1.00 89.44 1502 LEU A CA 1
ATOM 11799 C C . LEU A 1 1502 ? -4.923 -53.354 33.635 1.00 89.44 1502 LEU A C 1
ATOM 11801 O O . LEU A 1 1502 ? -4.998 -54.281 32.827 1.00 89.44 1502 LEU A O 1
ATOM 11805 N N . GLN A 1 1503 ? -5.682 -53.315 34.726 1.00 87.81 1503 GLN A N 1
ATOM 11806 C CA . GLN A 1 1503 ? -6.671 -54.337 35.065 1.00 87.81 1503 GLN A CA 1
ATOM 11807 C C . GLN A 1 1503 ? -8.076 -53.736 35.168 1.00 87.81 1503 GLN A C 1
ATOM 11809 O O . GLN A 1 1503 ? -8.310 -52.771 35.888 1.00 87.81 1503 GLN A O 1
ATOM 11814 N N . TYR A 1 1504 ? -9.028 -54.363 34.481 1.00 85.94 1504 TYR A N 1
ATOM 11815 C CA . TYR A 1 1504 ? -10.445 -54.008 34.481 1.00 85.94 1504 TYR A CA 1
ATOM 11816 C C . TYR A 1 1504 ? -11.312 -55.247 34.767 1.00 85.94 1504 TYR A C 1
ATOM 11818 O O . TYR A 1 1504 ? -10.904 -56.387 34.526 1.00 85.94 1504 TYR A O 1
ATOM 11826 N N . ASP A 1 1505 ? -12.530 -55.041 35.269 1.00 82.00 1505 ASP A N 1
ATOM 11827 C CA . ASP A 1 1505 ? -13.511 -56.114 35.476 1.00 82.00 1505 ASP A CA 1
ATOM 11828 C C . ASP A 1 1505 ? -13.908 -56.787 34.143 1.00 82.00 1505 ASP A C 1
ATOM 11830 O O . ASP A 1 1505 ? -13.934 -56.149 33.088 1.00 82.00 1505 ASP A O 1
ATOM 11834 N N . ILE A 1 1506 ? -14.229 -58.085 34.156 1.00 81.12 1506 ILE A N 1
ATOM 11835 C CA . ILE A 1 1506 ? -14.607 -58.818 32.935 1.00 81.12 1506 ILE A CA 1
ATOM 11836 C C . ILE A 1 1506 ? -15.929 -58.337 32.307 1.00 81.12 1506 ILE A C 1
ATOM 11838 O O . ILE A 1 1506 ? -16.123 -58.513 31.102 1.00 81.12 1506 ILE A O 1
ATOM 11842 N N . SER A 1 1507 ? -16.812 -57.707 33.091 1.00 79.94 1507 SER A N 1
ATOM 11843 C CA . SER A 1 1507 ? -18.097 -57.139 32.647 1.00 79.94 1507 SER A CA 1
ATOM 11844 C C . SER A 1 1507 ? -17.948 -55.964 31.672 1.00 79.94 1507 SER A C 1
ATOM 11846 O O . SER A 1 1507 ? -18.855 -55.694 30.869 1.00 79.94 1507 SER A O 1
ATOM 11848 N N . ILE A 1 1508 ? -16.791 -55.296 31.696 1.00 78.50 1508 ILE A N 1
ATOM 11849 C CA . ILE A 1 1508 ? -16.492 -54.131 30.868 1.00 78.50 1508 ILE A CA 1
ATOM 11850 C C . ILE A 1 1508 ? -16.479 -54.518 29.375 1.00 78.50 1508 ILE A C 1
ATOM 11852 O O . ILE A 1 1508 ? -15.891 -55.544 28.999 1.00 78.50 1508 ILE A O 1
ATOM 11856 N N . PRO A 1 1509 ? -17.129 -53.733 28.487 1.00 78.50 1509 PRO A N 1
ATOM 11857 C CA . PRO A 1 1509 ? -17.052 -53.957 27.044 1.00 78.50 1509 PRO A CA 1
ATOM 11858 C C . PRO A 1 1509 ? -15.596 -53.901 26.557 1.00 78.50 1509 PRO A C 1
ATOM 11860 O O . PRO A 1 1509 ? -14.737 -53.304 27.197 1.00 78.50 1509 PRO A O 1
ATOM 11863 N N . LYS A 1 1510 ? -15.292 -54.549 25.426 1.00 81.69 1510 LYS A N 1
ATOM 11864 C CA . LYS A 1 1510 ? -13.956 -54.477 24.809 1.00 81.69 1510 LYS A CA 1
ATOM 11865 C C . LYS A 1 1510 ? -13.550 -53.006 24.662 1.00 81.69 1510 LYS A C 1
ATOM 11867 O O . LYS A 1 1510 ? -14.328 -52.224 24.117 1.00 81.69 1510 LYS A O 1
ATOM 11872 N N . LEU A 1 1511 ? -12.366 -52.647 25.147 1.00 82.31 1511 LEU A N 1
ATOM 11873 C CA . LEU A 1 1511 ? -11.813 -51.303 25.027 1.00 82.31 1511 LEU A CA 1
ATOM 11874 C C . LEU A 1 1511 ? -10.773 -51.320 23.903 1.00 82.31 1511 LEU A C 1
ATOM 11876 O O . LEU A 1 1511 ? -9.871 -52.156 23.913 1.00 82.31 1511 LEU A O 1
ATOM 11880 N N . LEU A 1 1512 ? -10.898 -50.423 22.925 1.00 86.06 1512 LEU A N 1
ATOM 11881 C CA . LEU A 1 1512 ? -9.855 -50.221 21.918 1.00 86.06 1512 LEU A CA 1
ATOM 11882 C C . LEU A 1 1512 ? -8.774 -49.342 22.542 1.00 86.06 1512 LEU A C 1
ATOM 11884 O O . LEU A 1 1512 ? -8.822 -48.120 22.444 1.00 86.06 1512 LEU A O 1
ATOM 11888 N N . LEU A 1 1513 ? -7.855 -49.973 23.272 1.00 87.44 1513 LEU A N 1
ATOM 11889 C CA . LEU A 1 1513 ? -6.881 -49.249 24.081 1.00 87.44 1513 LEU A CA 1
ATOM 11890 C C . LEU A 1 1513 ? -5.804 -48.565 23.221 1.00 87.44 1513 LEU A C 1
ATOM 11892 O O . LEU A 1 1513 ? -5.383 -47.472 23.570 1.00 87.44 1513 LEU A O 1
ATOM 11896 N N . LEU A 1 1514 ? -5.418 -49.144 22.077 1.00 88.94 1514 LEU A N 1
ATOM 11897 C CA . LEU A 1 1514 ? -4.345 -48.618 21.220 1.00 88.94 1514 LEU A CA 1
ATOM 11898 C C . LEU A 1 1514 ? -4.566 -47.149 20.768 1.00 88.94 1514 LEU A C 1
ATOM 11900 O O . LEU A 1 1514 ? -3.709 -46.331 21.094 1.00 88.94 1514 LEU A O 1
ATOM 11904 N N . PRO A 1 1515 ? -5.710 -46.744 20.166 1.00 89.31 1515 PRO A N 1
ATOM 11905 C CA . PRO A 1 1515 ? -5.947 -45.337 19.805 1.00 89.31 1515 PRO A CA 1
ATOM 11906 C C . PRO A 1 1515 ? -5.941 -44.376 21.001 1.00 89.31 1515 PRO A C 1
ATOM 11908 O O . PRO A 1 1515 ? -5.537 -43.221 20.884 1.00 89.31 1515 PRO A O 1
ATOM 11911 N N . LEU A 1 1516 ? -6.388 -44.845 22.173 1.00 90.62 1516 LEU A N 1
ATOM 11912 C CA . LEU A 1 1516 ? -6.361 -44.044 23.400 1.00 90.62 1516 LEU A CA 1
ATOM 11913 C C . LEU A 1 1516 ? -4.926 -43.833 23.886 1.00 90.62 1516 LEU A C 1
ATOM 11915 O O . LEU A 1 1516 ? -4.599 -42.759 24.385 1.00 90.62 1516 LEU A O 1
ATOM 11919 N N . VAL A 1 1517 ? -4.078 -44.848 23.731 1.00 90.69 1517 VAL A N 1
ATOM 11920 C CA . VAL A 1 1517 ? -2.662 -44.790 24.090 1.00 90.69 1517 VAL A CA 1
ATOM 11921 C C . VAL A 1 1517 ? -1.889 -43.898 23.117 1.00 90.69 1517 VAL A C 1
ATOM 11923 O O . VAL A 1 1517 ? -1.133 -43.046 23.571 1.00 90.69 1517 VAL A O 1
ATOM 11926 N N . GLU A 1 1518 ? -2.130 -44.007 21.808 1.00 89.12 1518 GLU A N 1
ATOM 11927 C CA . GLU A 1 1518 ? -1.555 -43.105 20.796 1.00 89.12 1518 GLU A CA 1
ATOM 11928 C C . GLU A 1 1518 ? -1.970 -41.647 21.035 1.00 89.12 1518 GLU A C 1
ATOM 11930 O O . GLU A 1 1518 ? -1.133 -40.742 21.042 1.00 89.12 1518 GLU A O 1
ATOM 11935 N N . GLY A 1 1519 ? -3.259 -41.417 21.308 1.00 89.06 1519 GLY A N 1
ATOM 11936 C CA . GLY A 1 1519 ? -3.772 -40.101 21.682 1.00 89.06 1519 GLY A CA 1
ATOM 11937 C C . GLY A 1 1519 ? -3.133 -39.569 22.968 1.00 89.06 1519 GLY A C 1
ATOM 11938 O O . GLY A 1 1519 ? -2.787 -38.388 23.043 1.00 89.06 1519 GLY A O 1
ATOM 11939 N N . ALA A 1 1520 ? -2.912 -40.432 23.967 1.00 91.19 1520 ALA A N 1
ATOM 11940 C CA . ALA A 1 1520 ? -2.198 -40.067 25.189 1.00 91.19 1520 ALA A CA 1
ATOM 11941 C C . ALA A 1 1520 ? -0.724 -39.723 24.914 1.00 91.19 1520 ALA A C 1
ATOM 11943 O O . ALA A 1 1520 ? -0.226 -38.755 25.490 1.00 91.19 1520 ALA A O 1
ATOM 11944 N N . ALA A 1 1521 ? -0.044 -40.462 24.032 1.00 91.00 1521 ALA A N 1
ATOM 11945 C CA . ALA A 1 1521 ? 1.356 -40.239 23.674 1.00 91.00 1521 ALA A CA 1
ATOM 11946 C C . ALA A 1 1521 ? 1.557 -38.909 22.928 1.00 91.00 1521 ALA A C 1
ATOM 11948 O O . ALA A 1 1521 ? 2.361 -38.094 23.373 1.00 91.00 1521 ALA A O 1
ATOM 11949 N N . ARG A 1 1522 ? 0.771 -38.616 21.877 1.00 88.12 1522 ARG A N 1
ATOM 11950 C CA . ARG A 1 1522 ? 0.874 -37.342 21.121 1.00 88.12 1522 ARG A CA 1
ATOM 11951 C C . ARG A 1 1522 ? 0.567 -36.118 21.978 1.00 88.12 1522 ARG A C 1
ATOM 11953 O O . ARG A 1 1522 ? 1.133 -35.046 21.790 1.00 88.12 1522 ARG A O 1
ATOM 11960 N N . ALA A 1 1523 ? -0.362 -36.263 22.919 1.00 89.50 1523 ALA A N 1
ATOM 11961 C CA . ALA A 1 1523 ? -0.755 -35.161 23.781 1.00 89.50 1523 ALA A CA 1
ATOM 11962 C C . ALA A 1 1523 ? 0.243 -34.934 24.935 1.00 89.50 1523 ALA A C 1
ATOM 11964 O O . ALA A 1 1523 ? 0.282 -33.831 25.487 1.00 89.50 1523 ALA A O 1
ATOM 11965 N N . SER A 1 1524 ? 1.000 -35.957 25.343 1.00 91.19 1524 SER A N 1
ATOM 11966 C CA . SER A 1 1524 ? 1.983 -35.860 26.428 1.00 91.19 1524 SER A CA 1
ATOM 11967 C C . SER A 1 1524 ? 3.256 -35.197 25.912 1.00 91.19 1524 SER A C 1
ATOM 11969 O O . SER A 1 1524 ? 3.876 -35.713 24.993 1.00 91.19 1524 SER A O 1
ATOM 11971 N N . LEU A 1 1525 ? 3.628 -34.052 26.481 1.00 89.81 1525 LEU A N 1
ATOM 11972 C CA . LEU A 1 1525 ? 4.787 -33.265 26.049 1.00 89.81 1525 LEU A CA 1
ATOM 11973 C C . LEU A 1 1525 ? 5.967 -33.514 26.992 1.00 89.81 1525 LEU A C 1
ATOM 11975 O O . LEU A 1 1525 ? 5.765 -33.531 28.208 1.00 89.81 1525 LEU A O 1
ATOM 11979 N N . ILE A 1 1526 ? 7.159 -33.698 26.423 1.00 88.94 1526 ILE A N 1
ATOM 11980 C CA . ILE A 1 1526 ? 8.430 -33.822 27.152 1.00 88.94 1526 ILE A CA 1
ATOM 11981 C C . ILE A 1 1526 ? 9.028 -32.424 27.367 1.00 88.94 1526 ILE A C 1
ATOM 11983 O O . ILE A 1 1526 ? 9.308 -32.043 28.499 1.00 88.94 1526 ILE A O 1
ATOM 11987 N N . GLN A 1 1527 ? 9.155 -31.639 26.291 1.00 86.75 1527 GLN A N 1
ATOM 11988 C CA . GLN A 1 1527 ? 9.622 -30.246 26.301 1.00 86.75 1527 GLN A CA 1
ATOM 11989 C C . GLN A 1 1527 ? 8.546 -29.342 25.679 1.00 86.75 1527 GLN A C 1
ATOM 11991 O O . GLN A 1 1527 ? 7.953 -29.689 24.654 1.00 86.75 1527 GLN A O 1
ATOM 11996 N N . ASN A 1 1528 ? 8.239 -28.204 26.313 1.00 88.06 1528 ASN A N 1
ATOM 11997 C CA . ASN A 1 1528 ? 7.239 -27.254 25.817 1.00 88.06 1528 ASN A CA 1
ATOM 11998 C C . ASN A 1 1528 ? 7.377 -25.872 26.472 1.00 88.06 1528 ASN A C 1
ATOM 12000 O O . ASN A 1 1528 ? 7.164 -25.741 27.678 1.00 88.06 1528 ASN A O 1
ATOM 12004 N N . ILE A 1 1529 ? 7.606 -24.835 25.665 1.00 88.62 1529 ILE A N 1
ATOM 12005 C CA . ILE A 1 1529 ? 7.412 -23.437 26.068 1.00 88.62 1529 ILE A CA 1
ATOM 12006 C C . ILE A 1 1529 ? 6.043 -22.977 25.541 1.00 88.62 1529 ILE A C 1
ATOM 12008 O O . ILE A 1 1529 ? 5.786 -23.091 24.341 1.00 88.62 1529 ILE A O 1
ATOM 12012 N N . PRO A 1 1530 ? 5.143 -22.435 26.387 1.00 87.62 1530 PRO A N 1
ATOM 12013 C CA . PRO A 1 1530 ? 3.815 -22.021 25.944 1.00 87.62 1530 PRO A CA 1
ATOM 12014 C C . PRO A 1 1530 ? 3.869 -21.072 24.741 1.00 87.62 1530 PRO A C 1
ATOM 12016 O O . PRO A 1 1530 ? 4.622 -20.098 24.753 1.00 87.62 1530 PRO A O 1
ATOM 12019 N N . ARG A 1 1531 ? 3.014 -21.332 23.741 1.00 84.75 1531 ARG A N 1
ATOM 12020 C CA . ARG A 1 1531 ? 2.903 -20.595 22.464 1.00 84.75 1531 ARG A CA 1
ATOM 12021 C C . ARG A 1 1531 ? 4.084 -20.735 21.499 1.00 84.75 1531 ARG A C 1
ATOM 12023 O O . ARG A 1 1531 ? 4.048 -20.066 20.473 1.00 84.75 1531 ARG A O 1
ATOM 12030 N N . LEU A 1 1532 ? 5.075 -21.580 21.784 1.00 87.94 1532 LEU A N 1
ATOM 12031 C CA . LEU A 1 1532 ? 6.129 -21.923 20.828 1.00 87.94 1532 LEU A CA 1
ATOM 12032 C C . LEU A 1 1532 ? 5.889 -23.317 20.236 1.00 87.94 1532 LEU A C 1
ATOM 12034 O O . LEU A 1 1532 ? 5.419 -24.233 20.913 1.00 87.94 1532 LEU A O 1
ATOM 12038 N N . GLY A 1 1533 ? 6.163 -23.443 18.945 1.00 86.31 1533 GLY A N 1
ATOM 12039 C CA . GLY A 1 1533 ? 6.131 -24.678 18.179 1.00 86.31 1533 GLY A CA 1
ATOM 12040 C C . GLY A 1 1533 ? 7.544 -25.186 17.918 1.00 86.31 1533 GLY A C 1
ATOM 12041 O O . GLY A 1 1533 ? 8.323 -25.400 18.850 1.00 86.31 1533 GLY A O 1
ATOM 12042 N N . ILE A 1 1534 ? 7.859 -25.390 16.643 1.00 85.50 1534 ILE A N 1
ATOM 12043 C CA . ILE A 1 1534 ? 9.176 -25.835 16.197 1.00 85.50 1534 ILE A CA 1
ATOM 12044 C C . ILE A 1 1534 ? 10.122 -24.629 16.162 1.00 85.50 1534 ILE A C 1
ATOM 12046 O O . ILE A 1 1534 ? 9.741 -23.527 15.759 1.00 85.50 1534 ILE A O 1
ATOM 12050 N N . CYS A 1 1535 ? 11.360 -24.826 16.615 1.00 87.62 1535 CYS A N 1
ATOM 12051 C CA . CYS A 1 1535 ? 12.392 -23.790 16.612 1.00 87.62 1535 CYS A CA 1
ATOM 12052 C C . CYS A 1 1535 ? 13.544 -24.199 15.689 1.00 87.62 1535 CYS A C 1
ATOM 12054 O O . CYS A 1 1535 ? 14.159 -25.247 15.872 1.00 87.62 1535 CYS A O 1
ATOM 12056 N N . THR A 1 1536 ? 13.848 -23.365 14.693 1.00 85.69 1536 THR A N 1
ATOM 12057 C CA . THR A 1 1536 ? 14.834 -23.662 13.645 1.00 85.69 1536 THR A CA 1
ATOM 12058 C C . THR A 1 1536 ? 16.095 -22.820 13.812 1.00 85.69 1536 THR A C 1
ATOM 12060 O O . THR A 1 1536 ? 16.041 -21.598 13.972 1.00 85.69 1536 THR A O 1
ATOM 12063 N N . TYR A 1 1537 ? 17.252 -23.480 13.787 1.00 86.69 1537 TYR A N 1
ATOM 12064 C CA . TYR A 1 1537 ? 18.554 -22.818 13.794 1.00 86.69 1537 TYR A CA 1
ATOM 12065 C C . TYR A 1 1537 ? 18.905 -22.337 12.381 1.00 86.69 1537 TYR A C 1
ATOM 12067 O O . TYR A 1 1537 ? 18.857 -23.122 11.435 1.00 86.69 1537 TYR A O 1
ATOM 12075 N N . VAL A 1 1538 ? 19.286 -21.066 12.243 1.00 83.88 1538 VAL A N 1
ATOM 12076 C CA . VAL A 1 1538 ? 19.751 -20.482 10.980 1.00 83.88 1538 VAL A CA 1
ATOM 12077 C C . VAL A 1 1538 ? 21.218 -20.089 11.122 1.00 83.88 1538 VAL A C 1
ATOM 12079 O O . VAL A 1 1538 ? 21.591 -19.300 11.997 1.00 83.88 1538 VAL A O 1
ATOM 12082 N N . GLU A 1 1539 ? 22.046 -20.660 10.248 1.00 80.88 1539 GLU A N 1
ATOM 12083 C CA . GLU A 1 1539 ? 23.481 -20.388 10.173 1.00 80.88 1539 GLU A CA 1
ATOM 12084 C C . GLU A 1 1539 ? 23.769 -18.916 9.822 1.00 80.88 1539 GLU A C 1
ATOM 12086 O O . GLU A 1 1539 ? 22.916 -18.182 9.321 1.00 80.88 1539 GLU A O 1
ATOM 12091 N N . THR A 1 1540 ? 24.991 -18.464 10.116 1.00 80.06 1540 THR A N 1
ATOM 12092 C CA . THR A 1 1540 ? 25.412 -17.089 9.802 1.00 80.06 1540 THR A CA 1
ATOM 12093 C C . THR A 1 1540 ? 25.517 -16.904 8.288 1.00 80.06 1540 THR A C 1
ATOM 12095 O O . THR A 1 1540 ? 26.255 -17.637 7.633 1.00 80.06 1540 THR A O 1
ATOM 12098 N N . ASP A 1 1541 ? 24.845 -15.885 7.751 1.00 72.62 1541 ASP A N 1
ATOM 12099 C CA . ASP A 1 1541 ? 24.982 -15.447 6.357 1.00 72.62 1541 ASP A CA 1
ATOM 12100 C C . ASP A 1 1541 ? 25.796 -14.138 6.295 1.00 72.62 1541 ASP A C 1
ATOM 12102 O O . ASP A 1 1541 ? 26.023 -13.490 7.319 1.00 72.62 1541 ASP A O 1
ATOM 12106 N N . LYS A 1 1542 ? 26.242 -13.714 5.106 1.00 70.88 1542 LYS A N 1
ATOM 12107 C CA . LYS A 1 1542 ? 27.080 -12.510 4.912 1.00 70.88 1542 LYS A CA 1
ATOM 12108 C C . LYS A 1 1542 ? 26.495 -11.252 5.563 1.00 70.88 1542 LYS A C 1
ATOM 12110 O O . LYS A 1 1542 ? 27.261 -10.409 6.029 1.00 70.88 1542 LYS A O 1
ATOM 12115 N N . ASP A 1 1543 ? 25.168 -11.161 5.613 1.00 67.88 1543 ASP A N 1
ATOM 12116 C CA . ASP A 1 1543 ? 24.441 -9.993 6.109 1.00 67.88 1543 ASP A CA 1
ATOM 12117 C C . ASP A 1 1543 ? 23.815 -10.193 7.502 1.00 67.88 1543 ASP A C 1
ATOM 12119 O O . ASP A 1 1543 ? 23.516 -9.206 8.177 1.00 67.88 1543 ASP A O 1
ATOM 12123 N N . ASN A 1 1544 ? 23.640 -11.439 7.971 1.00 71.56 1544 ASN A N 1
ATOM 12124 C CA . ASN A 1 1544 ? 22.886 -11.746 9.192 1.00 71.56 1544 ASN A CA 1
ATOM 12125 C C . ASN A 1 1544 ? 23.654 -12.687 10.139 1.00 71.56 1544 ASN A C 1
ATOM 12127 O O . ASN A 1 1544 ? 24.102 -13.751 9.710 1.00 71.56 1544 ASN A O 1
ATOM 12131 N N . PRO A 1 1545 ? 23.767 -12.356 11.440 1.00 83.19 1545 PRO A N 1
ATOM 12132 C CA . PRO A 1 1545 ? 24.364 -13.251 12.431 1.00 83.19 1545 PRO A CA 1
ATOM 12133 C C . PRO A 1 1545 ? 23.516 -14.517 12.641 1.00 83.19 1545 PRO A C 1
ATOM 12135 O O . PRO A 1 1545 ? 22.313 -14.517 12.365 1.00 83.19 1545 PRO A O 1
ATOM 12138 N N . ALA A 1 1546 ? 24.131 -15.570 13.191 1.00 85.88 1546 ALA A N 1
ATOM 12139 C CA . ALA A 1 1546 ? 23.417 -16.775 13.611 1.00 85.88 1546 ALA A CA 1
ATOM 12140 C C . ALA A 1 1546 ? 22.241 -16.436 14.543 1.00 85.88 1546 ALA A C 1
ATOM 12142 O O . ALA A 1 1546 ? 22.375 -15.657 15.496 1.00 85.88 1546 ALA A O 1
ATOM 12143 N N . HIS A 1 1547 ? 21.089 -17.036 14.268 1.00 88.75 1547 HIS A N 1
ATOM 12144 C CA . HIS A 1 1547 ? 19.848 -16.776 14.989 1.00 88.75 1547 HIS A CA 1
ATOM 12145 C C . HIS A 1 1547 ? 18.960 -18.021 15.026 1.00 88.75 1547 HIS A C 1
ATOM 12147 O O . HIS A 1 1547 ? 19.152 -18.963 14.258 1.00 88.75 1547 HIS A O 1
ATOM 12153 N N . VAL A 1 1548 ? 17.976 -18.014 15.923 1.00 88.94 1548 VAL A N 1
ATOM 12154 C CA . VAL A 1 1548 ? 16.883 -18.990 15.943 1.00 88.94 1548 VAL A CA 1
ATOM 12155 C C . VAL A 1 1548 ? 15.593 -18.317 15.482 1.00 88.94 1548 VAL A C 1
ATOM 12157 O O . VAL A 1 1548 ? 15.302 -17.181 15.872 1.00 88.94 1548 VAL A O 1
ATOM 12160 N N . ILE A 1 1549 ? 14.840 -19.007 14.629 1.00 89.19 1549 ILE A N 1
ATOM 12161 C CA . ILE A 1 1549 ? 13.487 -18.621 14.227 1.00 89.19 1549 ILE A CA 1
ATOM 12162 C C . ILE A 1 1549 ? 12.520 -19.575 14.920 1.00 89.19 1549 ILE A C 1
ATOM 12164 O O . ILE A 1 1549 ? 12.647 -20.792 14.784 1.00 89.19 1549 ILE A O 1
ATOM 12168 N N . THR A 1 1550 ? 11.570 -19.032 15.673 1.00 89.50 1550 THR A N 1
ATOM 12169 C CA . THR A 1 1550 ? 10.559 -19.819 16.384 1.00 89.50 1550 THR A CA 1
ATOM 12170 C C . THR A 1 1550 ? 9.209 -19.705 15.692 1.00 89.50 1550 THR A C 1
ATOM 12172 O O . THR A 1 1550 ? 8.783 -18.594 15.359 1.00 89.50 1550 THR A O 1
ATOM 12175 N N . ASP A 1 1551 ? 8.507 -20.826 15.556 1.00 87.44 1551 ASP A N 1
ATOM 12176 C CA . ASP A 1 1551 ? 7.085 -20.825 15.232 1.00 87.44 1551 ASP A CA 1
ATOM 12177 C C . ASP A 1 1551 ? 6.301 -20.438 16.486 1.00 87.44 1551 ASP A C 1
ATOM 12179 O O . ASP A 1 1551 ? 6.394 -21.090 17.526 1.00 87.44 1551 ASP A O 1
ATOM 12183 N N . GLY A 1 1552 ? 5.543 -19.351 16.415 1.00 87.62 1552 GLY A N 1
ATOM 12184 C CA . GLY A 1 1552 ? 4.895 -18.744 17.569 1.00 87.62 1552 GLY A CA 1
ATOM 12185 C C . GLY A 1 1552 ? 5.747 -17.693 18.284 1.00 87.62 1552 GLY A C 1
ATOM 12186 O O . GLY A 1 1552 ? 6.924 -17.474 17.988 1.00 87.62 1552 GLY A O 1
ATOM 12187 N N . VAL A 1 1553 ? 5.105 -16.977 19.210 1.00 89.62 1553 VAL A N 1
ATOM 12188 C CA . VAL A 1 1553 ? 5.664 -15.786 19.864 1.00 89.62 1553 VAL A CA 1
ATOM 12189 C C . VAL A 1 1553 ? 5.488 -15.898 21.373 1.00 89.62 1553 VAL A C 1
ATOM 12191 O O . VAL A 1 1553 ? 4.373 -15.998 21.890 1.00 89.62 1553 VAL A O 1
ATOM 12194 N N . ASN A 1 1554 ? 6.610 -15.834 22.089 1.00 90.19 1554 ASN A N 1
ATOM 12195 C CA . ASN A 1 1554 ? 6.640 -15.680 23.537 1.00 90.19 1554 ASN A CA 1
ATOM 12196 C C . ASN A 1 1554 ? 7.879 -14.872 23.952 1.00 90.19 1554 ASN A C 1
ATOM 12198 O O . ASN A 1 1554 ? 8.930 -15.415 24.297 1.00 90.19 1554 ASN A O 1
ATOM 12202 N N . LEU A 1 1555 ? 7.743 -13.544 23.895 1.00 89.00 1555 LEU A N 1
ATOM 12203 C CA . LEU A 1 1555 ? 8.831 -12.608 24.192 1.00 89.00 1555 LEU A CA 1
ATOM 12204 C C . LEU A 1 1555 ? 9.270 -12.660 25.662 1.00 89.00 1555 LEU A C 1
ATOM 12206 O O . LEU A 1 1555 ? 10.437 -12.412 25.952 1.00 89.00 1555 LEU A O 1
ATOM 12210 N N . LEU A 1 1556 ? 8.356 -12.977 26.588 1.00 89.19 1556 LEU A N 1
ATOM 12211 C CA . LEU A 1 1556 ? 8.669 -13.086 28.016 1.00 89.19 1556 LEU A CA 1
ATOM 12212 C C . LEU A 1 1556 ? 9.572 -14.289 28.296 1.00 89.19 1556 LEU A C 1
ATOM 12214 O O . LEU A 1 1556 ? 10.601 -14.116 28.942 1.00 89.19 1556 LEU A O 1
ATOM 12218 N N . ALA A 1 1557 ? 9.245 -15.462 27.745 1.00 88.50 1557 ALA A N 1
ATOM 12219 C CA . ALA A 1 1557 ? 10.053 -16.669 27.927 1.00 88.50 1557 ALA A CA 1
ATOM 12220 C C . ALA A 1 1557 ? 11.475 -16.503 27.362 1.00 88.50 1557 ALA A C 1
ATOM 12222 O O . ALA A 1 1557 ? 12.449 -16.900 27.993 1.00 88.50 1557 ALA A O 1
ATOM 12223 N N . MET A 1 1558 ? 11.633 -15.842 26.208 1.00 88.38 1558 MET A N 1
ATOM 12224 C CA . MET A 1 1558 ? 12.965 -15.612 25.626 1.00 88.38 1558 MET A CA 1
ATOM 12225 C C . MET A 1 1558 ? 13.868 -14.704 26.469 1.00 88.38 1558 MET A C 1
ATOM 12227 O O . MET A 1 1558 ? 15.090 -14.796 26.358 1.00 88.38 1558 MET A O 1
ATOM 12231 N N . ARG A 1 1559 ? 13.304 -13.839 27.325 1.00 86.25 1559 ARG A N 1
ATOM 12232 C CA . ARG A 1 1559 ? 14.101 -12.976 28.215 1.00 86.25 1559 ARG A CA 1
ATOM 12233 C C . ARG A 1 1559 ? 14.835 -13.776 29.294 1.00 86.25 1559 ARG A C 1
ATOM 12235 O O . ARG A 1 1559 ? 15.912 -13.354 29.709 1.00 86.25 1559 ARG A O 1
ATOM 12242 N N . GLU A 1 1560 ? 14.313 -14.931 29.706 1.00 87.50 1560 GLU A N 1
ATOM 12243 C CA . GLU A 1 1560 ? 14.975 -15.817 30.678 1.00 87.50 1560 GLU A CA 1
ATOM 12244 C C . GLU A 1 1560 ? 16.293 -16.388 30.114 1.00 87.50 1560 GLU A C 1
ATOM 12246 O O . GLU A 1 1560 ? 17.273 -16.572 30.839 1.00 87.50 1560 GLU A O 1
ATOM 12251 N N . TYR A 1 1561 ? 16.381 -16.535 28.788 1.00 88.31 1561 TYR A N 1
ATOM 12252 C CA . TYR A 1 1561 ? 17.559 -17.030 28.070 1.00 88.31 1561 TYR A CA 1
ATOM 12253 C C . TYR A 1 1561 ? 18.535 -15.926 27.626 1.00 88.31 1561 TYR A C 1
ATOM 12255 O O . TYR A 1 1561 ? 19.283 -16.104 26.664 1.00 88.31 1561 TYR A O 1
ATOM 12263 N N . GLN A 1 1562 ? 18.596 -14.800 28.348 1.00 88.44 1562 GLN A N 1
ATOM 12264 C CA . GLN A 1 1562 ? 19.479 -13.656 28.038 1.00 88.44 1562 GLN A CA 1
ATOM 12265 C C . GLN A 1 1562 ? 20.986 -13.984 27.963 1.00 88.44 1562 GLN A C 1
ATOM 12267 O O . GLN A 1 1562 ? 21.774 -13.193 27.443 1.00 88.44 1562 GLN A O 1
ATOM 12272 N N . HIS A 1 1563 ? 21.402 -15.129 28.516 1.00 86.44 1563 HIS A N 1
ATOM 12273 C CA . HIS A 1 1563 ? 22.778 -15.629 28.477 1.00 86.44 1563 HIS A CA 1
ATOM 12274 C C . HIS A 1 1563 ? 23.134 -16.294 27.132 1.00 86.44 1563 HIS A C 1
ATOM 12276 O O . HIS A 1 1563 ? 24.311 -16.395 26.799 1.00 86.44 1563 HIS A O 1
ATOM 12282 N N . ILE A 1 1564 ? 22.130 -16.694 26.341 1.00 88.25 1564 ILE A N 1
ATOM 12283 C CA . ILE A 1 1564 ? 22.269 -17.325 25.016 1.00 88.25 1564 ILE A CA 1
ATOM 12284 C C . ILE A 1 1564 ? 21.802 -16.359 23.919 1.00 88.25 1564 ILE A C 1
ATOM 12286 O O . ILE A 1 1564 ? 22.512 -16.126 22.938 1.00 88.25 1564 ILE A O 1
ATOM 12290 N N . VAL A 1 1565 ? 20.623 -15.764 24.110 1.00 87.31 1565 VAL A N 1
ATOM 12291 C CA . VAL A 1 1565 ? 19.958 -14.846 23.177 1.00 87.31 1565 VAL A CA 1
ATOM 12292 C C . VAL A 1 1565 ? 20.149 -13.405 23.635 1.00 87.31 1565 VAL A C 1
ATOM 12294 O O . VAL A 1 1565 ? 20.079 -13.110 24.825 1.00 87.31 1565 VAL A O 1
ATOM 12297 N N . ASN A 1 1566 ? 20.338 -12.475 22.698 1.00 86.88 1566 ASN A N 1
ATOM 12298 C CA . ASN A 1 1566 ? 20.376 -11.053 23.022 1.00 86.88 1566 ASN A CA 1
ATOM 12299 C C . ASN A 1 1566 ? 18.950 -10.447 23.048 1.00 86.88 1566 ASN A C 1
ATOM 12301 O O . ASN A 1 1566 ? 18.362 -10.223 21.980 1.00 86.88 1566 ASN A O 1
ATOM 12305 N N . PRO A 1 1567 ? 18.393 -10.102 24.229 1.00 85.56 1567 PRO A N 1
ATOM 12306 C CA . PRO A 1 1567 ? 17.008 -9.638 24.358 1.00 85.56 1567 PRO A CA 1
ATOM 12307 C C . PRO A 1 1567 ? 16.732 -8.296 23.658 1.00 85.56 1567 PRO A C 1
ATOM 12309 O O . PRO A 1 1567 ? 15.588 -8.003 23.314 1.00 85.56 1567 PRO A O 1
ATOM 12312 N N . HIS A 1 1568 ? 17.764 -7.482 23.402 1.00 86.25 1568 HIS A N 1
ATOM 12313 C CA . HIS A 1 1568 ? 17.632 -6.199 22.698 1.00 86.25 1568 HIS A CA 1
ATOM 12314 C C . HIS A 1 1568 ? 17.474 -6.346 21.179 1.00 86.25 1568 HIS A C 1
ATOM 12316 O O . HIS A 1 1568 ? 17.214 -5.362 20.493 1.00 86.25 1568 HIS A O 1
ATOM 12322 N N . THR A 1 1569 ? 17.653 -7.560 20.655 1.00 86.75 1569 THR A N 1
ATOM 12323 C CA . THR A 1 1569 ? 17.564 -7.867 19.219 1.00 86.75 1569 THR A CA 1
ATOM 12324 C C . THR A 1 1569 ? 16.372 -8.750 18.859 1.00 86.75 1569 THR A C 1
ATOM 12326 O O . THR A 1 1569 ? 16.240 -9.146 17.702 1.00 86.75 1569 THR A O 1
ATOM 12329 N N . LEU A 1 1570 ? 15.511 -9.060 19.835 1.00 90.44 1570 LEU A N 1
ATOM 12330 C CA . LEU A 1 1570 ? 14.289 -9.826 19.611 1.00 90.44 1570 LEU A CA 1
ATOM 12331 C C . LEU A 1 1570 ? 13.364 -9.074 18.652 1.00 90.44 1570 LEU A C 1
ATOM 12333 O O . LEU A 1 1570 ? 13.060 -7.898 18.855 1.00 90.44 1570 LEU A O 1
ATOM 12337 N N . TYR A 1 1571 ? 12.905 -9.774 17.622 1.00 91.69 1571 TYR A N 1
ATOM 12338 C CA . TYR A 1 1571 ? 11.952 -9.268 16.644 1.00 91.69 1571 TYR A CA 1
ATOM 12339 C C . TYR A 1 1571 ? 10.820 -10.274 16.469 1.00 91.69 1571 TYR A C 1
ATOM 12341 O O . TYR A 1 1571 ? 11.071 -11.475 16.397 1.00 91.69 1571 TYR A O 1
ATOM 12349 N N . THR A 1 1572 ? 9.585 -9.795 16.369 1.00 92.19 1572 THR A N 1
ATOM 12350 C CA . THR A 1 1572 ? 8.423 -10.614 16.016 1.00 92.19 1572 THR A CA 1
ATOM 12351 C C . THR A 1 1572 ? 7.645 -9.944 14.894 1.00 92.19 1572 THR A C 1
ATOM 12353 O O . THR A 1 1572 ? 7.587 -8.717 14.813 1.00 92.19 1572 THR A O 1
ATOM 12356 N N . ASN A 1 1573 ? 7.034 -10.756 14.036 1.00 91.25 1573 ASN A N 1
ATOM 12357 C CA . ASN A 1 1573 ? 6.107 -10.285 13.010 1.00 91.25 1573 ASN A CA 1
ATOM 12358 C C . ASN A 1 1573 ? 4.697 -9.974 13.576 1.00 91.25 1573 ASN A C 1
ATOM 12360 O O . ASN A 1 1573 ? 3.819 -9.516 12.838 1.00 91.25 1573 ASN A O 1
ATOM 12364 N N . SER A 1 1574 ? 4.464 -10.209 14.873 1.00 91.88 1574 SER A N 1
ATOM 12365 C CA . SER A 1 1574 ? 3.244 -9.826 15.594 1.00 91.88 1574 SER A CA 1
ATOM 12366 C C . SER A 1 1574 ? 3.321 -8.370 16.064 1.00 91.88 1574 SER A C 1
ATOM 12368 O O . SER A 1 1574 ? 3.918 -8.047 17.093 1.00 91.88 1574 SER A O 1
ATOM 12370 N N . ILE A 1 1575 ? 2.688 -7.467 15.308 1.00 93.12 1575 ILE A N 1
ATOM 12371 C CA . ILE A 1 1575 ? 2.675 -6.020 15.596 1.00 93.12 1575 ILE A CA 1
ATOM 12372 C C . ILE A 1 1575 ? 1.963 -5.722 16.925 1.00 93.12 1575 ILE A C 1
ATOM 12374 O O . ILE A 1 1575 ? 2.390 -4.838 17.667 1.00 93.12 1575 ILE A O 1
ATOM 12378 N N . ALA A 1 1576 ? 0.918 -6.485 17.262 1.00 92.06 1576 ALA A N 1
ATOM 12379 C CA . ALA A 1 1576 ? 0.203 -6.344 18.529 1.00 92.06 1576 ALA A CA 1
ATOM 12380 C C . ALA A 1 1576 ? 1.100 -6.671 19.738 1.00 92.06 1576 ALA A C 1
ATOM 12382 O O . ALA A 1 1576 ? 1.104 -5.921 20.712 1.00 92.06 1576 ALA A O 1
ATOM 12383 N N . ASP A 1 1577 ? 1.916 -7.731 19.663 1.00 91.62 1577 ASP A N 1
ATOM 12384 C CA . ASP A 1 1577 ? 2.877 -8.048 20.727 1.00 91.62 1577 ASP A CA 1
ATOM 12385 C C . ASP A 1 1577 ? 3.970 -6.970 20.833 1.00 91.62 1577 ASP A C 1
ATOM 12387 O O . ASP A 1 1577 ? 4.355 -6.586 21.940 1.00 91.62 1577 ASP A O 1
ATOM 12391 N N . MET A 1 1578 ? 4.431 -6.416 19.705 1.00 93.56 1578 MET A N 1
ATOM 12392 C CA . MET A 1 1578 ? 5.372 -5.287 19.714 1.00 93.56 1578 MET A CA 1
ATOM 12393 C C . MET A 1 1578 ? 4.770 -4.044 20.381 1.00 93.56 1578 MET A C 1
ATOM 12395 O O . MET A 1 1578 ? 5.445 -3.410 21.192 1.00 93.56 1578 MET A O 1
ATOM 12399 N N . LEU A 1 1579 ? 3.500 -3.726 20.104 1.00 93.69 1579 LEU A N 1
ATOM 12400 C CA . LEU A 1 1579 ? 2.785 -2.609 20.728 1.00 93.69 1579 LEU A CA 1
ATOM 12401 C C . LEU A 1 1579 ? 2.691 -2.777 22.249 1.00 93.69 1579 LEU A C 1
ATOM 12403 O O . LEU A 1 1579 ? 2.996 -1.842 22.986 1.00 93.69 1579 LEU A O 1
ATOM 12407 N N . VAL A 1 1580 ? 2.298 -3.966 22.714 1.00 92.50 1580 VAL A N 1
ATOM 12408 C CA . VAL A 1 1580 ? 2.093 -4.249 24.143 1.00 92.50 1580 VAL A CA 1
ATOM 12409 C C . VAL A 1 1580 ? 3.411 -4.235 24.923 1.00 92.50 1580 VAL A C 1
ATOM 12411 O O . VAL A 1 1580 ? 3.460 -3.681 26.020 1.00 92.50 1580 VAL A O 1
ATOM 12414 N N . TRP A 1 1581 ? 4.482 -4.828 24.382 1.00 91.12 1581 TRP A N 1
ATOM 12415 C CA . TRP A 1 1581 ? 5.732 -5.032 25.130 1.00 91.12 1581 TRP A CA 1
ATOM 12416 C C . TRP A 1 1581 ? 6.812 -3.971 24.895 1.00 91.12 1581 TRP A C 1
ATOM 12418 O O . TRP A 1 1581 ? 7.628 -3.751 25.793 1.00 91.12 1581 TRP A O 1
ATOM 12428 N N . TYR A 1 1582 ? 6.852 -3.344 23.715 1.00 91.94 1582 TYR A N 1
ATOM 12429 C CA . TYR A 1 1582 ? 7.874 -2.358 23.331 1.00 91.94 1582 TYR A CA 1
ATOM 12430 C C . TYR A 1 1582 ? 7.307 -0.953 23.051 1.00 91.94 1582 TYR A C 1
ATOM 12432 O O . TYR A 1 1582 ? 8.080 0.003 22.995 1.00 91.94 1582 TYR A O 1
ATOM 12440 N N . GLY A 1 1583 ? 5.983 -0.801 22.926 1.00 93.88 1583 GLY A N 1
ATOM 12441 C CA . GLY A 1 1583 ? 5.303 0.485 22.744 1.00 93.88 1583 GLY A CA 1
ATOM 12442 C C . GLY A 1 1583 ? 4.994 0.850 21.286 1.00 93.88 1583 GLY A C 1
ATOM 12443 O O . GLY A 1 1583 ? 5.311 0.119 20.346 1.00 93.88 1583 GLY A O 1
ATOM 12444 N N . VAL A 1 1584 ? 4.353 2.008 21.095 1.00 94.75 1584 VAL A N 1
ATOM 12445 C CA . VAL A 1 1584 ? 3.782 2.425 19.800 1.00 94.75 1584 VAL A CA 1
ATOM 12446 C C . VAL A 1 1584 ? 4.829 2.662 18.706 1.00 94.75 1584 VAL A C 1
ATOM 12448 O O . VAL A 1 1584 ? 4.625 2.231 17.577 1.00 94.75 1584 VAL A O 1
ATOM 12451 N N . GLU A 1 1585 ? 5.985 3.245 19.030 1.00 94.38 1585 GLU A N 1
ATOM 12452 C CA . GLU A 1 1585 ? 7.063 3.469 18.051 1.00 94.38 1585 GLU A CA 1
ATOM 12453 C C . GLU A 1 1585 ? 7.682 2.155 17.552 1.00 94.38 1585 GLU A C 1
ATOM 12455 O O . GLU A 1 1585 ? 8.038 2.019 16.381 1.00 94.38 1585 GLU A O 1
ATOM 12460 N N . ALA A 1 1586 ? 7.760 1.141 18.421 1.00 93.62 1586 ALA A N 1
ATOM 12461 C CA . ALA A 1 1586 ? 8.207 -0.189 18.025 1.00 93.62 1586 ALA A CA 1
ATOM 12462 C C . ALA A 1 1586 ? 7.170 -0.887 17.132 1.00 93.62 1586 ALA A C 1
ATOM 12464 O O . ALA A 1 1586 ? 7.541 -1.556 16.163 1.00 93.62 1586 ALA A O 1
ATOM 12465 N N . ALA A 1 1587 ? 5.876 -0.697 17.412 1.00 94.88 1587 ALA A N 1
ATOM 12466 C CA . ALA A 1 1587 ? 4.793 -1.168 16.552 1.00 94.88 1587 ALA A CA 1
ATOM 12467 C C . ALA A 1 1587 ? 4.825 -0.481 15.176 1.00 94.88 1587 ALA A C 1
ATOM 12469 O O . ALA A 1 1587 ? 4.816 -1.173 14.160 1.00 94.88 1587 ALA A O 1
ATOM 12470 N N . ARG A 1 1588 ? 4.973 0.851 15.133 1.00 95.12 1588 ARG A N 1
ATOM 12471 C CA . ARG A 1 1588 ? 5.143 1.649 13.906 1.00 95.12 1588 ARG A CA 1
ATOM 12472 C C . ARG A 1 1588 ? 6.302 1.128 13.053 1.00 95.12 1588 ARG A C 1
ATOM 12474 O O . ARG A 1 1588 ? 6.120 0.825 11.875 1.00 95.12 1588 ARG A O 1
ATOM 12481 N N . ALA A 1 1589 ? 7.483 0.958 13.651 1.00 94.06 1589 ALA A N 1
ATOM 12482 C CA . ALA A 1 1589 ? 8.655 0.429 12.954 1.00 94.06 1589 ALA A CA 1
ATOM 12483 C C . ALA A 1 1589 ? 8.431 -1.002 12.426 1.00 94.06 1589 ALA A C 1
ATOM 12485 O O . ALA A 1 1589 ? 8.895 -1.342 11.335 1.00 94.06 1589 ALA A O 1
ATOM 12486 N N . SER A 1 1590 ? 7.690 -1.828 13.172 1.00 93.94 1590 SER A N 1
ATOM 12487 C CA . SER A 1 1590 ? 7.336 -3.192 12.762 1.00 93.94 1590 SER A CA 1
ATOM 12488 C C . SER A 1 1590 ? 6.365 -3.199 11.577 1.00 93.94 1590 SER A C 1
ATOM 12490 O O . SER A 1 1590 ? 6.573 -3.969 10.646 1.00 93.94 1590 SER A O 1
ATOM 12492 N N . ILE A 1 1591 ? 5.372 -2.297 11.546 1.00 94.56 1591 ILE A N 1
ATOM 12493 C CA . ILE A 1 1591 ? 4.459 -2.120 10.399 1.00 94.56 1591 ILE A CA 1
ATOM 12494 C C . ILE A 1 1591 ? 5.257 -1.802 9.129 1.00 94.56 1591 ILE A C 1
ATOM 12496 O O . ILE A 1 1591 ? 5.113 -2.491 8.119 1.00 94.56 1591 ILE A O 1
ATOM 12500 N N . ILE A 1 1592 ? 6.141 -0.799 9.191 1.00 94.44 1592 ILE A N 1
ATOM 12501 C CA . ILE A 1 1592 ? 6.950 -0.361 8.043 1.00 94.44 1592 ILE A CA 1
ATOM 12502 C C . ILE A 1 1592 ? 7.837 -1.509 7.538 1.00 94.44 1592 ILE A C 1
ATOM 12504 O O . ILE A 1 1592 ? 7.898 -1.764 6.332 1.00 94.44 1592 ILE A O 1
ATOM 12508 N N . ARG A 1 1593 ? 8.494 -2.239 8.451 1.00 92.94 1593 ARG A N 1
ATOM 12509 C CA . ARG A 1 1593 ? 9.368 -3.371 8.110 1.00 92.94 1593 ARG A CA 1
ATOM 12510 C C . ARG A 1 1593 ? 8.601 -4.535 7.485 1.00 92.94 1593 ARG A C 1
ATOM 12512 O O . ARG A 1 1593 ? 9.056 -5.088 6.485 1.00 92.94 1593 ARG A O 1
ATOM 12519 N N . GLU A 1 1594 ? 7.457 -4.910 8.048 1.00 92.12 1594 GLU A N 1
ATOM 12520 C CA . GLU A 1 1594 ? 6.631 -6.002 7.527 1.00 92.12 1594 GLU A CA 1
ATOM 12521 C C . GLU A 1 1594 ? 6.062 -5.661 6.144 1.00 92.12 1594 GLU A C 1
ATOM 12523 O O . GLU A 1 1594 ? 6.167 -6.471 5.224 1.00 92.12 1594 GLU A O 1
ATOM 12528 N N . MET A 1 1595 ? 5.557 -4.438 5.942 1.00 91.50 1595 MET A N 1
ATOM 12529 C CA . MET A 1 1595 ? 5.083 -3.992 4.627 1.00 91.50 1595 MET A CA 1
ATOM 12530 C C . MET A 1 1595 ? 6.210 -3.965 3.586 1.00 91.50 1595 MET A C 1
ATOM 12532 O O . MET A 1 1595 ? 6.023 -4.449 2.469 1.00 91.50 1595 MET A O 1
ATOM 12536 N N . ALA A 1 1596 ? 7.394 -3.454 3.941 1.00 91.31 1596 ALA A N 1
ATOM 12537 C CA . ALA A 1 1596 ? 8.546 -3.447 3.040 1.00 91.31 1596 ALA A CA 1
ATOM 12538 C C . ALA A 1 1596 ? 8.967 -4.873 2.641 1.00 91.31 1596 ALA A C 1
ATOM 12540 O O . ALA A 1 1596 ? 9.240 -5.124 1.468 1.00 91.31 1596 ALA A O 1
ATOM 12541 N N . THR A 1 1597 ? 8.973 -5.822 3.588 1.00 87.62 1597 THR A N 1
ATOM 12542 C CA . THR A 1 1597 ? 9.252 -7.246 3.321 1.00 87.62 1597 THR A CA 1
ATOM 12543 C C . THR A 1 1597 ? 8.262 -7.833 2.314 1.00 87.62 1597 THR A C 1
ATOM 12545 O O . THR A 1 1597 ? 8.678 -8.513 1.374 1.00 87.62 1597 THR A O 1
ATOM 12548 N N . VAL A 1 1598 ? 6.970 -7.517 2.454 1.00 87.06 1598 VAL A N 1
ATOM 12549 C CA . VAL A 1 1598 ? 5.918 -7.975 1.535 1.00 87.06 1598 VAL A CA 1
ATOM 12550 C C . VAL A 1 1598 ? 6.180 -7.489 0.103 1.00 87.06 1598 VAL A C 1
ATOM 12552 O O . VAL A 1 1598 ? 6.183 -8.310 -0.811 1.00 87.06 1598 VAL A O 1
ATOM 12555 N N . PHE A 1 1599 ? 6.494 -6.210 -0.124 1.00 87.00 1599 PHE A N 1
ATOM 12556 C CA . PHE A 1 1599 ? 6.785 -5.712 -1.482 1.00 87.00 1599 PHE A CA 1
ATOM 12557 C C . PHE A 1 1599 ? 8.120 -6.209 -2.046 1.00 87.00 1599 PHE A C 1
ATOM 12559 O O . PHE A 1 1599 ? 8.187 -6.623 -3.209 1.00 87.00 1599 PHE A O 1
ATOM 12566 N N . ASN A 1 1600 ? 9.169 -6.232 -1.218 1.00 84.38 1600 ASN A N 1
ATOM 12567 C CA . ASN A 1 1600 ? 10.496 -6.692 -1.626 1.00 84.38 1600 ASN A CA 1
ATOM 12568 C C . ASN A 1 1600 ? 10.482 -8.165 -2.056 1.00 84.38 1600 ASN A C 1
ATOM 12570 O O . ASN A 1 1600 ? 11.183 -8.518 -3.003 1.00 84.38 1600 ASN A O 1
ATOM 12574 N N . SER A 1 1601 ? 9.640 -9.002 -1.431 1.00 73.75 1601 SER A N 1
ATOM 12575 C CA . SER A 1 1601 ? 9.481 -10.411 -1.819 1.00 73.75 1601 SER A CA 1
ATOM 12576 C C . SER A 1 1601 ? 9.018 -10.589 -3.271 1.00 73.75 1601 SER A C 1
ATOM 12578 O O . SER A 1 1601 ? 9.412 -11.553 -3.915 1.00 73.75 1601 SER A O 1
ATOM 12580 N N . HIS A 1 1602 ? 8.282 -9.620 -3.828 1.00 73.38 1602 HIS A N 1
ATOM 12581 C CA . HIS A 1 1602 ? 7.811 -9.621 -5.218 1.00 73.38 1602 HIS A CA 1
ATOM 12582 C C . HIS A 1 1602 ? 8.645 -8.725 -6.153 1.00 73.38 1602 HIS A C 1
ATOM 12584 O O . HIS A 1 1602 ? 8.211 -8.434 -7.267 1.00 73.38 1602 HIS A O 1
ATOM 12590 N N . SER A 1 1603 ? 9.835 -8.270 -5.728 1.00 79.12 1603 SER A N 1
ATOM 12591 C CA . SER A 1 1603 ? 10.681 -7.313 -6.472 1.00 79.12 1603 SER A CA 1
ATOM 12592 C C . SER A 1 1603 ? 9.993 -5.977 -6.802 1.00 79.12 1603 SER A C 1
ATOM 12594 O O . SER A 1 1603 ? 10.394 -5.262 -7.726 1.00 79.12 1603 SER A O 1
ATOM 12596 N N . ILE A 1 1604 ? 8.966 -5.612 -6.031 1.00 83.31 1604 ILE A N 1
ATOM 12597 C CA . ILE A 1 1604 ? 8.245 -4.348 -6.164 1.00 83.31 1604 ILE A CA 1
ATOM 12598 C C . ILE A 1 1604 ? 8.914 -3.327 -5.247 1.00 83.31 1604 ILE A C 1
ATOM 12600 O O . ILE A 1 1604 ? 9.080 -3.550 -4.053 1.00 83.31 1604 ILE A O 1
ATOM 12604 N N . SER A 1 1605 ? 9.294 -2.182 -5.809 1.00 84.94 1605 SER A N 1
ATOM 12605 C CA . SER A 1 1605 ? 9.910 -1.095 -5.048 1.00 84.94 1605 SER A CA 1
ATOM 12606 C C . SER A 1 1605 ? 8.866 -0.022 -4.766 1.00 84.94 1605 SER A C 1
ATOM 12608 O O . SER A 1 1605 ? 8.468 0.698 -5.679 1.00 84.94 1605 SER A O 1
ATOM 12610 N N . VAL A 1 1606 ? 8.455 0.084 -3.504 1.00 91.00 1606 VAL A N 1
ATOM 12611 C CA . VAL A 1 1606 ? 7.651 1.194 -2.975 1.00 91.00 1606 VAL A CA 1
ATOM 12612 C C . VAL A 1 1606 ? 8.575 2.096 -2.160 1.00 91.00 1606 VAL A C 1
ATOM 12614 O O . VAL A 1 1606 ? 9.422 1.600 -1.418 1.00 91.00 1606 VAL A O 1
ATOM 12617 N N . ASP A 1 1607 ? 8.463 3.413 -2.323 1.00 93.00 1607 ASP A N 1
ATOM 12618 C CA . ASP A 1 1607 ? 9.263 4.356 -1.541 1.00 93.00 1607 ASP A CA 1
ATOM 12619 C C . ASP A 1 1607 ? 8.857 4.344 -0.057 1.00 93.00 1607 ASP A C 1
ATOM 12621 O O . ASP A 1 1607 ? 7.670 4.336 0.281 1.00 93.00 1607 ASP A O 1
ATOM 12625 N N . ASN A 1 1608 ? 9.847 4.385 0.839 1.00 92.62 1608 ASN A N 1
ATOM 12626 C CA . ASN A 1 1608 ? 9.617 4.318 2.284 1.00 92.62 1608 ASN A CA 1
ATOM 12627 C C . ASN A 1 1608 ? 8.746 5.464 2.816 1.00 92.62 1608 ASN A C 1
ATOM 12629 O O . ASN A 1 1608 ? 8.093 5.276 3.836 1.00 92.62 1608 ASN A O 1
ATOM 12633 N N . ARG A 1 1609 ? 8.676 6.626 2.149 1.00 94.12 1609 ARG A N 1
ATOM 12634 C CA . ARG A 1 1609 ? 7.834 7.748 2.610 1.00 94.12 1609 ARG A CA 1
ATOM 12635 C C . ARG A 1 1609 ? 6.351 7.385 2.653 1.00 94.12 1609 ARG A C 1
ATOM 12637 O O . ARG A 1 1609 ? 5.652 7.805 3.572 1.00 94.12 1609 ARG A O 1
ATOM 12644 N N . HIS A 1 1610 ? 5.889 6.558 1.712 1.00 94.75 1610 HIS A N 1
ATOM 12645 C CA . HIS A 1 1610 ? 4.514 6.045 1.705 1.00 94.75 1610 HIS A CA 1
ATOM 12646 C C . HIS A 1 1610 ? 4.271 5.066 2.852 1.00 94.75 1610 HIS A C 1
ATOM 12648 O O . HIS A 1 1610 ? 3.241 5.144 3.516 1.00 94.75 1610 HIS A O 1
ATOM 12654 N N . LEU A 1 1611 ? 5.234 4.175 3.111 1.00 94.12 1611 LEU A N 1
ATOM 12655 C CA . LEU A 1 1611 ? 5.162 3.207 4.208 1.00 94.12 1611 LEU A CA 1
ATOM 12656 C C . LEU A 1 1611 ? 5.181 3.904 5.574 1.00 94.12 1611 LEU A C 1
ATOM 12658 O O . LEU A 1 1611 ? 4.387 3.554 6.442 1.00 94.12 1611 LEU A O 1
ATOM 12662 N N . ASN A 1 1612 ? 6.029 4.925 5.735 1.00 94.75 1612 ASN A N 1
ATOM 12663 C CA . ASN A 1 1612 ? 6.090 5.756 6.935 1.00 94.75 1612 ASN A CA 1
ATOM 12664 C C . ASN A 1 1612 ? 4.752 6.452 7.185 1.00 94.75 1612 ASN A C 1
ATOM 12666 O O . ASN A 1 1612 ? 4.229 6.360 8.288 1.00 94.75 1612 ASN A O 1
ATOM 12670 N N . LEU A 1 1613 ? 4.164 7.078 6.156 1.00 95.00 1613 LEU A N 1
ATOM 12671 C CA . LEU A 1 1613 ? 2.870 7.750 6.287 1.00 95.00 1613 LEU A CA 1
ATOM 12672 C C . LEU A 1 1613 ? 1.766 6.778 6.721 1.00 95.00 1613 LEU A C 1
ATOM 12674 O O . LEU A 1 1613 ? 0.985 7.101 7.608 1.00 95.00 1613 LEU A O 1
ATOM 12678 N N . ILE A 1 1614 ? 1.716 5.577 6.141 1.00 93.94 1614 ILE A N 1
ATOM 12679 C CA . ILE A 1 1614 ? 0.727 4.560 6.524 1.00 93.94 1614 ILE A CA 1
ATOM 12680 C C . ILE A 1 1614 ? 0.957 4.087 7.961 1.00 93.94 1614 ILE A C 1
ATOM 12682 O O . ILE A 1 1614 ? -0.002 4.012 8.727 1.00 93.94 1614 ILE A O 1
ATOM 12686 N N . GLY A 1 1615 ? 2.212 3.824 8.341 1.00 93.75 1615 GLY A N 1
ATOM 12687 C CA . GLY A 1 1615 ? 2.579 3.490 9.716 1.00 93.75 1615 GLY A CA 1
ATOM 12688 C C . GLY A 1 1615 ? 2.108 4.558 10.704 1.00 93.75 1615 GLY A C 1
ATOM 12689 O O . GLY A 1 1615 ? 1.418 4.224 11.662 1.00 93.75 1615 GLY A O 1
ATOM 12690 N N . ASP A 1 1616 ? 2.384 5.833 10.410 1.00 94.19 1616 ASP A N 1
ATOM 12691 C CA . ASP A 1 1616 ? 1.998 6.982 11.239 1.00 94.19 1616 ASP A CA 1
ATOM 12692 C C . ASP A 1 1616 ? 0.479 7.123 11.374 1.00 94.19 1616 ASP A C 1
ATOM 12694 O O . ASP A 1 1616 ? -0.022 7.347 12.473 1.00 94.19 1616 ASP A O 1
ATOM 12698 N N . VAL A 1 1617 ? -0.282 6.932 10.291 1.00 92.44 1617 VAL A N 1
ATOM 12699 C CA . VAL A 1 1617 ? -1.754 6.971 10.337 1.00 92.44 1617 VAL A CA 1
ATOM 12700 C C . VAL A 1 1617 ? -2.309 5.839 11.206 1.00 92.44 1617 VAL A C 1
ATOM 12702 O O . VAL A 1 1617 ? -3.194 6.076 12.029 1.00 92.44 1617 VAL A O 1
ATOM 12705 N N . MET A 1 1618 ? -1.783 4.618 11.068 1.00 92.81 1618 MET A N 1
ATOM 12706 C CA . MET A 1 1618 ? -2.233 3.461 11.853 1.00 92.81 1618 MET A CA 1
ATOM 12707 C C . MET A 1 1618 ? -1.923 3.603 13.346 1.00 92.81 1618 MET A C 1
ATOM 12709 O O . MET A 1 1618 ? -2.669 3.066 14.169 1.00 92.81 1618 MET A O 1
ATOM 12713 N N . THR A 1 1619 ? -0.855 4.335 13.690 1.00 92.75 1619 THR A N 1
ATOM 12714 C CA . THR A 1 1619 ? -0.398 4.542 15.070 1.00 92.75 1619 THR A CA 1
ATOM 12715 C C . THR A 1 1619 ? -0.705 5.916 15.666 1.00 92.75 1619 THR A C 1
ATOM 12717 O O . THR A 1 1619 ? -0.434 6.126 16.847 1.00 92.75 1619 THR A O 1
ATOM 12720 N N . HIS A 1 1620 ? -1.317 6.837 14.912 1.00 87.31 1620 HIS A N 1
ATOM 12721 C CA . HIS A 1 1620 ? -1.551 8.236 15.311 1.00 87.31 1620 HIS A CA 1
ATOM 12722 C C . HIS A 1 1620 ? -2.283 8.384 16.656 1.00 87.31 1620 HIS A C 1
ATOM 12724 O O . HIS A 1 1620 ? -1.980 9.280 17.439 1.00 87.31 1620 HIS A O 1
ATOM 12730 N N . ALA A 1 1621 ? -3.223 7.486 16.960 1.00 82.50 1621 ALA A N 1
ATOM 12731 C CA . ALA A 1 1621 ? -3.981 7.516 18.212 1.00 82.50 1621 ALA A CA 1
ATOM 12732 C C . ALA A 1 1621 ? -3.321 6.734 19.372 1.00 82.50 1621 ALA A C 1
ATOM 12734 O O . ALA A 1 1621 ? -3.951 6.522 20.406 1.00 82.50 1621 ALA A O 1
ATOM 12735 N N . GLY A 1 1622 ? -2.083 6.257 19.203 1.00 84.81 1622 GLY A N 1
ATOM 12736 C CA . GLY A 1 1622 ? -1.351 5.477 20.210 1.00 84.81 1622 GLY A CA 1
ATOM 12737 C C . GLY A 1 1622 ? -1.640 3.967 20.216 1.00 84.81 1622 GLY A C 1
ATOM 12738 O O . GLY A 1 1622 ? -1.151 3.265 21.098 1.00 84.81 1622 GLY A O 1
ATOM 12739 N N . GLY A 1 1623 ? -2.424 3.459 19.258 1.00 86.19 1623 GLY A N 1
ATOM 12740 C CA . GLY A 1 1623 ? -2.773 2.036 19.116 1.00 86.19 1623 GLY A CA 1
ATOM 12741 C C . GLY A 1 1623 ? -2.414 1.466 17.741 1.00 86.19 1623 GLY A C 1
ATOM 12742 O O . GLY A 1 1623 ? -1.747 2.126 16.958 1.00 86.19 1623 GLY A O 1
ATOM 12743 N N . PHE A 1 1624 ? -2.871 0.251 17.426 1.00 89.50 1624 PHE A N 1
ATOM 12744 C CA . PHE A 1 1624 ? -2.732 -0.358 16.094 1.00 89.50 1624 PHE A CA 1
ATOM 12745 C C . PHE A 1 1624 ? -4.100 -0.366 15.397 1.00 89.50 1624 PHE A C 1
ATOM 12747 O O . PHE A 1 1624 ? -4.883 -1.298 15.572 1.00 89.50 1624 PHE A O 1
ATOM 12754 N N . ARG A 1 1625 ? -4.438 0.720 14.683 1.00 87.69 1625 ARG A N 1
ATOM 12755 C CA . ARG A 1 1625 ? -5.754 0.893 14.039 1.00 87.69 1625 ARG A CA 1
ATOM 12756 C C . ARG A 1 1625 ? -5.735 0.450 12.582 1.00 87.69 1625 ARG A C 1
ATOM 12758 O O . ARG A 1 1625 ? -4.804 0.752 11.843 1.00 87.69 1625 ARG A O 1
ATOM 12765 N N . ALA A 1 1626 ? -6.806 -0.218 12.162 1.00 88.56 1626 ALA A N 1
ATOM 12766 C CA . ALA A 1 1626 ? -6.949 -0.726 10.805 1.00 88.56 1626 ALA A CA 1
ATOM 12767 C C . ALA A 1 1626 ? -7.675 0.251 9.862 1.00 88.56 1626 ALA A C 1
ATOM 12769 O O . ALA A 1 1626 ? -8.531 1.038 10.280 1.00 88.56 1626 ALA A O 1
ATOM 12770 N N . PHE A 1 1627 ? -7.405 0.135 8.560 1.00 87.88 1627 PHE A N 1
ATOM 12771 C CA . PHE A 1 1627 ? -8.155 0.791 7.486 1.00 87.88 1627 PHE A CA 1
ATOM 12772 C C . PHE A 1 1627 ? -9.428 0.009 7.163 1.00 87.88 1627 PHE A C 1
ATOM 12774 O O . PHE A 1 1627 ? -9.560 -0.604 6.107 1.00 87.88 1627 PHE A O 1
ATOM 12781 N N . ASN A 1 1628 ? -10.385 0.008 8.082 1.00 81.56 1628 ASN A N 1
ATOM 12782 C CA . ASN A 1 1628 ? -11.688 -0.605 7.862 1.00 81.56 1628 ASN A CA 1
ATOM 12783 C C . ASN A 1 1628 ? -12.808 0.286 8.414 1.00 81.56 1628 ASN A C 1
ATOM 12785 O O . ASN A 1 1628 ? -12.569 1.379 8.933 1.00 81.56 1628 ASN A O 1
ATOM 12789 N N . ARG A 1 1629 ? -14.050 -0.196 8.302 1.00 71.31 1629 ARG A N 1
ATOM 12790 C CA . ARG A 1 1629 ? -15.246 0.511 8.779 1.00 71.31 1629 ARG A CA 1
ATOM 12791 C C . ARG A 1 1629 ? -15.212 0.839 10.281 1.00 71.31 1629 ARG A C 1
ATOM 12793 O O . ARG A 1 1629 ? -15.913 1.761 10.684 1.00 71.31 1629 ARG A O 1
ATOM 12800 N N . MET A 1 1630 ? -14.455 0.080 11.084 1.00 70.12 1630 MET A N 1
ATOM 12801 C CA . MET A 1 1630 ? -14.434 0.159 12.551 1.00 70.12 1630 MET A CA 1
ATOM 12802 C C . MET A 1 1630 ? -13.205 0.861 13.129 1.00 70.12 1630 MET A C 1
ATOM 12804 O O . MET A 1 1630 ? -13.305 1.398 14.225 1.00 70.12 1630 MET A O 1
ATOM 12808 N N . GLY A 1 1631 ? -12.084 0.875 12.411 1.00 72.62 1631 GLY A N 1
ATOM 12809 C CA . GLY A 1 1631 ? -10.872 1.591 12.788 1.00 72.62 1631 GLY A CA 1
ATOM 12810 C C . GLY A 1 1631 ? -10.904 3.032 12.285 1.00 72.62 1631 GLY A C 1
ATOM 12811 O O . GLY A 1 1631 ? -11.810 3.805 12.597 1.00 72.62 1631 GLY A O 1
ATOM 12812 N N . LEU A 1 1632 ? -9.944 3.383 11.431 1.00 76.12 1632 LEU A N 1
ATOM 12813 C CA . LEU A 1 1632 ? -9.680 4.768 11.021 1.00 76.12 1632 LEU A CA 1
ATOM 12814 C C . LEU A 1 1632 ? -10.891 5.488 10.403 1.00 76.12 1632 LEU A C 1
ATOM 12816 O O . LEU A 1 1632 ? -11.080 6.686 10.621 1.00 76.12 1632 LEU A O 1
ATOM 12820 N N . VAL A 1 1633 ? -11.757 4.777 9.672 1.00 74.25 1633 VAL A N 1
ATOM 12821 C CA . VAL A 1 1633 ? -12.951 5.396 9.072 1.00 74.25 1633 VAL A CA 1
ATOM 12822 C C . VAL A 1 1633 ? -13.974 5.797 10.145 1.00 74.25 1633 VAL A C 1
ATOM 12824 O O . VAL A 1 1633 ? -14.574 6.869 10.049 1.00 74.25 1633 VAL A O 1
ATOM 12827 N N . LYS A 1 1634 ? -14.161 4.986 11.196 1.00 73.19 1634 LYS A N 1
ATOM 12828 C CA . LYS A 1 1634 ? -15.078 5.280 12.317 1.00 73.19 1634 LYS A CA 1
ATOM 12829 C C . LYS A 1 1634 ? -14.600 6.473 13.141 1.00 73.19 1634 LYS A C 1
ATOM 12831 O O . LYS A 1 1634 ? -15.423 7.253 13.645 1.00 73.19 1634 LYS A O 1
ATOM 12836 N N . ASP A 1 1635 ? -13.288 6.623 13.251 1.00 75.62 1635 ASP A N 1
ATOM 12837 C CA . ASP A 1 1635 ? -12.643 7.642 14.075 1.00 75.62 1635 ASP A CA 1
ATOM 12838 C C . ASP A 1 1635 ? -12.586 9.010 13.408 1.00 75.62 1635 ASP A C 1
ATOM 12840 O O . ASP A 1 1635 ? -12.558 10.022 14.106 1.00 75.62 1635 ASP A O 1
ATOM 12844 N N . ASN A 1 1636 ? -12.672 9.056 12.075 1.00 81.81 1636 ASN A N 1
ATOM 12845 C CA . ASN A 1 1636 ? -12.690 10.313 11.339 1.00 81.81 1636 ASN A CA 1
ATOM 12846 C C . ASN A 1 1636 ? -13.785 11.267 11.865 1.00 81.81 1636 ASN A C 1
ATOM 12848 O O . ASN A 1 1636 ? -14.836 10.854 12.366 1.00 81.81 1636 ASN A O 1
ATOM 12852 N N . THR A 1 1637 ? -13.565 12.571 11.776 1.00 83.25 1637 THR A N 1
ATOM 12853 C CA . THR A 1 1637 ? -14.483 13.566 12.334 1.00 83.25 1637 THR A CA 1
ATOM 12854 C C . THR A 1 1637 ? -15.622 13.953 11.387 1.00 83.25 1637 THR A C 1
ATOM 12856 O O . THR A 1 1637 ? -16.633 14.458 11.874 1.00 83.25 1637 THR A O 1
ATOM 12859 N N . SER A 1 1638 ? -15.516 13.702 10.072 1.00 88.25 1638 SER A N 1
ATOM 12860 C CA . SER A 1 1638 ? -16.545 14.044 9.070 1.00 88.25 1638 SER A CA 1
ATOM 12861 C C . SER A 1 1638 ? -17.623 12.954 8.945 1.00 88.25 1638 SER A C 1
ATOM 12863 O O . SER A 1 1638 ? -17.334 11.843 8.487 1.00 88.25 1638 SER A O 1
ATOM 12865 N N . PRO A 1 1639 ? -18.900 13.244 9.271 1.00 90.00 1639 PRO A N 1
ATOM 12866 C CA . PRO A 1 1639 ? -19.995 12.298 9.061 1.00 90.00 1639 PRO A CA 1
ATOM 12867 C C . PRO A 1 1639 ? -20.219 11.942 7.589 1.00 90.00 1639 PRO A C 1
ATOM 12869 O O . PRO A 1 1639 ? -20.516 10.789 7.278 1.00 90.00 1639 PRO A O 1
ATOM 12872 N N . LEU A 1 1640 ? -20.063 12.901 6.665 1.00 91.06 1640 LEU A N 1
ATOM 12873 C CA . LEU A 1 1640 ? -20.284 12.652 5.236 1.00 91.06 1640 LEU A CA 1
ATOM 12874 C C . LEU A 1 1640 ? -19.225 11.727 4.639 1.00 91.06 1640 LEU A C 1
ATOM 12876 O O . LEU A 1 1640 ? -19.553 10.891 3.793 1.00 91.06 1640 LEU A O 1
ATOM 12880 N N . MET A 1 1641 ? -17.976 11.834 5.100 1.00 89.50 1641 MET A N 1
ATOM 12881 C CA . MET A 1 1641 ? -16.927 10.891 4.724 1.00 89.50 1641 MET A CA 1
ATOM 12882 C C . MET A 1 1641 ? -17.315 9.461 5.117 1.00 89.50 1641 MET A C 1
ATOM 12884 O O . MET A 1 1641 ? -17.304 8.578 4.256 1.00 89.50 1641 MET A O 1
ATOM 12888 N N . LYS A 1 1642 ? -17.760 9.248 6.363 1.00 88.25 1642 LYS A N 1
ATOM 12889 C CA . LYS A 1 1642 ? -18.213 7.932 6.852 1.00 88.25 1642 LYS A CA 1
ATOM 12890 C C . LYS A 1 1642 ? -19.386 7.386 6.049 1.00 88.25 1642 LYS A C 1
ATOM 12892 O O . LYS A 1 1642 ? -19.349 6.250 5.588 1.00 88.25 1642 LYS A O 1
ATOM 12897 N N . MET A 1 1643 ? -20.393 8.227 5.804 1.00 88.69 1643 MET A N 1
ATOM 12898 C CA . MET A 1 1643 ? -21.572 7.875 5.008 1.00 88.69 1643 MET A CA 1
ATOM 12899 C C . MET A 1 1643 ? -21.224 7.458 3.571 1.00 88.69 1643 MET A C 1
ATOM 12901 O O . MET A 1 1643 ? -21.923 6.623 2.994 1.00 88.69 1643 MET A O 1
ATOM 12905 N N . SER A 1 1644 ? -20.154 8.024 3.000 1.00 86.94 1644 SER A N 1
ATOM 12906 C CA . SER A 1 1644 ? -19.668 7.710 1.649 1.00 86.94 1644 SER A CA 1
ATOM 12907 C C . SER A 1 1644 ? -18.844 6.417 1.554 1.00 86.94 1644 SER A C 1
ATOM 12909 O O . SER A 1 1644 ? -18.625 5.917 0.446 1.00 86.94 1644 SER A O 1
ATOM 12911 N N . PHE A 1 1645 ? -18.374 5.888 2.691 1.00 81.12 1645 PHE A N 1
ATOM 12912 C CA . PHE A 1 1645 ? -17.629 4.637 2.757 1.00 81.12 1645 PHE A CA 1
ATOM 12913 C C . PHE A 1 1645 ? -18.599 3.456 2.680 1.00 81.12 1645 PHE A C 1
ATOM 12915 O O . PHE A 1 1645 ? -18.867 2.961 1.585 1.00 81.12 1645 PHE A O 1
ATOM 12922 N N . GLU A 1 1646 ? -19.168 3.028 3.804 1.00 76.25 1646 GLU A N 1
ATOM 12923 C CA . GLU A 1 1646 ? -20.080 1.881 3.904 1.00 76.25 1646 GLU A CA 1
ATOM 12924 C C . GLU A 1 1646 ? -21.093 2.115 5.029 1.00 76.25 1646 GLU A C 1
ATOM 12926 O O . GLU A 1 1646 ? -20.897 2.996 5.861 1.00 76.25 1646 GLU A O 1
ATOM 12931 N N . THR A 1 1647 ? -22.197 1.360 5.068 1.00 78.81 1647 THR A N 1
ATOM 12932 C CA . THR A 1 1647 ? -23.238 1.488 6.117 1.00 78.81 1647 THR A CA 1
ATOM 12933 C C . THR A 1 1647 ? -23.738 2.929 6.324 1.00 78.81 1647 THR A C 1
ATOM 12935 O O . THR A 1 1647 ? -23.773 3.453 7.439 1.00 78.81 1647 THR A O 1
ATOM 12938 N N . THR A 1 1648 ? -24.112 3.598 5.228 1.00 86.50 1648 THR A N 1
ATOM 12939 C CA . THR A 1 1648 ? -24.548 5.004 5.202 1.00 86.50 1648 THR A CA 1
ATOM 12940 C C . THR A 1 1648 ? -25.598 5.337 6.265 1.00 86.50 1648 THR A C 1
ATOM 12942 O O . THR A 1 1648 ? -25.483 6.364 6.931 1.00 86.50 1648 THR A O 1
ATOM 12945 N N . VAL A 1 1649 ? -26.615 4.489 6.451 1.00 86.81 1649 VAL A N 1
ATOM 12946 C CA . VAL A 1 1649 ? -27.690 4.735 7.425 1.00 86.81 1649 VAL A CA 1
ATOM 12947 C C . VAL A 1 1649 ? -27.200 4.507 8.852 1.00 86.81 1649 VAL A C 1
ATOM 12949 O O . VAL A 1 1649 ? -27.645 5.217 9.750 1.00 86.81 1649 VAL A O 1
ATOM 12952 N N . GLY A 1 1650 ? -26.251 3.591 9.062 1.00 86.25 1650 GLY A N 1
ATOM 12953 C CA . GLY A 1 1650 ? -25.578 3.404 10.351 1.00 86.25 1650 GLY A CA 1
ATOM 12954 C C . GLY A 1 1650 ? -24.871 4.676 10.823 1.00 86.25 1650 GLY A C 1
ATOM 12955 O O . GLY A 1 1650 ? -25.164 5.178 11.905 1.00 86.25 1650 GLY A O 1
ATOM 12956 N N . PHE A 1 1651 ? -24.020 5.265 9.979 1.00 88.88 1651 PHE A N 1
ATOM 12957 C CA . PHE A 1 1651 ? -23.323 6.510 10.323 1.00 88.88 1651 PHE A CA 1
ATOM 12958 C C . PHE A 1 1651 ? -24.242 7.733 10.362 1.00 88.88 1651 PHE A C 1
ATOM 12960 O O . PHE A 1 1651 ? -24.041 8.622 11.188 1.00 88.88 1651 PHE A O 1
ATOM 12967 N N . LEU A 1 1652 ? -25.273 7.782 9.512 1.00 91.12 1652 LEU A N 1
ATOM 12968 C CA . LEU A 1 1652 ? -26.297 8.825 9.577 1.00 91.12 1652 LEU A CA 1
ATOM 12969 C C . LEU A 1 1652 ? -27.074 8.769 10.892 1.00 91.12 1652 LEU A C 1
ATOM 12971 O O . LEU A 1 1652 ? -27.302 9.809 11.504 1.00 91.12 1652 LEU A O 1
ATOM 12975 N N . ARG A 1 1653 ? -27.446 7.568 11.348 1.00 90.56 1653 ARG A N 1
ATOM 12976 C CA . ARG A 1 1653 ? -28.078 7.368 12.655 1.00 90.56 1653 ARG A CA 1
ATOM 12977 C C . ARG A 1 1653 ? -27.194 7.937 13.759 1.00 90.56 1653 ARG A C 1
ATOM 12979 O O . ARG A 1 1653 ? -27.690 8.707 14.574 1.00 90.56 1653 ARG A O 1
ATOM 12986 N N . ASP A 1 1654 ? -25.912 7.588 13.774 1.00 88.19 1654 ASP A N 1
ATOM 12987 C CA . ASP A 1 1654 ? -24.994 8.019 14.831 1.00 88.19 1654 ASP A CA 1
ATOM 12988 C C . ASP A 1 1654 ? -24.785 9.547 14.803 1.00 88.19 1654 ASP A C 1
ATOM 12990 O O . ASP A 1 1654 ? -24.900 10.201 15.839 1.00 88.19 1654 ASP A O 1
ATOM 12994 N N . ALA A 1 1655 ? -24.615 10.143 13.616 1.00 90.44 1655 ALA A N 1
ATOM 12995 C CA . ALA A 1 1655 ? -24.495 11.594 13.450 1.00 90.44 1655 ALA A CA 1
ATOM 12996 C C . ALA A 1 1655 ? -25.752 12.354 13.909 1.00 90.44 1655 ALA A C 1
ATOM 12998 O O . ALA A 1 1655 ? -25.651 13.408 14.536 1.00 90.44 1655 ALA A O 1
ATOM 12999 N N . VAL A 1 1656 ? -26.946 11.816 13.633 1.00 91.81 1656 VAL A N 1
ATOM 13000 C CA . VAL A 1 1656 ? -28.219 12.411 14.069 1.00 91.81 1656 VAL A CA 1
ATOM 13001 C C . VAL A 1 1656 ? -28.423 12.263 15.580 1.00 91.81 1656 VAL A C 1
ATOM 13003 O O . VAL A 1 1656 ? -28.882 13.212 16.216 1.00 91.81 1656 VAL A O 1
ATOM 13006 N N . LEU A 1 1657 ? -28.066 11.112 16.166 1.00 89.62 1657 LEU A N 1
ATOM 13007 C CA . LEU A 1 1657 ? -28.127 10.890 17.617 1.00 89.62 1657 LEU A CA 1
ATOM 13008 C C . LEU A 1 1657 ? -27.209 11.855 18.372 1.00 89.62 1657 LEU A C 1
ATOM 13010 O O . LEU A 1 1657 ? -27.608 12.390 19.399 1.00 89.62 1657 LEU A O 1
ATOM 13014 N N . GLU A 1 1658 ? -25.999 12.093 17.868 1.00 87.19 1658 GLU A N 1
ATOM 13015 C CA . GLU A 1 1658 ? -25.030 12.998 18.496 1.00 87.19 1658 GLU A CA 1
ATOM 13016 C C . GLU A 1 1658 ? -25.301 14.487 18.195 1.00 87.19 1658 GLU A C 1
ATOM 13018 O O . GLU A 1 1658 ? -24.617 15.346 18.757 1.00 87.19 1658 GLU A O 1
ATOM 13023 N N . ARG A 1 1659 ? -26.275 14.801 17.318 1.00 87.75 1659 ARG A N 1
ATOM 13024 C CA . ARG A 1 1659 ? -26.460 16.130 16.694 1.00 87.75 1659 ARG A CA 1
ATOM 13025 C C . ARG A 1 1659 ? -25.146 16.700 16.162 1.00 87.75 1659 ARG A C 1
ATOM 13027 O O . ARG A 1 1659 ? -24.824 17.881 16.356 1.00 87.75 1659 ARG A O 1
ATOM 13034 N N . ASP A 1 1660 ? -24.389 15.814 15.525 1.00 87.44 1660 ASP A N 1
ATOM 13035 C CA . ASP A 1 1660 ? -23.086 16.111 14.965 1.00 87.44 1660 ASP A CA 1
ATOM 13036 C C . ASP A 1 1660 ? -23.210 17.067 13.768 1.00 87.44 1660 ASP A C 1
ATOM 13038 O O . ASP A 1 1660 ? -24.300 17.310 13.238 1.00 87.44 1660 ASP A O 1
ATOM 13042 N N . TRP A 1 1661 ? -22.085 17.628 13.341 1.00 88.19 1661 TRP A N 1
ATOM 13043 C CA . TRP A 1 1661 ? -22.014 18.554 12.216 1.00 88.19 1661 TRP A CA 1
ATOM 13044 C C . TRP A 1 1661 ? -20.912 18.165 11.238 1.00 88.19 1661 TRP A C 1
ATOM 13046 O O . TRP A 1 1661 ? -19.949 17.509 11.611 1.00 88.19 1661 TRP A O 1
ATOM 13056 N N . ASP A 1 1662 ? -20.995 18.593 9.988 1.00 89.56 1662 ASP A N 1
ATOM 13057 C CA . ASP A 1 1662 ? -19.878 18.510 9.047 1.00 89.56 1662 ASP A CA 1
ATOM 13058 C C . ASP A 1 1662 ? -19.369 19.924 8.755 1.00 89.56 1662 ASP A C 1
ATOM 13060 O O . ASP A 1 1662 ? -20.141 20.794 8.346 1.00 89.56 1662 ASP A O 1
ATOM 13064 N N . ASN A 1 1663 ? -18.079 20.171 8.997 1.00 86.62 1663 ASN A N 1
ATOM 13065 C CA . ASN A 1 1663 ? -17.443 21.464 8.725 1.00 86.62 1663 ASN A CA 1
ATOM 13066 C C . ASN A 1 1663 ? -17.090 21.654 7.242 1.00 86.62 1663 ASN A C 1
ATOM 13068 O O . ASN A 1 1663 ? -16.559 22.698 6.872 1.00 86.62 1663 ASN A O 1
ATOM 13072 N N . LEU A 1 1664 ? -17.360 20.648 6.401 1.00 88.62 1664 LEU A N 1
ATOM 13073 C CA . LEU A 1 1664 ? -17.083 20.653 4.974 1.00 88.62 1664 LEU A CA 1
ATOM 13074 C C . LEU A 1 1664 ? -15.625 20.977 4.654 1.00 88.62 1664 LEU A C 1
ATOM 13076 O O . LEU A 1 1664 ? -15.363 21.575 3.619 1.00 88.62 1664 LEU A O 1
ATOM 13080 N N . ASN A 1 1665 ? -14.665 20.595 5.496 1.00 87.44 1665 ASN A N 1
ATOM 13081 C CA . ASN A 1 1665 ? -13.245 20.746 5.167 1.00 87.44 1665 ASN A CA 1
ATOM 13082 C C . ASN A 1 1665 ? -12.684 19.515 4.446 1.00 87.44 1665 ASN A C 1
ATOM 13084 O O . ASN A 1 1665 ? -11.807 19.659 3.597 1.00 87.44 1665 ASN A O 1
ATOM 13088 N N . GLY A 1 1666 ? -13.233 18.326 4.719 1.00 87.62 1666 GLY A N 1
ATOM 13089 C CA . GLY A 1 1666 ? -12.835 17.080 4.062 1.00 87.62 1666 GLY A CA 1
ATOM 13090 C C . GLY A 1 1666 ? -13.310 16.969 2.598 1.00 87.62 1666 GLY A C 1
ATOM 13091 O O . GLY A 1 1666 ? -14.375 17.504 2.254 1.00 87.62 1666 GLY A O 1
ATOM 13092 N N . PRO A 1 1667 ? -12.587 16.238 1.725 1.00 91.56 1667 PRO A N 1
ATOM 13093 C CA . PRO A 1 1667 ? -12.942 16.092 0.310 1.00 91.56 1667 PRO A CA 1
ATOM 13094 C C . PRO A 1 1667 ? -14.330 15.485 0.065 1.00 91.56 1667 PRO A C 1
ATOM 13096 O O . PRO A 1 1667 ? -15.108 16.058 -0.700 1.00 91.56 1667 PRO A O 1
ATOM 13099 N N . SER A 1 1668 ? -14.692 14.378 0.732 1.00 91.19 1668 SER A N 1
ATOM 13100 C CA . SER A 1 1668 ? -16.014 13.747 0.553 1.00 91.19 1668 SER A CA 1
ATOM 13101 C C . SER A 1 1668 ? -17.168 14.692 0.869 1.00 91.19 1668 SER A C 1
ATOM 13103 O O . SER A 1 1668 ? -18.095 14.818 0.066 1.00 91.19 1668 SER A O 1
ATOM 13105 N N . GLY A 1 1669 ? -17.106 15.393 2.007 1.00 90.38 1669 GLY A N 1
ATOM 13106 C CA . GLY A 1 1669 ? -18.143 16.347 2.407 1.00 90.38 1669 GLY A CA 1
ATOM 13107 C C . GLY A 1 1669 ? -18.324 17.457 1.370 1.00 90.38 1669 GLY A C 1
ATOM 13108 O O . GLY A 1 1669 ? -19.451 17.774 0.973 1.00 90.38 1669 GLY A O 1
ATOM 13109 N N . ARG A 1 1670 ? -17.212 17.980 0.835 1.00 92.19 1670 ARG A N 1
ATOM 13110 C CA . ARG A 1 1670 ? -17.238 18.990 -0.230 1.00 92.19 1670 ARG A CA 1
ATOM 13111 C C . ARG A 1 1670 ? -17.802 18.463 -1.547 1.00 92.19 1670 ARG A C 1
ATOM 13113 O O . ARG A 1 1670 ? -18.619 19.156 -2.152 1.00 92.19 1670 ARG A O 1
ATOM 13120 N N . ILE A 1 1671 ? -17.450 17.246 -1.967 1.00 92.81 1671 ILE A N 1
ATOM 13121 C CA . ILE A 1 1671 ? -17.977 16.631 -3.200 1.00 92.81 1671 ILE A CA 1
ATOM 13122 C C . ILE A 1 1671 ? -19.492 16.409 -3.102 1.00 92.81 1671 ILE A C 1
ATOM 13124 O O . ILE A 1 1671 ? -20.213 16.714 -4.059 1.00 92.81 1671 ILE A O 1
ATOM 13128 N N . VAL A 1 1672 ? -19.989 15.922 -1.956 1.00 91.94 1672 VAL A N 1
ATOM 13129 C CA . VAL A 1 1672 ? -21.433 15.732 -1.717 1.00 91.94 1672 VAL A CA 1
ATOM 13130 C C . VAL A 1 1672 ? -22.186 17.059 -1.868 1.00 91.94 1672 VAL A C 1
ATOM 13132 O O . VAL A 1 1672 ? -23.229 17.096 -2.520 1.00 91.94 1672 VAL A O 1
ATOM 13135 N N . MET A 1 1673 ? -21.639 18.153 -1.327 1.00 90.94 1673 MET A N 1
ATOM 13136 C CA . MET A 1 1673 ? -22.269 19.482 -1.349 1.00 90.94 1673 MET A CA 1
ATOM 13137 C C . MET A 1 1673 ? -21.966 20.323 -2.596 1.00 90.94 1673 MET A C 1
ATOM 13139 O O . MET A 1 1673 ? -22.505 21.419 -2.740 1.00 90.94 1673 MET A O 1
ATOM 13143 N N . GLY A 1 1674 ? -21.102 19.845 -3.497 1.00 88.94 1674 GLY A N 1
ATOM 13144 C CA . GLY A 1 1674 ? -20.679 20.594 -4.684 1.00 88.94 1674 GLY A CA 1
ATOM 13145 C C . GLY A 1 1674 ? -19.777 21.799 -4.380 1.00 88.94 1674 GLY A C 1
ATOM 13146 O O . GLY A 1 1674 ? -19.814 22.791 -5.107 1.00 88.94 1674 GLY A O 1
ATOM 13147 N N . ARG A 1 1675 ? -18.983 21.736 -3.304 1.00 89.38 1675 ARG A N 1
ATOM 13148 C CA . ARG A 1 1675 ? -17.947 22.725 -2.956 1.00 89.38 1675 ARG A CA 1
ATOM 13149 C C . ARG A 1 1675 ? -16.605 22.338 -3.593 1.00 89.38 1675 ARG A C 1
ATOM 13151 O O . ARG A 1 1675 ? -16.328 21.160 -3.797 1.00 89.38 1675 ARG A O 1
ATOM 13158 N N . VAL A 1 1676 ? -15.764 23.333 -3.881 1.00 89.00 1676 VAL A N 1
ATOM 13159 C CA . VAL A 1 1676 ? -14.385 23.127 -4.371 1.00 89.00 1676 VAL A CA 1
ATOM 13160 C C . VAL A 1 1676 ? -13.553 22.465 -3.273 1.00 89.00 1676 VAL A C 1
ATOM 13162 O O . VAL A 1 1676 ? -13.655 22.892 -2.126 1.00 89.00 1676 VAL A O 1
ATOM 13165 N N . GLY A 1 1677 ? -12.756 21.443 -3.595 1.00 87.50 1677 GLY A N 1
ATOM 13166 C CA . GLY A 1 1677 ? -11.886 20.758 -2.628 1.00 87.50 1677 GLY A CA 1
ATOM 13167 C C . GLY A 1 1677 ? -10.887 21.693 -1.931 1.00 87.50 1677 GLY A C 1
ATOM 13168 O O . GLY A 1 1677 ? -10.641 22.796 -2.394 1.00 87.50 1677 GLY A O 1
ATOM 13169 N N . THR A 1 1678 ? -10.329 21.256 -0.807 1.00 88.25 1678 THR A N 1
ATOM 13170 C CA . THR A 1 1678 ? -9.338 21.974 0.035 1.00 88.25 1678 THR A CA 1
ATOM 13171 C C . THR A 1 1678 ? -7.898 21.505 -0.184 1.00 88.25 1678 THR A C 1
ATOM 13173 O O . THR A 1 1678 ? -6.991 21.880 0.563 1.00 88.25 1678 THR A O 1
ATOM 13176 N N . VAL A 1 1679 ? -7.705 20.643 -1.179 1.00 90.38 1679 VAL A N 1
ATOM 13177 C CA . VAL A 1 1679 ? -6.452 19.966 -1.518 1.00 90.38 1679 VAL A CA 1
ATOM 13178 C C . VAL A 1 1679 ? -6.015 20.442 -2.907 1.00 90.38 1679 VAL A C 1
ATOM 13180 O O . VAL A 1 1679 ? -6.865 20.772 -3.740 1.00 90.38 1679 VAL A O 1
ATOM 13183 N N . GLY A 1 1680 ? -4.708 20.511 -3.159 1.00 90.19 1680 GLY A N 1
ATOM 13184 C CA . GLY A 1 1680 ? -4.137 21.031 -4.402 1.00 90.19 1680 GLY A CA 1
ATOM 13185 C C . GLY A 1 1680 ? -4.475 22.508 -4.632 1.00 90.19 1680 GLY A C 1
ATOM 13186 O O . GLY A 1 1680 ? -4.303 23.344 -3.747 1.00 90.19 1680 GLY A O 1
ATOM 13187 N N . THR A 1 1681 ? -5.010 22.834 -5.812 1.00 92.12 1681 THR A N 1
ATOM 13188 C CA . THR A 1 1681 ? -5.357 24.208 -6.232 1.00 92.12 1681 THR A CA 1
ATOM 13189 C C . THR A 1 1681 ? -6.462 24.867 -5.405 1.00 92.12 1681 THR A C 1
ATOM 13191 O O . THR A 1 1681 ? -6.611 26.085 -5.454 1.00 92.12 1681 THR A O 1
ATOM 13194 N N . GLY A 1 1682 ? -7.232 24.092 -4.635 1.00 89.44 1682 GLY A N 1
ATOM 13195 C CA . GLY A 1 1682 ? -8.265 24.602 -3.731 1.00 89.44 1682 GLY A CA 1
ATOM 13196 C C . GLY A 1 1682 ? -7.801 24.828 -2.286 1.00 89.44 1682 GLY A C 1
ATOM 13197 O O . GLY A 1 1682 ? -8.622 25.145 -1.426 1.00 89.44 1682 GLY A O 1
ATOM 13198 N N . ALA A 1 1683 ? -6.506 24.647 -1.993 1.00 89.12 1683 ALA A N 1
ATOM 13199 C CA . ALA A 1 1683 ? -5.936 24.871 -0.661 1.00 89.12 1683 ALA A CA 1
ATOM 13200 C C . ALA A 1 1683 ? -5.755 26.361 -0.301 1.00 89.12 1683 ALA A C 1
ATOM 13202 O O . ALA A 1 1683 ? -5.515 26.675 0.864 1.00 89.12 1683 ALA A O 1
ATOM 13203 N N . PHE A 1 1684 ? -5.885 27.268 -1.272 1.00 91.31 1684 PHE A N 1
ATOM 13204 C CA . PHE A 1 1684 ? -5.757 28.715 -1.098 1.00 91.31 1684 PHE A CA 1
ATOM 13205 C C . PHE A 1 1684 ? -6.831 29.471 -1.887 1.00 91.31 1684 PHE A C 1
ATOM 13207 O O . PHE A 1 1684 ? -7.392 28.961 -2.856 1.00 91.31 1684 PHE A O 1
ATOM 13214 N N . ASP A 1 1685 ? -7.079 30.720 -1.492 1.00 90.81 1685 ASP A N 1
ATOM 13215 C CA . ASP A 1 1685 ? -7.978 31.631 -2.197 1.00 90.81 1685 ASP A CA 1
ATOM 13216 C C . ASP A 1 1685 ? -7.191 32.624 -3.063 1.00 90.81 1685 ASP A C 1
ATOM 13218 O O . ASP A 1 1685 ? -6.109 33.086 -2.698 1.00 90.81 1685 ASP A O 1
ATOM 13222 N N . VAL A 1 1686 ? -7.758 32.999 -4.212 1.00 89.50 1686 VAL A N 1
ATOM 13223 C CA . VAL A 1 1686 ? -7.182 34.014 -5.106 1.00 89.50 1686 VAL A CA 1
ATOM 13224 C C . VAL A 1 1686 ? -7.956 35.319 -4.967 1.00 89.50 1686 VAL A C 1
ATOM 13226 O O . VAL A 1 1686 ? -9.138 35.401 -5.304 1.00 89.50 1686 VAL A O 1
ATOM 13229 N N . LEU A 1 1687 ? -7.266 36.364 -4.515 1.00 90.00 1687 LEU A N 1
ATOM 13230 C CA . LEU A 1 1687 ? -7.802 37.715 -4.355 1.00 90.00 1687 LEU A CA 1
ATOM 13231 C C . LEU A 1 1687 ? -7.219 38.618 -5.447 1.00 90.00 1687 LEU A C 1
ATOM 13233 O O . LEU A 1 1687 ? -6.008 38.645 -5.660 1.00 90.00 1687 LEU A O 1
ATOM 13237 N N . ALA A 1 1688 ? -8.069 39.369 -6.146 1.00 87.31 1688 ALA A N 1
ATOM 13238 C CA . ALA A 1 1688 ? -7.600 40.377 -7.092 1.00 87.31 1688 ALA A CA 1
ATOM 13239 C C . ALA A 1 1688 ? -7.259 41.674 -6.336 1.00 87.31 1688 ALA A C 1
ATOM 13241 O O . ALA A 1 1688 ? -8.110 42.154 -5.580 1.00 87.31 1688 ALA A O 1
ATOM 13242 N N . PRO A 1 1689 ? -6.071 42.273 -6.535 1.00 88.62 1689 PRO A N 1
ATOM 13243 C CA . PRO A 1 1689 ? -5.763 43.572 -5.954 1.00 88.62 1689 PRO A CA 1
ATOM 13244 C C . PRO A 1 1689 ? -6.674 44.634 -6.588 1.00 88.62 1689 PRO A C 1
ATOM 13246 O O . PRO A 1 1689 ? -6.575 44.924 -7.778 1.00 88.62 1689 PRO A O 1
ATOM 13249 N N . VAL A 1 1690 ? -7.593 45.187 -5.795 1.00 82.56 1690 VAL A N 1
ATOM 13250 C CA . VAL A 1 1690 ? -8.419 46.346 -6.164 1.00 82.56 1690 VAL A CA 1
ATOM 13251 C C . VAL A 1 1690 ? -7.706 47.609 -5.677 1.00 82.56 1690 VAL A C 1
ATOM 13253 O O . VAL A 1 1690 ? -7.924 48.053 -4.553 1.00 82.56 1690 VAL A O 1
ATOM 13256 N N . GLY A 1 1691 ? -6.775 48.105 -6.496 1.00 52.19 1691 GLY A N 1
ATOM 13257 C CA . GLY A 1 1691 ? -5.983 49.317 -6.254 1.00 52.19 1691 GLY A CA 1
ATOM 13258 C C . GLY A 1 1691 ? -6.378 50.474 -7.155 1.00 52.19 1691 GLY A C 1
ATOM 13259 O O . GLY A 1 1691 ? -6.865 50.197 -8.277 1.00 52.19 1691 GLY A O 1
#

Sequence (1691 aa):
MSSFARPVCSSIGEIDFGVLSDEEIKTISIKRIYNTPALDSLNNPVPGGLYDPALGAWGDHVCTTCRLNSWSCNGHSGHIELPVHVYNVTFFDQLFRLLRAQCVYCHRFRMSRVDIKSYACKMRLLQYGLIEEAAAIDGMGSRSKGNPVSGSEDSEDEDEEDFIRRQDAYVKRCIYNVKMRNKDQNFLYGVKNPVAIERRRDIVRAFLKDITAVKKCASCSGISPPFRRDKYSKIFKMPLPQKAKIAMTEAGFHIPNPLLLMKEANDLSKKHGNSYMNGFPDDDNASVSTDSHGAEQQITMGNAVLAQVEERGSRNKPSDQGAQQFMPSPEVYASLRLLFEREQEVLNLVYDSRPRSKHRPRVSPDLFFIKTILVPPNKYRPIAASGSSDIIEAQQNTSFTRILKLCDQINQISRERQGDSTESSTRLRDYRDLLQTIVQLQDAVNSLIDRDKNPNQGAAAMQNEDGIKQRLEKKDGLFRKNMMGKRVNFAARSVISPDPNIETNEIGVPLVFAKKLTYPEPVTNHNYRELKQAVINGPDIYPGAAAVENEIGQVVSLKFKGVDERIAIANMLLSPSNFKIKRSRNKKVYRHLTTGDIVLMNRQPTLHKPSIMGHRARVLTGERTIRMHYANCNTYNADFDGDEMNLHFPQNEIARAEAMQLADTDHQYLSATSGKPLRGLIQDHISMGVWFTSRDTFFDKEDYHQLLYSCLRPENSHTVIEKIVLMEPAIQRPQKLWTGKQIISTIMLNITPIKFHGLNLTGKSSTRGDCWGKGSEEGQVIFQDGELLCGILDKAQLGPSPSGLIHSVHELYGHVVAGKLIGIIGRLLTKFLHMRAFTCGMDDLRLTKKGDEDRKMILQEAESLGRQIALKYVTLDINPVDDEEAELKRRLEDALRDDEKQAGLDAVCSSQAATVSSEISAACLPLGLEKPFPWNQMQAMTTSGAKGTVVNANLISCNLGQQILEGRRVPVMISGKTLPSFKPFETSLMAGGYISGRFLTGIKPQEYYFHAMAGREGLIDTAVKTSRSGYLQRCLIKGMEGLKAEYDNSVRETSDGSVIQFLYGEDGLEITKQKHLQDFSFLAQNYWTVLEELNGSDEFTRIGSDAAAEWNRNAIKKFRKTRKLDCIDPALSIFVPGSCYGSTSETFAMALRKYQKENPDKQLREKGKVEDGISKGSFAKVMNMKYMRSVVEPGESVGIVAGQSIGEPSTQMTLNTFHLAGHSTKNVTLGIPRLREIVMTASSQILTPTMTAIFHRSLSERDGRMFAKGISRLSLAEVVDSLRVHERISSGSGRAKAKIYDLEIDFFPPEEYTEEYAIQIEDILKTLQNTFVPRLVKLTRAELKRRTAEKSLSTFSAAQPDIGVSARVMEEPTRRFGREARDADADTNDDDDAEDQDDAKRAMAHMNRSNQVSYEAPDEGEEDIIRGQDSQELDSDEETDGDRQGAAAAREDVDMEDADGDSDLEKIQKSKKSEDTVISKYSEVTKFKFSLKNGKSCHIQLQYDISIPKLLLLPLVEGAARASLIQNIPRLGICTYVETDKDNPAHVITDGVNLLAMREYQHIVNPHTLYTNSIADMLVWYGVEAARASIIREMATVFNSHSISVDNRHLNLIGDVMTHAGGFRAFNRMGLVKDNTSPLMKMSFETTVGFLRDAVLERDWDNLNGPSGRIVMGRVGTVGTGAFDVLAPVG

InterPro domains:
  IPR000722 RNA polymerase, alpha subunit [PF00623] (485-663)
  IPR006592 RNA polymerase, N-terminal [SM00663] (366-693)
  IPR007066 RNA polymerase Rpb1, domain 3 [PF04983] (668-845)
  IPR007080 RNA polymerase Rpb1, domain 1 [PF04997] (11-227)
  IPR007081 RNA polymerase Rpb1, domain 5 [PF04998] (1002-1638)
  IPR007083 RNA polymerase Rpb1, domain 4 [PF05000] (930-995)
  IPR015699 DNA-directed RNA pol I, largest subunit, N-terminal domain [cd01435] (17-1048)
  IPR038120 RNA polymerase Rpb1, funnel domain superfamily [G3DSA:1.10.132.30] (840-1004)
  IPR042102 RNA polymerase Rpb1, domain 3 superfamily [G3DSA:1.10.274.100] (673-839)
  IPR044893 RNA polymerase Rpb1, clamp domain superfamily [G3DSA:4.10.860.120] (3-133)
  IPR045867 DNA-directed RNA polymerase, subunit beta-prime [PTHR19376] (17-1687)
  IPR047107 DNA-directed RNA pol I, largest subunit, C-terminal domain [cd02735] (1186-1687)

Foldseek 3Di:
DFPPLDDDPDADQWFFFFDQDPVRLVVQAPEEAQDLDQADPVRHGDDSHLQHLCQAADDQRGRPPPRHHRVPTPGGWHKYFFPDKFFDLLCLVVLLLLVLQADLFQLAGLDDPLVLLLLLLLLLCLLQPNNVLNVVSVVLDQPDDDDDDDDDDDDDGADSVNSSVVSVVSSVVVVVVVCVVDVPPVVRFFFDDLVSVVVNVVSLLVVSVVSNPRQARPVQRAGAFDWDDDQRQWIWGWDDDPVNVVVCVVVVGDRDQLVVVVVVVVVVCVVVVVDDDDDDDDDDDDDDDDDDDDPVVVVVVVVVVVVVVVVVPDPDDPDDPGDTHIDAPVSSQSSVQSHCVVSQSSLQSSQASHDDDPPDDGDGSCSGIDRMDMNRRCSVFDWDDPDDPDTHGRPLVVLVSQLSVLSVVLVVLVCLVVPNDPDDPDDNDDVVNNRVSSSVSNLSVCLQAQLVSRPDDDPVSVPRDGHPLNQQFPLCHCLQPPQVNHDDPLKDKFQEDEDLQDFQQAKEDEPVSQLVRWAFAFDDPVCLVVLLVQLLCESPGPQHFQWKAASVRDIGGSPPPDSVRSNVVSVCQQPHPDPVSDDSHGMTTGTTRDFQAWKWKAFPPPLALLNTAIGGYDYDYPDDGMYHYPQCCQSNVHDSPGGMMMIHGDHDPVVSCCRVPPRGVLNVQAALFFLFGRGFDFFLLQLLQQVQQDPPAKDAPVRLVVLCCQLDPLVVVLFLDSDQDADFAPDVPPGRIHGSQRSQLSSQVGLAHPQAWAAFAWDAFLFDLPLVPDPGQQRIWTDDRSGTDHHTAFCCAGNRHPRHVLNSCCQQVNRVSSSSSRSSSSSSSVVVCVVPNADADLLLLEFDPQLVVQLVVLVVVQQCVLVVLLCVLLVCVVVPDPCNPVVSLVSVLVQLVPPVSQQVSQLSLQVVQVVSLVSSLVSCPPPGGPDGPPVNRVCSCQSRVNDHHSLLSSQARRWPTFQFDPLGWQDADNQCFSDPPDHRVDSGVLSRLTWRDHNSVDTDPSNVVSVVNSVVNLVVLLVPQQLLLFLLLLLLCLLQVQWFQAPLQFTARQQNGDTLGNHQLVWQFRSNQCSCLLVLVSCLSRVSSLCVVLVCPPVCVVQDDCVLQVLLVVQVVQCVVPVDPPRHDQSCVVDPLLRHQNRGDNVSVVSLVVCLVPVVVVQEDDVPDDPPHDHSVNSVRSSSSSSNVRGDDGQASLSSSLSSSSSVVLSVQSNLVSPQSSPPPDPDDFGSVLVCCQFFLVDLDDPFKKKWFFWDPPDDPVNLVLVLLQAAWFFLLVFWDDKDWDWDWDCPPPSAIWIKIKIKTFGDFQVVCCVRRVDDLVLSVCLCQPFQLVLLLVLQVVVLVVVVVVVVCPPDDVPDDDPPDDDPDDDPPPPDPDDDCVVCVPVVVPPPPPDDPVVVVVVVVVVSVPPSSDRDDDDPVSVVSVVVVVCVVPPPPDPPPDPPPPPPDDDDDDDDDDDDDDDDDCVVVVQVVSQVVSCVVDVQWPGWHADPPGSTMIITMGIGHPPGDDDPSVVSSSVSRRVRISHHDPQWHRKDWDDDDPVGHTIIMTRGDDLPVVVVVCVTTPSVPMDMLSLQVCCVPVFLVSSLVSQLVSSCVNCVSSVHDGDSSSSSSSSSSCCVVRHRFHSYLPGSLVSDQALQSSLSSRPNSSSSSVSNSNSGMRSCSRPRSCSSSVHDHCGDPNVDDDDDDPD

Secondary structure (DSSP, 8-state):
--S-SS--------EE-----HHHHHHH-SEE---S-SB-TTSPBPTTSTT-GGGS-BTTBPPTTT---TTT-----EEEEEEEEEE-GGGHHHHHHHHHHB-TTT-SBSS-HHHHHHHHHHHHHHTTT-HHHHHHHHH----------S-----PPPPHHHHHHHHHHHHHHHHHHHHHH-S-HHHHHH---HHHHHHHHHHHHHHHHHHHH--B-TTT--BPPPEEEETTTEEEEPPPPHHHHHHHHHTT-----HHHHHHHHHHHHHHHTT---S---------------SSHHHHHHHHHHHHHHHTTS--S----TTPPEEE-HHHHHHHHHHHHHHSHHHHHHHS--SPPPTTSPPP-GGGGEEEEEEEPPGGGS--EEETTTEEEPPHHHHHHHHHHHHHHHHHHHHHHHHT-----SS-PPPHHHHHHHHHHHHHHHHHHH-GGGSS--THHHHTSPP-HHHHHHSTTSHIIIIIIS---SSEEEEEEEE-SSS-TTEEEEEHHHHTT-EEEEEP-TTTHHHHHHHHHHTTTSSS-EEEEE-TTS-EEESTT--HHHHHHHHHTSSS-S-TTS-SS---EEEEEP-TT-EEEEEESS--SGGGEEEEEEEEESS--SEEE-GGGHHHHT--SSS-EEEEE---SHHHHHHHHHTSBTTGGGB-TTTS-B-----THHHHHHHHHHSTT-EE-HHHHHHHHHHH--GGGT-SSSSS---PPPSB-SSS-BEEHHHHHHHHHHHHS-TTSPPP-EEEE-SS-GGGG-TT--TTEEEEETTEEEE----HHHHSS-TTSHHHHHHHHH-HHHHHHHHHHHHHHHHHHHHHH-----STTTPBPHHHHHHHHHHHHHHTTHHHHHHHHHTTTTTS--TTHHHHHHHHHHHHHHSHHHHHHHHHHHHHHHHHHHHHHHHHHTTTTBSSPTTT-HHHHHHHTTSS--HHHHHHHHT--EE--BTTB-SPPPTTS-SSTTSPTT--STTTTTEE--BTTTB--HHHHHHHHHHHHHHHHHHHHHHHHHHHHHHHHHHHHTTEEE-TTS-EEETTT--EEESSGGGT-B-TTT-TTTT-HHHHHHTHHHHHHHTTTTTTHHHH--THHHHHHHHHHHHHHHH--GGGS--HHHHS-TTTSTT---HHHHHHHHHHHHH-TT--BPBTTB-SSSB-HHHHHHHHHHHHHHTBPPTT--HHHHHHHHHHHHHHHHHHGGGG-TT-TT-----SHHHHHIIIII--SS-SS-EEEEEBPTT--HHHHHHHHHHHS-EEGGGGEEEEEEEEEEEE-TTSSEEEEEEEEEEEPPHHHHHHHH---HHHHHHHIIIIIHHHHHHHHHHHHHHHHHHHH-TT--TTS--TTS--S--------SSS-TTTTTTSTTSS--TT-THHHHHHHHHHHHS----PPPPPHHHHHHHHHHHHHHHTTS--------------------------TT-TTHHHHHHHHHHHHH-TTEEEEEE-TTTSSEEEEEEEEETTSPPP-HHHHHHHHHHH-EEE--TT---EEEE---SSS--EEEEES--HHHHHHTTTTB-GGG-EES-HHHHHHHH-HHHHHHHHHHHHHHHHHHTT----HHHHHHHHHHHHTTSS---SSTTTHHHH-S-HHHHHHHS-HHHHHHHHHHTT-EE-S-SHHHHHHHTPPPSSGGGSS-------

Organism: Paracoccidioides lutzii (strain ATCC MYA-826 / Pb01) (NCBI:txid502779)